Protein 2LTV (pdb70)

Foldseek 3Di:
DDAPPQWDWDDDPVGFIWIQRVVVRDIDGDGPVVVD/DDDPDPPDDDPD

Solvent-accessible surface area: 3813 Å² total; per-residue (Å²): 58,106,35,87,122,8,50,99,66,19,159,10,152,108,60,83,53,5,2,5,5,97,152,107,154,55,21,38,57,117,16,45,113,108,125,145,126,119,41,31,102,44,87,186,116,40,159,117

InterPro domains:
  IPR001202 WW domain [PF00397] (173-202)
  IPR001202 WW domain [PF00397] (232-261)
  IPR001202 WW domain [PS01159] (177-202)
  IPR001202 WW domain [PS01159] (236-261)
  IPR001202 WW domain [PS50020] (171-204)
  IPR001202 WW domain [PS50020] (230-263)
  IPR001202 WW domain [SM00456] (172-204)
  IPR001202 WW domain [SM00456] (231-263)
  IPR001202 WW domain [cd00201] (174-203)
  IPR001202 WW domain [cd00201] (233-263)
  IPR036020 WW domain superfamily [SSF51045] (167-207)
  IPR036020 WW domain superfamily [SSF51045] (223-263)
  IPR051583 Yes-associated protein 1 [PTHR17616] (23-504)
  IPR053819 TEAD interacting region 3, omega loop [PF15238] (84-99)

Radius of gyration: 10.28 Å; Cα contacts (8 Å, |Δi|>4): 81; chains: 2; bounding box: 27×17×22 Å

B-factor: mean 15.0, std 0.0, range [15.0, 15.0]

GO terms:
  GO:0005634 nucleus (C, IDA)
  GO:0035329 hippo signaling (P, IDA)
  GO:0003712 transcription coregulator activity (F, IDA)
  GO:0030307 positive regulation of cell growth (P, IDA)
  GO:0005515 protein binding (F, IPI)
  GO:0003713 transcription coactivator activity (F, IDA)
  GO:0030859 polarized epithelial cell differentiation (P, IC)
  GO:0010628 positive regulation of gene expression (P, IMP)
  GO:0010629 negative regulation of gene expression (P, IMP)
  GO:1904036 negative regulation of epithelial cell apoptotic process (P, IMP)
  GO:0050679 positive regulation of epithelial cell proliferation (P, IMP)
  GO:0045599 negative regulation of fat cell differentiation (P, IMP)
  GO:0045669 positive regulation of osteoblast differentiation (P, IMP)
  GO:0072091 regulation of stem cell proliferation (P, IDA)
  GO:0050767 regulation of neurogenesis (P, IDA)
  GO:0005737 cytoplasm (C, IDA)
  GO:0003714 transcription corepressor activity (F, IDA)
  GO:0032570 response to progesterone (P, IDA)
  GO:0005634 nucleus (C, EXP)
  GO:0005737 cytoplasm (C, EXP)

Secondary structure (DSSP, 8-state):
----SSEEEEEETTTEEEEEETTTTEEESS-STT--/-PPPPTTS----

Nearest PDB structures (foldseek):
  2ltv-assembly1_A  TM=9.828E-01  e=9.536E-06  Homo sapiens
  7lp1-assembly1_A  TM=7.993E-01  e=4.089E-03  Homo sapiens
  7lp3-assembly2_C  TM=8.139E-01  e=6.020E-03  Homo sapiens
  2ltx-assembly1_A  TM=6.832E-01  e=2.441E-03  Homo sapiens
  7lp4-assembly1_A  TM=6.894E-01  e=4.961E-03  Homo sapiens

Sequence (48 aa):
GPLPDGWEQAMTQDGEIYYINHKNKTTSWLDPRLDPSPPPPYSRYPMDGPLPDGWEQAMTQDGEIYYINHKNKTTSWLDPRLDPSPPPPYSRYPMDGPLPDGWEQAMTQDGEIYYINHKNKTTSWLDPRLDPSPPPPYSRYPMDGPLPDGWEQAMTQDGEIYYINHKNKTTSWLDPRLDPSPPPPYSRYPMDGPLPDGWEQAMTQDGEIYYINHKNKTTSWLDPRLDPSPPPPYSRYPMDGPLPDGWEQAMTQDGEIYYINHKNKTTSWLDPRLDPSPPPPYSRYPMDGPLPDGWEQAMTQDGEIYYINHKNKTTSWLDPRLDPSPPPPYSRYPMDGPLPDGWEQAMTQDGEIYYINHKNKTTSWLDPRLDPSPPPPYSRYPMDGPLPDGWEQAMTQDGEIYYINHKNKTTSWLDPRLDPSPPPPYSRYPMDGPLPDGWEQAMTQDGEIYYINHKNKTTSWLDPRLDPSPPPPYSRYPMDGPLPDGWEQAMTQDGEIYYINHKNKTTSWLDPRLDPSPPPPYSRYPMDGPLPDGWEQAMTQDGEIYYINHKNKTTSWLDPRLDPSPPPPYSRYPMDGPLPDGWEQAMTQDGEIYYINHKNKTTSWLDPRLDPSPPPPYSRYPMDGPLPDGWEQAMTQDGEIYYINHKNKTTSWLDPRLDPSPPPPYSRYPMDGPLPDGWEQAMTQDGEIYYINHKNKTTSWLDPRLDPSPPPPYSRYPMDGPLPDGWEQAMTQDGEIYYINHKNKTTSWLDPRLDPSPPPPYSRYPMDGPLPDGWEQAMTQDGEIYYINHKNKTTSWLDPRLDPSPPPPYSRYPMDGPLPDGWEQAMTQDGEIYYINHKNKTTSWLDPRLDPSPPPPYSRYPMDGPLPDGWEQAMTQDGEIYYINHKNKTTSWLDPRLDPSPPPPYSRYPMDGPLPDGWEQAMTQDGEIYYINHKNKTTSWLDPRLDPSPPPPYSRYPMDGPLPDGWEQAMTQDGEIYYINHKNKTTSWLDPRLDPSPPPPYSRYPMDGPLPDGWEQAMTQDGEIYYINHKNKTTSWLDPRLDPSPPPPYSRYPMDGPLPDGWEQAMTQDGEIYYINHKNKTTSWLDPRLDPSPPPPYSRYPMDGPLPDGWEQAMTQDGEIYYINHKNKTTSWLDPRLDPSPPPPYSRYPMDGPLPDGWEQAMTQDGEIYYINHKNKTTSWLDPRLDPSPPPPYSRYPMDGPLPDGWEQAMTQDGEIYYINHKNKTTSWLDPRLDPSPPPPYSRYPMDGPLPDGWEQAMTQDGEIYYINHKNKTTSWLDPRLDPSPPPPYSRYPMDGPLPDGWEQAMTQDGEIYYINHKNKTTSWLDPRLDPSPPPPYSRYPMDGPLPDGWEQAMTQDGEIYYINHKNKTTSWLDPRLDPSPPPPYSRYPMDGPLPDGWEQAMTQDGEIYYINHKNKTTSWLDPRLDPSPPPPYSRYPMDGPLPDGWEQAMTQDGEIYYINHKNKTTSWLDPRLDPSPPPPYSRYPMDGPLPDGWEQAMTQDGEIYYINHKNKTTSWLDPRLDPSPPPPYSRYPMDGPLPDGWEQAMTQDGEIYYINHKNKTTSWLDPRLDPSPPPPYSRYPMDGPLPDGWEQAMTQDGEIYYINHKNKTTSWLDPRLDPSPPPPYSRYPMDGPLPDGWEQAMTQDGEIYYINHKNKTTSWLDPRLDPSPPPPYSRYPMDGPLPDGWEQAMTQDGEIYYINHKNKTTSWLDPRLDPSPPPPYSRYPMDGPLPDGWEQAMTQDGEIYYINHKNKTTSWLDPRLDPSPPPPYSRYPMDGPLPDGWEQAMTQDGEIYYINHKNKTTSWLDPRLDPSPPPPYSRYPMDGPLPDGWEQAMTQDGEIYYINHKNKTTSWLDPRLDPSPPPPYSRYPMDGPLPDGWEQAMTQDGEIYYINHKNKTTSWLDPRLDPSPPPPYSRYPMD

Structure (mmCIF, N/CA/C/O backbone):
data_2LTV
#
_entry.id   2LTV
#
loop_
_entity.id
_entity.type
_entity.pdbx_description
1 polymer 'Yorkie homolog'
2 polymer 'Smad7 derived peptide'
#
loop_
_atom_site.group_PDB
_atom_site.id
_atom_site.type_symbol
_atom_site.label_atom_id
_atom_site.label_alt_id
_atom_site.label_comp_id
_atom_site.label_asym_id
_atom_site.label_entity_id
_atom_site.label_seq_id
_atom_site.pdbx_PDB_ins_code
_atom_site.Cartn_x
_atom_site.Cartn_y
_atom_site.Cartn_z
_atom_site.occupancy
_atom_site.B_iso_or_equiv
_atom_site.auth_seq_id
_atom_site.auth_comp_id
_atom_site.auth_asym_id
_atom_site.auth_atom_id
_atom_site.pdbx_PDB_model_num
ATOM 1 N N . GLY A 1 1 ? 10.354 -0.709 -6.258 1.00 15.00 230 GLY A N 1
ATOM 2 C CA . GLY A 1 1 ? 11.695 -1.126 -5.783 1.00 15.00 230 GLY A CA 1
ATOM 3 C C . GLY A 1 1 ? 11.623 -1.742 -4.404 1.00 15.00 230 GLY A C 1
ATOM 4 O O . GLY A 1 1 ? 10.560 -2.200 -3.996 1.00 15.00 230 GLY A O 1
ATOM 10 N N . PRO A 1 2 ? 12.740 -1.783 -3.664 1.00 15.00 231 PRO A N 1
ATOM 11 C CA . PRO A 1 2 ? 12.755 -2.284 -2.293 1.00 15.00 231 PRO A CA 1
ATOM 12 C C . PRO A 1 2 ? 12.152 -1.270 -1.327 1.00 15.00 231 PRO A C 1
ATOM 13 O O . PRO A 1 2 ? 12.655 -0.151 -1.197 1.00 15.00 231 PRO A O 1
ATOM 24 N N . LEU A 1 3 ? 11.071 -1.647 -0.661 1.00 15.00 232 LEU A N 1
ATOM 25 C CA . LEU A 1 3 ? 10.385 -0.725 0.231 1.00 15.00 232 LEU A CA 1
ATOM 26 C C . LEU A 1 3 ? 11.043 -0.666 1.600 1.00 15.00 232 LEU A C 1
ATOM 27 O O . LEU A 1 3 ? 11.798 -1.564 1.967 1.00 15.00 232 LEU A O 1
ATOM 43 N N . PRO A 1 4 ? 10.773 0.408 2.376 1.00 15.00 233 PRO A N 1
ATOM 44 C CA . PRO A 1 4 ? 11.328 0.590 3.733 1.00 15.00 233 PRO A CA 1
ATOM 45 C C . PRO A 1 4 ? 10.941 -0.542 4.697 1.00 15.00 233 PRO A C 1
ATOM 46 O O . PRO A 1 4 ? 11.405 -0.576 5.836 1.00 15.00 233 PRO A O 1
ATOM 57 N N . ASP A 1 5 ? 10.017 -1.403 4.240 1.00 15.00 234 ASP A N 1
ATOM 58 C CA . ASP A 1 5 ? 9.585 -2.616 4.961 1.00 15.00 234 ASP A CA 1
ATOM 59 C C . ASP A 1 5 ? 8.498 -2.301 5.975 1.00 15.00 234 ASP A C 1
ATOM 60 O O . ASP A 1 5 ? 8.102 -3.151 6.774 1.00 15.00 234 ASP A O 1
ATOM 69 N N . GLY A 1 6 ? 7.987 -1.085 5.914 1.00 15.00 235 GLY A N 1
ATOM 70 C CA . GLY A 1 6 ? 6.817 -0.745 6.690 1.00 15.00 235 GLY A CA 1
ATOM 71 C C . GLY A 1 6 ? 5.551 -1.067 5.932 1.00 15.00 235 GLY A C 1
ATOM 72 O O . GLY A 1 6 ? 4.517 -1.363 6.527 1.00 15.00 235 GLY A O 1
ATOM 76 N N . TRP A 1 7 ? 5.652 -1.047 4.609 1.00 15.00 236 TRP A N 1
ATOM 77 C CA . TRP A 1 7 ? 4.503 -1.244 3.740 1.00 15.00 236 TRP A CA 1
ATOM 78 C C . TRP A 1 7 ? 4.744 -2.197 2.585 1.00 15.00 236 TRP A C 1
ATOM 79 O O . TRP A 1 7 ? 5.846 -2.298 2.046 1.00 15.00 236 TRP A O 1
ATOM 100 N N . GLU A 1 8 ? 3.652 -2.854 2.203 1.00 15.00 237 GLU A N 1
ATOM 101 C CA . GLU A 1 8 ? 3.646 -3.897 1.191 1.00 15.00 237 GLU A CA 1
ATOM 102 C C . GLU A 1 8 ? 2.634 -3.518 0.104 1.00 15.00 237 GLU A C 1
ATOM 103 O O . GLU A 1 8 ? 1.533 -3.062 0.420 1.00 15.00 237 GLU A O 1
ATOM 115 N N . GLN A 1 9 ? 2.993 -3.717 -1.161 1.00 15.00 238 GLN A N 1
ATOM 116 C CA . GLN A 1 9 ? 2.125 -3.325 -2.270 1.00 15.00 238 GLN A CA 1
ATOM 117 C C . GLN A 1 9 ? 1.178 -4.469 -2.660 1.00 15.00 238 GLN A C 1
ATOM 118 O O . GLN A 1 9 ? 1.612 -5.484 -3.210 1.00 15.00 238 GLN A O 1
ATOM 132 N N . ALA A 1 10 ? -0.110 -4.317 -2.360 1.00 15.00 239 ALA A N 1
ATOM 133 C CA . ALA A 1 10 ? -1.106 -5.301 -2.748 1.00 15.00 239 ALA A CA 1
ATOM 134 C C . ALA A 1 10 ? -1.944 -4.766 -3.903 1.00 15.00 239 ALA A C 1
ATOM 135 O O . ALA A 1 10 ? -2.127 -3.556 -4.031 1.00 15.00 239 ALA A O 1
ATOM 142 N N . MET A 1 11 ? -2.435 -5.656 -4.750 1.00 15.00 240 MET A N 1
ATOM 143 C CA . MET A 1 11 ? -3.203 -5.254 -5.920 1.00 15.00 240 MET A CA 1
ATOM 144 C C . MET A 1 11 ? -4.693 -5.473 -5.686 1.00 15.00 240 MET A C 1
ATOM 145 O O . MET A 1 11 ? -5.122 -6.584 -5.372 1.00 15.00 240 MET A O 1
ATOM 159 N N . THR A 1 12 ? -5.479 -4.413 -5.832 1.00 15.00 241 THR A N 1
ATOM 160 C CA . THR A 1 12 ? -6.923 -4.524 -5.710 1.00 15.00 241 THR A CA 1
ATOM 161 C C . THR A 1 12 ? -7.534 -4.718 -7.103 1.00 15.00 241 THR A C 1
ATOM 162 O O . THR A 1 12 ? -6.984 -4.232 -8.100 1.00 15.00 241 THR A O 1
ATOM 173 N N . GLN A 1 13 ? -8.664 -5.421 -7.166 1.00 15.00 242 GLN A N 1
ATOM 174 C CA . GLN A 1 13 ? -9.259 -5.843 -8.437 1.00 15.00 242 GLN A CA 1
ATOM 175 C C . GLN A 1 13 ? -9.741 -4.648 -9.265 1.00 15.00 242 GLN A C 1
ATOM 176 O O . GLN A 1 13 ? -9.942 -4.759 -10.478 1.00 15.00 242 GLN A O 1
ATOM 190 N N . ASP A 1 14 ? -9.941 -3.517 -8.601 1.00 15.00 243 ASP A N 1
ATOM 191 C CA . ASP A 1 14 ? -10.258 -2.258 -9.277 1.00 15.00 243 ASP A CA 1
ATOM 192 C C . ASP A 1 14 ? -9.133 -1.857 -10.240 1.00 15.00 243 ASP A C 1
ATOM 193 O O . ASP A 1 14 ? -9.310 -0.998 -11.104 1.00 15.00 243 ASP A O 1
ATOM 202 N N . GLY A 1 15 ? -7.976 -2.496 -10.091 1.00 15.00 244 GLY A N 1
ATOM 203 C CA . GLY A 1 15 ? -6.852 -2.219 -10.964 1.00 15.00 244 GLY A CA 1
ATOM 204 C C . GLY A 1 15 ? -5.907 -1.186 -10.384 1.00 15.00 244 GLY A C 1
ATOM 205 O O . GLY A 1 15 ? -5.314 -0.399 -11.117 1.00 15.00 244 GLY A O 1
ATOM 209 N N . GLU A 1 16 ? -5.761 -1.195 -9.067 1.00 15.00 245 GLU A N 1
ATOM 210 C CA . GLU A 1 16 ? -4.918 -0.225 -8.378 1.00 15.00 245 GLU A CA 1
ATOM 211 C C . GLU A 1 16 ? -4.100 -0.918 -7.297 1.00 15.00 245 GLU A C 1
ATOM 212 O O . GLU A 1 16 ? -4.610 -1.772 -6.571 1.00 15.00 245 GLU A O 1
ATOM 224 N N . ILE A 1 17 ? -2.837 -0.550 -7.188 1.00 15.00 246 ILE A N 1
ATOM 225 C CA . ILE A 1 17 ? -1.961 -1.129 -6.181 1.00 15.00 246 ILE A CA 1
ATOM 226 C C . ILE A 1 17 ? -1.863 -0.206 -4.966 1.00 15.00 246 ILE A C 1
ATOM 227 O O . ILE A 1 17 ? -1.722 1.005 -5.116 1.00 15.00 246 ILE A O 1
ATOM 243 N N . TYR A 1 18 ? -1.959 -0.775 -3.769 1.00 15.00 247 TYR A N 1
ATOM 244 C CA . TYR A 1 18 ? -1.948 0.019 -2.548 1.00 15.00 247 TYR A CA 1
ATOM 245 C C . TYR A 1 18 ? -0.939 -0.553 -1.545 1.00 15.00 247 TYR A C 1
ATOM 246 O O . TYR A 1 18 ? -0.832 -1.772 -1.395 1.00 15.00 247 TYR A O 1
ATOM 264 N N . TYR A 1 19 ? -0.211 0.321 -0.852 1.00 15.00 248 TYR A N 1
ATOM 265 C CA . TYR A 1 19 ? 0.730 -0.098 0.171 1.00 15.00 248 TYR A CA 1
ATOM 266 C C . TYR A 1 19 ? 0.086 -0.071 1.545 1.00 15.00 248 TYR A C 1
ATOM 267 O O . TYR A 1 19 ? -0.365 0.977 2.011 1.00 15.00 248 TYR A O 1
ATOM 285 N N . ILE A 1 20 ? 0.037 -1.226 2.180 1.00 15.00 249 ILE A N 1
ATOM 286 C CA . ILE A 1 20 ? -0.425 -1.322 3.548 1.00 15.00 249 ILE A CA 1
ATOM 287 C C . ILE A 1 20 ? 0.752 -1.155 4.502 1.00 15.00 249 ILE A C 1
ATOM 288 O O . ILE A 1 20 ? 1.620 -2.027 4.593 1.00 15.00 249 ILE A O 1
ATOM 304 N N . ASN A 1 21 ? 0.792 -0.034 5.206 1.00 15.00 250 ASN A N 1
ATOM 305 C CA . ASN A 1 21 ? 1.894 0.236 6.114 1.00 15.00 250 ASN A CA 1
ATOM 306 C C . ASN A 1 21 ? 1.555 -0.322 7.505 1.00 15.00 250 ASN A C 1
ATOM 307 O O . ASN A 1 21 ? 0.669 0.213 8.175 1.00 15.00 250 ASN A O 1
ATOM 318 N N . HIS A 1 22 ? 2.243 -1.395 7.941 1.00 15.00 251 HIS A N 1
ATOM 319 C CA . HIS A 1 22 ? 1.917 -2.059 9.193 1.00 15.00 251 HIS A CA 1
ATOM 320 C C . HIS A 1 22 ? 2.525 -1.313 10.374 1.00 15.00 251 HIS A C 1
ATOM 321 O O . HIS A 1 22 ? 2.173 -1.559 11.528 1.00 15.00 251 HIS A O 1
ATOM 336 N N . LYS A 1 23 ? 3.456 -0.416 10.083 1.00 15.00 252 LYS A N 1
ATOM 337 C CA . LYS A 1 23 ? 4.140 0.335 11.126 1.00 15.00 252 LYS A CA 1
ATOM 338 C C . LYS A 1 23 ? 3.359 1.594 11.487 1.00 15.00 252 LYS A C 1
ATOM 339 O O . LYS A 1 23 ? 3.165 1.901 12.663 1.00 15.00 252 LYS A O 1
ATOM 358 N N . ASN A 1 24 ? 2.925 2.326 10.471 1.00 15.00 253 ASN A N 1
ATOM 359 C CA . ASN A 1 24 ? 2.225 3.587 10.685 1.00 15.00 253 ASN A CA 1
ATOM 360 C C . ASN A 1 24 ? 0.717 3.410 10.562 1.00 15.00 253 ASN A C 1
ATOM 361 O O . ASN A 1 24 ? -0.040 4.349 10.806 1.00 15.00 253 ASN A O 1
ATOM 372 N N . LYS A 1 25 ? 0.290 2.206 10.169 1.00 15.00 254 LYS A N 1
ATOM 373 C CA . LYS A 1 25 ? -1.134 1.878 10.059 1.00 15.00 254 LYS A CA 1
ATOM 374 C C . LYS A 1 25 ? -1.809 2.786 9.022 1.00 15.00 254 LYS A C 1
ATOM 375 O O . LYS A 1 25 ? -2.945 3.229 9.201 1.00 15.00 254 LYS A O 1
ATOM 394 N N . THR A 1 26 ? -1.122 3.006 7.907 1.00 15.00 255 THR A N 1
ATOM 395 C CA . THR A 1 26 ? -1.572 3.971 6.906 1.00 15.00 255 THR A CA 1
ATOM 396 C C . THR A 1 26 ? -1.451 3.396 5.487 1.00 15.00 255 THR A C 1
ATOM 397 O O . THR A 1 26 ? -0.607 2.533 5.235 1.00 15.00 255 THR A O 1
ATOM 408 N N . THR A 1 27 ? -2.320 3.835 4.578 1.00 15.00 256 THR A N 1
ATOM 409 C CA . THR A 1 27 ? -2.305 3.340 3.207 1.00 15.00 256 THR A CA 1
ATOM 410 C C . THR A 1 27 ? -1.788 4.410 2.236 1.00 15.00 256 THR A C 1
ATOM 411 O O . THR A 1 27 ? -2.133 5.587 2.351 1.00 15.00 256 THR A O 1
ATOM 422 N N . SER A 1 28 ? -0.950 3.995 1.293 1.00 15.00 257 SER A N 1
ATOM 423 C CA . SER A 1 28 ? -0.443 4.881 0.244 1.00 15.00 257 SER A CA 1
ATOM 424 C C . SER A 1 28 ? -0.228 4.072 -1.034 1.00 15.00 257 SER A C 1
ATOM 425 O O . SER A 1 28 ? 0.405 3.032 -0.992 1.00 15.00 257 SER A O 1
ATOM 433 N N . TRP A 1 29 ? -0.729 4.559 -2.162 1.00 15.00 258 TRP A N 1
ATOM 434 C CA . TRP A 1 29 ? -0.800 3.755 -3.389 1.00 15.00 258 TRP A CA 1
ATOM 435 C C . TRP A 1 29 ? 0.569 3.270 -3.883 1.00 15.00 258 TRP A C 1
ATOM 436 O O . TRP A 1 29 ? 0.750 2.087 -4.167 1.00 15.00 258 TRP A O 1
ATOM 457 N N . LEU A 1 30 ? 1.525 4.178 -3.999 1.00 15.00 259 LEU A N 1
ATOM 458 C CA . LEU A 1 30 ? 2.738 3.893 -4.760 1.00 15.00 259 LEU A CA 1
ATOM 459 C C . LEU A 1 30 ? 4.018 3.963 -3.944 1.00 15.00 259 LEU A C 1
ATOM 460 O O . LEU A 1 30 ? 4.070 4.575 -2.875 1.00 15.00 259 LEU A O 1
ATOM 476 N N . ASP A 1 31 ? 5.047 3.323 -4.501 1.00 15.00 260 ASP A N 1
ATOM 477 C CA . ASP A 1 31 ? 6.347 3.147 -3.859 1.00 15.00 260 ASP A CA 1
ATOM 478 C C . ASP A 1 31 ? 6.983 4.497 -3.538 1.00 15.00 260 ASP A C 1
ATOM 479 O O . ASP A 1 31 ? 7.294 5.290 -4.429 1.00 15.00 260 ASP A O 1
ATOM 488 N N . PRO A 1 32 ? 7.164 4.767 -2.239 1.00 15.00 261 PRO A N 1
ATOM 489 C CA . PRO A 1 32 ? 7.725 6.023 -1.742 1.00 15.00 261 PRO A CA 1
ATOM 490 C C . PRO A 1 32 ? 9.249 6.077 -1.834 1.00 15.00 261 PRO A C 1
ATOM 491 O O . PRO A 1 32 ? 9.847 7.151 -1.771 1.00 15.00 261 PRO A O 1
ATOM 502 N N . ARG A 1 33 ? 9.876 4.914 -1.947 1.00 15.00 262 ARG A N 1
ATOM 503 C CA . ARG A 1 33 ? 11.325 4.832 -2.034 1.00 15.00 262 ARG A CA 1
ATOM 504 C C . ARG A 1 33 ? 11.778 5.140 -3.464 1.00 15.00 262 ARG A C 1
ATOM 505 O O . ARG A 1 33 ? 12.942 5.448 -3.713 1.00 15.00 262 ARG A O 1
ATOM 526 N N . LEU A 1 34 ? 10.851 5.034 -4.409 1.00 15.00 263 LEU A N 1
ATOM 527 C CA . LEU A 1 34 ? 11.114 5.430 -5.791 1.00 15.00 263 LEU A CA 1
ATOM 528 C C . LEU A 1 34 ? 10.997 6.941 -5.963 1.00 15.00 263 LEU A C 1
ATOM 529 O O . LEU A 1 34 ? 11.323 7.482 -7.022 1.00 15.00 263 LEU A O 1
ATOM 545 N N . ASP A 1 35 ? 10.491 7.611 -4.932 1.00 15.00 264 ASP A N 1
ATOM 546 C CA . ASP A 1 35 ? 10.304 9.063 -4.967 1.00 15.00 264 ASP A CA 1
ATOM 547 C C . ASP A 1 35 ? 11.613 9.821 -5.248 1.00 15.00 264 ASP A C 1
ATOM 548 O O . ASP A 1 35 ? 11.630 10.724 -6.082 1.00 15.00 264 ASP A O 1
ATOM 557 N N . PRO A 1 36 ? 12.712 9.504 -4.536 1.00 15.00 265 PRO A N 1
ATOM 558 C CA . PRO A 1 36 ? 14.039 10.044 -4.852 1.00 15.00 265 PRO A CA 1
ATOM 559 C C . PRO A 1 36 ? 14.523 9.615 -6.239 1.00 15.00 265 PRO A C 1
ATOM 560 O O . PRO A 1 36 ? 14.387 10.413 -7.192 1.00 15.00 265 PRO A O 1
ATOM 572 N N . SER B 2 1 ? -8.216 8.520 -6.174 1.00 15.00 206 SER B N 1
ATOM 573 C CA . SER B 2 1 ? -8.948 7.974 -5.012 1.00 15.00 206 SER B CA 1
ATOM 574 C C . SER B 2 1 ? -8.044 7.917 -3.786 1.00 15.00 206 SER B C 1
ATOM 575 O O . SER B 2 1 ? -6.849 7.666 -3.910 1.00 15.00 206 SER B O 1
ATOM 585 N N . PRO B 2 2 ? -8.595 8.160 -2.589 1.00 15.00 207 PRO B N 1
ATOM 586 C CA . PRO B 2 2 ? -7.888 7.884 -1.338 1.00 15.00 207 PRO B CA 1
ATOM 587 C C . PRO B 2 2 ? -7.765 6.374 -1.127 1.00 15.00 207 PRO B C 1
ATOM 588 O O . PRO B 2 2 ? -8.709 5.630 -1.413 1.00 15.00 207 PRO B O 1
ATOM 599 N N . PRO B 2 3 ? -6.615 5.891 -0.632 1.00 15.00 208 PRO B N 1
ATOM 600 C CA . PRO B 2 3 ? -6.370 4.460 -0.489 1.00 15.00 208 PRO B CA 1
ATOM 601 C C . PRO B 2 3 ? -7.229 3.845 0.610 1.00 15.00 208 PRO B C 1
ATOM 602 O O . PRO B 2 3 ? -7.349 4.406 1.703 1.00 15.00 208 PRO B O 1
ATOM 613 N N . PRO B 2 4 ? -7.838 2.685 0.317 1.00 15.00 209 PRO B N 1
ATOM 614 C CA . PRO B 2 4 ? -8.711 1.956 1.248 1.00 15.00 209 PRO B CA 1
ATOM 615 C C . PRO B 2 4 ? -8.083 1.762 2.624 1.00 15.00 209 PRO B C 1
ATOM 616 O O . PRO B 2 4 ? -6.862 1.611 2.745 1.00 15.00 209 PRO B O 1
ATOM 627 N N . PRO B 2 5 ? -8.921 1.756 3.675 1.00 15.00 210 PRO B N 1
ATOM 628 C CA . PRO B 2 5 ? -8.471 1.544 5.052 1.00 15.00 210 PRO B CA 1
ATOM 629 C C . PRO B 2 5 ? -7.585 0.311 5.189 1.00 15.00 210 PRO B C 1
ATOM 630 O O . PRO B 2 5 ? -7.967 -0.791 4.800 1.00 15.00 210 PRO B O 1
ATOM 641 N N . TYR B 2 6 ? -6.411 0.521 5.765 1.00 15.00 211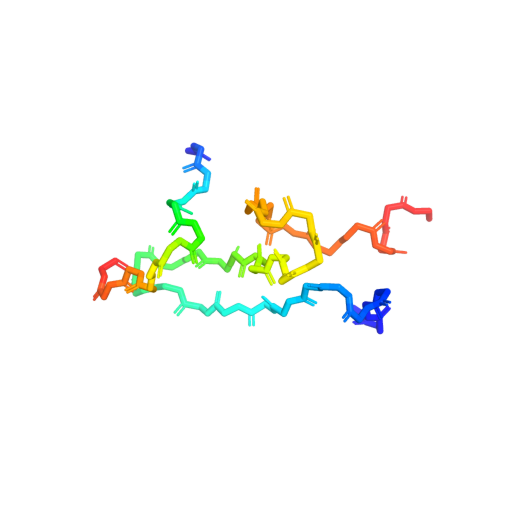 TYR B N 1
ATOM 642 C CA . TYR B 2 6 ? -5.407 -0.525 5.949 1.00 15.00 211 TYR B CA 1
ATOM 643 C C . TYR B 2 6 ? -5.918 -1.669 6.843 1.00 15.00 211 TYR B C 1
ATOM 644 O O . TYR B 2 6 ? -5.290 -2.725 6.940 1.00 15.00 211 TYR B O 1
ATOM 662 N N . SER B 2 7 ? -7.072 -1.464 7.470 1.00 15.00 212 SER B N 1
ATOM 663 C CA . SER B 2 7 ? -7.637 -2.449 8.382 1.00 15.00 212 SER B CA 1
ATOM 664 C C . SER B 2 7 ? -7.894 -3.786 7.675 1.00 15.00 212 SER B C 1
ATOM 665 O O . SER B 2 7 ? -7.724 -4.855 8.270 1.00 15.00 212 SER B O 1
ATOM 673 N N . ARG B 2 8 ? -8.344 -3.731 6.423 1.00 15.00 213 ARG B N 1
ATOM 674 C CA . ARG B 2 8 ? -8.503 -4.943 5.633 1.00 15.00 213 ARG B CA 1
ATOM 675 C C . ARG B 2 8 ? -8.310 -4.661 4.148 1.00 15.00 213 ARG B C 1
ATOM 676 O O . ARG B 2 8 ? -8.343 -3.513 3.713 1.00 15.00 213 ARG B O 1
ATOM 697 N N . TYR B 2 9 ? -8.130 -5.727 3.377 1.00 15.00 214 TYR B N 1
ATOM 698 C CA . TYR B 2 9 ? -7.829 -5.621 1.958 1.00 15.00 214 TYR B CA 1
ATOM 699 C C . TYR B 2 9 ? -9.123 -5.601 1.152 1.00 15.00 214 TYR B C 1
ATOM 700 O O . TYR B 2 9 ? -9.972 -6.483 1.307 1.00 15.00 214 TYR B O 1
ATOM 718 N N . PRO B 2 10 ? -9.293 -4.591 0.290 1.00 15.00 215 PRO B N 1
ATOM 719 C CA . PRO B 2 10 ? -10.445 -4.506 -0.609 1.00 15.00 215 PRO B CA 1
ATOM 720 C C . PRO B 2 10 ? -10.466 -5.660 -1.609 1.00 15.00 215 PRO B C 1
ATOM 721 O O . PRO B 2 10 ? -9.448 -5.990 -2.218 1.00 15.00 215 PRO B O 1
ATOM 732 N N . MET B 2 11 ? -11.628 -6.275 -1.771 1.00 15.00 216 MET B N 1
ATOM 733 C CA . MET B 2 11 ? -11.774 -7.390 -2.698 1.00 15.00 216 MET B CA 1
ATOM 734 C C . MET B 2 11 ? -12.314 -6.887 -4.036 1.00 15.00 216 MET B C 1
ATOM 735 O O . MET B 2 11 ? -12.641 -7.667 -4.934 1.00 15.00 216 MET B O 1
ATOM 749 N N . ASP B 2 12 ? -12.382 -5.571 -4.161 1.00 15.00 217 ASP B N 1
ATOM 750 C CA . ASP B 2 12 ? -12.888 -4.932 -5.365 1.00 15.00 217 ASP B CA 1
ATOM 751 C C . ASP B 2 12 ? -11.985 -3.779 -5.771 1.00 15.00 217 ASP B C 1
ATOM 752 O O . ASP B 2 12 ? -10.813 -4.035 -6.109 1.00 15.00 217 ASP B O 1
ATOM 762 N N . GLY A 1 1 ? 9.268 -1.309 -6.169 1.00 15.00 230 GLY A N 2
ATOM 763 C CA . GLY A 1 1 ? 10.552 -2.039 -6.053 1.00 15.00 230 GLY A CA 2
ATOM 764 C C . GLY A 1 1 ? 10.867 -2.397 -4.616 1.00 15.00 230 GLY A C 2
ATOM 765 O O . GLY A 1 1 ? 10.104 -3.118 -3.972 1.00 15.00 230 GLY A O 2
ATOM 771 N N . PRO A 1 2 ? 11.997 -1.914 -4.085 1.00 15.00 231 PRO A N 2
ATOM 772 C CA . PRO A 1 2 ? 12.363 -2.104 -2.691 1.00 15.00 231 PRO A CA 2
ATOM 773 C C . PRO A 1 2 ? 11.731 -1.041 -1.801 1.00 15.00 231 PRO A C 2
ATOM 774 O O . PRO A 1 2 ? 11.972 0.147 -1.978 1.00 15.00 231 PRO A O 2
ATOM 785 N N . LEU A 1 3 ? 10.915 -1.468 -0.855 1.00 15.00 232 LEU A N 2
ATOM 786 C CA . LEU A 1 3 ? 10.214 -0.541 0.022 1.00 15.00 232 LEU A CA 2
ATOM 787 C C . LEU A 1 3 ? 10.878 -0.459 1.381 1.00 15.00 232 LEU A C 2
ATOM 788 O O . LEU A 1 3 ? 11.660 -1.337 1.740 1.00 15.00 232 LEU A O 2
ATOM 804 N N . PRO A 1 4 ? 10.595 0.611 2.153 1.00 15.00 233 PRO A N 2
ATOM 805 C CA . PRO A 1 4 ? 11.161 0.815 3.500 1.00 15.00 233 PRO A CA 2
ATOM 806 C C . PRO A 1 4 ? 10.813 -0.328 4.459 1.00 15.00 233 PRO A C 2
ATOM 807 O O . PRO A 1 4 ? 11.271 -0.350 5.600 1.00 15.00 233 PRO A O 2
ATOM 818 N N . ASP A 1 5 ? 9.911 -1.204 4.003 1.00 15.00 234 ASP A N 2
ATOM 819 C CA . ASP A 1 5 ? 9.580 -2.470 4.680 1.00 15.00 234 ASP A CA 2
ATOM 820 C C . ASP A 1 5 ? 8.515 -2.263 5.735 1.00 15.00 234 ASP A C 2
ATOM 821 O O . ASP A 1 5 ? 8.208 -3.164 6.514 1.00 15.00 234 ASP A O 2
ATOM 830 N N . GLY A 1 6 ? 7.929 -1.081 5.737 1.00 15.00 235 GLY A N 2
ATOM 831 C CA . GLY A 1 6 ? 6.789 -0.833 6.584 1.00 15.00 235 GLY A CA 2
ATOM 832 C C . GLY A 1 6 ? 5.492 -1.137 5.866 1.00 15.00 235 GLY A C 2
ATOM 833 O O . GLY A 1 6 ? 4.461 -1.355 6.493 1.00 15.00 235 GLY A O 2
ATOM 837 N N . TRP A 1 7 ? 5.558 -1.179 4.538 1.00 15.00 236 TRP A N 2
ATOM 838 C CA . TRP A 1 7 ? 4.366 -1.326 3.713 1.00 15.00 236 TRP A CA 2
ATOM 839 C C . TRP A 1 7 ? 4.505 -2.295 2.557 1.00 15.00 236 TRP A C 2
ATOM 840 O O . TRP A 1 7 ? 5.573 -2.466 1.972 1.00 15.00 236 TRP A O 2
ATOM 861 N N . GLU A 1 8 ? 3.359 -2.884 2.233 1.00 15.00 237 GLU A N 2
ATOM 862 C CA . GLU A 1 8 ? 3.250 -3.993 1.304 1.00 15.00 237 GLU A CA 2
ATOM 863 C C . GLU A 1 8 ? 2.364 -3.538 0.138 1.00 15.00 237 GLU A C 2
ATOM 864 O O . GLU A 1 8 ? 1.339 -2.891 0.370 1.00 15.00 237 GLU A O 2
ATOM 876 N N . GLN A 1 9 ? 2.723 -3.883 -1.090 1.00 15.00 238 GLN A N 2
ATOM 877 C CA . GLN A 1 9 ? 1.947 -3.451 -2.251 1.00 15.00 238 GLN A CA 2
ATOM 878 C C . GLN A 1 9 ? 0.854 -4.477 -2.582 1.00 15.00 238 GLN A C 2
ATOM 879 O O . GLN A 1 9 ? 1.147 -5.566 -3.078 1.00 15.00 238 GLN A O 2
ATOM 893 N N . ALA A 1 10 ? -0.399 -4.144 -2.279 1.00 15.00 239 ALA A N 2
ATOM 894 C CA . ALA A 1 10 ? -1.519 -5.025 -2.566 1.00 15.00 239 ALA A CA 2
ATOM 895 C C . ALA A 1 10 ? -2.267 -4.541 -3.804 1.00 15.00 239 ALA A C 2
ATOM 896 O O . ALA A 1 10 ? -2.284 -3.348 -4.101 1.00 15.00 239 ALA A O 2
ATOM 903 N N . MET A 1 11 ? -2.867 -5.465 -4.534 1.00 15.00 240 MET A N 2
ATOM 904 C CA . MET A 1 11 ? -3.523 -5.136 -5.793 1.00 15.00 240 MET A CA 2
ATOM 905 C C . MET A 1 11 ? -5.036 -5.297 -5.684 1.00 15.00 240 MET A C 2
ATOM 906 O O . MET A 1 11 ? -5.521 -6.331 -5.225 1.00 15.00 240 MET A O 2
ATOM 920 N N . THR A 1 12 ? -5.780 -4.281 -6.105 1.00 15.00 241 THR A N 2
ATOM 921 C CA . THR A 1 12 ? -7.228 -4.397 -6.183 1.00 15.00 241 THR A CA 2
ATOM 922 C C . THR A 1 12 ? -7.690 -4.305 -7.635 1.00 15.00 241 THR A C 2
ATOM 923 O O . THR A 1 12 ? -7.158 -3.508 -8.427 1.00 15.00 241 THR A O 2
ATOM 934 N N . GLN A 1 13 ? -8.695 -5.118 -7.967 1.00 15.00 242 GLN A N 2
ATOM 935 C CA . GLN A 1 13 ? -9.198 -5.240 -9.333 1.00 15.00 242 GLN A CA 2
ATOM 936 C C . GLN A 1 13 ? -9.856 -3.942 -9.792 1.00 15.00 242 GLN A C 2
ATOM 937 O O . GLN A 1 13 ? -10.176 -3.776 -10.971 1.00 15.00 242 GLN A O 2
ATOM 951 N N . ASP A 1 14 ? -10.050 -3.021 -8.852 1.00 15.00 243 ASP A N 2
ATOM 952 C CA . ASP A 1 14 ? -10.603 -1.706 -9.159 1.00 15.00 243 ASP A CA 2
ATOM 953 C C . ASP A 1 14 ? -9.641 -0.919 -10.057 1.00 15.00 243 ASP A C 2
ATOM 954 O O . ASP A 1 14 ? -9.946 0.184 -10.512 1.00 15.00 243 ASP A O 2
ATOM 963 N N . GLY A 1 15 ? -8.469 -1.504 -10.295 1.00 15.00 244 GLY A N 2
ATOM 964 C CA . GLY A 1 15 ? -7.539 -0.964 -11.265 1.00 15.00 244 GLY A CA 2
ATOM 965 C C . GLY A 1 15 ? -6.422 -0.147 -10.655 1.00 15.00 244 GLY A C 2
ATOM 966 O O . GLY A 1 15 ? -5.823 0.681 -11.339 1.00 15.00 244 GLY A O 2
ATOM 970 N N . GLU A 1 16 ? -6.115 -0.379 -9.384 1.00 15.00 245 GLU A N 2
ATOM 971 C CA . GLU A 1 16 ? -5.078 0.394 -8.708 1.00 15.00 245 GLU A CA 2
ATOM 972 C C . GLU A 1 16 ? -4.383 -0.450 -7.647 1.00 15.00 245 GLU A C 2
ATOM 973 O O . GLU A 1 16 ? -5.010 -1.274 -6.983 1.00 15.00 245 GLU A O 2
ATOM 985 N N . ILE A 1 17 ? -3.085 -0.245 -7.499 1.00 15.00 246 ILE A N 2
ATOM 986 C CA . ILE A 1 17 ? -2.307 -0.942 -6.484 1.00 15.00 246 ILE A CA 2
ATOM 987 C C . ILE A 1 17 ? -2.063 -0.020 -5.297 1.00 15.00 246 ILE A C 2
ATOM 988 O O . ILE A 1 17 ? -1.769 1.160 -5.476 1.00 15.00 246 ILE A O 2
ATOM 1004 N N . TYR A 1 18 ? -2.200 -0.553 -4.093 1.00 15.00 247 TYR A N 2
ATOM 1005 C CA . TYR A 1 18 ? -2.144 0.269 -2.894 1.00 15.00 247 TYR A CA 2
ATOM 1006 C C . TYR A 1 18 ? -1.171 -0.322 -1.856 1.00 15.00 247 TYR A C 2
ATOM 1007 O O . TYR A 1 18 ? -1.165 -1.532 -1.624 1.00 15.00 247 TYR A O 2
ATOM 1025 N N . TYR A 1 19 ? -0.365 0.532 -1.225 1.00 15.00 248 TYR A N 2
ATOM 1026 C CA . TYR A 1 19 ? 0.542 0.113 -0.171 1.00 15.00 248 TYR A CA 2
ATOM 1027 C C . TYR A 1 19 ? -0.108 0.284 1.192 1.00 15.00 248 TYR A C 2
ATOM 1028 O O . TYR A 1 19 ? -0.490 1.391 1.581 1.00 15.00 248 TYR A O 2
ATOM 1046 N N . ILE A 1 20 ? -0.237 -0.813 1.912 1.00 15.00 249 ILE A N 2
ATOM 1047 C CA . ILE A 1 20 ? -0.702 -0.762 3.283 1.00 15.00 249 ILE A CA 2
ATOM 1048 C C . ILE A 1 20 ? 0.497 -0.781 4.227 1.00 15.00 249 ILE A C 2
ATOM 1049 O O . ILE A 1 20 ? 1.313 -1.703 4.177 1.00 15.00 249 ILE A O 2
ATOM 1065 N N . ASN A 1 21 ? 0.627 0.243 5.061 1.00 15.00 250 ASN A N 2
ATOM 1066 C CA . ASN A 1 21 ? 1.755 0.316 5.983 1.00 15.00 250 ASN A CA 2
ATOM 1067 C C . ASN A 1 21 ? 1.383 -0.381 7.303 1.00 15.00 250 ASN A C 2
ATOM 1068 O O . ASN A 1 21 ? 0.467 0.071 7.989 1.00 15.00 250 ASN A O 2
ATOM 1079 N N . HIS A 1 22 ? 2.099 -1.460 7.673 1.00 15.00 251 HIS A N 2
ATOM 1080 C CA . HIS A 1 22 ? 1.687 -2.318 8.777 1.00 15.00 251 HIS A CA 2
ATOM 1081 C C . HIS A 1 22 ? 2.225 -1.774 10.089 1.00 15.00 251 HIS A C 2
ATOM 1082 O O . HIS A 1 22 ? 1.679 -2.030 11.163 1.00 15.00 251 HIS A O 2
ATOM 1097 N N . LYS A 1 23 ? 3.332 -1.056 9.992 1.00 15.00 252 LYS A N 2
ATOM 1098 C CA . LYS A 1 23 ? 4.006 -0.530 11.169 1.00 15.00 252 LYS A CA 2
ATOM 1099 C C . LYS A 1 23 ? 3.491 0.857 11.557 1.00 15.00 252 LYS A C 2
ATOM 1100 O O . LYS A 1 23 ? 3.663 1.289 12.695 1.00 15.00 252 LYS A O 2
ATOM 1119 N N . ASN A 1 24 ? 2.892 1.567 10.608 1.00 15.00 253 ASN A N 2
ATOM 1120 C CA . ASN A 1 24 ? 2.327 2.881 10.889 1.00 15.00 253 ASN A CA 2
ATOM 1121 C C . ASN A 1 24 ? 0.812 2.871 10.754 1.00 15.00 253 ASN A C 2
ATOM 1122 O O . ASN A 1 24 ? 0.156 3.851 11.103 1.00 15.00 253 ASN A O 2
ATOM 1133 N N . LYS A 1 25 ? 0.263 1.772 10.228 1.00 15.00 254 LYS A N 2
ATOM 1134 C CA . LYS A 1 25 ? -1.186 1.627 10.057 1.00 15.00 254 LYS A CA 2
ATOM 1135 C C . LYS A 1 25 ? -1.712 2.703 9.090 1.00 15.00 254 LYS A C 2
ATOM 1136 O O . LYS A 1 25 ? -2.849 3.160 9.188 1.00 15.00 254 LYS A O 2
ATOM 1155 N N . THR A 1 26 ? -0.890 3.046 8.104 1.00 15.00 255 THR A N 2
ATOM 1156 C CA . THR A 1 26 ? -1.199 4.152 7.202 1.00 15.00 255 THR A CA 2
ATOM 1157 C C . THR A 1 26 ? -1.389 3.670 5.761 1.00 15.00 255 THR A C 2
ATOM 1158 O O . THR A 1 26 ? -0.807 2.662 5.356 1.00 15.00 255 THR A O 2
ATOM 1169 N N . THR A 1 27 ? -2.223 4.375 4.991 1.00 15.00 256 THR A N 2
ATOM 1170 C CA . THR A 1 27 ? -2.483 3.991 3.611 1.00 15.00 256 THR A CA 2
ATOM 1171 C C . THR A 1 27 ? -1.807 4.967 2.640 1.00 15.00 256 THR A C 2
ATOM 1172 O O . THR A 1 27 ? -1.913 6.186 2.793 1.00 15.00 256 THR A O 2
ATOM 1183 N N . SER A 1 28 ? -1.085 4.426 1.666 1.00 15.00 257 SER A N 2
ATOM 1184 C CA . SER A 1 28 ? -0.431 5.232 0.637 1.00 15.00 257 SER A CA 2
ATOM 1185 C C . SER A 1 28 ? -0.388 4.448 -0.669 1.00 15.00 257 SER A C 2
ATOM 1186 O O . SER A 1 28 ? -0.207 3.246 -0.648 1.00 15.00 257 SER A O 2
ATOM 1194 N N . TRP A 1 29 ? -0.535 5.126 -1.797 1.00 15.00 258 TRP A N 2
ATOM 1195 C CA . TRP A 1 29 ? -0.713 4.444 -3.080 1.00 15.00 258 TRP A CA 2
ATOM 1196 C C . TRP A 1 29 ? 0.546 3.750 -3.594 1.00 15.00 258 TRP A C 2
ATOM 1197 O O . TRP A 1 29 ? 0.600 2.527 -3.660 1.00 15.00 258 TRP A O 2
ATOM 1218 N N . LEU A 1 30 ? 1.551 4.532 -3.954 1.00 15.00 259 LEU A N 2
ATOM 1219 C CA . LEU A 1 30 ? 2.667 4.029 -4.747 1.00 15.00 259 LEU A CA 2
ATOM 1220 C C . LEU A 1 30 ? 4.014 4.157 -4.055 1.00 15.00 259 LEU A C 2
ATOM 1221 O O . LEU A 1 30 ? 4.177 4.937 -3.117 1.00 15.00 259 LEU A O 2
ATOM 1237 N N . ASP A 1 31 ? 4.966 3.370 -4.559 1.00 15.00 260 ASP A N 2
ATOM 1238 C CA . ASP A 1 31 ? 6.281 3.174 -3.944 1.00 15.00 260 ASP A CA 2
ATOM 1239 C C . ASP A 1 31 ? 7.035 4.497 -3.817 1.00 15.00 260 ASP A C 2
ATOM 1240 O O . ASP A 1 31 ? 7.431 5.111 -4.811 1.00 15.00 260 ASP A O 2
ATOM 1249 N N . PRO A 1 32 ? 7.201 4.953 -2.567 1.00 15.00 261 PRO A N 2
ATOM 1250 C CA . PRO A 1 32 ? 7.866 6.214 -2.242 1.00 15.00 261 PRO A CA 2
ATOM 1251 C C . PRO A 1 32 ? 9.391 6.123 -2.254 1.00 15.00 261 PRO A C 2
ATOM 1252 O O . PRO A 1 32 ? 10.080 7.139 -2.214 1.00 15.00 261 PRO A O 2
ATOM 1263 N N . ARG A 1 33 ? 9.917 4.909 -2.297 1.00 15.00 262 ARG A N 2
ATOM 1264 C CA . ARG A 1 33 ? 11.347 4.694 -2.139 1.00 15.00 262 ARG A CA 2
ATOM 1265 C C . ARG A 1 33 ? 12.093 4.983 -3.445 1.00 15.00 262 ARG A C 2
ATOM 1266 O O . ARG A 1 33 ? 13.323 5.052 -3.477 1.00 15.00 262 ARG A O 2
ATOM 1287 N N . LEU A 1 34 ? 11.346 5.168 -4.519 1.00 15.00 263 LEU A N 2
ATOM 1288 C CA . LEU A 1 34 ? 11.940 5.533 -5.797 1.00 15.00 263 LEU A CA 2
ATOM 1289 C C . LEU A 1 34 ? 12.268 7.026 -5.860 1.00 15.00 263 LEU A C 2
ATOM 1290 O O . LEU A 1 34 ? 13.036 7.459 -6.719 1.00 15.00 263 LEU A O 2
ATOM 1306 N N . ASP A 1 35 ? 11.678 7.814 -4.964 1.00 15.00 264 ASP A N 2
ATOM 1307 C CA . ASP A 1 35 ? 11.870 9.268 -4.998 1.00 15.00 264 ASP A CA 2
ATOM 1308 C C . ASP A 1 35 ? 13.241 9.760 -4.475 1.00 15.00 264 ASP A C 2
ATOM 1309 O O . ASP A 1 35 ? 13.776 10.730 -5.015 1.00 15.00 264 ASP A O 2
ATOM 1318 N N . PRO A 1 36 ? 13.824 9.153 -3.419 1.00 15.00 265 PRO A N 2
ATOM 1319 C CA . PRO A 1 36 ? 15.153 9.540 -2.929 1.00 15.00 265 PRO A CA 2
ATOM 1320 C C . PRO A 1 36 ? 16.268 9.110 -3.881 1.00 15.00 265 PRO A C 2
ATOM 1321 O O . PRO A 1 36 ? 16.674 9.930 -4.731 1.00 15.00 265 PRO A O 2
ATOM 1333 N N . SER B 2 1 ? -7.655 8.983 -6.385 1.00 15.00 206 SER B N 2
ATOM 1334 C CA . SER B 2 1 ? -8.574 8.132 -5.596 1.00 15.00 206 SER B CA 2
ATOM 1335 C C . SER B 2 1 ? -8.096 8.049 -4.149 1.00 15.00 206 SER B C 2
ATOM 1336 O O . SER B 2 1 ? -6.895 8.012 -3.898 1.00 15.00 206 SER B O 2
ATOM 1346 N N . PRO B 2 2 ? -9.016 8.031 -3.174 1.00 15.00 207 PRO B N 2
ATOM 1347 C CA . PRO B 2 2 ? -8.673 7.712 -1.785 1.00 15.00 207 PRO B CA 2
ATOM 1348 C C . PRO B 2 2 ? -8.287 6.239 -1.669 1.00 15.00 207 PRO B C 2
ATOM 1349 O O . PRO B 2 2 ? -8.988 5.377 -2.203 1.00 15.00 207 PRO B O 2
ATOM 1360 N N . PRO B 2 3 ? -7.174 5.914 -0.993 1.00 15.00 208 PRO B N 2
ATOM 1361 C CA . PRO B 2 3 ? -6.689 4.541 -0.913 1.00 15.00 208 PRO B CA 2
ATOM 1362 C C . PRO B 2 3 ? -7.504 3.716 0.075 1.00 15.00 208 PRO B C 2
ATOM 1363 O O . PRO B 2 3 ? -7.778 4.171 1.187 1.00 15.00 208 PRO B O 2
ATOM 1374 N N . PRO B 2 4 ? -7.912 2.500 -0.331 1.00 15.00 209 PRO B N 2
ATOM 1375 C CA . PRO B 2 4 ? -8.669 1.584 0.523 1.00 15.00 209 PRO B CA 2
ATOM 1376 C C . PRO B 2 4 ? -8.022 1.427 1.895 1.00 15.00 209 PRO B C 2
ATOM 1377 O O . PRO B 2 4 ? -6.845 1.084 1.997 1.00 15.00 209 PRO B O 2
ATOM 1388 N N . PRO B 2 5 ? -8.796 1.695 2.959 1.00 15.00 210 PRO B N 2
ATOM 1389 C CA . PRO B 2 5 ? -8.298 1.706 4.340 1.00 15.00 210 PRO B CA 2
ATOM 1390 C C . PRO B 2 5 ? -7.486 0.467 4.702 1.00 15.00 210 PRO B C 2
ATOM 1391 O O . PRO B 2 5 ? -7.882 -0.661 4.409 1.00 15.00 210 PRO B O 2
ATOM 1402 N N . TYR B 2 6 ? -6.367 0.703 5.381 1.00 15.00 211 TYR B N 2
ATOM 1403 C CA . TYR B 2 6 ? -5.448 -0.350 5.811 1.00 15.00 211 TYR B CA 2
ATOM 1404 C C . TYR B 2 6 ? -6.132 -1.363 6.746 1.00 15.00 211 TYR B C 2
ATOM 1405 O O . TYR B 2 6 ? -5.572 -2.417 7.054 1.00 15.00 211 TYR B O 2
ATOM 1423 N N . SER B 2 7 ? -7.340 -1.045 7.189 1.00 15.00 212 SER B N 2
ATOM 1424 C CA . SER B 2 7 ? -8.091 -1.944 8.048 1.00 15.00 212 SER B CA 2
ATOM 1425 C C . SER B 2 7 ? -8.330 -3.277 7.333 1.00 15.00 212 SER B C 2
ATOM 1426 O O . SER B 2 7 ? -7.936 -4.332 7.836 1.00 15.00 212 SER B O 2
ATOM 1434 N N . ARG B 2 8 ? -8.967 -3.238 6.166 1.00 15.00 213 ARG B N 2
ATOM 1435 C CA . ARG B 2 8 ? -9.128 -4.442 5.364 1.00 15.00 213 ARG B CA 2
ATOM 1436 C C . ARG B 2 8 ? -9.183 -4.117 3.871 1.00 15.00 213 ARG B C 2
ATOM 1437 O O . ARG B 2 8 ? -9.417 -2.974 3.479 1.00 15.00 213 ARG B O 2
ATOM 1458 N N . TYR B 2 9 ? -9.021 -5.150 3.050 1.00 15.00 214 TYR B N 2
ATOM 1459 C CA . TYR B 2 9 ? -8.667 -4.986 1.648 1.00 15.00 214 TYR B CA 2
ATOM 1460 C C . TYR B 2 9 ? -9.882 -5.152 0.753 1.00 15.00 214 TYR B C 2
ATOM 1461 O O . TYR B 2 9 ? -10.760 -5.968 1.026 1.00 15.00 214 TYR B O 2
ATOM 1479 N N . PRO B 2 10 ? -9.919 -4.402 -0.352 1.00 15.00 215 PRO B N 2
ATOM 1480 C CA . PRO B 2 10 ? -10.945 -4.548 -1.396 1.00 15.00 215 PRO B CA 2
ATOM 1481 C C . PRO B 2 10 ? -10.767 -5.838 -2.206 1.00 15.00 215 PRO B C 2
ATOM 1482 O O . PRO B 2 10 ? -11.376 -6.013 -3.262 1.00 15.00 215 PRO B O 2
ATOM 1493 N N . MET B 2 11 ? -9.926 -6.734 -1.702 1.00 15.00 216 MET B N 2
ATOM 1494 C CA . MET B 2 11 ? -9.697 -8.028 -2.336 1.00 15.00 216 MET B CA 2
ATOM 1495 C C . MET B 2 11 ? -9.930 -9.163 -1.339 1.00 15.00 216 MET B C 2
ATOM 1496 O O . MET B 2 11 ? -10.537 -10.180 -1.673 1.00 15.00 216 MET B O 2
ATOM 1510 N N . ASP B 2 12 ? -9.435 -8.988 -0.121 1.00 15.00 217 ASP B N 2
ATOM 1511 C CA . ASP B 2 12 ? -9.572 -10.006 0.914 1.00 15.00 217 ASP B CA 2
ATOM 1512 C C . ASP B 2 12 ? -10.234 -9.409 2.147 1.00 15.00 217 ASP B C 2
ATOM 1513 O O . ASP B 2 12 ? -9.543 -8.720 2.924 1.00 15.00 217 ASP B O 2
ATOM 1523 N N . GLY A 1 1 ? 9.495 -1.451 -5.848 1.00 15.00 230 GLY A N 3
ATOM 1524 C CA . GLY A 1 1 ? 10.892 -1.927 -5.704 1.00 15.00 230 GLY A CA 3
ATOM 1525 C C . GLY A 1 1 ? 11.206 -2.296 -4.272 1.00 15.00 230 GLY A C 3
ATOM 1526 O O . GLY A 1 1 ? 10.438 -3.022 -3.644 1.00 15.00 230 GLY A O 3
ATOM 1532 N N . PRO A 1 2 ? 12.333 -1.824 -3.726 1.00 15.00 231 PRO A N 3
ATOM 1533 C CA . PRO A 1 2 ? 12.661 -2.032 -2.327 1.00 15.00 231 PRO A CA 3
ATOM 1534 C C . PRO A 1 2 ? 11.982 -1.000 -1.433 1.00 15.00 231 PRO A C 3
ATOM 1535 O O . PRO A 1 2 ? 12.296 0.188 -1.488 1.00 15.00 231 PRO A O 3
ATOM 1546 N N . LEU A 1 3 ? 11.024 -1.445 -0.636 1.00 15.00 232 LEU A N 3
ATOM 1547 C CA . LEU A 1 3 ? 10.290 -0.534 0.226 1.00 15.00 232 LEU A CA 3
ATOM 1548 C C . LEU A 1 3 ? 10.928 -0.447 1.603 1.00 15.00 232 LEU A C 3
ATOM 1549 O O . LEU A 1 3 ? 11.692 -1.330 1.989 1.00 15.00 232 LEU A O 3
ATOM 1565 N N . PRO A 1 4 ? 10.618 0.621 2.370 1.00 15.00 233 PRO A N 3
ATOM 1566 C CA . PRO A 1 4 ? 11.191 0.862 3.711 1.00 15.00 233 PRO A CA 3
ATOM 1567 C C . PRO A 1 4 ? 10.904 -0.266 4.713 1.00 15.00 233 PRO A C 3
ATOM 1568 O O . PRO A 1 4 ? 11.406 -0.234 5.837 1.00 15.00 233 PRO A O 3
ATOM 1579 N N . ASP A 1 5 ? 10.031 -1.201 4.314 1.00 15.00 234 ASP A N 3
ATOM 1580 C CA . ASP A 1 5 ? 9.663 -2.381 5.122 1.00 15.00 234 ASP A CA 3
ATOM 1581 C C . ASP A 1 5 ? 8.561 -2.052 6.104 1.00 15.00 234 ASP A C 3
ATOM 1582 O O . ASP A 1 5 ? 8.210 -2.861 6.963 1.00 15.00 234 ASP A O 3
ATOM 1591 N N . GLY A 1 6 ? 7.988 -0.877 5.947 1.00 15.00 235 GLY A N 3
ATOM 1592 C CA . GLY A 1 6 ? 6.813 -0.536 6.708 1.00 15.00 235 GLY A CA 3
ATOM 1593 C C . GLY A 1 6 ? 5.559 -0.970 5.986 1.00 15.00 235 GLY A C 3
ATOM 1594 O O . GLY A 1 6 ? 4.537 -1.240 6.609 1.00 15.00 235 GLY A O 3
ATOM 1598 N N . TRP A 1 7 ? 5.659 -1.082 4.667 1.00 15.00 236 TRP A N 3
ATOM 1599 C CA . TRP A 1 7 ? 4.496 -1.349 3.835 1.00 15.00 236 TRP A CA 3
ATOM 1600 C C . TRP A 1 7 ? 4.722 -2.344 2.709 1.00 15.00 236 TRP A C 3
ATOM 1601 O O . TRP A 1 7 ? 5.812 -2.463 2.150 1.00 15.00 236 TRP A O 3
ATOM 1622 N N . GLU A 1 8 ? 3.626 -3.031 2.391 1.00 15.00 237 GLU A N 3
ATOM 1623 C CA . GLU A 1 8 ? 3.576 -4.103 1.417 1.00 15.00 237 GLU A CA 3
ATOM 1624 C C . GLU A 1 8 ? 2.647 -3.691 0.273 1.00 15.00 237 GLU A C 3
ATOM 1625 O O . GLU A 1 8 ? 1.558 -3.165 0.524 1.00 15.00 237 GLU A O 3
ATOM 1637 N N . GLN A 1 9 ? 3.055 -3.930 -0.969 1.00 15.00 238 GLN A N 3
ATOM 1638 C CA . GLN A 1 9 ? 2.258 -3.518 -2.121 1.00 15.00 238 GLN A CA 3
ATOM 1639 C C . GLN A 1 9 ? 1.274 -4.622 -2.529 1.00 15.00 238 GLN A C 3
ATOM 1640 O O . GLN A 1 9 ? 1.673 -5.637 -3.098 1.00 15.00 238 GLN A O 3
ATOM 1654 N N . ALA A 1 10 ? -0.004 -4.436 -2.212 1.00 15.00 239 ALA A N 3
ATOM 1655 C CA . ALA A 1 10 ? -1.038 -5.380 -2.602 1.00 15.00 239 ALA A CA 3
ATOM 1656 C C . ALA A 1 10 ? -1.759 -4.866 -3.841 1.00 15.00 239 ALA A C 3
ATOM 1657 O O . ALA A 1 10 ? -1.841 -3.661 -4.054 1.00 15.00 239 ALA A O 3
ATOM 1664 N N . MET A 1 11 ? -2.260 -5.763 -4.671 1.00 15.00 240 MET A N 3
ATOM 1665 C CA . MET A 1 11 ? -2.907 -5.358 -5.913 1.00 15.00 240 MET A CA 3
ATOM 1666 C C . MET A 1 11 ? -4.409 -5.601 -5.847 1.00 15.00 240 MET A C 3
ATOM 1667 O O . MET A 1 11 ? -4.850 -6.743 -5.716 1.00 15.00 240 MET A O 3
ATOM 1681 N N . THR A 1 12 ? -5.196 -4.535 -5.933 1.00 15.00 241 THR A N 3
ATOM 1682 C CA . THR A 1 12 ? -6.636 -4.687 -6.003 1.00 15.00 241 THR A CA 3
ATOM 1683 C C . THR A 1 12 ? -7.082 -4.711 -7.460 1.00 15.00 241 THR A C 3
ATOM 1684 O O . THR A 1 12 ? -6.739 -3.818 -8.251 1.00 15.00 241 THR A O 3
ATOM 1695 N N . GLN A 1 13 ? -7.839 -5.754 -7.802 1.00 15.00 242 GLN A N 3
ATOM 1696 C CA . GLN A 1 13 ? -8.314 -5.985 -9.166 1.00 15.00 242 GLN A CA 3
ATOM 1697 C C . GLN A 1 13 ? -9.177 -4.822 -9.658 1.00 15.00 242 GLN A C 3
ATOM 1698 O O . GLN A 1 13 ? -9.534 -4.743 -10.834 1.00 15.00 242 GLN A O 3
ATOM 1712 N N . ASP A 1 14 ? -9.517 -3.926 -8.738 1.00 15.00 243 ASP A N 3
ATOM 1713 C CA . ASP A 1 14 ? -10.245 -2.709 -9.069 1.00 15.00 243 ASP A CA 3
ATOM 1714 C C . ASP A 1 14 ? -9.401 -1.810 -9.980 1.00 15.00 243 ASP A C 3
ATOM 1715 O O . ASP A 1 14 ? -9.894 -0.828 -10.529 1.00 15.00 243 ASP A O 3
ATOM 1724 N N . GLY A 1 15 ? -8.125 -2.161 -10.143 1.00 15.00 244 GLY A N 3
ATOM 1725 C CA . GLY A 1 15 ? -7.283 -1.453 -11.091 1.00 15.00 244 GLY A CA 3
ATOM 1726 C C . GLY A 1 15 ? -6.001 -0.881 -10.503 1.00 15.00 244 GLY A C 3
ATOM 1727 O O . GLY A 1 15 ? -5.104 -0.490 -11.251 1.00 15.00 244 GLY A O 3
ATOM 1731 N N . GLU A 1 16 ? -5.873 -0.852 -9.185 1.00 15.00 245 GLU A N 3
ATOM 1732 C CA . GLU A 1 16 ? -4.760 -0.139 -8.561 1.00 15.00 245 GLU A CA 3
ATOM 1733 C C . GLU A 1 16 ? -3.987 -1.022 -7.592 1.00 15.00 245 GLU A C 3
ATOM 1734 O O . GLU A 1 16 ? -4.535 -1.940 -6.991 1.00 15.00 245 GLU A O 3
ATOM 1746 N N . ILE A 1 17 ? -2.707 -0.742 -7.454 1.00 15.00 246 ILE A N 3
ATOM 1747 C CA . ILE A 1 17 ? -1.921 -1.325 -6.381 1.00 15.00 246 ILE A CA 3
ATOM 1748 C C . ILE A 1 17 ? -1.902 -0.353 -5.204 1.00 15.00 246 ILE A C 3
ATOM 1749 O O . ILE A 1 17 ? -1.963 0.860 -5.402 1.00 15.00 246 ILE A O 3
ATOM 1765 N N . TYR A 1 18 ? -1.848 -0.875 -3.991 1.00 15.00 247 TYR A N 3
ATOM 1766 C CA . TYR A 1 18 ? -1.872 -0.032 -2.808 1.00 15.00 247 TYR A CA 3
ATOM 1767 C C . TYR A 1 18 ? -0.944 -0.593 -1.721 1.00 15.00 247 TYR A C 3
ATOM 1768 O O . TYR A 1 18 ? -0.891 -1.806 -1.506 1.00 15.00 247 TYR A O 3
ATOM 1786 N N . TYR A 1 19 ? -0.229 0.292 -1.030 1.00 15.00 248 TYR A N 3
ATOM 1787 C CA . TYR A 1 19 ? 0.684 -0.094 0.027 1.00 15.00 248 TYR A CA 3
ATOM 1788 C C . TYR A 1 19 ? 0.008 0.005 1.379 1.00 15.00 248 TYR A C 3
ATOM 1789 O O . TYR A 1 19 ? -0.434 1.083 1.786 1.00 15.00 248 TYR A O 3
ATOM 1807 N N . ILE A 1 20 ? -0.079 -1.118 2.067 1.00 15.00 249 ILE A N 3
ATOM 1808 C CA . ILE A 1 20 ? -0.573 -1.133 3.428 1.00 15.00 249 ILE A CA 3
ATOM 1809 C C . ILE A 1 20 ? 0.601 -1.094 4.401 1.00 15.00 249 ILE A C 3
ATOM 1810 O O . ILE A 1 20 ? 1.419 -2.017 4.446 1.00 15.00 249 ILE A O 3
ATOM 1826 N N . ASN A 1 21 ? 0.690 -0.017 5.168 1.00 15.00 250 ASN A N 3
ATOM 1827 C CA . ASN A 1 21 ? 1.806 0.180 6.081 1.00 15.00 250 ASN A CA 3
ATOM 1828 C C . ASN A 1 21 ? 1.465 -0.440 7.441 1.00 15.00 250 ASN A C 3
ATOM 1829 O O . ASN A 1 21 ? 0.618 0.095 8.153 1.00 15.00 250 ASN A O 3
ATOM 1840 N N . HIS A 1 22 ? 2.105 -1.567 7.802 1.00 15.00 251 HIS A N 3
ATOM 1841 C CA . HIS A 1 22 ? 1.781 -2.270 9.032 1.00 15.00 251 HIS A CA 3
ATOM 1842 C C . HIS A 1 22 ? 2.473 -1.624 10.227 1.00 15.00 251 HIS A C 3
ATOM 1843 O O . HIS A 1 22 ? 2.131 -1.897 11.377 1.00 15.00 251 HIS A O 3
ATOM 1858 N N . LYS A 1 23 ? 3.456 -0.777 9.954 1.00 15.00 252 LYS A N 3
ATOM 1859 C CA . LYS A 1 23 ? 4.187 -0.100 11.019 1.00 15.00 252 LYS A CA 3
ATOM 1860 C C . LYS A 1 23 ? 3.519 1.218 11.409 1.00 15.00 252 LYS A C 3
ATOM 1861 O O . LYS A 1 23 ? 3.481 1.574 12.583 1.00 15.00 252 LYS A O 3
ATOM 1880 N N . ASN A 1 24 ? 3.015 1.951 10.425 1.00 15.00 253 ASN A N 3
ATOM 1881 C CA . ASN A 1 24 ? 2.361 3.231 10.687 1.00 15.00 253 ASN A CA 3
ATOM 1882 C C . ASN A 1 24 ? 0.848 3.103 10.632 1.00 15.00 253 ASN A C 3
ATOM 1883 O O . ASN A 1 24 ? 0.134 4.039 10.987 1.00 15.00 253 ASN A O 3
ATOM 1894 N N . LYS A 1 25 ? 0.365 1.948 10.172 1.00 15.00 254 LYS A N 3
ATOM 1895 C CA . LYS A 1 25 ? -1.072 1.700 10.044 1.00 15.00 254 LYS A CA 3
ATOM 1896 C C . LYS A 1 25 ? -1.676 2.672 9.018 1.00 15.00 254 LYS A C 3
ATOM 1897 O O . LYS A 1 25 ? -2.834 3.075 9.114 1.00 15.00 254 LYS A O 3
ATOM 1916 N N . THR A 1 26 ? -0.890 2.988 7.997 1.00 15.00 255 THR A N 3
ATOM 1917 C CA . THR A 1 26 ? -1.267 3.999 7.011 1.00 15.00 255 THR A CA 3
ATOM 1918 C C . THR A 1 26 ? -1.335 3.400 5.603 1.00 15.00 255 THR A C 3
ATOM 1919 O O . THR A 1 26 ? -0.635 2.438 5.304 1.00 15.00 255 THR A O 3
ATOM 1930 N N . THR A 1 27 ? -2.193 3.944 4.747 1.00 15.00 256 THR A N 3
ATOM 1931 C CA . THR A 1 27 ? -2.281 3.473 3.372 1.00 15.00 256 THR A CA 3
ATOM 1932 C C . THR A 1 27 ? -1.756 4.534 2.401 1.00 15.00 256 THR A C 3
ATOM 1933 O O . THR A 1 27 ? -2.114 5.710 2.499 1.00 15.00 256 THR A O 3
ATOM 1944 N N . SER A 1 28 ? -0.905 4.112 1.476 1.00 15.00 257 SER A N 3
ATOM 1945 C CA . SER A 1 28 ? -0.365 4.998 0.453 1.00 15.00 257 SER A CA 3
ATOM 1946 C C . SER A 1 28 ? -0.381 4.271 -0.887 1.00 15.00 257 SER A C 3
ATOM 1947 O O . SER A 1 28 ? -0.254 3.061 -0.921 1.00 15.00 257 SER A O 3
ATOM 1955 N N . TRP A 1 29 ? -0.524 5.000 -1.982 1.00 15.00 258 TRP A N 3
ATOM 1956 C CA . TRP A 1 29 ? -0.705 4.376 -3.293 1.00 15.00 258 TRP A CA 3
ATOM 1957 C C . TRP A 1 29 ? 0.562 3.692 -3.821 1.00 15.00 258 TRP A C 3
ATOM 1958 O O . TRP A 1 29 ? 0.610 2.472 -3.959 1.00 15.00 258 TRP A O 3
ATOM 1979 N N . LEU A 1 30 ? 1.580 4.484 -4.112 1.00 15.00 259 LEU A N 3
ATOM 1980 C CA . LEU A 1 30 ? 2.730 4.017 -4.882 1.00 15.00 259 LEU A CA 3
ATOM 1981 C C . LEU A 1 30 ? 4.048 4.123 -4.135 1.00 15.00 259 LEU A C 3
ATOM 1982 O O . LEU A 1 30 ? 4.164 4.852 -3.146 1.00 15.00 259 LEU A O 3
ATOM 1998 N N . ASP A 1 31 ? 5.028 3.367 -4.633 1.00 15.00 260 ASP A N 3
ATOM 1999 C CA . ASP A 1 31 ? 6.309 3.153 -3.970 1.00 15.00 260 ASP A CA 3
ATOM 2000 C C . ASP A 1 31 ? 7.027 4.477 -3.748 1.00 15.00 260 ASP A C 3
ATOM 2001 O O . ASP A 1 31 ? 7.443 5.153 -4.692 1.00 15.00 260 ASP A O 3
ATOM 2010 N N . PRO A 1 32 ? 7.143 4.859 -2.470 1.00 15.00 261 PRO A N 3
ATOM 2011 C CA . PRO A 1 32 ? 7.711 6.139 -2.057 1.00 15.00 261 PRO A CA 3
ATOM 2012 C C . PRO A 1 32 ? 9.233 6.147 -2.056 1.00 15.00 261 PRO A C 3
ATOM 2013 O O . PRO A 1 32 ? 9.860 7.204 -2.003 1.00 15.00 261 PRO A O 3
ATOM 2024 N N . ARG A 1 33 ? 9.824 4.963 -2.070 1.00 15.00 262 ARG A N 3
ATOM 2025 C CA . ARG A 1 33 ? 11.268 4.835 -2.011 1.00 15.00 262 ARG A CA 3
ATOM 2026 C C . ARG A 1 33 ? 11.870 5.079 -3.390 1.00 15.00 262 ARG A C 3
ATOM 2027 O O . ARG A 1 33 ? 13.006 5.542 -3.514 1.00 15.00 262 ARG A O 3
ATOM 2048 N N . LEU A 1 34 ? 11.108 4.731 -4.419 1.00 15.00 263 LEU A N 3
ATOM 2049 C CA . LEU A 1 34 ? 11.509 4.981 -5.800 1.00 15.00 263 LEU A CA 3
ATOM 2050 C C . LEU A 1 34 ? 11.247 6.425 -6.225 1.00 15.00 263 LEU A C 3
ATOM 2051 O O . LEU A 1 34 ? 11.692 6.847 -7.295 1.00 15.00 263 LEU A O 3
ATOM 2067 N N . ASP A 1 35 ? 10.508 7.173 -5.408 1.00 15.00 264 ASP A N 3
ATOM 2068 C CA . ASP A 1 35 ? 10.183 8.565 -5.737 1.00 15.00 264 ASP A CA 3
ATOM 2069 C C . ASP A 1 35 ? 11.420 9.468 -5.861 1.00 15.00 264 ASP A C 3
ATOM 2070 O O . ASP A 1 35 ? 11.538 10.207 -6.839 1.00 15.00 264 ASP A O 3
ATOM 2079 N N . PRO A 1 36 ? 12.340 9.460 -4.874 1.00 15.00 265 PRO A N 3
ATOM 2080 C CA . PRO A 1 36 ? 13.602 10.207 -4.961 1.00 15.00 265 PRO A CA 3
ATOM 2081 C C . PRO A 1 36 ? 14.465 9.743 -6.132 1.00 15.00 265 PRO A C 3
ATOM 2082 O O . PRO A 1 36 ? 15.029 8.631 -6.061 1.00 15.00 265 PRO A O 3
ATOM 2094 N N . SER B 2 1 ? -6.440 11.594 -3.289 1.00 15.00 206 SER B N 3
ATOM 2095 C CA . SER B 2 1 ? -7.604 10.692 -3.219 1.00 15.00 206 SER B CA 3
ATOM 2096 C C . SER B 2 1 ? -7.310 9.546 -2.261 1.00 15.00 206 SER B C 3
ATOM 2097 O O . SER B 2 1 ? -6.331 8.818 -2.435 1.00 15.00 206 SER B O 3
ATOM 2107 N N . PRO B 2 2 ? -8.156 9.380 -1.232 1.00 15.00 207 PRO B N 3
ATOM 2108 C CA . PRO B 2 2 ? -7.942 8.388 -0.172 1.00 15.00 207 PRO B CA 3
ATOM 2109 C C . PRO B 2 2 ? -7.923 6.953 -0.691 1.00 15.00 207 PRO B C 3
ATOM 2110 O O . PRO B 2 2 ? -8.870 6.503 -1.343 1.00 15.00 207 PRO B O 3
ATOM 2121 N N . PRO B 2 3 ? -6.827 6.230 -0.421 1.00 15.00 208 PRO B N 3
ATOM 2122 C CA . PRO B 2 3 ? -6.698 4.813 -0.763 1.00 15.00 208 PRO B CA 3
ATOM 2123 C C . PRO B 2 3 ? -7.593 3.941 0.119 1.00 15.00 208 PRO B C 3
ATOM 2124 O O . PRO B 2 3 ? -7.984 4.358 1.212 1.00 15.00 208 PRO B O 3
ATOM 2135 N N . PRO B 2 4 ? -7.916 2.719 -0.345 1.00 15.00 209 PRO B N 3
ATOM 2136 C CA . PRO B 2 4 ? -8.721 1.751 0.410 1.00 15.00 209 PRO B CA 3
ATOM 2137 C C . PRO B 2 4 ? -8.225 1.574 1.844 1.00 15.00 209 PRO B C 3
ATOM 2138 O O . PRO B 2 4 ? -7.018 1.470 2.085 1.00 15.00 209 PRO B O 3
ATOM 2149 N N . PRO B 2 5 ? -9.162 1.531 2.804 1.00 15.00 210 PRO B N 3
ATOM 2150 C CA . PRO B 2 5 ? -8.852 1.402 4.232 1.00 15.00 210 PRO B CA 3
ATOM 2151 C C . PRO B 2 5 ? -7.877 0.269 4.534 1.00 15.00 210 PRO B C 3
ATOM 2152 O O . PRO B 2 5 ? -8.037 -0.852 4.059 1.00 15.00 210 PRO B O 3
ATOM 2163 N N . TYR B 2 6 ? -6.884 0.577 5.358 1.00 15.00 211 TYR B N 3
ATOM 2164 C CA . TYR B 2 6 ? -5.872 -0.389 5.776 1.00 15.00 211 TYR B CA 3
ATOM 2165 C C . TYR B 2 6 ? -6.493 -1.521 6.611 1.00 15.00 211 TYR B C 3
ATOM 2166 O O . TYR B 2 6 ? -5.844 -2.526 6.901 1.00 15.00 211 TYR B O 3
ATOM 2184 N N . SER B 2 7 ? -7.755 -1.352 6.989 1.00 15.00 212 SER B N 3
ATOM 2185 C CA . SER B 2 7 ? -8.467 -2.359 7.756 1.00 15.00 212 SER B CA 3
ATOM 2186 C C . SER B 2 7 ? -8.682 -3.633 6.933 1.00 15.00 212 SER B C 3
ATOM 2187 O O . SER B 2 7 ? -8.371 -4.735 7.390 1.00 15.00 212 SER B O 3
ATOM 2195 N N . ARG B 2 8 ? -9.237 -3.489 5.729 1.00 15.00 213 ARG B N 3
ATOM 2196 C CA . ARG B 2 8 ? -9.466 -4.639 4.865 1.00 15.00 213 ARG B CA 3
ATOM 2197 C C . ARG B 2 8 ? -9.397 -4.251 3.388 1.00 15.00 213 ARG B C 3
ATOM 2198 O O . ARG B 2 8 ? -9.476 -3.078 3.040 1.00 15.00 213 ARG B O 3
ATOM 2219 N N . TYR B 2 9 ? -9.292 -5.262 2.529 1.00 15.00 214 TYR B N 3
ATOM 2220 C CA . TYR B 2 9 ? -8.931 -5.072 1.133 1.00 15.00 214 TYR B CA 3
ATOM 2221 C C . TYR B 2 9 ? -10.174 -4.854 0.286 1.00 15.00 214 TYR B C 3
ATOM 2222 O O . TYR B 2 9 ? -11.184 -5.534 0.460 1.00 15.00 214 TYR B O 3
ATOM 2240 N N . PRO B 2 10 ? -10.086 -3.935 -0.680 1.00 15.00 215 PRO B N 3
ATOM 2241 C CA . PRO B 2 10 ? -11.193 -3.610 -1.589 1.00 15.00 215 PRO B CA 3
ATOM 2242 C C . PRO B 2 10 ? -11.516 -4.748 -2.562 1.00 15.00 215 PRO B C 3
ATOM 2243 O O . PRO B 2 10 ? -12.383 -4.616 -3.426 1.00 15.00 215 PRO B O 3
ATOM 2254 N N . MET B 2 11 ? -10.802 -5.861 -2.425 1.00 15.00 216 MET B N 3
ATOM 2255 C CA . MET B 2 11 ? -11.027 -7.028 -3.269 1.00 15.00 216 MET B CA 3
ATOM 2256 C C . MET B 2 11 ? -10.946 -8.315 -2.441 1.00 15.00 216 MET B C 3
ATOM 2257 O O . MET B 2 11 ? -11.089 -9.419 -2.967 1.00 15.00 216 MET B O 3
ATOM 2271 N N . ASP B 2 12 ? -10.736 -8.175 -1.138 1.00 15.00 217 ASP B N 3
ATOM 2272 C CA . ASP B 2 12 ? -10.601 -9.337 -0.268 1.00 15.00 217 ASP B CA 3
ATOM 2273 C C . ASP B 2 12 ? -11.131 -9.017 1.120 1.00 15.00 217 ASP B C 3
ATOM 2274 O O . ASP B 2 12 ? -12.298 -9.363 1.400 1.00 15.00 217 ASP B O 3
ATOM 2284 N N . GLY A 1 1 ? 10.047 -0.861 -6.322 1.00 15.00 230 GLY A N 4
ATOM 2285 C CA . GLY A 1 1 ? 11.406 -1.240 -5.863 1.00 15.00 230 GLY A CA 4
ATOM 2286 C C . GLY A 1 1 ? 11.378 -1.886 -4.494 1.00 15.00 230 GLY A C 4
ATOM 2287 O O . GLY A 1 1 ? 10.368 -2.471 -4.110 1.00 15.00 230 GLY A O 4
ATOM 2293 N N . PRO A 1 2 ? 12.488 -1.829 -3.742 1.00 15.00 231 PRO A N 4
ATOM 2294 C CA . PRO A 1 2 ? 12.526 -2.309 -2.363 1.00 15.00 231 PRO A CA 4
ATOM 2295 C C . PRO A 1 2 ? 11.953 -1.280 -1.395 1.00 15.00 231 PRO A C 4
ATOM 2296 O O . PRO A 1 2 ? 12.374 -0.118 -1.382 1.00 15.00 231 PRO A O 4
ATOM 2307 N N . LEU A 1 3 ? 10.988 -1.700 -0.594 1.00 15.00 232 LEU A N 4
ATOM 2308 C CA . LEU A 1 3 ? 10.307 -0.785 0.307 1.00 15.00 232 LEU A CA 4
ATOM 2309 C C . LEU A 1 3 ? 10.931 -0.760 1.695 1.00 15.00 232 LEU A C 4
ATOM 2310 O O . LEU A 1 3 ? 11.647 -1.687 2.075 1.00 15.00 232 LEU A O 4
ATOM 2326 N N . PRO A 1 4 ? 10.653 0.310 2.480 1.00 15.00 233 PRO A N 4
ATOM 2327 C CA . PRO A 1 4 ? 11.183 0.484 3.849 1.00 15.00 233 PRO A CA 4
ATOM 2328 C C . PRO A 1 4 ? 10.783 -0.654 4.797 1.00 15.00 233 PRO A C 4
ATOM 2329 O O . PRO A 1 4 ? 11.234 -0.698 5.942 1.00 15.00 233 PRO A O 4
ATOM 2340 N N . ASP A 1 5 ? 9.875 -1.515 4.321 1.00 15.00 234 ASP A N 4
ATOM 2341 C CA . ASP A 1 5 ? 9.384 -2.687 5.063 1.00 15.00 234 ASP A CA 4
ATOM 2342 C C . ASP A 1 5 ? 8.274 -2.300 6.012 1.00 15.00 234 ASP A C 4
ATOM 2343 O O . ASP A 1 5 ? 7.811 -3.107 6.819 1.00 15.00 234 ASP A O 4
ATOM 2352 N N . GLY A 1 6 ? 7.810 -1.074 5.874 1.00 15.00 235 GLY A N 4
ATOM 2353 C CA . GLY A 1 6 ? 6.637 -0.656 6.592 1.00 15.00 235 GLY A CA 4
ATOM 2354 C C . GLY A 1 6 ? 5.393 -1.029 5.831 1.00 15.00 235 GLY A C 4
ATOM 2355 O O . GLY A 1 6 ? 4.379 -1.384 6.418 1.00 15.00 235 GLY A O 4
ATOM 2359 N N . TRP A 1 7 ? 5.498 -0.996 4.508 1.00 15.00 236 TRP A N 4
ATOM 2360 C CA . TRP A 1 7 ? 4.357 -1.242 3.644 1.00 15.00 236 TRP A CA 4
ATOM 2361 C C . TRP A 1 7 ? 4.636 -2.187 2.488 1.00 15.00 236 TRP A C 4
ATOM 2362 O O . TRP A 1 7 ? 5.748 -2.269 1.966 1.00 15.00 236 TRP A O 4
ATOM 2383 N N . GLU A 1 8 ? 3.573 -2.885 2.104 1.00 15.00 237 GLU A N 4
ATOM 2384 C CA . GLU A 1 8 ? 3.597 -3.882 1.050 1.00 15.00 237 GLU A CA 4
ATOM 2385 C C . GLU A 1 8 ? 2.610 -3.456 -0.041 1.00 15.00 237 GLU A C 4
ATOM 2386 O O . GLU A 1 8 ? 1.502 -3.015 0.271 1.00 15.00 237 GLU A O 4
ATOM 2398 N N . GLN A 1 9 ? 2.996 -3.601 -1.303 1.00 15.00 238 GLN A N 4
ATOM 2399 C CA . GLN A 1 9 ? 2.159 -3.150 -2.411 1.00 15.00 238 GLN A CA 4
ATOM 2400 C C . GLN A 1 9 ? 1.214 -4.261 -2.863 1.00 15.00 238 GLN A C 4
ATOM 2401 O O . GLN A 1 9 ? 1.653 -5.250 -3.451 1.00 15.00 238 GLN A O 4
ATOM 2415 N N . ALA A 1 10 ? -0.078 -4.113 -2.579 1.00 15.00 239 ALA A N 4
ATOM 2416 C CA . ALA A 1 10 ? -1.062 -5.086 -3.016 1.00 15.00 239 ALA A CA 4
ATOM 2417 C C . ALA A 1 10 ? -1.836 -4.544 -4.215 1.00 15.00 239 ALA A C 4
ATOM 2418 O O . ALA A 1 10 ? -2.102 -3.345 -4.295 1.00 15.00 239 ALA A O 4
ATOM 2425 N N . MET A 1 11 ? -2.188 -5.415 -5.147 1.00 15.00 240 MET A N 4
ATOM 2426 C CA . MET A 1 11 ? -2.900 -4.997 -6.347 1.00 15.00 240 MET A CA 4
ATOM 2427 C C . MET A 1 11 ? -4.399 -5.206 -6.180 1.00 15.00 240 MET A C 4
ATOM 2428 O O . MET A 1 11 ? -4.843 -6.316 -5.886 1.00 15.00 240 MET A O 4
ATOM 2442 N N . THR A 1 12 ? -5.183 -4.150 -6.362 1.00 15.00 241 THR A N 4
ATOM 2443 C CA . THR A 1 12 ? -6.624 -4.306 -6.390 1.00 15.00 241 THR A CA 4
ATOM 2444 C C . THR A 1 12 ? -7.059 -4.559 -7.833 1.00 15.00 241 THR A C 4
ATOM 2445 O O . THR A 1 12 ? -6.477 -4.004 -8.775 1.00 15.00 241 THR A O 4
ATOM 2456 N N . GLN A 1 13 ? -8.073 -5.399 -7.997 1.00 15.00 242 GLN A N 4
ATOM 2457 C CA . GLN A 1 13 ? -8.422 -5.963 -9.300 1.00 15.00 242 GLN A CA 4
ATOM 2458 C C . GLN A 1 13 ? -8.859 -4.898 -10.310 1.00 15.00 242 GLN A C 4
ATOM 2459 O O . GLN A 1 13 ? -8.807 -5.126 -11.520 1.00 15.00 242 GLN A O 4
ATOM 2473 N N . ASP A 1 14 ? -9.295 -3.746 -9.817 1.00 15.00 243 ASP A N 4
ATOM 2474 C CA . ASP A 1 14 ? -9.738 -2.663 -10.690 1.00 15.00 243 ASP A CA 4
ATOM 2475 C C . ASP A 1 14 ? -8.550 -1.988 -11.380 1.00 15.00 243 ASP A C 4
ATOM 2476 O O . ASP A 1 14 ? -8.723 -1.146 -12.262 1.00 15.00 243 ASP A O 4
ATOM 2485 N N . GLY A 1 15 ? -7.343 -2.369 -10.984 1.00 15.00 244 GLY A N 4
ATOM 2486 C CA . GLY A 1 15 ? -6.157 -1.866 -11.645 1.00 15.00 244 GLY A CA 4
ATOM 2487 C C . GLY A 1 15 ? -5.433 -0.775 -10.871 1.00 15.00 244 GLY A C 4
ATOM 2488 O O . GLY A 1 15 ? -4.862 0.132 -11.472 1.00 15.00 244 GLY A O 4
ATOM 2492 N N . GLU A 1 16 ? -5.438 -0.858 -9.546 1.00 15.00 245 GLU A N 4
ATOM 2493 C CA . GLU A 1 16 ? -4.707 0.101 -8.723 1.00 15.00 245 GLU A CA 4
ATOM 2494 C C . GLU A 1 16 ? -4.009 -0.612 -7.575 1.00 15.00 245 GLU A C 4
ATOM 2495 O O . GLU A 1 16 ? -4.586 -1.473 -6.917 1.00 15.00 245 GLU A O 4
ATOM 2507 N N . ILE A 1 17 ? -2.763 -0.253 -7.348 1.00 15.00 246 ILE A N 4
ATOM 2508 C CA . ILE A 1 17 ? -1.963 -0.876 -6.307 1.00 15.00 246 ILE A CA 4
ATOM 2509 C C . ILE A 1 17 ? -1.901 0.020 -5.077 1.00 15.00 246 ILE A C 4
ATOM 2510 O O . ILE A 1 17 ? -1.778 1.236 -5.200 1.00 15.00 246 ILE A O 4
ATOM 2526 N N . TYR A 1 18 ? -2.006 -0.578 -3.899 1.00 15.00 247 TYR A N 4
ATOM 2527 C CA . TYR A 1 18 ? -2.014 0.188 -2.663 1.00 15.00 247 TYR A CA 4
ATOM 2528 C C . TYR A 1 18 ? -1.047 -0.425 -1.638 1.00 15.00 247 TYR A C 4
ATOM 2529 O O . TYR A 1 18 ? -1.014 -1.645 -1.464 1.00 15.00 247 TYR A O 4
ATOM 2547 N N . TYR A 1 19 ? -0.270 0.414 -0.954 1.00 15.00 248 TYR A N 4
ATOM 2548 C CA . TYR A 1 19 ? 0.640 -0.039 0.080 1.00 15.00 248 TYR A CA 4
ATOM 2549 C C . TYR A 1 19 ? -0.042 -0.046 1.436 1.00 15.00 248 TYR A C 4
ATOM 2550 O O . TYR A 1 19 ? -0.530 0.985 1.904 1.00 15.00 248 TYR A O 4
ATOM 2568 N N . ILE A 1 20 ? -0.080 -1.213 2.057 1.00 15.00 249 ILE A N 4
ATOM 2569 C CA . ILE A 1 20 ? -0.562 -1.334 3.417 1.00 15.00 249 ILE A CA 4
ATOM 2570 C C . ILE A 1 20 ? 0.608 -1.195 4.390 1.00 15.00 249 ILE A C 4
ATOM 2571 O O . ILE A 1 20 ? 1.484 -2.062 4.453 1.00 15.00 249 ILE A O 4
ATOM 2587 N N . ASN A 1 21 ? 0.638 -0.097 5.134 1.00 15.00 250 ASN A N 4
ATOM 2588 C CA . ASN A 1 21 ? 1.747 0.166 6.040 1.00 15.00 250 ASN A CA 4
ATOM 2589 C C . ASN A 1 21 ? 1.436 -0.445 7.416 1.00 15.00 250 ASN A C 4
ATOM 2590 O O . ASN A 1 21 ? 0.527 0.025 8.098 1.00 15.00 250 ASN A O 4
ATOM 2601 N N . HIS A 1 22 ? 2.179 -1.487 7.833 1.00 15.00 251 HIS A N 4
ATOM 2602 C CA . HIS A 1 22 ? 1.877 -2.206 9.059 1.00 15.00 251 HIS A CA 4
ATOM 2603 C C . HIS A 1 22 ? 2.408 -1.459 10.274 1.00 15.00 251 HIS A C 4
ATOM 2604 O O . HIS A 1 22 ? 1.903 -1.621 11.384 1.00 15.00 251 HIS A O 4
ATOM 2619 N N . LYS A 1 23 ? 3.439 -0.654 10.060 1.00 15.00 252 LYS A N 4
ATOM 2620 C CA . LYS A 1 23 ? 4.093 0.051 11.157 1.00 15.00 252 LYS A CA 4
ATOM 2621 C C . LYS A 1 23 ? 3.373 1.353 11.492 1.00 15.00 252 LYS A C 4
ATOM 2622 O O . LYS A 1 23 ? 3.431 1.830 12.623 1.00 15.00 252 LYS A O 4
ATOM 2641 N N . ASN A 1 24 ? 2.724 1.947 10.503 1.00 15.00 253 ASN A N 4
ATOM 2642 C CA . ASN A 1 24 ? 2.027 3.209 10.711 1.00 15.00 253 ASN A CA 4
ATOM 2643 C C . ASN A 1 24 ? 0.523 3.045 10.547 1.00 15.00 253 ASN A C 4
ATOM 2644 O O . ASN A 1 24 ? -0.237 3.986 10.784 1.00 15.00 253 ASN A O 4
ATOM 2655 N N . LYS A 1 25 ? 0.098 1.850 10.128 1.00 15.00 254 LYS A N 4
ATOM 2656 C CA . LYS A 1 25 ? -1.323 1.541 9.967 1.00 15.00 254 LYS A CA 4
ATOM 2657 C C . LYS A 1 25 ? -1.953 2.497 8.942 1.00 15.00 254 LYS A C 4
ATOM 2658 O O . LYS A 1 25 ? -3.116 2.886 9.046 1.00 15.00 254 LYS A O 4
ATOM 2677 N N . THR A 1 26 ? -1.183 2.822 7.915 1.00 15.00 255 THR A N 4
ATOM 2678 C CA . THR A 1 26 ? -1.592 3.806 6.917 1.00 15.00 255 THR A CA 4
ATOM 2679 C C . THR A 1 26 ? -1.610 3.200 5.508 1.00 15.00 255 THR A C 4
ATOM 2680 O O . THR A 1 26 ? -0.862 2.265 5.225 1.00 15.00 255 THR A O 4
ATOM 2691 N N . THR A 1 27 ? -2.483 3.705 4.638 1.00 15.00 256 THR A N 4
ATOM 2692 C CA . THR A 1 27 ? -2.533 3.235 3.262 1.00 15.00 256 THR A CA 4
ATOM 2693 C C . THR A 1 27 ? -2.073 4.336 2.302 1.00 15.00 256 THR A C 4
ATOM 2694 O O . THR A 1 27 ? -2.512 5.482 2.406 1.00 15.00 256 THR A O 4
ATOM 2705 N N . SER A 1 28 ? -1.181 3.989 1.383 1.00 15.00 257 SER A N 4
ATOM 2706 C CA . SER A 1 28 ? -0.718 4.923 0.361 1.00 15.00 257 SER A CA 4
ATOM 2707 C C . SER A 1 28 ? -0.448 4.157 -0.926 1.00 15.00 257 SER A C 4
ATOM 2708 O O . SER A 1 28 ? 0.231 3.147 -0.898 1.00 15.00 257 SER A O 4
ATOM 2716 N N . TRP A 1 29 ? -0.945 4.657 -2.051 1.00 15.00 258 TRP A N 4
ATOM 2717 C CA . TRP A 1 29 ? -0.986 3.878 -3.295 1.00 15.00 258 TRP A CA 4
ATOM 2718 C C . TRP A 1 29 ? 0.392 3.427 -3.789 1.00 15.00 258 TRP A C 4
ATOM 2719 O O . TRP A 1 29 ? 0.640 2.231 -3.946 1.00 15.00 258 TRP A O 4
ATOM 2740 N N . LEU A 1 30 ? 1.283 4.375 -4.038 1.00 15.00 259 LEU A N 4
ATOM 2741 C CA . LEU A 1 30 ? 2.484 4.089 -4.815 1.00 15.00 259 LEU A CA 4
ATOM 2742 C C . LEU A 1 30 ? 3.776 4.119 -4.012 1.00 15.00 259 LEU A C 4
ATOM 2743 O O . LEU A 1 30 ? 3.858 4.701 -2.930 1.00 15.00 259 LEU A O 4
ATOM 2759 N N . ASP A 1 31 ? 4.779 3.474 -4.604 1.00 15.00 260 ASP A N 4
ATOM 2760 C CA . ASP A 1 31 ? 6.087 3.249 -3.997 1.00 15.00 260 ASP A CA 4
ATOM 2761 C C . ASP A 1 31 ? 6.775 4.569 -3.647 1.00 15.00 260 ASP A C 4
ATOM 2762 O O . ASP A 1 31 ? 7.022 5.407 -4.518 1.00 15.00 260 ASP A O 4
ATOM 2771 N N . PRO A 1 32 ? 7.079 4.764 -2.355 1.00 15.00 261 PRO A N 4
ATOM 2772 C CA . PRO A 1 32 ? 7.706 5.983 -1.858 1.00 15.00 261 PRO A CA 4
ATOM 2773 C C . PRO A 1 32 ? 9.221 6.034 -2.076 1.00 15.00 261 PRO A C 4
ATOM 2774 O O . PRO A 1 32 ? 9.838 7.094 -1.935 1.00 15.00 261 PRO A O 4
ATOM 2785 N N . ARG A 1 33 ? 9.827 4.893 -2.384 1.00 15.00 262 ARG A N 4
ATOM 2786 C CA . ARG A 1 33 ? 11.279 4.820 -2.519 1.00 15.00 262 ARG A CA 4
ATOM 2787 C C . ARG A 1 33 ? 11.729 5.338 -3.885 1.00 15.00 262 ARG A C 4
ATOM 2788 O O . ARG A 1 33 ? 12.918 5.525 -4.123 1.00 15.00 262 ARG A O 4
ATOM 2809 N N . LEU A 1 34 ? 10.776 5.568 -4.780 1.00 15.00 263 LEU A N 4
ATOM 2810 C CA . LEU A 1 34 ? 11.094 5.949 -6.156 1.00 15.00 263 LEU A CA 4
ATOM 2811 C C . LEU A 1 34 ? 11.514 7.415 -6.280 1.00 15.00 263 LEU A C 4
ATOM 2812 O O . LEU A 1 34 ? 11.983 7.836 -7.336 1.00 15.00 263 LEU A O 4
ATOM 2828 N N . ASP A 1 35 ? 11.330 8.194 -5.219 1.00 15.00 264 ASP A N 4
ATOM 2829 C CA . ASP A 1 35 ? 11.662 9.623 -5.264 1.00 15.00 264 ASP A CA 4
ATOM 2830 C C . ASP A 1 35 ? 13.158 9.913 -5.461 1.00 15.00 264 ASP A C 4
ATOM 2831 O O . ASP A 1 35 ? 13.511 10.725 -6.317 1.00 15.00 264 ASP A O 4
ATOM 2840 N N . PRO A 1 36 ? 14.056 9.301 -4.668 1.00 15.00 265 PRO A N 4
ATOM 2841 C CA . PRO A 1 36 ? 15.506 9.460 -4.848 1.00 15.00 265 PRO A CA 4
ATOM 2842 C C . PRO A 1 36 ? 15.986 8.914 -6.191 1.00 15.00 265 PRO A C 4
ATOM 2843 O O . PRO A 1 36 ? 16.190 7.685 -6.302 1.00 15.00 265 PRO A O 4
ATOM 2855 N N . SER B 2 1 ? -6.992 10.247 -4.777 1.00 15.00 206 SER B N 4
ATOM 2856 C CA . SER B 2 1 ? -7.948 9.190 -4.385 1.00 15.00 206 SER B CA 4
ATOM 2857 C C . SER B 2 1 ? -7.575 8.625 -3.019 1.00 15.00 206 SER B C 4
ATOM 2858 O O . SER B 2 1 ? -6.453 8.160 -2.823 1.00 15.00 206 SER B O 4
ATOM 2868 N N . PRO B 2 2 ? -8.502 8.669 -2.050 1.00 15.00 207 PRO B N 4
ATOM 2869 C CA . PRO B 2 2 ? -8.278 8.095 -0.723 1.00 15.00 207 PRO B CA 4
ATOM 2870 C C . PRO B 2 2 ? -8.175 6.573 -0.791 1.00 15.00 207 PRO B C 4
ATOM 2871 O O . PRO B 2 2 ? -9.094 5.907 -1.268 1.00 15.00 207 PRO B O 4
ATOM 2882 N N . PRO B 2 3 ? -7.051 6.004 -0.339 1.00 15.00 208 PRO B N 4
ATOM 2883 C CA . PRO B 2 3 ? -6.822 4.562 -0.395 1.00 15.00 208 PRO B CA 4
ATOM 2884 C C . PRO B 2 3 ? -7.668 3.819 0.631 1.00 15.00 208 PRO B C 4
ATOM 2885 O O . PRO B 2 3 ? -7.883 4.314 1.742 1.00 15.00 208 PRO B O 4
ATOM 2896 N N . PRO B 2 4 ? -8.147 2.615 0.270 1.00 15.00 209 PRO B N 4
ATOM 2897 C CA . PRO B 2 4 ? -8.967 1.775 1.149 1.00 15.00 209 PRO B CA 4
ATOM 2898 C C . PRO B 2 4 ? -8.350 1.624 2.537 1.00 15.00 209 PRO B C 4
ATOM 2899 O O . PRO B 2 4 ? -7.135 1.455 2.667 1.00 15.00 209 PRO B O 4
ATOM 2910 N N . PRO B 2 5 ? -9.186 1.693 3.587 1.00 15.00 210 PRO B N 4
ATOM 2911 C CA . PRO B 2 5 ? -8.733 1.581 4.975 1.00 15.00 210 PRO B CA 4
ATOM 2912 C C . PRO B 2 5 ? -7.859 0.354 5.198 1.00 15.00 210 PRO B C 4
ATOM 2913 O O . PRO B 2 5 ? -8.232 -0.756 4.839 1.00 15.00 210 PRO B O 4
ATOM 2924 N N . TYR B 2 6 ? -6.700 0.572 5.809 1.00 15.00 211 TYR B N 4
ATOM 2925 C CA . TYR B 2 6 ? -5.720 -0.486 6.053 1.00 15.00 211 TYR B CA 4
ATOM 2926 C C . TYR B 2 6 ? -6.285 -1.606 6.946 1.00 15.00 211 TYR B C 4
ATOM 2927 O O . TYR B 2 6 ? -5.673 -2.667 7.092 1.00 15.00 211 TYR B O 4
ATOM 2945 N N . SER B 2 7 ? -7.458 -1.375 7.523 1.00 15.00 212 SER B N 4
ATOM 2946 C CA . SER B 2 7 ? -8.099 -2.367 8.367 1.00 15.00 212 SER B CA 4
ATOM 2947 C C . SER B 2 7 ? -8.471 -3.622 7.572 1.00 15.00 212 SER B C 4
ATOM 2948 O O . SER B 2 7 ? -8.345 -4.739 8.074 1.00 15.00 212 SER B O 4
ATOM 2956 N N . ARG B 2 8 ? -8.961 -3.439 6.347 1.00 15.00 213 ARG B N 4
ATOM 2957 C CA . ARG B 2 8 ? -9.273 -4.572 5.485 1.00 15.00 213 ARG B CA 4
ATOM 2958 C C . ARG B 2 8 ? -9.108 -4.204 4.012 1.00 15.00 213 ARG B C 4
ATOM 2959 O O . ARG B 2 8 ? -9.061 -3.031 3.659 1.00 15.00 213 ARG B O 4
ATOM 2980 N N . TYR B 2 9 ? -9.065 -5.215 3.153 1.00 15.00 214 TYR B N 4
ATOM 2981 C CA . TYR B 2 9 ? -8.741 -5.012 1.749 1.00 15.00 214 TYR B CA 4
ATOM 2982 C C . TYR B 2 9 ? -10.012 -4.787 0.944 1.00 15.00 214 TYR B C 4
ATOM 2983 O O . TYR B 2 9 ? -11.069 -5.323 1.271 1.00 15.00 214 TYR B O 4
ATOM 3001 N N . PRO B 2 10 ? -9.919 -4.018 -0.147 1.00 15.00 215 PRO B N 4
ATOM 3002 C CA . PRO B 2 10 ? -11.036 -3.829 -1.077 1.00 15.00 215 PRO B CA 4
ATOM 3003 C C . PRO B 2 10 ? -11.316 -5.095 -1.888 1.00 15.00 215 PRO B C 4
ATOM 3004 O O . PRO B 2 10 ? -12.183 -5.115 -2.762 1.00 15.00 215 PRO B O 4
ATOM 3015 N N . MET B 2 11 ? -10.562 -6.148 -1.593 1.00 15.00 216 MET B N 4
ATOM 3016 C CA . MET B 2 11 ? -10.718 -7.427 -2.268 1.00 15.00 216 MET B CA 4
ATOM 3017 C C . MET B 2 11 ? -11.582 -8.365 -1.426 1.00 15.00 216 MET B C 4
ATOM 3018 O O . MET B 2 11 ? -11.927 -9.467 -1.851 1.00 15.00 216 MET B O 4
ATOM 3032 N N . ASP B 2 12 ? -11.921 -7.921 -0.226 1.00 15.00 217 ASP B N 4
ATOM 3033 C CA . ASP B 2 12 ? -12.764 -8.698 0.669 1.00 15.00 217 ASP B CA 4
ATOM 3034 C C . ASP B 2 12 ? -14.228 -8.417 0.382 1.00 15.00 217 ASP B C 4
ATOM 3035 O O . ASP B 2 12 ? -14.679 -7.287 0.659 1.00 15.00 217 ASP B O 4
ATOM 3045 N N . GLY A 1 1 ? 10.035 -0.351 -6.275 1.00 15.00 230 GLY A N 5
ATOM 3046 C CA . GLY A 1 1 ? 11.415 -0.801 -5.972 1.00 15.00 230 GLY A CA 5
ATOM 3047 C C . GLY A 1 1 ? 11.492 -1.486 -4.627 1.00 15.00 230 GLY A C 5
ATOM 3048 O O . GLY A 1 1 ? 10.506 -2.060 -4.178 1.00 15.00 230 GLY A O 5
ATOM 3054 N N . PRO A 1 2 ? 12.658 -1.458 -3.966 1.00 15.00 231 PRO A N 5
ATOM 3055 C CA . PRO A 1 2 ? 12.815 -1.989 -2.610 1.00 15.00 231 PRO A CA 5
ATOM 3056 C C . PRO A 1 2 ? 12.218 -1.051 -1.565 1.00 15.00 231 PRO A C 5
ATOM 3057 O O . PRO A 1 2 ? 12.650 0.098 -1.439 1.00 15.00 231 PRO A O 5
ATOM 3068 N N . LEU A 1 3 ? 11.228 -1.526 -0.815 1.00 15.00 232 LEU A N 5
ATOM 3069 C CA . LEU A 1 3 ? 10.533 -0.657 0.129 1.00 15.00 232 LEU A CA 5
ATOM 3070 C C . LEU A 1 3 ? 11.202 -0.618 1.490 1.00 15.00 232 LEU A C 5
ATOM 3071 O O . LEU A 1 3 ? 11.975 -1.511 1.834 1.00 15.00 232 LEU A O 5
ATOM 3087 N N . PRO A 1 4 ? 10.899 0.428 2.296 1.00 15.00 233 PRO A N 5
ATOM 3088 C CA . PRO A 1 4 ? 11.430 0.576 3.666 1.00 15.00 233 PRO A CA 5
ATOM 3089 C C . PRO A 1 4 ? 11.052 -0.588 4.591 1.00 15.00 233 PRO A C 5
ATOM 3090 O O . PRO A 1 4 ? 11.520 -0.657 5.728 1.00 15.00 233 PRO A O 5
ATOM 3101 N N . ASP A 1 5 ? 10.153 -1.456 4.109 1.00 15.00 234 ASP A N 5
ATOM 3102 C CA . ASP A 1 5 ? 9.688 -2.639 4.854 1.00 15.00 234 ASP A CA 5
ATOM 3103 C C . ASP A 1 5 ? 8.687 -2.259 5.931 1.00 15.00 234 ASP A C 5
ATOM 3104 O O . ASP A 1 5 ? 8.311 -3.078 6.767 1.00 15.00 234 ASP A O 5
ATOM 3113 N N . GLY A 1 6 ? 8.246 -1.015 5.896 1.00 15.00 235 GLY A N 5
ATOM 3114 C CA . GLY A 1 6 ? 7.119 -0.616 6.704 1.00 15.00 235 GLY A CA 5
ATOM 3115 C C . GLY A 1 6 ? 5.819 -0.917 5.985 1.00 15.00 235 GLY A C 5
ATOM 3116 O O . GLY A 1 6 ? 4.775 -1.096 6.612 1.00 15.00 235 GLY A O 5
ATOM 3120 N N . TRP A 1 7 ? 5.900 -1.001 4.658 1.00 15.00 236 TRP A N 5
ATOM 3121 C CA . TRP A 1 7 ? 4.733 -1.249 3.828 1.00 15.00 236 TRP A CA 5
ATOM 3122 C C . TRP A 1 7 ? 4.955 -2.257 2.720 1.00 15.00 236 TRP A C 5
ATOM 3123 O O . TRP A 1 7 ? 6.047 -2.379 2.162 1.00 15.00 236 TRP A O 5
ATOM 3144 N N . GLU A 1 8 ? 3.860 -2.935 2.399 1.00 15.00 237 GLU A N 5
ATOM 3145 C CA . GLU A 1 8 ? 3.825 -4.023 1.444 1.00 15.00 237 GLU A CA 5
ATOM 3146 C C . GLU A 1 8 ? 2.793 -3.695 0.360 1.00 15.00 237 GLU A C 5
ATOM 3147 O O . GLU A 1 8 ? 1.727 -3.147 0.664 1.00 15.00 237 GLU A O 5
ATOM 3159 N N . GLN A 1 9 ? 3.089 -4.036 -0.890 1.00 15.00 238 GLN A N 5
ATOM 3160 C CA . GLN A 1 9 ? 2.214 -3.673 -2.006 1.00 15.00 238 GLN A CA 5
ATOM 3161 C C . GLN A 1 9 ? 1.159 -4.762 -2.260 1.00 15.00 238 GLN A C 5
ATOM 3162 O O . GLN A 1 9 ? 1.502 -5.883 -2.634 1.00 15.00 238 GLN A O 5
ATOM 3176 N N . ALA A 1 10 ? -0.120 -4.438 -2.047 1.00 15.00 239 ALA A N 5
ATOM 3177 C CA . ALA A 1 10 ? -1.206 -5.369 -2.324 1.00 15.00 239 ALA A CA 5
ATOM 3178 C C . ALA A 1 10 ? -2.060 -4.849 -3.477 1.00 15.00 239 ALA A C 5
ATOM 3179 O O . ALA A 1 10 ? -2.160 -3.643 -3.682 1.00 15.00 239 ALA A O 5
ATOM 3186 N N . MET A 1 11 ? -2.657 -5.754 -4.239 1.00 15.00 240 MET A N 5
ATOM 3187 C CA . MET A 1 11 ? -3.418 -5.374 -5.425 1.00 15.00 240 MET A CA 5
ATOM 3188 C C . MET A 1 11 ? -4.913 -5.574 -5.203 1.00 15.00 240 MET A C 5
ATOM 3189 O O . MET A 1 11 ? -5.346 -6.659 -4.812 1.00 15.00 240 MET A O 5
ATOM 3203 N N . THR A 1 12 ? -5.703 -4.536 -5.464 1.00 15.00 241 THR A N 5
ATOM 3204 C CA . THR A 1 12 ? -7.150 -4.660 -5.388 1.00 15.00 241 THR A CA 5
ATOM 3205 C C . THR A 1 12 ? -7.707 -4.932 -6.786 1.00 15.00 241 THR A C 5
ATOM 3206 O O . THR A 1 12 ? -7.171 -4.435 -7.789 1.00 15.00 241 THR A O 5
ATOM 3217 N N . GLN A 1 13 ? -8.787 -5.707 -6.840 1.00 15.00 242 GLN A N 5
ATOM 3218 C CA . GLN A 1 13 ? -9.283 -6.274 -8.093 1.00 15.00 242 GLN A CA 5
ATOM 3219 C C . GLN A 1 13 ? -9.768 -5.202 -9.074 1.00 15.00 242 GLN A C 5
ATOM 3220 O O . GLN A 1 13 ? -9.903 -5.465 -10.271 1.00 15.00 242 GLN A O 5
ATOM 3234 N N . ASP A 1 14 ? -10.022 -3.997 -8.574 1.00 15.00 243 ASP A N 5
ATOM 3235 C CA . ASP A 1 14 ? -10.397 -2.870 -9.431 1.00 15.00 243 ASP A CA 5
ATOM 3236 C C . ASP A 1 14 ? -9.249 -2.503 -10.376 1.00 15.00 243 ASP A C 5
ATOM 3237 O O . ASP A 1 14 ? -9.429 -1.750 -11.335 1.00 15.00 243 ASP A O 5
ATOM 3246 N N . GLY A 1 15 ? -8.072 -3.060 -10.107 1.00 15.00 244 GLY A N 5
ATOM 3247 C CA . GLY A 1 15 ? -6.910 -2.796 -10.934 1.00 15.00 244 GLY A CA 5
ATOM 3248 C C . GLY A 1 15 ? -5.966 -1.768 -10.337 1.00 15.00 244 GLY A C 5
ATOM 3249 O O . GLY A 1 15 ? -5.127 -1.213 -11.046 1.00 15.00 244 GLY A O 5
ATOM 3253 N N . GLU A 1 16 ? -6.071 -1.529 -9.034 1.00 15.00 245 GLU A N 5
ATOM 3254 C CA . GLU A 1 16 ? -5.247 -0.515 -8.383 1.00 15.00 245 GLU A CA 5
ATOM 3255 C C . GLU A 1 16 ? -4.419 -1.150 -7.272 1.00 15.00 245 GLU A C 5
ATOM 3256 O O . GLU A 1 16 ? -4.930 -1.933 -6.472 1.00 15.00 245 GLU A O 5
ATOM 3268 N N . ILE A 1 17 ? -3.145 -0.804 -7.217 1.00 15.00 246 ILE A N 5
ATOM 3269 C CA . ILE A 1 17 ? -2.257 -1.360 -6.210 1.00 15.00 246 ILE A CA 5
ATOM 3270 C C . ILE A 1 17 ? -2.073 -0.369 -5.059 1.00 15.00 246 ILE A C 5
ATOM 3271 O O . ILE A 1 17 ? -1.874 0.822 -5.284 1.00 15.00 246 ILE A O 5
ATOM 3287 N N . TYR A 1 18 ? -2.156 -0.857 -3.829 1.00 15.00 247 TYR A N 5
ATOM 3288 C CA . TYR A 1 18 ? -2.074 0.004 -2.659 1.00 15.00 247 TYR A CA 5
ATOM 3289 C C . TYR A 1 18 ? -1.045 -0.543 -1.658 1.00 15.00 247 TYR A C 5
ATOM 3290 O O . TYR A 1 18 ? -0.969 -1.755 -1.445 1.00 15.00 247 TYR A O 5
ATOM 3308 N N . TYR A 1 19 ? -0.253 0.341 -1.053 1.00 15.00 248 TYR A N 5
ATOM 3309 C CA . TYR A 1 19 ? 0.699 -0.048 -0.023 1.00 15.00 248 TYR A CA 5
ATOM 3310 C C . TYR A 1 19 ? 0.060 0.017 1.351 1.00 15.00 248 TYR A C 5
ATOM 3311 O O . TYR A 1 19 ? -0.433 1.069 1.769 1.00 15.00 248 TYR A O 5
ATOM 3329 N N . ILE A 1 20 ? 0.069 -1.099 2.050 1.00 15.00 249 ILE A N 5
ATOM 3330 C CA . ILE A 1 20 ? -0.382 -1.129 3.425 1.00 15.00 249 ILE A CA 5
ATOM 3331 C C . ILE A 1 20 ? 0.812 -1.002 4.362 1.00 15.00 249 ILE A C 5
ATOM 3332 O O . ILE A 1 20 ? 1.672 -1.884 4.413 1.00 15.00 249 ILE A O 5
ATOM 3348 N N . ASN A 1 21 ? 0.872 0.100 5.099 1.00 15.00 250 ASN A N 5
ATOM 3349 C CA . ASN A 1 21 ? 1.992 0.343 5.995 1.00 15.00 250 ASN A CA 5
ATOM 3350 C C . ASN A 1 21 ? 1.667 -0.258 7.368 1.00 15.00 250 ASN A C 5
ATOM 3351 O O . ASN A 1 21 ? 0.819 0.282 8.082 1.00 15.00 250 ASN A O 5
ATOM 3362 N N . HIS A 1 22 ? 2.323 -1.373 7.738 1.00 15.00 251 HIS A N 5
ATOM 3363 C CA . HIS A 1 22 ? 1.968 -2.114 8.934 1.00 15.00 251 HIS A CA 5
ATOM 3364 C C . HIS A 1 22 ? 2.508 -1.438 10.187 1.00 15.00 251 HIS A C 5
ATOM 3365 O O . HIS A 1 22 ? 1.981 -1.636 11.280 1.00 15.00 251 HIS A O 5
ATOM 3380 N N . LYS A 1 23 ? 3.565 -0.652 10.024 1.00 15.00 252 LYS A N 5
ATOM 3381 C CA . LYS A 1 23 ? 4.209 -0.004 11.163 1.00 15.00 252 LYS A CA 5
ATOM 3382 C C . LYS A 1 23 ? 3.593 1.356 11.485 1.00 15.00 252 LYS A C 5
ATOM 3383 O O . LYS A 1 23 ? 3.673 1.824 12.619 1.00 15.00 252 LYS A O 5
ATOM 3402 N N . ASN A 1 24 ? 3.007 2.009 10.491 1.00 15.00 253 ASN A N 5
ATOM 3403 C CA . ASN A 1 24 ? 2.408 3.322 10.707 1.00 15.00 253 ASN A CA 5
ATOM 3404 C C . ASN A 1 24 ? 0.895 3.266 10.573 1.00 15.00 253 ASN A C 5
ATOM 3405 O O . ASN A 1 24 ? 0.211 4.252 10.857 1.00 15.00 253 ASN A O 5
ATOM 3416 N N . LYS A 1 25 ? 0.384 2.114 10.130 1.00 15.00 254 LYS A N 5
ATOM 3417 C CA . LYS A 1 25 ? -1.058 1.905 9.961 1.00 15.00 254 LYS A CA 5
ATOM 3418 C C . LYS A 1 25 ? -1.604 2.836 8.875 1.00 15.00 254 LYS A C 5
ATOM 3419 O O . LYS A 1 25 ? -2.781 3.199 8.869 1.00 15.00 254 LYS A O 5
ATOM 3438 N N . THR A 1 26 ? -0.760 3.162 7.913 1.00 15.00 255 THR A N 5
ATOM 3439 C CA . THR A 1 26 ? -1.105 4.170 6.918 1.00 15.00 255 THR A CA 5
ATOM 3440 C C . THR A 1 26 ? -1.266 3.564 5.523 1.00 15.00 255 THR A C 5
ATOM 3441 O O . THR A 1 26 ? -0.650 2.542 5.209 1.00 15.00 255 THR A O 5
ATOM 3452 N N . THR A 1 27 ? -2.123 4.168 4.700 1.00 15.00 256 THR A N 5
ATOM 3453 C CA . THR A 1 27 ? -2.376 3.666 3.361 1.00 15.00 256 THR A CA 5
ATOM 3454 C C . THR A 1 27 ? -1.877 4.660 2.311 1.00 15.00 256 THR A C 5
ATOM 3455 O O . THR A 1 27 ? -2.315 5.812 2.275 1.00 15.00 256 THR A O 5
ATOM 3466 N N . SER A 1 28 ? -0.947 4.219 1.478 1.00 15.00 257 SER A N 5
ATOM 3467 C CA . SER A 1 28 ? -0.403 5.053 0.412 1.00 15.00 257 SER A CA 5
ATOM 3468 C C . SER A 1 28 ? -0.328 4.235 -0.872 1.00 15.00 257 SER A C 5
ATOM 3469 O O . SER A 1 28 ? 0.092 3.093 -0.839 1.00 15.00 257 SER A O 5
ATOM 3477 N N . TRP A 1 29 ? -0.723 4.825 -1.991 1.00 15.00 258 TRP A N 5
ATOM 3478 C CA . TRP A 1 29 ? -0.861 4.089 -3.251 1.00 15.00 258 TRP A CA 5
ATOM 3479 C C . TRP A 1 29 ? 0.452 3.465 -3.738 1.00 15.00 258 TRP A C 5
ATOM 3480 O O . TRP A 1 29 ? 0.585 2.243 -3.802 1.00 15.00 258 TRP A O 5
ATOM 3501 N N . LEU A 1 30 ? 1.413 4.312 -4.070 1.00 15.00 259 LEU A N 5
ATOM 3502 C CA . LEU A 1 30 ? 2.577 3.901 -4.847 1.00 15.00 259 LEU A CA 5
ATOM 3503 C C . LEU A 1 30 ? 3.912 4.110 -4.141 1.00 15.00 259 LEU A C 5
ATOM 3504 O O . LEU A 1 30 ? 4.032 4.891 -3.193 1.00 15.00 259 LEU A O 5
ATOM 3520 N N . ASP A 1 31 ? 4.910 3.396 -4.662 1.00 15.00 260 ASP A N 5
ATOM 3521 C CA . ASP A 1 31 ? 6.205 3.180 -4.021 1.00 15.00 260 ASP A CA 5
ATOM 3522 C C . ASP A 1 31 ? 6.933 4.494 -3.732 1.00 15.00 260 ASP A C 5
ATOM 3523 O O . ASP A 1 31 ? 7.191 5.303 -4.627 1.00 15.00 260 ASP A O 5
ATOM 3532 N N . PRO A 1 32 ? 7.242 4.712 -2.441 1.00 15.00 261 PRO A N 5
ATOM 3533 C CA . PRO A 1 32 ? 7.885 5.929 -1.949 1.00 15.00 261 PRO A CA 5
ATOM 3534 C C . PRO A 1 32 ? 9.398 5.964 -2.156 1.00 15.00 261 PRO A C 5
ATOM 3535 O O . PRO A 1 32 ? 10.026 7.006 -1.967 1.00 15.00 261 PRO A O 5
ATOM 3546 N N . ARG A 1 33 ? 9.992 4.837 -2.531 1.00 15.00 262 ARG A N 5
ATOM 3547 C CA . ARG A 1 33 ? 11.446 4.754 -2.600 1.00 15.00 262 ARG A CA 5
ATOM 3548 C C . ARG A 1 33 ? 11.951 5.385 -3.895 1.00 15.00 262 ARG A C 5
ATOM 3549 O O . ARG A 1 33 ? 13.151 5.576 -4.082 1.00 15.00 262 ARG A O 5
ATOM 3570 N N . LEU A 1 34 ? 11.027 5.695 -4.791 1.00 15.00 263 LEU A N 5
ATOM 3571 C CA . LEU A 1 34 ? 11.366 6.374 -6.030 1.00 15.00 263 LEU A CA 5
ATOM 3572 C C . LEU A 1 34 ? 11.623 7.859 -5.783 1.00 15.00 263 LEU A C 5
ATOM 3573 O O . LEU A 1 34 ? 12.125 8.562 -6.664 1.00 15.00 263 LEU A O 5
ATOM 3589 N N . ASP A 1 35 ? 11.258 8.332 -4.591 1.00 15.00 264 ASP A N 5
ATOM 3590 C CA . ASP A 1 35 ? 11.424 9.744 -4.239 1.00 15.00 264 ASP A CA 5
ATOM 3591 C C . ASP A 1 35 ? 12.894 10.195 -4.254 1.00 15.00 264 ASP A C 5
ATOM 3592 O O . ASP A 1 35 ? 13.216 11.216 -4.867 1.00 15.00 264 ASP A O 5
ATOM 3601 N N . PRO A 1 36 ? 13.800 9.463 -3.584 1.00 15.00 265 PRO A N 5
ATOM 3602 C CA . PRO A 1 36 ? 15.241 9.720 -3.660 1.00 15.00 265 PRO A CA 5
ATOM 3603 C C . PRO A 1 36 ? 15.805 9.384 -5.037 1.00 15.00 265 PRO A C 5
ATOM 3604 O O . PRO A 1 36 ? 16.070 8.195 -5.303 1.00 15.00 265 PRO A O 5
ATOM 3616 N N . SER B 2 1 ? -7.858 10.491 -5.046 1.00 15.00 206 SER B N 5
ATOM 3617 C CA . SER B 2 1 ? -8.548 9.206 -4.825 1.00 15.00 206 SER B CA 5
ATOM 3618 C C . SER B 2 1 ? -8.055 8.559 -3.534 1.00 15.00 206 SER B C 5
ATOM 3619 O O . SER B 2 1 ? -6.864 8.268 -3.393 1.00 15.00 206 SER B O 5
ATOM 3629 N N . PRO B 2 2 ? -8.960 8.330 -2.573 1.00 15.00 207 PRO B N 5
ATOM 3630 C CA . PRO B 2 2 ? -8.616 7.731 -1.284 1.00 15.00 207 PRO B CA 5
ATOM 3631 C C . PRO B 2 2 ? -8.347 6.235 -1.404 1.00 15.00 207 PRO B C 5
ATOM 3632 O O . PRO B 2 2 ? -9.149 5.500 -1.981 1.00 15.00 207 PRO B O 5
ATOM 3643 N N . PRO B 2 3 ? -7.214 5.765 -0.866 1.00 15.00 208 PRO B N 5
ATOM 3644 C CA . PRO B 2 3 ? -6.869 4.345 -0.872 1.00 15.00 208 PRO B CA 5
ATOM 3645 C C . PRO B 2 3 ? -7.711 3.572 0.134 1.00 15.00 208 PRO B C 5
ATOM 3646 O O . PRO B 2 3 ? -7.947 4.049 1.246 1.00 15.00 208 PRO B O 5
ATOM 3657 N N . PRO B 2 4 ? -8.182 2.374 -0.250 1.00 15.00 209 PRO B N 5
ATOM 3658 C CA . PRO B 2 4 ? -8.966 1.499 0.624 1.00 15.00 209 PRO B CA 5
ATOM 3659 C C . PRO B 2 4 ? -8.309 1.323 1.989 1.00 15.00 209 PRO B C 5
ATOM 3660 O O . PRO B 2 4 ? -7.097 1.120 2.077 1.00 15.00 209 PRO B O 5
ATOM 3671 N N . PRO B 2 5 ? -9.115 1.391 3.062 1.00 15.00 210 PRO B N 5
ATOM 3672 C CA . PRO B 2 5 ? -8.622 1.354 4.444 1.00 15.00 210 PRO B CA 5
ATOM 3673 C C . PRO B 2 5 ? -7.641 0.216 4.700 1.00 15.00 210 PRO B C 5
ATOM 3674 O O . PRO B 2 5 ? -7.909 -0.940 4.372 1.00 15.00 210 PRO B O 5
ATOM 3685 N N . TYR B 2 6 ? -6.516 0.569 5.315 1.00 15.00 211 TYR B N 5
ATOM 3686 C CA . TYR B 2 6 ? -5.465 -0.383 5.665 1.00 15.00 211 TYR B CA 5
ATOM 3687 C C . TYR B 2 6 ? -5.986 -1.467 6.617 1.00 15.00 211 TYR B C 5
ATOM 3688 O O . TYR B 2 6 ? -5.346 -2.502 6.815 1.00 15.00 211 TYR B O 5
ATOM 3706 N N . SER B 2 7 ? -7.156 -1.225 7.193 1.00 15.00 212 SER B N 5
ATOM 3707 C CA . SER B 2 7 ? -7.748 -2.134 8.156 1.00 15.00 212 SER B CA 5
ATOM 3708 C C . SER B 2 7 ? -7.990 -3.521 7.555 1.00 15.00 212 SER B C 5
ATOM 3709 O O . SER B 2 7 ? -7.764 -4.539 8.215 1.00 15.00 212 SER B O 5
ATOM 3717 N N . ARG B 2 8 ? -8.476 -3.571 6.316 1.00 15.00 213 ARG B N 5
ATOM 3718 C CA . ARG B 2 8 ? -8.711 -4.852 5.664 1.00 15.00 213 ARG B CA 5
ATOM 3719 C C . ARG B 2 8 ? -8.552 -4.748 4.151 1.00 15.00 213 ARG B C 5
ATOM 3720 O O . ARG B 2 8 ? -8.571 -3.657 3.590 1.00 15.00 213 ARG B O 5
ATOM 3741 N N . TYR B 2 9 ? -8.439 -5.903 3.495 1.00 15.00 214 TYR B N 5
ATOM 3742 C CA . TYR B 2 9 ? -8.133 -5.957 2.068 1.00 15.00 214 TYR B CA 5
ATOM 3743 C C . TYR B 2 9 ? -9.412 -5.989 1.244 1.00 15.00 214 TYR B C 5
ATOM 3744 O O . TYR B 2 9 ? -10.218 -6.917 1.368 1.00 15.00 214 TYR B O 5
ATOM 3762 N N . PRO B 2 10 ? -9.613 -4.974 0.398 1.00 15.00 215 PRO B N 5
ATOM 3763 C CA . PRO B 2 10 ? -10.773 -4.893 -0.492 1.00 15.00 215 PRO B CA 5
ATOM 3764 C C . PRO B 2 10 ? -10.735 -5.950 -1.594 1.00 15.00 215 PRO B C 5
ATOM 3765 O O . PRO B 2 10 ? -9.695 -6.190 -2.212 1.00 15.00 215 PRO B O 5
ATOM 3776 N N . MET B 2 11 ? -11.874 -6.577 -1.839 1.00 15.00 216 MET B N 5
ATOM 3777 C CA . MET B 2 11 ? -12.004 -7.537 -2.928 1.00 15.00 216 MET B CA 5
ATOM 3778 C C . MET B 2 11 ? -12.554 -6.820 -4.157 1.00 15.00 216 MET B C 5
ATOM 3779 O O . MET B 2 11 ? -12.857 -7.427 -5.184 1.00 15.00 216 MET B O 5
ATOM 3793 N N . ASP B 2 12 ? -12.656 -5.508 -4.033 1.00 15.00 217 ASP B N 5
ATOM 3794 C CA . ASP B 2 12 ? -13.252 -4.670 -5.057 1.00 15.00 217 ASP B CA 5
ATOM 3795 C C . ASP B 2 12 ? -12.246 -4.368 -6.160 1.00 15.00 217 ASP B C 5
ATOM 3796 O O . ASP B 2 12 ? -11.221 -3.709 -5.879 1.00 15.00 217 ASP B O 5
ATOM 3806 N N . GLY A 1 1 ? 10.339 -0.720 -6.080 1.00 15.00 230 GLY A N 6
ATOM 3807 C CA . GLY A 1 1 ? 11.694 -1.137 -5.657 1.00 15.00 230 GLY A CA 6
ATOM 3808 C C . GLY A 1 1 ? 11.695 -1.712 -4.265 1.00 15.00 230 GLY A C 6
ATOM 3809 O O . GLY A 1 1 ? 10.705 -2.306 -3.845 1.00 15.00 230 GLY A O 6
ATOM 3815 N N . PRO A 1 2 ? 12.800 -1.568 -3.524 1.00 15.00 231 PRO A N 6
ATOM 3816 C CA . PRO A 1 2 ? 12.872 -1.985 -2.131 1.00 15.00 231 PRO A CA 6
ATOM 3817 C C . PRO A 1 2 ? 12.177 -0.980 -1.222 1.00 15.00 231 PRO A C 6
ATOM 3818 O O . PRO A 1 2 ? 12.604 0.171 -1.116 1.00 15.00 231 PRO A O 6
ATOM 3829 N N . LEU A 1 3 ? 11.085 -1.398 -0.599 1.00 15.00 232 LEU A N 6
ATOM 3830 C CA . LEU A 1 3 ? 10.330 -0.508 0.267 1.00 15.00 232 LEU A CA 6
ATOM 3831 C C . LEU A 1 3 ? 10.925 -0.465 1.667 1.00 15.00 232 LEU A C 6
ATOM 3832 O O . LEU A 1 3 ? 11.664 -1.369 2.055 1.00 15.00 232 LEU A O 6
ATOM 3848 N N . PRO A 1 4 ? 10.601 0.583 2.455 1.00 15.00 233 PRO A N 6
ATOM 3849 C CA . PRO A 1 4 ? 11.121 0.760 3.826 1.00 15.00 233 PRO A CA 6
ATOM 3850 C C . PRO A 1 4 ? 10.756 -0.404 4.760 1.00 15.00 233 PRO A C 6
ATOM 3851 O O . PRO A 1 4 ? 11.205 -0.447 5.904 1.00 15.00 233 PRO A O 6
ATOM 3862 N N . ASP A 1 5 ? 9.877 -1.289 4.267 1.00 15.00 234 ASP A N 6
ATOM 3863 C CA . ASP A 1 5 ? 9.494 -2.548 4.939 1.00 15.00 234 ASP A CA 6
ATOM 3864 C C . ASP A 1 5 ? 8.362 -2.335 5.923 1.00 15.00 234 ASP A C 6
ATOM 3865 O O . ASP A 1 5 ? 7.996 -3.240 6.672 1.00 15.00 234 ASP A O 6
ATOM 3874 N N . GLY A 1 6 ? 7.777 -1.157 5.887 1.00 15.00 235 GLY A N 6
ATOM 3875 C CA . GLY A 1 6 ? 6.569 -0.926 6.642 1.00 15.00 235 GLY A CA 6
ATOM 3876 C C . GLY A 1 6 ? 5.353 -1.312 5.834 1.00 15.00 235 GLY A C 6
ATOM 3877 O O . GLY A 1 6 ? 4.358 -1.802 6.370 1.00 15.00 235 GLY A O 6
ATOM 3881 N N . TRP A 1 7 ? 5.466 -1.136 4.525 1.00 15.00 236 TRP A N 6
ATOM 3882 C CA . TRP A 1 7 ? 4.356 -1.338 3.619 1.00 15.00 236 TRP A CA 6
ATOM 3883 C C . TRP A 1 7 ? 4.652 -2.287 2.471 1.00 15.00 236 TRP A C 6
ATOM 3884 O O . TRP A 1 7 ? 5.763 -2.336 1.940 1.00 15.00 236 TRP A O 6
ATOM 3905 N N . GLU A 1 8 ? 3.603 -3.010 2.085 1.00 15.00 237 GLU A N 6
ATOM 3906 C CA . GLU A 1 8 ? 3.670 -4.044 1.072 1.00 15.00 237 GLU A CA 6
ATOM 3907 C C . GLU A 1 8 ? 2.694 -3.658 -0.045 1.00 15.00 237 GLU A C 6
ATOM 3908 O O . GLU A 1 8 ? 1.611 -3.146 0.239 1.00 15.00 237 GLU A O 6
ATOM 3920 N N . GLN A 1 9 ? 3.056 -3.916 -1.290 1.00 15.00 238 GLN A N 6
ATOM 3921 C CA . GLN A 1 9 ? 2.253 -3.477 -2.427 1.00 15.00 238 GLN A CA 6
ATOM 3922 C C . GLN A 1 9 ? 1.217 -4.543 -2.808 1.00 15.00 238 GLN A C 6
ATOM 3923 O O . GLN A 1 9 ? 1.566 -5.576 -3.379 1.00 15.00 238 GLN A O 6
ATOM 3937 N N . ALA A 1 10 ? -0.049 -4.304 -2.472 1.00 15.00 239 ALA A N 6
ATOM 3938 C CA . ALA A 1 10 ? -1.114 -5.254 -2.768 1.00 15.00 239 ALA A CA 6
ATOM 3939 C C . ALA A 1 10 ? -1.966 -4.759 -3.932 1.00 15.00 239 ALA A C 6
ATOM 3940 O O . ALA A 1 10 ? -2.103 -3.556 -4.138 1.00 15.00 239 ALA A O 6
ATOM 3947 N N . MET A 1 11 ? -2.527 -5.686 -4.693 1.00 15.00 240 MET A N 6
ATOM 3948 C CA . MET A 1 11 ? -3.313 -5.335 -5.873 1.00 15.00 240 MET A CA 6
ATOM 3949 C C . MET A 1 11 ? -4.806 -5.530 -5.616 1.00 15.00 240 MET A C 6
ATOM 3950 O O . MET A 1 11 ? -5.226 -6.577 -5.120 1.00 15.00 240 MET A O 6
ATOM 3964 N N . THR A 1 12 ? -5.606 -4.527 -5.964 1.00 15.00 241 THR A N 6
ATOM 3965 C CA . THR A 1 12 ? -7.054 -4.646 -5.867 1.00 15.00 241 THR A CA 6
ATOM 3966 C C . THR A 1 12 ? -7.699 -4.499 -7.247 1.00 15.00 241 THR A C 6
ATOM 3967 O O . THR A 1 12 ? -7.193 -3.767 -8.112 1.00 15.00 241 THR A O 6
ATOM 3978 N N . GLN A 1 13 ? -8.828 -5.187 -7.434 1.00 15.00 242 GLN A N 6
ATOM 3979 C CA . GLN A 1 13 ? -9.501 -5.265 -8.731 1.00 15.00 242 GLN A CA 6
ATOM 3980 C C . GLN A 1 13 ? -10.043 -3.903 -9.169 1.00 15.00 242 GLN A C 6
ATOM 3981 O O . GLN A 1 13 ? -10.486 -3.739 -10.306 1.00 15.00 242 GLN A O 6
ATOM 3995 N N . ASP A 1 14 ? -10.017 -2.928 -8.261 1.00 15.00 243 ASP A N 6
ATOM 3996 C CA . ASP A 1 14 ? -10.382 -1.550 -8.601 1.00 15.00 243 ASP A CA 6
ATOM 3997 C C . ASP A 1 14 ? -9.417 -0.990 -9.656 1.00 15.00 243 ASP A C 6
ATOM 3998 O O . ASP A 1 14 ? -9.636 0.084 -10.216 1.00 15.00 243 ASP A O 6
ATOM 4007 N N . GLY A 1 15 ? -8.356 -1.748 -9.928 1.00 15.00 244 GLY A N 6
ATOM 4008 C CA . GLY A 1 15 ? -7.411 -1.383 -10.964 1.00 15.00 244 GLY A CA 6
ATOM 4009 C C . GLY A 1 15 ? -6.210 -0.635 -10.430 1.00 15.00 244 GLY A C 6
ATOM 4010 O O . GLY A 1 15 ? -5.496 0.019 -11.190 1.00 15.00 244 GLY A O 6
ATOM 4014 N N . GLU A 1 16 ? -5.965 -0.753 -9.133 1.00 15.00 245 GLU A N 6
ATOM 4015 C CA . GLU A 1 16 ? -4.929 0.032 -8.479 1.00 15.00 245 GLU A CA 6
ATOM 4016 C C . GLU A 1 16 ? -4.177 -0.821 -7.467 1.00 15.00 245 GLU A C 6
ATOM 4017 O O . GLU A 1 16 ? -4.742 -1.748 -6.883 1.00 15.00 245 GLU A O 6
ATOM 4029 N N . ILE A 1 17 ? -2.909 -0.508 -7.256 1.00 15.00 246 ILE A N 6
ATOM 4030 C CA . ILE A 1 17 ? -2.134 -1.164 -6.217 1.00 15.00 246 ILE A CA 6
ATOM 4031 C C . ILE A 1 17 ? -1.981 -0.226 -5.026 1.00 15.00 246 ILE A C 6
ATOM 4032 O O . ILE A 1 17 ? -1.872 0.985 -5.197 1.00 15.00 246 ILE A O 6
ATOM 4048 N N . TYR A 1 18 ? -1.999 -0.781 -3.827 1.00 15.00 247 TYR A N 6
ATOM 4049 C CA . TYR A 1 18 ? -1.942 0.026 -2.621 1.00 15.00 247 TYR A CA 6
ATOM 4050 C C . TYR A 1 18 ? -0.945 -0.571 -1.617 1.00 15.00 247 TYR A C 6
ATOM 4051 O O . TYR A 1 18 ? -0.886 -1.792 -1.447 1.00 15.00 247 TYR A O 6
ATOM 4069 N N . TYR A 1 19 ? -0.176 0.284 -0.950 1.00 15.00 248 TYR A N 6
ATOM 4070 C CA . TYR A 1 19 ? 0.775 -0.154 0.054 1.00 15.00 248 TYR A CA 6
ATOM 4071 C C . TYR A 1 19 ? 0.138 -0.165 1.438 1.00 15.00 248 TYR A C 6
ATOM 4072 O O . TYR A 1 19 ? -0.326 0.865 1.933 1.00 15.00 248 TYR A O 6
ATOM 4090 N N . ILE A 1 20 ? 0.112 -1.336 2.050 1.00 15.00 249 ILE A N 6
ATOM 4091 C CA . ILE A 1 20 ? -0.386 -1.487 3.404 1.00 15.00 249 ILE A CA 6
ATOM 4092 C C . ILE A 1 20 ? 0.750 -1.304 4.409 1.00 15.00 249 ILE A C 6
ATOM 4093 O O . ILE A 1 20 ? 1.602 -2.182 4.566 1.00 15.00 249 ILE A O 6
ATOM 4109 N N . ASN A 1 21 ? 0.774 -0.157 5.082 1.00 15.00 250 ASN A N 6
ATOM 4110 C CA . ASN A 1 21 ? 1.855 0.144 6.011 1.00 15.00 250 ASN A CA 6
ATOM 4111 C C . ASN A 1 21 ? 1.508 -0.362 7.419 1.00 15.00 250 ASN A C 6
ATOM 4112 O O . ASN A 1 21 ? 0.646 0.217 8.080 1.00 15.00 250 ASN A O 6
ATOM 4123 N N . HIS A 1 22 ? 2.168 -1.438 7.885 1.00 15.00 251 HIS A N 6
ATOM 4124 C CA . HIS A 1 22 ? 1.807 -2.074 9.141 1.00 15.00 251 HIS A CA 6
ATOM 4125 C C . HIS A 1 22 ? 2.501 -1.397 10.314 1.00 15.00 251 HIS A C 6
ATOM 4126 O O . HIS A 1 22 ? 2.156 -1.630 11.472 1.00 15.00 251 HIS A O 6
ATOM 4141 N N . LYS A 1 23 ? 3.488 -0.565 10.013 1.00 15.00 252 LYS A N 6
ATOM 4142 C CA . LYS A 1 23 ? 4.275 0.073 11.059 1.00 15.00 252 LYS A CA 6
ATOM 4143 C C . LYS A 1 23 ? 3.608 1.348 11.557 1.00 15.00 252 LYS A C 6
ATOM 4144 O O . LYS A 1 23 ? 3.674 1.665 12.744 1.00 15.00 252 LYS A O 6
ATOM 4163 N N . ASN A 1 24 ? 2.976 2.084 10.651 1.00 15.00 253 ASN A N 6
ATOM 4164 C CA . ASN A 1 24 ? 2.295 3.320 11.026 1.00 15.00 253 ASN A CA 6
ATOM 4165 C C . ASN A 1 24 ? 0.789 3.182 10.862 1.00 15.00 253 ASN A C 6
ATOM 4166 O O . ASN A 1 24 ? 0.039 4.096 11.212 1.00 15.00 253 ASN A O 6
ATOM 4177 N N . LYS A 1 25 ? 0.353 2.041 10.315 1.00 15.00 254 LYS A N 6
ATOM 4178 C CA . LYS A 1 25 ? -1.074 1.755 10.146 1.00 15.00 254 LYS A CA 6
ATOM 4179 C C . LYS A 1 25 ? -1.692 2.745 9.145 1.00 15.00 254 LYS A C 6
ATOM 4180 O O . LYS A 1 25 ? -2.858 3.131 9.250 1.00 15.00 254 LYS A O 6
ATOM 4199 N N . THR A 1 26 ? -0.910 3.091 8.126 1.00 15.00 255 THR A N 6
ATOM 4200 C CA . THR A 1 26 ? -1.297 4.116 7.159 1.00 15.00 255 THR A CA 6
ATOM 4201 C C . THR A 1 26 ? -1.361 3.550 5.735 1.00 15.00 255 THR A C 6
ATOM 4202 O O . THR A 1 26 ? -0.665 2.586 5.413 1.00 15.00 255 THR A O 6
ATOM 4213 N N . THR A 1 27 ? -2.226 4.114 4.892 1.00 15.00 256 THR A N 6
ATOM 4214 C CA . THR A 1 27 ? -2.349 3.652 3.515 1.00 15.00 256 THR A CA 6
ATOM 4215 C C . THR A 1 27 ? -1.783 4.683 2.533 1.00 15.00 256 THR A C 6
ATOM 4216 O O . THR A 1 27 ? -2.007 5.885 2.681 1.00 15.00 256 THR A O 6
ATOM 4227 N N . SER A 1 28 ? -1.027 4.207 1.553 1.00 15.00 257 SER A N 6
ATOM 4228 C CA . SER A 1 28 ? -0.482 5.055 0.496 1.00 15.00 257 SER A CA 6
ATOM 4229 C C . SER A 1 28 ? -0.353 4.230 -0.781 1.00 15.00 257 SER A C 6
ATOM 4230 O O . SER A 1 28 ? -0.056 3.050 -0.713 1.00 15.00 257 SER A O 6
ATOM 4238 N N . TRP A 1 29 ? -0.551 4.853 -1.935 1.00 15.00 258 TRP A N 6
ATOM 4239 C CA . TRP A 1 29 ? -0.677 4.113 -3.191 1.00 15.00 258 TRP A CA 6
ATOM 4240 C C . TRP A 1 29 ? 0.637 3.499 -3.672 1.00 15.00 258 TRP A C 6
ATOM 4241 O O . TRP A 1 29 ? 0.750 2.284 -3.804 1.00 15.00 258 TRP A O 6
ATOM 4262 N N . LEU A 1 30 ? 1.616 4.347 -3.946 1.00 15.00 259 LEU A N 6
ATOM 4263 C CA . LEU A 1 30 ? 2.781 3.950 -4.725 1.00 15.00 259 LEU A CA 6
ATOM 4264 C C . LEU A 1 30 ? 4.097 4.101 -3.978 1.00 15.00 259 LEU A C 6
ATOM 4265 O O . LEU A 1 30 ? 4.187 4.821 -2.984 1.00 15.00 259 LEU A O 6
ATOM 4281 N N . ASP A 1 31 ? 5.105 3.393 -4.492 1.00 15.00 260 ASP A N 6
ATOM 4282 C CA . ASP A 1 31 ? 6.409 3.245 -3.847 1.00 15.00 260 ASP A CA 6
ATOM 4283 C C . ASP A 1 31 ? 7.069 4.604 -3.640 1.00 15.00 260 ASP A C 6
ATOM 4284 O O . ASP A 1 31 ? 7.414 5.306 -4.592 1.00 15.00 260 ASP A O 6
ATOM 4293 N N . PRO A 1 32 ? 7.233 4.982 -2.364 1.00 15.00 261 PRO A N 6
ATOM 4294 C CA . PRO A 1 32 ? 7.789 6.270 -1.974 1.00 15.00 261 PRO A CA 6
ATOM 4295 C C . PRO A 1 32 ? 9.308 6.305 -2.047 1.00 15.00 261 PRO A C 6
ATOM 4296 O O . PRO A 1 32 ? 9.919 7.374 -2.103 1.00 15.00 261 PRO A O 6
ATOM 4307 N N . ARG A 1 33 ? 9.912 5.130 -2.037 1.00 15.00 262 ARG A N 6
ATOM 4308 C CA . ARG A 1 33 ? 11.353 5.012 -1.982 1.00 15.00 262 ARG A CA 6
ATOM 4309 C C . ARG A 1 33 ? 11.956 5.230 -3.370 1.00 15.00 262 ARG A C 6
ATOM 4310 O O . ARG A 1 33 ? 13.148 5.492 -3.510 1.00 15.00 262 ARG A O 6
ATOM 4331 N N . LEU A 1 34 ? 11.127 5.131 -4.400 1.00 15.00 263 LEU A N 6
ATOM 4332 C CA . LEU A 1 34 ? 11.591 5.329 -5.770 1.00 15.00 263 LEU A CA 6
ATOM 4333 C C . LEU A 1 34 ? 11.714 6.808 -6.132 1.00 15.00 263 LEU A C 6
ATOM 4334 O O . LEU A 1 34 ? 12.270 7.146 -7.176 1.00 15.00 263 LEU A O 6
ATOM 4350 N N . ASP A 1 35 ? 11.176 7.688 -5.292 1.00 15.00 264 ASP A N 6
ATOM 4351 C CA . ASP A 1 35 ? 11.230 9.127 -5.572 1.00 15.00 264 ASP A CA 6
ATOM 4352 C C . ASP A 1 35 ? 12.666 9.679 -5.641 1.00 15.00 264 ASP A C 6
ATOM 4353 O O . ASP A 1 35 ? 12.993 10.398 -6.584 1.00 15.00 264 ASP A O 6
ATOM 4362 N N . PRO A 1 36 ? 13.531 9.399 -4.642 1.00 15.00 265 PRO A N 6
ATOM 4363 C CA . PRO A 1 36 ? 14.944 9.798 -4.683 1.00 15.00 265 PRO A CA 6
ATOM 4364 C C . PRO A 1 36 ? 15.672 9.254 -5.914 1.00 15.00 265 PRO A C 6
ATOM 4365 O O . PRO A 1 36 ? 15.898 10.037 -6.862 1.00 15.00 265 PRO A O 6
ATOM 4377 N N . SER B 2 1 ? -8.223 9.409 -6.088 1.00 15.00 206 SER B N 6
ATOM 4378 C CA . SER B 2 1 ? -8.814 8.296 -5.319 1.00 15.00 206 SER B CA 6
ATOM 4379 C C . SER B 2 1 ? -8.075 8.098 -3.996 1.00 15.00 206 SER B C 6
ATOM 4380 O O . SER B 2 1 ? -6.861 7.918 -3.982 1.00 15.00 206 SER B O 6
ATOM 4390 N N . PRO B 2 2 ? -8.794 8.148 -2.865 1.00 15.00 207 PRO B N 6
ATOM 4391 C CA . PRO B 2 2 ? -8.227 7.825 -1.552 1.00 15.00 207 PRO B CA 6
ATOM 4392 C C . PRO B 2 2 ? -7.992 6.321 -1.425 1.00 15.00 207 PRO B C 6
ATOM 4393 O O . PRO B 2 2 ? -8.818 5.528 -1.880 1.00 15.00 207 PRO B O 6
ATOM 4404 N N . PRO B 2 3 ? -6.881 5.896 -0.801 1.00 15.00 208 PRO B N 6
ATOM 4405 C CA . PRO B 2 3 ? -6.533 4.482 -0.705 1.00 15.00 208 PRO B CA 6
ATOM 4406 C C . PRO B 2 3 ? -7.412 3.759 0.311 1.00 15.00 208 PRO B C 6
ATOM 4407 O O . PRO B 2 3 ? -7.615 4.250 1.425 1.00 15.00 208 PRO B O 6
ATOM 4418 N N . PRO B 2 4 ? -7.949 2.592 -0.076 1.00 15.00 209 PRO B N 6
ATOM 4419 C CA . PRO B 2 4 ? -8.812 1.771 0.777 1.00 15.00 209 PRO B CA 6
ATOM 4420 C C . PRO B 2 4 ? -8.221 1.556 2.165 1.00 15.00 209 PRO B C 6
ATOM 4421 O O . PRO B 2 4 ? -7.029 1.286 2.307 1.00 15.00 209 PRO B O 6
ATOM 4432 N N . PRO B 2 5 ? -9.069 1.665 3.200 1.00 15.00 210 PRO B N 6
ATOM 4433 C CA . PRO B 2 5 ? -8.644 1.575 4.600 1.00 15.00 210 PRO B CA 6
ATOM 4434 C C . PRO B 2 5 ? -7.758 0.366 4.886 1.00 15.00 210 PRO B C 6
ATOM 4435 O O . PRO B 2 5 ? -8.118 -0.772 4.594 1.00 15.00 210 PRO B O 6
ATOM 4446 N N . TYR B 2 6 ? -6.604 0.644 5.483 1.00 15.00 211 TYR B N 6
ATOM 4447 C CA . TYR B 2 6 ? -5.621 -0.372 5.855 1.00 15.00 211 TYR B CA 6
ATOM 4448 C C . TYR B 2 6 ? -6.194 -1.409 6.833 1.00 15.00 211 TYR B C 6
ATOM 4449 O O . TYR B 2 6 ? -5.575 -2.442 7.097 1.00 15.00 211 TYR B O 6
ATOM 4467 N N . SER B 2 7 ? -7.388 -1.142 7.354 1.00 15.00 212 SER B N 6
ATOM 4468 C CA . SER B 2 7 ? -7.999 -2.010 8.351 1.00 15.00 212 SER B CA 6
ATOM 4469 C C . SER B 2 7 ? -8.188 -3.421 7.790 1.00 15.00 212 SER B C 6
ATOM 4470 O O . SER B 2 7 ? -7.974 -4.408 8.497 1.00 15.00 212 SER B O 6
ATOM 4478 N N . ARG B 2 8 ? -8.617 -3.519 6.535 1.00 15.00 213 ARG B N 6
ATOM 4479 C CA . ARG B 2 8 ? -8.646 -4.806 5.856 1.00 15.00 213 ARG B CA 6
ATOM 4480 C C . ARG B 2 8 ? -8.446 -4.632 4.355 1.00 15.00 213 ARG B C 6
ATOM 4481 O O . ARG B 2 8 ? -8.588 -3.533 3.828 1.00 15.00 213 ARG B O 6
ATOM 4502 N N . TYR B 2 9 ? -8.151 -5.731 3.673 1.00 15.00 214 TYR B N 6
ATOM 4503 C CA . TYR B 2 9 ? -7.753 -5.685 2.272 1.00 15.00 214 TYR B CA 6
ATOM 4504 C C . TYR B 2 9 ? -8.971 -5.879 1.379 1.00 15.00 214 TYR B C 6
ATOM 4505 O O . TYR B 2 9 ? -9.622 -6.924 1.424 1.00 15.00 214 TYR B O 6
ATOM 4523 N N . PRO B 2 10 ? -9.310 -4.864 0.575 1.00 15.00 215 PRO B N 6
ATOM 4524 C CA . PRO B 2 10 ? -10.467 -4.916 -0.315 1.00 15.00 215 PRO B CA 6
ATOM 4525 C C . PRO B 2 10 ? -10.235 -5.813 -1.529 1.00 15.00 215 PRO B C 6
ATOM 4526 O O . PRO B 2 10 ? -9.475 -5.468 -2.440 1.00 15.00 215 PRO B O 6
ATOM 4537 N N . MET B 2 11 ? -10.866 -6.976 -1.520 1.00 15.00 216 MET B N 6
ATOM 4538 C CA . MET B 2 11 ? -10.757 -7.909 -2.627 1.00 15.00 216 MET B CA 6
ATOM 4539 C C . MET B 2 11 ? -12.131 -8.184 -3.222 1.00 15.00 216 MET B C 6
ATOM 4540 O O . MET B 2 11 ? -12.841 -9.088 -2.776 1.00 15.00 216 MET B O 6
ATOM 4554 N N . ASP B 2 12 ? -12.520 -7.342 -4.170 1.00 15.00 217 ASP B N 6
ATOM 4555 C CA . ASP B 2 12 ? -13.788 -7.469 -4.885 1.00 15.00 217 ASP B CA 6
ATOM 4556 C C . ASP B 2 12 ? -13.930 -6.308 -5.850 1.00 15.00 217 ASP B C 6
ATOM 4557 O O . ASP B 2 12 ? -13.854 -6.533 -7.070 1.00 15.00 217 ASP B O 6
ATOM 4567 N N . GLY A 1 1 ? 10.102 -0.763 -6.050 1.00 15.00 230 GLY A N 7
ATOM 4568 C CA . GLY A 1 1 ? 11.520 -0.971 -5.676 1.00 15.00 230 GLY A CA 7
ATOM 4569 C C . GLY A 1 1 ? 11.643 -1.644 -4.325 1.00 15.00 230 GLY A C 7
ATOM 4570 O O . GLY A 1 1 ? 10.751 -2.392 -3.927 1.00 15.00 230 GLY A O 7
ATOM 4576 N N . PRO A 1 2 ? 12.745 -1.416 -3.598 1.00 15.00 231 PRO A N 7
ATOM 4577 C CA . PRO A 1 2 ? 12.910 -1.906 -2.241 1.00 15.00 231 PRO A CA 7
ATOM 4578 C C . PRO A 1 2 ? 12.294 -0.942 -1.237 1.00 15.00 231 PRO A C 7
ATOM 4579 O O . PRO A 1 2 ? 12.821 0.149 -1.014 1.00 15.00 231 PRO A O 7
ATOM 4590 N N . LEU A 1 3 ? 11.166 -1.326 -0.662 1.00 15.00 232 LEU A N 7
ATOM 4591 C CA . LEU A 1 3 ? 10.420 -0.433 0.214 1.00 15.00 232 LEU A CA 7
ATOM 4592 C C . LEU A 1 3 ? 11.064 -0.304 1.587 1.00 15.00 232 LEU A C 7
ATOM 4593 O O . LEU A 1 3 ? 11.854 -1.160 1.985 1.00 15.00 232 LEU A O 7
ATOM 4609 N N . PRO A 1 4 ? 10.722 0.769 2.338 1.00 15.00 233 PRO A N 7
ATOM 4610 C CA . PRO A 1 4 ? 11.273 1.048 3.684 1.00 15.00 233 PRO A CA 7
ATOM 4611 C C . PRO A 1 4 ? 11.012 -0.065 4.710 1.00 15.00 233 PRO A C 7
ATOM 4612 O O . PRO A 1 4 ? 11.492 0.018 5.843 1.00 15.00 233 PRO A O 7
ATOM 4623 N N . ASP A 1 5 ? 10.173 -1.035 4.322 1.00 15.00 234 ASP A N 7
ATOM 4624 C CA . ASP A 1 5 ? 9.887 -2.253 5.114 1.00 15.00 234 ASP A CA 7
ATOM 4625 C C . ASP A 1 5 ? 8.714 -2.048 6.055 1.00 15.00 234 ASP A C 7
ATOM 4626 O O . ASP A 1 5 ? 8.425 -2.897 6.898 1.00 15.00 234 ASP A O 7
ATOM 4635 N N . GLY A 1 6 ? 8.021 -0.938 5.888 1.00 15.00 235 GLY A N 7
ATOM 4636 C CA . GLY A 1 6 ? 6.811 -0.710 6.648 1.00 15.00 235 GLY A CA 7
ATOM 4637 C C . GLY A 1 6 ? 5.568 -1.108 5.876 1.00 15.00 235 GLY A C 7
ATOM 4638 O O . GLY A 1 6 ? 4.544 -1.445 6.466 1.00 15.00 235 GLY A O 7
ATOM 4642 N N . TRP A 1 7 ? 5.669 -1.101 4.553 1.00 15.00 236 TRP A N 7
ATOM 4643 C CA . TRP A 1 7 ? 4.509 -1.294 3.690 1.00 15.00 236 TRP A CA 7
ATOM 4644 C C . TRP A 1 7 ? 4.728 -2.269 2.542 1.00 15.00 236 TRP A C 7
ATOM 4645 O O . TRP A 1 7 ? 5.822 -2.382 1.986 1.00 15.00 236 TRP A O 7
ATOM 4666 N N . GLU A 1 8 ? 3.630 -2.936 2.190 1.00 15.00 237 GLU A N 7
ATOM 4667 C CA . GLU A 1 8 ? 3.608 -4.015 1.212 1.00 15.00 237 GLU A CA 7
ATOM 4668 C C . GLU A 1 8 ? 2.629 -3.650 0.092 1.00 15.00 237 GLU A C 7
ATOM 4669 O O . GLU A 1 8 ? 1.577 -3.065 0.363 1.00 15.00 237 GLU A O 7
ATOM 4681 N N . GLN A 1 9 ? 2.953 -4.009 -1.147 1.00 15.00 238 GLN A N 7
ATOM 4682 C CA . GLN A 1 9 ? 2.119 -3.646 -2.290 1.00 15.00 238 GLN A CA 7
ATOM 4683 C C . GLN A 1 9 ? 1.054 -4.719 -2.567 1.00 15.00 238 GLN A C 7
ATOM 4684 O O . GLN A 1 9 ? 1.361 -5.793 -3.086 1.00 15.00 238 GLN A O 7
ATOM 4698 N N . ALA A 1 10 ? -0.192 -4.433 -2.204 1.00 15.00 239 ALA A N 7
ATOM 4699 C CA . ALA A 1 10 ? -1.300 -5.337 -2.478 1.00 15.00 239 ALA A CA 7
ATOM 4700 C C . ALA A 1 10 ? -2.098 -4.842 -3.679 1.00 15.00 239 ALA A C 7
ATOM 4701 O O . ALA A 1 10 ? -2.140 -3.641 -3.947 1.00 15.00 239 ALA A O 7
ATOM 4708 N N . MET A 1 11 ? -2.700 -5.759 -4.419 1.00 15.00 240 MET A N 7
ATOM 4709 C CA . MET A 1 11 ? -3.457 -5.399 -5.613 1.00 15.00 240 MET A CA 7
ATOM 4710 C C . MET A 1 11 ? -4.957 -5.599 -5.400 1.00 15.00 240 MET A C 7
ATOM 4711 O O . MET A 1 11 ? -5.400 -6.693 -5.045 1.00 15.00 240 MET A O 7
ATOM 4725 N N . THR A 1 12 ? -5.737 -4.546 -5.629 1.00 15.00 241 THR A N 7
ATOM 4726 C CA . THR A 1 12 ? -7.186 -4.645 -5.541 1.00 15.00 241 THR A CA 7
ATOM 4727 C C . THR A 1 12 ? -7.780 -4.766 -6.947 1.00 15.00 241 THR A C 7
ATOM 4728 O O . THR A 1 12 ? -7.231 -4.215 -7.914 1.00 15.00 241 THR A O 7
ATOM 4739 N N . GLN A 1 13 ? -8.905 -5.469 -7.055 1.00 15.00 242 GLN A N 7
ATOM 4740 C CA . GLN A 1 13 ? -9.479 -5.808 -8.352 1.00 15.00 242 GLN A CA 7
ATOM 4741 C C . GLN A 1 13 ? -10.129 -4.590 -9.002 1.00 15.00 242 GLN A C 7
ATOM 4742 O O . GLN A 1 13 ? -10.504 -4.623 -10.176 1.00 15.00 242 GLN A O 7
ATOM 4756 N N . ASP A 1 14 ? -10.255 -3.512 -8.238 1.00 15.00 243 ASP A N 7
ATOM 4757 C CA . ASP A 1 14 ? -10.753 -2.247 -8.773 1.00 15.00 243 ASP A CA 7
ATOM 4758 C C . ASP A 1 14 ? -9.775 -1.684 -9.810 1.00 15.00 243 ASP A C 7
ATOM 4759 O O . ASP A 1 14 ? -10.058 -0.692 -10.484 1.00 15.00 243 ASP A O 7
ATOM 4768 N N . GLY A 1 15 ? -8.623 -2.337 -9.936 1.00 15.00 244 GLY A N 7
ATOM 4769 C CA . GLY A 1 15 ? -7.654 -1.972 -10.948 1.00 15.00 244 GLY A CA 7
ATOM 4770 C C . GLY A 1 15 ? -6.600 -1.018 -10.438 1.00 15.00 244 GLY A C 7
ATOM 4771 O O . GLY A 1 15 ? -6.109 -0.176 -11.189 1.00 15.00 244 GLY A O 7
ATOM 4775 N N . GLU A 1 16 ? -6.241 -1.158 -9.169 1.00 15.00 245 GLU A N 7
ATOM 4776 C CA . GLU A 1 16 ? -5.256 -0.281 -8.544 1.00 15.00 245 GLU A CA 7
ATOM 4777 C C . GLU A 1 16 ? -4.436 -1.050 -7.520 1.00 15.00 245 GLU A C 7
ATOM 4778 O O . GLU A 1 16 ? -4.922 -1.998 -6.901 1.00 15.00 245 GLU A O 7
ATOM 4790 N N . ILE A 1 17 ? -3.197 -0.636 -7.338 1.00 15.00 246 ILE A N 7
ATOM 4791 C CA . ILE A 1 17 ? -2.325 -1.255 -6.360 1.00 15.00 246 ILE A CA 7
ATOM 4792 C C . ILE A 1 17 ? -2.114 -0.308 -5.182 1.00 15.00 246 ILE A C 7
ATOM 4793 O O . ILE A 1 17 ? -1.981 0.900 -5.370 1.00 15.00 246 ILE A O 7
ATOM 4809 N N . TYR A 1 18 ? -2.111 -0.848 -3.971 1.00 15.00 247 TYR A N 7
ATOM 4810 C CA . TYR A 1 18 ? -2.000 -0.021 -2.780 1.00 15.00 247 TYR A CA 7
ATOM 4811 C C . TYR A 1 18 ? -0.988 -0.614 -1.777 1.00 15.00 247 TYR A C 7
ATOM 4812 O O . TYR A 1 18 ? -0.966 -1.825 -1.555 1.00 15.00 247 TYR A O 7
ATOM 4830 N N . TYR A 1 19 ? -0.160 0.238 -1.175 1.00 15.00 248 TYR A N 7
ATOM 4831 C CA . TYR A 1 19 ? 0.768 -0.159 -0.134 1.00 15.00 248 TYR A CA 7
ATOM 4832 C C . TYR A 1 19 ? 0.118 -0.043 1.235 1.00 15.00 248 TYR A C 7
ATOM 4833 O O . TYR A 1 19 ? -0.371 1.028 1.616 1.00 15.00 248 TYR A O 7
ATOM 4851 N N . ILE A 1 20 ? 0.118 -1.137 1.970 1.00 15.00 249 ILE A N 7
ATOM 4852 C CA . ILE A 1 20 ? -0.375 -1.135 3.333 1.00 15.00 249 ILE A CA 7
ATOM 4853 C C . ILE A 1 20 ? 0.787 -1.023 4.316 1.00 15.00 249 ILE A C 7
ATOM 4854 O O . ILE A 1 20 ? 1.627 -1.923 4.402 1.00 15.00 249 ILE A O 7
ATOM 4870 N N . ASN A 1 21 ? 0.839 0.079 5.055 1.00 15.00 250 ASN A N 7
ATOM 4871 C CA . ASN A 1 21 ? 1.931 0.300 5.992 1.00 15.00 250 ASN A CA 7
ATOM 4872 C C . ASN A 1 21 ? 1.555 -0.289 7.361 1.00 15.00 250 ASN A C 7
ATOM 4873 O O . ASN A 1 21 ? 0.673 0.251 8.032 1.00 15.00 250 ASN A O 7
ATOM 4884 N N . HIS A 1 22 ? 2.211 -1.385 7.782 1.00 15.00 251 HIS A N 7
ATOM 4885 C CA . HIS A 1 22 ? 1.832 -2.087 8.999 1.00 15.00 251 HIS A CA 7
ATOM 4886 C C . HIS A 1 22 ? 2.354 -1.373 10.239 1.00 15.00 251 HIS A C 7
ATOM 4887 O O . HIS A 1 22 ? 1.812 -1.534 11.330 1.00 15.00 251 HIS A O 7
ATOM 4902 N N . LYS A 1 23 ? 3.421 -0.604 10.067 1.00 15.00 252 LYS A N 7
ATOM 4903 C CA . LYS A 1 23 ? 4.074 0.048 11.197 1.00 15.00 252 LYS A CA 7
ATOM 4904 C C . LYS A 1 23 ? 3.481 1.422 11.497 1.00 15.00 252 LYS A C 7
ATOM 4905 O O . LYS A 1 23 ? 3.600 1.919 12.617 1.00 15.00 252 LYS A O 7
ATOM 4924 N N . ASN A 1 24 ? 2.862 2.048 10.504 1.00 15.00 253 ASN A N 7
ATOM 4925 C CA . ASN A 1 24 ? 2.221 3.343 10.716 1.00 15.00 253 ASN A CA 7
ATOM 4926 C C . ASN A 1 24 ? 0.711 3.233 10.555 1.00 15.00 253 ASN A C 7
ATOM 4927 O O . ASN A 1 24 ? -0.009 4.213 10.757 1.00 15.00 253 ASN A O 7
ATOM 4938 N N . LYS A 1 25 ? 0.239 2.042 10.177 1.00 15.00 254 LYS A N 7
ATOM 4939 C CA . LYS A 1 25 ? -1.194 1.788 10.009 1.00 15.00 254 LYS A CA 7
ATOM 4940 C C . LYS A 1 25 ? -1.786 2.748 8.962 1.00 15.00 254 LYS A C 7
ATOM 4941 O O . LYS A 1 25 ? -2.954 3.126 9.024 1.00 15.00 254 LYS A O 7
ATOM 4960 N N . THR A 1 26 ? -0.984 3.089 7.964 1.00 15.00 255 THR A N 7
ATOM 4961 C CA . THR A 1 26 ? -1.376 4.102 6.987 1.00 15.00 255 THR A CA 7
ATOM 4962 C C . THR A 1 26 ? -1.451 3.498 5.577 1.00 15.00 255 THR A C 7
ATOM 4963 O O . THR A 1 26 ? -0.678 2.592 5.255 1.00 15.00 255 THR A O 7
ATOM 4974 N N . THR A 1 27 ? -2.381 3.971 4.742 1.00 15.00 256 THR A N 7
ATOM 4975 C CA . THR A 1 27 ? -2.457 3.507 3.366 1.00 15.00 256 THR A CA 7
ATOM 4976 C C . THR A 1 27 ? -1.770 4.498 2.423 1.00 15.00 256 THR A C 7
ATOM 4977 O O . THR A 1 27 ? -1.798 5.710 2.641 1.00 15.00 256 THR A O 7
ATOM 4988 N N . SER A 1 28 ? -1.148 3.968 1.386 1.00 15.00 257 SER A N 7
ATOM 4989 C CA . SER A 1 28 ? -0.445 4.766 0.393 1.00 15.00 257 SER A CA 7
ATOM 4990 C C . SER A 1 28 ? -0.623 4.106 -0.965 1.00 15.00 257 SER A C 7
ATOM 4991 O O . SER A 1 28 ? -0.814 2.913 -1.021 1.00 15.00 257 SER A O 7
ATOM 4999 N N . TRP A 1 29 ? -0.621 4.859 -2.050 1.00 15.00 258 TRP A N 7
ATOM 5000 C CA . TRP A 1 29 ? -0.806 4.249 -3.365 1.00 15.00 258 TRP A CA 7
ATOM 5001 C C . TRP A 1 29 ? 0.470 3.575 -3.886 1.00 15.00 258 TRP A C 7
ATOM 5002 O O . TRP A 1 29 ? 0.555 2.348 -3.946 1.00 15.00 258 TRP A O 7
ATOM 5023 N N . LEU A 1 30 ? 1.462 4.385 -4.226 1.00 15.00 259 LEU A N 7
ATOM 5024 C CA . LEU A 1 30 ? 2.633 3.923 -4.969 1.00 15.00 259 LEU A CA 7
ATOM 5025 C C . LEU A 1 30 ? 3.945 4.127 -4.223 1.00 15.00 259 LEU A C 7
ATOM 5026 O O . LEU A 1 30 ? 4.028 4.923 -3.287 1.00 15.00 259 LEU A O 7
ATOM 5042 N N . ASP A 1 31 ? 4.960 3.390 -4.676 1.00 15.00 260 ASP A N 7
ATOM 5043 C CA . ASP A 1 31 ? 6.229 3.212 -3.967 1.00 15.00 260 ASP A CA 7
ATOM 5044 C C . ASP A 1 31 ? 6.929 4.548 -3.726 1.00 15.00 260 ASP A C 7
ATOM 5045 O O . ASP A 1 31 ? 7.327 5.250 -4.657 1.00 15.00 260 ASP A O 7
ATOM 5054 N N . PRO A 1 32 ? 7.058 4.903 -2.437 1.00 15.00 261 PRO A N 7
ATOM 5055 C CA . PRO A 1 32 ? 7.646 6.165 -1.988 1.00 15.00 261 PRO A CA 7
ATOM 5056 C C . PRO A 1 32 ? 9.171 6.154 -1.992 1.00 15.00 261 PRO A C 7
ATOM 5057 O O . PRO A 1 32 ? 9.813 7.199 -1.904 1.00 15.00 261 PRO A O 7
ATOM 5068 N N . ARG A 1 33 ? 9.746 4.964 -2.060 1.00 15.00 262 ARG A N 7
ATOM 5069 C CA . ARG A 1 33 ? 11.189 4.804 -2.003 1.00 15.00 262 ARG A CA 7
ATOM 5070 C C . ARG A 1 33 ? 11.805 5.103 -3.371 1.00 15.00 262 ARG A C 7
ATOM 5071 O O . ARG A 1 33 ? 13.019 5.174 -3.522 1.00 15.00 262 ARG A O 7
ATOM 5092 N N . LEU A 1 34 ? 10.946 5.243 -4.372 1.00 15.00 263 LEU A N 7
ATOM 5093 C CA . LEU A 1 34 ? 11.367 5.701 -5.696 1.00 15.00 263 LEU A CA 7
ATOM 5094 C C . LEU A 1 34 ? 11.784 7.178 -5.668 1.00 15.00 263 LEU A C 7
ATOM 5095 O O . LEU A 1 34 ? 12.303 7.703 -6.653 1.00 15.00 263 LEU A O 7
ATOM 5111 N N . ASP A 1 35 ? 11.519 7.845 -4.544 1.00 15.00 264 ASP A N 7
ATOM 5112 C CA . ASP A 1 35 ? 11.799 9.278 -4.384 1.00 15.00 264 ASP A CA 7
ATOM 5113 C C . ASP A 1 35 ? 13.270 9.662 -4.653 1.00 15.00 264 ASP A C 7
ATOM 5114 O O . ASP A 1 35 ? 13.518 10.621 -5.386 1.00 15.00 264 ASP A O 7
ATOM 5123 N N . PRO A 1 36 ? 14.263 8.966 -4.045 1.00 15.00 265 PRO A N 7
ATOM 5124 C CA . PRO A 1 36 ? 15.690 9.242 -4.270 1.00 15.00 265 PRO A CA 7
ATOM 5125 C C . PRO A 1 36 ? 16.060 9.328 -5.747 1.00 15.00 265 PRO A C 7
ATOM 5126 O O . PRO A 1 36 ? 15.828 8.346 -6.483 1.00 15.00 265 PRO A O 7
ATOM 5138 N N . SER B 2 1 ? -8.355 10.155 -5.623 1.00 15.00 206 SER B N 7
ATOM 5139 C CA . SER B 2 1 ? -8.994 8.940 -5.084 1.00 15.00 206 SER B CA 7
ATOM 5140 C C . SER B 2 1 ? -8.243 8.451 -3.847 1.00 15.00 206 SER B C 7
ATOM 5141 O O . SER B 2 1 ? -7.048 8.154 -3.914 1.00 15.00 206 SER B O 7
ATOM 5151 N N . PRO B 2 2 ? -8.933 8.387 -2.697 1.00 15.00 207 PRO B N 7
ATOM 5152 C CA . PRO B 2 2 ? -8.352 7.915 -1.437 1.00 15.00 207 PRO B CA 7
ATOM 5153 C C . PRO B 2 2 ? -8.163 6.403 -1.434 1.00 15.00 207 PRO B C 7
ATOM 5154 O O . PRO B 2 2 ? -9.020 5.660 -1.921 1.00 15.00 207 PRO B O 7
ATOM 5165 N N . PRO B 2 3 ? -7.043 5.924 -0.876 1.00 15.00 208 PRO B N 7
ATOM 5166 C CA . PRO B 2 3 ? -6.737 4.498 -0.811 1.00 15.00 208 PRO B CA 7
ATOM 5167 C C . PRO B 2 3 ? -7.585 3.789 0.244 1.00 15.00 208 PRO B C 7
ATOM 5168 O O . PRO B 2 3 ? -7.904 4.368 1.287 1.00 15.00 208 PRO B O 7
ATOM 5179 N N . PRO B 2 4 ? -7.961 2.527 -0.015 1.00 15.00 209 PRO B N 7
ATOM 5180 C CA . PRO B 2 4 ? -8.760 1.722 0.917 1.00 15.00 209 PRO B CA 7
ATOM 5181 C C . PRO B 2 4 ? -8.112 1.621 2.296 1.00 15.00 209 PRO B C 7
ATOM 5182 O O . PRO B 2 4 ? -6.891 1.504 2.404 1.00 15.00 209 PRO B O 7
ATOM 5193 N N . PRO B 2 5 ? -8.926 1.662 3.364 1.00 15.00 210 PRO B N 7
ATOM 5194 C CA . PRO B 2 5 ? -8.436 1.552 4.741 1.00 15.00 210 PRO B CA 7
ATOM 5195 C C . PRO B 2 5 ? -7.516 0.350 4.932 1.00 15.00 210 PRO B C 7
ATOM 5196 O O . PRO B 2 5 ? -7.878 -0.780 4.607 1.00 15.00 210 PRO B O 7
ATOM 5207 N N . TYR B 2 6 ? -6.333 0.612 5.476 1.00 15.00 211 TYR B N 7
ATOM 5208 C CA . TYR B 2 6 ? -5.313 -0.416 5.681 1.00 15.00 211 TYR B CA 7
ATOM 5209 C C . TYR B 2 6 ? -5.804 -1.545 6.599 1.00 15.00 211 TYR B C 7
ATOM 5210 O O . TYR B 2 6 ? -5.199 -2.618 6.658 1.00 15.00 211 TYR B O 7
ATOM 5228 N N . SER B 2 7 ? -6.908 -1.310 7.296 1.00 15.00 212 SER B N 7
ATOM 5229 C CA . SER B 2 7 ? -7.433 -2.280 8.244 1.00 15.00 212 SER B CA 7
ATOM 5230 C C . SER B 2 7 ? -7.778 -3.614 7.575 1.00 15.00 212 SER B C 7
ATOM 5231 O O . SER B 2 7 ? -7.685 -4.666 8.209 1.00 15.00 212 SER B O 7
ATOM 5239 N N . ARG B 2 8 ? -8.210 -3.583 6.315 1.00 15.00 213 ARG B N 7
ATOM 5240 C CA . ARG B 2 8 ? -8.454 -4.823 5.591 1.00 15.00 213 ARG B CA 7
ATOM 5241 C C . ARG B 2 8 ? -8.227 -4.658 4.089 1.00 15.00 213 ARG B C 7
ATOM 5242 O O . ARG B 2 8 ? -8.183 -3.542 3.576 1.00 15.00 213 ARG B O 7
ATOM 5263 N N . TYR B 2 9 ? -8.122 -5.786 3.386 1.00 15.00 214 TYR B N 7
ATOM 5264 C CA . TYR B 2 9 ? -7.716 -5.790 1.986 1.00 15.00 214 TYR B CA 7
ATOM 5265 C C . TYR B 2 9 ? -8.929 -5.969 1.078 1.00 15.00 214 TYR B C 7
ATOM 5266 O O . TYR B 2 9 ? -9.579 -7.015 1.097 1.00 15.00 214 TYR B O 7
ATOM 5284 N N . PRO B 2 10 ? -9.269 -4.935 0.297 1.00 15.00 215 PRO B N 7
ATOM 5285 C CA . PRO B 2 10 ? -10.390 -4.983 -0.646 1.00 15.00 215 PRO B CA 7
ATOM 5286 C C . PRO B 2 10 ? -10.138 -5.942 -1.807 1.00 15.00 215 PRO B C 7
ATOM 5287 O O . PRO B 2 10 ? -9.206 -5.755 -2.594 1.00 15.00 215 PRO B O 7
ATOM 5298 N N . MET B 2 11 ? -10.968 -6.969 -1.894 1.00 15.00 216 MET B N 7
ATOM 5299 C CA . MET B 2 11 ? -10.871 -7.957 -2.962 1.00 15.00 216 MET B CA 7
ATOM 5300 C C . MET B 2 11 ? -11.867 -7.607 -4.064 1.00 15.00 216 MET B C 7
ATOM 5301 O O . MET B 2 11 ? -12.014 -8.326 -5.054 1.00 15.00 216 MET B O 7
ATOM 5315 N N . ASP B 2 12 ? -12.539 -6.480 -3.870 1.00 15.00 217 ASP B N 7
ATOM 5316 C CA . ASP B 2 12 ? -13.556 -6.001 -4.793 1.00 15.00 217 ASP B CA 7
ATOM 5317 C C . ASP B 2 12 ? -12.918 -5.554 -6.098 1.00 15.00 217 ASP B C 7
ATOM 5318 O O . ASP B 2 12 ? -13.266 -6.119 -7.153 1.00 15.00 217 ASP B O 7
ATOM 5328 N N . GLY A 1 1 ? 9.762 -0.607 -6.091 1.00 15.00 230 GLY A N 8
ATOM 5329 C CA . GLY A 1 1 ? 10.980 -1.445 -5.986 1.00 15.00 230 GLY A CA 8
ATOM 5330 C C . GLY A 1 1 ? 11.274 -1.839 -4.556 1.00 15.00 230 GLY A C 8
ATOM 5331 O O . GLY A 1 1 ? 10.520 -2.605 -3.953 1.00 15.00 230 GLY A O 8
ATOM 5337 N N . PRO A 1 2 ? 12.375 -1.335 -3.985 1.00 15.00 231 PRO A N 8
ATOM 5338 C CA . PRO A 1 2 ? 12.729 -1.572 -2.594 1.00 15.00 231 PRO A CA 8
ATOM 5339 C C . PRO A 1 2 ? 11.994 -0.619 -1.661 1.00 15.00 231 PRO A C 8
ATOM 5340 O O . PRO A 1 2 ? 12.281 0.578 -1.633 1.00 15.00 231 PRO A O 8
ATOM 5351 N N . LEU A 1 3 ? 11.024 -1.140 -0.926 1.00 15.00 232 LEU A N 8
ATOM 5352 C CA . LEU A 1 3 ? 10.230 -0.307 -0.038 1.00 15.00 232 LEU A CA 8
ATOM 5353 C C . LEU A 1 3 ? 10.871 -0.203 1.331 1.00 15.00 232 LEU A C 8
ATOM 5354 O O . LEU A 1 3 ? 11.703 -1.034 1.697 1.00 15.00 232 LEU A O 8
ATOM 5370 N N . PRO A 1 4 ? 10.478 0.817 2.116 1.00 15.00 233 PRO A N 8
ATOM 5371 C CA . PRO A 1 4 ? 11.034 1.094 3.456 1.00 15.00 233 PRO A CA 8
ATOM 5372 C C . PRO A 1 4 ? 10.845 -0.067 4.441 1.00 15.00 233 PRO A C 8
ATOM 5373 O O . PRO A 1 4 ? 11.337 -0.015 5.568 1.00 15.00 233 PRO A O 8
ATOM 5384 N N . ASP A 1 5 ? 10.051 -1.061 4.020 1.00 15.00 234 ASP A N 8
ATOM 5385 C CA . ASP A 1 5 ? 9.799 -2.294 4.787 1.00 15.00 234 ASP A CA 8
ATOM 5386 C C . ASP A 1 5 ? 8.697 -2.092 5.807 1.00 15.00 234 ASP A C 8
ATOM 5387 O O . ASP A 1 5 ? 8.441 -2.952 6.643 1.00 15.00 234 ASP A O 8
ATOM 5396 N N . GLY A 1 6 ? 8.020 -0.960 5.710 1.00 15.00 235 GLY A N 8
ATOM 5397 C CA . GLY A 1 6 ? 6.867 -0.727 6.549 1.00 15.00 235 GLY A CA 8
ATOM 5398 C C . GLY A 1 6 ? 5.588 -1.166 5.870 1.00 15.00 235 GLY A C 8
ATOM 5399 O O . GLY A 1 6 ? 4.575 -1.401 6.528 1.00 15.00 235 GLY A O 8
ATOM 5403 N N . TRP A 1 7 ? 5.644 -1.317 4.550 1.00 15.00 236 TRP A N 8
ATOM 5404 C CA . TRP A 1 7 ? 4.453 -1.594 3.757 1.00 15.00 236 TRP A CA 8
ATOM 5405 C C . TRP A 1 7 ? 4.671 -2.587 2.625 1.00 15.00 236 TRP A C 8
ATOM 5406 O O . TRP A 1 7 ? 5.751 -2.670 2.035 1.00 15.00 236 TRP A O 8
ATOM 5427 N N . GLU A 1 8 ? 3.592 -3.305 2.325 1.00 15.00 237 GLU A N 8
ATOM 5428 C CA . GLU A 1 8 ? 3.576 -4.353 1.316 1.00 15.00 237 GLU A CA 8
ATOM 5429 C C . GLU A 1 8 ? 2.619 -3.926 0.196 1.00 15.00 237 GLU A C 8
ATOM 5430 O O . GLU A 1 8 ? 1.562 -3.356 0.477 1.00 15.00 237 GLU A O 8
ATOM 5442 N N . GLN A 1 9 ? 2.964 -4.212 -1.055 1.00 15.00 238 GLN A N 8
ATOM 5443 C CA . GLN A 1 9 ? 2.153 -3.775 -2.187 1.00 15.00 238 GLN A CA 8
ATOM 5444 C C . GLN A 1 9 ? 1.096 -4.826 -2.540 1.00 15.00 238 GLN A C 8
ATOM 5445 O O . GLN A 1 9 ? 1.412 -5.860 -3.138 1.00 15.00 238 GLN A O 8
ATOM 5459 N N . ALA A 1 10 ? -0.150 -4.577 -2.145 1.00 15.00 239 ALA A N 8
ATOM 5460 C CA . ALA A 1 10 ? -1.249 -5.469 -2.469 1.00 15.00 239 ALA A CA 8
ATOM 5461 C C . ALA A 1 10 ? -2.016 -4.932 -3.669 1.00 15.00 239 ALA A C 8
ATOM 5462 O O . ALA A 1 10 ? -2.058 -3.724 -3.895 1.00 15.00 239 ALA A O 8
ATOM 5469 N N . MET A 1 11 ? -2.599 -5.826 -4.448 1.00 15.00 240 MET A N 8
ATOM 5470 C CA . MET A 1 11 ? -3.337 -5.426 -5.637 1.00 15.00 240 MET A CA 8
ATOM 5471 C C . MET A 1 11 ? -4.829 -5.668 -5.450 1.00 15.00 240 MET A C 8
ATOM 5472 O O . MET A 1 11 ? -5.254 -6.801 -5.216 1.00 15.00 240 MET A O 8
ATOM 5486 N N . THR A 1 12 ? -5.624 -4.614 -5.568 1.00 15.00 241 THR A N 8
ATOM 5487 C CA . THR A 1 12 ? -7.065 -4.753 -5.471 1.00 15.00 241 THR A CA 8
ATOM 5488 C C . THR A 1 12 ? -7.647 -5.020 -6.854 1.00 15.00 241 THR A C 8
ATOM 5489 O O . THR A 1 12 ? -7.153 -4.496 -7.863 1.00 15.00 241 THR A O 8
ATOM 5500 N N . GLN A 1 13 ? -8.694 -5.840 -6.890 1.00 15.00 242 GLN A N 8
ATOM 5501 C CA . GLN A 1 13 ? -9.302 -6.286 -8.140 1.00 15.00 242 GLN A CA 8
ATOM 5502 C C . GLN A 1 13 ? -9.946 -5.117 -8.889 1.00 15.00 242 GLN A C 8
ATOM 5503 O O . GLN A 1 13 ? -10.337 -5.245 -10.050 1.00 15.00 242 GLN A O 8
ATOM 5517 N N . ASP A 1 14 ? -10.036 -3.971 -8.224 1.00 15.00 243 ASP A N 8
ATOM 5518 C CA . ASP A 1 14 ? -10.524 -2.750 -8.861 1.00 15.00 243 ASP A CA 8
ATOM 5519 C C . ASP A 1 14 ? -9.469 -2.201 -9.833 1.00 15.00 243 ASP A C 8
ATOM 5520 O O . ASP A 1 14 ? -9.693 -1.210 -10.527 1.00 15.00 243 ASP A O 8
ATOM 5529 N N . GLY A 1 15 ? -8.309 -2.856 -9.866 1.00 15.00 244 GLY A N 8
ATOM 5530 C CA . GLY A 1 15 ? -7.310 -2.565 -10.879 1.00 15.00 244 GLY A CA 8
ATOM 5531 C C . GLY A 1 15 ? -6.169 -1.688 -10.400 1.00 15.00 244 GLY A C 8
ATOM 5532 O O . GLY A 1 15 ? -5.446 -1.121 -11.215 1.00 15.00 244 GLY A O 8
ATOM 5536 N N . GLU A 1 16 ? -5.968 -1.599 -9.093 1.00 15.00 245 GLU A N 8
ATOM 5537 C CA . GLU A 1 16 ? -4.945 -0.704 -8.555 1.00 15.00 245 GLU A CA 8
ATOM 5538 C C . GLU A 1 16 ? -4.140 -1.378 -7.451 1.00 15.00 245 GLU A C 8
ATOM 5539 O O . GLU A 1 16 ? -4.647 -2.243 -6.735 1.00 15.00 245 GLU A O 8
ATOM 5551 N N . ILE A 1 17 ? -2.884 -0.974 -7.318 1.00 15.00 246 ILE A N 8
ATOM 5552 C CA . ILE A 1 17 ? -2.006 -1.516 -6.289 1.00 15.00 246 ILE A CA 8
ATOM 5553 C C . ILE A 1 17 ? -1.811 -0.483 -5.182 1.00 15.00 246 ILE A C 8
ATOM 5554 O O . ILE A 1 17 ? -1.806 0.720 -5.444 1.00 15.00 246 ILE A O 8
ATOM 5570 N N . TYR A 1 18 ? -1.675 -0.943 -3.948 1.00 15.00 247 TYR A N 8
ATOM 5571 C CA . TYR A 1 18 ? -1.561 -0.036 -2.817 1.00 15.00 247 TYR A CA 8
ATOM 5572 C C . TYR A 1 18 ? -0.674 -0.640 -1.723 1.00 15.00 247 TYR A C 8
ATOM 5573 O O . TYR A 1 18 ? -0.721 -1.848 -1.474 1.00 15.00 247 TYR A O 8
ATOM 5591 N N . TYR A 1 19 ? 0.116 0.201 -1.058 1.00 15.00 248 TYR A N 8
ATOM 5592 C CA . TYR A 1 19 ? 0.992 -0.243 0.011 1.00 15.00 248 TYR A CA 8
ATOM 5593 C C . TYR A 1 19 ? 0.304 -0.147 1.364 1.00 15.00 248 TYR A C 8
ATOM 5594 O O . TYR A 1 19 ? -0.105 0.936 1.792 1.00 15.00 248 TYR A O 8
ATOM 5612 N N . ILE A 1 20 ? 0.174 -1.287 2.030 1.00 15.00 249 ILE A N 8
ATOM 5613 C CA . ILE A 1 20 ? -0.383 -1.331 3.367 1.00 15.00 249 ILE A CA 8
ATOM 5614 C C . ILE A 1 20 ? 0.737 -1.273 4.404 1.00 15.00 249 ILE A C 8
ATOM 5615 O O . ILE A 1 20 ? 1.521 -2.213 4.544 1.00 15.00 249 ILE A O 8
ATOM 5631 N N . ASN A 1 21 ? 0.824 -0.163 5.120 1.00 15.00 250 ASN A N 8
ATOM 5632 C CA . ASN A 1 21 ? 1.897 0.026 6.085 1.00 15.00 250 ASN A CA 8
ATOM 5633 C C . ASN A 1 21 ? 1.464 -0.509 7.459 1.00 15.00 250 ASN A C 8
ATOM 5634 O O . ASN A 1 21 ? 0.650 0.132 8.128 1.00 15.00 250 ASN A O 8
ATOM 5645 N N . HIS A 1 22 ? 1.980 -1.682 7.873 1.00 15.00 251 HIS A N 8
ATOM 5646 C CA . HIS A 1 22 ? 1.594 -2.283 9.146 1.00 15.00 251 HIS A CA 8
ATOM 5647 C C . HIS A 1 22 ? 2.272 -1.589 10.319 1.00 15.00 251 HIS A C 8
ATOM 5648 O O . HIS A 1 22 ? 1.829 -1.703 11.460 1.00 15.00 251 HIS A O 8
ATOM 5663 N N . LYS A 1 23 ? 3.359 -0.889 10.042 1.00 15.00 252 LYS A N 8
ATOM 5664 C CA . LYS A 1 23 ? 4.145 -0.269 11.100 1.00 15.00 252 LYS A CA 8
ATOM 5665 C C . LYS A 1 23 ? 3.633 1.128 11.455 1.00 15.00 252 LYS A C 8
ATOM 5666 O O . LYS A 1 23 ? 3.854 1.610 12.565 1.00 15.00 252 LYS A O 8
ATOM 5685 N N . ASN A 1 24 ? 2.965 1.786 10.515 1.00 15.00 253 ASN A N 8
ATOM 5686 C CA . ASN A 1 24 ? 2.452 3.131 10.762 1.00 15.00 253 ASN A CA 8
ATOM 5687 C C . ASN A 1 24 ? 0.940 3.207 10.558 1.00 15.00 253 ASN A C 8
ATOM 5688 O O . ASN A 1 24 ? 0.345 4.269 10.744 1.00 15.00 253 ASN A O 8
ATOM 5699 N N . LYS A 1 25 ? 0.327 2.080 10.180 1.00 15.00 254 LYS A N 8
ATOM 5700 C CA . LYS A 1 25 ? -1.124 2.005 9.968 1.00 15.00 254 LYS A CA 8
ATOM 5701 C C . LYS A 1 25 ? -1.583 3.062 8.955 1.00 15.00 254 LYS A C 8
ATOM 5702 O O . LYS A 1 25 ? -2.533 3.813 9.195 1.00 15.00 254 LYS A O 8
ATOM 5721 N N . THR A 1 26 ? -0.907 3.111 7.816 1.00 15.00 255 THR A N 8
ATOM 5722 C CA . THR A 1 26 ? -1.198 4.126 6.811 1.00 15.00 255 THR A CA 8
ATOM 5723 C C . THR A 1 26 ? -1.148 3.528 5.400 1.00 15.00 255 THR A C 8
ATOM 5724 O O . THR A 1 26 ? -0.427 2.558 5.159 1.00 15.00 255 THR A O 8
ATOM 5735 N N . THR A 1 27 ? -1.934 4.082 4.481 1.00 15.00 256 THR A N 8
ATOM 5736 C CA . THR A 1 27 ? -1.995 3.565 3.124 1.00 15.00 256 THR A CA 8
ATOM 5737 C C . THR A 1 27 ? -1.427 4.582 2.130 1.00 15.00 256 THR A C 8
ATOM 5738 O O . THR A 1 27 ? -1.679 5.782 2.240 1.00 15.00 256 THR A O 8
ATOM 5749 N N . SER A 1 28 ? -0.645 4.098 1.177 1.00 15.00 257 SER A N 8
ATOM 5750 C CA . SER A 1 28 ? -0.113 4.935 0.106 1.00 15.00 257 SER A CA 8
ATOM 5751 C C . SER A 1 28 ? -0.007 4.115 -1.175 1.00 15.00 257 SER A C 8
ATOM 5752 O O . SER A 1 28 ? 0.415 2.969 -1.133 1.00 15.00 257 SER A O 8
ATOM 5760 N N . TRP A 1 29 ? -0.376 4.710 -2.303 1.00 15.00 258 TRP A N 8
ATOM 5761 C CA . TRP A 1 29 ? -0.469 3.979 -3.570 1.00 15.00 258 TRP A CA 8
ATOM 5762 C C . TRP A 1 29 ? 0.863 3.355 -4.006 1.00 15.00 258 TRP A C 8
ATOM 5763 O O . TRP A 1 29 ? 1.019 2.135 -3.989 1.00 15.00 258 TRP A O 8
ATOM 5784 N N . LEU A 1 30 ? 1.817 4.196 -4.378 1.00 15.00 259 LEU A N 8
ATOM 5785 C CA . LEU A 1 30 ? 3.031 3.730 -5.040 1.00 15.00 259 LEU A CA 8
ATOM 5786 C C . LEU A 1 30 ? 4.289 3.980 -4.223 1.00 15.00 259 LEU A C 8
ATOM 5787 O O . LEU A 1 30 ? 4.307 4.820 -3.324 1.00 15.00 259 LEU A O 8
ATOM 5803 N N . ASP A 1 31 ? 5.336 3.233 -4.580 1.00 15.00 260 ASP A N 8
ATOM 5804 C CA . ASP A 1 31 ? 6.599 3.197 -3.840 1.00 15.00 260 ASP A CA 8
ATOM 5805 C C . ASP A 1 31 ? 7.248 4.575 -3.760 1.00 15.00 260 ASP A C 8
ATOM 5806 O O . ASP A 1 31 ? 7.698 5.137 -4.763 1.00 15.00 260 ASP A O 8
ATOM 5815 N N . PRO A 1 32 ? 7.280 5.134 -2.544 1.00 15.00 261 PRO A N 8
ATOM 5816 C CA . PRO A 1 32 ? 7.831 6.454 -2.277 1.00 15.00 261 PRO A CA 8
ATOM 5817 C C . PRO A 1 32 ? 9.354 6.467 -2.166 1.00 15.00 261 PRO A C 8
ATOM 5818 O O . PRO A 1 32 ? 9.959 7.533 -2.089 1.00 15.00 261 PRO A O 8
ATOM 5829 N N . ARG A 1 33 ? 9.977 5.293 -2.123 1.00 15.00 262 ARG A N 8
ATOM 5830 C CA . ARG A 1 33 ? 11.429 5.215 -2.003 1.00 15.00 262 ARG A CA 8
ATOM 5831 C C . ARG A 1 33 ? 12.080 5.635 -3.324 1.00 15.00 262 ARG A C 8
ATOM 5832 O O . ARG A 1 33 ? 13.284 5.874 -3.401 1.00 15.00 262 ARG A O 8
ATOM 5853 N N . LEU A 1 34 ? 11.262 5.750 -4.361 1.00 15.00 263 LEU A N 8
ATOM 5854 C CA . LEU A 1 34 ? 11.727 6.257 -5.645 1.00 15.00 263 LEU A CA 8
ATOM 5855 C C . LEU A 1 34 ? 11.806 7.783 -5.621 1.00 15.00 263 LEU A C 8
ATOM 5856 O O . LEU A 1 34 ? 12.416 8.396 -6.499 1.00 15.00 263 LEU A O 8
ATOM 5872 N N . ASP A 1 35 ? 11.154 8.389 -4.631 1.00 15.00 264 ASP A N 8
ATOM 5873 C CA . ASP A 1 35 ? 11.125 9.849 -4.496 1.00 15.00 264 ASP A CA 8
ATOM 5874 C C . ASP A 1 35 ? 12.486 10.477 -4.142 1.00 15.00 264 ASP A C 8
ATOM 5875 O O . ASP A 1 35 ? 12.886 11.450 -4.778 1.00 15.00 264 ASP A O 8
ATOM 5884 N N . PRO A 1 36 ? 13.197 9.979 -3.111 1.00 15.00 265 PRO A N 8
ATOM 5885 C CA . PRO A 1 36 ? 14.529 10.483 -2.757 1.00 15.00 265 PRO A CA 8
ATOM 5886 C C . PRO A 1 36 ? 15.547 10.240 -3.867 1.00 15.00 265 PRO A C 8
ATOM 5887 O O . PRO A 1 36 ? 16.094 9.119 -3.948 1.00 15.00 265 PRO A O 8
ATOM 5899 N N . SER B 2 1 ? -6.490 10.761 -5.064 1.00 15.00 206 SER B N 8
ATOM 5900 C CA . SER B 2 1 ? -7.400 9.648 -4.719 1.00 15.00 206 SER B CA 8
ATOM 5901 C C . SER B 2 1 ? -7.001 9.019 -3.387 1.00 15.00 206 SER B C 8
ATOM 5902 O O . SER B 2 1 ? -5.866 8.570 -3.223 1.00 15.00 206 SER B O 8
ATOM 5912 N N . PRO B 2 2 ? -7.920 8.994 -2.411 1.00 15.00 207 PRO B N 8
ATOM 5913 C CA . PRO B 2 2 ? -7.674 8.370 -1.110 1.00 15.00 207 PRO B CA 8
ATOM 5914 C C . PRO B 2 2 ? -7.626 6.849 -1.222 1.00 15.00 207 PRO B C 8
ATOM 5915 O O . PRO B 2 2 ? -8.585 6.225 -1.680 1.00 15.00 207 PRO B O 8
ATOM 5926 N N . PRO B 2 3 ? -6.503 6.237 -0.823 1.00 15.00 208 PRO B N 8
ATOM 5927 C CA . PRO B 2 3 ? -6.323 4.787 -0.889 1.00 15.00 208 PRO B CA 8
ATOM 5928 C C . PRO B 2 3 ? -7.217 4.056 0.113 1.00 15.00 208 PRO B C 8
ATOM 5929 O O . PRO B 2 3 ? -7.439 4.542 1.226 1.00 15.00 208 PRO B O 8
ATOM 5940 N N . PRO B 2 4 ? -7.726 2.873 -0.279 1.00 15.00 209 PRO B N 8
ATOM 5941 C CA . PRO B 2 4 ? -8.593 2.037 0.565 1.00 15.00 209 PRO B CA 8
ATOM 5942 C C . PRO B 2 4 ? -8.034 1.828 1.971 1.00 15.00 209 PRO B C 8
ATOM 5943 O O . PRO B 2 4 ? -6.816 1.749 2.164 1.00 15.00 209 PRO B O 8
ATOM 5954 N N . PRO B 2 5 ? -8.935 1.731 2.965 1.00 15.00 210 PRO B N 8
ATOM 5955 C CA . PRO B 2 5 ? -8.568 1.525 4.370 1.00 15.00 210 PRO B CA 8
ATOM 5956 C C . PRO B 2 5 ? -7.575 0.384 4.566 1.00 15.00 210 PRO B C 8
ATOM 5957 O O . PRO B 2 5 ? -7.764 -0.719 4.055 1.00 15.00 210 PRO B O 8
ATOM 5968 N N . TYR B 2 6 ? -6.526 0.667 5.323 1.00 15.00 211 TYR B N 8
ATOM 5969 C CA . TYR B 2 6 ? -5.479 -0.305 5.615 1.00 15.00 211 TYR B CA 8
ATOM 5970 C C . TYR B 2 6 ? -5.992 -1.442 6.515 1.00 15.00 211 TYR B C 8
ATOM 5971 O O . TYR B 2 6 ? -5.331 -2.472 6.669 1.00 15.00 211 TYR B O 8
ATOM 5989 N N . SER B 2 7 ? -7.180 -1.264 7.084 1.00 15.00 212 SER B N 8
ATOM 5990 C CA . SER B 2 7 ? -7.730 -2.236 8.021 1.00 15.00 212 SER B CA 8
ATOM 5991 C C . SER B 2 7 ? -7.897 -3.612 7.371 1.00 15.00 212 SER B C 8
ATOM 5992 O O . SER B 2 7 ? -7.545 -4.630 7.966 1.00 15.00 212 SER B O 8
ATOM 6000 N N . ARG B 2 8 ? -8.459 -3.645 6.168 1.00 15.00 213 ARG B N 8
ATOM 6001 C CA . ARG B 2 8 ? -8.573 -4.887 5.419 1.00 15.00 213 ARG B CA 8
ATOM 6002 C C . ARG B 2 8 ? -8.540 -4.613 3.920 1.00 15.00 213 ARG B C 8
ATOM 6003 O O . ARG B 2 8 ? -8.721 -3.479 3.486 1.00 15.00 213 ARG B O 8
ATOM 6024 N N . TYR B 2 9 ? -8.336 -5.662 3.134 1.00 15.00 214 TYR B N 8
ATOM 6025 C CA . TYR B 2 9 ? -8.097 -5.514 1.706 1.00 15.00 214 TYR B CA 8
ATOM 6026 C C . TYR B 2 9 ? -9.416 -5.547 0.945 1.00 15.00 214 TYR B C 8
ATOM 6027 O O . TYR B 2 9 ? -10.173 -6.516 1.044 1.00 15.00 214 TYR B O 8
ATOM 6045 N N . PRO B 2 10 ? -9.698 -4.482 0.180 1.00 15.00 215 PRO B N 8
ATOM 6046 C CA . PRO B 2 10 ? -10.939 -4.353 -0.591 1.00 15.00 215 PRO B CA 8
ATOM 6047 C C . PRO B 2 10 ? -11.114 -5.472 -1.615 1.00 15.00 215 PRO B C 8
ATOM 6048 O O . PRO B 2 10 ? -10.386 -5.553 -2.611 1.00 15.00 215 PRO B O 8
ATOM 6059 N N . MET B 2 11 ? -12.071 -6.342 -1.342 1.00 15.00 216 MET B N 8
ATOM 6060 C CA . MET B 2 11 ? -12.367 -7.470 -2.208 1.00 15.00 216 MET B CA 8
ATOM 6061 C C . MET B 2 11 ? -13.842 -7.464 -2.581 1.00 15.00 216 MET B C 8
ATOM 6062 O O . MET B 2 11 ? -14.702 -7.277 -1.720 1.00 15.00 216 MET B O 8
ATOM 6076 N N . ASP B 2 12 ? -14.124 -7.678 -3.859 1.00 15.00 217 ASP B N 8
ATOM 6077 C CA . ASP B 2 12 ? -15.491 -7.668 -4.363 1.00 15.00 217 ASP B CA 8
ATOM 6078 C C . ASP B 2 12 ? -16.265 -8.872 -3.841 1.00 15.00 217 ASP B C 8
ATOM 6079 O O . ASP B 2 12 ? -16.978 -8.735 -2.826 1.00 15.00 217 ASP B O 8
ATOM 6089 N N . GLY A 1 1 ? 9.200 -1.551 -5.643 1.00 15.00 230 GLY A N 9
ATOM 6090 C CA . GLY A 1 1 ? 10.552 -2.159 -5.599 1.00 15.00 230 GLY A CA 9
ATOM 6091 C C . GLY A 1 1 ? 10.975 -2.505 -4.186 1.00 15.00 230 GLY A C 9
ATOM 6092 O O . GLY A 1 1 ? 10.275 -3.243 -3.494 1.00 15.00 230 GLY A O 9
ATOM 6098 N N . PRO A 1 2 ? 12.133 -2.005 -3.735 1.00 15.00 231 PRO A N 9
ATOM 6099 C CA . PRO A 1 2 ? 12.581 -2.185 -2.361 1.00 15.00 231 PRO A CA 9
ATOM 6100 C C . PRO A 1 2 ? 11.979 -1.136 -1.427 1.00 15.00 231 PRO A C 9
ATOM 6101 O O . PRO A 1 2 ? 12.302 0.050 -1.513 1.00 15.00 231 PRO A O 9
ATOM 6112 N N . LEU A 1 3 ? 11.085 -1.578 -0.555 1.00 15.00 232 LEU A N 9
ATOM 6113 C CA . LEU A 1 3 ? 10.364 -0.674 0.326 1.00 15.00 232 LEU A CA 9
ATOM 6114 C C . LEU A 1 3 ? 11.000 -0.587 1.706 1.00 15.00 232 LEU A C 9
ATOM 6115 O O . LEU A 1 3 ? 11.775 -1.462 2.091 1.00 15.00 232 LEU A O 9
ATOM 6131 N N . PRO A 1 4 ? 10.678 0.480 2.473 1.00 15.00 233 PRO A N 9
ATOM 6132 C CA . PRO A 1 4 ? 11.191 0.693 3.846 1.00 15.00 233 PRO A CA 9
ATOM 6133 C C . PRO A 1 4 ? 10.828 -0.443 4.808 1.00 15.00 233 PRO A C 9
ATOM 6134 O O . PRO A 1 4 ? 11.264 -0.443 5.962 1.00 15.00 233 PRO A O 9
ATOM 6145 N N . ASP A 1 5 ? 9.959 -1.347 4.340 1.00 15.00 234 ASP A N 9
ATOM 6146 C CA . ASP A 1 5 ? 9.472 -2.500 5.114 1.00 15.00 234 ASP A CA 9
ATOM 6147 C C . ASP A 1 5 ? 8.321 -2.094 6.001 1.00 15.00 234 ASP A C 9
ATOM 6148 O O . ASP A 1 5 ? 7.840 -2.869 6.828 1.00 15.00 234 ASP A O 9
ATOM 6157 N N . GLY A 1 6 ? 7.846 -0.886 5.782 1.00 15.00 235 GLY A N 9
ATOM 6158 C CA . GLY A 1 6 ? 6.647 -0.447 6.438 1.00 15.00 235 GLY A CA 9
ATOM 6159 C C . GLY A 1 6 ? 5.428 -0.885 5.668 1.00 15.00 235 GLY A C 9
ATOM 6160 O O . GLY A 1 6 ? 4.406 -1.218 6.250 1.00 15.00 235 GLY A O 9
ATOM 6164 N N . TRP A 1 7 ? 5.565 -0.934 4.351 1.00 15.00 236 TRP A N 9
ATOM 6165 C CA . TRP A 1 7 ? 4.440 -1.191 3.470 1.00 15.00 236 TRP A CA 9
ATOM 6166 C C . TRP A 1 7 ? 4.736 -2.138 2.318 1.00 15.00 236 TRP A C 9
ATOM 6167 O O . TRP A 1 7 ? 5.856 -2.210 1.806 1.00 15.00 236 TRP A O 9
ATOM 6188 N N . GLU A 1 8 ? 3.681 -2.847 1.923 1.00 15.00 237 GLU A N 9
ATOM 6189 C CA . GLU A 1 8 ? 3.723 -3.862 0.880 1.00 15.00 237 GLU A CA 9
ATOM 6190 C C . GLU A 1 8 ? 2.762 -3.445 -0.237 1.00 15.00 237 GLU A C 9
ATOM 6191 O O . GLU A 1 8 ? 1.707 -2.866 0.045 1.00 15.00 237 GLU A O 9
ATOM 6203 N N . GLN A 1 9 ? 3.097 -3.754 -1.485 1.00 15.00 238 GLN A N 9
ATOM 6204 C CA . GLN A 1 9 ? 2.279 -3.328 -2.615 1.00 15.00 238 GLN A CA 9
ATOM 6205 C C . GLN A 1 9 ? 1.209 -4.377 -2.937 1.00 15.00 238 GLN A C 9
ATOM 6206 O O . GLN A 1 9 ? 1.499 -5.405 -3.551 1.00 15.00 238 GLN A O 9
ATOM 6220 N N . ALA A 1 10 ? -0.017 -4.129 -2.493 1.00 15.00 239 ALA A N 9
ATOM 6221 C CA . ALA A 1 10 ? -1.133 -5.012 -2.785 1.00 15.00 239 ALA A CA 9
ATOM 6222 C C . ALA A 1 10 ? -1.892 -4.507 -4.002 1.00 15.00 239 ALA A C 9
ATOM 6223 O O . ALA A 1 10 ? -1.921 -3.305 -4.269 1.00 15.00 239 ALA A O 9
ATOM 6230 N N . MET A 1 11 ? -2.492 -5.416 -4.749 1.00 15.00 240 MET A N 9
ATOM 6231 C CA . MET A 1 11 ? -3.198 -5.048 -5.966 1.00 15.00 240 MET A CA 9
ATOM 6232 C C . MET A 1 11 ? -4.692 -5.306 -5.831 1.00 15.00 240 MET A C 9
ATOM 6233 O O . MET A 1 11 ? -5.108 -6.431 -5.561 1.00 15.00 240 MET A O 9
ATOM 6247 N N . THR A 1 12 ? -5.498 -4.269 -6.014 1.00 15.00 241 THR A N 9
ATOM 6248 C CA . THR A 1 12 ? -6.936 -4.448 -6.060 1.00 15.00 241 THR A CA 9
ATOM 6249 C C . THR A 1 12 ? -7.405 -4.473 -7.512 1.00 15.00 241 THR A C 9
ATOM 6250 O O . THR A 1 12 ? -7.008 -3.625 -8.328 1.00 15.00 241 THR A O 9
ATOM 6261 N N . GLN A 1 13 ? -8.244 -5.460 -7.825 1.00 15.00 242 GLN A N 9
ATOM 6262 C CA . GLN A 1 13 ? -8.722 -5.698 -9.188 1.00 15.00 242 GLN A CA 9
ATOM 6263 C C . GLN A 1 13 ? -9.516 -4.502 -9.719 1.00 15.00 242 GLN A C 9
ATOM 6264 O O . GLN A 1 13 ? -9.836 -4.436 -10.907 1.00 15.00 242 GLN A O 9
ATOM 6278 N N . ASP A 1 14 ? -9.822 -3.558 -8.834 1.00 15.00 243 ASP A N 9
ATOM 6279 C CA . ASP A 1 14 ? -10.539 -2.342 -9.210 1.00 15.00 243 ASP A CA 9
ATOM 6280 C C . ASP A 1 14 ? -9.681 -1.472 -10.139 1.00 15.00 243 ASP A C 9
ATOM 6281 O O . ASP A 1 14 ? -10.135 -0.455 -10.657 1.00 15.00 243 ASP A O 9
ATOM 6290 N N . GLY A 1 15 ? -8.436 -1.891 -10.345 1.00 15.00 244 GLY A N 9
ATOM 6291 C CA . GLY A 1 15 ? -7.588 -1.242 -11.329 1.00 15.00 244 GLY A CA 9
ATOM 6292 C C . GLY A 1 15 ? -6.478 -0.379 -10.745 1.00 15.00 244 GLY A C 9
ATOM 6293 O O . GLY A 1 15 ? -5.878 0.412 -11.473 1.00 15.00 244 GLY A O 9
ATOM 6297 N N . GLU A 1 16 ? -6.175 -0.530 -9.457 1.00 15.00 245 GLU A N 9
ATOM 6298 C CA . GLU A 1 16 ? -5.139 0.281 -8.822 1.00 15.00 245 GLU A CA 9
ATOM 6299 C C . GLU A 1 16 ? -4.386 -0.522 -7.771 1.00 15.00 245 GLU A C 9
ATOM 6300 O O . GLU A 1 16 ? -4.930 -1.441 -7.163 1.00 15.00 245 GLU A O 9
ATOM 6312 N N . ILE A 1 17 ? -3.126 -0.184 -7.572 1.00 15.00 246 ILE A N 9
ATOM 6313 C CA . ILE A 1 17 ? -2.306 -0.849 -6.572 1.00 15.00 246 ILE A CA 9
ATOM 6314 C C . ILE A 1 17 ? -2.117 0.059 -5.359 1.00 15.00 246 ILE A C 9
ATOM 6315 O O . ILE A 1 17 ? -1.969 1.270 -5.504 1.00 15.00 246 ILE A O 9
ATOM 6331 N N . TYR A 1 18 ? -2.139 -0.522 -4.166 1.00 15.00 247 TYR A N 9
ATOM 6332 C CA . TYR A 1 18 ? -2.081 0.257 -2.935 1.00 15.00 247 TYR A CA 9
ATOM 6333 C C . TYR A 1 18 ? -1.101 -0.367 -1.930 1.00 15.00 247 TYR A C 9
ATOM 6334 O O . TYR A 1 18 ? -0.988 -1.589 -1.844 1.00 15.00 247 TYR A O 9
ATOM 6352 N N . TYR A 1 19 ? -0.413 0.473 -1.163 1.00 15.00 248 TYR A N 9
ATOM 6353 C CA . TYR A 1 19 ? 0.534 0.014 -0.157 1.00 15.00 248 TYR A CA 9
ATOM 6354 C C . TYR A 1 19 ? -0.115 -0.067 1.218 1.00 15.00 248 TYR A C 9
ATOM 6355 O O . TYR A 1 19 ? -0.713 0.901 1.693 1.00 15.00 248 TYR A O 9
ATOM 6373 N N . ILE A 1 20 ? 0.015 -1.224 1.851 1.00 15.00 249 ILE A N 9
ATOM 6374 C CA . ILE A 1 20 ? -0.438 -1.407 3.221 1.00 15.00 249 ILE A CA 9
ATOM 6375 C C . ILE A 1 20 ? 0.730 -1.228 4.194 1.00 15.00 249 ILE A C 9
ATOM 6376 O O . ILE A 1 20 ? 1.627 -2.072 4.262 1.00 15.00 249 ILE A O 9
ATOM 6392 N N . ASN A 1 21 ? 0.726 -0.125 4.939 1.00 15.00 250 ASN A N 9
ATOM 6393 C CA . ASN A 1 21 ? 1.816 0.172 5.867 1.00 15.00 250 ASN A CA 9
ATOM 6394 C C . ASN A 1 21 ? 1.507 -0.437 7.246 1.00 15.00 250 ASN A C 9
ATOM 6395 O O . ASN A 1 21 ? 0.629 0.064 7.947 1.00 15.00 250 ASN A O 9
ATOM 6406 N N . HIS A 1 22 ? 2.211 -1.516 7.635 1.00 15.00 251 HIS A N 9
ATOM 6407 C CA . HIS A 1 22 ? 1.921 -2.217 8.877 1.00 15.00 251 HIS A CA 9
ATOM 6408 C C . HIS A 1 22 ? 2.563 -1.515 10.065 1.00 15.00 251 HIS A C 9
ATOM 6409 O O . HIS A 1 22 ? 2.167 -1.727 11.212 1.00 15.00 251 HIS A O 9
ATOM 6424 N N . LYS A 1 23 ? 3.566 -0.689 9.793 1.00 15.00 252 LYS A N 9
ATOM 6425 C CA . LYS A 1 23 ? 4.311 -0.031 10.859 1.00 15.00 252 LYS A CA 9
ATOM 6426 C C . LYS A 1 23 ? 3.578 1.205 11.365 1.00 15.00 252 LYS A C 9
ATOM 6427 O O . LYS A 1 23 ? 3.683 1.562 12.537 1.00 15.00 252 LYS A O 9
ATOM 6446 N N . ASN A 1 24 ? 2.863 1.874 10.474 1.00 15.00 253 ASN A N 9
ATOM 6447 C CA . ASN A 1 24 ? 2.161 3.100 10.839 1.00 15.00 253 ASN A CA 9
ATOM 6448 C C . ASN A 1 24 ? 0.654 2.972 10.652 1.00 15.00 253 ASN A C 9
ATOM 6449 O O . ASN A 1 24 ? -0.094 3.878 11.026 1.00 15.00 253 ASN A O 9
ATOM 6460 N N . LYS A 1 25 ? 0.210 1.851 10.079 1.00 15.00 254 LYS A N 9
ATOM 6461 C CA . LYS A 1 25 ? -1.210 1.623 9.816 1.00 15.00 254 LYS A CA 9
ATOM 6462 C C . LYS A 1 25 ? -1.753 2.713 8.878 1.00 15.00 254 LYS A C 9
ATOM 6463 O O . LYS A 1 25 ? -2.820 3.286 9.095 1.00 15.00 254 LYS A O 9
ATOM 6482 N N . THR A 1 26 ? -1.011 2.963 7.809 1.00 15.00 255 THR A N 9
ATOM 6483 C CA . THR A 1 26 ? -1.332 4.030 6.869 1.00 15.00 255 THR A CA 9
ATOM 6484 C C . THR A 1 26 ? -1.369 3.508 5.431 1.00 15.00 255 THR A C 9
ATOM 6485 O O . THR A 1 26 ? -0.696 2.527 5.109 1.00 15.00 255 THR A O 9
ATOM 6496 N N . THR A 1 27 ? -2.185 4.121 4.579 1.00 15.00 256 THR A N 9
ATOM 6497 C CA . THR A 1 27 ? -2.279 3.690 3.189 1.00 15.00 256 THR A CA 9
ATOM 6498 C C . THR A 1 27 ? -1.712 4.749 2.239 1.00 15.00 256 THR A C 9
ATOM 6499 O O . THR A 1 27 ? -1.934 5.947 2.419 1.00 15.00 256 THR A O 9
ATOM 6510 N N . SER A 1 28 ? -0.962 4.295 1.243 1.00 15.00 257 SER A N 9
ATOM 6511 C CA . SER A 1 28 ? -0.432 5.166 0.198 1.00 15.00 257 SER A CA 9
ATOM 6512 C C . SER A 1 28 ? -0.365 4.392 -1.114 1.00 15.00 257 SER A C 9
ATOM 6513 O O . SER A 1 28 ? -0.012 3.225 -1.113 1.00 15.00 257 SER A O 9
ATOM 6521 N N . TRP A 1 29 ? -0.685 5.043 -2.221 1.00 15.00 258 TRP A N 9
ATOM 6522 C CA . TRP A 1 29 ? -0.818 4.362 -3.510 1.00 15.00 258 TRP A CA 9
ATOM 6523 C C . TRP A 1 29 ? 0.487 3.709 -3.989 1.00 15.00 258 TRP A C 9
ATOM 6524 O O . TRP A 1 29 ? 0.565 2.487 -4.139 1.00 15.00 258 TRP A O 9
ATOM 6545 N N . LEU A 1 30 ? 1.504 4.528 -4.221 1.00 15.00 259 LEU A N 9
ATOM 6546 C CA . LEU A 1 30 ? 2.683 4.094 -4.966 1.00 15.00 259 LEU A CA 9
ATOM 6547 C C . LEU A 1 30 ? 3.983 4.190 -4.178 1.00 15.00 259 LEU A C 9
ATOM 6548 O O . LEU A 1 30 ? 4.079 4.902 -3.179 1.00 15.00 259 LEU A O 9
ATOM 6564 N N . ASP A 1 31 ? 4.974 3.446 -4.672 1.00 15.00 260 ASP A N 9
ATOM 6565 C CA . ASP A 1 31 ? 6.249 3.222 -3.992 1.00 15.00 260 ASP A CA 9
ATOM 6566 C C . ASP A 1 31 ? 6.980 4.541 -3.729 1.00 15.00 260 ASP A C 9
ATOM 6567 O O . ASP A 1 31 ? 7.312 5.286 -4.656 1.00 15.00 260 ASP A O 9
ATOM 6576 N N . PRO A 1 32 ? 7.220 4.836 -2.444 1.00 15.00 261 PRO A N 9
ATOM 6577 C CA . PRO A 1 32 ? 7.844 6.079 -1.999 1.00 15.00 261 PRO A CA 9
ATOM 6578 C C . PRO A 1 32 ? 9.371 6.098 -2.128 1.00 15.00 261 PRO A C 9
ATOM 6579 O O . PRO A 1 32 ? 9.994 7.147 -1.955 1.00 15.00 261 PRO A O 9
ATOM 6590 N N . ARG A 1 33 ? 9.976 4.951 -2.419 1.00 15.00 262 ARG A N 9
ATOM 6591 C CA . ARG A 1 33 ? 11.433 4.848 -2.399 1.00 15.00 262 ARG A CA 9
ATOM 6592 C C . ARG A 1 33 ? 12.031 5.420 -3.682 1.00 15.00 262 ARG A C 9
ATOM 6593 O O . ARG A 1 33 ? 13.245 5.589 -3.791 1.00 15.00 262 ARG A O 9
ATOM 6614 N N . LEU A 1 34 ? 11.181 5.707 -4.655 1.00 15.00 263 LEU A N 9
ATOM 6615 C CA . LEU A 1 34 ? 11.636 6.310 -5.901 1.00 15.00 263 LEU A CA 9
ATOM 6616 C C . LEU A 1 34 ? 12.020 7.773 -5.697 1.00 15.00 263 LEU A C 9
ATOM 6617 O O . LEU A 1 34 ? 12.640 8.383 -6.567 1.00 15.00 263 LEU A O 9
ATOM 6633 N N . ASP A 1 35 ? 11.624 8.346 -4.563 1.00 15.00 264 ASP A N 9
ATOM 6634 C CA . ASP A 1 35 ? 11.973 9.736 -4.266 1.00 15.00 264 ASP A CA 9
ATOM 6635 C C . ASP A 1 35 ? 13.481 9.943 -4.023 1.00 15.00 264 ASP A C 9
ATOM 6636 O O . ASP A 1 35 ? 14.080 10.846 -4.607 1.00 15.00 264 ASP A O 9
ATOM 6645 N N . PRO A 1 36 ? 14.104 9.137 -3.148 1.00 15.00 265 PRO A N 9
ATOM 6646 C CA . PRO A 1 36 ? 15.564 9.088 -3.010 1.00 15.00 265 PRO A CA 9
ATOM 6647 C C . PRO A 1 36 ? 16.225 8.357 -4.180 1.00 15.00 265 PRO A C 9
ATOM 6648 O O . PRO A 1 36 ? 16.510 9.007 -5.206 1.00 15.00 265 PRO A O 9
ATOM 6660 N N . SER B 2 1 ? -7.999 10.685 -5.195 1.00 15.00 206 SER B N 9
ATOM 6661 C CA . SER B 2 1 ? -8.467 9.316 -4.903 1.00 15.00 206 SER B CA 9
ATOM 6662 C C . SER B 2 1 ? -7.887 8.831 -3.577 1.00 15.00 206 SER B C 9
ATOM 6663 O O . SER B 2 1 ? -6.667 8.765 -3.412 1.00 15.00 206 SER B O 9
ATOM 6673 N N . PRO B 2 2 ? -8.757 8.503 -2.612 1.00 15.00 207 PRO B N 9
ATOM 6674 C CA . PRO B 2 2 ? -8.334 7.983 -1.316 1.00 15.00 207 PRO B CA 9
ATOM 6675 C C . PRO B 2 2 ? -8.041 6.485 -1.379 1.00 15.00 207 PRO B C 9
ATOM 6676 O O . PRO B 2 2 ? -8.860 5.705 -1.871 1.00 15.00 207 PRO B O 9
ATOM 6687 N N . PRO B 2 3 ? -6.872 6.057 -0.888 1.00 15.00 208 PRO B N 9
ATOM 6688 C CA . PRO B 2 3 ? -6.485 4.649 -0.906 1.00 15.00 208 PRO B CA 9
ATOM 6689 C C . PRO B 2 3 ? -7.328 3.838 0.071 1.00 15.00 208 PRO B C 9
ATOM 6690 O O . PRO B 2 3 ? -7.596 4.293 1.187 1.00 15.00 208 PRO B O 9
ATOM 6701 N N . PRO B 2 4 ? -7.755 2.630 -0.338 1.00 15.00 209 PRO B N 9
ATOM 6702 C CA . PRO B 2 4 ? -8.601 1.750 0.476 1.00 15.00 209 PRO B CA 9
ATOM 6703 C C . PRO B 2 4 ? -8.071 1.579 1.895 1.00 15.00 209 PRO B C 9
ATOM 6704 O O . PRO B 2 4 ? -6.858 1.495 2.107 1.00 15.00 209 PRO B O 9
ATOM 6715 N N . PRO B 2 5 ? -8.985 1.524 2.879 1.00 15.00 210 PRO B N 9
ATOM 6716 C CA . PRO B 2 5 ? -8.640 1.374 4.296 1.00 15.00 210 PRO B CA 9
ATOM 6717 C C . PRO B 2 5 ? -7.666 0.228 4.541 1.00 15.00 210 PRO B C 9
ATOM 6718 O O . PRO B 2 5 ? -7.825 -0.867 4.003 1.00 15.00 210 PRO B O 9
ATOM 6729 N N . TYR B 2 6 ? -6.676 0.485 5.380 1.00 15.00 211 TYR B N 9
ATOM 6730 C CA . TYR B 2 6 ? -5.641 -0.491 5.680 1.00 15.00 211 TYR B CA 9
ATOM 6731 C C . TYR B 2 6 ? -6.151 -1.544 6.665 1.00 15.00 211 TYR B C 9
ATOM 6732 O O . TYR B 2 6 ? -5.540 -2.601 6.837 1.00 15.00 211 TYR B O 9
ATOM 6750 N N . SER B 2 7 ? -7.282 -1.257 7.299 1.00 15.00 212 SER B N 9
ATOM 6751 C CA . SER B 2 7 ? -7.837 -2.149 8.307 1.00 15.00 212 SER B CA 9
ATOM 6752 C C . SER B 2 7 ? -8.138 -3.523 7.708 1.00 15.00 212 SER B C 9
ATOM 6753 O O . SER B 2 7 ? -7.818 -4.553 8.304 1.00 15.00 212 SER B O 9
ATOM 6761 N N . ARG B 2 8 ? -8.796 -3.535 6.559 1.00 15.00 213 ARG B N 9
ATOM 6762 C CA . ARG B 2 8 ? -8.974 -4.760 5.803 1.00 15.00 213 ARG B CA 9
ATOM 6763 C C . ARG B 2 8 ? -9.066 -4.445 4.316 1.00 15.00 213 ARG B C 9
ATOM 6764 O O . ARG B 2 8 ? -9.304 -3.300 3.934 1.00 15.00 213 ARG B O 9
ATOM 6785 N N . TYR B 2 9 ? -8.929 -5.464 3.482 1.00 15.00 214 TYR B N 9
ATOM 6786 C CA . TYR B 2 9 ? -8.720 -5.261 2.058 1.00 15.00 214 TYR B CA 9
ATOM 6787 C C . TYR B 2 9 ? -10.049 -5.190 1.328 1.00 15.00 214 TYR B C 9
ATOM 6788 O O . TYR B 2 9 ? -10.978 -5.937 1.632 1.00 15.00 214 TYR B O 9
ATOM 6806 N N . PRO B 2 10 ? -10.131 -4.301 0.329 1.00 15.00 215 PRO B N 9
ATOM 6807 C CA . PRO B 2 10 ? -11.340 -4.099 -0.479 1.00 15.00 215 PRO B CA 9
ATOM 6808 C C . PRO B 2 10 ? -11.630 -5.285 -1.399 1.00 15.00 215 PRO B C 9
ATOM 6809 O O . PRO B 2 10 ? -12.620 -5.296 -2.133 1.00 15.00 215 PRO B O 9
ATOM 6820 N N . MET B 2 11 ? -10.746 -6.267 -1.363 1.00 15.00 216 MET B N 9
ATOM 6821 C CA . MET B 2 11 ? -10.894 -7.474 -2.155 1.00 15.00 216 MET B CA 9
ATOM 6822 C C . MET B 2 11 ? -10.810 -8.696 -1.251 1.00 15.00 216 MET B C 9
ATOM 6823 O O . MET B 2 11 ? -9.805 -8.909 -0.570 1.00 15.00 216 MET B O 9
ATOM 6837 N N . ASP B 2 12 ? -11.877 -9.475 -1.229 1.00 15.00 217 ASP B N 9
ATOM 6838 C CA . ASP B 2 12 ? -11.930 -10.684 -0.424 1.00 15.00 217 ASP B CA 9
ATOM 6839 C C . ASP B 2 12 ? -12.811 -11.715 -1.104 1.00 15.00 217 ASP B C 9
ATOM 6840 O O . ASP B 2 12 ? -12.571 -12.925 -0.922 1.00 15.00 217 ASP B O 9
ATOM 6850 N N . GLY A 1 1 ? 8.502 -1.473 -5.801 1.00 15.00 230 GLY A N 10
ATOM 6851 C CA . GLY A 1 1 ? 9.869 -2.050 -5.870 1.00 15.00 230 GLY A CA 10
ATOM 6852 C C . GLY A 1 1 ? 10.325 -2.583 -4.526 1.00 15.00 230 GLY A C 10
ATOM 6853 O O . GLY A 1 1 ? 9.588 -3.322 -3.874 1.00 15.00 230 GLY A O 10
ATOM 6859 N N . PRO A 1 2 ? 11.545 -2.237 -4.088 1.00 15.00 231 PRO A N 10
ATOM 6860 C CA . PRO A 1 2 ? 12.036 -2.588 -2.764 1.00 15.00 231 PRO A CA 10
ATOM 6861 C C . PRO A 1 2 ? 11.640 -1.537 -1.730 1.00 15.00 231 PRO A C 10
ATOM 6862 O O . PRO A 1 2 ? 12.061 -0.384 -1.808 1.00 15.00 231 PRO A O 10
ATOM 6873 N N . LEU A 1 3 ? 10.814 -1.931 -0.774 1.00 15.00 232 LEU A N 10
ATOM 6874 C CA . LEU A 1 3 ? 10.236 -0.975 0.155 1.00 15.00 232 LEU A CA 10
ATOM 6875 C C . LEU A 1 3 ? 10.960 -0.943 1.490 1.00 15.00 232 LEU A C 10
ATOM 6876 O O . LEU A 1 3 ? 11.684 -1.876 1.829 1.00 15.00 232 LEU A O 10
ATOM 6892 N N . PRO A 1 4 ? 10.774 0.150 2.268 1.00 15.00 233 PRO A N 10
ATOM 6893 C CA . PRO A 1 4 ? 11.368 0.307 3.611 1.00 15.00 233 PRO A CA 10
ATOM 6894 C C . PRO A 1 4 ? 10.930 -0.793 4.588 1.00 15.00 233 PRO A C 10
ATOM 6895 O O . PRO A 1 4 ? 11.423 -0.861 5.713 1.00 15.00 233 PRO A O 10
ATOM 6906 N N . ASP A 1 5 ? 9.945 -1.592 4.158 1.00 15.00 234 ASP A N 10
ATOM 6907 C CA . ASP A 1 5 ? 9.412 -2.724 4.933 1.00 15.00 234 ASP A CA 10
ATOM 6908 C C . ASP A 1 5 ? 8.411 -2.265 5.976 1.00 15.00 234 ASP A C 10
ATOM 6909 O O . ASP A 1 5 ? 7.977 -3.044 6.824 1.00 15.00 234 ASP A O 10
ATOM 6918 N N . GLY A 1 6 ? 8.025 -1.005 5.898 1.00 15.00 235 GLY A N 10
ATOM 6919 C CA . GLY A 1 6 ? 6.898 -0.540 6.671 1.00 15.00 235 GLY A CA 10
ATOM 6920 C C . GLY A 1 6 ? 5.606 -0.846 5.950 1.00 15.00 235 GLY A C 10
ATOM 6921 O O . GLY A 1 6 ? 4.574 -1.098 6.570 1.00 15.00 235 GLY A O 10
ATOM 6925 N N . TRP A 1 7 ? 5.689 -0.869 4.627 1.00 15.00 236 TRP A N 10
ATOM 6926 C CA . TRP A 1 7 ? 4.529 -1.075 3.776 1.00 15.00 236 TRP A CA 10
ATOM 6927 C C . TRP A 1 7 ? 4.779 -2.027 2.621 1.00 15.00 236 TRP A C 10
ATOM 6928 O O . TRP A 1 7 ? 5.887 -2.127 2.086 1.00 15.00 236 TRP A O 10
ATOM 6949 N N . GLU A 1 8 ? 3.702 -2.700 2.242 1.00 15.00 237 GLU A N 10
ATOM 6950 C CA . GLU A 1 8 ? 3.702 -3.705 1.199 1.00 15.00 237 GLU A CA 10
ATOM 6951 C C . GLU A 1 8 ? 2.713 -3.253 0.121 1.00 15.00 237 GLU A C 10
ATOM 6952 O O . GLU A 1 8 ? 1.628 -2.767 0.452 1.00 15.00 237 GLU A O 10
ATOM 6964 N N . GLN A 1 9 ? 3.065 -3.411 -1.148 1.00 15.00 238 GLN A N 10
ATOM 6965 C CA . GLN A 1 9 ? 2.193 -2.967 -2.227 1.00 15.00 238 GLN A CA 10
ATOM 6966 C C . GLN A 1 9 ? 1.239 -4.099 -2.630 1.00 15.00 238 GLN A C 10
ATOM 6967 O O . GLN A 1 9 ? 1.670 -5.113 -3.180 1.00 15.00 238 GLN A O 10
ATOM 6981 N N . ALA A 1 10 ? -0.049 -3.941 -2.329 1.00 15.00 239 ALA A N 10
ATOM 6982 C CA . ALA A 1 10 ? -1.043 -4.931 -2.692 1.00 15.00 239 ALA A CA 10
ATOM 6983 C C . ALA A 1 10 ? -1.925 -4.392 -3.806 1.00 15.00 239 ALA A C 10
ATOM 6984 O O . ALA A 1 10 ? -2.124 -3.183 -3.916 1.00 15.00 239 ALA A O 10
ATOM 6991 N N . MET A 1 11 ? -2.434 -5.281 -4.643 1.00 15.00 240 MET A N 10
ATOM 6992 C CA . MET A 1 11 ? -3.280 -4.874 -5.754 1.00 15.00 240 MET A CA 10
ATOM 6993 C C . MET A 1 11 ? -4.746 -5.118 -5.436 1.00 15.00 240 MET A C 10
ATOM 6994 O O . MET A 1 11 ? -5.133 -6.228 -5.065 1.00 15.00 240 MET A O 10
ATOM 7008 N N . THR A 1 12 ? -5.559 -4.089 -5.596 1.00 15.00 241 THR A N 10
ATOM 7009 C CA . THR A 1 12 ? -6.991 -4.229 -5.439 1.00 15.00 241 THR A CA 10
ATOM 7010 C C . THR A 1 12 ? -7.602 -4.598 -6.784 1.00 15.00 241 THR A C 10
ATOM 7011 O O . THR A 1 12 ? -7.112 -4.169 -7.839 1.00 15.00 241 THR A O 10
ATOM 7022 N N . GLN A 1 13 ? -8.676 -5.378 -6.737 1.00 15.00 242 GLN A N 10
ATOM 7023 C CA . GLN A 1 13 ? -9.268 -5.975 -7.928 1.00 15.00 242 GLN A CA 10
ATOM 7024 C C . GLN A 1 13 ? -9.840 -4.911 -8.866 1.00 15.00 242 GLN A C 10
ATOM 7025 O O . GLN A 1 13 ? -10.172 -5.194 -10.019 1.00 15.00 242 GLN A O 10
ATOM 7039 N N . ASP A 1 14 ? -9.936 -3.685 -8.374 1.00 15.00 243 ASP A N 10
ATOM 7040 C CA . ASP A 1 14 ? -10.393 -2.568 -9.190 1.00 15.00 243 ASP A CA 10
ATOM 7041 C C . ASP A 1 14 ? -9.298 -2.137 -10.170 1.00 15.00 243 ASP A C 10
ATOM 7042 O O . ASP A 1 14 ? -9.531 -1.336 -11.073 1.00 15.00 243 ASP A O 10
ATOM 7051 N N . GLY A 1 15 ? -8.098 -2.682 -9.983 1.00 15.00 244 GLY A N 10
ATOM 7052 C CA . GLY A 1 15 ? -7.009 -2.427 -10.911 1.00 15.00 244 GLY A CA 10
ATOM 7053 C C . GLY A 1 15 ? -6.026 -1.375 -10.430 1.00 15.00 244 GLY A C 10
ATOM 7054 O O . GLY A 1 15 ? -5.423 -0.672 -11.241 1.00 15.00 244 GLY A O 10
ATOM 7058 N N . GLU A 1 16 ? -5.836 -1.274 -9.120 1.00 15.00 245 GLU A N 10
ATOM 7059 C CA . GLU A 1 16 ? -4.919 -0.279 -8.567 1.00 15.00 245 GLU A CA 10
ATOM 7060 C C . GLU A 1 16 ? -4.076 -0.875 -7.450 1.00 15.00 245 GLU A C 10
ATOM 7061 O O . GLU A 1 16 ? -4.531 -1.748 -6.716 1.00 15.00 245 GLU A O 10
ATOM 7073 N N . ILE A 1 17 ? -2.855 -0.390 -7.316 1.00 15.00 246 ILE A N 10
ATOM 7074 C CA . ILE A 1 17 ? -1.955 -0.864 -6.277 1.00 15.00 246 ILE A CA 10
ATOM 7075 C C . ILE A 1 17 ? -1.922 0.126 -5.116 1.00 15.00 246 ILE A C 10
ATOM 7076 O O . ILE A 1 17 ? -1.987 1.337 -5.327 1.00 15.00 246 ILE A O 10
ATOM 7092 N N . TYR A 1 18 ? -1.850 -0.390 -3.896 1.00 15.00 247 TYR A N 10
ATOM 7093 C CA . TYR A 1 18 ? -1.859 0.454 -2.706 1.00 15.00 247 TYR A CA 10
ATOM 7094 C C . TYR A 1 18 ? -0.892 -0.090 -1.653 1.00 15.00 247 TYR A C 10
ATOM 7095 O O . TYR A 1 18 ? -0.712 -1.302 -1.532 1.00 15.00 247 TYR A O 10
ATOM 7113 N N . TYR A 1 19 ? -0.294 0.808 -0.879 1.00 15.00 248 TYR A N 10
ATOM 7114 C CA . TYR A 1 19 ? 0.679 0.434 0.134 1.00 15.00 248 TYR A CA 10
ATOM 7115 C C . TYR A 1 19 ? 0.063 0.390 1.523 1.00 15.00 248 TYR A C 10
ATOM 7116 O O . TYR A 1 19 ? -0.412 1.406 2.037 1.00 15.00 248 TYR A O 10
ATOM 7134 N N . ILE A 1 20 ? 0.079 -0.791 2.125 1.00 15.00 249 ILE A N 10
ATOM 7135 C CA . ILE A 1 20 ? -0.387 -0.972 3.485 1.00 15.00 249 ILE A CA 10
ATOM 7136 C C . ILE A 1 20 ? 0.782 -0.858 4.461 1.00 15.00 249 ILE A C 10
ATOM 7137 O O . ILE A 1 20 ? 1.628 -1.752 4.537 1.00 15.00 249 ILE A O 10
ATOM 7153 N N . ASN A 1 21 ? 0.846 0.241 5.201 1.00 15.00 250 ASN A N 10
ATOM 7154 C CA . ASN A 1 21 ? 1.944 0.443 6.135 1.00 15.00 250 ASN A CA 10
ATOM 7155 C C . ASN A 1 21 ? 1.567 -0.147 7.504 1.00 15.00 250 ASN A C 10
ATOM 7156 O O . ASN A 1 21 ? 0.738 0.431 8.206 1.00 15.00 250 ASN A O 10
ATOM 7167 N N . HIS A 1 22 ? 2.155 -1.300 7.882 1.00 15.00 251 HIS A N 10
ATOM 7168 C CA . HIS A 1 22 ? 1.777 -1.987 9.112 1.00 15.00 251 HIS A CA 10
ATOM 7169 C C . HIS A 1 22 ? 2.446 -1.352 10.322 1.00 15.00 251 HIS A C 10
ATOM 7170 O O . HIS A 1 22 ? 2.080 -1.633 11.465 1.00 15.00 251 HIS A O 10
ATOM 7185 N N . LYS A 1 23 ? 3.449 -0.527 10.071 1.00 15.00 252 LYS A N 10
ATOM 7186 C CA . LYS A 1 23 ? 4.193 0.107 11.151 1.00 15.00 252 LYS A CA 10
ATOM 7187 C C . LYS A 1 23 ? 3.575 1.445 11.568 1.00 15.00 252 LYS A C 10
ATOM 7188 O O . LYS A 1 23 ? 3.764 1.890 12.699 1.00 15.00 252 LYS A O 10
ATOM 7207 N N . ASN A 1 24 ? 2.875 2.111 10.654 1.00 15.00 253 ASN A N 10
ATOM 7208 C CA . ASN A 1 24 ? 2.240 3.391 10.971 1.00 15.00 253 ASN A CA 10
ATOM 7209 C C . ASN A 1 24 ? 0.724 3.351 10.784 1.00 15.00 253 ASN A C 10
ATOM 7210 O O . ASN A 1 24 ? 0.037 4.312 11.131 1.00 15.00 253 ASN A O 10
ATOM 7221 N N . LYS A 1 25 ? 0.212 2.247 10.233 1.00 15.00 254 LYS A N 10
ATOM 7222 C CA . LYS A 1 25 ? -1.222 2.093 9.976 1.00 15.00 254 LYS A CA 10
ATOM 7223 C C . LYS A 1 25 ? -1.699 3.156 8.977 1.00 15.00 254 LYS A C 10
ATOM 7224 O O . LYS A 1 25 ? -2.741 3.790 9.154 1.00 15.00 254 LYS A O 10
ATOM 7243 N N . THR A 1 26 ? -0.941 3.320 7.903 1.00 15.00 255 THR A N 10
ATOM 7244 C CA . THR A 1 26 ? -1.246 4.335 6.904 1.00 15.00 255 THR A CA 10
ATOM 7245 C C . THR A 1 26 ? -1.294 3.729 5.498 1.00 15.00 255 THR A C 10
ATOM 7246 O O . THR A 1 26 ? -0.612 2.737 5.224 1.00 15.00 255 THR A O 10
ATOM 7257 N N . THR A 1 27 ? -2.108 4.307 4.614 1.00 15.00 256 THR A N 10
ATOM 7258 C CA . THR A 1 27 ? -2.201 3.824 3.245 1.00 15.00 256 THR A CA 10
ATOM 7259 C C . THR A 1 27 ? -1.673 4.874 2.269 1.00 15.00 256 THR A C 10
ATOM 7260 O O . THR A 1 27 ? -2.208 5.981 2.185 1.00 15.00 256 THR A O 10
ATOM 7271 N N . SER A 1 28 ? -0.624 4.525 1.543 1.00 15.00 257 SER A N 10
ATOM 7272 C CA . SER A 1 28 ? -0.052 5.410 0.536 1.00 15.00 257 SER A CA 10
ATOM 7273 C C . SER A 1 28 ? -0.193 4.761 -0.835 1.00 15.00 257 SER A C 10
ATOM 7274 O O . SER A 1 28 ? 0.034 3.570 -0.970 1.00 15.00 257 SER A O 10
ATOM 7282 N N . TRP A 1 29 ? -0.560 5.535 -1.847 1.00 15.00 258 TRP A N 10
ATOM 7283 C CA . TRP A 1 29 ? -0.796 4.982 -3.180 1.00 15.00 258 TRP A CA 10
ATOM 7284 C C . TRP A 1 29 ? 0.453 4.335 -3.787 1.00 15.00 258 TRP A C 10
ATOM 7285 O O . TRP A 1 29 ? 0.473 3.134 -4.049 1.00 15.00 258 TRP A O 10
ATOM 7306 N N . LEU A 1 30 ? 1.492 5.128 -4.006 1.00 15.00 259 LEU A N 10
ATOM 7307 C CA . LEU A 1 30 ? 2.635 4.679 -4.797 1.00 15.00 259 LEU A CA 10
ATOM 7308 C C . LEU A 1 30 ? 3.955 4.692 -4.039 1.00 15.00 259 LEU A C 10
ATOM 7309 O O . LEU A 1 30 ? 4.107 5.369 -3.017 1.00 15.00 259 LEU A O 10
ATOM 7325 N N . ASP A 1 31 ? 4.903 3.929 -4.586 1.00 15.00 260 ASP A N 10
ATOM 7326 C CA . ASP A 1 31 ? 6.143 3.547 -3.916 1.00 15.00 260 ASP A CA 10
ATOM 7327 C C . ASP A 1 31 ? 6.974 4.761 -3.509 1.00 15.00 260 ASP A C 10
ATOM 7328 O O . ASP A 1 31 ? 7.363 5.585 -4.341 1.00 15.00 260 ASP A O 10
ATOM 7337 N N . PRO A 1 32 ? 7.238 4.877 -2.201 1.00 15.00 261 PRO A N 10
ATOM 7338 C CA . PRO A 1 32 ? 7.990 5.990 -1.623 1.00 15.00 261 PRO A CA 10
ATOM 7339 C C . PRO A 1 32 ? 9.507 5.858 -1.772 1.00 15.00 261 PRO A C 10
ATOM 7340 O O . PRO A 1 32 ? 10.226 6.852 -1.693 1.00 15.00 261 PRO A O 10
ATOM 7351 N N . ARG A 1 33 ? 9.996 4.633 -1.947 1.00 15.00 262 ARG A N 10
ATOM 7352 C CA . ARG A 1 33 ? 11.434 4.393 -2.053 1.00 15.00 262 ARG A CA 10
ATOM 7353 C C . ARG A 1 33 ? 11.927 4.713 -3.465 1.00 15.00 262 ARG A C 10
ATOM 7354 O O . ARG A 1 33 ? 13.125 4.884 -3.703 1.00 15.00 262 ARG A O 10
ATOM 7375 N N . LEU A 1 34 ? 10.999 4.780 -4.402 1.00 15.00 263 LEU A N 10
ATOM 7376 C CA . LEU A 1 34 ? 11.323 5.153 -5.772 1.00 15.00 263 LEU A CA 10
ATOM 7377 C C . LEU A 1 34 ? 11.465 6.667 -5.922 1.00 15.00 263 LEU A C 10
ATOM 7378 O O . LEU A 1 34 ? 11.978 7.153 -6.933 1.00 15.00 263 LEU A O 10
ATOM 7394 N N . ASP A 1 35 ? 10.972 7.406 -4.933 1.00 15.00 264 ASP A N 10
ATOM 7395 C CA . ASP A 1 35 ? 11.063 8.870 -4.945 1.00 15.00 264 ASP A CA 10
ATOM 7396 C C . ASP A 1 35 ? 12.502 9.416 -4.775 1.00 15.00 264 ASP A C 10
ATOM 7397 O O . ASP A 1 35 ? 12.922 10.278 -5.547 1.00 15.00 264 ASP A O 10
ATOM 7406 N N . PRO A 1 36 ? 13.264 8.958 -3.761 1.00 15.00 265 PRO A N 10
ATOM 7407 C CA . PRO A 1 36 ? 14.657 9.381 -3.551 1.00 15.00 265 PRO A CA 10
ATOM 7408 C C . PRO A 1 36 ? 15.584 8.920 -4.674 1.00 15.00 265 PRO A C 10
ATOM 7409 O O . PRO A 1 36 ? 15.552 7.722 -5.025 1.00 15.00 265 PRO A O 10
ATOM 7421 N N . SER B 2 1 ? -8.881 10.199 -5.329 1.00 15.00 206 SER B N 10
ATOM 7422 C CA . SER B 2 1 ? -9.399 8.952 -4.735 1.00 15.00 206 SER B CA 10
ATOM 7423 C C . SER B 2 1 ? -8.552 8.534 -3.536 1.00 15.00 206 SER B C 10
ATOM 7424 O O . SER B 2 1 ? -7.344 8.333 -3.660 1.00 15.00 206 SER B O 10
ATOM 7434 N N . PRO B 2 2 ? -9.177 8.419 -2.354 1.00 15.00 207 PRO B N 10
ATOM 7435 C CA . PRO B 2 2 ? -8.504 7.943 -1.141 1.00 15.00 207 PRO B CA 10
ATOM 7436 C C . PRO B 2 2 ? -8.138 6.465 -1.256 1.00 15.00 207 PRO B C 10
ATOM 7437 O O . PRO B 2 2 ? -8.922 5.667 -1.777 1.00 15.00 207 PRO B O 10
ATOM 7448 N N . PRO B 2 3 ? -6.950 6.071 -0.771 1.00 15.00 208 PRO B N 10
ATOM 7449 C CA . PRO B 2 3 ? -6.499 4.682 -0.833 1.00 15.00 208 PRO B CA 10
ATOM 7450 C C . PRO B 2 3 ? -7.323 3.789 0.091 1.00 15.00 208 PRO B C 10
ATOM 7451 O O . PRO B 2 3 ? -7.674 4.198 1.201 1.00 15.00 208 PRO B O 10
ATOM 7462 N N . PRO B 2 4 ? -7.631 2.558 -0.358 1.00 15.00 209 PRO B N 10
ATOM 7463 C CA . PRO B 2 4 ? -8.423 1.592 0.411 1.00 15.00 209 PRO B CA 10
ATOM 7464 C C . PRO B 2 4 ? -7.922 1.432 1.845 1.00 15.00 209 PRO B C 10
ATOM 7465 O O . PRO B 2 4 ? -6.713 1.415 2.092 1.00 15.00 209 PRO B O 10
ATOM 7476 N N . PRO B 2 5 ? -8.863 1.311 2.800 1.00 15.00 210 PRO B N 10
ATOM 7477 C CA . PRO B 2 5 ? -8.551 1.182 4.227 1.00 15.00 210 PRO B CA 10
ATOM 7478 C C . PRO B 2 5 ? -7.490 0.123 4.509 1.00 15.00 210 PRO B C 10
ATOM 7479 O O . PRO B 2 5 ? -7.553 -0.993 3.994 1.00 15.00 210 PRO B O 10
ATOM 7490 N N . TYR B 2 6 ? -6.540 0.478 5.360 1.00 15.00 211 TYR B N 10
ATOM 7491 C CA . TYR B 2 6 ? -5.437 -0.404 5.711 1.00 15.00 211 TYR B CA 10
ATOM 7492 C C . TYR B 2 6 ? -5.918 -1.535 6.626 1.00 15.00 211 TYR B C 10
ATOM 7493 O O . TYR B 2 6 ? -5.205 -2.512 6.862 1.00 15.00 211 TYR B O 10
ATOM 7511 N N . SER B 2 7 ? -7.146 -1.410 7.115 1.00 15.00 212 SER B N 10
ATOM 7512 C CA . SER B 2 7 ? -7.692 -2.370 8.059 1.00 15.00 212 SER B CA 10
ATOM 7513 C C . SER B 2 7 ? -7.726 -3.772 7.453 1.00 15.00 212 SER B C 10
ATOM 7514 O O . SER B 2 7 ? -7.366 -4.747 8.115 1.00 15.00 212 SER B O 10
ATOM 7522 N N . ARG B 2 8 ? -8.212 -3.889 6.221 1.00 15.00 213 ARG B N 10
ATOM 7523 C CA . ARG B 2 8 ? -8.112 -5.146 5.500 1.00 15.00 213 ARG B CA 10
ATOM 7524 C C . ARG B 2 8 ? -8.032 -4.911 3.995 1.00 15.00 213 ARG B C 10
ATOM 7525 O O . ARG B 2 8 ? -8.367 -3.834 3.510 1.00 15.00 213 ARG B O 10
ATOM 7546 N N . TYR B 2 9 ? -7.635 -5.945 3.267 1.00 15.00 214 TYR B N 10
ATOM 7547 C CA . TYR B 2 9 ? -7.316 -5.822 1.853 1.00 15.00 214 TYR B CA 10
ATOM 7548 C C . TYR B 2 9 ? -8.544 -6.117 1.000 1.00 15.00 214 TYR B C 10
ATOM 7549 O O . TYR B 2 9 ? -9.109 -7.211 1.070 1.00 15.00 214 TYR B O 10
ATOM 7567 N N . PRO B 2 10 ? -8.980 -5.135 0.198 1.00 15.00 215 PRO B N 10
ATOM 7568 C CA . PRO B 2 10 ? -10.125 -5.283 -0.707 1.00 15.00 215 PRO B CA 10
ATOM 7569 C C . PRO B 2 10 ? -9.919 -6.395 -1.735 1.00 15.00 215 PRO B C 10
ATOM 7570 O O . PRO B 2 10 ? -8.914 -6.428 -2.450 1.00 15.00 215 PRO B O 10
ATOM 7581 N N . MET B 2 11 ? -10.878 -7.308 -1.797 1.00 15.00 216 MET B N 10
ATOM 7582 C CA . MET B 2 11 ? -10.827 -8.428 -2.731 1.00 15.00 216 MET B CA 10
ATOM 7583 C C . MET B 2 11 ? -11.807 -8.192 -3.881 1.00 15.00 216 MET B C 10
ATOM 7584 O O . MET B 2 11 ? -11.979 -9.034 -4.763 1.00 15.00 216 MET B O 10
ATOM 7598 N N . ASP B 2 12 ? -12.429 -7.024 -3.866 1.00 15.00 217 ASP B N 10
ATOM 7599 C CA . ASP B 2 12 ? -13.453 -6.675 -4.839 1.00 15.00 217 ASP B CA 10
ATOM 7600 C C . ASP B 2 12 ? -13.057 -5.420 -5.605 1.00 15.00 217 ASP B C 10
ATOM 7601 O O . ASP B 2 12 ? -13.430 -5.305 -6.795 1.00 15.00 217 ASP B O 10
ATOM 7611 N N . GLY A 1 1 ? 9.637 -0.055 -6.232 1.00 15.00 230 GLY A N 11
ATOM 7612 C CA . GLY A 1 1 ? 10.836 -0.925 -6.218 1.00 15.00 230 GLY A CA 11
ATOM 7613 C C . GLY A 1 1 ? 11.081 -1.505 -4.845 1.00 15.00 230 GLY A C 11
ATOM 7614 O O . GLY A 1 1 ? 10.260 -2.274 -4.344 1.00 15.00 230 GLY A O 11
ATOM 7620 N N . PRO A 1 2 ? 12.207 -1.162 -4.204 1.00 15.00 231 PRO A N 11
ATOM 7621 C CA . PRO A 1 2 ? 12.485 -1.567 -2.836 1.00 15.00 231 PRO A CA 11
ATOM 7622 C C . PRO A 1 2 ? 11.811 -0.625 -1.846 1.00 15.00 231 PRO A C 11
ATOM 7623 O O . PRO A 1 2 ? 12.125 0.562 -1.801 1.00 15.00 231 PRO A O 11
ATOM 7634 N N . LEU A 1 3 ? 10.871 -1.146 -1.076 1.00 15.00 232 LEU A N 11
ATOM 7635 C CA . LEU A 1 3 ? 10.101 -0.315 -0.160 1.00 15.00 232 LEU A CA 11
ATOM 7636 C C . LEU A 1 3 ? 10.827 -0.111 1.158 1.00 15.00 232 LEU A C 11
ATOM 7637 O O . LEU A 1 3 ? 11.756 -0.847 1.482 1.00 15.00 232 LEU A O 11
ATOM 7653 N N . PRO A 1 4 ? 10.427 0.922 1.925 1.00 15.00 233 PRO A N 11
ATOM 7654 C CA . PRO A 1 4 ? 11.037 1.276 3.227 1.00 15.00 233 PRO A CA 11
ATOM 7655 C C . PRO A 1 4 ? 10.965 0.137 4.250 1.00 15.00 233 PRO A C 11
ATOM 7656 O O . PRO A 1 4 ? 11.506 0.252 5.349 1.00 15.00 233 PRO A O 11
ATOM 7667 N N . ASP A 1 5 ? 10.203 -0.907 3.901 1.00 15.00 234 ASP A N 11
ATOM 7668 C CA . ASP A 1 5 ? 10.108 -2.156 4.678 1.00 15.00 234 ASP A CA 11
ATOM 7669 C C . ASP A 1 5 ? 9.073 -2.037 5.783 1.00 15.00 234 ASP A C 11
ATOM 7670 O O . ASP A 1 5 ? 8.944 -2.922 6.629 1.00 15.00 234 ASP A O 11
ATOM 7679 N N . GLY A 1 6 ? 8.304 -0.961 5.744 1.00 15.00 235 GLY A N 11
ATOM 7680 C CA . GLY A 1 6 ? 7.208 -0.805 6.675 1.00 15.00 235 GLY A CA 11
ATOM 7681 C C . GLY A 1 6 ? 5.898 -1.287 6.088 1.00 15.00 235 GLY A C 11
ATOM 7682 O O . GLY A 1 6 ? 4.951 -1.586 6.814 1.00 15.00 235 GLY A O 11
ATOM 7686 N N . TRP A 1 7 ? 5.855 -1.389 4.766 1.00 15.00 236 TRP A N 11
ATOM 7687 C CA . TRP A 1 7 ? 4.627 -1.726 4.066 1.00 15.00 236 TRP A CA 11
ATOM 7688 C C . TRP A 1 7 ? 4.806 -2.749 2.960 1.00 15.00 236 TRP A C 11
ATOM 7689 O O . TRP A 1 7 ? 5.851 -2.826 2.311 1.00 15.00 236 TRP A O 11
ATOM 7710 N N . GLU A 1 8 ? 3.737 -3.505 2.753 1.00 15.00 237 GLU A N 11
ATOM 7711 C CA . GLU A 1 8 ? 3.672 -4.541 1.746 1.00 15.00 237 GLU A CA 11
ATOM 7712 C C . GLU A 1 8 ? 2.628 -4.156 0.694 1.00 15.00 237 GLU A C 11
ATOM 7713 O O . GLU A 1 8 ? 1.620 -3.522 1.018 1.00 15.00 237 GLU A O 11
ATOM 7725 N N . GLN A 1 9 ? 2.861 -4.558 -0.547 1.00 15.00 238 GLN A N 11
ATOM 7726 C CA . GLN A 1 9 ? 1.998 -4.174 -1.660 1.00 15.00 238 GLN A CA 11
ATOM 7727 C C . GLN A 1 9 ? 0.865 -5.191 -1.861 1.00 15.00 238 GLN A C 11
ATOM 7728 O O . GLN A 1 9 ? 1.121 -6.363 -2.140 1.00 15.00 238 GLN A O 11
ATOM 7742 N N . ALA A 1 10 ? -0.385 -4.747 -1.714 1.00 15.00 239 ALA A N 11
ATOM 7743 C CA . ALA A 1 10 ? -1.537 -5.591 -1.997 1.00 15.00 239 ALA A CA 11
ATOM 7744 C C . ALA A 1 10 ? -2.220 -5.109 -3.272 1.00 15.00 239 ALA A C 11
ATOM 7745 O O . ALA A 1 10 ? -2.164 -3.925 -3.592 1.00 15.00 239 ALA A O 11
ATOM 7752 N N . MET A 1 11 ? -2.845 -6.014 -4.007 1.00 15.00 240 MET A N 11
ATOM 7753 C CA . MET A 1 11 ? -3.438 -5.660 -5.291 1.00 15.00 240 MET A CA 11
ATOM 7754 C C . MET A 1 11 ? -4.957 -5.736 -5.229 1.00 15.00 240 MET A C 11
ATOM 7755 O O . MET A 1 11 ? -5.514 -6.794 -4.936 1.00 15.00 240 MET A O 11
ATOM 7769 N N . THR A 1 12 ? -5.628 -4.624 -5.506 1.00 15.00 241 THR A N 11
ATOM 7770 C CA . THR A 1 12 ? -7.074 -4.641 -5.636 1.00 15.00 241 THR A CA 11
ATOM 7771 C C . THR A 1 12 ? -7.419 -4.823 -7.116 1.00 15.00 241 THR A C 11
ATOM 7772 O O . THR A 1 12 ? -6.772 -4.226 -7.992 1.00 15.00 241 THR A O 11
ATOM 7783 N N . GLN A 1 13 ? -8.420 -5.657 -7.395 1.00 15.00 242 GLN A N 11
ATOM 7784 C CA . GLN A 1 13 ? -8.692 -6.104 -8.763 1.00 15.00 242 GLN A CA 11
ATOM 7785 C C . GLN A 1 13 ? -9.194 -4.961 -9.641 1.00 15.00 242 GLN A C 11
ATOM 7786 O O . GLN A 1 13 ? -9.303 -5.102 -10.860 1.00 15.00 242 GLN A O 11
ATOM 7800 N N . ASP A 1 14 ? -9.500 -3.829 -9.021 1.00 15.00 243 ASP A N 11
ATOM 7801 C CA . ASP A 1 14 ? -9.798 -2.600 -9.752 1.00 15.00 243 ASP A CA 11
ATOM 7802 C C . ASP A 1 14 ? -8.588 -2.178 -10.597 1.00 15.00 243 ASP A C 11
ATOM 7803 O O . ASP A 1 14 ? -8.667 -1.265 -11.419 1.00 15.00 243 ASP A O 11
ATOM 7812 N N . GLY A 1 15 ? -7.465 -2.861 -10.386 1.00 15.00 244 GLY A N 11
ATOM 7813 C CA . GLY A 1 15 ? -6.282 -2.635 -11.192 1.00 15.00 244 GLY A CA 11
ATOM 7814 C C . GLY A 1 15 ? -5.188 -1.886 -10.457 1.00 15.00 244 GLY A C 11
ATOM 7815 O O . GLY A 1 15 ? -4.108 -1.667 -11.008 1.00 15.00 244 GLY A O 11
ATOM 7819 N N . GLU A 1 16 ? -5.434 -1.530 -9.206 1.00 15.00 245 GLU A N 11
ATOM 7820 C CA . GLU A 1 16 ? -4.520 -0.657 -8.487 1.00 15.00 245 GLU A CA 11
ATOM 7821 C C . GLU A 1 16 ? -3.911 -1.370 -7.285 1.00 15.00 245 GLU A C 11
ATOM 7822 O O . GLU A 1 16 ? -4.620 -1.975 -6.479 1.00 15.00 245 GLU A O 11
ATOM 7834 N N . ILE A 1 17 ? -2.595 -1.298 -7.173 1.00 15.00 246 ILE A N 11
ATOM 7835 C CA . ILE A 1 17 ? -1.900 -1.846 -6.021 1.00 15.00 246 ILE A CA 11
ATOM 7836 C C . ILE A 1 17 ? -1.740 -0.764 -4.958 1.00 15.00 246 ILE A C 11
ATOM 7837 O O . ILE A 1 17 ? -1.623 0.417 -5.280 1.00 15.00 246 ILE A O 11
ATOM 7853 N N . TYR A 1 18 ? -1.756 -1.163 -3.697 1.00 15.00 247 TYR A N 11
ATOM 7854 C CA . TYR A 1 18 ? -1.651 -0.214 -2.601 1.00 15.00 247 TYR A CA 11
ATOM 7855 C C . TYR A 1 18 ? -0.780 -0.788 -1.474 1.00 15.00 247 TYR A C 11
ATOM 7856 O O . TYR A 1 18 ? -0.878 -1.975 -1.151 1.00 15.00 247 TYR A O 11
ATOM 7874 N N . TYR A 1 19 ? 0.063 0.051 -0.874 1.00 15.00 248 TYR A N 11
ATOM 7875 C CA . TYR A 1 19 ? 0.927 -0.374 0.214 1.00 15.00 248 TYR A CA 11
ATOM 7876 C C . TYR A 1 19 ? 0.253 -0.169 1.559 1.00 15.00 248 TYR A C 11
ATOM 7877 O O . TYR A 1 19 ? -0.138 0.949 1.907 1.00 15.00 248 TYR A O 11
ATOM 7895 N N . ILE A 1 20 ? 0.112 -1.250 2.306 1.00 15.00 249 ILE A N 11
ATOM 7896 C CA . ILE A 1 20 ? -0.393 -1.177 3.660 1.00 15.00 249 ILE A CA 11
ATOM 7897 C C . ILE A 1 20 ? 0.769 -1.208 4.645 1.00 15.00 249 ILE A C 11
ATOM 7898 O O . ILE A 1 20 ? 1.504 -2.196 4.728 1.00 15.00 249 ILE A O 11
ATOM 7914 N N . ASN A 1 21 ? 0.937 -0.123 5.385 1.00 15.00 250 ASN A N 11
ATOM 7915 C CA . ASN A 1 21 ? 2.070 0.015 6.288 1.00 15.00 250 ASN A CA 11
ATOM 7916 C C . ASN A 1 21 ? 1.693 -0.549 7.660 1.00 15.00 250 ASN A C 11
ATOM 7917 O O . ASN A 1 21 ? 0.892 0.067 8.366 1.00 15.00 250 ASN A O 11
ATOM 7928 N N . HIS A 1 22 ? 2.246 -1.714 8.038 1.00 15.00 251 HIS A N 11
ATOM 7929 C CA . HIS A 1 22 ? 1.865 -2.369 9.278 1.00 15.00 251 HIS A CA 11
ATOM 7930 C C . HIS A 1 22 ? 2.565 -1.742 10.476 1.00 15.00 251 HIS A C 11
ATOM 7931 O O . HIS A 1 22 ? 2.222 -2.025 11.620 1.00 15.00 251 HIS A O 11
ATOM 7946 N N . LYS A 1 23 ? 3.552 -0.901 10.213 1.00 15.00 252 LYS A N 11
ATOM 7947 C CA . LYS A 1 23 ? 4.285 -0.241 11.285 1.00 15.00 252 LYS A CA 11
ATOM 7948 C C . LYS A 1 23 ? 3.638 1.085 11.677 1.00 15.00 252 LYS A C 11
ATOM 7949 O O . LYS A 1 23 ? 3.552 1.413 12.859 1.00 15.00 252 LYS A O 11
ATOM 7968 N N . ASN A 1 24 ? 3.208 1.855 10.682 1.00 15.00 253 ASN A N 11
ATOM 7969 C CA . ASN A 1 24 ? 2.628 3.174 10.930 1.00 15.00 253 ASN A CA 11
ATOM 7970 C C . ASN A 1 24 ? 1.113 3.159 10.783 1.00 15.00 253 ASN A C 11
ATOM 7971 O O . ASN A 1 24 ? 0.454 4.167 11.051 1.00 15.00 253 ASN A O 11
ATOM 7982 N N . LYS A 1 25 ? 0.569 2.022 10.341 1.00 15.00 254 LYS A N 11
ATOM 7983 C CA . LYS A 1 25 ? -0.877 1.862 10.173 1.00 15.00 254 LYS A CA 11
ATOM 7984 C C . LYS A 1 25 ? -1.383 2.808 9.077 1.00 15.00 254 LYS A C 11
ATOM 7985 O O . LYS A 1 25 ? -2.528 3.265 9.096 1.00 15.00 254 LYS A O 11
ATOM 8004 N N . THR A 1 26 ? -0.539 3.032 8.079 1.00 15.00 255 THR A N 11
ATOM 8005 C CA . THR A 1 26 ? -0.807 4.040 7.059 1.00 15.00 255 THR A CA 11
ATOM 8006 C C . THR A 1 26 ? -0.894 3.427 5.657 1.00 15.00 255 THR A C 11
ATOM 8007 O O . THR A 1 26 ? -0.284 2.393 5.391 1.00 15.00 255 THR A O 11
ATOM 8018 N N . THR A 1 27 ? -1.685 4.037 4.775 1.00 15.00 256 THR A N 11
ATOM 8019 C CA . THR A 1 27 ? -1.845 3.528 3.417 1.00 15.00 256 THR A CA 11
ATOM 8020 C C . THR A 1 27 ? -1.295 4.521 2.385 1.00 15.00 256 THR A C 11
ATOM 8021 O O . THR A 1 27 ? -1.477 5.733 2.515 1.00 15.00 256 THR A O 11
ATOM 8032 N N . SER A 1 28 ? -0.591 4.002 1.386 1.00 15.00 257 SER A N 11
ATOM 8033 C CA . SER A 1 28 ? -0.094 4.805 0.269 1.00 15.00 257 SER A CA 11
ATOM 8034 C C . SER A 1 28 ? -0.025 3.934 -0.981 1.00 15.00 257 SER A C 11
ATOM 8035 O O . SER A 1 28 ? 0.441 2.807 -0.906 1.00 15.00 257 SER A O 11
ATOM 8043 N N . TRP A 1 29 ? -0.456 4.465 -2.121 1.00 15.00 258 TRP A N 11
ATOM 8044 C CA . TRP A 1 29 ? -0.616 3.663 -3.338 1.00 15.00 258 TRP A CA 11
ATOM 8045 C C . TRP A 1 29 ? 0.694 3.016 -3.805 1.00 15.00 258 TRP A C 11
ATOM 8046 O O . TRP A 1 29 ? 0.864 1.802 -3.710 1.00 15.00 258 TRP A O 11
ATOM 8067 N N . LEU A 1 30 ? 1.617 3.833 -4.289 1.00 15.00 259 LEU A N 11
ATOM 8068 C CA . LEU A 1 30 ? 2.824 3.337 -4.945 1.00 15.00 259 LEU A CA 11
ATOM 8069 C C . LEU A 1 30 ? 4.088 3.721 -4.197 1.00 15.00 259 LEU A C 11
ATOM 8070 O O . LEU A 1 30 ? 4.083 4.654 -3.393 1.00 15.00 259 LEU A O 11
ATOM 8086 N N . ASP A 1 31 ? 5.165 2.992 -4.489 1.00 15.00 260 ASP A N 11
ATOM 8087 C CA . ASP A 1 31 ? 6.408 3.065 -3.726 1.00 15.00 260 ASP A CA 11
ATOM 8088 C C . ASP A 1 31 ? 7.001 4.468 -3.728 1.00 15.00 260 ASP A C 11
ATOM 8089 O O . ASP A 1 31 ? 7.439 4.989 -4.756 1.00 15.00 260 ASP A O 11
ATOM 8098 N N . PRO A 1 32 ? 6.999 5.085 -2.542 1.00 15.00 261 PRO A N 11
ATOM 8099 C CA . PRO A 1 32 ? 7.501 6.433 -2.324 1.00 15.00 261 PRO A CA 11
ATOM 8100 C C . PRO A 1 32 ? 9.019 6.493 -2.206 1.00 15.00 261 PRO A C 11
ATOM 8101 O O . PRO A 1 32 ? 9.600 7.573 -2.140 1.00 15.00 261 PRO A O 11
ATOM 8112 N N . ARG A 1 33 ? 9.662 5.339 -2.114 1.00 15.00 262 ARG A N 11
ATOM 8113 C CA . ARG A 1 33 ? 11.109 5.301 -1.992 1.00 15.00 262 ARG A CA 11
ATOM 8114 C C . ARG A 1 33 ? 11.754 5.566 -3.355 1.00 15.00 262 ARG A C 11
ATOM 8115 O O . ARG A 1 33 ? 12.943 5.872 -3.450 1.00 15.00 262 ARG A O 11
ATOM 8136 N N . LEU A 1 34 ? 10.958 5.435 -4.413 1.00 15.00 263 LEU A N 11
ATOM 8137 C CA . LEU A 1 34 ? 11.385 5.834 -5.750 1.00 15.00 263 LEU A CA 11
ATOM 8138 C C . LEU A 1 34 ? 11.250 7.345 -5.937 1.00 15.00 263 LEU A C 11
ATOM 8139 O O . LEU A 1 34 ? 11.718 7.902 -6.933 1.00 15.00 263 LEU A O 11
ATOM 8155 N N . ASP A 1 35 ? 10.585 7.994 -4.980 1.00 15.00 264 ASP A N 11
ATOM 8156 C CA . ASP A 1 35 ? 10.311 9.434 -5.051 1.00 15.00 264 ASP A CA 11
ATOM 8157 C C . ASP A 1 35 ? 11.590 10.271 -5.195 1.00 15.00 264 ASP A C 11
ATOM 8158 O O . ASP A 1 35 ? 11.646 11.163 -6.042 1.00 15.00 264 ASP A O 11
ATOM 8167 N N . PRO A 1 36 ? 12.615 10.032 -4.349 1.00 15.00 265 PRO A N 11
ATOM 8168 C CA . PRO A 1 36 ? 13.928 10.671 -4.491 1.00 15.00 265 PRO A CA 11
ATOM 8169 C C . PRO A 1 36 ? 14.646 10.219 -5.760 1.00 15.00 265 PRO A C 11
ATOM 8170 O O . PRO A 1 36 ? 15.308 9.159 -5.731 1.00 15.00 265 PRO A O 11
ATOM 8182 N N . SER B 2 1 ? -7.244 10.264 -5.216 1.00 15.00 206 SER B N 11
ATOM 8183 C CA . SER B 2 1 ? -8.146 9.206 -4.719 1.00 15.00 206 SER B CA 11
ATOM 8184 C C . SER B 2 1 ? -7.577 8.561 -3.459 1.00 15.00 206 SER B C 11
ATOM 8185 O O . SER B 2 1 ? -6.476 8.004 -3.484 1.00 15.00 206 SER B O 11
ATOM 8195 N N . PRO B 2 2 ? -8.319 8.636 -2.340 1.00 15.00 207 PRO B N 11
ATOM 8196 C CA . PRO B 2 2 ? -7.909 8.032 -1.066 1.00 15.00 207 PRO B CA 11
ATOM 8197 C C . PRO B 2 2 ? -7.853 6.508 -1.152 1.00 15.00 207 PRO B C 11
ATOM 8198 O O . PRO B 2 2 ? -8.790 5.873 -1.638 1.00 15.00 207 PRO B O 11
ATOM 8209 N N . PRO B 2 3 ? -6.751 5.904 -0.683 1.00 15.00 208 PRO B N 11
ATOM 8210 C CA . PRO B 2 3 ? -6.565 4.453 -0.721 1.00 15.00 208 PRO B CA 11
ATOM 8211 C C . PRO B 2 3 ? -7.463 3.740 0.289 1.00 15.00 208 PRO B C 11
ATOM 8212 O O . PRO B 2 3 ? -7.749 4.281 1.361 1.00 15.00 208 PRO B O 11
ATOM 8223 N N . PRO B 2 4 ? -7.903 2.512 -0.041 1.00 15.00 209 PRO B N 11
ATOM 8224 C CA . PRO B 2 4 ? -8.765 1.699 0.829 1.00 15.00 209 PRO B CA 11
ATOM 8225 C C . PRO B 2 4 ? -8.222 1.585 2.252 1.00 15.00 209 PRO B C 11
ATOM 8226 O O . PRO B 2 4 ? -7.011 1.477 2.453 1.00 15.00 209 PRO B O 11
ATOM 8237 N N . PRO B 2 5 ? -9.123 1.601 3.252 1.00 15.00 210 PRO B N 11
ATOM 8238 C CA . PRO B 2 5 ? -8.753 1.523 4.669 1.00 15.00 210 PRO B CA 11
ATOM 8239 C C . PRO B 2 5 ? -7.781 0.384 4.968 1.00 15.00 210 PRO B C 11
ATOM 8240 O O . PRO B 2 5 ? -8.001 -0.761 4.574 1.00 15.00 210 PRO B O 11
ATOM 8251 N N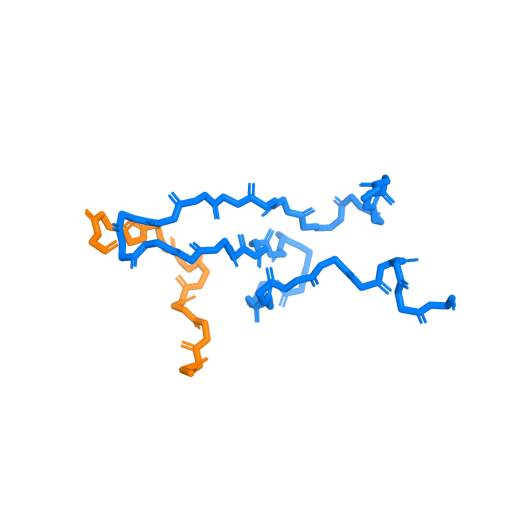 . TYR B 2 6 ? -6.720 0.715 5.688 1.00 15.00 211 TYR B N 11
ATOM 8252 C CA . TYR B 2 6 ? -5.668 -0.238 6.031 1.00 15.00 211 TYR B CA 11
ATOM 8253 C C . TYR B 2 6 ? -6.168 -1.341 6.978 1.00 15.00 211 TYR B C 11
ATOM 8254 O O . TYR B 2 6 ? -5.479 -2.338 7.204 1.00 15.00 211 TYR B O 11
ATOM 8272 N N . SER B 2 7 ? -7.366 -1.175 7.522 1.00 15.00 212 SER B N 11
ATOM 8273 C CA . SER B 2 7 ? -7.890 -2.135 8.480 1.00 15.00 212 SER B CA 11
ATOM 8274 C C . SER B 2 7 ? -8.129 -3.492 7.810 1.00 15.00 212 SER B C 11
ATOM 8275 O O . SER B 2 7 ? -7.733 -4.530 8.346 1.00 15.00 212 SER B O 11
ATOM 8283 N N . ARG B 2 8 ? -8.800 -3.499 6.659 1.00 15.00 213 ARG B N 11
ATOM 8284 C CA . ARG B 2 8 ? -8.949 -4.725 5.888 1.00 15.00 213 ARG B CA 11
ATOM 8285 C C . ARG B 2 8 ? -9.061 -4.435 4.391 1.00 15.00 213 ARG B C 11
ATOM 8286 O O . ARG B 2 8 ? -9.333 -3.307 3.984 1.00 15.00 213 ARG B O 11
ATOM 8307 N N . TYR B 2 9 ? -8.895 -5.480 3.588 1.00 15.00 214 TYR B N 11
ATOM 8308 C CA . TYR B 2 9 ? -8.708 -5.348 2.146 1.00 15.00 214 TYR B CA 11
ATOM 8309 C C . TYR B 2 9 ? -10.041 -5.373 1.408 1.00 15.00 214 TYR B C 11
ATOM 8310 O O . TYR B 2 9 ? -11.001 -6.002 1.857 1.00 15.00 214 TYR B O 11
ATOM 8328 N N . PRO B 2 10 ? -10.094 -4.715 0.240 1.00 15.00 215 PRO B N 11
ATOM 8329 C CA . PRO B 2 10 ? -11.283 -4.636 -0.588 1.00 15.00 215 PRO B CA 11
ATOM 8330 C C . PRO B 2 10 ? -11.363 -5.811 -1.561 1.00 15.00 215 PRO B C 11
ATOM 8331 O O . PRO B 2 10 ? -10.389 -6.543 -1.746 1.00 15.00 215 PRO B O 11
ATOM 8342 N N . MET B 2 11 ? -12.516 -5.986 -2.187 1.00 15.00 216 MET B N 11
ATOM 8343 C CA . MET B 2 11 ? -12.706 -7.088 -3.125 1.00 15.00 216 MET B CA 11
ATOM 8344 C C . MET B 2 11 ? -12.972 -6.548 -4.532 1.00 15.00 216 MET B C 11
ATOM 8345 O O . MET B 2 11 ? -13.279 -7.300 -5.458 1.00 15.00 216 MET B O 11
ATOM 8359 N N . ASP B 2 12 ? -12.818 -5.242 -4.684 1.00 15.00 217 ASP B N 11
ATOM 8360 C CA . ASP B 2 12 ? -13.092 -4.579 -5.952 1.00 15.00 217 ASP B CA 11
ATOM 8361 C C . ASP B 2 12 ? -11.908 -4.711 -6.894 1.00 15.00 217 ASP B C 11
ATOM 8362 O O . ASP B 2 12 ? -10.827 -4.165 -6.578 1.00 15.00 217 ASP B O 11
ATOM 8372 N N . GLY A 1 1 ? 9.308 -1.015 -6.590 1.00 15.00 230 GLY A N 12
ATOM 8373 C CA . GLY A 1 1 ? 10.711 -1.427 -6.361 1.00 15.00 230 GLY A CA 12
ATOM 8374 C C . GLY A 1 1 ? 10.923 -1.871 -4.933 1.00 15.00 230 GLY A C 12
ATOM 8375 O O . GLY A 1 1 ? 10.036 -2.484 -4.343 1.00 15.00 230 GLY A O 12
ATOM 8381 N N . PRO A 1 2 ? 12.095 -1.591 -4.351 1.00 15.00 231 PRO A N 12
ATOM 8382 C CA . PRO A 1 2 ? 12.358 -1.878 -2.941 1.00 15.00 231 PRO A CA 12
ATOM 8383 C C . PRO A 1 2 ? 11.622 -0.898 -2.030 1.00 15.00 231 PRO A C 12
ATOM 8384 O O . PRO A 1 2 ? 11.621 0.302 -2.282 1.00 15.00 231 PRO A O 12
ATOM 8395 N N . LEU A 1 3 ? 11.000 -1.402 -0.971 1.00 15.00 232 LEU A N 12
ATOM 8396 C CA . LEU A 1 3 ? 10.283 -0.538 -0.042 1.00 15.00 232 LEU A CA 12
ATOM 8397 C C . LEU A 1 3 ? 10.964 -0.481 1.306 1.00 15.00 232 LEU A C 12
ATOM 8398 O O . LEU A 1 3 ? 11.796 -1.328 1.615 1.00 15.00 232 LEU A O 12
ATOM 8414 N N . PRO A 1 4 ? 10.652 0.551 2.120 1.00 15.00 233 PRO A N 12
ATOM 8415 C CA . PRO A 1 4 ? 11.170 0.666 3.496 1.00 15.00 233 PRO A CA 12
ATOM 8416 C C . PRO A 1 4 ? 10.765 -0.535 4.361 1.00 15.00 233 PRO A C 12
ATOM 8417 O O . PRO A 1 4 ? 11.185 -0.657 5.511 1.00 15.00 233 PRO A O 12
ATOM 8428 N N . ASP A 1 5 ? 9.870 -1.361 3.805 1.00 15.00 234 ASP A N 12
ATOM 8429 C CA . ASP A 1 5 ? 9.488 -2.661 4.378 1.00 15.00 234 ASP A CA 12
ATOM 8430 C C . ASP A 1 5 ? 8.471 -2.504 5.493 1.00 15.00 234 ASP A C 12
ATOM 8431 O O . ASP A 1 5 ? 8.142 -3.460 6.196 1.00 15.00 234 ASP A O 12
ATOM 8440 N N . GLY A 1 6 ? 7.951 -1.298 5.632 1.00 15.00 235 GLY A N 12
ATOM 8441 C CA . GLY A 1 6 ? 6.851 -1.076 6.539 1.00 15.00 235 GLY A CA 12
ATOM 8442 C C . GLY A 1 6 ? 5.523 -1.302 5.849 1.00 15.00 235 GLY A C 12
ATOM 8443 O O . GLY A 1 6 ? 4.491 -1.456 6.497 1.00 15.00 235 GLY A O 12
ATOM 8447 N N . TRP A 1 7 ? 5.566 -1.352 4.522 1.00 15.00 236 TRP A N 12
ATOM 8448 C CA . TRP A 1 7 ? 4.365 -1.478 3.707 1.00 15.00 236 TRP A CA 12
ATOM 8449 C C . TRP A 1 7 ? 4.526 -2.423 2.533 1.00 15.00 236 TRP A C 12
ATOM 8450 O O . TRP A 1 7 ? 5.609 -2.565 1.961 1.00 15.00 236 TRP A O 12
ATOM 8471 N N . GLU A 1 8 ? 3.404 -3.033 2.172 1.00 15.00 237 GLU A N 12
ATOM 8472 C CA . GLU A 1 8 ? 3.347 -4.048 1.134 1.00 15.00 237 GLU A CA 12
ATOM 8473 C C . GLU A 1 8 ? 2.335 -3.583 0.080 1.00 15.00 237 GLU A C 12
ATOM 8474 O O . GLU A 1 8 ? 1.259 -3.098 0.440 1.00 15.00 237 GLU A O 12
ATOM 8486 N N . GLN A 1 9 ? 2.657 -3.727 -1.202 1.00 15.00 238 GLN A N 12
ATOM 8487 C CA . GLN A 1 9 ? 1.797 -3.189 -2.252 1.00 15.00 238 GLN A CA 12
ATOM 8488 C C . GLN A 1 9 ? 0.840 -4.256 -2.792 1.00 15.00 238 GLN A C 12
ATOM 8489 O O . GLN A 1 9 ? 1.251 -5.140 -3.541 1.00 15.00 238 GLN A O 12
ATOM 8503 N N . ALA A 1 10 ? -0.431 -4.184 -2.396 1.00 15.00 239 ALA A N 12
ATOM 8504 C CA . ALA A 1 10 ? -1.434 -5.127 -2.866 1.00 15.00 239 ALA A CA 12
ATOM 8505 C C . ALA A 1 10 ? -2.240 -4.523 -4.010 1.00 15.00 239 ALA A C 12
ATOM 8506 O O . ALA A 1 10 ? -2.403 -3.304 -4.089 1.00 15.00 239 ALA A O 12
ATOM 8513 N N . MET A 1 11 ? -2.720 -5.366 -4.910 1.00 15.00 240 MET A N 12
ATOM 8514 C CA . MET A 1 11 ? -3.498 -4.902 -6.053 1.00 15.00 240 MET A CA 12
ATOM 8515 C C . MET A 1 11 ? -4.993 -5.025 -5.782 1.00 15.00 240 MET A C 12
ATOM 8516 O O . MET A 1 11 ? -5.471 -6.079 -5.368 1.00 15.00 240 MET A O 12
ATOM 8530 N N . THR A 1 12 ? -5.731 -3.948 -6.018 1.00 15.00 241 THR A N 12
ATOM 8531 C CA . THR A 1 12 ? -7.180 -4.010 -5.952 1.00 15.00 241 THR A CA 12
ATOM 8532 C C . THR A 1 12 ? -7.756 -4.081 -7.364 1.00 15.00 241 THR A C 12
ATOM 8533 O O . THR A 1 12 ? -7.205 -3.487 -8.301 1.00 15.00 241 THR A O 12
ATOM 8544 N N . GLN A 1 13 ? -8.868 -4.802 -7.495 1.00 15.00 242 GLN A N 12
ATOM 8545 C CA . GLN A 1 13 ? -9.509 -5.059 -8.785 1.00 15.00 242 GLN A CA 12
ATOM 8546 C C . GLN A 1 13 ? -9.928 -3.765 -9.479 1.00 15.00 242 GLN A C 12
ATOM 8547 O O . GLN A 1 13 ? -10.158 -3.735 -10.690 1.00 15.00 242 GLN A O 12
ATOM 8561 N N . ASP A 1 14 ? -10.049 -2.708 -8.695 1.00 15.00 243 ASP A N 12
ATOM 8562 C CA . ASP A 1 14 ? -10.342 -1.372 -9.218 1.00 15.00 243 ASP A CA 12
ATOM 8563 C C . ASP A 1 14 ? -9.251 -0.923 -10.195 1.00 15.00 243 ASP A C 12
ATOM 8564 O O . ASP A 1 14 ? -9.445 0.003 -10.983 1.00 15.00 243 ASP A O 12
ATOM 8573 N N . GLY A 1 15 ? -8.112 -1.602 -10.150 1.00 15.00 244 GLY A N 12
ATOM 8574 C CA . GLY A 1 15 ? -7.040 -1.323 -11.082 1.00 15.00 244 GLY A CA 12
ATOM 8575 C C . GLY A 1 15 ? -5.984 -0.404 -10.508 1.00 15.00 244 GLY A C 12
ATOM 8576 O O . GLY A 1 15 ? -5.416 0.417 -11.228 1.00 15.00 244 GLY A O 12
ATOM 8580 N N . GLU A 1 16 ? -5.715 -0.537 -9.216 1.00 15.00 245 GLU A N 12
ATOM 8581 C CA . GLU A 1 16 ? -4.716 0.294 -8.558 1.00 15.00 245 GLU A CA 12
ATOM 8582 C C . GLU A 1 16 ? -4.012 -0.491 -7.454 1.00 15.00 245 GLU A C 12
ATOM 8583 O O . GLU A 1 16 ? -4.594 -1.391 -6.846 1.00 15.00 245 GLU A O 12
ATOM 8595 N N . ILE A 1 17 ? -2.759 -0.147 -7.204 1.00 15.00 246 ILE A N 12
ATOM 8596 C CA . ILE A 1 17 ? -1.952 -0.841 -6.209 1.00 15.00 246 ILE A CA 12
ATOM 8597 C C . ILE A 1 17 ? -1.774 0.029 -4.961 1.00 15.00 246 ILE A C 12
ATOM 8598 O O . ILE A 1 17 ? -1.381 1.188 -5.061 1.00 15.00 246 ILE A O 12
ATOM 8614 N N . TYR A 1 18 ? -2.070 -0.520 -3.788 1.00 15.00 247 TYR A N 12
ATOM 8615 C CA . TYR A 1 18 ? -2.047 0.271 -2.563 1.00 15.00 247 TYR A CA 12
ATOM 8616 C C . TYR A 1 18 ? -1.083 -0.332 -1.526 1.00 15.00 247 TYR A C 12
ATOM 8617 O O . TYR A 1 18 ? -1.040 -1.551 -1.349 1.00 15.00 247 TYR A O 12
ATOM 8635 N N . TYR A 1 19 ? -0.329 0.523 -0.832 1.00 15.00 248 TYR A N 12
ATOM 8636 C CA . TYR A 1 19 ? 0.580 0.086 0.216 1.00 15.00 248 TYR A CA 12
ATOM 8637 C C . TYR A 1 19 ? -0.109 0.062 1.566 1.00 15.00 248 TYR A C 12
ATOM 8638 O O . TYR A 1 19 ? -0.570 1.093 2.057 1.00 15.00 248 TYR A O 12
ATOM 8656 N N . ILE A 1 20 ? -0.181 -1.117 2.156 1.00 15.00 249 ILE A N 12
ATOM 8657 C CA . ILE A 1 20 ? -0.652 -1.249 3.517 1.00 15.00 249 ILE A CA 12
ATOM 8658 C C . ILE A 1 20 ? 0.530 -1.131 4.469 1.00 15.00 249 ILE A C 12
ATOM 8659 O O . ILE A 1 20 ? 1.355 -2.044 4.577 1.00 15.00 249 ILE A O 12
ATOM 8675 N N . ASN A 1 21 ? 0.637 0.004 5.142 1.00 15.00 250 ASN A N 12
ATOM 8676 C CA . ASN A 1 21 ? 1.776 0.248 6.009 1.00 15.00 250 ASN A CA 12
ATOM 8677 C C . ASN A 1 21 ? 1.463 -0.261 7.425 1.00 15.00 250 ASN A C 12
ATOM 8678 O O . ASN A 1 21 ? 0.534 0.239 8.061 1.00 15.00 250 ASN A O 12
ATOM 8689 N N . HIS A 1 22 ? 2.235 -1.237 7.928 1.00 15.00 251 HIS A N 12
ATOM 8690 C CA . HIS A 1 22 ? 1.901 -1.907 9.174 1.00 15.00 251 HIS A CA 12
ATOM 8691 C C . HIS A 1 22 ? 2.441 -1.131 10.370 1.00 15.00 251 HIS A C 12
ATOM 8692 O O . HIS A 1 22 ? 2.105 -1.419 11.517 1.00 15.00 251 HIS A O 12
ATOM 8707 N N . LYS A 1 23 ? 3.280 -0.139 10.094 1.00 15.00 252 LYS A N 12
ATOM 8708 C CA . LYS A 1 23 ? 3.927 0.627 11.154 1.00 15.00 252 LYS A CA 12
ATOM 8709 C C . LYS A 1 23 ? 3.062 1.795 11.623 1.00 15.00 252 LYS A C 12
ATOM 8710 O O . LYS A 1 23 ? 3.067 2.142 12.804 1.00 15.00 252 LYS A O 12
ATOM 8729 N N . ASN A 1 24 ? 2.358 2.427 10.692 1.00 15.00 253 ASN A N 12
ATOM 8730 C CA . ASN A 1 24 ? 1.560 3.607 11.011 1.00 15.00 253 ASN A CA 12
ATOM 8731 C C . ASN A 1 24 ? 0.083 3.370 10.752 1.00 15.00 253 ASN A C 12
ATOM 8732 O O . ASN A 1 24 ? -0.731 4.270 10.957 1.00 15.00 253 ASN A O 12
ATOM 8743 N N . LYS A 1 25 ? -0.263 2.162 10.302 1.00 15.00 254 LYS A N 12
ATOM 8744 C CA . LYS A 1 25 ? -1.658 1.818 10.017 1.00 15.00 254 LYS A CA 12
ATOM 8745 C C . LYS A 1 25 ? -2.223 2.782 8.963 1.00 15.00 254 LYS A C 12
ATOM 8746 O O . LYS A 1 25 ? -3.319 3.325 9.107 1.00 15.00 254 LYS A O 12
ATOM 8765 N N . THR A 1 26 ? -1.473 2.970 7.884 1.00 15.00 255 THR A N 12
ATOM 8766 C CA . THR A 1 26 ? -1.818 3.968 6.879 1.00 15.00 255 THR A CA 12
ATOM 8767 C C . THR A 1 26 ? -1.656 3.403 5.460 1.00 15.00 255 THR A C 12
ATOM 8768 O O . THR A 1 26 ? -0.838 2.505 5.235 1.00 15.00 255 THR A O 12
ATOM 8779 N N . THR A 1 27 ? -2.458 3.898 4.515 1.00 15.00 256 THR A N 12
ATOM 8780 C CA . THR A 1 27 ? -2.390 3.440 3.134 1.00 15.00 256 THR A CA 12
ATOM 8781 C C . THR A 1 27 ? -1.786 4.524 2.235 1.00 15.00 256 THR A C 12
ATOM 8782 O O . THR A 1 27 ? -2.045 5.713 2.428 1.00 15.00 256 THR A O 12
ATOM 8793 N N . SER A 1 28 ? -0.970 4.113 1.272 1.00 15.00 257 SER A N 12
ATOM 8794 C CA . SER A 1 28 ? -0.386 5.034 0.296 1.00 15.00 257 SER A CA 12
ATOM 8795 C C . SER A 1 28 ? -0.178 4.313 -1.032 1.00 15.00 257 SER A C 12
ATOM 8796 O O . SER A 1 28 ? 0.344 3.213 -1.057 1.00 15.00 257 SER A O 12
ATOM 8804 N N . TRP A 1 29 ? -0.567 4.946 -2.129 1.00 15.00 258 TRP A N 12
ATOM 8805 C CA . TRP A 1 29 ? -0.628 4.273 -3.432 1.00 15.00 258 TRP A CA 12
ATOM 8806 C C . TRP A 1 29 ? 0.729 3.773 -3.951 1.00 15.00 258 TRP A C 12
ATOM 8807 O O . TRP A 1 29 ? 0.980 2.568 -4.001 1.00 15.00 258 TRP A O 12
ATOM 8828 N N . LEU A 1 30 ? 1.598 4.697 -4.332 1.00 15.00 259 LEU A N 12
ATOM 8829 C CA . LEU A 1 30 ? 2.768 4.360 -5.139 1.00 15.00 259 LEU A CA 12
ATOM 8830 C C . LEU A 1 30 ? 4.083 4.394 -4.374 1.00 15.00 259 LEU A C 12
ATOM 8831 O O . LEU A 1 30 ? 4.197 5.015 -3.315 1.00 15.00 259 LEU A O 12
ATOM 8847 N N . ASP A 1 31 ? 5.071 3.718 -4.962 1.00 15.00 260 ASP A N 12
ATOM 8848 C CA . ASP A 1 31 ? 6.349 3.419 -4.321 1.00 15.00 260 ASP A CA 12
ATOM 8849 C C . ASP A 1 31 ? 7.085 4.691 -3.904 1.00 15.00 260 ASP A C 12
ATOM 8850 O O . ASP A 1 31 ? 7.431 5.538 -4.732 1.00 15.00 260 ASP A O 12
ATOM 8859 N N . PRO A 1 32 ? 7.298 4.833 -2.593 1.00 15.00 261 PRO A N 12
ATOM 8860 C CA . PRO A 1 32 ? 7.963 5.990 -1.996 1.00 15.00 261 PRO A CA 12
ATOM 8861 C C . PRO A 1 32 ? 9.492 5.946 -2.089 1.00 15.00 261 PRO A C 12
ATOM 8862 O O . PRO A 1 32 ? 10.144 6.986 -2.166 1.00 15.00 261 PRO A O 12
ATOM 8873 N N . ARG A 1 33 ? 10.058 4.744 -2.081 1.00 15.00 262 ARG A N 12
ATOM 8874 C CA . ARG A 1 33 ? 11.501 4.582 -1.925 1.00 15.00 262 ARG A CA 12
ATOM 8875 C C . ARG A 1 33 ? 12.248 4.824 -3.241 1.00 15.00 262 ARG A C 12
ATOM 8876 O O . ARG A 1 33 ? 13.470 4.979 -3.258 1.00 15.00 262 ARG A O 12
ATOM 8897 N N . LEU A 1 34 ? 11.517 4.850 -4.341 1.00 15.00 263 LEU A N 12
ATOM 8898 C CA . LEU A 1 34 ? 12.107 5.181 -5.637 1.00 15.00 263 LEU A CA 12
ATOM 8899 C C . LEU A 1 34 ? 12.310 6.689 -5.790 1.00 15.00 263 LEU A C 12
ATOM 8900 O O . LEU A 1 34 ? 12.938 7.142 -6.749 1.00 15.00 263 LEU A O 12
ATOM 8916 N N . ASP A 1 35 ? 11.755 7.461 -4.861 1.00 15.00 264 ASP A N 12
ATOM 8917 C CA . ASP A 1 35 ? 11.866 8.924 -4.905 1.00 15.00 264 ASP A CA 12
ATOM 8918 C C . ASP A 1 35 ? 13.317 9.440 -4.795 1.00 15.00 264 ASP A C 12
ATOM 8919 O O . ASP A 1 35 ? 13.725 10.276 -5.598 1.00 15.00 264 ASP A O 12
ATOM 8928 N N . PRO A 1 36 ? 14.108 8.982 -3.800 1.00 15.00 265 PRO A N 12
ATOM 8929 C CA . PRO A 1 36 ? 15.518 9.381 -3.655 1.00 15.00 265 PRO A CA 12
ATOM 8930 C C . PRO A 1 36 ? 16.365 9.009 -4.871 1.00 15.00 265 PRO A C 12
ATOM 8931 O O . PRO A 1 36 ? 16.784 9.928 -5.607 1.00 15.00 265 PRO A O 12
ATOM 8943 N N . SER B 2 1 ? -8.013 8.793 -6.151 1.00 15.00 206 SER B N 12
ATOM 8944 C CA . SER B 2 1 ? -8.880 8.220 -5.102 1.00 15.00 206 SER B CA 12
ATOM 8945 C C . SER B 2 1 ? -8.099 8.068 -3.801 1.00 15.00 206 SER B C 12
ATOM 8946 O O . SER B 2 1 ? -6.928 7.706 -3.821 1.00 15.00 206 SER B O 12
ATOM 8956 N N . PRO B 2 2 ? -8.726 8.354 -2.651 1.00 15.00 207 PRO B N 12
ATOM 8957 C CA . PRO B 2 2 ? -8.139 8.042 -1.345 1.00 15.00 207 PRO B CA 12
ATOM 8958 C C . PRO B 2 2 ? -7.909 6.538 -1.211 1.00 15.00 207 PRO B C 12
ATOM 8959 O O . PRO B 2 2 ? -8.784 5.744 -1.571 1.00 15.00 207 PRO B O 12
ATOM 8970 N N . PRO B 2 3 ? -6.744 6.115 -0.700 1.00 15.00 208 PRO B N 12
ATOM 8971 C CA . PRO B 2 3 ? -6.385 4.699 -0.641 1.00 15.00 208 PRO B CA 12
ATOM 8972 C C . PRO B 2 3 ? -7.283 3.921 0.318 1.00 15.00 208 PRO B C 12
ATOM 8973 O O . PRO B 2 3 ? -7.554 4.372 1.434 1.00 15.00 208 PRO B O 12
ATOM 8984 N N . PRO B 2 4 ? -7.758 2.743 -0.127 1.00 15.00 209 PRO B N 12
ATOM 8985 C CA . PRO B 2 4 ? -8.640 1.863 0.648 1.00 15.00 209 PRO B CA 12
ATOM 8986 C C . PRO B 2 4 ? -8.136 1.613 2.065 1.00 15.00 209 PRO B C 12
ATOM 8987 O O . PRO B 2 4 ? -6.927 1.599 2.318 1.00 15.00 209 PRO B O 12
ATOM 8998 N N . PRO B 2 5 ? -9.076 1.398 2.996 1.00 15.00 210 PRO B N 12
ATOM 8999 C CA . PRO B 2 5 ? -8.771 1.176 4.410 1.00 15.00 210 PRO B CA 12
ATOM 9000 C C . PRO B 2 5 ? -7.731 0.087 4.638 1.00 15.00 210 PRO B C 12
ATOM 9001 O O . PRO B 2 5 ? -7.802 -0.995 4.059 1.00 15.00 210 PRO B O 12
ATOM 9012 N N . TYR B 2 6 ? -6.783 0.384 5.510 1.00 15.00 211 TYR B N 12
ATOM 9013 C CA . TYR B 2 6 ? -5.758 -0.567 5.910 1.00 15.00 211 TYR B CA 12
ATOM 9014 C C . TYR B 2 6 ? -6.357 -1.632 6.836 1.00 15.00 211 TYR B C 12
ATOM 9015 O O . TYR B 2 6 ? -5.721 -2.641 7.149 1.00 15.00 211 TYR B O 12
ATOM 9033 N N . SER B 2 7 ? -7.597 -1.395 7.263 1.00 15.00 212 SER B N 12
ATOM 9034 C CA . SER B 2 7 ? -8.291 -2.307 8.161 1.00 15.00 212 SER B CA 12
ATOM 9035 C C . SER B 2 7 ? -8.424 -3.689 7.520 1.00 15.00 212 SER B C 12
ATOM 9036 O O . SER B 2 7 ? -8.094 -4.701 8.140 1.00 15.00 212 SER B O 12
ATOM 9044 N N . ARG B 2 8 ? -8.922 -3.735 6.287 1.00 15.00 213 ARG B N 12
ATOM 9045 C CA . ARG B 2 8 ? -8.943 -4.976 5.529 1.00 15.00 213 ARG B CA 12
ATOM 9046 C C . ARG B 2 8 ? -8.839 -4.692 4.036 1.00 15.00 213 ARG B C 12
ATOM 9047 O O . ARG B 2 8 ? -9.058 -3.566 3.594 1.00 15.00 213 ARG B O 12
ATOM 9068 N N . TYR B 2 9 ? -8.544 -5.728 3.263 1.00 15.00 214 TYR B N 12
ATOM 9069 C CA . TYR B 2 9 ? -8.224 -5.572 1.855 1.00 15.00 214 TYR B CA 12
ATOM 9070 C C . TYR B 2 9 ? -9.489 -5.670 1.013 1.00 15.00 214 TYR B C 12
ATOM 9071 O O . TYR B 2 9 ? -10.240 -6.638 1.117 1.00 15.00 214 TYR B O 12
ATOM 9089 N N . PRO B 2 10 ? -9.728 -4.672 0.150 1.00 15.00 215 PRO B N 12
ATOM 9090 C CA . PRO B 2 10 ? -10.899 -4.641 -0.739 1.00 15.00 215 PRO B CA 12
ATOM 9091 C C . PRO B 2 10 ? -10.851 -5.725 -1.816 1.00 15.00 215 PRO B C 12
ATOM 9092 O O . PRO B 2 10 ? -11.724 -5.798 -2.679 1.00 15.00 215 PRO B O 12
ATOM 9103 N N . MET B 2 11 ? -9.820 -6.558 -1.766 1.00 15.00 216 MET B N 12
ATOM 9104 C CA . MET B 2 11 ? -9.665 -7.642 -2.723 1.00 15.00 216 MET B CA 12
ATOM 9105 C C . MET B 2 11 ? -10.102 -8.967 -2.093 1.00 15.00 216 MET B C 12
ATOM 9106 O O . MET B 2 11 ? -10.081 -10.015 -2.740 1.00 15.00 216 MET B O 12
ATOM 9120 N N . ASP B 2 12 ? -10.497 -8.913 -0.826 1.00 15.00 217 ASP B N 12
ATOM 9121 C CA . ASP B 2 12 ? -10.983 -10.097 -0.125 1.00 15.00 217 ASP B CA 12
ATOM 9122 C C . ASP B 2 12 ? -12.439 -10.359 -0.477 1.00 15.00 217 ASP B C 12
ATOM 9123 O O . ASP B 2 12 ? -12.715 -11.356 -1.173 1.00 15.00 217 ASP B O 12
ATOM 9133 N N . GLY A 1 1 ? 9.611 -0.898 -6.699 1.00 15.00 230 GLY A N 13
ATOM 9134 C CA . GLY A 1 1 ? 10.987 -1.269 -6.301 1.00 15.00 230 GLY A CA 13
ATOM 9135 C C . GLY A 1 1 ? 11.014 -1.941 -4.946 1.00 15.00 230 GLY A C 13
ATOM 9136 O O . GLY A 1 1 ? 10.031 -2.567 -4.548 1.00 15.00 230 GLY A O 13
ATOM 9142 N N . PRO A 1 2 ? 12.136 -1.850 -4.220 1.00 15.00 231 PRO A N 13
ATOM 9143 C CA . PRO A 1 2 ? 12.238 -2.373 -2.864 1.00 15.00 231 PRO A CA 13
ATOM 9144 C C . PRO A 1 2 ? 11.719 -1.374 -1.833 1.00 15.00 231 PRO A C 13
ATOM 9145 O O . PRO A 1 2 ? 12.249 -0.271 -1.701 1.00 15.00 231 PRO A O 13
ATOM 9156 N N . LEU A 1 3 ? 10.669 -1.753 -1.121 1.00 15.00 232 LEU A N 13
ATOM 9157 C CA . LEU A 1 3 ? 10.046 -0.851 -0.166 1.00 15.00 232 LEU A CA 13
ATOM 9158 C C . LEU A 1 3 ? 10.778 -0.850 1.166 1.00 15.00 232 LEU A C 13
ATOM 9159 O O . LEU A 1 3 ? 11.529 -1.779 1.466 1.00 15.00 232 LEU A O 13
ATOM 9175 N N . PRO A 1 4 ? 10.567 0.197 1.994 1.00 15.00 233 PRO A N 13
ATOM 9176 C CA . PRO A 1 4 ? 11.211 0.338 3.316 1.00 15.00 233 PRO A CA 13
ATOM 9177 C C . PRO A 1 4 ? 10.885 -0.825 4.265 1.00 15.00 233 PRO A C 13
ATOM 9178 O O . PRO A 1 4 ? 11.428 -0.906 5.366 1.00 15.00 233 PRO A O 13
ATOM 9189 N N . ASP A 1 5 ? 9.933 -1.664 3.844 1.00 15.00 234 ASP A N 13
ATOM 9190 C CA . ASP A 1 5 ? 9.508 -2.865 4.582 1.00 15.00 234 ASP A CA 13
ATOM 9191 C C . ASP A 1 5 ? 8.544 -2.504 5.695 1.00 15.00 234 ASP A C 13
ATOM 9192 O O . ASP A 1 5 ? 8.179 -3.341 6.520 1.00 15.00 234 ASP A O 13
ATOM 9201 N N . GLY A 1 6 ? 8.103 -1.259 5.684 1.00 15.00 235 GLY A N 13
ATOM 9202 C CA . GLY A 1 6 ? 7.039 -0.849 6.566 1.00 15.00 235 GLY A CA 13
ATOM 9203 C C . GLY A 1 6 ? 5.694 -1.102 5.930 1.00 15.00 235 GLY A C 13
ATOM 9204 O O . GLY A 1 6 ? 4.683 -1.218 6.615 1.00 15.00 235 GLY A O 13
ATOM 9208 N N . TRP A 1 7 ? 5.699 -1.215 4.606 1.00 15.00 236 TRP A N 13
ATOM 9209 C CA . TRP A 1 7 ? 4.480 -1.418 3.841 1.00 15.00 236 TRP A CA 13
ATOM 9210 C C . TRP A 1 7 ? 4.639 -2.386 2.686 1.00 15.00 236 TRP A C 13
ATOM 9211 O O . TRP A 1 7 ? 5.688 -2.460 2.046 1.00 15.00 236 TRP A O 13
ATOM 9232 N N . GLU A 1 8 ? 3.550 -3.092 2.419 1.00 15.00 237 GLU A N 13
ATOM 9233 C CA . GLU A 1 8 ? 3.477 -4.079 1.367 1.00 15.00 237 GLU A CA 13
ATOM 9234 C C . GLU A 1 8 ? 2.462 -3.614 0.327 1.00 15.00 237 GLU A C 13
ATOM 9235 O O . GLU A 1 8 ? 1.456 -2.989 0.672 1.00 15.00 237 GLU A O 13
ATOM 9247 N N . GLN A 1 9 ? 2.709 -3.937 -0.932 1.00 15.00 238 GLN A N 13
ATOM 9248 C CA . GLN A 1 9 ? 1.848 -3.488 -2.011 1.00 15.00 238 GLN A CA 13
ATOM 9249 C C . GLN A 1 9 ? 0.729 -4.504 -2.255 1.00 15.00 238 GLN A C 13
ATOM 9250 O O . GLN A 1 9 ? 0.963 -5.569 -2.831 1.00 15.00 238 GLN A O 13
ATOM 9264 N N . ALA A 1 10 ? -0.472 -4.194 -1.780 1.00 15.00 239 ALA A N 13
ATOM 9265 C CA . ALA A 1 10 ? -1.623 -5.043 -2.000 1.00 15.00 239 ALA A CA 13
ATOM 9266 C C . ALA A 1 10 ? -2.317 -4.634 -3.285 1.00 15.00 239 ALA A C 13
ATOM 9267 O O . ALA A 1 10 ? -2.269 -3.469 -3.682 1.00 15.00 239 ALA A O 13
ATOM 9274 N N . MET A 1 11 ? -2.944 -5.584 -3.944 1.00 15.00 240 MET A N 13
ATOM 9275 C CA . MET A 1 11 ? -3.549 -5.330 -5.238 1.00 15.00 240 MET A CA 13
ATOM 9276 C C . MET A 1 11 ? -5.050 -5.562 -5.200 1.00 15.00 240 MET A C 13
ATOM 9277 O O . MET A 1 11 ? -5.504 -6.663 -4.890 1.00 15.00 240 MET A O 13
ATOM 9291 N N . THR A 1 12 ? -5.822 -4.534 -5.524 1.00 15.00 241 THR A N 13
ATOM 9292 C CA . THR A 1 12 ? -7.244 -4.718 -5.720 1.00 15.00 241 THR A CA 13
ATOM 9293 C C . THR A 1 12 ? -7.464 -5.055 -7.191 1.00 15.00 241 THR A C 13
ATOM 9294 O O . THR A 1 12 ? -6.951 -4.369 -8.083 1.00 15.00 241 THR A O 13
ATOM 9305 N N . GLN A 1 13 ? -8.189 -6.135 -7.440 1.00 15.00 242 GLN A N 13
ATOM 9306 C CA . GLN A 1 13 ? -8.235 -6.739 -8.768 1.00 15.00 242 GLN A CA 13
ATOM 9307 C C . GLN A 1 13 ? -8.905 -5.830 -9.799 1.00 15.00 242 GLN A C 13
ATOM 9308 O O . GLN A 1 13 ? -8.872 -6.113 -10.997 1.00 15.00 242 GLN A O 13
ATOM 9322 N N . ASP A 1 14 ? -9.518 -4.746 -9.336 1.00 15.00 243 ASP A N 13
ATOM 9323 C CA . ASP A 1 14 ? -10.161 -3.794 -10.238 1.00 15.00 243 ASP A CA 13
ATOM 9324 C C . ASP A 1 14 ? -9.117 -2.944 -10.976 1.00 15.00 243 ASP A C 13
ATOM 9325 O O . ASP A 1 14 ? -9.447 -2.176 -11.880 1.00 15.00 243 ASP A O 13
ATOM 9334 N N . GLY A 1 15 ? -7.854 -3.090 -10.586 1.00 15.00 244 GLY A N 13
ATOM 9335 C CA . GLY A 1 15 ? -6.771 -2.441 -11.312 1.00 15.00 244 GLY A CA 13
ATOM 9336 C C . GLY A 1 15 ? -6.101 -1.283 -10.578 1.00 15.00 244 GLY A C 13
ATOM 9337 O O . GLY A 1 15 ? -5.702 -0.304 -11.211 1.00 15.00 244 GLY A O 13
ATOM 9341 N N . GLU A 1 16 ? -5.960 -1.379 -9.256 1.00 15.00 245 GLU A N 13
ATOM 9342 C CA . GLU A 1 16 ? -5.214 -0.379 -8.492 1.00 15.00 245 GLU A CA 13
ATOM 9343 C C . GLU A 1 16 ? -4.453 -1.044 -7.353 1.00 15.00 245 GLU A C 13
ATOM 9344 O O . GLU A 1 16 ? -5.008 -1.844 -6.601 1.00 15.00 245 GLU A O 13
ATOM 9356 N N . ILE A 1 17 ? -3.183 -0.716 -7.234 1.00 15.00 246 ILE A N 13
ATOM 9357 C CA . ILE A 1 17 ? -2.357 -1.239 -6.158 1.00 15.00 246 ILE A CA 13
ATOM 9358 C C . ILE A 1 17 ? -2.237 -0.209 -5.043 1.00 15.00 246 ILE A C 13
ATOM 9359 O O . ILE A 1 17 ? -2.189 0.992 -5.305 1.00 15.00 246 ILE A O 13
ATOM 9375 N N . TYR A 1 18 ? -2.217 -0.673 -3.802 1.00 15.00 247 TYR A N 13
ATOM 9376 C CA . TYR A 1 18 ? -2.141 0.228 -2.663 1.00 15.00 247 TYR A CA 13
ATOM 9377 C C . TYR A 1 18 ? -1.245 -0.359 -1.567 1.00 15.00 247 TYR A C 13
ATOM 9378 O O . TYR A 1 18 ? -1.274 -1.560 -1.310 1.00 15.00 247 TYR A O 13
ATOM 9396 N N . TYR A 1 19 ? -0.478 0.493 -0.905 1.00 15.00 248 TYR A N 13
ATOM 9397 C CA . TYR A 1 19 ? 0.455 0.070 0.119 1.00 15.00 248 TYR A CA 13
ATOM 9398 C C . TYR A 1 19 ? -0.163 0.150 1.504 1.00 15.00 248 TYR A C 13
ATOM 9399 O O . TYR A 1 19 ? -0.579 1.223 1.952 1.00 15.00 248 TYR A O 13
ATOM 9417 N N . ILE A 1 20 ? -0.221 -0.987 2.174 1.00 15.00 249 ILE A N 13
ATOM 9418 C CA . ILE A 1 20 ? -0.650 -1.037 3.554 1.00 15.00 249 ILE A CA 13
ATOM 9419 C C . ILE A 1 20 ? 0.570 -1.008 4.470 1.00 15.00 249 ILE A C 13
ATOM 9420 O O . ILE A 1 20 ? 1.380 -1.939 4.473 1.00 15.00 249 ILE A O 13
ATOM 9436 N N . ASN A 1 21 ? 0.709 0.067 5.238 1.00 15.00 250 ASN A N 13
ATOM 9437 C CA . ASN A 1 21 ? 1.881 0.240 6.086 1.00 15.00 250 ASN A CA 13
ATOM 9438 C C . ASN A 1 21 ? 1.612 -0.391 7.459 1.00 15.00 250 ASN A C 13
ATOM 9439 O O . ASN A 1 21 ? 0.800 0.139 8.219 1.00 15.00 250 ASN A O 13
ATOM 9450 N N . HIS A 1 22 ? 2.273 -1.520 7.778 1.00 15.00 251 HIS A N 13
ATOM 9451 C CA . HIS A 1 22 ? 1.992 -2.260 8.999 1.00 15.00 251 HIS A CA 13
ATOM 9452 C C . HIS A 1 22 ? 2.724 -1.654 10.191 1.00 15.00 251 HIS A C 13
ATOM 9453 O O . HIS A 1 22 ? 2.445 -1.991 11.339 1.00 15.00 251 HIS A O 13
ATOM 9468 N N . LYS A 1 23 ? 3.681 -0.780 9.913 1.00 15.00 252 LYS A N 13
ATOM 9469 C CA . LYS A 1 23 ? 4.451 -0.135 10.974 1.00 15.00 252 LYS A CA 13
ATOM 9470 C C . LYS A 1 23 ? 3.812 1.182 11.419 1.00 15.00 252 LYS A C 13
ATOM 9471 O O . LYS A 1 23 ? 3.771 1.489 12.613 1.00 15.00 252 LYS A O 13
ATOM 9490 N N . ASN A 1 24 ? 3.344 1.968 10.458 1.00 15.00 253 ASN A N 13
ATOM 9491 C CA . ASN A 1 24 ? 2.754 3.268 10.752 1.00 15.00 253 ASN A CA 13
ATOM 9492 C C . ASN A 1 24 ? 1.231 3.193 10.749 1.00 15.00 253 ASN A C 13
ATOM 9493 O O . ASN A 1 24 ? 0.560 4.156 11.124 1.00 15.00 253 ASN A O 13
ATOM 9504 N N . LYS A 1 25 ? 0.694 2.048 10.312 1.00 15.00 254 LYS A N 13
ATOM 9505 C CA . LYS A 1 25 ? -0.757 1.849 10.236 1.00 15.00 254 LYS A CA 13
ATOM 9506 C C . LYS A 1 25 ? -1.365 2.885 9.281 1.00 15.00 254 LYS A C 13
ATOM 9507 O O . LYS A 1 25 ? -2.451 3.422 9.509 1.00 15.00 254 LYS A O 13
ATOM 9526 N N . THR A 1 26 ? -0.670 3.116 8.174 1.00 15.00 255 THR A N 13
ATOM 9527 C CA . THR A 1 26 ? -1.025 4.186 7.244 1.00 15.00 255 THR A CA 13
ATOM 9528 C C . THR A 1 26 ? -1.212 3.633 5.823 1.00 15.00 255 THR A C 13
ATOM 9529 O O . THR A 1 26 ? -0.580 2.641 5.460 1.00 15.00 255 THR A O 13
ATOM 9540 N N . THR A 1 27 ? -2.095 4.244 5.031 1.00 15.00 256 THR A N 13
ATOM 9541 C CA . THR A 1 27 ? -2.244 3.857 3.637 1.00 15.00 256 THR A CA 13
ATOM 9542 C C . THR A 1 27 ? -1.507 4.837 2.717 1.00 15.00 256 THR A C 13
ATOM 9543 O O . THR A 1 27 ? -1.496 6.045 2.959 1.00 15.00 256 THR A O 13
ATOM 9554 N N . SER A 1 28 ? -0.890 4.299 1.676 1.00 15.00 257 SER A N 13
ATOM 9555 C CA . SER A 1 28 ? -0.202 5.090 0.663 1.00 15.00 257 SER A CA 13
ATOM 9556 C C . SER A 1 28 ? -0.466 4.447 -0.690 1.00 15.00 257 SER A C 13
ATOM 9557 O O . SER A 1 28 ? -0.670 3.251 -0.753 1.00 15.00 257 SER A O 13
ATOM 9565 N N . TRP A 1 29 ? -0.491 5.218 -1.764 1.00 15.00 258 TRP A N 13
ATOM 9566 C CA . TRP A 1 29 ? -0.788 4.648 -3.076 1.00 15.00 258 TRP A CA 13
ATOM 9567 C C . TRP A 1 29 ? 0.405 3.900 -3.674 1.00 15.00 258 TRP A C 13
ATOM 9568 O O . TRP A 1 29 ? 0.400 2.676 -3.766 1.00 15.00 258 TRP A O 13
ATOM 9589 N N . LEU A 1 30 ? 1.425 4.646 -4.062 1.00 15.00 259 LEU A N 13
ATOM 9590 C CA . LEU A 1 30 ? 2.523 4.113 -4.861 1.00 15.00 259 LEU A CA 13
ATOM 9591 C C . LEU A 1 30 ? 3.883 4.232 -4.188 1.00 15.00 259 LEU A C 13
ATOM 9592 O O . LEU A 1 30 ? 4.064 5.012 -3.251 1.00 15.00 259 LEU A O 13
ATOM 9608 N N . ASP A 1 31 ? 4.828 3.433 -4.691 1.00 15.00 260 ASP A N 13
ATOM 9609 C CA . ASP A 1 31 ? 6.110 3.166 -4.040 1.00 15.00 260 ASP A CA 13
ATOM 9610 C C . ASP A 1 31 ? 6.907 4.454 -3.822 1.00 15.00 260 ASP A C 13
ATOM 9611 O O . ASP A 1 31 ? 7.306 5.145 -4.763 1.00 15.00 260 ASP A O 13
ATOM 9620 N N . PRO A 1 32 ? 7.118 4.777 -2.534 1.00 15.00 261 PRO A N 13
ATOM 9621 C CA . PRO A 1 32 ? 7.788 5.995 -2.082 1.00 15.00 261 PRO A CA 13
ATOM 9622 C C . PRO A 1 32 ? 9.310 5.919 -2.156 1.00 15.00 261 PRO A C 13
ATOM 9623 O O . PRO A 1 32 ? 9.999 6.919 -1.946 1.00 15.00 261 PRO A O 13
ATOM 9634 N N . ARG A 1 33 ? 9.839 4.731 -2.409 1.00 15.00 262 ARG A N 13
ATOM 9635 C CA . ARG A 1 33 ? 11.282 4.532 -2.454 1.00 15.00 262 ARG A CA 13
ATOM 9636 C C . ARG A 1 33 ? 11.848 5.150 -3.733 1.00 15.00 262 ARG A C 13
ATOM 9637 O O . ARG A 1 33 ? 13.042 5.438 -3.830 1.00 15.00 262 ARG A O 13
ATOM 9658 N N . LEU A 1 34 ? 10.973 5.362 -4.705 1.00 15.00 263 LEU A N 13
ATOM 9659 C CA . LEU A 1 34 ? 11.360 5.979 -5.965 1.00 15.00 263 LEU A CA 13
ATOM 9660 C C . LEU A 1 34 ? 11.454 7.501 -5.836 1.00 15.00 263 LEU A C 13
ATOM 9661 O O . LEU A 1 34 ? 11.997 8.174 -6.716 1.00 15.00 263 LEU A O 13
ATOM 9677 N N . ASP A 1 35 ? 10.902 8.042 -4.752 1.00 15.00 264 ASP A N 13
ATOM 9678 C CA . ASP A 1 35 ? 10.867 9.495 -4.551 1.00 15.00 264 ASP A CA 13
ATOM 9679 C C . ASP A 1 35 ? 12.252 10.138 -4.360 1.00 15.00 264 ASP A C 13
ATOM 9680 O O . ASP A 1 35 ? 12.547 11.144 -5.000 1.00 15.00 264 ASP A O 13
ATOM 9689 N N . PRO A 1 36 ? 13.103 9.610 -3.460 1.00 15.00 265 PRO A N 13
ATOM 9690 C CA . PRO A 1 36 ? 14.456 10.141 -3.244 1.00 15.00 265 PRO A CA 13
ATOM 9691 C C . PRO A 1 36 ? 15.357 9.946 -4.463 1.00 15.00 265 PRO A C 13
ATOM 9692 O O . PRO A 1 36 ? 16.060 8.920 -4.531 1.00 15.00 265 PRO A O 13
ATOM 9704 N N . SER B 2 1 ? -7.437 11.051 -4.870 1.00 15.00 206 SER B N 13
ATOM 9705 C CA . SER B 2 1 ? -8.342 9.955 -4.467 1.00 15.00 206 SER B CA 13
ATOM 9706 C C . SER B 2 1 ? -7.825 9.268 -3.207 1.00 15.00 206 SER B C 13
ATOM 9707 O O . SER B 2 1 ? -6.671 8.838 -3.152 1.00 15.00 206 SER B O 13
ATOM 9717 N N . PRO B 2 2 ? -8.676 9.161 -2.174 1.00 15.00 207 PRO B N 13
ATOM 9718 C CA . PRO B 2 2 ? -8.318 8.508 -0.912 1.00 15.00 207 PRO B CA 13
ATOM 9719 C C . PRO B 2 2 ? -8.127 7.003 -1.087 1.00 15.00 207 PRO B C 13
ATOM 9720 O O . PRO B 2 2 ? -8.988 6.323 -1.654 1.00 15.00 207 PRO B O 13
ATOM 9731 N N . PRO B 2 3 ? -7.004 6.462 -0.598 1.00 15.00 208 PRO B N 13
ATOM 9732 C CA . PRO B 2 3 ? -6.688 5.043 -0.723 1.00 15.00 208 PRO B CA 13
ATOM 9733 C C . PRO B 2 3 ? -7.476 4.195 0.275 1.00 15.00 208 PRO B C 13
ATOM 9734 O O . PRO B 2 3 ? -7.743 4.636 1.395 1.00 15.00 208 PRO B O 13
ATOM 9745 N N . PRO B 2 4 ? -7.852 2.967 -0.128 1.00 15.00 209 PRO B N 13
ATOM 9746 C CA . PRO B 2 4 ? -8.595 2.023 0.720 1.00 15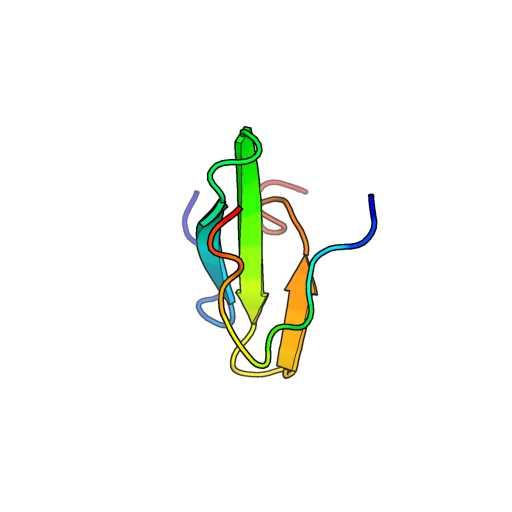.00 209 PRO B CA 13
ATOM 9747 C C . PRO B 2 4 ? -7.978 1.856 2.111 1.00 15.00 209 PRO B C 13
ATOM 9748 O O . PRO B 2 4 ? -6.754 1.839 2.265 1.00 15.00 209 PRO B O 13
ATOM 9759 N N . PRO B 2 5 ? -8.835 1.713 3.135 1.00 15.00 210 PRO B N 13
ATOM 9760 C CA . PRO B 2 5 ? -8.410 1.592 4.535 1.00 15.00 210 PRO B CA 13
ATOM 9761 C C . PRO B 2 5 ? -7.395 0.472 4.765 1.00 15.00 210 PRO B C 13
ATOM 9762 O O . PRO B 2 5 ? -7.534 -0.630 4.239 1.00 15.00 210 PRO B O 13
ATOM 9773 N N . TYR B 2 6 ? -6.390 0.770 5.583 1.00 15.00 211 TYR B N 13
ATOM 9774 C CA . TYR B 2 6 ? -5.354 -0.196 5.940 1.00 15.00 211 TYR B CA 13
ATOM 9775 C C . TYR B 2 6 ? -5.917 -1.320 6.825 1.00 15.00 211 TYR B C 13
ATOM 9776 O O . TYR B 2 6 ? -5.269 -2.345 7.035 1.00 15.00 211 TYR B O 13
ATOM 9794 N N . SER B 2 7 ? -7.127 -1.124 7.328 1.00 15.00 212 SER B N 13
ATOM 9795 C CA . SER B 2 7 ? -7.742 -2.086 8.231 1.00 15.00 212 SER B CA 13
ATOM 9796 C C . SER B 2 7 ? -7.949 -3.443 7.553 1.00 15.00 212 SER B C 13
ATOM 9797 O O . SER B 2 7 ? -7.494 -4.474 8.056 1.00 15.00 212 SER B O 13
ATOM 9805 N N . ARG B 2 8 ? -8.658 -3.448 6.433 1.00 15.00 213 ARG B N 13
ATOM 9806 C CA . ARG B 2 8 ? -8.887 -4.675 5.692 1.00 15.00 213 ARG B CA 13
ATOM 9807 C C . ARG B 2 8 ? -9.043 -4.395 4.199 1.00 15.00 213 ARG B C 13
ATOM 9808 O O . ARG B 2 8 ? -9.254 -3.256 3.790 1.00 15.00 213 ARG B O 13
ATOM 9829 N N . TYR B 2 9 ? -8.961 -5.452 3.394 1.00 15.00 214 TYR B N 13
ATOM 9830 C CA . TYR B 2 9 ? -8.819 -5.319 1.949 1.00 15.00 214 TYR B CA 13
ATOM 9831 C C . TYR B 2 9 ? -10.190 -5.263 1.289 1.00 15.00 214 TYR B C 13
ATOM 9832 O O . TYR B 2 9 ? -11.099 -6.006 1.660 1.00 15.00 214 TYR B O 13
ATOM 9850 N N . PRO B 2 10 ? -10.339 -4.395 0.278 1.00 15.00 215 PRO B N 13
ATOM 9851 C CA . PRO B 2 10 ? -11.622 -4.127 -0.361 1.00 15.00 215 PRO B CA 13
ATOM 9852 C C . PRO B 2 10 ? -12.064 -5.261 -1.283 1.00 15.00 215 PRO B C 13
ATOM 9853 O O . PRO B 2 10 ? -12.782 -6.170 -0.863 1.00 15.00 215 PRO B O 13
ATOM 9864 N N . MET B 2 11 ? -11.609 -5.227 -2.529 1.00 15.00 216 MET B N 13
ATOM 9865 C CA . MET B 2 11 ? -12.011 -6.224 -3.510 1.00 15.00 216 MET B CA 13
ATOM 9866 C C . MET B 2 11 ? -10.800 -6.970 -4.056 1.00 15.00 216 MET B C 13
ATOM 9867 O O . MET B 2 11 ? -9.960 -6.394 -4.752 1.00 15.00 216 MET B O 13
ATOM 9881 N N . ASP B 2 12 ? -10.710 -8.243 -3.721 1.00 15.00 217 ASP B N 13
ATOM 9882 C CA . ASP B 2 12 ? -9.644 -9.099 -4.217 1.00 15.00 217 ASP B CA 13
ATOM 9883 C C . ASP B 2 12 ? -10.238 -10.391 -4.753 1.00 15.00 217 ASP B C 13
ATOM 9884 O O . ASP B 2 12 ? -10.336 -10.534 -5.983 1.00 15.00 217 ASP B O 13
ATOM 9894 N N . GLY A 1 1 ? 10.656 -0.405 -6.341 1.00 15.00 230 GLY A N 14
ATOM 9895 C CA . GLY A 1 1 ? 11.935 -0.871 -5.758 1.00 15.00 230 GLY A CA 14
ATOM 9896 C C . GLY A 1 1 ? 11.726 -1.546 -4.420 1.00 15.00 230 GLY A C 14
ATOM 9897 O O . GLY A 1 1 ? 10.614 -1.977 -4.114 1.00 15.00 230 GLY A O 14
ATOM 9903 N N . PRO A 1 2 ? 12.781 -1.679 -3.606 1.00 15.00 231 PRO A N 14
ATOM 9904 C CA . PRO A 1 2 ? 12.663 -2.215 -2.254 1.00 15.00 231 PRO A CA 14
ATOM 9905 C C . PRO A 1 2 ? 12.024 -1.199 -1.318 1.00 15.00 231 PRO A C 14
ATOM 9906 O O . PRO A 1 2 ? 12.603 -0.150 -1.039 1.00 15.00 231 PRO A O 14
ATOM 9917 N N . LEU A 1 3 ? 10.822 -1.501 -0.849 1.00 15.00 232 LEU A N 14
ATOM 9918 C CA . LEU A 1 3 ? 10.067 -0.556 -0.035 1.00 15.00 232 LEU A CA 14
ATOM 9919 C C . LEU A 1 3 ? 10.697 -0.386 1.339 1.00 15.00 232 LEU A C 14
ATOM 9920 O O . LEU A 1 3 ? 11.467 -1.238 1.780 1.00 15.00 232 LEU A O 14
ATOM 9936 N N . PRO A 1 4 ? 10.357 0.712 2.043 1.00 15.00 233 PRO A N 14
ATOM 9937 C CA . PRO A 1 4 ? 10.945 1.085 3.349 1.00 15.00 233 PRO A CA 14
ATOM 9938 C C . PRO A 1 4 ? 10.755 0.024 4.437 1.00 15.00 233 PRO A C 14
ATOM 9939 O O . PRO A 1 4 ? 11.270 0.185 5.544 1.00 15.00 233 PRO A O 14
ATOM 9950 N N . ASP A 1 5 ? 9.936 -0.994 4.138 1.00 15.00 234 ASP A N 14
ATOM 9951 C CA . ASP A 1 5 ? 9.698 -2.145 5.035 1.00 15.00 234 ASP A CA 14
ATOM 9952 C C . ASP A 1 5 ? 8.573 -1.845 6.001 1.00 15.00 234 ASP A C 14
ATOM 9953 O O . ASP A 1 5 ? 8.320 -2.589 6.950 1.00 15.00 234 ASP A O 14
ATOM 9962 N N . GLY A 1 6 ? 7.884 -0.754 5.742 1.00 15.00 235 GLY A N 14
ATOM 9963 C CA . GLY A 1 6 ? 6.700 -0.437 6.497 1.00 15.00 235 GLY A CA 14
ATOM 9964 C C . GLY A 1 6 ? 5.450 -0.951 5.815 1.00 15.00 235 GLY A C 14
ATOM 9965 O O . GLY A 1 6 ? 4.455 -1.237 6.471 1.00 15.00 235 GLY A O 14
ATOM 9969 N N . TRP A 1 7 ? 5.515 -1.103 4.497 1.00 15.00 236 TRP A N 14
ATOM 9970 C CA . TRP A 1 7 ? 4.328 -1.407 3.707 1.00 15.00 236 TRP A CA 14
ATOM 9971 C C . TRP A 1 7 ? 4.569 -2.409 2.590 1.00 15.00 236 TRP A C 14
ATOM 9972 O O . TRP A 1 7 ? 5.648 -2.476 2.002 1.00 15.00 236 TRP A O 14
ATOM 9993 N N . GLU A 1 8 ? 3.505 -3.149 2.291 1.00 15.00 237 GLU A N 14
ATOM 9994 C CA . GLU A 1 8 ? 3.515 -4.189 1.278 1.00 15.00 237 GLU A CA 14
ATOM 9995 C C . GLU A 1 8 ? 2.500 -3.774 0.203 1.00 15.00 237 GLU A C 14
ATOM 9996 O O . GLU A 1 8 ? 1.467 -3.184 0.531 1.00 15.00 237 GLU A O 14
ATOM 10008 N N . GLN A 1 9 ? 2.761 -4.096 -1.057 1.00 15.00 238 GLN A N 14
ATOM 10009 C CA . GLN A 1 9 ? 1.911 -3.622 -2.145 1.00 15.00 238 GLN A CA 14
ATOM 10010 C C . GLN A 1 9 ? 0.774 -4.606 -2.420 1.00 15.00 238 GLN A C 14
ATOM 10011 O O . GLN A 1 9 ? 0.984 -5.650 -3.033 1.00 15.00 238 GLN A O 14
ATOM 10025 N N . ALA A 1 10 ? -0.424 -4.286 -1.945 1.00 15.00 239 ALA A N 14
ATOM 10026 C CA . ALA A 1 10 ? -1.596 -5.108 -2.200 1.00 15.00 239 ALA A CA 14
ATOM 10027 C C . ALA A 1 10 ? -2.359 -4.558 -3.398 1.00 15.00 239 ALA A C 14
ATOM 10028 O O . ALA A 1 10 ? -2.312 -3.360 -3.670 1.00 15.00 239 ALA A O 14
ATOM 10035 N N . MET A 1 11 ? -3.034 -5.428 -4.129 1.00 15.00 240 MET A N 14
ATOM 10036 C CA . MET A 1 11 ? -3.691 -5.026 -5.365 1.00 15.00 240 MET A CA 14
ATOM 10037 C C . MET A 1 11 ? -5.200 -5.207 -5.278 1.00 15.00 240 MET A C 14
ATOM 10038 O O . MET A 1 11 ? -5.686 -6.264 -4.871 1.00 15.00 240 MET A O 14
ATOM 10052 N N . THR A 1 12 ? -5.943 -4.180 -5.672 1.00 15.00 241 THR A N 14
ATOM 10053 C CA . THR A 1 12 ? -7.381 -4.310 -5.801 1.00 15.00 241 THR A CA 14
ATOM 10054 C C . THR A 1 12 ? -7.743 -4.504 -7.269 1.00 15.00 241 THR A C 14
ATOM 10055 O O . THR A 1 12 ? -7.182 -3.841 -8.154 1.00 15.00 241 THR A O 14
ATOM 10066 N N . GLN A 1 13 ? -8.676 -5.421 -7.520 1.00 15.00 242 GLN A N 14
ATOM 10067 C CA . GLN A 1 13 ? -9.078 -5.782 -8.880 1.00 15.00 242 GLN A CA 14
ATOM 10068 C C . GLN A 1 13 ? -9.692 -4.589 -9.615 1.00 15.00 242 GLN A C 14
ATOM 10069 O O . GLN A 1 13 ? -9.925 -4.640 -10.822 1.00 15.00 242 GLN A O 14
ATOM 10083 N N . ASP A 1 14 ? -9.953 -3.514 -8.878 1.00 15.00 243 ASP A N 14
ATOM 10084 C CA . ASP A 1 14 ? -10.476 -2.289 -9.467 1.00 15.00 243 ASP A CA 14
ATOM 10085 C C . ASP A 1 14 ? -9.413 -1.624 -10.346 1.00 15.00 243 ASP A C 14
ATOM 10086 O O . ASP A 1 14 ? -9.682 -0.640 -11.032 1.00 15.00 243 ASP A O 14
ATOM 10095 N N . GLY A 1 15 ? -8.204 -2.177 -10.327 1.00 15.00 244 GLY A N 14
ATOM 10096 C CA . GLY A 1 15 ? -7.158 -1.718 -11.225 1.00 15.00 244 GLY A CA 14
ATOM 10097 C C . GLY A 1 15 ? -6.142 -0.798 -10.573 1.00 15.00 244 GLY A C 14
ATOM 10098 O O . GLY A 1 15 ? -5.433 -0.072 -11.270 1.00 15.00 244 GLY A O 14
ATOM 10102 N N . GLU A 1 16 ? -6.040 -0.836 -9.251 1.00 15.00 245 GLU A N 14
ATOM 10103 C CA . GLU A 1 16 ? -5.113 0.039 -8.539 1.00 15.00 245 GLU A CA 14
ATOM 10104 C C . GLU A 1 16 ? -4.400 -0.725 -7.432 1.00 15.00 245 GLU A C 14
ATOM 10105 O O . GLU A 1 16 ? -4.947 -1.667 -6.858 1.00 15.00 245 GLU A O 14
ATOM 10117 N N . ILE A 1 17 ? -3.177 -0.315 -7.131 1.00 15.00 246 ILE A N 14
ATOM 10118 C CA . ILE A 1 17 ? -2.384 -0.975 -6.107 1.00 15.00 246 ILE A CA 14
ATOM 10119 C C . ILE A 1 17 ? -2.150 -0.029 -4.934 1.00 15.00 246 ILE A C 14
ATOM 10120 O O . ILE A 1 17 ? -1.969 1.171 -5.122 1.00 15.00 246 ILE A O 14
ATOM 10136 N N . TYR A 1 18 ? -2.179 -0.570 -3.727 1.00 15.00 247 TYR A N 14
ATOM 10137 C CA . TYR A 1 18 ? -2.070 0.237 -2.524 1.00 15.00 247 TYR A CA 14
ATOM 10138 C C . TYR A 1 18 ? -1.102 -0.410 -1.524 1.00 15.00 247 TYR A C 14
ATOM 10139 O O . TYR A 1 18 ? -1.093 -1.630 -1.367 1.00 15.00 247 TYR A O 14
ATOM 10157 N N . TYR A 1 19 ? -0.291 0.399 -0.853 1.00 15.00 248 TYR A N 14
ATOM 10158 C CA . TYR A 1 19 ? 0.638 -0.100 0.148 1.00 15.00 248 TYR A CA 14
ATOM 10159 C C . TYR A 1 19 ? 0.003 -0.094 1.529 1.00 15.00 248 TYR A C 14
ATOM 10160 O O . TYR A 1 19 ? -0.439 0.948 2.015 1.00 15.00 248 TYR A O 14
ATOM 10178 N N . ILE A 1 20 ? -0.034 -1.261 2.157 1.00 15.00 249 ILE A N 14
ATOM 10179 C CA . ILE A 1 20 ? -0.507 -1.376 3.526 1.00 15.00 249 ILE A CA 14
ATOM 10180 C C . ILE A 1 20 ? 0.658 -1.204 4.493 1.00 15.00 249 ILE A C 14
ATOM 10181 O O . ILE A 1 20 ? 1.496 -2.098 4.635 1.00 15.00 249 ILE A O 14
ATOM 10197 N N . ASN A 1 21 ? 0.721 -0.056 5.155 1.00 15.00 250 ASN A N 14
ATOM 10198 C CA . ASN A 1 21 ? 1.846 0.238 6.031 1.00 15.00 250 ASN A CA 14
ATOM 10199 C C . ASN A 1 21 ? 1.543 -0.266 7.451 1.00 15.00 250 ASN A C 14
ATOM 10200 O O . ASN A 1 21 ? 0.657 0.278 8.112 1.00 15.00 250 ASN A O 14
ATOM 10211 N N . HIS A 1 22 ? 2.258 -1.300 7.925 1.00 15.00 251 HIS A N 14
ATOM 10212 C CA . HIS A 1 22 ? 1.974 -1.898 9.217 1.00 15.00 251 HIS A CA 14
ATOM 10213 C C . HIS A 1 22 ? 2.656 -1.113 10.329 1.00 15.00 251 HIS A C 14
ATOM 10214 O O . HIS A 1 22 ? 2.266 -1.191 11.494 1.00 15.00 251 HIS A O 14
ATOM 10229 N N . LYS A 1 23 ? 3.694 -0.375 9.959 1.00 15.00 252 LYS A N 14
ATOM 10230 C CA . LYS A 1 23 ? 4.486 0.373 10.930 1.00 15.00 252 LYS A CA 14
ATOM 10231 C C . LYS A 1 23 ? 3.869 1.745 11.219 1.00 15.00 252 LYS A C 14
ATOM 10232 O O . LYS A 1 23 ? 4.063 2.306 12.297 1.00 15.00 252 LYS A O 14
ATOM 10251 N N . ASN A 1 24 ? 3.156 2.295 10.241 1.00 15.00 253 ASN A N 14
ATOM 10252 C CA . ASN A 1 24 ? 2.537 3.608 10.392 1.00 15.00 253 ASN A CA 14
ATOM 10253 C C . ASN A 1 24 ? 1.016 3.505 10.391 1.00 15.00 253 ASN A C 14
ATOM 10254 O O . ASN A 1 24 ? 0.330 4.491 10.650 1.00 15.00 253 ASN A O 14
ATOM 10265 N N . LYS A 1 25 ? 0.500 2.313 10.079 1.00 15.00 254 LYS A N 14
ATOM 10266 C CA . LYS A 1 25 ? -0.945 2.069 10.038 1.00 15.00 254 LYS A CA 14
ATOM 10267 C C . LYS A 1 25 ? -1.627 3.033 9.056 1.00 15.00 254 LYS A C 14
ATOM 10268 O O . LYS A 1 25 ? -2.625 3.681 9.378 1.00 15.00 254 LYS A O 14
ATOM 10287 N N . THR A 1 26 ? -1.088 3.114 7.846 1.00 15.00 255 THR A N 14
ATOM 10288 C CA . THR A 1 26 ? -1.598 4.048 6.848 1.00 15.00 255 THR A CA 14
ATOM 10289 C C . THR A 1 26 ? -1.487 3.453 5.440 1.00 15.00 255 THR A C 14
ATOM 10290 O O . THR A 1 26 ? -0.613 2.626 5.183 1.00 15.00 255 THR A O 14
ATOM 10301 N N . THR A 1 27 ? -2.390 3.839 4.543 1.00 15.00 256 THR A N 14
ATOM 10302 C CA . THR A 1 27 ? -2.336 3.368 3.168 1.00 15.00 256 THR A CA 14
ATOM 10303 C C . THR A 1 27 ? -1.769 4.458 2.254 1.00 15.00 256 THR A C 14
ATOM 10304 O O . THR A 1 27 ? -2.042 5.644 2.445 1.00 15.00 256 THR A O 14
ATOM 10315 N N . SER A 1 28 ? -0.956 4.055 1.288 1.00 15.00 257 SER A N 14
ATOM 10316 C CA . SER A 1 28 ? -0.403 4.976 0.301 1.00 15.00 257 SER A CA 14
ATOM 10317 C C . SER A 1 28 ? -0.223 4.247 -1.026 1.00 15.00 257 SER A C 14
ATOM 10318 O O . SER A 1 28 ? 0.247 3.122 -1.045 1.00 15.00 257 SER A O 14
ATOM 10326 N N . TRP A 1 29 ? -0.575 4.901 -2.127 1.00 15.00 258 TRP A N 14
ATOM 10327 C CA . TRP A 1 29 ? -0.702 4.230 -3.424 1.00 15.00 258 TRP A CA 14
ATOM 10328 C C . TRP A 1 29 ? 0.598 3.569 -3.909 1.00 15.00 258 TRP A C 14
ATOM 10329 O O . TRP A 1 29 ? 0.701 2.340 -3.932 1.00 15.00 258 TRP A O 14
ATOM 10350 N N . LEU A 1 30 ? 1.590 4.371 -4.282 1.00 15.00 259 LEU A N 14
ATOM 10351 C CA . LEU A 1 30 ? 2.760 3.848 -4.985 1.00 15.00 259 LEU A CA 14
ATOM 10352 C C . LEU A 1 30 ? 4.062 4.026 -4.218 1.00 15.00 259 LEU A C 14
ATOM 10353 O O . LEU A 1 30 ? 4.164 4.862 -3.321 1.00 15.00 259 LEU A O 14
ATOM 10369 N N . ASP A 1 31 ? 5.049 3.219 -4.618 1.00 15.00 260 ASP A N 14
ATOM 10370 C CA . ASP A 1 31 ? 6.357 3.141 -3.961 1.00 15.00 260 ASP A CA 14
ATOM 10371 C C . ASP A 1 31 ? 7.090 4.481 -3.964 1.00 15.00 260 ASP A C 14
ATOM 10372 O O . ASP A 1 31 ? 7.513 4.976 -5.012 1.00 15.00 260 ASP A O 14
ATOM 10381 N N . PRO A 1 32 ? 7.226 5.087 -2.778 1.00 15.00 261 PRO A N 14
ATOM 10382 C CA . PRO A 1 32 ? 7.935 6.351 -2.594 1.00 15.00 261 PRO A CA 14
ATOM 10383 C C . PRO A 1 32 ? 9.453 6.183 -2.526 1.00 15.00 261 PRO A C 14
ATOM 10384 O O . PRO A 1 32 ? 10.193 7.166 -2.547 1.00 15.00 261 PRO A O 14
ATOM 10395 N N . ARG A 1 33 ? 9.913 4.941 -2.439 1.00 15.00 262 ARG A N 14
ATOM 10396 C CA . ARG A 1 33 ? 11.330 4.660 -2.232 1.00 15.00 262 ARG A CA 14
ATOM 10397 C C . ARG A 1 33 ? 12.132 4.925 -3.508 1.00 15.00 262 ARG A C 14
ATOM 10398 O O . ARG A 1 33 ? 13.362 4.961 -3.487 1.00 15.00 262 ARG A O 14
ATOM 10419 N N . LEU A 1 34 ? 11.432 5.099 -4.621 1.00 15.00 263 LEU A N 14
ATOM 10420 C CA . LEU A 1 34 ? 12.079 5.445 -5.882 1.00 15.00 263 LEU A CA 14
ATOM 10421 C C . LEU A 1 34 ? 12.402 6.936 -5.946 1.00 15.00 263 LEU A C 14
ATOM 10422 O O . LEU A 1 34 ? 13.210 7.372 -6.766 1.00 15.00 263 LEU A O 14
ATOM 10438 N N . ASP A 1 35 ? 11.739 7.719 -5.100 1.00 15.00 264 ASP A N 14
ATOM 10439 C CA . ASP A 1 35 ? 11.936 9.170 -5.075 1.00 15.00 264 ASP A CA 14
ATOM 10440 C C . ASP A 1 35 ? 13.349 9.605 -4.646 1.00 15.00 264 ASP A C 14
ATOM 10441 O O . ASP A 1 35 ? 13.952 10.436 -5.325 1.00 15.00 264 ASP A O 14
ATOM 10450 N N . PRO A 1 36 ? 13.891 9.092 -3.519 1.00 15.00 265 PRO A N 14
ATOM 10451 C CA . PRO A 1 36 ? 15.248 9.431 -3.066 1.00 15.00 265 PRO A CA 14
ATOM 10452 C C . PRO A 1 36 ? 16.311 9.102 -4.110 1.00 15.00 265 PRO A C 14
ATOM 10453 O O . PRO A 1 36 ? 16.947 10.044 -4.629 1.00 15.00 265 PRO A O 14
ATOM 10465 N N . SER B 2 1 ? -8.301 10.002 -5.032 1.00 15.00 206 SER B N 14
ATOM 10466 C CA . SER B 2 1 ? -8.943 8.807 -4.454 1.00 15.00 206 SER B CA 14
ATOM 10467 C C . SER B 2 1 ? -8.199 8.370 -3.195 1.00 15.00 206 SER B C 14
ATOM 10468 O O . SER B 2 1 ? -6.986 8.145 -3.228 1.00 15.00 206 SER B O 14
ATOM 10478 N N . PRO B 2 2 ? -8.910 8.262 -2.063 1.00 15.00 207 PRO B N 14
ATOM 10479 C CA . PRO B 2 2 ? -8.329 7.797 -0.807 1.00 15.00 207 PRO B CA 14
ATOM 10480 C C . PRO B 2 2 ? -8.010 6.309 -0.864 1.00 15.00 207 PRO B C 14
ATOM 10481 O O . PRO B 2 2 ? -8.860 5.502 -1.247 1.00 15.00 207 PRO B O 14
ATOM 10492 N N . PRO B 2 3 ? -6.784 5.923 -0.485 1.00 15.00 208 PRO B N 14
ATOM 10493 C CA . PRO B 2 3 ? -6.374 4.523 -0.485 1.00 15.00 208 PRO B CA 14
ATOM 10494 C C . PRO B 2 3 ? -7.203 3.713 0.504 1.00 15.00 208 PRO B C 14
ATOM 10495 O O . PRO B 2 3 ? -7.437 4.157 1.631 1.00 15.00 208 PRO B O 14
ATOM 10506 N N . PRO B 2 4 ? -7.650 2.514 0.090 1.00 15.00 209 PRO B N 14
ATOM 10507 C CA . PRO B 2 4 ? -8.507 1.649 0.907 1.00 15.00 209 PRO B CA 14
ATOM 10508 C C . PRO B 2 4 ? -7.970 1.468 2.325 1.00 15.00 209 PRO B C 14
ATOM 10509 O O . PRO B 2 4 ? -6.760 1.332 2.527 1.00 15.00 209 PRO B O 14
ATOM 10520 N N . PRO B 2 5 ? -8.876 1.477 3.318 1.00 15.00 210 PRO B N 14
ATOM 10521 C CA . PRO B 2 5 ? -8.515 1.354 4.732 1.00 15.00 210 PRO B CA 14
ATOM 10522 C C . PRO B 2 5 ? -7.564 0.193 5.004 1.00 15.00 210 PRO B C 14
ATOM 10523 O O . PRO B 2 5 ? -7.839 -0.951 4.646 1.00 15.00 210 PRO B O 14
ATOM 10534 N N . TYR B 2 6 ? -6.449 0.510 5.646 1.00 15.00 211 TYR B N 14
ATOM 10535 C CA . TYR B 2 6 ? -5.421 -0.468 5.989 1.00 15.00 211 TYR B CA 14
ATOM 10536 C C . TYR B 2 6 ? -5.954 -1.549 6.947 1.00 15.00 211 TYR B C 14
ATOM 10537 O O . TYR B 2 6 ? -5.296 -2.562 7.188 1.00 15.00 211 TYR B O 14
ATOM 10555 N N . SER B 2 7 ? -7.154 -1.340 7.476 1.00 15.00 212 SER B N 14
ATOM 10556 C CA . SER B 2 7 ? -7.751 -2.285 8.404 1.00 15.00 212 SER B CA 14
ATOM 10557 C C . SER B 2 7 ? -7.922 -3.663 7.761 1.00 15.00 212 SER B C 14
ATOM 10558 O O . SER B 2 7 ? -7.606 -4.681 8.378 1.00 15.00 212 SER B O 14
ATOM 10566 N N . ARG B 2 8 ? -8.438 -3.704 6.537 1.00 15.00 213 ARG B N 14
ATOM 10567 C CA . ARG B 2 8 ? -8.520 -4.960 5.808 1.00 15.00 213 ARG B CA 14
ATOM 10568 C C . ARG B 2 8 ? -8.427 -4.735 4.303 1.00 15.00 213 ARG B C 14
ATOM 10569 O O . ARG B 2 8 ? -8.609 -3.623 3.817 1.00 15.00 213 ARG B O 14
ATOM 10590 N N . TYR B 2 9 ? -8.184 -5.816 3.569 1.00 15.00 214 TYR B N 14
ATOM 10591 C CA . TYR B 2 9 ? -7.844 -5.730 2.155 1.00 15.00 214 TYR B CA 14
ATOM 10592 C C . TYR B 2 9 ? -9.083 -5.951 1.292 1.00 15.00 214 TYR B C 14
ATOM 10593 O O . TYR B 2 9 ? -9.714 -7.009 1.353 1.00 15.00 214 TYR B O 14
ATOM 10611 N N . PRO B 2 10 ? -9.457 -4.935 0.502 1.00 15.00 215 PRO B N 14
ATOM 10612 C CA . PRO B 2 10 ? -10.621 -4.992 -0.389 1.00 15.00 215 PRO B CA 14
ATOM 10613 C C . PRO B 2 10 ? -10.453 -5.996 -1.531 1.00 15.00 215 PRO B C 14
ATOM 10614 O O . PRO B 2 10 ? -9.515 -5.906 -2.326 1.00 15.00 215 PRO B O 14
ATOM 10625 N N . MET B 2 11 ? -11.364 -6.952 -1.596 1.00 15.00 216 MET B N 14
ATOM 10626 C CA . MET B 2 11 ? -11.379 -7.933 -2.672 1.00 15.00 216 MET B CA 14
ATOM 10627 C C . MET B 2 11 ? -12.720 -7.892 -3.395 1.00 15.00 216 MET B C 14
ATOM 10628 O O . MET B 2 11 ? -13.778 -7.961 -2.759 1.00 15.00 216 MET B O 14
ATOM 10642 N N . ASP B 2 12 ? -12.674 -7.779 -4.713 1.00 15.00 217 ASP B N 14
ATOM 10643 C CA . ASP B 2 12 ? -13.886 -7.771 -5.524 1.00 15.00 217 ASP B CA 14
ATOM 10644 C C . ASP B 2 12 ? -14.222 -9.190 -5.966 1.00 15.00 217 ASP B C 14
ATOM 10645 O O . ASP B 2 12 ? -13.551 -9.703 -6.883 1.00 15.00 217 ASP B O 14
ATOM 10655 N N . GLY A 1 1 ? 10.624 -1.015 -6.216 1.00 15.00 230 GLY A N 15
ATOM 10656 C CA . GLY A 1 1 ? 11.967 -1.299 -5.653 1.00 15.00 230 GLY A CA 15
ATOM 10657 C C . GLY A 1 1 ? 11.891 -1.767 -4.217 1.00 15.00 230 GLY A C 15
ATOM 10658 O O . GLY A 1 1 ? 10.833 -2.200 -3.767 1.00 15.00 230 GLY A O 15
ATOM 10664 N N . PRO A 1 2 ? 13.007 -1.718 -3.474 1.00 15.00 231 PRO A N 15
ATOM 10665 C CA . PRO A 1 2 ? 13.019 -2.081 -2.056 1.00 15.00 231 PRO A CA 15
ATOM 10666 C C . PRO A 1 2 ? 12.294 -1.047 -1.200 1.00 15.00 231 PRO A C 15
ATOM 10667 O O . PRO A 1 2 ? 12.700 0.116 -1.135 1.00 15.00 231 PRO A O 15
ATOM 10678 N N . LEU A 1 3 ? 11.208 -1.468 -0.570 1.00 15.00 232 LEU A N 15
ATOM 10679 C CA . LEU A 1 3 ? 10.429 -0.577 0.273 1.00 15.00 232 LEU A CA 15
ATOM 10680 C C . LEU A 1 3 ? 11.077 -0.400 1.638 1.00 15.00 232 LEU A C 15
ATOM 10681 O O . LEU A 1 3 ? 11.916 -1.208 2.036 1.00 15.00 232 LEU A O 15
ATOM 10697 N N . PRO A 1 4 ? 10.704 0.670 2.376 1.00 15.00 233 PRO A N 15
ATOM 10698 C CA . PRO A 1 4 ? 11.255 0.975 3.715 1.00 15.00 233 PRO A CA 15
ATOM 10699 C C . PRO A 1 4 ? 11.016 -0.144 4.735 1.00 15.00 233 PRO A C 15
ATOM 10700 O O . PRO A 1 4 ? 11.498 -0.066 5.867 1.00 15.00 233 PRO A O 15
ATOM 10711 N N . ASP A 1 5 ? 10.199 -1.125 4.334 1.00 15.00 234 ASP A N 15
ATOM 10712 C CA . ASP A 1 5 ? 9.922 -2.346 5.112 1.00 15.00 234 ASP A CA 15
ATOM 10713 C C . ASP A 1 5 ? 8.748 -2.148 6.044 1.00 15.00 234 ASP A C 15
ATOM 10714 O O . ASP A 1 5 ? 8.450 -3.005 6.875 1.00 15.00 234 ASP A O 15
ATOM 10723 N N . GLY A 1 6 ? 8.056 -1.041 5.875 1.00 15.00 235 GLY A N 15
ATOM 10724 C CA . GLY A 1 6 ? 6.850 -0.815 6.634 1.00 15.00 235 GLY A CA 15
ATOM 10725 C C . GLY A 1 6 ? 5.618 -1.245 5.873 1.00 15.00 235 GLY A C 15
ATOM 10726 O O . GLY A 1 6 ? 4.592 -1.572 6.472 1.00 15.00 235 GLY A O 15
ATOM 10730 N N . TRP A 1 7 ? 5.723 -1.279 4.549 1.00 15.00 236 TRP A N 15
ATOM 10731 C CA . TRP A 1 7 ? 4.565 -1.536 3.713 1.00 15.00 236 TRP A CA 15
ATOM 10732 C C . TRP A 1 7 ? 4.819 -2.488 2.557 1.00 15.00 236 TRP A C 15
ATOM 10733 O O . TRP A 1 7 ? 5.910 -2.548 1.988 1.00 15.00 236 TRP A O 15
ATOM 10754 N N . GLU A 1 8 ? 3.744 -3.192 2.209 1.00 15.00 237 GLU A N 15
ATOM 10755 C CA . GLU A 1 8 ? 3.735 -4.205 1.172 1.00 15.00 237 GLU A CA 15
ATOM 10756 C C . GLU A 1 8 ? 2.704 -3.817 0.105 1.00 15.00 237 GLU A C 15
ATOM 10757 O O . GLU A 1 8 ? 1.628 -3.309 0.435 1.00 15.00 237 GLU A O 15
ATOM 10769 N N . GLN A 1 9 ? 3.021 -4.078 -1.159 1.00 15.00 238 GLN A N 15
ATOM 10770 C CA . GLN A 1 9 ? 2.173 -3.646 -2.267 1.00 15.00 238 GLN A CA 15
ATOM 10771 C C . GLN A 1 9 ? 1.129 -4.723 -2.605 1.00 15.00 238 GLN A C 15
ATOM 10772 O O . GLN A 1 9 ? 1.483 -5.813 -3.057 1.00 15.00 238 GLN A O 15
ATOM 10786 N N . ALA A 1 10 ? -0.149 -4.428 -2.370 1.00 15.00 239 ALA A N 15
ATOM 10787 C CA . ALA A 1 10 ? -1.218 -5.369 -2.673 1.00 15.00 239 ALA A CA 15
ATOM 10788 C C . ALA A 1 10 ? -2.066 -4.858 -3.832 1.00 15.00 239 ALA A C 15
ATOM 10789 O O . ALA A 1 10 ? -2.190 -3.654 -4.028 1.00 15.00 239 ALA A O 15
ATOM 10796 N N . MET A 1 11 ? -2.638 -5.769 -4.605 1.00 15.00 240 MET A N 15
ATOM 10797 C CA . MET A 1 11 ? -3.425 -5.388 -5.774 1.00 15.00 240 MET A CA 15
ATOM 10798 C C . MET A 1 11 ? -4.917 -5.517 -5.496 1.00 15.00 240 MET A C 15
ATOM 10799 O O . MET A 1 11 ? -5.368 -6.530 -4.957 1.00 15.00 240 MET A O 15
ATOM 10813 N N . THR A 1 12 ? -5.681 -4.500 -5.873 1.00 15.00 241 THR A N 15
ATOM 10814 C CA . THR A 1 12 ? -7.130 -4.597 -5.839 1.00 15.00 241 THR A CA 15
ATOM 10815 C C . THR A 1 12 ? -7.667 -4.658 -7.268 1.00 15.00 241 THR A C 15
ATOM 10816 O O . THR A 1 12 ? -7.165 -3.969 -8.164 1.00 15.00 241 THR A O 15
ATOM 10827 N N . GLN A 1 13 ? -8.676 -5.500 -7.476 1.00 15.00 242 GLN A N 15
ATOM 10828 C CA . GLN A 1 13 ? -9.257 -5.713 -8.802 1.00 15.00 242 GLN A CA 15
ATOM 10829 C C . GLN A 1 13 ? -9.930 -4.440 -9.321 1.00 15.00 242 GLN A C 15
ATOM 10830 O O . GLN A 1 13 ? -10.304 -4.351 -10.489 1.00 15.00 242 GLN A O 15
ATOM 10844 N N . ASP A 1 14 ? -10.061 -3.451 -8.443 1.00 15.00 243 ASP A N 15
ATOM 10845 C CA . ASP A 1 14 ? -10.650 -2.166 -8.802 1.00 15.00 243 ASP A CA 15
ATOM 10846 C C . ASP A 1 14 ? -9.724 -1.386 -9.748 1.00 15.00 243 ASP A C 15
ATOM 10847 O O . ASP A 1 14 ? -10.058 -0.296 -10.211 1.00 15.00 243 ASP A O 15
ATOM 10856 N N . GLY A 1 15 ? -8.555 -1.960 -10.028 1.00 15.00 244 GLY A N 15
ATOM 10857 C CA . GLY A 1 15 ? -7.664 -1.398 -11.030 1.00 15.00 244 GLY A CA 15
ATOM 10858 C C . GLY A 1 15 ? -6.527 -0.576 -10.451 1.00 15.00 244 GLY A C 15
ATOM 10859 O O . GLY A 1 15 ? -5.999 0.307 -11.125 1.00 15.00 244 GLY A O 15
ATOM 10863 N N . GLU A 1 16 ? -6.129 -0.872 -9.218 1.00 15.00 245 GLU A N 15
ATOM 10864 C CA . GLU A 1 16 ? -5.057 -0.132 -8.560 1.00 15.00 245 GLU A CA 15
ATOM 10865 C C . GLU A 1 16 ? -4.298 -1.016 -7.584 1.00 15.00 245 GLU A C 15
ATOM 10866 O O . GLU A 1 16 ? -4.855 -1.954 -7.011 1.00 15.00 245 GLU A O 15
ATOM 10878 N N . ILE A 1 17 ? -3.027 -0.719 -7.401 1.00 15.00 246 ILE A N 15
ATOM 10879 C CA . ILE A 1 17 ? -2.258 -1.333 -6.334 1.00 15.00 246 ILE A CA 15
ATOM 10880 C C . ILE A 1 17 ? -2.157 -0.351 -5.170 1.00 15.00 246 ILE A C 15
ATOM 10881 O O . ILE A 1 17 ? -2.193 0.864 -5.374 1.00 15.00 246 ILE A O 15
ATOM 10897 N N . TYR A 1 18 ? -2.064 -0.867 -3.957 1.00 15.00 247 TYR A N 15
ATOM 10898 C CA . TYR A 1 18 ? -2.010 -0.016 -2.782 1.00 15.00 247 TYR A CA 15
ATOM 10899 C C . TYR A 1 18 ? -1.032 -0.585 -1.740 1.00 15.00 247 TYR A C 15
ATOM 10900 O O . TYR A 1 18 ? -1.025 -1.792 -1.485 1.00 15.00 247 TYR A O 15
ATOM 10918 N N . TYR A 1 19 ? -0.213 0.278 -1.138 1.00 15.00 248 TYR A N 15
ATOM 10919 C CA . TYR A 1 19 ? 0.711 -0.134 -0.094 1.00 15.00 248 TYR A CA 15
ATOM 10920 C C . TYR A 1 19 ? 0.059 -0.030 1.273 1.00 15.00 248 TYR A C 15
ATOM 10921 O O . TYR A 1 19 ? -0.362 1.051 1.693 1.00 15.00 248 TYR A O 15
ATOM 10939 N N . ILE A 1 20 ? -0.027 -1.153 1.960 1.00 15.00 249 ILE A N 15
ATOM 10940 C CA . ILE A 1 20 ? -0.520 -1.171 3.321 1.00 15.00 249 ILE A CA 15
ATOM 10941 C C . ILE A 1 20 ? 0.653 -1.178 4.291 1.00 15.00 249 ILE A C 15
ATOM 10942 O O . ILE A 1 20 ? 1.425 -2.139 4.338 1.00 15.00 249 ILE A O 15
ATOM 10958 N N . ASN A 1 21 ? 0.798 -0.109 5.058 1.00 15.00 250 ASN A N 15
ATOM 10959 C CA . ASN A 1 21 ? 1.916 -0.002 5.978 1.00 15.00 250 ASN A CA 15
ATOM 10960 C C . ASN A 1 21 ? 1.514 -0.608 7.327 1.00 15.00 250 ASN A C 15
ATOM 10961 O O . ASN A 1 21 ? 0.699 -0.014 8.037 1.00 15.00 250 ASN A O 15
ATOM 10972 N N . HIS A 1 22 ? 2.061 -1.787 7.679 1.00 15.00 251 HIS A N 15
ATOM 10973 C CA . HIS A 1 22 ? 1.627 -2.514 8.862 1.00 15.00 251 HIS A CA 15
ATOM 10974 C C . HIS A 1 22 ? 2.279 -1.957 10.120 1.00 15.00 251 HIS A C 15
ATOM 10975 O O . HIS A 1 22 ? 1.883 -2.287 11.239 1.00 15.00 251 HIS A O 15
ATOM 10990 N N . LYS A 1 23 ? 3.293 -1.128 9.931 1.00 15.00 252 LYS A N 15
ATOM 10991 C CA . LYS A 1 23 ? 4.001 -0.527 11.052 1.00 15.00 252 LYS A CA 15
ATOM 10992 C C . LYS A 1 23 ? 3.428 0.844 11.411 1.00 15.00 252 LYS A C 15
ATOM 10993 O O . LYS A 1 23 ? 3.223 1.151 12.587 1.00 15.00 252 LYS A O 15
ATOM 11012 N N . ASN A 1 24 ? 3.180 1.672 10.405 1.00 15.00 253 ASN A N 15
ATOM 11013 C CA . ASN A 1 24 ? 2.667 3.018 10.635 1.00 15.00 253 ASN A CA 15
ATOM 11014 C C . ASN A 1 24 ? 1.151 3.061 10.510 1.00 15.00 253 ASN A C 15
ATOM 11015 O O . ASN A 1 24 ? 0.540 4.101 10.752 1.00 15.00 253 ASN A O 15
ATOM 11026 N N . LYS A 1 25 ? 0.550 1.933 10.118 1.00 15.00 254 LYS A N 15
ATOM 11027 C CA . LYS A 1 25 ? -0.907 1.833 9.982 1.00 15.00 254 LYS A CA 15
ATOM 11028 C C . LYS A 1 25 ? -1.407 2.858 8.953 1.00 15.00 254 LYS A C 15
ATOM 11029 O O . LYS A 1 25 ? -2.466 3.461 9.114 1.00 15.00 254 LYS A O 15
ATOM 11048 N N . THR A 1 26 ? -0.656 3.019 7.872 1.00 15.00 255 THR A N 15
ATOM 11049 C CA . THR A 1 26 ? -0.953 4.065 6.895 1.00 15.00 255 THR A CA 15
ATOM 11050 C C . THR A 1 26 ? -1.029 3.495 5.474 1.00 15.00 255 THR A C 15
ATOM 11051 O O . THR A 1 26 ? -0.398 2.480 5.172 1.00 15.00 255 THR A O 15
ATOM 11062 N N . THR A 1 27 ? -1.838 4.118 4.620 1.00 15.00 256 THR A N 15
ATOM 11063 C CA . THR A 1 27 ? -2.022 3.642 3.259 1.00 15.00 256 THR A CA 15
ATOM 11064 C C . THR A 1 27 ? -1.515 4.669 2.242 1.00 15.00 256 THR A C 15
ATOM 11065 O O . THR A 1 27 ? -1.753 5.871 2.381 1.00 15.00 256 THR A O 15
ATOM 11076 N N . SER A 1 28 ? -0.797 4.188 1.236 1.00 15.00 257 SER A N 15
ATOM 11077 C CA . SER A 1 28 ? -0.314 5.025 0.142 1.00 15.00 257 SER A CA 15
ATOM 11078 C C . SER A 1 28 ? -0.261 4.191 -1.133 1.00 15.00 257 SER A C 15
ATOM 11079 O O . SER A 1 28 ? 0.142 3.039 -1.086 1.00 15.00 257 SER A O 15
ATOM 11087 N N . TRP A 1 29 ? -0.654 4.770 -2.261 1.00 15.00 258 TRP A N 15
ATOM 11088 C CA . TRP A 1 29 ? -0.817 4.008 -3.506 1.00 15.00 258 TRP A CA 15
ATOM 11089 C C . TRP A 1 29 ? 0.478 3.329 -3.973 1.00 15.00 258 TRP A C 15
ATOM 11090 O O . TRP A 1 29 ? 0.565 2.103 -4.024 1.00 15.00 258 TRP A O 15
ATOM 11111 N N . LEU A 1 30 ? 1.474 4.138 -4.303 1.00 15.00 259 LEU A N 15
ATOM 11112 C CA . LEU A 1 30 ? 2.623 3.675 -5.073 1.00 15.00 259 LEU A CA 15
ATOM 11113 C C . LEU A 1 30 ? 3.944 3.788 -4.327 1.00 15.00 259 LEU A C 15
ATOM 11114 O O . LEU A 1 30 ? 4.065 4.533 -3.353 1.00 15.00 259 LEU A O 15
ATOM 11130 N N . ASP A 1 31 ? 4.925 3.029 -4.820 1.00 15.00 260 ASP A N 15
ATOM 11131 C CA . ASP A 1 31 ? 6.221 2.856 -4.168 1.00 15.00 260 ASP A CA 15
ATOM 11132 C C . ASP A 1 31 ? 6.938 4.192 -3.991 1.00 15.00 260 ASP A C 15
ATOM 11133 O O . ASP A 1 31 ? 7.286 4.874 -4.959 1.00 15.00 260 ASP A O 15
ATOM 11142 N N . PRO A 1 32 ? 7.149 4.562 -2.718 1.00 15.00 261 PRO A N 15
ATOM 11143 C CA . PRO A 1 32 ? 7.736 5.836 -2.323 1.00 15.00 261 PRO A CA 15
ATOM 11144 C C . PRO A 1 32 ? 9.258 5.877 -2.425 1.00 15.00 261 PRO A C 15
ATOM 11145 O O . PRO A 1 32 ? 9.856 6.941 -2.274 1.00 15.00 261 PRO A O 15
ATOM 11156 N N . ARG A 1 33 ? 9.897 4.734 -2.656 1.00 15.00 262 ARG A N 15
ATOM 11157 C CA . ARG A 1 33 ? 11.355 4.683 -2.646 1.00 15.00 262 ARG A CA 15
ATOM 11158 C C . ARG A 1 33 ? 11.919 5.395 -3.879 1.00 15.00 262 ARG A C 15
ATOM 11159 O O . ARG A 1 33 ? 13.117 5.650 -3.973 1.00 15.00 262 ARG A O 15
ATOM 11180 N N . LEU A 1 34 ? 11.041 5.710 -4.822 1.00 15.00 263 LEU A N 15
ATOM 11181 C CA . LEU A 1 34 ? 11.417 6.466 -6.011 1.00 15.00 263 LEU A CA 15
ATOM 11182 C C . LEU A 1 34 ? 11.504 7.963 -5.715 1.00 15.00 263 LEU A C 15
ATOM 11183 O O . LEU A 1 34 ? 11.976 8.740 -6.548 1.00 15.00 263 LEU A O 15
ATOM 11199 N N . ASP A 1 35 ? 11.023 8.365 -4.538 1.00 15.00 264 ASP A N 15
ATOM 11200 C CA . ASP A 1 35 ? 10.922 9.788 -4.186 1.00 15.00 264 ASP A CA 15
ATOM 11201 C C . ASP A 1 35 ? 12.274 10.522 -4.176 1.00 15.00 264 ASP A C 15
ATOM 11202 O O . ASP A 1 35 ? 12.372 11.608 -4.750 1.00 15.00 264 ASP A O 15
ATOM 11211 N N . PRO A 1 36 ? 13.313 9.982 -3.502 1.00 15.00 265 PRO A N 15
ATOM 11212 C CA . PRO A 1 36 ? 14.651 10.593 -3.480 1.00 15.00 265 PRO A CA 15
ATOM 11213 C C . PRO A 1 36 ? 15.254 10.743 -4.878 1.00 15.00 265 PRO A C 15
ATOM 11214 O O . PRO A 1 36 ? 15.316 11.886 -5.381 1.00 15.00 265 PRO A O 15
ATOM 11226 N N . SER B 2 1 ? -6.386 11.094 -4.960 1.00 15.00 206 SER B N 15
ATOM 11227 C CA . SER B 2 1 ? -7.224 9.897 -4.750 1.00 15.00 206 SER B CA 15
ATOM 11228 C C . SER B 2 1 ? -6.904 9.250 -3.404 1.00 15.00 206 SER B C 15
ATOM 11229 O O . SER B 2 1 ? -5.742 8.996 -3.093 1.00 15.00 206 SER B O 15
ATOM 11239 N N . PRO B 2 2 ? -7.928 8.982 -2.583 1.00 15.00 207 PRO B N 15
ATOM 11240 C CA . PRO B 2 2 ? -7.762 8.305 -1.303 1.00 15.00 207 PRO B CA 15
ATOM 11241 C C . PRO B 2 2 ? -7.673 6.788 -1.477 1.00 15.00 207 PRO B C 15
ATOM 11242 O O . PRO B 2 2 ? -8.531 6.179 -2.122 1.00 15.00 207 PRO B O 15
ATOM 11253 N N . PRO B 2 3 ? -6.620 6.163 -0.928 1.00 15.00 208 PRO B N 15
ATOM 11254 C CA . PRO B 2 3 ? -6.438 4.710 -0.983 1.00 15.00 208 PRO B CA 15
ATOM 11255 C C . PRO B 2 3 ? -7.408 3.984 -0.050 1.00 15.00 208 PRO B C 15
ATOM 11256 O O . PRO B 2 3 ? -7.826 4.542 0.968 1.00 15.00 208 PRO B O 15
ATOM 11267 N N . PRO B 2 4 ? -7.772 2.731 -0.388 1.00 15.00 209 PRO B N 15
ATOM 11268 C CA . PRO B 2 4 ? -8.669 1.903 0.427 1.00 15.00 209 PRO B CA 15
ATOM 11269 C C . PRO B 2 4 ? -8.223 1.826 1.883 1.00 15.00 209 PRO B C 15
ATOM 11270 O O . PRO B 2 4 ? -7.024 1.795 2.172 1.00 15.00 209 PRO B O 15
ATOM 11281 N N . PRO B 2 5 ? -9.189 1.779 2.813 1.00 15.00 210 PRO B N 15
ATOM 11282 C CA . PRO B 2 5 ? -8.912 1.716 4.250 1.00 15.00 210 PRO B CA 15
ATOM 11283 C C . PRO B 2 5 ? -8.014 0.537 4.621 1.00 15.00 210 PRO B C 15
ATOM 11284 O O . PRO B 2 5 ? -8.305 -0.609 4.287 1.00 15.00 210 PRO B O 15
ATOM 11295 N N . TYR B 2 6 ? -6.931 0.840 5.329 1.00 15.00 211 TYR B N 15
ATOM 11296 C CA . TYR B 2 6 ? -5.969 -0.167 5.778 1.00 15.00 211 TYR B CA 15
ATOM 11297 C C . TYR B 2 6 ? -6.603 -1.164 6.758 1.00 15.00 211 TYR B C 15
ATOM 11298 O O . TYR B 2 6 ? -6.007 -2.189 7.095 1.00 15.00 211 TYR B O 15
ATOM 11316 N N . SER B 2 7 ? -7.818 -0.869 7.198 1.00 15.00 212 SER B N 15
ATOM 11317 C CA . SER B 2 7 ? -8.510 -1.711 8.160 1.00 15.00 212 SER B CA 15
ATOM 11318 C C . SER B 2 7 ? -8.711 -3.127 7.612 1.00 15.00 212 SER B C 15
ATOM 11319 O O . SER B 2 7 ? -8.479 -4.111 8.318 1.00 15.00 212 SER B O 15
ATOM 11327 N N . ARG B 2 8 ? -9.172 -3.231 6.370 1.00 15.00 213 ARG B N 15
ATOM 11328 C CA . ARG B 2 8 ? -9.290 -4.525 5.717 1.00 15.00 213 ARG B CA 15
ATOM 11329 C C . ARG B 2 8 ? -9.115 -4.381 4.209 1.00 15.00 213 ARG B C 15
ATOM 11330 O O . ARG B 2 8 ? -9.209 -3.281 3.671 1.00 15.00 213 ARG B O 15
ATOM 11351 N N . TYR B 2 9 ? -8.900 -5.503 3.532 1.00 15.00 214 TYR B N 15
ATOM 11352 C CA . TYR B 2 9 ? -8.565 -5.494 2.114 1.00 15.00 214 TYR B CA 15
ATOM 11353 C C . TYR B 2 9 ? -9.839 -5.562 1.281 1.00 15.00 214 TYR B C 15
ATOM 11354 O O . TYR B 2 9 ? -10.649 -6.474 1.444 1.00 15.00 214 TYR B O 15
ATOM 11372 N N . PRO B 2 10 ? -10.010 -4.599 0.366 1.00 15.00 215 PRO B N 15
ATOM 11373 C CA . PRO B 2 10 ? -11.218 -4.475 -0.462 1.00 15.00 215 PRO B CA 15
ATOM 11374 C C . PRO B 2 10 ? -11.255 -5.476 -1.617 1.00 15.00 215 PRO B C 15
ATOM 11375 O O . PRO B 2 10 ? -12.025 -5.317 -2.565 1.00 15.00 215 PRO B O 15
ATOM 11386 N N . MET B 2 11 ? -10.440 -6.518 -1.527 1.00 15.00 216 MET B N 15
ATOM 11387 C CA . MET B 2 11 ? -10.343 -7.495 -2.596 1.00 15.00 216 MET B CA 15
ATOM 11388 C C . MET B 2 11 ? -11.128 -8.758 -2.262 1.00 15.00 216 MET B C 15
ATOM 11389 O O . MET B 2 11 ? -10.578 -9.722 -1.720 1.00 15.00 216 MET B O 15
ATOM 11403 N N . ASP B 2 12 ? -12.426 -8.713 -2.542 1.00 15.00 217 ASP B N 15
ATOM 11404 C CA . ASP B 2 12 ? -13.302 -9.877 -2.431 1.00 15.00 217 ASP B CA 15
ATOM 11405 C C . ASP B 2 12 ? -14.725 -9.492 -2.795 1.00 15.00 217 ASP B C 15
ATOM 11406 O O . ASP B 2 12 ? -15.175 -9.854 -3.903 1.00 15.00 217 ASP B O 15
ATOM 11416 N N . GLY A 1 1 ? 9.904 0.192 -6.509 1.00 15.00 230 GLY A N 16
ATOM 11417 C CA . GLY A 1 1 ? 11.042 -0.736 -6.301 1.00 15.00 230 GLY A CA 16
ATOM 11418 C C . GLY A 1 1 ? 11.002 -1.384 -4.936 1.00 15.00 230 GLY A C 16
ATOM 11419 O O . GLY A 1 1 ? 9.953 -1.871 -4.516 1.00 15.00 230 GLY A O 16
ATOM 11425 N N . PRO A 1 2 ? 12.134 -1.419 -4.217 1.00 15.00 231 PRO A N 16
ATOM 11426 C CA . PRO A 1 2 ? 12.192 -1.965 -2.865 1.00 15.00 231 PRO A CA 16
ATOM 11427 C C . PRO A 1 2 ? 11.608 -0.992 -1.850 1.00 15.00 231 PRO A C 16
ATOM 11428 O O . PRO A 1 2 ? 12.150 0.093 -1.635 1.00 15.00 231 PRO A O 16
ATOM 11439 N N . LEU A 1 3 ? 10.488 -1.366 -1.251 1.00 15.00 232 LEU A N 16
ATOM 11440 C CA . LEU A 1 3 ? 9.808 -0.497 -0.303 1.00 15.00 232 LEU A CA 16
ATOM 11441 C C . LEU A 1 3 ? 10.506 -0.499 1.047 1.00 15.00 232 LEU A C 16
ATOM 11442 O O . LEU A 1 3 ? 11.271 -1.412 1.352 1.00 15.00 232 LEU A O 16
ATOM 11458 N N . PRO A 1 4 ? 10.236 0.525 1.882 1.00 15.00 233 PRO A N 16
ATOM 11459 C CA . PRO A 1 4 ? 10.869 0.713 3.210 1.00 15.00 233 PRO A CA 16
ATOM 11460 C C . PRO A 1 4 ? 10.641 -0.455 4.179 1.00 15.00 233 PRO A C 16
ATOM 11461 O O . PRO A 1 4 ? 11.193 -0.463 5.277 1.00 15.00 233 PRO A O 16
ATOM 11472 N N . ASP A 1 5 ? 9.759 -1.381 3.788 1.00 15.00 234 ASP A N 16
ATOM 11473 C CA . ASP A 1 5 ? 9.408 -2.573 4.584 1.00 15.00 234 ASP A CA 16
ATOM 11474 C C . ASP A 1 5 ? 8.375 -2.223 5.636 1.00 15.00 234 ASP A C 16
ATOM 11475 O O . ASP A 1 5 ? 8.034 -3.039 6.493 1.00 15.00 234 ASP A O 16
ATOM 11484 N N . GLY A 1 6 ? 7.839 -1.019 5.532 1.00 15.00 235 GLY A N 16
ATOM 11485 C CA . GLY A 1 6 ? 6.742 -0.626 6.381 1.00 15.00 235 GLY A CA 16
ATOM 11486 C C . GLY A 1 6 ? 5.414 -0.950 5.739 1.00 15.00 235 GLY A C 16
ATOM 11487 O O . GLY A 1 6 ? 4.412 -1.136 6.426 1.00 15.00 235 GLY A O 16
ATOM 11491 N N . TRP A 1 7 ? 5.424 -1.054 4.414 1.00 15.00 236 TRP A N 16
ATOM 11492 C CA . TRP A 1 7 ? 4.209 -1.274 3.648 1.00 15.00 236 TRP A CA 16
ATOM 11493 C C . TRP A 1 7 ? 4.379 -2.276 2.521 1.00 15.00 236 TRP A C 16
ATOM 11494 O O . TRP A 1 7 ? 5.432 -2.365 1.892 1.00 15.00 236 TRP A O 16
ATOM 11515 N N . GLU A 1 8 ? 3.292 -3.001 2.269 1.00 15.00 237 GLU A N 16
ATOM 11516 C CA . GLU A 1 8 ? 3.256 -4.076 1.296 1.00 15.00 237 GLU A CA 16
ATOM 11517 C C . GLU A 1 8 ? 2.249 -3.714 0.205 1.00 15.00 237 GLU A C 16
ATOM 11518 O O . GLU A 1 8 ? 1.152 -3.238 0.509 1.00 15.00 237 GLU A O 16
ATOM 11530 N N . GLN A 1 9 ? 2.610 -3.948 -1.049 1.00 15.00 238 GLN A N 16
ATOM 11531 C CA . GLN A 1 9 ? 1.775 -3.544 -2.176 1.00 15.00 238 GLN A CA 16
ATOM 11532 C C . GLN A 1 9 ? 0.786 -4.652 -2.559 1.00 15.00 238 GLN A C 16
ATOM 11533 O O . GLN A 1 9 ? 1.186 -5.699 -3.072 1.00 15.00 238 GLN A O 16
ATOM 11547 N N . ALA A 1 10 ? -0.499 -4.433 -2.287 1.00 15.00 239 ALA A N 16
ATOM 11548 C CA . ALA A 1 10 ? -1.534 -5.382 -2.665 1.00 15.00 239 ALA A CA 16
ATOM 11549 C C . ALA A 1 10 ? -2.286 -4.875 -3.891 1.00 15.00 239 ALA A C 16
ATOM 11550 O O . ALA A 1 10 ? -2.387 -3.664 -4.109 1.00 15.00 239 ALA A O 16
ATOM 11557 N N . MET A 1 11 ? -2.787 -5.796 -4.698 1.00 15.00 240 MET A N 16
ATOM 11558 C CA . MET A 1 11 ? -3.480 -5.443 -5.929 1.00 15.00 240 MET A CA 16
ATOM 11559 C C . MET A 1 11 ? -4.990 -5.575 -5.766 1.00 15.00 240 MET A C 16
ATOM 11560 O O . MET A 1 11 ? -5.487 -6.613 -5.330 1.00 15.00 240 MET A O 16
ATOM 11574 N N . THR A 1 12 ? -5.717 -4.528 -6.125 1.00 15.00 241 THR A N 16
ATOM 11575 C CA . THR A 1 12 ? -7.167 -4.596 -6.158 1.00 15.00 241 THR A CA 16
ATOM 11576 C C . THR A 1 12 ? -7.630 -4.731 -7.608 1.00 15.00 241 THR A C 16
ATOM 11577 O O . THR A 1 12 ? -7.017 -4.156 -8.517 1.00 15.00 241 THR A O 16
ATOM 11588 N N . GLN A 1 13 ? -8.719 -5.475 -7.812 1.00 15.00 242 GLN A N 16
ATOM 11589 C CA . GLN A 1 13 ? -9.176 -5.859 -9.152 1.00 15.00 242 GLN A CA 16
ATOM 11590 C C . GLN A 1 13 ? -9.490 -4.645 -10.016 1.00 15.00 242 GLN A C 16
ATOM 11591 O O . GLN A 1 13 ? -9.517 -4.726 -11.244 1.00 15.00 242 GLN A O 16
ATOM 11605 N N . ASP A 1 14 ? -9.756 -3.534 -9.356 1.00 15.00 243 ASP A N 16
ATOM 11606 C CA . ASP A 1 14 ? -9.992 -2.257 -10.031 1.00 15.00 243 ASP A CA 16
ATOM 11607 C C . ASP A 1 14 ? -8.775 -1.829 -10.863 1.00 15.00 243 ASP A C 16
ATOM 11608 O O . ASP A 1 14 ? -8.846 -0.889 -11.652 1.00 15.00 243 ASP A O 16
ATOM 11617 N N . GLY A 1 15 ? -7.661 -2.532 -10.680 1.00 15.00 244 GLY A N 16
ATOM 11618 C CA . GLY A 1 15 ? -6.469 -2.256 -11.456 1.00 15.00 244 GLY A CA 16
ATOM 11619 C C . GLY A 1 15 ? -5.474 -1.381 -10.721 1.00 15.00 244 GLY A C 16
ATOM 11620 O O . GLY A 1 15 ? -4.544 -0.853 -11.328 1.00 15.00 244 GLY A O 16
ATOM 11624 N N . GLU A 1 16 ? -5.643 -1.246 -9.411 1.00 15.00 245 GLU A N 16
ATOM 11625 C CA . GLU A 1 16 ? -4.792 -0.354 -8.639 1.00 15.00 245 GLU A CA 16
ATOM 11626 C C . GLU A 1 16 ? -4.046 -1.122 -7.557 1.00 15.00 245 GLU A C 16
ATOM 11627 O O . GLU A 1 16 ? -4.546 -2.119 -7.028 1.00 15.00 245 GLU A O 16
ATOM 11639 N N . ILE A 1 17 ? -2.862 -0.644 -7.220 1.00 15.00 246 ILE A N 16
ATOM 11640 C CA . ILE A 1 17 ? -2.065 -1.244 -6.164 1.00 15.00 246 ILE A CA 16
ATOM 11641 C C . ILE A 1 17 ? -1.986 -0.286 -4.981 1.00 15.00 246 ILE A C 16
ATOM 11642 O O . ILE A 1 17 ? -1.969 0.929 -5.168 1.00 15.00 246 ILE A O 16
ATOM 11658 N N . TYR A 1 18 ? -1.967 -0.822 -3.772 1.00 15.00 247 TYR A N 16
ATOM 11659 C CA . TYR A 1 18 ? -1.921 0.017 -2.585 1.00 15.00 247 TYR A CA 16
ATOM 11660 C C . TYR A 1 18 ? -0.959 -0.564 -1.537 1.00 15.00 247 TYR A C 16
ATOM 11661 O O . TYR A 1 18 ? -0.944 -1.776 -1.310 1.00 15.00 247 TYR A O 16
ATOM 11679 N N . TYR A 1 19 ? -0.170 0.298 -0.892 1.00 15.00 248 TYR A N 16
ATOM 11680 C CA . TYR A 1 19 ? 0.751 -0.122 0.149 1.00 15.00 248 TYR A CA 16
ATOM 11681 C C . TYR A 1 19 ? 0.107 0.019 1.511 1.00 15.00 248 TYR A C 16
ATOM 11682 O O . TYR A 1 19 ? -0.243 1.124 1.932 1.00 15.00 248 TYR A O 16
ATOM 11700 N N . ILE A 1 20 ? -0.060 -1.097 2.190 1.00 15.00 249 ILE A N 16
ATOM 11701 C CA . ILE A 1 20 ? -0.556 -1.089 3.551 1.00 15.00 249 ILE A CA 16
ATOM 11702 C C . ILE A 1 20 ? 0.615 -1.008 4.528 1.00 15.00 249 ILE A C 16
ATOM 11703 O O . ILE A 1 20 ? 1.422 -1.935 4.624 1.00 15.00 249 ILE A O 16
ATOM 11719 N N . ASN A 1 21 ? 0.710 0.099 5.254 1.00 15.00 250 ASN A N 16
ATOM 11720 C CA . ASN A 1 21 ? 1.835 0.307 6.156 1.00 15.00 250 ASN A CA 16
ATOM 11721 C C . ASN A 1 21 ? 1.486 -0.263 7.544 1.00 15.00 250 ASN A C 16
ATOM 11722 O O . ASN A 1 21 ? 0.632 0.288 8.238 1.00 15.00 250 ASN A O 16
ATOM 11733 N N . HIS A 1 22 ? 2.132 -1.375 7.950 1.00 15.00 251 HIS A N 16
ATOM 11734 C CA . HIS A 1 22 ? 1.755 -2.080 9.167 1.00 15.00 251 HIS A CA 16
ATOM 11735 C C . HIS A 1 22 ? 2.358 -1.413 10.391 1.00 15.00 251 HIS A C 16
ATOM 11736 O O . HIS A 1 22 ? 1.972 -1.701 11.521 1.00 15.00 251 HIS A O 16
ATOM 11751 N N . LYS A 1 23 ? 3.323 -0.539 10.158 1.00 15.00 252 LYS A N 16
ATOM 11752 C CA . LYS A 1 23 ? 4.026 0.121 11.245 1.00 15.00 252 LYS A CA 16
ATOM 11753 C C . LYS A 1 23 ? 3.297 1.380 11.707 1.00 15.00 252 LYS A C 16
ATOM 11754 O O . LYS A 1 23 ? 3.480 1.824 12.841 1.00 15.00 252 LYS A O 16
ATOM 11773 N N . ASN A 1 24 ? 2.498 1.976 10.829 1.00 15.00 253 ASN A N 16
ATOM 11774 C CA . ASN A 1 24 ? 1.793 3.206 11.179 1.00 15.00 253 ASN A CA 16
ATOM 11775 C C . ASN A 1 24 ? 0.292 3.127 10.891 1.00 15.00 253 ASN A C 16
ATOM 11776 O O . ASN A 1 24 ? -0.425 4.102 11.111 1.00 15.00 253 ASN A O 16
ATOM 11787 N N . LYS A 1 25 ? -0.178 1.970 10.417 1.00 15.00 254 LYS A N 16
ATOM 11788 C CA . LYS A 1 25 ? -1.605 1.758 10.149 1.00 15.00 254 LYS A CA 16
ATOM 11789 C C . LYS A 1 25 ? -2.138 2.805 9.155 1.00 15.00 254 LYS A C 16
ATOM 11790 O O . LYS A 1 25 ? -3.165 3.447 9.391 1.00 15.00 254 LYS A O 16
ATOM 11809 N N . THR A 1 26 ? -1.434 2.968 8.042 1.00 15.00 255 THR A N 16
ATOM 11810 C CA . THR A 1 26 ? -1.806 3.954 7.035 1.00 15.00 255 THR A CA 16
ATOM 11811 C C . THR A 1 26 ? -1.576 3.392 5.628 1.00 15.00 255 THR A C 16
ATOM 11812 O O . THR A 1 26 ? -0.714 2.532 5.434 1.00 15.00 255 THR A O 16
ATOM 11823 N N . THR A 1 27 ? -2.371 3.841 4.658 1.00 15.00 256 THR A N 16
ATOM 11824 C CA . THR A 1 27 ? -2.256 3.346 3.293 1.00 15.00 256 THR A CA 16
ATOM 11825 C C . THR A 1 27 ? -1.640 4.402 2.370 1.00 15.00 256 THR A C 16
ATOM 11826 O O . THR A 1 27 ? -2.025 5.575 2.399 1.00 15.00 256 THR A O 16
ATOM 11837 N N . SER A 1 28 ? -0.689 3.976 1.556 1.00 15.00 257 SER A N 16
ATOM 11838 C CA . SER A 1 28 ? -0.032 4.848 0.592 1.00 15.00 257 SER A CA 16
ATOM 11839 C C . SER A 1 28 ? -0.226 4.282 -0.810 1.00 15.00 257 SER A C 16
ATOM 11840 O O . SER A 1 28 ? -0.319 3.074 -0.967 1.00 15.00 257 SER A O 16
ATOM 11848 N N . TRP A 1 29 ? -0.271 5.131 -1.823 1.00 15.00 258 TRP A N 16
ATOM 11849 C CA . TRP A 1 29 ? -0.518 4.655 -3.179 1.00 15.00 258 TRP A CA 16
ATOM 11850 C C . TRP A 1 29 ? 0.707 3.968 -3.785 1.00 15.00 258 TRP A C 16
ATOM 11851 O O . TRP A 1 29 ? 0.724 2.750 -3.951 1.00 15.00 258 TRP A O 16
ATOM 11872 N N . LEU A 1 30 ? 1.739 4.742 -4.092 1.00 15.00 259 LEU A N 16
ATOM 11873 C CA . LEU A 1 30 ? 2.891 4.210 -4.809 1.00 15.00 259 LEU A CA 16
ATOM 11874 C C . LEU A 1 30 ? 4.189 4.346 -4.033 1.00 15.00 259 LEU A C 16
ATOM 11875 O O . LEU A 1 30 ? 4.301 5.156 -3.113 1.00 15.00 259 LEU A O 16
ATOM 11891 N N . ASP A 1 31 ? 5.164 3.534 -4.443 1.00 15.00 260 ASP A N 16
ATOM 11892 C CA . ASP A 1 31 ? 6.459 3.433 -3.780 1.00 15.00 260 ASP A CA 16
ATOM 11893 C C . ASP A 1 31 ? 7.201 4.764 -3.758 1.00 15.00 260 ASP A C 16
ATOM 11894 O O . ASP A 1 31 ? 7.582 5.303 -4.801 1.00 15.00 260 ASP A O 16
ATOM 11903 N N . PRO A 1 32 ? 7.374 5.317 -2.550 1.00 15.00 261 PRO A N 16
ATOM 11904 C CA . PRO A 1 32 ? 8.093 6.566 -2.334 1.00 15.00 261 PRO A CA 16
ATOM 11905 C C . PRO A 1 32 ? 9.614 6.405 -2.322 1.00 15.00 261 PRO A C 16
ATOM 11906 O O . PRO A 1 32 ? 10.346 7.395 -2.302 1.00 15.00 261 PRO A O 16
ATOM 11917 N N . ARG A 1 33 ? 10.095 5.165 -2.300 1.00 15.00 262 ARG A N 16
ATOM 11918 C CA . ARG A 1 33 ? 11.515 4.915 -2.081 1.00 15.00 262 ARG A CA 16
ATOM 11919 C C . ARG A 1 33 ? 12.357 5.231 -3.321 1.00 15.00 262 ARG A C 16
ATOM 11920 O O . ARG A 1 33 ? 13.548 5.518 -3.206 1.00 15.00 262 ARG A O 16
ATOM 11941 N N . LEU A 1 34 ? 11.753 5.160 -4.500 1.00 15.00 263 LEU A N 16
ATOM 11942 C CA . LEU A 1 34 ? 12.475 5.463 -5.735 1.00 15.00 263 LEU A CA 16
ATOM 11943 C C . LEU A 1 34 ? 12.580 6.968 -5.975 1.00 15.00 263 LEU A C 16
ATOM 11944 O O . LEU A 1 34 ? 13.331 7.410 -6.849 1.00 15.00 263 LEU A O 16
ATOM 11960 N N . ASP A 1 35 ? 11.818 7.750 -5.217 1.00 15.00 264 ASP A N 16
ATOM 11961 C CA . ASP A 1 35 ? 11.808 9.206 -5.385 1.00 15.00 264 ASP A CA 16
ATOM 11962 C C . ASP A 1 35 ? 13.175 9.861 -5.135 1.00 15.00 264 ASP A C 16
ATOM 11963 O O . ASP A 1 35 ? 13.620 10.668 -5.952 1.00 15.00 264 ASP A O 16
ATOM 11972 N N . PRO A 1 36 ? 13.846 9.563 -4.002 1.00 15.00 265 PRO A N 16
ATOM 11973 C CA . PRO A 1 36 ? 15.178 10.103 -3.703 1.00 15.00 265 PRO A CA 16
ATOM 11974 C C . PRO A 1 36 ? 16.216 9.683 -4.740 1.00 15.00 265 PRO A C 16
ATOM 11975 O O . PRO A 1 36 ? 16.671 10.550 -5.515 1.00 15.00 265 PRO A O 16
ATOM 11987 N N . SER B 2 1 ? -7.157 11.349 -4.199 1.00 15.00 206 SER B N 16
ATOM 11988 C CA . SER B 2 1 ? -7.960 10.120 -4.059 1.00 15.00 206 SER B CA 16
ATOM 11989 C C . SER B 2 1 ? -7.430 9.269 -2.911 1.00 15.00 206 SER B C 16
ATOM 11990 O O . SER B 2 1 ? -6.273 8.850 -2.926 1.00 15.00 206 SER B O 16
ATOM 12000 N N . PRO B 2 2 ? -8.269 9.007 -1.898 1.00 15.00 207 PRO B N 16
ATOM 12001 C CA . PRO B 2 2 ? -7.875 8.213 -0.734 1.00 15.00 207 PRO B CA 16
ATOM 12002 C C . PRO B 2 2 ? -7.717 6.730 -1.067 1.00 15.00 207 PRO B C 16
ATOM 12003 O O . PRO B 2 2 ? -8.596 6.124 -1.686 1.00 15.00 207 PRO B O 16
ATOM 12014 N N . PRO B 2 3 ? -6.584 6.132 -0.671 1.00 15.00 208 PRO B N 16
ATOM 12015 C CA . PRO B 2 3 ? -6.320 4.708 -0.879 1.00 15.00 208 PRO B CA 16
ATOM 12016 C C . PRO B 2 3 ? -7.178 3.834 0.034 1.00 15.00 208 PRO B C 16
ATOM 12017 O O . PRO B 2 3 ? -7.522 4.245 1.146 1.00 15.00 208 PRO B O 16
ATOM 12028 N N . PRO B 2 4 ? -7.519 2.615 -0.426 1.00 15.00 209 PRO B N 16
ATOM 12029 C CA . PRO B 2 4 ? -8.309 1.654 0.346 1.00 15.00 209 PRO B CA 16
ATOM 12030 C C . PRO B 2 4 ? -7.781 1.473 1.767 1.00 15.00 209 PRO B C 16
ATOM 12031 O O . PRO B 2 4 ? -6.568 1.392 1.989 1.00 15.00 209 PRO B O 16
ATOM 12042 N N . PRO B 2 5 ? -8.698 1.388 2.741 1.00 15.00 210 PRO B N 16
ATOM 12043 C CA . PRO B 2 5 ? -8.356 1.297 4.161 1.00 15.00 210 PRO B CA 16
ATOM 12044 C C . PRO B 2 5 ? -7.424 0.133 4.479 1.00 15.00 210 PRO B C 16
ATOM 12045 O O . PRO B 2 5 ? -7.637 -0.995 4.036 1.00 15.00 210 PRO B O 16
ATOM 12056 N N . TYR B 2 6 ? -6.401 0.425 5.272 1.00 15.00 211 TYR B N 16
ATOM 12057 C CA . TYR B 2 6 ? -5.456 -0.581 5.748 1.00 15.00 211 TYR B CA 16
ATOM 12058 C C . TYR B 2 6 ? -6.156 -1.620 6.635 1.00 15.00 211 TYR B C 16
ATOM 12059 O O . TYR B 2 6 ? -5.600 -2.675 6.936 1.00 15.00 211 TYR B O 16
ATOM 12077 N N . SER B 2 7 ? -7.383 -1.309 7.040 1.00 15.00 212 SER B N 16
ATOM 12078 C CA . SER B 2 7 ? -8.174 -2.203 7.870 1.00 15.00 212 SER B CA 16
ATOM 12079 C C . SER B 2 7 ? -8.410 -3.541 7.169 1.00 15.00 212 SER B C 16
ATOM 12080 O O . SER B 2 7 ? -8.057 -4.596 7.701 1.00 15.00 212 SER B O 16
ATOM 12088 N N . ARG B 2 8 ? -9.014 -3.500 5.985 1.00 15.00 213 ARG B N 16
ATOM 12089 C CA . ARG B 2 8 ? -9.264 -4.713 5.225 1.00 15.00 213 ARG B CA 16
ATOM 12090 C C . ARG B 2 8 ? -9.257 -4.425 3.727 1.00 15.00 213 ARG B C 16
ATOM 12091 O O . ARG B 2 8 ? -9.354 -3.276 3.305 1.00 15.00 213 ARG B O 16
ATOM 12112 N N . TYR B 2 9 ? -9.172 -5.486 2.937 1.00 15.00 214 TYR B N 16
ATOM 12113 C CA . TYR B 2 9 ? -8.848 -5.384 1.520 1.00 15.00 214 TYR B CA 16
ATOM 12114 C C . TYR B 2 9 ? -10.118 -5.229 0.695 1.00 15.00 214 TYR B C 16
ATOM 12115 O O . TYR B 2 9 ? -11.166 -5.759 1.053 1.00 15.00 214 TYR B O 16
ATOM 12133 N N . PRO B 2 10 ? -10.018 -4.555 -0.462 1.00 15.00 215 PRO B N 16
ATOM 12134 C CA . PRO B 2 10 ? -11.158 -4.301 -1.344 1.00 15.00 215 PRO B CA 16
ATOM 12135 C C . PRO B 2 10 ? -11.521 -5.545 -2.158 1.00 15.00 215 PRO B C 16
ATOM 12136 O O . PRO B 2 10 ? -12.298 -5.486 -3.112 1.00 15.00 215 PRO B O 16
ATOM 12147 N N . MET B 2 11 ? -10.944 -6.672 -1.759 1.00 15.00 216 MET B N 16
ATOM 12148 C CA . MET B 2 11 ? -11.199 -7.953 -2.401 1.00 15.00 216 MET B CA 16
ATOM 12149 C C . MET B 2 11 ? -11.809 -8.928 -1.396 1.00 15.00 216 MET B C 16
ATOM 12150 O O . MET B 2 11 ? -12.272 -10.008 -1.760 1.00 15.00 216 MET B O 16
ATOM 12164 N N . ASP B 2 12 ? -11.824 -8.530 -0.128 1.00 15.00 217 ASP B N 16
ATOM 12165 C CA . ASP B 2 12 ? -12.233 -9.423 0.949 1.00 15.00 217 ASP B CA 16
ATOM 12166 C C . ASP B 2 12 ? -13.123 -8.693 1.948 1.00 15.00 217 ASP B C 16
ATOM 12167 O O . ASP B 2 12 ? -14.361 -8.836 1.857 1.00 15.00 217 ASP B O 16
ATOM 12177 N N . GLY A 1 1 ? 9.304 -1.232 -5.826 1.00 15.00 230 GLY A N 17
ATOM 12178 C CA . GLY A 1 1 ? 10.706 -1.718 -5.842 1.00 15.00 230 GLY A CA 17
ATOM 12179 C C . GLY A 1 1 ? 11.204 -1.997 -4.442 1.00 15.00 230 GLY A C 17
ATOM 12180 O O . GLY A 1 1 ? 10.658 -2.857 -3.748 1.00 15.00 230 GLY A O 17
ATOM 12186 N N . PRO A 1 2 ? 12.253 -1.298 -3.996 1.00 15.00 231 PRO A N 17
ATOM 12187 C CA . PRO A 1 2 ? 12.714 -1.375 -2.619 1.00 15.00 231 PRO A CA 17
ATOM 12188 C C . PRO A 1 2 ? 11.918 -0.432 -1.723 1.00 15.00 231 PRO A C 17
ATOM 12189 O O . PRO A 1 2 ? 11.827 0.761 -1.999 1.00 15.00 231 PRO A O 17
ATOM 12200 N N . LEU A 1 3 ? 11.325 -0.962 -0.665 1.00 15.00 232 LEU A N 17
ATOM 12201 C CA . LEU A 1 3 ? 10.524 -0.143 0.230 1.00 15.00 232 LEU A CA 17
ATOM 12202 C C . LEU A 1 3 ? 11.193 0.027 1.577 1.00 15.00 232 LEU A C 17
ATOM 12203 O O . LEU A 1 3 ? 12.096 -0.731 1.920 1.00 15.00 232 LEU A O 17
ATOM 12219 N N . PRO A 1 4 ? 10.781 1.050 2.355 1.00 15.00 233 PRO A N 17
ATOM 12220 C CA . PRO A 1 4 ? 11.303 1.296 3.714 1.00 15.00 233 PRO A CA 17
ATOM 12221 C C . PRO A 1 4 ? 11.066 0.105 4.654 1.00 15.00 233 PRO A C 17
ATOM 12222 O O . PRO A 1 4 ? 11.513 0.112 5.801 1.00 15.00 233 PRO A O 17
ATOM 12233 N N . ASP A 1 5 ? 10.272 -0.862 4.169 1.00 15.00 234 ASP A N 17
ATOM 12234 C CA . ASP A 1 5 ? 10.051 -2.154 4.840 1.00 15.00 234 ASP A CA 17
ATOM 12235 C C . ASP A 1 5 ? 8.945 -2.066 5.874 1.00 15.00 234 ASP A C 17
ATOM 12236 O O . ASP A 1 5 ? 8.712 -3.006 6.632 1.00 15.00 234 ASP A O 17
ATOM 12245 N N . GLY A 1 6 ? 8.237 -0.953 5.871 1.00 15.00 235 GLY A N 17
ATOM 12246 C CA . GLY A 1 6 ? 7.086 -0.817 6.735 1.00 15.00 235 GLY A CA 17
ATOM 12247 C C . GLY A 1 6 ? 5.806 -1.208 6.026 1.00 15.00 235 GLY A C 17
ATOM 12248 O O . GLY A 1 6 ? 4.772 -1.407 6.661 1.00 15.00 235 GLY A O 17
ATOM 12252 N N . TRP A 1 7 ? 5.885 -1.362 4.707 1.00 15.00 236 TRP A N 17
ATOM 12253 C CA . TRP A 1 7 ? 4.703 -1.594 3.890 1.00 15.00 236 TRP A CA 17
ATOM 12254 C C . TRP A 1 7 ? 4.921 -2.537 2.718 1.00 15.00 236 TRP A C 17
ATOM 12255 O O . TRP A 1 7 ? 6.002 -2.608 2.135 1.00 15.00 236 TRP A O 17
ATOM 12276 N N . GLU A 1 8 ? 3.834 -3.227 2.380 1.00 15.00 237 GLU A N 17
ATOM 12277 C CA . GLU A 1 8 ? 3.793 -4.236 1.336 1.00 15.00 237 GLU A CA 17
ATOM 12278 C C . GLU A 1 8 ? 2.825 -3.782 0.234 1.00 15.00 237 GLU A C 17
ATOM 12279 O O . GLU A 1 8 ? 1.806 -3.153 0.532 1.00 15.00 237 GLU A O 17
ATOM 12291 N N . GLN A 1 9 ? 3.114 -4.121 -1.021 1.00 15.00 238 GLN A N 17
ATOM 12292 C CA . GLN A 1 9 ? 2.267 -3.693 -2.136 1.00 15.00 238 GLN A CA 17
ATOM 12293 C C . GLN A 1 9 ? 1.163 -4.725 -2.402 1.00 15.00 238 GLN A C 17
ATOM 12294 O O . GLN A 1 9 ? 1.432 -5.810 -2.912 1.00 15.00 238 GLN A O 17
ATOM 12308 N N . ALA A 1 10 ? -0.071 -4.397 -2.033 1.00 15.00 239 ALA A N 17
ATOM 12309 C CA . ALA A 1 10 ? -1.202 -5.280 -2.265 1.00 15.00 239 ALA A CA 17
ATOM 12310 C C . ALA A 1 10 ? -1.991 -4.821 -3.485 1.00 15.00 239 ALA A C 17
ATOM 12311 O O . ALA A 1 10 ? -2.018 -3.631 -3.804 1.00 15.00 239 ALA A O 17
ATOM 12318 N N . MET A 1 11 ? -2.613 -5.762 -4.173 1.00 15.00 240 MET A N 17
ATOM 12319 C CA . MET A 1 11 ? -3.346 -5.463 -5.396 1.00 15.00 240 MET A CA 17
ATOM 12320 C C . MET A 1 11 ? -4.851 -5.568 -5.172 1.00 15.00 240 MET A C 17
ATOM 12321 O O . MET A 1 11 ? -5.343 -6.600 -4.713 1.00 15.00 240 MET A O 17
ATOM 12335 N N . THR A 1 12 ? -5.586 -4.509 -5.491 1.00 15.00 241 THR A N 17
ATOM 12336 C CA . THR A 1 12 ? -7.035 -4.590 -5.485 1.00 15.00 241 THR A CA 17
ATOM 12337 C C . THR A 1 12 ? -7.519 -4.904 -6.895 1.00 15.00 241 THR A C 17
ATOM 12338 O O . THR A 1 12 ? -7.018 -4.342 -7.879 1.00 15.00 241 THR A O 17
ATOM 12349 N N . GLN A 1 13 ? -8.490 -5.808 -6.987 1.00 15.00 242 GLN A N 17
ATOM 12350 C CA . GLN A 1 13 ? -8.954 -6.326 -8.271 1.00 15.00 242 GLN A CA 17
ATOM 12351 C C . GLN A 1 13 ? -9.618 -5.234 -9.109 1.00 15.00 242 GLN A C 17
ATOM 12352 O O . GLN A 1 13 ? -9.894 -5.423 -10.294 1.00 15.00 242 GLN A O 17
ATOM 12366 N N . ASP A 1 14 ? -9.854 -4.082 -8.494 1.00 15.00 243 ASP A N 17
ATOM 12367 C CA . ASP A 1 14 ? -10.459 -2.957 -9.192 1.00 15.00 243 ASP A CA 17
ATOM 12368 C C . ASP A 1 14 ? -9.455 -2.326 -10.162 1.00 15.00 243 ASP A C 17
ATOM 12369 O O . ASP A 1 14 ? -9.798 -1.436 -10.940 1.00 15.00 243 ASP A O 17
ATOM 12378 N N . GLY A 1 15 ? -8.216 -2.809 -10.119 1.00 15.00 244 GLY A N 17
ATOM 12379 C CA . GLY A 1 15 ? -7.223 -2.394 -11.094 1.00 15.00 244 GLY A CA 17
ATOM 12380 C C . GLY A 1 15 ? -6.202 -1.397 -10.570 1.00 15.00 244 GLY A C 17
ATOM 12381 O O . GLY A 1 15 ? -5.628 -0.639 -11.351 1.00 15.00 244 GLY A O 17
ATOM 12385 N N . GLU A 1 16 ? -5.944 -1.404 -9.266 1.00 15.00 245 GLU A N 17
ATOM 12386 C CA . GLU A 1 16 ? -4.959 -0.493 -8.684 1.00 15.00 245 GLU A CA 17
ATOM 12387 C C . GLU A 1 16 ? -4.197 -1.177 -7.554 1.00 15.00 245 GLU A C 17
ATOM 12388 O O . GLU A 1 16 ? -4.726 -2.054 -6.872 1.00 15.00 245 GLU A O 17
ATOM 12400 N N . ILE A 1 17 ? -2.955 -0.772 -7.355 1.00 15.00 246 ILE A N 17
ATOM 12401 C CA . ILE A 1 17 ? -2.129 -1.348 -6.310 1.00 15.00 246 ILE A CA 17
ATOM 12402 C C . ILE A 1 17 ? -1.944 -0.349 -5.169 1.00 15.00 246 ILE A C 17
ATOM 12403 O O . ILE A 1 17 ? -1.775 0.849 -5.403 1.00 15.00 246 ILE A O 17
ATOM 12419 N N . TYR A 1 18 ? -2.002 -0.840 -3.939 1.00 15.00 247 TYR A N 17
ATOM 12420 C CA . TYR A 1 18 ? -1.930 0.017 -2.763 1.00 15.00 247 TYR A CA 17
ATOM 12421 C C . TYR A 1 18 ? -0.976 -0.580 -1.722 1.00 15.00 247 TYR A C 17
ATOM 12422 O O . TYR A 1 18 ? -0.946 -1.793 -1.531 1.00 15.00 247 TYR A O 17
ATOM 12440 N N . TYR A 1 19 ? -0.213 0.266 -1.043 1.00 15.00 248 TYR A N 17
ATOM 12441 C CA . TYR A 1 19 ? 0.709 -0.179 -0.012 1.00 15.00 248 TYR A CA 17
ATOM 12442 C C . TYR A 1 19 ? 0.031 -0.204 1.342 1.00 15.00 248 TYR A C 17
ATOM 12443 O O . TYR A 1 19 ? -0.495 0.812 1.802 1.00 15.00 248 TYR A O 17
ATOM 12461 N N . ILE A 1 20 ? 0.044 -1.363 1.974 1.00 15.00 249 ILE A N 17
ATOM 12462 C CA . ILE A 1 20 ? -0.462 -1.500 3.322 1.00 15.00 249 ILE A CA 17
ATOM 12463 C C . ILE A 1 20 ? 0.690 -1.423 4.315 1.00 15.00 249 ILE A C 17
ATOM 12464 O O . ILE A 1 20 ? 1.520 -2.332 4.397 1.00 15.00 249 ILE A O 17
ATOM 12480 N N . ASN A 1 21 ? 0.749 -0.325 5.052 1.00 15.00 250 ASN A N 17
ATOM 12481 C CA . ASN A 1 21 ? 1.829 -0.106 6.001 1.00 15.00 250 ASN A CA 17
ATOM 12482 C C . ASN A 1 21 ? 1.425 -0.689 7.360 1.00 15.00 250 ASN A C 17
ATOM 12483 O O . ASN A 1 21 ? 0.622 -0.076 8.071 1.00 15.00 250 ASN A O 17
ATOM 12494 N N . HIS A 1 22 ? 1.939 -1.882 7.711 1.00 15.00 251 HIS A N 17
ATOM 12495 C CA . HIS A 1 22 ? 1.521 -2.566 8.927 1.00 15.00 251 HIS A CA 17
ATOM 12496 C C . HIS A 1 22 ? 2.159 -1.948 10.168 1.00 15.00 251 HIS A C 17
ATOM 12497 O O . HIS A 1 22 ? 1.737 -2.223 11.293 1.00 15.00 251 HIS A O 17
ATOM 12512 N N . LYS A 1 23 ? 3.184 -1.130 9.970 1.00 15.00 252 LYS A N 17
ATOM 12513 C CA . LYS A 1 23 ? 3.867 -0.493 11.093 1.00 15.00 252 LYS A CA 17
ATOM 12514 C C . LYS A 1 23 ? 3.243 0.857 11.461 1.00 15.00 252 LYS A C 17
ATOM 12515 O O . LYS A 1 23 ? 3.328 1.291 12.609 1.00 15.00 252 LYS A O 17
ATOM 12534 N N . ASN A 1 24 ? 2.645 1.540 10.490 1.00 15.00 253 ASN A N 17
ATOM 12535 C CA . ASN A 1 24 ? 2.116 2.881 10.728 1.00 15.00 253 ASN A CA 17
ATOM 12536 C C . ASN A 1 24 ? 0.613 2.946 10.481 1.00 15.00 253 ASN A C 17
ATOM 12537 O O . ASN A 1 24 ? 0.005 4.003 10.652 1.00 15.00 253 ASN A O 17
ATOM 12548 N N . LYS A 1 25 ? 0.025 1.820 10.069 1.00 15.00 254 LYS A N 17
ATOM 12549 C CA . LYS A 1 25 ? -1.422 1.725 9.831 1.00 15.00 254 LYS A CA 17
ATOM 12550 C C . LYS A 1 25 ? -1.865 2.737 8.766 1.00 15.00 254 LYS A C 17
ATOM 12551 O O . LYS A 1 25 ? -2.893 3.401 8.904 1.00 15.00 254 LYS A O 17
ATOM 12570 N N . THR A 1 26 ? -1.105 2.817 7.683 1.00 15.00 255 THR A N 17
ATOM 12571 C CA . THR A 1 26 ? -1.365 3.813 6.646 1.00 15.00 255 THR A CA 17
ATOM 12572 C C . THR A 1 26 ? -1.386 3.189 5.243 1.00 15.00 255 THR A C 17
ATOM 12573 O O . THR A 1 26 ? -0.723 2.179 5.003 1.00 15.00 255 THR A O 17
ATOM 12584 N N . THR A 1 27 ? -2.167 3.774 4.330 1.00 15.00 256 THR A N 17
ATOM 12585 C CA . THR A 1 27 ? -2.233 3.286 2.960 1.00 15.00 256 THR A CA 17
ATOM 12586 C C . THR A 1 27 ? -1.730 4.355 1.988 1.00 15.00 256 THR A C 17
ATOM 12587 O O . THR A 1 27 ? -2.127 5.519 2.072 1.00 15.00 256 THR A O 17
ATOM 12598 N N . SER A 1 28 ? -0.857 3.958 1.076 1.00 15.00 257 SER A N 17
ATOM 12599 C CA . SER A 1 28 ? -0.367 4.848 0.031 1.00 15.00 257 SER A CA 17
ATOM 12600 C C . SER A 1 28 ? -0.189 4.043 -1.252 1.00 15.00 257 SER A C 17
ATOM 12601 O O . SER A 1 28 ? 0.383 2.970 -1.217 1.00 15.00 257 SER A O 17
ATOM 12609 N N . TRP A 1 29 ? -0.640 4.575 -2.381 1.00 15.00 258 TRP A N 17
ATOM 12610 C CA . TRP A 1 29 ? -0.752 3.789 -3.614 1.00 15.00 258 TRP A CA 17
ATOM 12611 C C . TRP A 1 29 ? 0.587 3.212 -4.086 1.00 15.00 258 TRP A C 17
ATOM 12612 O O . TRP A 1 29 ? 0.752 1.993 -4.180 1.00 15.00 258 TRP A O 17
ATOM 12633 N N . LEU A 1 30 ? 1.529 4.090 -4.383 1.00 15.00 259 LEU A N 17
ATOM 12634 C CA . LEU A 1 30 ? 2.735 3.714 -5.109 1.00 15.00 259 LEU A CA 17
ATOM 12635 C C . LEU A 1 30 ? 4.014 3.978 -4.334 1.00 15.00 259 LEU A C 17
ATOM 12636 O O . LEU A 1 30 ? 4.031 4.759 -3.381 1.00 15.00 259 LEU A O 17
ATOM 12652 N N . ASP A 1 31 ? 5.074 3.306 -4.777 1.00 15.00 260 ASP A N 17
ATOM 12653 C CA . ASP A 1 31 ? 6.335 3.196 -4.048 1.00 15.00 260 ASP A CA 17
ATOM 12654 C C . ASP A 1 31 ? 6.945 4.567 -3.784 1.00 15.00 260 ASP A C 17
ATOM 12655 O O . ASP A 1 31 ? 7.320 5.292 -4.707 1.00 15.00 260 ASP A O 17
ATOM 12664 N N . PRO A 1 32 ? 7.015 4.934 -2.498 1.00 15.00 261 PRO A N 17
ATOM 12665 C CA . PRO A 1 32 ? 7.507 6.236 -2.055 1.00 15.00 261 PRO A CA 17
ATOM 12666 C C . PRO A 1 32 ? 9.029 6.332 -2.021 1.00 15.00 261 PRO A C 17
ATOM 12667 O O . PRO A 1 32 ? 9.588 7.428 -1.951 1.00 15.00 261 PRO A O 17
ATOM 12678 N N . ARG A 1 33 ? 9.699 5.189 -2.021 1.00 15.00 262 ARG A N 17
ATOM 12679 C CA . ARG A 1 33 ? 11.146 5.166 -1.896 1.00 15.00 262 ARG A CA 17
ATOM 12680 C C . ARG A 1 33 ? 11.807 5.465 -3.242 1.00 15.00 262 ARG A C 17
ATOM 12681 O O . ARG A 1 33 ? 13.012 5.699 -3.321 1.00 15.00 262 ARG A O 17
ATOM 12702 N N . LEU A 1 34 ? 11.011 5.455 -4.303 1.00 15.00 263 LEU A N 17
ATOM 12703 C CA . LEU A 1 34 ? 11.495 5.859 -5.618 1.00 15.00 263 LEU A CA 17
ATOM 12704 C C . LEU A 1 34 ? 11.519 7.380 -5.764 1.00 15.00 263 LEU A C 17
ATOM 12705 O O . LEU A 1 34 ? 12.078 7.902 -6.727 1.00 15.00 263 LEU A O 17
ATOM 12721 N N . ASP A 1 35 ? 10.899 8.087 -4.823 1.00 15.00 264 ASP A N 17
ATOM 12722 C CA . ASP A 1 35 ? 10.909 9.553 -4.851 1.00 15.00 264 ASP A CA 17
ATOM 12723 C C . ASP A 1 35 ? 12.318 10.148 -4.689 1.00 15.00 264 ASP A C 17
ATOM 12724 O O . ASP A 1 35 ? 12.704 11.026 -5.461 1.00 15.00 264 ASP A O 17
ATOM 12733 N N . PRO A 1 36 ? 13.090 9.720 -3.674 1.00 15.00 265 PRO A N 17
ATOM 12734 C CA . PRO A 1 36 ? 14.495 10.118 -3.528 1.00 15.00 265 PRO A CA 17
ATOM 12735 C C . PRO A 1 36 ? 15.365 9.567 -4.655 1.00 15.00 265 PRO A C 17
ATOM 12736 O O . PRO A 1 36 ? 15.617 8.341 -4.672 1.00 15.00 265 PRO A O 17
ATOM 12748 N N . SER B 2 1 ? -6.675 10.690 -5.082 1.00 15.00 206 SER B N 17
ATOM 12749 C CA . SER B 2 1 ? -7.614 9.637 -4.647 1.00 15.00 206 SER B CA 17
ATOM 12750 C C . SER B 2 1 ? -7.134 8.993 -3.351 1.00 15.00 206 SER B C 17
ATOM 12751 O O . SER B 2 1 ? -6.032 8.446 -3.289 1.00 15.00 206 SER B O 17
ATOM 12761 N N . PRO B 2 2 ? -7.944 9.072 -2.288 1.00 15.00 207 PRO B N 17
ATOM 12762 C CA . PRO B 2 2 ? -7.636 8.427 -1.010 1.00 15.00 207 PRO B CA 17
ATOM 12763 C C . PRO B 2 2 ? -7.623 6.909 -1.142 1.00 15.00 207 PRO B C 17
ATOM 12764 O O . PRO B 2 2 ? -8.588 6.316 -1.630 1.00 15.00 207 PRO B O 17
ATOM 12775 N N . PRO B 2 3 ? -6.529 6.260 -0.720 1.00 15.00 208 PRO B N 17
ATOM 12776 C CA . PRO B 2 3 ? -6.386 4.809 -0.811 1.00 15.00 208 PRO B CA 17
ATOM 12777 C C . PRO B 2 3 ? -7.260 4.094 0.213 1.00 15.00 208 PRO B C 17
ATOM 12778 O O . PRO B 2 3 ? -7.445 4.586 1.329 1.00 15.00 208 PRO B O 17
ATOM 12789 N N . PRO B 2 4 ? -7.803 2.922 -0.160 1.00 15.00 209 PRO B N 17
ATOM 12790 C CA . PRO B 2 4 ? -8.640 2.101 0.719 1.00 15.00 209 PRO B CA 17
ATOM 12791 C C . PRO B 2 4 ? -8.010 1.887 2.091 1.00 15.00 209 PRO B C 17
ATOM 12792 O O . PRO B 2 4 ? -6.804 1.648 2.203 1.00 15.00 209 PRO B O 17
ATOM 12803 N N . PRO B 2 5 ? -8.831 1.965 3.150 1.00 15.00 210 PRO B N 17
ATOM 12804 C CA . PRO B 2 5 ? -8.372 1.823 4.531 1.00 15.00 210 PRO B CA 17
ATOM 12805 C C . PRO B 2 5 ? -7.549 0.562 4.753 1.00 15.00 210 PRO B C 17
ATOM 12806 O O . PRO B 2 5 ? -7.984 -0.543 4.433 1.00 15.00 210 PRO B O 17
ATOM 12817 N N . TYR B 2 6 ? -6.365 0.751 5.321 1.00 15.00 211 TYR B N 17
ATOM 12818 C CA . TYR B 2 6 ? -5.440 -0.339 5.623 1.00 15.00 211 TYR B CA 17
ATOM 12819 C C . TYR B 2 6 ? -6.048 -1.369 6.591 1.00 15.00 211 TYR B C 17
ATOM 12820 O O . TYR B 2 6 ? -5.492 -2.450 6.788 1.00 15.00 211 TYR B O 17
ATOM 12838 N N . SER B 2 7 ? -7.204 -1.048 7.166 1.00 15.00 212 SER B N 17
ATOM 12839 C CA . SER B 2 7 ? -7.824 -1.914 8.160 1.00 15.00 212 SER B CA 17
ATOM 12840 C C . SER B 2 7 ? -8.123 -3.292 7.567 1.00 15.00 212 SER B C 17
ATOM 12841 O O . SER B 2 7 ? -8.013 -4.308 8.255 1.00 15.00 212 SER B O 17
ATOM 12849 N N . ARG B 2 8 ? -8.518 -3.330 6.299 1.00 15.00 213 ARG B N 17
ATOM 12850 C CA . ARG B 2 8 ? -8.645 -4.595 5.593 1.00 15.00 213 ARG B CA 17
ATOM 12851 C C . ARG B 2 8 ? -8.384 -4.415 4.103 1.00 15.00 213 ARG B C 17
ATOM 12852 O O . ARG B 2 8 ? -8.394 -3.298 3.594 1.00 15.00 213 ARG B O 17
ATOM 12873 N N . TYR B 2 9 ? -8.171 -5.529 3.413 1.00 15.00 214 TYR B N 17
ATOM 12874 C CA . TYR B 2 9 ? -7.755 -5.505 2.016 1.00 15.00 214 TYR B CA 17
ATOM 12875 C C . TYR B 2 9 ? -8.975 -5.648 1.115 1.00 15.00 214 TYR B C 17
ATOM 12876 O O . TYR B 2 9 ? -9.608 -6.703 1.081 1.00 15.00 214 TYR B O 17
ATOM 12894 N N . PRO B 2 10 ? -9.341 -4.577 0.403 1.00 15.00 215 PRO B N 17
ATOM 12895 C CA . PRO B 2 10 ? -10.524 -4.570 -0.452 1.00 15.00 215 PRO B CA 17
ATOM 12896 C C . PRO B 2 10 ? -10.334 -5.365 -1.740 1.00 15.00 215 PRO B C 17
ATOM 12897 O O . PRO B 2 10 ? -9.538 -4.998 -2.608 1.00 15.00 215 PRO B O 17
ATOM 12908 N N . MET B 2 11 ? -11.042 -6.475 -1.844 1.00 15.00 216 MET B N 17
ATOM 12909 C CA . MET B 2 11 ? -11.058 -7.256 -3.071 1.00 15.00 216 MET B CA 17
ATOM 12910 C C . MET B 2 11 ? -12.362 -6.994 -3.809 1.00 15.00 216 MET B C 17
ATOM 12911 O O . MET B 2 11 ? -12.429 -7.059 -5.039 1.00 15.00 216 MET B O 17
ATOM 12925 N N . ASP B 2 12 ? -13.392 -6.706 -3.026 1.00 15.00 217 ASP B N 17
ATOM 12926 C CA . ASP B 2 12 ? -14.719 -6.407 -3.540 1.00 15.00 217 ASP B CA 17
ATOM 12927 C C . ASP B 2 12 ? -15.628 -6.054 -2.374 1.00 15.00 217 ASP B C 17
ATOM 12928 O O . ASP B 2 12 ? -16.144 -6.981 -1.716 1.00 15.00 217 ASP B O 17
ATOM 12938 N N . GLY A 1 1 ? 9.361 -1.258 -5.453 1.00 15.00 230 GLY A N 18
ATOM 12939 C CA . GLY A 1 1 ? 10.756 -1.759 -5.464 1.00 15.00 230 GLY A CA 18
ATOM 12940 C C . GLY A 1 1 ? 11.254 -2.038 -4.063 1.00 15.00 230 GLY A C 18
ATOM 12941 O O . GLY A 1 1 ? 10.660 -2.846 -3.351 1.00 15.00 230 GLY A O 18
ATOM 12947 N N . PRO A 1 2 ? 12.346 -1.391 -3.637 1.00 15.00 231 PRO A N 18
ATOM 12948 C CA . PRO A 1 2 ? 12.843 -1.496 -2.277 1.00 15.00 231 PRO A CA 18
ATOM 12949 C C . PRO A 1 2 ? 12.158 -0.489 -1.362 1.00 15.00 231 PRO A C 18
ATOM 12950 O O . PRO A 1 2 ? 12.435 0.709 -1.423 1.00 15.00 231 PRO A O 18
ATOM 12961 N N . LEU A 1 3 ? 11.235 -0.965 -0.543 1.00 15.00 232 LEU A N 18
ATOM 12962 C CA . LEU A 1 3 ? 10.456 -0.082 0.308 1.00 15.00 232 LEU A CA 18
ATOM 12963 C C . LEU A 1 3 ? 11.100 0.087 1.674 1.00 15.00 232 LEU A C 18
ATOM 12964 O O . LEU A 1 3 ? 11.918 -0.737 2.079 1.00 15.00 232 LEU A O 18
ATOM 12980 N N . PRO A 1 4 ? 10.730 1.159 2.414 1.00 15.00 233 PRO A N 18
ATOM 12981 C CA . PRO A 1 4 ? 11.296 1.478 3.741 1.00 15.00 233 PRO A CA 18
ATOM 12982 C C . PRO A 1 4 ? 11.083 0.366 4.775 1.00 15.00 233 PRO A C 18
ATOM 12983 O O . PRO A 1 4 ? 11.575 0.463 5.898 1.00 15.00 233 PRO A O 18
ATOM 12994 N N . ASP A 1 5 ? 10.269 -0.631 4.404 1.00 15.00 234 ASP A N 18
ATOM 12995 C CA . ASP A 1 5 ? 10.050 -1.849 5.206 1.00 15.00 234 ASP A CA 18
ATOM 12996 C C . ASP A 1 5 ? 8.961 -1.649 6.237 1.00 15.00 234 ASP A C 18
ATOM 12997 O O . ASP A 1 5 ? 8.787 -2.464 7.145 1.00 15.00 234 ASP A O 18
ATOM 13006 N N . GLY A 1 6 ? 8.216 -0.575 6.088 1.00 15.00 235 GLY A N 18
ATOM 13007 C CA . GLY A 1 6 ? 7.039 -0.390 6.898 1.00 15.00 235 GLY A CA 18
ATOM 13008 C C . GLY A 1 6 ? 5.796 -0.880 6.184 1.00 15.00 235 GLY A C 18
ATOM 13009 O O . GLY A 1 6 ? 4.771 -1.138 6.813 1.00 15.00 235 GLY A O 18
ATOM 13013 N N . TRP A 1 7 ? 5.899 -1.055 4.869 1.00 15.00 236 TRP A N 18
ATOM 13014 C CA . TRP A 1 7 ? 4.731 -1.351 4.049 1.00 15.00 236 TRP A CA 18
ATOM 13015 C C . TRP A 1 7 ? 4.974 -2.322 2.902 1.00 15.00 236 TRP A C 18
ATOM 13016 O O . TRP A 1 7 ? 6.060 -2.390 2.322 1.00 15.00 236 TRP A O 18
ATOM 13037 N N . GLU A 1 8 ? 3.900 -3.048 2.586 1.00 15.00 237 GLU A N 18
ATOM 13038 C CA . GLU A 1 8 ? 3.882 -4.088 1.568 1.00 15.00 237 GLU A CA 18
ATOM 13039 C C . GLU A 1 8 ? 2.892 -3.702 0.464 1.00 15.00 237 GLU A C 18
ATOM 13040 O O . GLU A 1 8 ? 1.838 -3.125 0.749 1.00 15.00 237 GLU A O 18
ATOM 13052 N N . GLN A 1 9 ? 3.210 -4.044 -0.783 1.00 15.00 238 GLN A N 18
ATOM 13053 C CA . GLN A 1 9 ? 2.350 -3.692 -1.909 1.00 15.00 238 GLN A CA 18
ATOM 13054 C C . GLN A 1 9 ? 1.313 -4.795 -2.177 1.00 15.00 238 GLN A C 18
ATOM 13055 O O . GLN A 1 9 ? 1.672 -5.902 -2.576 1.00 15.00 238 GLN A O 18
ATOM 13069 N N . ALA A 1 10 ? 0.035 -4.498 -1.948 1.00 15.00 239 ALA A N 18
ATOM 13070 C CA . ALA A 1 10 ? -1.034 -5.431 -2.261 1.00 15.00 239 ALA A CA 18
ATOM 13071 C C . ALA A 1 10 ? -1.715 -5.015 -3.561 1.00 15.00 239 ALA A C 18
ATOM 13072 O O . ALA A 1 10 ? -1.760 -3.830 -3.897 1.00 15.00 239 ALA A O 18
ATOM 13079 N N . MET A 1 11 ? -2.236 -5.990 -4.292 1.00 15.00 240 MET A N 18
ATOM 13080 C CA . MET A 1 11 ? -2.813 -5.739 -5.608 1.00 15.00 240 MET A CA 18
ATOM 13081 C C . MET A 1 11 ? -4.292 -6.107 -5.628 1.00 15.00 240 MET A C 18
ATOM 13082 O O . MET A 1 11 ? -4.663 -7.219 -5.253 1.00 15.00 240 MET A O 18
ATOM 13096 N N . THR A 1 12 ? -5.135 -5.181 -6.067 1.00 15.00 241 THR A N 18
ATOM 13097 C CA . THR A 1 12 ? -6.546 -5.485 -6.240 1.00 15.00 241 THR A CA 18
ATOM 13098 C C . THR A 1 12 ? -6.882 -5.575 -7.729 1.00 15.00 241 THR A C 18
ATOM 13099 O O . THR A 1 12 ? -6.400 -4.770 -8.540 1.00 15.00 241 THR A O 18
ATOM 13110 N N . GLN A 1 13 ? -7.713 -6.557 -8.078 1.00 15.00 242 GLN A N 18
ATOM 13111 C CA . GLN A 1 13 ? -8.069 -6.828 -9.471 1.00 15.00 242 GLN A CA 18
ATOM 13112 C C . GLN A 1 13 ? -8.877 -5.674 -10.066 1.00 15.00 242 GLN A C 18
ATOM 13113 O O . GLN A 1 13 ? -9.119 -5.624 -11.273 1.00 15.00 242 GLN A O 18
ATOM 13127 N N . ASP A 1 14 ? -9.290 -4.748 -9.202 1.00 15.00 243 ASP A N 18
ATOM 13128 C CA . ASP A 1 14 ? -9.940 -3.511 -9.634 1.00 15.00 243 ASP A CA 18
ATOM 13129 C C . ASP A 1 14 ? -8.963 -2.656 -10.454 1.00 15.00 243 ASP A C 18
ATOM 13130 O O . ASP A 1 14 ? -9.337 -1.639 -11.039 1.00 15.00 243 ASP A O 18
ATOM 13139 N N . GLY A 1 15 ? -7.701 -3.085 -10.485 1.00 15.00 244 GLY A N 18
ATOM 13140 C CA . GLY A 1 15 ? -6.714 -2.451 -11.338 1.00 15.00 244 GLY A CA 18
ATOM 13141 C C . GLY A 1 15 ? -5.745 -1.544 -10.601 1.00 15.00 244 GLY A C 18
ATOM 13142 O O . GLY A 1 15 ? -4.972 -0.827 -11.237 1.00 15.00 244 GLY A O 18
ATOM 13146 N N . GLU A 1 16 ? -5.745 -1.595 -9.273 1.00 15.00 245 GLU A N 18
ATOM 13147 C CA . GLU A 1 16 ? -4.931 -0.677 -8.480 1.00 15.00 245 GLU A CA 18
ATOM 13148 C C . GLU A 1 16 ? -4.056 -1.436 -7.488 1.00 15.00 245 GLU A C 18
ATOM 13149 O O . GLU A 1 16 ? -4.481 -2.432 -6.899 1.00 15.00 245 GLU A O 18
ATOM 13161 N N . ILE A 1 17 ? -2.837 -0.957 -7.300 1.00 15.00 246 ILE A N 18
ATOM 13162 C CA . ILE A 1 17 ? -1.952 -1.507 -6.286 1.00 15.00 246 ILE A CA 18
ATOM 13163 C C . ILE A 1 17 ? -1.748 -0.478 -5.180 1.00 15.00 246 ILE A C 18
ATOM 13164 O O . ILE A 1 17 ? -1.700 0.724 -5.445 1.00 15.00 246 ILE A O 18
ATOM 13180 N N . TYR A 1 18 ? -1.660 -0.942 -3.943 1.00 15.00 247 TYR A N 18
ATOM 13181 C CA . TYR A 1 18 ? -1.608 -0.047 -2.794 1.00 15.00 247 TYR A CA 18
ATOM 13182 C C . TYR A 1 18 ? -0.694 -0.608 -1.703 1.00 15.00 247 TYR A C 18
ATOM 13183 O O . TYR A 1 18 ? -0.620 -1.819 -1.509 1.00 15.00 247 TYR A O 18
ATOM 13201 N N . TYR A 1 19 ? -0.031 0.276 -0.976 1.00 15.00 248 TYR A N 18
ATOM 13202 C CA . TYR A 1 19 ? 0.866 -0.114 0.092 1.00 15.00 248 TYR A CA 18
ATOM 13203 C C . TYR A 1 19 ? 0.186 -0.017 1.449 1.00 15.00 248 TYR A C 18
ATOM 13204 O O . TYR A 1 19 ? -0.287 1.052 1.846 1.00 15.00 248 TYR A O 18
ATOM 13222 N N . ILE A 1 20 ? 0.138 -1.136 2.154 1.00 15.00 249 ILE A N 18
ATOM 13223 C CA . ILE A 1 20 ? -0.387 -1.168 3.507 1.00 15.00 249 ILE A CA 18
ATOM 13224 C C . ILE A 1 20 ? 0.760 -1.146 4.512 1.00 15.00 249 ILE A C 18
ATOM 13225 O O . ILE A 1 20 ? 1.582 -2.066 4.554 1.00 15.00 249 ILE A O 18
ATOM 13241 N N . ASN A 1 21 ? 0.827 -0.093 5.310 1.00 15.00 250 ASN A N 18
ATOM 13242 C CA . ASN A 1 21 ? 1.910 0.053 6.271 1.00 15.00 250 ASN A CA 18
ATOM 13243 C C . ASN A 1 21 ? 1.508 -0.603 7.602 1.00 15.00 250 ASN A C 18
ATOM 13244 O O . ASN A 1 21 ? 0.651 -0.068 8.306 1.00 15.00 250 ASN A O 18
ATOM 13255 N N . HIS A 1 22 ? 2.098 -1.763 7.947 1.00 15.00 251 HIS A N 18
ATOM 13256 C CA . HIS A 1 22 ? 1.700 -2.500 9.142 1.00 15.00 251 HIS A CA 18
ATOM 13257 C C . HIS A 1 22 ? 2.314 -1.891 10.395 1.00 15.00 251 HIS A C 18
ATOM 13258 O O . HIS A 1 22 ? 1.836 -2.117 11.508 1.00 15.00 251 HIS A O 18
ATOM 13273 N N . LYS A 1 23 ? 3.392 -1.143 10.213 1.00 15.00 252 LYS A N 18
ATOM 13274 C CA . LYS A 1 23 ? 4.105 -0.561 11.341 1.00 15.00 252 LYS A CA 18
ATOM 13275 C C . LYS A 1 23 ? 3.544 0.803 11.737 1.00 15.00 252 LYS A C 18
ATOM 13276 O O . LYS A 1 23 ? 3.764 1.266 12.853 1.00 15.00 252 LYS A O 18
ATOM 13295 N N . ASN A 1 24 ? 2.857 1.468 10.817 1.00 15.00 253 ASN A N 18
ATOM 13296 C CA . ASN A 1 24 ? 2.264 2.770 11.114 1.00 15.00 253 ASN A CA 18
ATOM 13297 C C . ASN A 1 24 ? 0.747 2.759 10.956 1.00 15.00 253 ASN A C 18
ATOM 13298 O O . ASN A 1 24 ? 0.084 3.726 11.332 1.00 15.00 253 ASN A O 18
ATOM 13309 N N . LYS A 1 25 ? 0.200 1.675 10.396 1.00 15.00 254 LYS A N 18
ATOM 13310 C CA . LYS A 1 25 ? -1.244 1.548 10.205 1.00 15.00 254 LYS A CA 18
ATOM 13311 C C . LYS A 1 25 ? -1.751 2.670 9.287 1.00 15.00 254 LYS A C 18
ATOM 13312 O O . LYS A 1 25 ? -2.723 3.364 9.588 1.00 15.00 254 LYS A O 18
ATOM 13331 N N . THR A 1 26 ? -1.080 2.828 8.152 1.00 15.00 255 THR A N 18
ATOM 13332 C CA . THR A 1 26 ? -1.398 3.898 7.211 1.00 15.00 255 THR A CA 18
ATOM 13333 C C . THR A 1 26 ? -1.263 3.397 5.768 1.00 15.00 255 THR A C 18
ATOM 13334 O O . THR A 1 26 ? -0.487 2.479 5.497 1.00 15.00 255 THR A O 18
ATOM 13345 N N . THR A 1 27 ? -2.046 3.965 4.857 1.00 15.00 256 THR A N 18
ATOM 13346 C CA . THR A 1 27 ? -2.053 3.516 3.474 1.00 15.00 256 THR A CA 18
ATOM 13347 C C . THR A 1 27 ? -1.544 4.586 2.504 1.00 15.00 256 THR A C 18
ATOM 13348 O O . THR A 1 27 ? -1.801 5.779 2.676 1.00 15.00 256 THR A O 18
ATOM 13359 N N . SER A 1 28 ? -0.814 4.137 1.489 1.00 15.00 257 SER A N 18
ATOM 13360 C CA . SER A 1 28 ? -0.321 5.002 0.422 1.00 15.00 257 SER A CA 18
ATOM 13361 C C . SER A 1 28 ? -0.269 4.191 -0.867 1.00 15.00 257 SER A C 18
ATOM 13362 O O . SER A 1 28 ? 0.135 3.043 -0.838 1.00 15.00 257 SER A O 18
ATOM 13370 N N . TRP A 1 29 ? -0.668 4.782 -1.987 1.00 15.00 258 TRP A N 18
ATOM 13371 C CA . TRP A 1 29 ? -0.817 4.037 -3.244 1.00 15.00 258 TRP A CA 18
ATOM 13372 C C . TRP A 1 29 ? 0.485 3.386 -3.722 1.00 15.00 258 TRP A C 18
ATOM 13373 O O . TRP A 1 29 ? 0.632 2.168 -3.686 1.00 15.00 258 TRP A O 18
ATOM 13394 N N . LEU A 1 30 ? 1.422 4.214 -4.159 1.00 15.00 259 LEU A N 18
ATOM 13395 C CA . LEU A 1 30 ? 2.600 3.750 -4.881 1.00 15.00 259 LEU A CA 18
ATOM 13396 C C . LEU A 1 30 ? 3.893 3.994 -4.127 1.00 15.00 259 LEU A C 18
ATOM 13397 O O . LEU A 1 30 ? 3.950 4.821 -3.219 1.00 15.00 259 LEU A O 18
ATOM 13413 N N . ASP A 1 31 ? 4.926 3.261 -4.542 1.00 15.00 260 ASP A N 18
ATOM 13414 C CA . ASP A 1 31 ? 6.199 3.190 -3.836 1.00 15.00 260 ASP A CA 18
ATOM 13415 C C . ASP A 1 31 ? 6.812 4.578 -3.716 1.00 15.00 260 ASP A C 18
ATOM 13416 O O . ASP A 1 31 ? 7.162 5.221 -4.709 1.00 15.00 260 ASP A O 18
ATOM 13425 N N . PRO A 1 32 ? 6.911 5.057 -2.466 1.00 15.00 261 PRO A N 18
ATOM 13426 C CA . PRO A 1 32 ? 7.367 6.406 -2.152 1.00 15.00 261 PRO A CA 18
ATOM 13427 C C . PRO A 1 32 ? 8.880 6.537 -2.194 1.00 15.00 261 PRO A C 18
ATOM 13428 O O . PRO A 1 32 ? 9.423 7.643 -2.203 1.00 15.00 261 PRO A O 18
ATOM 13439 N N . ARG A 1 33 ? 9.554 5.400 -2.194 1.00 15.00 262 ARG A N 18
ATOM 13440 C CA . ARG A 1 33 ? 11.000 5.374 -2.203 1.00 15.00 262 ARG A CA 18
ATOM 13441 C C . ARG A 1 33 ? 11.507 5.604 -3.624 1.00 15.00 262 ARG A C 18
ATOM 13442 O O . ARG A 1 33 ? 12.638 6.020 -3.828 1.00 15.00 262 ARG A O 18
ATOM 13463 N N . LEU A 1 34 ? 10.656 5.339 -4.606 1.00 15.00 263 LEU A N 18
ATOM 13464 C CA . LEU A 1 34 ? 11.024 5.527 -6.009 1.00 15.00 263 LEU A CA 18
ATOM 13465 C C . LEU A 1 34 ? 11.089 7.005 -6.393 1.00 15.00 263 LEU A C 18
ATOM 13466 O O . LEU A 1 34 ? 11.540 7.341 -7.489 1.00 15.00 263 LEU A O 18
ATOM 13482 N N . ASP A 1 35 ? 10.621 7.882 -5.510 1.00 15.00 264 ASP A N 18
ATOM 13483 C CA . ASP A 1 35 ? 10.593 9.317 -5.807 1.00 15.00 264 ASP A CA 18
ATOM 13484 C C . ASP A 1 35 ? 11.994 9.906 -6.061 1.00 15.00 264 ASP A C 18
ATOM 13485 O O . ASP A 1 35 ? 12.188 10.633 -7.035 1.00 15.00 264 ASP A O 18
ATOM 13494 N N . PRO A 1 36 ? 12.971 9.657 -5.170 1.00 15.00 265 PRO A N 18
ATOM 13495 C CA . PRO A 1 36 ? 14.376 10.000 -5.421 1.00 15.00 265 PRO A CA 18
ATOM 13496 C C . PRO A 1 36 ? 14.967 9.187 -6.572 1.00 15.00 265 PRO A C 18
ATOM 13497 O O . PRO A 1 36 ? 15.031 9.715 -7.701 1.00 15.00 265 PRO A O 18
ATOM 13509 N N . SER B 2 1 ? -7.818 10.390 -4.704 1.00 15.00 206 SER B N 18
ATOM 13510 C CA . SER B 2 1 ? -8.291 9.114 -4.136 1.00 15.00 206 SER B CA 18
ATOM 13511 C C . SER B 2 1 ? -7.411 8.687 -2.964 1.00 15.00 206 SER B C 18
ATOM 13512 O O . SER B 2 1 ? -6.198 8.513 -3.110 1.00 15.00 206 SER B O 18
ATOM 13522 N N . PRO B 2 2 ? -8.003 8.539 -1.774 1.00 15.00 207 PRO B N 18
ATOM 13523 C CA . PRO B 2 2 ? -7.302 7.997 -0.614 1.00 15.00 207 PRO B CA 18
ATOM 13524 C C . PRO B 2 2 ? -7.234 6.473 -0.679 1.00 15.00 207 PRO B C 18
ATOM 13525 O O . PRO B 2 2 ? -8.217 5.822 -1.037 1.00 15.00 207 PRO B O 18
ATOM 13536 N N . PRO B 2 3 ? -6.078 5.879 -0.347 1.00 15.00 208 PRO B N 18
ATOM 13537 C CA . PRO B 2 3 ? -5.917 4.429 -0.383 1.00 15.00 208 PRO B CA 18
ATOM 13538 C C . PRO B 2 3 ? -6.792 3.755 0.668 1.00 15.00 208 PRO B C 18
ATOM 13539 O O . PRO B 2 3 ? -6.857 4.206 1.815 1.00 15.00 208 PRO B O 18
ATOM 13550 N N . PRO B 2 4 ? -7.462 2.661 0.274 1.00 15.00 209 PRO B N 18
ATOM 13551 C CA . PRO B 2 4 ? -8.426 1.937 1.114 1.00 15.00 209 PRO B CA 18
ATOM 13552 C C . PRO B 2 4 ? -7.894 1.637 2.511 1.00 15.00 209 PRO B C 18
ATOM 13553 O O . PRO B 2 4 ? -6.702 1.386 2.685 1.00 15.00 209 PRO B O 18
ATOM 13564 N N . PRO B 2 5 ? -8.794 1.640 3.511 1.00 15.00 210 PRO B N 18
ATOM 13565 C CA . PRO B 2 5 ? -8.435 1.429 4.917 1.00 15.00 210 PRO B CA 18
ATOM 13566 C C . PRO B 2 5 ? -7.546 0.209 5.124 1.00 15.00 210 PRO B C 18
ATOM 13567 O O . PRO B 2 5 ? -7.854 -0.887 4.666 1.00 15.00 210 PRO B O 18
ATOM 13578 N N . TYR B 2 6 ? -6.456 0.423 5.848 1.00 15.00 211 TYR B N 18
ATOM 13579 C CA . TYR B 2 6 ? -5.456 -0.610 6.114 1.00 15.00 211 TYR B CA 18
ATOM 13580 C C . TYR B 2 6 ? -6.043 -1.798 6.896 1.00 15.00 211 TYR B C 18
ATOM 13581 O O . TYR B 2 6 ? -5.404 -2.841 7.038 1.00 15.00 211 TYR B O 18
ATOM 13599 N N . SER B 2 7 ? -7.264 -1.643 7.387 1.00 15.00 212 SER B N 18
ATOM 13600 C CA . SER B 2 7 ? -7.924 -2.699 8.139 1.00 15.00 212 SER B CA 18
ATOM 13601 C C . SER B 2 7 ? -8.186 -3.932 7.269 1.00 15.00 212 SER B C 18
ATOM 13602 O O . SER B 2 7 ? -7.975 -5.063 7.710 1.00 15.00 212 SER B O 18
ATOM 13610 N N . ARG B 2 8 ? -8.669 -3.722 6.045 1.00 15.00 213 ARG B N 18
ATOM 13611 C CA . ARG B 2 8 ? -8.879 -4.832 5.127 1.00 15.00 213 ARG B CA 18
ATOM 13612 C C . ARG B 2 8 ? -8.719 -4.382 3.675 1.00 15.00 213 ARG B C 18
ATOM 13613 O O . ARG B 2 8 ? -8.766 -3.193 3.372 1.00 15.00 213 ARG B O 18
ATOM 13634 N N . TYR B 2 9 ? -8.585 -5.356 2.784 1.00 15.00 214 TYR B N 18
ATOM 13635 C CA . TYR B 2 9 ? -8.239 -5.106 1.393 1.00 15.00 214 TYR B CA 18
ATOM 13636 C C . TYR B 2 9 ? -9.505 -4.906 0.568 1.00 15.00 214 TYR B C 18
ATOM 13637 O O . TYR B 2 9 ? -10.470 -5.658 0.714 1.00 15.00 214 TYR B O 18
ATOM 13655 N N . PRO B 2 10 ? -9.518 -3.893 -0.309 1.00 15.00 215 PRO B N 18
ATOM 13656 C CA . PRO B 2 10 ? -10.689 -3.556 -1.120 1.00 15.00 215 PRO B CA 18
ATOM 13657 C C . PRO B 2 10 ? -10.997 -4.602 -2.187 1.00 15.00 215 PRO B C 18
ATOM 13658 O O . PRO B 2 10 ? -10.193 -4.848 -3.093 1.00 15.00 215 PRO B O 18
ATOM 13669 N N . MET B 2 11 ? -12.154 -5.223 -2.062 1.00 15.00 216 MET B N 18
ATOM 13670 C CA . MET B 2 11 ? -12.638 -6.151 -3.065 1.00 15.00 216 MET B CA 18
ATOM 13671 C C . MET B 2 11 ? -14.151 -6.036 -3.159 1.00 15.00 216 MET B C 18
ATOM 13672 O O . MET B 2 11 ? -14.885 -6.720 -2.444 1.00 15.00 216 MET B O 18
ATOM 13686 N N . ASP B 2 12 ? -14.606 -5.117 -3.994 1.00 15.00 217 ASP B N 18
ATOM 13687 C CA . ASP B 2 12 ? -16.024 -4.812 -4.111 1.00 15.00 217 ASP B CA 18
ATOM 13688 C C . ASP B 2 12 ? -16.380 -4.581 -5.567 1.00 15.00 217 ASP B C 18
ATOM 13689 O O . ASP B 2 12 ? -17.076 -5.431 -6.153 1.00 15.00 217 ASP B O 18
ATOM 13699 N N . GLY A 1 1 ? 9.343 -1.114 -5.845 1.00 15.00 230 GLY A N 19
ATOM 13700 C CA . GLY A 1 1 ? 10.690 -1.739 -5.814 1.00 15.00 230 GLY A CA 19
ATOM 13701 C C . GLY A 1 1 ? 11.013 -2.279 -4.437 1.00 15.00 230 GLY A C 19
ATOM 13702 O O . GLY A 1 1 ? 10.171 -2.933 -3.828 1.00 15.00 230 GLY A O 19
ATOM 13708 N N . PRO A 1 2 ? 12.233 -2.060 -3.932 1.00 15.00 231 PRO A N 19
ATOM 13709 C CA . PRO A 1 2 ? 12.567 -2.345 -2.540 1.00 15.00 231 PRO A CA 19
ATOM 13710 C C . PRO A 1 2 ? 12.000 -1.270 -1.619 1.00 15.00 231 PRO A C 19
ATOM 13711 O O . PRO A 1 2 ? 12.367 -0.096 -1.720 1.00 15.00 231 PRO A O 19
ATOM 13722 N N . LEU A 1 3 ? 11.084 -1.664 -0.752 1.00 15.00 232 LEU A N 19
ATOM 13723 C CA . LEU A 1 3 ? 10.432 -0.725 0.145 1.00 15.00 232 LEU A CA 19
ATOM 13724 C C . LEU A 1 3 ? 11.120 -0.668 1.494 1.00 15.00 232 LEU A C 19
ATOM 13725 O O . LEU A 1 3 ? 11.872 -1.574 1.845 1.00 15.00 232 LEU A O 19
ATOM 13741 N N . PRO A 1 4 ? 10.877 0.413 2.266 1.00 15.00 233 PRO A N 19
ATOM 13742 C CA . PRO A 1 4 ? 11.475 0.606 3.600 1.00 15.00 233 PRO A CA 19
ATOM 13743 C C . PRO A 1 4 ? 11.117 -0.527 4.578 1.00 15.00 233 PRO A C 19
ATOM 13744 O O . PRO A 1 4 ? 11.619 -0.568 5.700 1.00 15.00 233 PRO A O 19
ATOM 13755 N N . ASP A 1 5 ? 10.185 -1.385 4.149 1.00 15.00 234 ASP A N 19
ATOM 13756 C CA . ASP A 1 5 ? 9.726 -2.560 4.910 1.00 15.00 234 ASP A CA 19
ATOM 13757 C C . ASP A 1 5 ? 8.682 -2.167 5.934 1.00 15.00 234 ASP A C 19
ATOM 13758 O O . ASP A 1 5 ? 8.254 -2.979 6.759 1.00 15.00 234 ASP A O 19
ATOM 13767 N N . GLY A 1 6 ? 8.227 -0.931 5.841 1.00 15.00 235 GLY A N 19
ATOM 13768 C CA . GLY A 1 6 ? 7.081 -0.517 6.607 1.00 15.00 235 GLY A CA 19
ATOM 13769 C C . GLY A 1 6 ? 5.811 -0.903 5.893 1.00 15.00 235 GLY A C 19
ATOM 13770 O O . GLY A 1 6 ? 4.830 -1.305 6.511 1.00 15.00 235 GLY A O 19
ATOM 13774 N N . TRP A 1 7 ? 5.862 -0.828 4.571 1.00 15.00 236 TRP A N 19
ATOM 13775 C CA . TRP A 1 7 ? 4.711 -1.115 3.735 1.00 15.00 236 TRP A CA 19
ATOM 13776 C C . TRP A 1 7 ? 4.994 -2.056 2.586 1.00 15.00 236 TRP A C 19
ATOM 13777 O O . TRP A 1 7 ? 6.091 -2.096 2.027 1.00 15.00 236 TRP A O 19
ATOM 13798 N N . GLU A 1 8 ? 3.946 -2.786 2.238 1.00 15.00 237 GLU A N 19
ATOM 13799 C CA . GLU A 1 8 ? 3.987 -3.815 1.231 1.00 15.00 237 GLU A CA 19
ATOM 13800 C C . GLU A 1 8 ? 2.932 -3.505 0.171 1.00 15.00 237 GLU A C 19
ATOM 13801 O O . GLU A 1 8 ? 1.841 -3.038 0.505 1.00 15.00 237 GLU A O 19
ATOM 13813 N N . GLN A 1 9 ? 3.237 -3.784 -1.090 1.00 15.00 238 GLN A N 19
ATOM 13814 C CA . GLN A 1 9 ? 2.333 -3.442 -2.186 1.00 15.00 238 GLN A CA 19
ATOM 13815 C C . GLN A 1 9 ? 1.355 -4.594 -2.456 1.00 15.00 238 GLN A C 19
ATOM 13816 O O . GLN A 1 9 ? 1.769 -5.691 -2.835 1.00 15.00 238 GLN A O 19
ATOM 13830 N N . ALA A 1 10 ? 0.059 -4.355 -2.234 1.00 15.00 239 ALA A N 19
ATOM 13831 C CA . ALA A 1 10 ? -0.962 -5.348 -2.522 1.00 15.00 239 ALA A CA 19
ATOM 13832 C C . ALA A 1 10 ? -1.833 -4.872 -3.676 1.00 15.00 239 ALA A C 19
ATOM 13833 O O . ALA A 1 10 ? -2.017 -3.675 -3.862 1.00 15.00 239 ALA A O 19
ATOM 13840 N N . MET A 1 11 ? -2.365 -5.806 -4.446 1.00 15.00 240 MET A N 19
ATOM 13841 C CA . MET A 1 11 ? -3.151 -5.464 -5.625 1.00 15.00 240 MET A CA 19
ATOM 13842 C C . MET A 1 11 ? -4.640 -5.659 -5.362 1.00 15.00 240 MET A C 19
ATOM 13843 O O . MET A 1 11 ? -5.059 -6.734 -4.938 1.00 15.00 240 MET A O 19
ATOM 13857 N N . THR A 1 12 ? -5.435 -4.623 -5.613 1.00 15.00 241 THR A N 19
ATOM 13858 C CA . THR A 1 12 ? -6.883 -4.757 -5.540 1.00 15.00 241 THR A CA 19
ATOM 13859 C C . THR A 1 12 ? -7.413 -5.169 -6.913 1.00 15.00 241 THR A C 19
ATOM 13860 O O . THR A 1 12 ? -6.816 -4.825 -7.945 1.00 15.00 241 THR A O 19
ATOM 13871 N N . GLN A 1 13 ? -8.522 -5.901 -6.911 1.00 15.00 242 GLN A N 19
ATOM 13872 C CA . GLN A 1 13 ? -9.002 -6.620 -8.093 1.00 15.00 242 GLN A CA 19
ATOM 13873 C C . GLN A 1 13 ? -9.295 -5.704 -9.286 1.00 15.00 242 GLN A C 19
ATOM 13874 O O . GLN A 1 13 ? -9.214 -6.144 -10.434 1.00 15.00 242 GLN A O 19
ATOM 13888 N N . ASP A 1 14 ? -9.645 -4.444 -9.029 1.00 15.00 243 ASP A N 19
ATOM 13889 C CA . ASP A 1 14 ? -9.887 -3.488 -10.113 1.00 15.00 243 ASP A CA 19
ATOM 13890 C C . ASP A 1 14 ? -8.616 -3.258 -10.924 1.00 15.00 243 ASP A C 19
ATOM 13891 O O . ASP A 1 14 ? -8.665 -2.857 -12.086 1.00 15.00 243 ASP A O 19
ATOM 13900 N N . GLY A 1 15 ? -7.479 -3.531 -10.305 1.00 15.00 244 GLY A N 19
ATOM 13901 C CA . GLY A 1 15 ? -6.209 -3.310 -10.960 1.00 15.00 244 GLY A CA 19
ATOM 13902 C C . GLY A 1 15 ? -5.482 -2.084 -10.444 1.00 15.00 244 GLY A C 19
ATOM 13903 O O . GLY A 1 15 ? -4.973 -1.284 -11.231 1.00 15.00 244 GLY A O 19
ATOM 13907 N N . GLU A 1 16 ? -5.432 -1.925 -9.128 1.00 15.00 245 GLU A N 19
ATOM 13908 C CA . GLU A 1 16 ? -4.674 -0.837 -8.517 1.00 15.00 245 GLU A CA 19
ATOM 13909 C C . GLU A 1 16 ? -3.901 -1.362 -7.320 1.00 15.00 245 GLU A C 19
ATOM 13910 O O . GLU A 1 16 ? -4.444 -2.097 -6.491 1.00 15.00 245 GLU A O 19
ATOM 13922 N N . ILE A 1 17 ? -2.637 -0.992 -7.235 1.00 15.00 246 ILE A N 19
ATOM 13923 C CA . ILE A 1 17 ? -1.787 -1.433 -6.142 1.00 15.00 246 ILE A CA 19
ATOM 13924 C C . ILE A 1 17 ? -1.793 -0.409 -5.010 1.00 15.00 246 ILE A C 19
ATOM 13925 O O . ILE A 1 17 ? -1.773 0.794 -5.255 1.00 15.00 246 ILE A O 19
ATOM 13941 N N . TYR A 1 18 ? -1.841 -0.888 -3.775 1.00 15.00 247 TYR A N 19
ATOM 13942 C CA . TYR A 1 18 ? -1.848 -0.012 -2.618 1.00 15.00 247 TYR A CA 19
ATOM 13943 C C . TYR A 1 18 ? -0.867 -0.527 -1.557 1.00 15.00 247 TYR A C 19
ATOM 13944 O O . TYR A 1 18 ? -0.776 -1.737 -1.327 1.00 15.00 247 TYR A O 19
ATOM 13962 N N . TYR A 1 19 ? -0.147 0.383 -0.907 1.00 15.00 248 TYR A N 19
ATOM 13963 C CA . TYR A 1 19 ? 0.807 0.020 0.124 1.00 15.00 248 TYR A CA 19
ATOM 13964 C C . TYR A 1 19 ? 0.165 0.066 1.495 1.00 15.00 248 TYR A C 19
ATOM 13965 O O . TYR A 1 19 ? -0.276 1.125 1.949 1.00 15.00 248 TYR A O 19
ATOM 13983 N N . ILE A 1 20 ? 0.100 -1.084 2.140 1.00 15.00 249 ILE A N 19
ATOM 13984 C CA . ILE A 1 20 ? -0.346 -1.155 3.514 1.00 15.00 249 ILE A CA 19
ATOM 13985 C C . ILE A 1 20 ? 0.852 -1.057 4.448 1.00 15.00 249 ILE A C 19
ATOM 13986 O O . ILE A 1 20 ? 1.728 -1.927 4.447 1.00 15.00 249 ILE A O 19
ATOM 14002 N N . ASN A 1 21 ? 0.903 0.004 5.237 1.00 15.00 250 ASN A N 19
ATOM 14003 C CA . ASN A 1 21 ? 2.037 0.226 6.117 1.00 15.00 250 ASN A CA 19
ATOM 14004 C C . ASN A 1 21 ? 1.766 -0.454 7.467 1.00 15.00 250 ASN A C 19
ATOM 14005 O O . ASN A 1 21 ? 0.900 0.002 8.214 1.00 15.00 250 ASN A O 19
ATOM 14016 N N . HIS A 1 22 ? 2.483 -1.549 7.777 1.00 15.00 251 HIS A N 19
ATOM 14017 C CA . HIS A 1 22 ? 2.214 -2.327 8.972 1.00 15.00 251 HIS A CA 19
ATOM 14018 C C . HIS A 1 22 ? 2.874 -1.701 10.196 1.00 15.00 251 HIS A C 19
ATOM 14019 O O . HIS A 1 22 ? 2.542 -2.038 11.329 1.00 15.00 251 HIS A O 19
ATOM 14034 N N . LYS A 1 23 ? 3.832 -0.814 9.956 1.00 15.00 252 LYS A N 19
ATOM 14035 C CA . LYS A 1 23 ? 4.520 -0.120 11.040 1.00 15.00 252 LYS A CA 19
ATOM 14036 C C . LYS A 1 23 ? 3.754 1.125 11.488 1.00 15.00 252 LYS A C 19
ATOM 14037 O O . LYS A 1 23 ? 3.817 1.515 12.654 1.00 15.00 252 LYS A O 19
ATOM 14056 N N . ASN A 1 24 ? 3.059 1.767 10.558 1.00 15.00 253 ASN A N 19
ATOM 14057 C CA . ASN A 1 24 ? 2.413 3.043 10.848 1.00 15.00 253 ASN A CA 19
ATOM 14058 C C . ASN A 1 24 ? 0.891 2.949 10.767 1.00 15.00 253 ASN A C 19
ATOM 14059 O O . ASN A 1 24 ? 0.193 3.889 11.153 1.00 15.00 253 ASN A O 19
ATOM 14070 N N . LYS A 1 25 ? 0.381 1.823 10.261 1.00 15.00 254 LYS A N 19
ATOM 14071 C CA . LYS A 1 25 ? -1.062 1.645 10.054 1.00 15.00 254 LYS A CA 19
ATOM 14072 C C . LYS A 1 25 ? -1.576 2.716 9.079 1.00 15.00 254 LYS A C 19
ATOM 14073 O O . LYS A 1 25 ? -2.593 3.373 9.309 1.00 15.00 254 LYS A O 19
ATOM 14092 N N . THR A 1 26 ? -0.866 2.874 7.973 1.00 15.00 255 THR A N 19
ATOM 14093 C CA . THR A 1 26 ? -1.155 3.940 7.019 1.00 15.00 255 THR A CA 19
ATOM 14094 C C . THR A 1 26 ? -1.193 3.383 5.590 1.00 15.00 255 THR A C 19
ATOM 14095 O O . THR A 1 26 ? -0.474 2.437 5.283 1.00 15.00 255 THR A O 19
ATOM 14106 N N . THR A 1 27 ? -2.042 3.938 4.726 1.00 15.00 256 THR A N 19
ATOM 14107 C CA . THR A 1 27 ? -2.124 3.473 3.350 1.00 15.00 256 THR A CA 19
ATOM 14108 C C . THR A 1 27 ? -1.629 4.544 2.373 1.00 15.00 256 THR A C 19
ATOM 14109 O O . THR A 1 27 ? -1.889 5.734 2.556 1.00 15.00 256 THR A O 19
ATOM 14120 N N . SER A 1 28 ? -0.894 4.118 1.355 1.00 15.00 257 SER A N 19
ATOM 14121 C CA . SER A 1 28 ? -0.426 5.011 0.298 1.00 15.00 257 SER A CA 19
ATOM 14122 C C . SER A 1 28 ? -0.298 4.228 -1.005 1.00 15.00 257 SER A C 19
ATOM 14123 O O . SER A 1 28 ? 0.238 3.135 -1.004 1.00 15.00 257 SER A O 19
ATOM 14131 N N . TRP A 1 29 ? -0.762 4.799 -2.113 1.00 15.00 258 TRP A N 19
ATOM 14132 C CA . TRP A 1 29 ? -0.863 4.060 -3.380 1.00 15.00 258 TRP A CA 19
ATOM 14133 C C . TRP A 1 29 ? 0.482 3.525 -3.878 1.00 15.00 258 TRP A C 19
ATOM 14134 O O . TRP A 1 29 ? 0.652 2.323 -4.051 1.00 15.00 258 TRP A O 19
ATOM 14155 N N . LEU A 1 30 ? 1.427 4.421 -4.100 1.00 15.00 259 LEU A N 19
ATOM 14156 C CA . LEU A 1 30 ? 2.629 4.090 -4.852 1.00 15.00 259 LEU A CA 19
ATOM 14157 C C . LEU A 1 30 ? 3.912 4.245 -4.056 1.00 15.00 259 LEU A C 19
ATOM 14158 O O . LEU A 1 30 ? 3.956 4.932 -3.036 1.00 15.00 259 LEU A O 19
ATOM 14174 N N . ASP A 1 31 ? 4.950 3.588 -4.570 1.00 15.00 260 ASP A N 19
ATOM 14175 C CA . ASP A 1 31 ? 6.208 3.365 -3.866 1.00 15.00 260 ASP A CA 19
ATOM 14176 C C . ASP A 1 31 ? 6.872 4.684 -3.469 1.00 15.00 260 ASP A C 19
ATOM 14177 O O . ASP A 1 31 ? 7.238 5.503 -4.315 1.00 15.00 260 ASP A O 19
ATOM 14186 N N . PRO A 1 32 ? 7.013 4.890 -2.150 1.00 15.00 261 PRO A N 19
ATOM 14187 C CA . PRO A 1 32 ? 7.572 6.111 -1.569 1.00 15.00 261 PRO A CA 19
ATOM 14188 C C . PRO A 1 32 ? 9.096 6.143 -1.596 1.00 15.00 261 PRO A C 19
ATOM 14189 O O . PRO A 1 32 ? 9.705 7.197 -1.418 1.00 15.00 261 PRO A O 19
ATOM 14200 N N . ARG A 1 33 ? 9.705 4.979 -1.764 1.00 15.00 262 ARG A N 19
ATOM 14201 C CA . ARG A 1 33 ? 11.154 4.870 -1.765 1.00 15.00 262 ARG A CA 19
ATOM 14202 C C . ARG A 1 33 ? 11.680 5.286 -3.141 1.00 15.00 262 ARG A C 19
ATOM 14203 O O . ARG A 1 33 ? 12.734 5.905 -3.259 1.00 15.00 262 ARG A O 19
ATOM 14224 N N . LEU A 1 34 ? 10.924 4.944 -4.178 1.00 15.00 263 LEU A N 19
ATOM 14225 C CA . LEU A 1 34 ? 11.222 5.401 -5.537 1.00 15.00 263 LEU A CA 19
ATOM 14226 C C . LEU A 1 34 ? 10.728 6.831 -5.757 1.00 15.00 263 LEU A C 19
ATOM 14227 O O . LEU A 1 34 ? 11.013 7.445 -6.785 1.00 15.00 263 LEU A O 19
ATOM 14243 N N . ASP A 1 35 ? 9.959 7.335 -4.801 1.00 15.00 264 ASP A N 19
ATOM 14244 C CA . ASP A 1 35 ? 9.339 8.661 -4.905 1.00 15.00 264 ASP A CA 19
ATOM 14245 C C . ASP A 1 35 ? 10.349 9.820 -5.007 1.00 15.00 264 ASP A C 19
ATOM 14246 O O . ASP A 1 35 ? 10.200 10.678 -5.878 1.00 15.00 264 ASP A O 19
ATOM 14255 N N . PRO A 1 36 ? 11.363 9.891 -4.117 1.00 15.00 265 PRO A N 19
ATOM 14256 C CA . PRO A 1 36 ? 12.379 10.955 -4.147 1.00 15.00 265 PRO A CA 19
ATOM 14257 C C . PRO A 1 36 ? 13.190 10.950 -5.441 1.00 15.00 265 PRO A C 19
ATOM 14258 O O . PRO A 1 36 ? 14.052 10.064 -5.606 1.00 15.00 265 PRO A O 19
ATOM 14270 N N . SER B 2 1 ? -7.800 9.991 -5.468 1.00 15.00 206 SER B N 19
ATOM 14271 C CA . SER B 2 1 ? -8.464 8.939 -4.675 1.00 15.00 206 SER B CA 19
ATOM 14272 C C . SER B 2 1 ? -7.636 8.581 -3.444 1.00 15.00 206 SER B C 19
ATOM 14273 O O . SER B 2 1 ? -6.451 8.261 -3.553 1.00 15.00 206 SER B O 19
ATOM 14283 N N . PRO B 2 2 ? -8.235 8.663 -2.248 1.00 15.00 207 PRO B N 19
ATOM 14284 C CA . PRO B 2 2 ? -7.613 8.177 -1.017 1.00 15.00 207 PRO B CA 19
ATOM 14285 C C . PRO B 2 2 ? -7.562 6.651 -1.004 1.00 15.00 207 PRO B C 19
ATOM 14286 O O . PRO B 2 2 ? -8.551 5.993 -1.337 1.00 15.00 207 PRO B O 19
ATOM 14297 N N . PRO B 2 3 ? -6.418 6.067 -0.617 1.00 15.00 208 PRO B N 19
ATOM 14298 C CA . PRO B 2 3 ? -6.231 4.616 -0.637 1.00 15.00 208 PRO B CA 19
ATOM 14299 C C . PRO B 2 3 ? -7.126 3.909 0.376 1.00 15.00 208 PRO B C 19
ATOM 14300 O O . PRO B 2 3 ? -7.305 4.390 1.499 1.00 15.00 208 PRO B O 19
ATOM 14311 N N . PRO B 2 4 ? -7.689 2.753 -0.014 1.00 15.00 209 PRO B N 19
ATOM 14312 C CA . PRO B 2 4 ? -8.552 1.941 0.852 1.00 15.00 209 PRO B CA 19
ATOM 14313 C C . PRO B 2 4 ? -7.922 1.683 2.218 1.00 15.00 209 PRO B C 19
ATOM 14314 O O . PRO B 2 4 ? -6.720 1.431 2.317 1.00 15.00 209 PRO B O 19
ATOM 14325 N N . PRO B 2 5 ? -8.739 1.742 3.285 1.00 15.00 210 PRO B N 19
ATOM 14326 C CA . PRO B 2 5 ? -8.275 1.570 4.668 1.00 15.00 210 PRO B CA 19
ATOM 14327 C C . PRO B 2 5 ? -7.400 0.332 4.862 1.00 15.00 210 PRO B C 19
ATOM 14328 O O . PRO B 2 5 ? -7.786 -0.779 4.505 1.00 15.00 210 PRO B O 19
ATOM 14339 N N . TYR B 2 6 ? -6.231 0.545 5.457 1.00 15.00 211 TYR B N 19
ATOM 14340 C CA . TYR B 2 6 ? -5.263 -0.517 5.723 1.00 15.00 211 TYR B CA 19
ATOM 14341 C C . TYR B 2 6 ? -5.834 -1.609 6.641 1.00 15.00 211 TYR B C 19
ATOM 14342 O O . TYR B 2 6 ? -5.275 -2.703 6.744 1.00 15.00 211 TYR B O 19
ATOM 14360 N N . SER B 2 7 ? -6.947 -1.314 7.302 1.00 15.00 212 SER B N 19
ATOM 14361 C CA . SER B 2 7 ? -7.539 -2.243 8.251 1.00 15.00 212 SER B CA 19
ATOM 14362 C C . SER B 2 7 ? -7.933 -3.559 7.578 1.00 15.00 212 SER B C 19
ATOM 14363 O O . SER B 2 7 ? -7.783 -4.629 8.167 1.00 15.00 212 SER B O 19
ATOM 14371 N N . ARG B 2 8 ? -8.486 -3.479 6.371 1.00 15.00 213 ARG B N 19
ATOM 14372 C CA . ARG B 2 8 ? -8.838 -4.683 5.631 1.00 15.00 213 ARG B CA 19
ATOM 14373 C C . ARG B 2 8 ? -8.752 -4.446 4.126 1.00 15.00 213 ARG B C 19
ATOM 14374 O O . ARG B 2 8 ? -8.723 -3.308 3.673 1.00 15.00 213 ARG B O 19
ATOM 14395 N N . TYR B 2 9 ? -8.750 -5.531 3.361 1.00 15.00 214 TYR B N 19
ATOM 14396 C CA . TYR B 2 9 ? -8.459 -5.470 1.934 1.00 15.00 214 TYR B CA 19
ATOM 14397 C C . TYR B 2 9 ? -9.734 -5.253 1.134 1.00 15.00 214 TYR B C 19
ATOM 14398 O O . TYR B 2 9 ? -10.727 -5.959 1.327 1.00 15.00 214 TYR B O 19
ATOM 14416 N N . PRO B 2 10 ? -9.716 -4.276 0.223 1.00 15.00 215 PRO B N 19
ATOM 14417 C CA . PRO B 2 10 ? -10.839 -4.007 -0.674 1.00 15.00 215 PRO B CA 19
ATOM 14418 C C . PRO B 2 10 ? -11.031 -5.128 -1.693 1.00 15.00 215 PRO B C 19
ATOM 14419 O O . PRO B 2 10 ? -10.067 -5.613 -2.287 1.00 15.00 215 PRO B O 19
ATOM 14430 N N . MET B 2 11 ? -12.276 -5.532 -1.899 1.00 15.00 216 MET B N 19
ATOM 14431 C CA . MET B 2 11 ? -12.586 -6.563 -2.882 1.00 15.00 216 MET B CA 19
ATOM 14432 C C . MET B 2 11 ? -12.850 -5.915 -4.239 1.00 15.00 216 MET B C 19
ATOM 14433 O O . MET B 2 11 ? -13.030 -6.594 -5.255 1.00 15.00 216 MET B O 19
ATOM 14447 N N . ASP B 2 12 ? -12.874 -4.593 -4.235 1.00 15.00 217 ASP B N 19
ATOM 14448 C CA . ASP B 2 12 ? -13.099 -3.822 -5.439 1.00 15.00 217 ASP B CA 19
ATOM 14449 C C . ASP B 2 12 ? -11.788 -3.227 -5.939 1.00 15.00 217 ASP B C 19
ATOM 14450 O O . ASP B 2 12 ? -11.294 -3.693 -6.985 1.00 15.00 217 ASP B O 19
ATOM 14460 N N . GLY A 1 1 ? 9.586 -1.459 -5.673 1.00 15.00 230 GLY A N 20
ATOM 14461 C CA . GLY A 1 1 ? 11.012 -1.837 -5.512 1.00 15.00 230 GLY A CA 20
ATOM 14462 C C . GLY A 1 1 ? 11.362 -2.104 -4.064 1.00 15.00 230 GLY A C 20
ATOM 14463 O O . GLY A 1 1 ? 10.680 -2.883 -3.395 1.00 15.00 230 GLY A O 20
ATOM 14469 N N . PRO A 1 2 ? 12.433 -1.490 -3.546 1.00 15.00 231 PRO A N 20
ATOM 14470 C CA . PRO A 1 2 ? 12.796 -1.595 -2.142 1.00 15.00 231 PRO A CA 20
ATOM 14471 C C . PRO A 1 2 ? 12.001 -0.614 -1.288 1.00 15.00 231 PRO A C 20
ATOM 14472 O O . PRO A 1 2 ? 12.270 0.588 -1.293 1.00 15.00 231 PRO A O 20
ATOM 14483 N N . LEU A 1 3 ? 10.988 -1.118 -0.599 1.00 15.00 232 LEU A N 20
ATOM 14484 C CA . LEU A 1 3 ? 10.170 -0.278 0.260 1.00 15.00 232 LEU A CA 20
ATOM 14485 C C . LEU A 1 3 ? 10.833 -0.087 1.614 1.00 15.00 232 LEU A C 20
ATOM 14486 O O . LEU A 1 3 ? 11.706 -0.866 1.996 1.00 15.00 232 LEU A O 20
ATOM 14502 N N . PRO A 1 4 ? 10.417 0.947 2.363 1.00 15.00 233 PRO A N 20
ATOM 14503 C CA . PRO A 1 4 ? 10.994 1.302 3.677 1.00 15.00 233 PRO A CA 20
ATOM 14504 C C . PRO A 1 4 ? 10.884 0.185 4.726 1.00 15.00 233 PRO A C 20
ATOM 14505 O O . PRO A 1 4 ? 11.422 0.320 5.823 1.00 15.00 233 PRO A O 20
ATOM 14516 N N . ASP A 1 5 ? 10.128 -0.872 4.392 1.00 15.00 234 ASP A N 20
ATOM 14517 C CA . ASP A 1 5 ? 9.894 -2.038 5.273 1.00 15.00 234 ASP A CA 20
ATOM 14518 C C . ASP A 1 5 ? 8.695 -1.811 6.168 1.00 15.00 234 ASP A C 20
ATOM 14519 O O . ASP A 1 5 ? 8.418 -2.598 7.072 1.00 15.00 234 ASP A O 20
ATOM 14528 N N . GLY A 1 6 ? 7.961 -0.752 5.888 1.00 15.00 235 GLY A N 20
ATOM 14529 C CA . GLY A 1 6 ? 6.734 -0.508 6.605 1.00 15.00 235 GLY A CA 20
ATOM 14530 C C . GLY A 1 6 ? 5.533 -1.072 5.877 1.00 15.00 235 GLY A C 20
ATOM 14531 O O . GLY A 1 6 ? 4.568 -1.511 6.500 1.00 15.00 235 GLY A O 20
ATOM 14535 N N . TRP A 1 7 ? 5.606 -1.095 4.550 1.00 15.00 236 TRP A N 20
ATOM 14536 C CA . TRP A 1 7 ? 4.458 -1.459 3.738 1.00 15.00 236 TRP A CA 20
ATOM 14537 C C . TRP A 1 7 ? 4.764 -2.383 2.575 1.00 15.00 236 TRP A C 20
ATOM 14538 O O . TRP A 1 7 ? 5.838 -2.344 1.979 1.00 15.00 236 TRP A O 20
ATOM 14559 N N . GLU A 1 8 ? 3.750 -3.179 2.253 1.00 15.00 237 GLU A N 20
ATOM 14560 C CA . GLU A 1 8 ? 3.800 -4.159 1.190 1.00 15.00 237 GLU A CA 20
ATOM 14561 C C . GLU A 1 8 ? 2.723 -3.816 0.156 1.00 15.00 237 GLU A C 20
ATOM 14562 O O . GLU A 1 8 ? 1.640 -3.349 0.519 1.00 15.00 237 GLU A O 20
ATOM 14574 N N . GLN A 1 9 ? 3.009 -4.065 -1.117 1.00 15.00 238 GLN A N 20
ATOM 14575 C CA . GLN A 1 9 ? 2.134 -3.618 -2.196 1.00 15.00 238 GLN A CA 20
ATOM 14576 C C . GLN A 1 9 ? 1.080 -4.680 -2.521 1.00 15.00 238 GLN A C 20
ATOM 14577 O O . GLN A 1 9 ? 1.380 -5.687 -3.164 1.00 15.00 238 GLN A O 20
ATOM 14591 N N . ALA A 1 10 ? -0.146 -4.471 -2.045 1.00 15.00 239 ALA A N 20
ATOM 14592 C CA . ALA A 1 10 ? -1.236 -5.394 -2.307 1.00 15.00 239 ALA A CA 20
ATOM 14593 C C . ALA A 1 10 ? -2.054 -4.906 -3.494 1.00 15.00 239 ALA A C 20
ATOM 14594 O O . ALA A 1 10 ? -2.130 -3.706 -3.750 1.00 15.00 239 ALA A O 20
ATOM 14601 N N . MET A 1 11 ? -2.646 -5.829 -4.229 1.00 15.00 240 MET A N 20
ATOM 14602 C CA . MET A 1 11 ? -3.342 -5.488 -5.462 1.00 15.00 240 MET A CA 20
ATOM 14603 C C . MET A 1 11 ? -4.851 -5.624 -5.299 1.00 15.00 240 MET A C 20
ATOM 14604 O O . MET A 1 11 ? -5.343 -6.684 -4.910 1.00 15.00 240 MET A O 20
ATOM 14618 N N . THR A 1 12 ? -5.587 -4.559 -5.597 1.00 15.00 241 THR A N 20
ATOM 14619 C CA . THR A 1 12 ? -7.039 -4.642 -5.625 1.00 15.00 241 THR A CA 20
ATOM 14620 C C . THR A 1 12 ? -7.506 -4.880 -7.056 1.00 15.00 241 THR A C 20
ATOM 14621 O O . THR A 1 12 ? -6.931 -4.338 -8.010 1.00 15.00 241 THR A O 20
ATOM 14632 N N . GLN A 1 13 ? -8.554 -5.686 -7.190 1.00 15.00 242 GLN A N 20
ATOM 14633 C CA . GLN A 1 13 ? -9.064 -6.111 -8.491 1.00 15.00 242 GLN A CA 20
ATOM 14634 C C . GLN A 1 13 ? -9.631 -4.929 -9.278 1.00 15.00 242 GLN A C 20
ATOM 14635 O O . GLN A 1 13 ? -9.977 -5.054 -10.453 1.00 15.00 242 GLN A O 20
ATOM 14649 N N . ASP A 1 14 ? -9.758 -3.787 -8.610 1.00 15.00 243 ASP A N 20
ATOM 14650 C CA . ASP A 1 14 ? -10.166 -2.551 -9.271 1.00 15.00 243 ASP A CA 20
ATOM 14651 C C . ASP A 1 14 ? -9.074 -2.070 -10.238 1.00 15.00 243 ASP A C 20
ATOM 14652 O O . ASP A 1 14 ? -9.283 -1.147 -11.022 1.00 15.00 243 ASP A O 20
ATOM 14661 N N . GLY A 1 15 ? -7.911 -2.714 -10.181 1.00 15.00 244 GLY A N 20
ATOM 14662 C CA . GLY A 1 15 ? -6.838 -2.402 -11.110 1.00 15.00 244 GLY A CA 20
ATOM 14663 C C . GLY A 1 15 ? -5.818 -1.432 -10.548 1.00 15.00 244 GLY A C 20
ATOM 14664 O O . GLY A 1 15 ? -5.155 -0.715 -11.300 1.00 15.00 244 GLY A O 20
ATOM 14668 N N . GLU A 1 16 ? -5.672 -1.413 -9.230 1.00 15.00 245 GLU A N 20
ATOM 14669 C CA . GLU A 1 16 ? -4.724 -0.514 -8.586 1.00 15.00 245 GLU A CA 20
ATOM 14670 C C . GLU A 1 16 ? -4.002 -1.224 -7.448 1.00 15.00 245 GLU A C 20
ATOM 14671 O O . GLU A 1 16 ? -4.546 -2.128 -6.816 1.00 15.00 245 GLU A O 20
ATOM 14683 N N . ILE A 1 17 ? -2.774 -0.813 -7.195 1.00 15.00 246 ILE A N 20
ATOM 14684 C CA . ILE A 1 17 ? -1.967 -1.411 -6.146 1.00 15.00 246 ILE A CA 20
ATOM 14685 C C . ILE A 1 17 ? -1.801 -0.428 -4.992 1.00 15.00 246 ILE A C 20
ATOM 14686 O O . ILE A 1 17 ? -1.605 0.766 -5.212 1.00 15.00 246 ILE A O 20
ATOM 14702 N N . TYR A 1 18 ? -1.901 -0.920 -3.769 1.00 15.00 247 TYR A N 20
ATOM 14703 C CA . TYR A 1 18 ? -1.843 -0.057 -2.602 1.00 15.00 247 TYR A CA 20
ATOM 14704 C C . TYR A 1 18 ? -0.875 -0.622 -1.552 1.00 15.00 247 TYR A C 20
ATOM 14705 O O . TYR A 1 18 ? -0.872 -1.829 -1.290 1.00 15.00 247 TYR A O 20
ATOM 14723 N N . TYR A 1 19 ? -0.069 0.245 -0.938 1.00 15.00 248 TYR A N 20
ATOM 14724 C CA . TYR A 1 19 ? 0.864 -0.172 0.092 1.00 15.00 248 TYR A CA 20
ATOM 14725 C C . TYR A 1 19 ? 0.216 -0.105 1.463 1.00 15.00 248 TYR A C 20
ATOM 14726 O O . TYR A 1 19 ? -0.140 0.971 1.945 1.00 15.00 248 TYR A O 20
ATOM 14744 N N . ILE A 1 20 ? 0.040 -1.267 2.073 1.00 15.00 249 ILE A N 20
ATOM 14745 C CA . ILE A 1 20 ? -0.462 -1.349 3.427 1.00 15.00 249 ILE A CA 20
ATOM 14746 C C . ILE A 1 20 ? 0.694 -1.315 4.406 1.00 15.00 249 ILE A C 20
ATOM 14747 O O . ILE A 1 20 ? 1.501 -2.248 4.465 1.00 15.00 249 ILE A O 20
ATOM 14763 N N . ASN A 1 21 ? 0.772 -0.249 5.181 1.00 15.00 250 ASN A N 20
ATOM 14764 C CA . ASN A 1 21 ? 1.880 -0.074 6.097 1.00 15.00 250 ASN A CA 20
ATOM 14765 C C . ASN A 1 21 ? 1.519 -0.715 7.435 1.00 15.00 250 ASN A C 20
ATOM 14766 O O . ASN A 1 21 ? 0.743 -0.133 8.194 1.00 15.00 250 ASN A O 20
ATOM 14777 N N . HIS A 1 22 ? 2.046 -1.919 7.716 1.00 15.00 251 HIS A N 20
ATOM 14778 C CA . HIS A 1 22 ? 1.646 -2.673 8.891 1.00 15.00 251 HIS A CA 20
ATOM 14779 C C . HIS A 1 22 ? 2.308 -2.117 10.145 1.00 15.00 251 HIS A C 20
ATOM 14780 O O . HIS A 1 22 ? 1.903 -2.427 11.264 1.00 15.00 251 HIS A O 20
ATOM 14795 N N . LYS A 1 23 ? 3.347 -1.315 9.957 1.00 15.00 252 LYS A N 20
ATOM 14796 C CA . LYS A 1 23 ? 4.050 -0.721 11.086 1.00 15.00 252 LYS A CA 20
ATOM 14797 C C . LYS A 1 23 ? 3.501 0.658 11.458 1.00 15.00 252 LYS A C 20
ATOM 14798 O O . LYS A 1 23 ? 3.525 1.034 12.630 1.00 15.00 252 LYS A O 20
ATOM 14817 N N . ASN A 1 24 ? 3.021 1.415 10.475 1.00 15.00 253 ASN A N 20
ATOM 14818 C CA . ASN A 1 24 ? 2.519 2.765 10.729 1.00 15.00 253 ASN A CA 20
ATOM 14819 C C . ASN A 1 24 ? 1.003 2.836 10.578 1.00 15.00 253 ASN A C 20
ATOM 14820 O O . ASN A 1 24 ? 0.403 3.873 10.866 1.00 15.00 253 ASN A O 20
ATOM 14831 N N . LYS A 1 25 ? 0.392 1.742 10.109 1.00 15.00 254 LYS A N 20
ATOM 14832 C CA . LYS A 1 25 ? -1.062 1.677 9.930 1.00 15.00 254 LYS A CA 20
ATOM 14833 C C . LYS A 1 25 ? -1.506 2.708 8.878 1.00 15.00 254 LYS A C 20
ATOM 14834 O O . LYS A 1 25 ? -2.570 3.318 8.980 1.00 15.00 254 LYS A O 20
ATOM 14853 N N . THR A 1 26 ? -0.704 2.858 7.836 1.00 15.00 255 THR A N 20
ATOM 14854 C CA . THR A 1 26 ? -0.947 3.900 6.835 1.00 15.00 255 THR A CA 20
ATOM 14855 C C . THR A 1 26 ? -1.065 3.327 5.418 1.00 15.00 255 THR A C 20
ATOM 14856 O O . THR A 1 26 ? -0.487 2.282 5.120 1.00 15.00 255 THR A O 20
ATOM 14867 N N . THR A 1 27 ? -1.845 3.985 4.557 1.00 15.00 256 THR A N 20
ATOM 14868 C CA . THR A 1 27 ? -2.030 3.509 3.193 1.00 15.00 256 THR A CA 20
ATOM 14869 C C . THR A 1 27 ? -1.554 4.545 2.167 1.00 15.00 256 THR A C 20
ATOM 14870 O O . THR A 1 27 ? -1.858 5.738 2.281 1.00 15.00 256 THR A O 20
ATOM 14881 N N . SER A 1 28 ? -0.791 4.087 1.184 1.00 15.00 257 SER A N 20
ATOM 14882 C CA . SER A 1 28 ? -0.370 4.920 0.058 1.00 15.00 257 SER A CA 20
ATOM 14883 C C . SER A 1 28 ? -0.193 4.037 -1.171 1.00 15.00 257 SER A C 20
ATOM 14884 O O . SER A 1 28 ? 0.403 2.979 -1.071 1.00 15.00 257 SER A O 20
ATOM 14892 N N . TRP A 1 29 ? -0.677 4.485 -2.324 1.00 15.00 258 TRP A N 20
ATOM 14893 C CA . TRP A 1 29 ? -0.750 3.636 -3.521 1.00 15.00 258 TRP A CA 20
ATOM 14894 C C . TRP A 1 29 ? 0.622 3.114 -3.972 1.00 15.00 258 TRP A C 20
ATOM 14895 O O . TRP A 1 29 ? 0.899 1.918 -3.897 1.00 15.00 258 TRP A O 20
ATOM 14916 N N . LEU A 1 30 ? 1.475 4.020 -4.426 1.00 15.00 259 LEU A N 20
ATOM 14917 C CA . LEU A 1 30 ? 2.695 3.650 -5.140 1.00 15.00 259 LEU A CA 20
ATOM 14918 C C . LEU A 1 30 ? 3.959 3.821 -4.313 1.00 15.00 259 LEU A C 20
ATOM 14919 O O . LEU A 1 30 ? 3.974 4.544 -3.315 1.00 15.00 259 LEU A O 20
ATOM 14935 N N . ASP A 1 31 ? 5.016 3.137 -4.762 1.00 15.00 260 ASP A N 20
ATOM 14936 C CA . ASP A 1 31 ? 6.280 3.039 -4.035 1.00 15.00 260 ASP A CA 20
ATOM 14937 C C . ASP A 1 31 ? 6.881 4.420 -3.809 1.00 15.00 260 ASP A C 20
ATOM 14938 O O . ASP A 1 31 ? 7.308 5.104 -4.744 1.00 15.00 260 ASP A O 20
ATOM 14947 N N . PRO A 1 32 ? 6.891 4.843 -2.540 1.00 15.00 261 PRO A N 20
ATOM 14948 C CA . PRO A 1 32 ? 7.320 6.178 -2.132 1.00 15.00 261 PRO A CA 20
ATOM 14949 C C . PRO A 1 32 ? 8.834 6.334 -2.045 1.00 15.00 261 PRO A C 20
ATOM 14950 O O . PRO A 1 32 ? 9.343 7.444 -1.902 1.00 15.00 261 PRO A O 20
ATOM 14961 N N . ARG A 1 33 ? 9.552 5.221 -2.103 1.00 15.00 262 ARG A N 20
ATOM 14962 C CA . ARG A 1 33 ? 11.003 5.251 -2.010 1.00 15.00 262 ARG A CA 20
ATOM 14963 C C . ARG A 1 33 ? 11.612 5.633 -3.360 1.00 15.00 262 ARG A C 20
ATOM 14964 O O . ARG A 1 33 ? 12.812 5.872 -3.474 1.00 15.00 262 ARG A O 20
ATOM 14985 N N . LEU A 1 34 ? 10.773 5.667 -4.380 1.00 15.00 263 LEU A N 20
ATOM 14986 C CA . LEU A 1 34 ? 11.175 6.114 -5.710 1.00 15.00 263 LEU A CA 20
ATOM 14987 C C . LEU A 1 34 ? 11.413 7.625 -5.753 1.00 15.00 263 LEU A C 20
ATOM 14988 O O . LEU A 1 34 ? 11.914 8.149 -6.747 1.00 15.00 263 LEU A O 20
ATOM 15004 N N . ASP A 1 35 ? 11.036 8.320 -4.680 1.00 15.00 264 ASP A N 20
ATOM 15005 C CA . ASP A 1 35 ? 11.036 9.787 -4.666 1.00 15.00 264 ASP A CA 20
ATOM 15006 C C . ASP A 1 35 ? 12.410 10.448 -4.935 1.00 15.00 264 ASP A C 20
ATOM 15007 O O . ASP A 1 35 ? 12.443 11.533 -5.518 1.00 15.00 264 ASP A O 20
ATOM 15016 N N . PRO A 1 36 ? 13.553 9.871 -4.493 1.00 15.00 265 PRO A N 20
ATOM 15017 C CA . PRO A 1 36 ? 14.882 10.428 -4.797 1.00 15.00 265 PRO A CA 20
ATOM 15018 C C . PRO A 1 36 ? 15.251 10.294 -6.277 1.00 15.00 265 PRO A C 20
ATOM 15019 O O . PRO A 1 36 ? 14.897 11.191 -7.068 1.00 15.00 265 PRO A O 20
ATOM 15031 N N . SER B 2 1 ? -6.736 10.664 -5.075 1.00 15.00 206 SER B N 20
ATOM 15032 C CA . SER B 2 1 ? -7.772 9.687 -4.686 1.00 15.00 206 SER B CA 20
ATOM 15033 C C . SER B 2 1 ? -7.322 8.894 -3.465 1.00 15.00 206 SER B C 20
ATOM 15034 O O . SER B 2 1 ? -6.278 8.239 -3.489 1.00 15.00 206 SER B O 20
ATOM 15044 N N . PRO B 2 2 ? -8.099 8.964 -2.375 1.00 15.00 207 PRO B N 20
ATOM 15045 C CA . PRO B 2 2 ? -7.786 8.258 -1.130 1.00 15.00 207 PRO B CA 20
ATOM 15046 C C . PRO B 2 2 ? -7.801 6.742 -1.300 1.00 15.00 207 PRO B C 20
ATOM 15047 O O . PRO B 2 2 ? -8.747 6.176 -1.859 1.00 15.00 207 PRO B O 20
ATOM 15058 N N . PRO B 2 3 ? -6.747 6.069 -0.823 1.00 15.00 208 PRO B N 20
ATOM 15059 C CA . PRO B 2 3 ? -6.642 4.613 -0.877 1.00 15.00 208 PRO B CA 20
ATOM 15060 C C . PRO B 2 3 ? -7.525 3.949 0.173 1.00 15.00 208 PRO B C 20
ATOM 15061 O O . PRO B 2 3 ? -7.713 4.494 1.264 1.00 15.00 208 PRO B O 20
ATOM 15072 N N . PRO B 2 4 ? -8.075 2.767 -0.146 1.00 15.00 209 PRO B N 20
ATOM 15073 C CA . PRO B 2 4 ? -8.871 1.968 0.792 1.00 15.00 209 PRO B CA 20
ATOM 15074 C C . PRO B 2 4 ? -8.163 1.770 2.131 1.00 15.00 209 PRO B C 20
ATOM 15075 O O . PRO B 2 4 ? -6.940 1.604 2.178 1.00 15.00 209 PRO B O 20
ATOM 15086 N N . PRO B 2 5 ? -8.936 1.773 3.228 1.00 15.00 210 PRO B N 20
ATOM 15087 C CA . PRO B 2 5 ? -8.401 1.659 4.588 1.00 15.00 210 PRO B CA 20
ATOM 15088 C C . PRO B 2 5 ? -7.490 0.450 4.771 1.00 15.00 210 PRO B C 20
ATOM 15089 O O . PRO B 2 5 ? -7.796 -0.654 4.315 1.00 15.00 210 PRO B O 20
ATOM 15100 N N . TYR B 2 6 ? -6.386 0.671 5.468 1.00 15.00 211 TYR B N 20
ATOM 15101 C CA . TYR B 2 6 ? -5.408 -0.376 5.750 1.00 15.00 211 TYR B CA 20
ATOM 15102 C C . TYR B 2 6 ? -5.973 -1.433 6.712 1.00 15.00 211 TYR B C 20
ATOM 15103 O O . TYR B 2 6 ? -5.381 -2.497 6.900 1.00 15.00 211 TYR B O 20
ATOM 15121 N N . SER B 2 7 ? -7.131 -1.150 7.294 1.00 15.00 212 SER B N 20
ATOM 15122 C CA . SER B 2 7 ? -7.714 -2.028 8.296 1.00 15.00 212 SER B CA 20
ATOM 15123 C C . SER B 2 7 ? -7.985 -3.423 7.732 1.00 15.00 212 SER B C 20
ATOM 15124 O O . SER B 2 7 ? -7.783 -4.426 8.423 1.00 15.00 212 SER B O 20
ATOM 15132 N N . ARG B 2 8 ? -8.454 -3.496 6.491 1.00 15.00 213 ARG B N 20
ATOM 15133 C CA . ARG B 2 8 ? -8.624 -4.784 5.843 1.00 15.00 213 ARG B CA 20
ATOM 15134 C C . ARG B 2 8 ? -8.449 -4.643 4.334 1.00 15.00 213 ARG B C 20
ATOM 15135 O O . ARG B 2 8 ? -8.506 -3.540 3.798 1.00 15.00 213 ARG B O 20
ATOM 15156 N N . TYR B 2 9 ? -8.274 -5.769 3.652 1.00 15.00 214 TYR B N 20
ATOM 15157 C CA . TYR B 2 9 ? -7.901 -5.759 2.241 1.00 15.00 214 TYR B CA 20
ATOM 15158 C C . TYR B 2 9 ? -9.147 -5.874 1.376 1.00 15.00 214 TYR B C 20
ATOM 15159 O O . TYR B 2 9 ? -9.795 -6.921 1.345 1.00 15.00 214 TYR B O 20
ATOM 15177 N N . PRO B 2 10 ? -9.510 -4.781 0.687 1.00 15.00 215 PRO B N 20
ATOM 15178 C CA . PRO B 2 10 ? -10.743 -4.711 -0.102 1.00 15.00 215 PRO B CA 20
ATOM 15179 C C . PRO B 2 10 ? -10.727 -5.628 -1.319 1.00 15.00 215 PRO B C 20
ATOM 15180 O O . PRO B 2 10 ? -9.826 -5.564 -2.159 1.00 15.00 215 PRO B O 20
ATOM 15191 N N . MET B 2 11 ? -11.729 -6.485 -1.394 1.00 15.00 216 MET B N 20
ATOM 15192 C CA . MET B 2 11 ? -11.933 -7.334 -2.551 1.00 15.00 216 MET B CA 20
ATOM 15193 C C . MET B 2 11 ? -13.250 -6.951 -3.204 1.00 15.00 216 MET B C 20
ATOM 15194 O O . MET B 2 11 ? -14.298 -7.018 -2.560 1.00 15.00 216 MET B O 20
ATOM 15208 N N . ASP B 2 12 ? -13.183 -6.538 -4.466 1.00 15.00 217 ASP B N 20
ATOM 15209 C CA . ASP B 2 12 ? -14.348 -6.017 -5.179 1.00 15.00 217 ASP B CA 20
ATOM 15210 C C . ASP B 2 12 ? -14.838 -4.733 -4.525 1.00 15.00 217 ASP B C 20
ATOM 15211 O O . ASP B 2 12 ? -15.958 -4.729 -3.973 1.00 15.00 217 ASP B O 20
ATOM 15221 N N . GLY A 1 1 ? 9.866 -1.059 -5.751 1.00 15.00 230 GLY A N 21
ATOM 15222 C CA . GLY A 1 1 ? 11.287 -1.375 -5.465 1.00 15.00 230 GLY A CA 21
ATOM 15223 C C . GLY A 1 1 ? 11.473 -1.845 -4.040 1.00 15.00 230 GLY A C 21
ATOM 15224 O O . GLY A 1 1 ? 10.646 -2.599 -3.528 1.00 15.00 230 GLY A O 21
ATOM 15230 N N . PRO A 1 2 ? 12.555 -1.430 -3.371 1.00 15.00 231 PRO A N 21
ATOM 15231 C CA . PRO A 1 2 ? 12.779 -1.758 -1.975 1.00 15.00 231 PRO A CA 21
ATOM 15232 C C . PRO A 1 2 ? 12.097 -0.756 -1.051 1.00 15.00 231 PRO A C 21
ATOM 15233 O O . PRO A 1 2 ? 12.492 0.406 -0.982 1.00 15.00 231 PRO A O 21
ATOM 15244 N N . LEU A 1 3 ? 11.053 -1.194 -0.371 1.00 15.00 232 LEU A N 21
ATOM 15245 C CA . LEU A 1 3 ? 10.279 -0.297 0.469 1.00 15.00 232 LEU A CA 21
ATOM 15246 C C . LEU A 1 3 ? 10.857 -0.213 1.882 1.00 15.00 232 LEU A C 21
ATOM 15247 O O . LEU A 1 3 ? 11.592 -1.106 2.304 1.00 15.00 232 LEU A O 21
ATOM 15263 N N . PRO A 1 4 ? 10.504 0.855 2.639 1.00 15.00 233 PRO A N 21
ATOM 15264 C CA . PRO A 1 4 ? 11.033 1.134 3.997 1.00 15.00 233 PRO A CA 21
ATOM 15265 C C . PRO A 1 4 ? 10.766 0.025 5.023 1.00 15.00 233 PRO A C 21
ATOM 15266 O O . PRO A 1 4 ? 11.247 0.109 6.155 1.00 15.00 233 PRO A O 21
ATOM 15277 N N . ASP A 1 5 ? 9.936 -0.953 4.636 1.00 15.00 234 ASP A N 21
ATOM 15278 C CA . ASP A 1 5 ? 9.550 -2.097 5.488 1.00 15.00 234 ASP A CA 21
ATOM 15279 C C . ASP A 1 5 ? 8.347 -1.751 6.338 1.00 15.00 234 ASP A C 21
ATOM 15280 O O . ASP A 1 5 ? 7.967 -2.496 7.242 1.00 15.00 234 ASP A O 21
ATOM 15289 N N . GLY A 1 6 ? 7.746 -0.621 6.038 1.00 15.00 235 GLY A N 21
ATOM 15290 C CA . GLY A 1 6 ? 6.491 -0.281 6.655 1.00 15.00 235 GLY A CA 21
ATOM 15291 C C . GLY A 1 6 ? 5.335 -0.806 5.840 1.00 15.00 235 GLY A C 21
ATOM 15292 O O . GLY A 1 6 ? 4.368 -1.333 6.382 1.00 15.00 235 GLY A O 21
ATOM 15296 N N . TRP A 1 7 ? 5.470 -0.712 4.526 1.00 15.00 236 TRP A N 21
ATOM 15297 C CA . TRP A 1 7 ? 4.381 -1.029 3.618 1.00 15.00 236 TRP A CA 21
ATOM 15298 C C . TRP A 1 7 ? 4.740 -1.997 2.508 1.00 15.00 236 TRP A C 21
ATOM 15299 O O . TRP A 1 7 ? 5.870 -2.041 2.026 1.00 15.00 236 TRP A O 21
ATOM 15320 N N . GLU A 1 8 ? 3.717 -2.747 2.104 1.00 15.00 237 GLU A N 21
ATOM 15321 C CA . GLU A 1 8 ? 3.826 -3.806 1.119 1.00 15.00 237 GLU A CA 21
ATOM 15322 C C . GLU A 1 8 ? 2.807 -3.522 0.008 1.00 15.00 237 GLU A C 21
ATOM 15323 O O . GLU A 1 8 ? 1.709 -3.034 0.291 1.00 15.00 237 GLU A O 21
ATOM 15335 N N . GLN A 1 9 ? 3.146 -3.849 -1.234 1.00 15.00 238 GLN A N 21
ATOM 15336 C CA . GLN A 1 9 ? 2.322 -3.468 -2.378 1.00 15.00 238 GLN A CA 21
ATOM 15337 C C . GLN A 1 9 ? 1.270 -4.549 -2.699 1.00 15.00 238 GLN A C 21
ATOM 15338 O O . GLN A 1 9 ? 1.613 -5.652 -3.127 1.00 15.00 238 GLN A O 21
ATOM 15352 N N . ALA A 1 10 ? -0.012 -4.231 -2.480 1.00 15.00 239 ALA A N 21
ATOM 15353 C CA . ALA A 1 10 ? -1.099 -5.162 -2.750 1.00 15.00 239 ALA A CA 21
ATOM 15354 C C . ALA A 1 10 ? -1.980 -4.636 -3.881 1.00 15.00 239 ALA A C 21
ATOM 15355 O O . ALA A 1 10 ? -2.085 -3.432 -4.080 1.00 15.00 239 ALA A O 21
ATOM 15362 N N . MET A 1 11 ? -2.589 -5.536 -4.636 1.00 15.00 240 MET A N 21
ATOM 15363 C CA . MET A 1 11 ? -3.421 -5.142 -5.772 1.00 15.00 240 MET A CA 21
ATOM 15364 C C . MET A 1 11 ? -4.898 -5.123 -5.381 1.00 15.00 240 MET A C 21
ATOM 15365 O O . MET A 1 11 ? -5.403 -6.091 -4.809 1.00 15.00 240 MET A O 21
ATOM 15379 N N . THR A 1 12 ? -5.593 -4.029 -5.691 1.00 15.00 241 THR A N 21
ATOM 15380 C CA . THR A 1 12 ? -7.031 -3.966 -5.465 1.00 15.00 241 THR A CA 21
ATOM 15381 C C . THR A 1 12 ? -7.783 -3.985 -6.796 1.00 15.00 241 THR A C 21
ATOM 15382 O O . THR A 1 12 ? -7.293 -3.473 -7.814 1.00 15.00 241 THR A O 21
ATOM 15393 N N . GLN A 1 13 ? -8.988 -4.554 -6.764 1.00 15.00 242 GLN A N 21
ATOM 15394 C CA . GLN A 1 13 ? -9.794 -4.778 -7.963 1.00 15.00 242 GLN A CA 21
ATOM 15395 C C . GLN A 1 13 ? -10.240 -3.461 -8.606 1.00 15.00 242 GLN A C 21
ATOM 15396 O O . GLN A 1 13 ? -10.762 -3.448 -9.722 1.00 15.00 242 GLN A O 21
ATOM 15410 N N . ASP A 1 14 ? -10.028 -2.352 -7.907 1.00 15.00 243 ASP A N 21
ATOM 15411 C CA . ASP A 1 14 ? -10.386 -1.038 -8.437 1.00 15.00 243 ASP A CA 21
ATOM 15412 C C . ASP A 1 14 ? -9.419 -0.628 -9.553 1.00 15.00 243 ASP A C 21
ATOM 15413 O O . ASP A 1 14 ? -9.557 0.435 -10.158 1.00 15.00 243 ASP A O 21
ATOM 15422 N N . GLY A 1 15 ? -8.441 -1.489 -9.821 1.00 15.00 244 GLY A N 21
ATOM 15423 C CA . GLY A 1 15 ? -7.522 -1.258 -10.920 1.00 15.00 244 GLY A CA 21
ATOM 15424 C C . GLY A 1 15 ? -6.297 -0.484 -10.492 1.00 15.00 244 GLY A C 21
ATOM 15425 O O . GLY A 1 15 ? -5.699 0.233 -11.291 1.00 15.00 244 GLY A O 21
ATOM 15429 N N . GLU A 1 16 ? -5.922 -0.634 -9.229 1.00 15.00 245 GLU A N 21
ATOM 15430 C CA . GLU A 1 16 ? -4.813 0.125 -8.664 1.00 15.00 245 GLU A CA 21
ATOM 15431 C C . GLU A 1 16 ? -4.092 -0.685 -7.598 1.00 15.00 245 GLU A C 21
ATOM 15432 O O . GLU A 1 16 ? -4.687 -1.542 -6.946 1.00 15.00 245 GLU A O 21
ATOM 15444 N N . ILE A 1 17 ? -2.806 -0.434 -7.447 1.00 15.00 246 ILE A N 21
ATOM 15445 C CA . ILE A 1 17 ? -2.027 -1.059 -6.392 1.00 15.00 246 ILE A CA 21
ATOM 15446 C C . ILE A 1 17 ? -1.896 -0.105 -5.209 1.00 15.00 246 ILE A C 21
ATOM 15447 O O . ILE A 1 17 ? -1.815 1.107 -5.390 1.00 15.00 246 ILE A O 21
ATOM 15463 N N . TYR A 1 18 ? -1.906 -0.652 -4.005 1.00 15.00 247 TYR A N 21
ATOM 15464 C CA . TYR A 1 18 ? -1.852 0.160 -2.801 1.00 15.00 247 TYR A CA 21
ATOM 15465 C C . TYR A 1 18 ? -0.894 -0.459 -1.777 1.00 15.00 247 TYR A C 21
ATOM 15466 O O . TYR A 1 18 ? -0.817 -1.683 -1.652 1.00 15.00 247 TYR A O 21
ATOM 15484 N N . TYR A 1 19 ? -0.182 0.386 -1.041 1.00 15.00 248 TYR A N 21
ATOM 15485 C CA . TYR A 1 19 ? 0.749 -0.062 -0.023 1.00 15.00 248 TYR A CA 21
ATOM 15486 C C . TYR A 1 19 ? 0.102 -0.057 1.350 1.00 15.00 248 TYR A C 21
ATOM 15487 O O . TYR A 1 19 ? -0.393 0.974 1.810 1.00 15.00 248 TYR A O 21
ATOM 15505 N N . ILE A 1 20 ? 0.116 -1.207 2.000 1.00 15.00 249 ILE A N 21
ATOM 15506 C CA . ILE A 1 20 ? -0.387 -1.326 3.353 1.00 15.00 249 ILE A CA 21
ATOM 15507 C C . ILE A 1 20 ? 0.747 -1.133 4.361 1.00 15.00 249 ILE A C 21
ATOM 15508 O O . ILE A 1 20 ? 1.647 -1.969 4.466 1.00 15.00 249 ILE A O 21
ATOM 15524 N N . ASN A 1 21 ? 0.710 -0.029 5.100 1.00 15.00 250 ASN A N 21
ATOM 15525 C CA . ASN A 1 21 ? 1.774 0.270 6.051 1.00 15.00 250 ASN A CA 21
ATOM 15526 C C . ASN A 1 21 ? 1.424 -0.343 7.418 1.00 15.00 250 ASN A C 21
ATOM 15527 O O . ASN A 1 21 ? 0.485 0.118 8.066 1.00 15.00 250 ASN A O 21
ATOM 15538 N N . HIS A 1 22 ? 2.171 -1.376 7.859 1.00 15.00 251 HIS A N 21
ATOM 15539 C CA . HIS A 1 22 ? 1.843 -2.102 9.076 1.00 15.00 251 HIS A CA 21
ATOM 15540 C C . HIS A 1 22 ? 2.413 -1.399 10.299 1.00 15.00 251 HIS A C 21
ATOM 15541 O O . HIS A 1 22 ? 2.018 -1.678 11.432 1.00 15.00 251 HIS A O 21
ATOM 15556 N N . LYS A 1 23 ? 3.362 -0.502 10.065 1.00 15.00 252 LYS A N 21
ATOM 15557 C CA . LYS A 1 23 ? 4.020 0.212 11.150 1.00 15.00 252 LYS A CA 21
ATOM 15558 C C . LYS A 1 23 ? 3.246 1.468 11.541 1.00 15.00 252 LYS A C 21
ATOM 15559 O O . LYS A 1 23 ? 3.125 1.789 12.724 1.00 15.00 252 LYS A O 21
ATOM 15578 N N . ASN A 1 24 ? 2.745 2.191 10.547 1.00 15.00 253 ASN A N 21
ATOM 15579 C CA . ASN A 1 24 ? 2.035 3.440 10.803 1.00 15.00 253 ASN A CA 21
ATOM 15580 C C . ASN A 1 24 ? 0.530 3.269 10.621 1.00 15.00 253 ASN A C 21
ATOM 15581 O O . ASN A 1 24 ? -0.238 4.184 10.916 1.00 15.00 253 ASN A O 21
ATOM 15592 N N . LYS A 1 25 ? 0.119 2.092 10.136 1.00 15.00 254 LYS A N 21
ATOM 15593 C CA . LYS A 1 25 ? -1.299 1.787 9.909 1.00 15.00 254 LYS A CA 21
ATOM 15594 C C . LYS A 1 25 ? -1.897 2.762 8.881 1.00 15.00 254 LYS A C 21
ATOM 15595 O O . LYS A 1 25 ? -2.998 3.288 9.055 1.00 15.00 254 LYS A O 21
ATOM 15614 N N . THR A 1 26 ? -1.178 2.969 7.788 1.00 15.00 255 THR A N 21
ATOM 15615 C CA . THR A 1 26 ? -1.590 3.936 6.775 1.00 15.00 255 THR A CA 21
ATOM 15616 C C . THR A 1 26 ? -1.505 3.341 5.366 1.00 15.00 255 THR A C 21
ATOM 15617 O O . THR A 1 26 ? -0.702 2.444 5.117 1.00 15.00 255 THR A O 21
ATOM 15628 N N . THR A 1 27 ? -2.357 3.804 4.456 1.00 15.00 256 THR A N 21
ATOM 15629 C CA . THR A 1 27 ? -2.315 3.336 3.082 1.00 15.00 256 THR A CA 21
ATOM 15630 C C . THR A 1 27 ? -1.773 4.430 2.160 1.00 15.00 256 THR A C 21
ATOM 15631 O O . THR A 1 27 ? -2.186 5.590 2.247 1.00 15.00 256 THR A O 21
ATOM 15642 N N . SER A 1 28 ? -0.842 4.062 1.295 1.00 15.00 257 SER A N 21
ATOM 15643 C CA . SER A 1 28 ? -0.288 4.983 0.311 1.00 15.00 257 SER A CA 21
ATOM 15644 C C . SER A 1 28 ? -0.203 4.267 -1.025 1.00 15.00 257 SER A C 21
ATOM 15645 O O . SER A 1 28 ? 0.237 3.133 -1.075 1.00 15.00 257 SER A O 21
ATOM 15653 N N . TRP A 1 29 ? -0.583 4.937 -2.102 1.00 15.00 258 TRP A N 21
ATOM 15654 C CA . TRP A 1 29 ? -0.722 4.281 -3.404 1.00 15.00 258 TRP A CA 21
ATOM 15655 C C . TRP A 1 29 ? 0.583 3.652 -3.901 1.00 15.00 258 TRP A C 21
ATOM 15656 O O . TRP A 1 29 ? 0.679 2.433 -4.031 1.00 15.00 258 TRP A O 21
ATOM 15677 N N . LEU A 1 30 ? 1.581 4.477 -4.167 1.00 15.00 259 LEU A N 21
ATOM 15678 C CA . LEU A 1 30 ? 2.773 4.023 -4.873 1.00 15.00 259 LEU A CA 21
ATOM 15679 C C . LEU A 1 30 ? 4.057 4.194 -4.075 1.00 15.00 259 LEU A C 21
ATOM 15680 O O . LEU A 1 30 ? 4.123 4.975 -3.124 1.00 15.00 259 LEU A O 21
ATOM 15696 N N . ASP A 1 31 ? 5.070 3.441 -4.507 1.00 15.00 260 ASP A N 21
ATOM 15697 C CA . ASP A 1 31 ? 6.356 3.322 -3.823 1.00 15.00 260 ASP A CA 21
ATOM 15698 C C . ASP A 1 31 ? 7.038 4.682 -3.697 1.00 15.00 260 ASP A C 21
ATOM 15699 O O . ASP A 1 31 ? 7.360 5.334 -4.697 1.00 15.00 260 ASP A O 21
ATOM 15708 N N . PRO A 1 32 ? 7.234 5.130 -2.448 1.00 15.00 261 PRO A N 21
ATOM 15709 C CA . PRO A 1 32 ? 7.859 6.411 -2.146 1.00 15.00 261 PRO A CA 21
ATOM 15710 C C . PRO A 1 32 ? 9.381 6.368 -2.234 1.00 15.00 261 PRO A C 21
ATOM 15711 O O . PRO A 1 32 ? 10.040 7.399 -2.387 1.00 15.00 261 PRO A O 21
ATOM 15722 N N . ARG A 1 33 ? 9.931 5.175 -2.102 1.00 15.00 262 ARG A N 21
ATOM 15723 C CA . ARG A 1 33 ? 11.369 4.980 -2.065 1.00 15.00 262 ARG A CA 21
ATOM 15724 C C . ARG A 1 33 ? 11.970 4.995 -3.475 1.00 15.00 262 ARG A C 21
ATOM 15725 O O . ARG A 1 33 ? 13.189 5.026 -3.646 1.00 15.00 262 ARG A O 21
ATOM 15746 N N . LEU A 1 34 ? 11.113 4.968 -4.488 1.00 15.00 263 LEU A N 21
ATOM 15747 C CA . LEU A 1 34 ? 11.583 4.995 -5.871 1.00 15.00 263 LEU A CA 21
ATOM 15748 C C . LEU A 1 34 ? 12.090 6.377 -6.281 1.00 15.00 263 LEU A C 21
ATOM 15749 O O . LEU A 1 34 ? 12.881 6.494 -7.219 1.00 15.00 263 LEU A O 21
ATOM 15765 N N . ASP A 1 35 ? 11.612 7.421 -5.611 1.00 15.00 264 ASP A N 21
ATOM 15766 C CA . ASP A 1 35 ? 11.996 8.790 -5.973 1.00 15.00 264 ASP A CA 21
ATOM 15767 C C . ASP A 1 35 ? 13.488 9.099 -5.737 1.00 15.00 264 ASP A C 21
ATOM 15768 O O . ASP A 1 35 ? 14.142 9.649 -6.621 1.00 15.00 264 ASP A O 21
ATOM 15777 N N . PRO A 1 36 ? 14.043 8.804 -4.546 1.00 15.00 265 PRO A N 21
ATOM 15778 C CA . PRO A 1 36 ? 15.482 8.945 -4.290 1.00 15.00 265 PRO A CA 21
ATOM 15779 C C . PRO A 1 36 ? 16.312 8.029 -5.189 1.00 15.00 265 PRO A C 21
ATOM 15780 O O . PRO A 1 36 ? 16.822 8.512 -6.221 1.00 15.00 265 PRO A O 21
ATOM 15792 N N . SER B 2 1 ? -8.033 10.520 -4.985 1.00 15.00 206 SER B N 21
ATOM 15793 C CA . SER B 2 1 ? -8.639 9.218 -4.661 1.00 15.00 206 SER B CA 21
ATOM 15794 C C . SER B 2 1 ? -7.995 8.630 -3.413 1.00 15.00 206 SER B C 21
ATOM 15795 O O . SER B 2 1 ? -6.783 8.400 -3.380 1.00 15.00 206 SER B O 21
ATOM 15805 N N . PRO B 2 2 ? -8.793 8.390 -2.365 1.00 15.00 207 PRO B N 21
ATOM 15806 C CA . PRO B 2 2 ? -8.303 7.792 -1.122 1.00 15.00 207 PRO B CA 21
ATOM 15807 C C . PRO B 2 2 ? -7.976 6.311 -1.294 1.00 15.00 207 PRO B C 21
ATOM 15808 O O . PRO B 2 2 ? -8.748 5.564 -1.902 1.00 15.00 207 PRO B O 21
ATOM 15819 N N . PRO B 2 3 ? -6.825 5.868 -0.772 1.00 15.00 208 PRO B N 21
ATOM 15820 C CA . PRO B 2 3 ? -6.424 4.466 -0.825 1.00 15.00 208 PRO B CA 21
ATOM 15821 C C . PRO B 2 3 ? -7.255 3.612 0.133 1.00 15.00 208 PRO B C 21
ATOM 15822 O O . PRO B 2 3 ? -7.571 4.047 1.244 1.00 15.00 208 PRO B O 21
ATOM 15833 N N . PRO B 2 4 ? -7.612 2.386 -0.294 1.00 15.00 209 PRO B N 21
ATOM 15834 C CA . PRO B 2 4 ? -8.420 1.448 0.497 1.00 15.00 209 PRO B CA 21
ATOM 15835 C C . PRO B 2 4 ? -7.908 1.280 1.926 1.00 15.00 209 PRO B C 21
ATOM 15836 O O . PRO B 2 4 ? -6.697 1.282 2.169 1.00 15.00 209 PRO B O 21
ATOM 15847 N N . PRO B 2 5 ? -8.832 1.111 2.886 1.00 15.00 210 PRO B N 21
ATOM 15848 C CA . PRO B 2 5 ? -8.503 0.970 4.307 1.00 15.00 210 PRO B CA 21
ATOM 15849 C C . PRO B 2 5 ? -7.496 -0.147 4.578 1.00 15.00 210 PRO B C 21
ATOM 15850 O O . PRO B 2 5 ? -7.659 -1.278 4.124 1.00 15.00 210 PRO B O 21
ATOM 15861 N N . TYR B 2 6 ? -6.458 0.193 5.331 1.00 15.00 211 TYR B N 21
ATOM 15862 C CA . TYR B 2 6 ? -5.410 -0.753 5.704 1.00 15.00 211 TYR B CA 21
ATOM 15863 C C . TYR B 2 6 ? -5.940 -1.843 6.652 1.00 15.00 211 TYR B C 21
ATOM 15864 O O . TYR B 2 6 ? -5.261 -2.839 6.917 1.00 15.00 211 TYR B O 21
ATOM 15882 N N . SER B 2 7 ? -7.159 -1.663 7.147 1.00 15.00 212 SER B N 21
ATOM 15883 C CA . SER B 2 7 ? -7.744 -2.591 8.104 1.00 15.00 212 SER B CA 21
ATOM 15884 C C . SER B 2 7 ? -7.836 -4.002 7.521 1.00 15.00 212 SER B C 21
ATOM 15885 O O . SER B 2 7 ? -7.428 -4.974 8.161 1.00 15.00 212 SER B O 21
ATOM 15893 N N . ARG B 2 8 ? -8.390 -4.118 6.320 1.00 15.00 213 ARG B N 21
ATOM 15894 C CA . ARG B 2 8 ? -8.335 -5.369 5.581 1.00 15.00 213 ARG B CA 21
ATOM 15895 C C . ARG B 2 8 ? -8.336 -5.094 4.083 1.00 15.00 213 ARG B C 21
ATOM 15896 O O . ARG B 2 8 ? -8.691 -4.001 3.645 1.00 15.00 213 ARG B O 21
ATOM 15917 N N . TYR B 2 9 ? -7.984 -6.108 3.302 1.00 15.00 214 TYR B N 21
ATOM 15918 C CA . TYR B 2 9 ? -7.690 -5.927 1.889 1.00 15.00 214 TYR B CA 21
ATOM 15919 C C . TYR B 2 9 ? -8.956 -6.093 1.061 1.00 15.00 214 TYR B C 21
ATOM 15920 O O . TYR B 2 9 ? -9.606 -7.143 1.109 1.00 15.00 214 TYR B O 21
ATOM 15938 N N . PRO B 2 10 ? -9.333 -5.046 0.314 1.00 15.00 215 PRO B N 21
ATOM 15939 C CA . PRO B 2 10 ? -10.529 -5.055 -0.532 1.00 15.00 215 PRO B CA 21
ATOM 15940 C C . PRO B 2 10 ? -10.443 -6.092 -1.648 1.00 15.00 215 PRO B C 21
ATOM 15941 O O . PRO B 2 10 ? -9.634 -5.973 -2.569 1.00 15.00 215 PRO B O 21
ATOM 15952 N N . MET B 2 11 ? -11.267 -7.120 -1.535 1.00 15.00 216 MET B N 21
ATOM 15953 C CA . MET B 2 11 ? -11.288 -8.203 -2.500 1.00 15.00 216 MET B CA 21
ATOM 15954 C C . MET B 2 11 ? -12.723 -8.657 -2.717 1.00 15.00 216 MET B C 21
ATOM 15955 O O . MET B 2 11 ? -13.382 -9.110 -1.781 1.00 15.00 216 MET B O 21
ATOM 15969 N N . ASP B 2 12 ? -13.208 -8.521 -3.940 1.00 15.00 217 ASP B N 21
ATOM 15970 C CA . ASP B 2 12 ? -14.595 -8.840 -4.241 1.00 15.00 217 ASP B CA 21
ATOM 15971 C C . ASP B 2 12 ? -14.686 -9.940 -5.290 1.00 15.00 217 ASP B C 21
ATOM 15972 O O . ASP B 2 12 ? -14.608 -9.624 -6.495 1.00 15.00 217 ASP B O 21
ATOM 15982 N N . GLY A 1 1 ? 9.325 -1.447 -6.118 1.00 15.00 230 GLY A N 22
ATOM 15983 C CA . GLY A 1 1 ? 10.702 -1.975 -5.958 1.00 15.00 230 GLY A CA 22
ATOM 15984 C C . GLY A 1 1 ? 11.008 -2.354 -4.525 1.00 15.00 230 GLY A C 22
ATOM 15985 O O . GLY A 1 1 ? 10.223 -3.062 -3.894 1.00 15.00 230 GLY A O 22
ATOM 15991 N N . PRO A 1 2 ? 12.158 -1.917 -3.987 1.00 15.00 231 PRO A N 22
ATOM 15992 C CA . PRO A 1 2 ? 12.520 -2.128 -2.591 1.00 15.00 231 PRO A CA 22
ATOM 15993 C C . PRO A 1 2 ? 11.920 -1.053 -1.689 1.00 15.00 231 PRO A C 22
ATOM 15994 O O . PRO A 1 2 ? 12.203 0.135 -1.847 1.00 15.00 231 PRO A O 22
ATOM 16005 N N . LEU A 1 3 ? 11.088 -1.470 -0.751 1.00 15.00 232 LEU A N 22
ATOM 16006 C CA . LEU A 1 3 ? 10.363 -0.535 0.096 1.00 15.00 232 LEU A CA 22
ATOM 16007 C C . LEU A 1 3 ? 11.010 -0.395 1.465 1.00 15.00 232 LEU A C 22
ATOM 16008 O O . LEU A 1 3 ? 11.798 -1.246 1.868 1.00 15.00 232 LEU A O 22
ATOM 16024 N N . PRO A 1 4 ? 10.695 0.695 2.202 1.00 15.00 233 PRO A N 22
ATOM 16025 C CA . PRO A 1 4 ? 11.255 0.959 3.542 1.00 15.00 233 PRO A CA 22
ATOM 16026 C C . PRO A 1 4 ? 10.936 -0.155 4.545 1.00 15.00 233 PRO A C 22
ATOM 16027 O O . PRO A 1 4 ? 11.413 -0.127 5.677 1.00 15.00 233 PRO A O 22
ATOM 16038 N N . ASP A 1 5 ? 10.059 -1.079 4.128 1.00 15.00 234 ASP A N 22
ATOM 16039 C CA . ASP A 1 5 ? 9.766 -2.321 4.863 1.00 15.00 234 ASP A CA 22
ATOM 16040 C C . ASP A 1 5 ? 8.690 -2.112 5.909 1.00 15.00 234 ASP A C 22
ATOM 16041 O O . ASP A 1 5 ? 8.421 -2.989 6.730 1.00 15.00 234 ASP A O 22
ATOM 16050 N N . GLY A 1 6 ? 8.059 -0.956 5.863 1.00 15.00 235 GLY A N 22
ATOM 16051 C CA . GLY A 1 6 ? 6.897 -0.727 6.685 1.00 15.00 235 GLY A CA 22
ATOM 16052 C C . GLY A 1 6 ? 5.631 -1.135 5.965 1.00 15.00 235 GLY A C 22
ATOM 16053 O O . GLY A 1 6 ? 4.608 -1.397 6.591 1.00 15.00 235 GLY A O 22
ATOM 16057 N N . TRP A 1 7 ? 5.718 -1.226 4.642 1.00 15.00 236 TRP A N 22
ATOM 16058 C CA . TRP A 1 7 ? 4.545 -1.455 3.809 1.00 15.00 236 TRP A CA 22
ATOM 16059 C C . TRP A 1 7 ? 4.765 -2.434 2.666 1.00 15.00 236 TRP A C 22
ATOM 16060 O O . TRP A 1 7 ? 5.859 -2.552 2.112 1.00 15.00 236 TRP A O 22
ATOM 16081 N N . GLU A 1 8 ? 3.674 -3.110 2.322 1.00 15.00 237 GLU A N 22
ATOM 16082 C CA . GLU A 1 8 ? 3.642 -4.121 1.283 1.00 15.00 237 GLU A CA 22
ATOM 16083 C C . GLU A 1 8 ? 2.682 -3.678 0.175 1.00 15.00 237 GLU A C 22
ATOM 16084 O O . GLU A 1 8 ? 1.614 -3.133 0.461 1.00 15.00 237 GLU A O 22
ATOM 16096 N N . GLN A 1 9 ? 3.050 -3.926 -1.077 1.00 15.00 238 GLN A N 22
ATOM 16097 C CA . GLN A 1 9 ? 2.242 -3.492 -2.214 1.00 15.00 238 GLN A CA 22
ATOM 16098 C C . GLN A 1 9 ? 1.225 -4.580 -2.589 1.00 15.00 238 GLN A C 22
ATOM 16099 O O . GLN A 1 9 ? 1.596 -5.620 -3.143 1.00 15.00 238 GLN A O 22
ATOM 16113 N N . ALA A 1 10 ? -0.046 -4.361 -2.256 1.00 15.00 239 ALA A N 22
ATOM 16114 C CA . ALA A 1 10 ? -1.093 -5.337 -2.526 1.00 15.00 239 ALA A CA 22
ATOM 16115 C C . ALA A 1 10 ? -1.959 -4.888 -3.696 1.00 15.00 239 ALA A C 22
ATOM 16116 O O . ALA A 1 10 ? -2.113 -3.694 -3.935 1.00 15.00 239 ALA A O 22
ATOM 16123 N N . MET A 1 11 ? -2.505 -5.842 -4.433 1.00 15.00 240 MET A N 22
ATOM 16124 C CA . MET A 1 11 ? -3.308 -5.535 -5.611 1.00 15.00 240 MET A CA 22
ATOM 16125 C C . MET A 1 11 ? -4.794 -5.706 -5.316 1.00 15.00 240 MET A C 22
ATOM 16126 O O . MET A 1 11 ? -5.214 -6.742 -4.797 1.00 15.00 240 MET A O 22
ATOM 16140 N N . THR A 1 12 ? -5.591 -4.699 -5.641 1.00 15.00 241 THR A N 22
ATOM 16141 C CA . THR A 1 12 ? -7.035 -4.828 -5.550 1.00 15.00 241 THR A CA 22
ATOM 16142 C C . THR A 1 12 ? -7.613 -5.058 -6.945 1.00 15.00 241 THR A C 22
ATOM 16143 O O . THR A 1 12 ? -7.078 -4.548 -7.941 1.00 15.00 241 THR A O 22
ATOM 16154 N N . GLN A 1 13 ? -8.714 -5.807 -7.003 1.00 15.00 242 GLN A N 22
ATOM 16155 C CA . GLN A 1 13 ? -9.297 -6.260 -8.264 1.00 15.00 242 GLN A CA 22
ATOM 16156 C C . GLN A 1 13 ? -9.785 -5.089 -9.120 1.00 15.00 242 GLN A C 22
ATOM 16157 O O . GLN A 1 13 ? -10.140 -5.262 -10.285 1.00 15.00 242 GLN A O 22
ATOM 16171 N N . ASP A 1 14 ? -9.803 -3.899 -8.533 1.00 15.00 243 ASP A N 22
ATOM 16172 C CA . ASP A 1 14 ? -10.189 -2.688 -9.254 1.00 15.00 243 ASP A CA 22
ATOM 16173 C C . ASP A 1 14 ? -9.116 -2.306 -10.279 1.00 15.00 243 ASP A C 22
ATOM 16174 O O . ASP A 1 14 ? -9.295 -1.388 -11.082 1.00 15.00 243 ASP A O 22
ATOM 16183 N N . GLY A 1 15 ? -8.000 -3.033 -10.246 1.00 15.00 244 GLY A N 22
ATOM 16184 C CA . GLY A 1 15 ? -6.910 -2.783 -11.171 1.00 15.00 244 GLY A CA 22
ATOM 16185 C C . GLY A 1 15 ? -5.861 -1.856 -10.595 1.00 15.00 244 GLY A C 22
ATOM 16186 O O . GLY A 1 15 ? -5.031 -1.318 -11.327 1.00 15.00 244 GLY A O 22
ATOM 16190 N N . GLU A 1 16 ? -5.875 -1.690 -9.281 1.00 15.00 245 GLU A N 22
ATOM 16191 C CA . GLU A 1 16 ? -4.982 -0.742 -8.626 1.00 15.00 245 GLU A CA 22
ATOM 16192 C C . GLU A 1 16 ? -4.188 -1.437 -7.530 1.00 15.00 245 GLU A C 22
ATOM 16193 O O . GLU A 1 16 ? -4.685 -2.358 -6.884 1.00 15.00 245 GLU A O 22
ATOM 16205 N N . ILE A 1 17 ? -2.965 -0.987 -7.309 1.00 15.00 246 ILE A N 22
ATOM 16206 C CA . ILE A 1 17 ? -2.158 -1.509 -6.219 1.00 15.00 246 ILE A CA 22
ATOM 16207 C C . ILE A 1 17 ? -2.040 -0.458 -5.124 1.00 15.00 246 ILE A C 22
ATOM 16208 O O . ILE A 1 17 ? -2.049 0.739 -5.402 1.00 15.00 246 ILE A O 22
ATOM 16224 N N . TYR A 1 18 ? -1.952 -0.906 -3.885 1.00 15.00 247 TYR A N 22
ATOM 16225 C CA . TYR A 1 18 ? -1.899 -0.003 -2.748 1.00 15.00 247 TYR A CA 22
ATOM 16226 C C . TYR A 1 18 ? -0.922 -0.527 -1.693 1.00 15.00 247 TYR A C 22
ATOM 16227 O O . TYR A 1 18 ? -0.848 -1.736 -1.454 1.00 15.00 247 TYR A O 22
ATOM 16245 N N . TYR A 1 19 ? -0.186 0.374 -1.054 1.00 15.00 248 TYR A N 22
ATOM 16246 C CA . TYR A 1 19 ? 0.741 0.004 -0.001 1.00 15.00 248 TYR A CA 22
ATOM 16247 C C . TYR A 1 19 ? 0.079 0.097 1.364 1.00 15.00 248 TYR A C 22
ATOM 16248 O O . TYR A 1 19 ? -0.336 1.175 1.795 1.00 15.00 248 TYR A O 22
ATOM 16266 N N . ILE A 1 20 ? -0.032 -1.038 2.030 1.00 15.00 249 ILE A N 22
ATOM 16267 C CA . ILE A 1 20 ? -0.503 -1.067 3.400 1.00 15.00 249 ILE A CA 22
ATOM 16268 C C . ILE A 1 20 ? 0.685 -1.028 4.348 1.00 15.00 249 ILE A C 22
ATOM 16269 O O . ILE A 1 20 ? 1.489 -1.963 4.387 1.00 15.00 249 ILE A O 22
ATOM 16285 N N . ASN A 1 21 ? 0.803 0.049 5.108 1.00 15.00 250 ASN A N 22
ATOM 16286 C CA . ASN A 1 21 ? 1.939 0.213 5.996 1.00 15.00 250 ASN A CA 22
ATOM 16287 C C . ASN A 1 21 ? 1.598 -0.407 7.355 1.00 15.00 250 ASN A C 22
ATOM 16288 O O . ASN A 1 21 ? 0.821 0.176 8.110 1.00 15.00 250 ASN A O 22
ATOM 16299 N N . HIS A 1 22 ? 2.143 -1.601 7.656 1.00 15.00 251 HIS A N 22
ATOM 16300 C CA . HIS A 1 22 ? 1.788 -2.325 8.865 1.00 15.00 251 HIS A CA 22
ATOM 16301 C C . HIS A 1 22 ? 2.511 -1.759 10.083 1.00 15.00 251 HIS A C 22
ATOM 16302 O O . HIS A 1 22 ? 2.182 -2.090 11.222 1.00 15.00 251 HIS A O 22
ATOM 16317 N N . LYS A 1 23 ? 3.510 -0.923 9.840 1.00 15.00 252 LYS A N 22
ATOM 16318 C CA . LYS A 1 23 ? 4.252 -0.301 10.930 1.00 15.00 252 LYS A CA 22
ATOM 16319 C C . LYS A 1 23 ? 3.667 1.057 11.311 1.00 15.00 252 LYS A C 22
ATOM 16320 O O . LYS A 1 23 ? 3.528 1.366 12.493 1.00 15.00 252 LYS A O 22
ATOM 16339 N N . ASN A 1 24 ? 3.335 1.869 10.317 1.00 15.00 253 ASN A N 22
ATOM 16340 C CA . ASN A 1 24 ? 2.819 3.210 10.572 1.00 15.00 253 ASN A CA 22
ATOM 16341 C C . ASN A 1 24 ? 1.295 3.237 10.484 1.00 15.00 253 ASN A C 22
ATOM 16342 O O . ASN A 1 24 ? 0.672 4.262 10.757 1.00 15.00 253 ASN A O 22
ATOM 16353 N N . LYS A 1 25 ? 0.707 2.105 10.088 1.00 15.00 254 LYS A N 22
ATOM 16354 C CA . LYS A 1 25 ? -0.752 1.941 10.044 1.00 15.00 254 LYS A CA 22
ATOM 16355 C C . LYS A 1 25 ? -1.387 2.936 9.062 1.00 15.00 254 LYS A C 22
ATOM 16356 O O . LYS A 1 25 ? -2.438 3.517 9.333 1.00 15.00 254 LYS A O 22
ATOM 16375 N N . THR A 1 26 ? -0.778 3.085 7.895 1.00 15.00 255 THR A N 22
ATOM 16376 C CA . THR A 1 26 ? -1.222 4.083 6.927 1.00 15.00 255 THR A CA 22
ATOM 16377 C C . THR A 1 26 ? -1.240 3.507 5.507 1.00 15.00 255 THR A C 22
ATOM 16378 O O . THR A 1 26 ? -0.479 2.587 5.201 1.00 15.00 255 THR A O 22
ATOM 16389 N N . THR A 1 27 ? -2.137 4.007 4.658 1.00 15.00 256 THR A N 22
ATOM 16390 C CA . THR A 1 27 ? -2.233 3.531 3.287 1.00 15.00 256 THR A CA 22
ATOM 16391 C C . THR A 1 27 ? -1.733 4.595 2.304 1.00 15.00 256 THR A C 22
ATOM 16392 O O . THR A 1 27 ? -2.096 5.769 2.407 1.00 15.00 256 THR A O 22
ATOM 16403 N N . SER A 1 28 ? -0.894 4.179 1.365 1.00 15.00 257 SER A N 22
ATOM 16404 C CA . SER A 1 28 ? -0.411 5.058 0.304 1.00 15.00 257 SER A CA 22
ATOM 16405 C C . SER A 1 28 ? -0.361 4.281 -1.007 1.00 15.00 257 SER A C 22
ATOM 16406 O O . SER A 1 28 ? 0.080 3.144 -1.025 1.00 15.00 257 SER A O 22
ATOM 16414 N N . TRP A 1 29 ? -0.791 4.902 -2.095 1.00 15.00 258 TRP A N 22
ATOM 16415 C CA . TRP A 1 29 ? -0.950 4.208 -3.376 1.00 15.00 258 TRP A CA 22
ATOM 16416 C C . TRP A 1 29 ? 0.350 3.601 -3.906 1.00 15.00 258 TRP A C 22
ATOM 16417 O O . TRP A 1 29 ? 0.492 2.380 -3.973 1.00 15.00 258 TRP A O 22
ATOM 16438 N N . LEU A 1 30 ? 1.293 4.453 -4.277 1.00 15.00 259 LEU A N 22
ATOM 16439 C CA . LEU A 1 30 ? 2.436 4.023 -5.073 1.00 15.00 259 LEU A CA 22
ATOM 16440 C C . LEU A 1 30 ? 3.778 4.214 -4.384 1.00 15.00 259 LEU A C 22
ATOM 16441 O O . LEU A 1 30 ? 3.914 5.001 -3.444 1.00 15.00 259 LEU A O 22
ATOM 16457 N N . ASP A 1 31 ? 4.755 3.480 -4.906 1.00 15.00 260 ASP A N 22
ATOM 16458 C CA . ASP A 1 31 ? 6.051 3.257 -4.273 1.00 15.00 260 ASP A CA 22
ATOM 16459 C C . ASP A 1 31 ? 6.804 4.562 -4.024 1.00 15.00 260 ASP A C 22
ATOM 16460 O O . ASP A 1 31 ? 7.130 5.302 -4.953 1.00 15.00 260 ASP A O 22
ATOM 16469 N N . PRO A 1 32 ? 7.071 4.850 -2.742 1.00 15.00 261 PRO A N 22
ATOM 16470 C CA . PRO A 1 32 ? 7.737 6.073 -2.305 1.00 15.00 261 PRO A CA 22
ATOM 16471 C C . PRO A 1 32 ? 9.264 6.061 -2.452 1.00 15.00 261 PRO A C 22
ATOM 16472 O O . PRO A 1 32 ? 9.904 7.097 -2.282 1.00 15.00 261 PRO A O 22
ATOM 16483 N N . ARG A 1 33 ? 9.858 4.904 -2.762 1.00 15.00 262 ARG A N 22
ATOM 16484 C CA . ARG A 1 33 ? 11.321 4.773 -2.743 1.00 15.00 262 ARG A CA 22
ATOM 16485 C C . ARG A 1 33 ? 11.988 5.619 -3.829 1.00 15.00 262 ARG A C 22
ATOM 16486 O O . ARG A 1 33 ? 13.209 5.747 -3.863 1.00 15.00 262 ARG A O 22
ATOM 16507 N N . LEU A 1 34 ? 11.188 6.171 -4.729 1.00 15.00 263 LEU A N 22
ATOM 16508 C CA . LEU A 1 34 ? 11.710 6.976 -5.827 1.00 15.00 263 LEU A CA 22
ATOM 16509 C C . LEU A 1 34 ? 12.073 8.397 -5.386 1.00 15.00 263 LEU A C 22
ATOM 16510 O O . LEU A 1 34 ? 12.695 9.137 -6.152 1.00 15.00 263 LEU A O 22
ATOM 16526 N N . ASP A 1 35 ? 11.690 8.790 -4.169 1.00 15.00 264 ASP A N 22
ATOM 16527 C CA . ASP A 1 35 ? 11.896 10.176 -3.732 1.00 15.00 264 ASP A CA 22
ATOM 16528 C C . ASP A 1 35 ? 13.379 10.570 -3.540 1.00 15.00 264 ASP A C 22
ATOM 16529 O O . ASP A 1 35 ? 13.731 11.721 -3.800 1.00 15.00 264 ASP A O 22
ATOM 16538 N N . PRO A 1 36 ? 14.271 9.671 -3.059 1.00 15.00 265 PRO A N 22
ATOM 16539 C CA . PRO A 1 36 ? 15.708 9.963 -2.986 1.00 15.00 265 PRO A CA 22
ATOM 16540 C C . PRO A 1 36 ? 16.336 10.077 -4.373 1.00 15.00 265 PRO A C 22
ATOM 16541 O O . PRO A 1 36 ? 16.562 11.215 -4.834 1.00 15.00 265 PRO A O 22
ATOM 16553 N N . SER B 2 1 ? -8.104 9.629 -5.639 1.00 15.00 206 SER B N 22
ATOM 16554 C CA . SER B 2 1 ? -8.976 8.961 -4.651 1.00 15.00 206 SER B CA 22
ATOM 16555 C C . SER B 2 1 ? -8.147 8.492 -3.466 1.00 15.00 206 SER B C 22
ATOM 16556 O O . SER B 2 1 ? -7.030 8.012 -3.644 1.00 15.00 206 SER B O 22
ATOM 16566 N N . PRO B 2 2 ? -8.677 8.625 -2.240 1.00 15.00 207 PRO B N 22
ATOM 16567 C CA . PRO B 2 2 ? -8.010 8.125 -1.034 1.00 15.00 207 PRO B CA 22
ATOM 16568 C C . PRO B 2 2 ? -7.845 6.610 -1.085 1.00 15.00 207 PRO B C 22
ATOM 16569 O O . PRO B 2 2 ? -8.761 5.901 -1.502 1.00 15.00 207 PRO B O 22
ATOM 16580 N N . PRO B 2 3 ? -6.688 6.087 -0.656 1.00 15.00 208 PRO B N 22
ATOM 16581 C CA . PRO B 2 3 ? -6.421 4.654 -0.704 1.00 15.00 208 PRO B CA 22
ATOM 16582 C C . PRO B 2 3 ? -7.295 3.896 0.290 1.00 15.00 208 PRO B C 22
ATOM 16583 O O . PRO B 2 3 ? -7.600 4.410 1.371 1.00 15.00 208 PRO B O 22
ATOM 16594 N N . PRO B 2 4 ? -7.696 2.665 -0.065 1.00 15.00 209 PRO B N 22
ATOM 16595 C CA . PRO B 2 4 ? -8.569 1.827 0.763 1.00 15.00 209 PRO B CA 22
ATOM 16596 C C . PRO B 2 4 ? -8.099 1.740 2.212 1.00 15.00 209 PRO B C 22
ATOM 16597 O O . PRO B 2 4 ? -6.894 1.698 2.486 1.00 15.00 209 PRO B O 22
ATOM 16608 N N . PRO B 2 5 ? -9.055 1.704 3.153 1.00 15.00 210 PRO B N 22
ATOM 16609 C CA . PRO B 2 5 ? -8.769 1.633 4.585 1.00 15.00 210 PRO B CA 22
ATOM 16610 C C . PRO B 2 5 ? -7.814 0.494 4.929 1.00 15.00 210 PRO B C 22
ATOM 16611 O O . PRO B 2 5 ? -8.017 -0.647 4.521 1.00 15.00 210 PRO B O 22
ATOM 16622 N N . TYR B 2 6 ? -6.786 0.821 5.701 1.00 15.00 211 TYR B N 22
ATOM 16623 C CA . TYR B 2 6 ? -5.764 -0.141 6.107 1.00 15.00 211 TYR B CA 22
ATOM 16624 C C . TYR B 2 6 ? -6.348 -1.239 7.012 1.00 15.00 211 TYR B C 22
ATOM 16625 O O . TYR B 2 6 ? -5.689 -2.241 7.305 1.00 15.00 211 TYR B O 22
ATOM 16643 N N . SER B 2 7 ? -7.588 -1.048 7.443 1.00 15.00 212 SER B N 22
ATOM 16644 C CA . SER B 2 7 ? -8.256 -2.006 8.308 1.00 15.00 212 SER B CA 22
ATOM 16645 C C . SER B 2 7 ? -8.372 -3.379 7.641 1.00 15.00 212 SER B C 22
ATOM 16646 O O . SER B 2 7 ? -8.113 -4.405 8.274 1.00 15.00 212 SER B O 22
ATOM 16654 N N . ARG B 2 8 ? -8.790 -3.406 6.378 1.00 15.00 213 ARG B N 22
ATOM 16655 C CA . ARG B 2 8 ? -8.853 -4.659 5.639 1.00 15.00 213 ARG B CA 22
ATOM 16656 C C . ARG B 2 8 ? -8.638 -4.433 4.146 1.00 15.00 213 ARG B C 22
ATOM 16657 O O . ARG B 2 8 ? -8.739 -3.313 3.655 1.00 15.00 213 ARG B O 22
ATOM 16678 N N . TYR B 2 9 ? -8.371 -5.519 3.433 1.00 15.00 214 TYR B N 22
ATOM 16679 C CA . TYR B 2 9 ? -7.995 -5.458 2.028 1.00 15.00 214 TYR B CA 22
ATOM 16680 C C . TYR B 2 9 ? -9.232 -5.562 1.142 1.00 15.00 214 TYR B C 22
ATOM 16681 O O . TYR B 2 9 ? -9.981 -6.537 1.230 1.00 15.00 214 TYR B O 22
ATOM 16699 N N . PRO B 2 10 ? -9.462 -4.560 0.282 1.00 15.00 215 PRO B N 22
ATOM 16700 C CA . PRO B 2 10 ? -10.592 -4.559 -0.646 1.00 15.00 215 PRO B CA 22
ATOM 16701 C C . PRO B 2 10 ? -10.450 -5.627 -1.727 1.00 15.00 215 PRO B C 22
ATOM 16702 O O . PRO B 2 10 ? -9.523 -5.588 -2.543 1.00 15.00 215 PRO B O 22
ATOM 16713 N N . MET B 2 11 ? -11.358 -6.590 -1.713 1.00 15.00 216 MET B N 22
ATOM 16714 C CA . MET B 2 11 ? -11.350 -7.662 -2.696 1.00 15.00 216 MET B CA 22
ATOM 16715 C C . MET B 2 11 ? -12.224 -7.287 -3.885 1.00 15.00 216 MET B C 22
ATOM 16716 O O . MET B 2 11 ? -11.741 -7.152 -5.009 1.00 15.00 216 MET B O 22
ATOM 16730 N N . ASP B 2 12 ? -13.509 -7.108 -3.618 1.00 15.00 217 ASP B N 22
ATOM 16731 C CA . ASP B 2 12 ? -14.474 -6.751 -4.646 1.00 15.00 217 ASP B CA 22
ATOM 16732 C C . ASP B 2 12 ? -15.668 -6.064 -4.007 1.00 15.00 217 ASP B C 22
ATOM 16733 O O . ASP B 2 12 ? -15.710 -4.822 -4.009 1.00 15.00 217 ASP B O 22
ATOM 16743 N N . GLY A 1 1 ? 10.242 -0.719 -6.439 1.00 15.00 230 GLY A N 23
ATOM 16744 C CA . GLY A 1 1 ? 11.551 -1.164 -5.905 1.00 15.00 230 GLY A CA 23
ATOM 16745 C C . GLY A 1 1 ? 11.413 -1.818 -4.547 1.00 15.00 230 GLY A C 23
ATOM 16746 O O . GLY A 1 1 ? 10.327 -2.266 -4.186 1.00 15.00 230 GLY A O 23
ATOM 16752 N N . PRO A 1 2 ? 12.507 -1.923 -3.781 1.00 15.00 231 PRO A N 23
ATOM 16753 C CA . PRO A 1 2 ? 12.467 -2.419 -2.409 1.00 15.00 231 PRO A CA 23
ATOM 16754 C C . PRO A 1 2 ? 11.962 -1.343 -1.452 1.00 15.00 231 PRO A C 23
ATOM 16755 O O . PRO A 1 2 ? 12.592 -0.294 -1.296 1.00 15.00 231 PRO A O 23
ATOM 16766 N N . LEU A 1 3 ? 10.818 -1.594 -0.840 1.00 15.00 232 LEU A N 23
ATOM 16767 C CA . LEU A 1 3 ? 10.186 -0.611 0.030 1.00 15.00 232 LEU A CA 23
ATOM 16768 C C . LEU A 1 3 ? 10.864 -0.551 1.397 1.00 15.00 232 LEU A C 23
ATOM 16769 O O . LEU A 1 3 ? 11.541 -1.497 1.796 1.00 15.00 232 LEU A O 23
ATOM 16785 N N . PRO A 1 4 ? 10.660 0.556 2.149 1.00 15.00 233 PRO A N 23
ATOM 16786 C CA . PRO A 1 4 ? 11.313 0.807 3.457 1.00 15.00 233 PRO A CA 23
ATOM 16787 C C . PRO A 1 4 ? 11.018 -0.260 4.522 1.00 15.00 233 PRO A C 23
ATOM 16788 O O . PRO A 1 4 ? 11.572 -0.203 5.619 1.00 15.00 233 PRO A O 23
ATOM 16799 N N . ASP A 1 5 ? 10.078 -1.160 4.209 1.00 15.00 234 ASP A N 23
ATOM 16800 C CA . ASP A 1 5 ? 9.676 -2.277 5.089 1.00 15.00 234 ASP A CA 23
ATOM 16801 C C . ASP A 1 5 ? 8.595 -1.849 6.061 1.00 15.00 234 ASP A C 23
ATOM 16802 O O . ASP A 1 5 ? 8.224 -2.598 6.964 1.00 15.00 234 ASP A O 23
ATOM 16811 N N . GLY A 1 6 ? 8.061 -0.660 5.842 1.00 15.00 235 GLY A N 23
ATOM 16812 C CA . GLY A 1 6 ? 6.918 -0.217 6.609 1.00 15.00 235 GLY A CA 23
ATOM 16813 C C . GLY A 1 6 ? 5.621 -0.605 5.934 1.00 15.00 235 GLY A C 23
ATOM 16814 O O . GLY A 1 6 ? 4.593 -0.776 6.585 1.00 15.00 235 GLY A O 23
ATOM 16818 N N . TRP A 1 7 ? 5.689 -0.786 4.622 1.00 15.00 236 TRP A N 23
ATOM 16819 C CA . TRP A 1 7 ? 4.509 -1.036 3.810 1.00 15.00 236 TRP A CA 23
ATOM 16820 C C . TRP A 1 7 ? 4.725 -2.039 2.697 1.00 15.00 236 TRP A C 23
ATOM 16821 O O . TRP A 1 7 ? 5.810 -2.157 2.129 1.00 15.00 236 TRP A O 23
ATOM 16842 N N . GLU A 1 8 ? 3.632 -2.724 2.390 1.00 15.00 237 GLU A N 23
ATOM 16843 C CA . GLU A 1 8 ? 3.621 -3.850 1.482 1.00 15.00 237 GLU A CA 23
ATOM 16844 C C . GLU A 1 8 ? 2.546 -3.585 0.419 1.00 15.00 237 GLU A C 23
ATOM 16845 O O . GLU A 1 8 ? 1.451 -3.124 0.755 1.00 15.00 237 GLU A O 23
ATOM 16857 N N . GLN A 1 9 ? 2.845 -3.867 -0.843 1.00 15.00 238 GLN A N 23
ATOM 16858 C CA . GLN A 1 9 ? 1.948 -3.493 -1.936 1.00 15.00 238 GLN A CA 23
ATOM 16859 C C . GLN A 1 9 ? 0.976 -4.629 -2.294 1.00 15.00 238 GLN A C 23
ATOM 16860 O O . GLN A 1 9 ? 1.403 -5.730 -2.637 1.00 15.00 238 GLN A O 23
ATOM 16874 N N . ALA A 1 10 ? -0.331 -4.358 -2.221 1.00 15.00 239 ALA A N 23
ATOM 16875 C CA . ALA A 1 10 ? -1.343 -5.321 -2.624 1.00 15.00 239 ALA A CA 23
ATOM 16876 C C . ALA A 1 10 ? -2.164 -4.747 -3.774 1.00 15.00 239 ALA A C 23
ATOM 16877 O O . ALA A 1 10 ? -2.313 -3.530 -3.890 1.00 15.00 239 ALA A O 23
ATOM 16884 N N . MET A 1 11 ? -2.672 -5.613 -4.637 1.00 15.00 240 MET A N 23
ATOM 16885 C CA . MET A 1 11 ? -3.430 -5.169 -5.802 1.00 15.00 240 MET A CA 23
ATOM 16886 C C . MET A 1 11 ? -4.929 -5.217 -5.521 1.00 15.00 240 MET A C 23
ATOM 16887 O O . MET A 1 11 ? -5.445 -6.234 -5.060 1.00 15.00 240 MET A O 23
ATOM 16901 N N . THR A 1 12 ? -5.625 -4.123 -5.805 1.00 15.00 241 THR A N 23
ATOM 16902 C CA . THR A 1 12 ? -7.069 -4.097 -5.655 1.00 15.00 241 THR A CA 23
ATOM 16903 C C . THR A 1 12 ? -7.740 -4.264 -7.022 1.00 15.00 241 THR A C 23
ATOM 16904 O O . THR A 1 12 ? -7.196 -3.836 -8.053 1.00 15.00 241 THR A O 23
ATOM 16915 N N . GLN A 1 13 ? -8.932 -4.863 -7.007 1.00 15.00 242 GLN A N 23
ATOM 16916 C CA . GLN A 1 13 ? -9.600 -5.354 -8.216 1.00 15.00 242 GLN A CA 23
ATOM 16917 C C . GLN A 1 13 ? -9.964 -4.235 -9.198 1.00 15.00 242 GLN A C 23
ATOM 16918 O O . GLN A 1 13 ? -10.319 -4.501 -10.349 1.00 15.00 242 GLN A O 23
ATOM 16932 N N . ASP A 1 14 ? -9.884 -2.987 -8.760 1.00 15.00 243 ASP A N 23
ATOM 16933 C CA . ASP A 1 14 ? -10.214 -1.868 -9.638 1.00 15.00 243 ASP A CA 23
ATOM 16934 C C . ASP A 1 14 ? -9.024 -1.517 -10.534 1.00 15.00 243 ASP A C 23
ATOM 16935 O O . ASP A 1 14 ? -9.104 -0.624 -11.379 1.00 15.00 243 ASP A O 23
ATOM 16944 N N . GLY A 1 15 ? -7.922 -2.236 -10.347 1.00 15.00 244 GLY A N 23
ATOM 16945 C CA . GLY A 1 15 ? -6.765 -2.066 -11.208 1.00 15.00 244 GLY A CA 23
ATOM 16946 C C . GLY A 1 15 ? -5.739 -1.105 -10.644 1.00 15.00 244 GLY A C 23
ATOM 16947 O O . GLY A 1 15 ? -5.040 -0.428 -11.398 1.00 15.00 244 GLY A O 23
ATOM 16951 N N . GLU A 1 16 ? -5.632 -1.054 -9.324 1.00 15.00 245 GLU A N 23
ATOM 16952 C CA . GLU A 1 16 ? -4.670 -0.169 -8.671 1.00 15.00 245 GLU A CA 23
ATOM 16953 C C . GLU A 1 16 ? -3.991 -0.891 -7.517 1.00 15.00 245 GLU A C 23
ATOM 16954 O O . GLU A 1 16 ? -4.587 -1.761 -6.885 1.00 15.00 245 GLU A O 23
ATOM 16966 N N . ILE A 1 17 ? -2.748 -0.531 -7.239 1.00 15.00 246 ILE A N 23
ATOM 16967 C CA . ILE A 1 17 ? -1.997 -1.164 -6.166 1.00 15.00 246 ILE A CA 23
ATOM 16968 C C . ILE A 1 17 ? -1.842 -0.207 -4.986 1.00 15.00 246 ILE A C 23
ATOM 16969 O O . ILE A 1 17 ? -1.672 0.996 -5.179 1.00 15.00 246 ILE A O 23
ATOM 16985 N N . TYR A 1 18 ? -1.915 -0.736 -3.769 1.00 15.00 247 TYR A N 23
ATOM 16986 C CA . TYR A 1 18 ? -1.875 0.098 -2.574 1.00 15.00 247 TYR A CA 23
ATOM 16987 C C . TYR A 1 18 ? -0.923 -0.483 -1.521 1.00 15.00 247 TYR A C 23
ATOM 16988 O O . TYR A 1 18 ? -0.788 -1.702 -1.398 1.00 15.00 247 TYR A O 23
ATOM 17006 N N . TYR A 1 19 ? -0.294 0.396 -0.748 1.00 15.00 248 TYR A N 23
ATOM 17007 C CA . TYR A 1 19 ? 0.657 0.005 0.280 1.00 15.00 248 TYR A CA 23
ATOM 17008 C C . TYR A 1 19 ? 0.038 0.079 1.663 1.00 15.00 248 TYR A C 23
ATOM 17009 O O . TYR A 1 19 ? -0.367 1.151 2.120 1.00 15.00 248 TYR A O 23
ATOM 17027 N N . ILE A 1 20 ? -0.036 -1.064 2.323 1.00 15.00 249 ILE A N 23
ATOM 17028 C CA . ILE A 1 20 ? -0.494 -1.122 3.695 1.00 15.00 249 ILE A CA 23
ATOM 17029 C C . ILE A 1 20 ? 0.691 -0.963 4.645 1.00 15.00 249 ILE A C 23
ATOM 17030 O O . ILE A 1 20 ? 1.559 -1.835 4.731 1.00 15.00 249 ILE A O 23
ATOM 17046 N N . ASN A 1 21 ? 0.754 0.165 5.335 1.00 15.00 250 ASN A N 23
ATOM 17047 C CA . ASN A 1 21 ? 1.862 0.416 6.244 1.00 15.00 250 ASN A CA 23
ATOM 17048 C C . ASN A 1 21 ? 1.513 -0.112 7.647 1.00 15.00 250 ASN A C 23
ATOM 17049 O O . ASN A 1 21 ? 0.767 0.542 8.379 1.00 15.00 250 ASN A O 23
ATOM 17060 N N . HIS A 1 22 ? 2.010 -1.314 8.008 1.00 15.00 251 HIS A N 23
ATOM 17061 C CA . HIS A 1 22 ? 1.697 -1.925 9.298 1.00 15.00 251 HIS A CA 23
ATOM 17062 C C . HIS A 1 22 ? 2.356 -1.181 10.449 1.00 15.00 251 HIS A C 23
ATOM 17063 O O . HIS A 1 22 ? 1.962 -1.341 11.601 1.00 15.00 251 HIS A O 23
ATOM 17078 N N . LYS A 1 23 ? 3.362 -0.377 10.139 1.00 15.00 252 LYS A N 23
ATOM 17079 C CA . LYS A 1 23 ? 4.123 0.316 11.167 1.00 15.00 252 LYS A CA 23
ATOM 17080 C C . LYS A 1 23 ? 3.399 1.584 11.619 1.00 15.00 252 LYS A C 23
ATOM 17081 O O . LYS A 1 23 ? 3.624 2.074 12.729 1.00 15.00 252 LYS A O 23
ATOM 17100 N N . ASN A 1 24 ? 2.553 2.133 10.748 1.00 15.00 253 ASN A N 23
ATOM 17101 C CA . ASN A 1 24 ? 1.866 3.389 11.046 1.00 15.00 253 ASN A CA 23
ATOM 17102 C C . ASN A 1 24 ? 0.342 3.275 10.943 1.00 15.00 253 ASN A C 23
ATOM 17103 O O . ASN A 1 24 ? -0.364 4.225 11.291 1.00 15.00 253 ASN A O 23
ATOM 17114 N N . LYS A 1 25 ? -0.161 2.131 10.462 1.00 15.00 254 LYS A N 23
ATOM 17115 C CA . LYS A 1 25 ? -1.602 1.936 10.258 1.00 15.00 254 LYS A CA 23
ATOM 17116 C C . LYS A 1 25 ? -2.101 2.874 9.149 1.00 15.00 254 LYS A C 23
ATOM 17117 O O . LYS A 1 25 ? -3.280 3.221 9.082 1.00 15.00 254 LYS A O 23
ATOM 17136 N N . THR A 1 26 ? -1.202 3.227 8.238 1.00 15.00 255 THR A N 23
ATOM 17137 C CA . THR A 1 26 ? -1.500 4.217 7.206 1.00 15.00 255 THR A CA 23
ATOM 17138 C C . THR A 1 26 ? -1.492 3.576 5.808 1.00 15.00 255 THR A C 23
ATOM 17139 O O . THR A 1 26 ? -0.740 2.629 5.569 1.00 15.00 255 THR A O 23
ATOM 17150 N N . THR A 1 27 ? -2.334 4.068 4.892 1.00 15.00 256 THR A N 23
ATOM 17151 C CA . THR A 1 27 ? -2.328 3.578 3.521 1.00 15.00 256 THR A CA 23
ATOM 17152 C C . THR A 1 27 ? -1.790 4.640 2.560 1.00 15.00 256 THR A C 23
ATOM 17153 O O . THR A 1 27 ? -2.212 5.797 2.600 1.00 15.00 256 THR A O 23
ATOM 17164 N N . SER A 1 28 ? -0.865 4.237 1.703 1.00 15.00 257 SER A N 23
ATOM 17165 C CA . SER A 1 28 ? -0.331 5.110 0.662 1.00 15.00 257 SER A CA 23
ATOM 17166 C C . SER A 1 28 ? -0.378 4.381 -0.672 1.00 15.00 257 SER A C 23
ATOM 17167 O O . SER A 1 28 ? -0.273 3.170 -0.704 1.00 15.00 257 SER A O 23
ATOM 17175 N N . TRP A 1 29 ? -0.530 5.110 -1.766 1.00 15.00 258 TRP A N 23
ATOM 17176 C CA . TRP A 1 29 ? -0.728 4.483 -3.070 1.00 15.00 258 TRP A CA 23
ATOM 17177 C C . TRP A 1 29 ? 0.526 3.792 -3.610 1.00 15.00 258 TRP A C 23
ATOM 17178 O O . TRP A 1 29 ? 0.570 2.570 -3.720 1.00 15.00 258 TRP A O 23
ATOM 17199 N N . LEU A 1 30 ? 1.532 4.581 -3.947 1.00 15.00 259 LEU A N 23
ATOM 17200 C CA . LEU A 1 30 ? 2.650 4.096 -4.751 1.00 15.00 259 LEU A CA 23
ATOM 17201 C C . LEU A 1 30 ? 3.997 4.212 -4.054 1.00 15.00 259 LEU A C 23
ATOM 17202 O O . LEU A 1 30 ? 4.161 4.979 -3.106 1.00 15.00 259 LEU A O 23
ATOM 17218 N N . ASP A 1 31 ? 4.951 3.436 -4.568 1.00 15.00 260 ASP A N 23
ATOM 17219 C CA . ASP A 1 31 ? 6.269 3.249 -3.965 1.00 15.00 260 ASP A CA 23
ATOM 17220 C C . ASP A 1 31 ? 6.997 4.585 -3.832 1.00 15.00 260 ASP A C 23
ATOM 17221 O O . ASP A 1 31 ? 7.334 5.236 -4.824 1.00 15.00 260 ASP A O 23
ATOM 17230 N N . PRO A 1 32 ? 7.205 5.015 -2.580 1.00 15.00 261 PRO A N 23
ATOM 17231 C CA . PRO A 1 32 ? 7.839 6.291 -2.254 1.00 15.00 261 PRO A CA 23
ATOM 17232 C C . PRO A 1 32 ? 9.357 6.236 -2.353 1.00 15.00 261 PRO A C 23
ATOM 17233 O O . PRO A 1 32 ? 10.034 7.264 -2.371 1.00 15.00 261 PRO A O 23
ATOM 17244 N N . ARG A 1 33 ? 9.880 5.024 -2.399 1.00 15.00 262 ARG A N 23
ATOM 17245 C CA . ARG A 1 33 ? 11.308 4.793 -2.467 1.00 15.00 262 ARG A CA 23
ATOM 17246 C C . ARG A 1 33 ? 11.783 4.986 -3.910 1.00 15.00 262 ARG A C 23
ATOM 17247 O O . ARG A 1 33 ? 12.980 5.023 -4.197 1.00 15.00 262 ARG A O 23
ATOM 17268 N N . LEU A 1 34 ? 10.823 5.109 -4.823 1.00 15.00 263 LEU A N 23
ATOM 17269 C CA . LEU A 1 34 ? 11.123 5.452 -6.210 1.00 15.00 263 LEU A CA 23
ATOM 17270 C C . LEU A 1 34 ? 11.533 6.919 -6.345 1.00 15.00 263 LEU A C 23
ATOM 17271 O O . LEU A 1 34 ? 12.109 7.316 -7.359 1.00 15.00 263 LEU A O 23
ATOM 17287 N N . ASP A 1 35 ? 11.202 7.726 -5.337 1.00 15.00 264 ASP A N 23
ATOM 17288 C CA . ASP A 1 35 ? 11.518 9.159 -5.369 1.00 15.00 264 ASP A CA 23
ATOM 17289 C C . ASP A 1 35 ? 13.029 9.455 -5.365 1.00 15.00 264 ASP A C 23
ATOM 17290 O O . ASP A 1 35 ? 13.493 10.250 -6.182 1.00 15.00 264 ASP A O 23
ATOM 17299 N N . PRO A 1 36 ? 13.816 8.865 -4.441 1.00 15.00 265 PRO A N 23
ATOM 17300 C CA . PRO A 1 36 ? 15.277 9.012 -4.432 1.00 15.00 265 PRO A CA 23
ATOM 17301 C C . PRO A 1 36 ? 15.930 8.482 -5.708 1.00 15.00 265 PRO A C 23
ATOM 17302 O O . PRO A 1 36 ? 16.563 9.282 -6.427 1.00 15.00 265 PRO A O 23
ATOM 17314 N N . SER B 2 1 ? -7.846 10.189 -5.160 1.00 15.00 206 SER B N 23
ATOM 17315 C CA . SER B 2 1 ? -8.589 8.996 -4.707 1.00 15.00 206 SER B CA 23
ATOM 17316 C C . SER B 2 1 ? -7.997 8.470 -3.402 1.00 15.00 206 SER B C 23
ATOM 17317 O O . SER B 2 1 ? -6.795 8.223 -3.320 1.00 15.00 206 SER B O 23
ATOM 17327 N N . PRO B 2 2 ? -8.823 8.310 -2.360 1.00 15.00 207 PRO B N 23
ATOM 17328 C CA . PRO B 2 2 ? -8.377 7.750 -1.081 1.00 15.00 207 PRO B CA 23
ATOM 17329 C C . PRO B 2 2 ? -8.041 6.264 -1.201 1.00 15.00 207 PRO B C 23
ATOM 17330 O O . PRO B 2 2 ? -8.821 5.488 -1.756 1.00 15.00 207 PRO B O 23
ATOM 17341 N N . PRO B 2 3 ? -6.879 5.845 -0.679 1.00 15.00 208 PRO B N 23
ATOM 17342 C CA . PRO B 2 3 ? -6.439 4.453 -0.746 1.00 15.00 208 PRO B CA 23
ATOM 17343 C C . PRO B 2 3 ? -7.268 3.560 0.171 1.00 15.00 208 PRO B C 23
ATOM 17344 O O . PRO B 2 3 ? -7.594 3.950 1.295 1.00 15.00 208 PRO B O 23
ATOM 17355 N N . PRO B 2 4 ? -7.606 2.349 -0.303 1.00 15.00 209 PRO B N 23
ATOM 17356 C CA . PRO B 2 4 ? -8.399 1.373 0.453 1.00 15.00 209 PRO B CA 23
ATOM 17357 C C . PRO B 2 4 ? -7.877 1.168 1.874 1.00 15.00 209 PRO B C 23
ATOM 17358 O O . PRO B 2 4 ? -6.666 1.156 2.105 1.00 15.00 209 PRO B O 23
ATOM 17369 N N . PRO B 2 5 ? -8.801 1.000 2.833 1.00 15.00 210 PRO B N 23
ATOM 17370 C CA . PRO B 2 5 ? -8.478 0.860 4.260 1.00 15.00 210 PRO B CA 23
ATOM 17371 C C . PRO B 2 5 ? -7.388 -0.169 4.545 1.00 15.00 210 PRO B C 23
ATOM 17372 O O . PRO B 2 5 ? -7.376 -1.265 3.983 1.00 15.00 210 PRO B O 23
ATOM 17383 N N . TYR B 2 6 ? -6.496 0.193 5.456 1.00 15.00 211 TYR B N 23
ATOM 17384 C CA . TYR B 2 6 ? -5.394 -0.666 5.867 1.00 15.00 211 TYR B CA 23
ATOM 17385 C C . TYR B 2 6 ? -5.887 -1.796 6.778 1.00 15.00 211 TYR B C 23
ATOM 17386 O O . TYR B 2 6 ? -5.169 -2.764 7.032 1.00 15.00 211 TYR B O 23
ATOM 17404 N N . SER B 2 7 ? -7.122 -1.670 7.253 1.00 15.00 212 SER B N 23
ATOM 17405 C CA . SER B 2 7 ? -7.701 -2.651 8.164 1.00 15.00 212 SER B CA 23
ATOM 17406 C C . SER B 2 7 ? -7.747 -4.040 7.526 1.00 15.00 212 SER B C 23
ATOM 17407 O O . SER B 2 7 ? -7.293 -5.021 8.119 1.00 15.00 212 SER B O 23
ATOM 17415 N N . ARG B 2 8 ? -8.296 -4.127 6.321 1.00 15.00 213 ARG B N 23
ATOM 17416 C CA . ARG B 2 8 ? -8.379 -5.397 5.623 1.00 15.00 213 ARG B CA 23
ATOM 17417 C C . ARG B 2 8 ? -8.334 -5.181 4.117 1.00 15.00 213 ARG B C 23
ATOM 17418 O O . ARG B 2 8 ? -8.538 -4.068 3.639 1.00 15.00 213 ARG B O 23
ATOM 17439 N N . TYR B 2 9 ? -8.096 -6.258 3.378 1.00 15.00 214 TYR B N 23
ATOM 17440 C CA . TYR B 2 9 ? -7.799 -6.168 1.955 1.00 15.00 214 TYR B CA 23
ATOM 17441 C C . TYR B 2 9 ? -9.077 -6.235 1.132 1.00 15.00 214 TYR B C 23
ATOM 17442 O O . TYR B 2 9 ? -9.786 -7.244 1.147 1.00 15.00 214 TYR B O 23
ATOM 17460 N N . PRO B 2 10 ? -9.394 -5.146 0.421 1.00 15.00 215 PRO B N 23
ATOM 17461 C CA . PRO B 2 10 ? -10.545 -5.089 -0.475 1.00 15.00 215 PRO B CA 23
ATOM 17462 C C . PRO B 2 10 ? -10.343 -5.945 -1.724 1.00 15.00 215 PRO B C 23
ATOM 17463 O O . PRO B 2 10 ? -9.557 -5.601 -2.608 1.00 15.00 215 PRO B O 23
ATOM 17474 N N . MET B 2 11 ? -11.029 -7.078 -1.770 1.00 15.00 216 MET B N 23
ATOM 17475 C CA . MET B 2 11 ? -10.946 -7.977 -2.912 1.00 15.00 216 MET B CA 23
ATOM 17476 C C . MET B 2 11 ? -12.139 -7.737 -3.833 1.00 15.00 216 MET B C 23
ATOM 17477 O O . MET B 2 11 ? -12.383 -8.481 -4.781 1.00 15.00 216 MET B O 23
ATOM 17491 N N . ASP B 2 12 ? -12.871 -6.673 -3.540 1.00 15.00 217 ASP B N 23
ATOM 17492 C CA . ASP B 2 12 ? -14.028 -6.287 -4.328 1.00 15.00 217 ASP B CA 23
ATOM 17493 C C . ASP B 2 12 ? -13.824 -4.891 -4.898 1.00 15.00 217 ASP B C 23
ATOM 17494 O O . ASP B 2 12 ? -13.903 -3.919 -4.121 1.00 15.00 217 ASP B O 23
ATOM 17504 N N . GLY A 1 1 ? 10.768 0.026 -6.853 1.00 15.00 230 GLY A N 24
ATOM 17505 C CA . GLY A 1 1 ? 11.989 -0.516 -6.213 1.00 15.00 230 GLY A CA 24
ATOM 17506 C C . GLY A 1 1 ? 11.678 -1.251 -4.927 1.00 15.00 230 GLY A C 24
ATOM 17507 O O . GLY A 1 1 ? 10.539 -1.673 -4.713 1.00 15.00 230 GLY A O 24
ATOM 17513 N N . PRO A 1 2 ? 12.680 -1.437 -4.057 1.00 15.00 231 PRO A N 24
ATOM 17514 C CA . PRO A 1 2 ? 12.478 -2.047 -2.748 1.00 15.00 231 PRO A CA 24
ATOM 17515 C C . PRO A 1 2 ? 11.878 -1.056 -1.756 1.00 15.00 231 PRO A C 24
ATOM 17516 O O . PRO A 1 2 ? 12.479 -0.020 -1.461 1.00 15.00 231 PRO A O 24
ATOM 17527 N N . LEU A 1 3 ? 10.694 -1.366 -1.251 1.00 15.00 232 LEU A N 24
ATOM 17528 C CA . LEU A 1 3 ? 10.005 -0.456 -0.351 1.00 15.00 232 LEU A CA 24
ATOM 17529 C C . LEU A 1 3 ? 10.686 -0.416 1.004 1.00 15.00 232 LEU A C 24
ATOM 17530 O O . LEU A 1 3 ? 11.420 -1.341 1.353 1.00 15.00 232 LEU A O 24
ATOM 17546 N N . PRO A 1 4 ? 10.425 0.645 1.802 1.00 15.00 233 PRO A N 24
ATOM 17547 C CA . PRO A 1 4 ? 11.076 0.859 3.113 1.00 15.00 233 PRO A CA 24
ATOM 17548 C C . PRO A 1 4 ? 10.830 -0.287 4.107 1.00 15.00 233 PRO A C 24
ATOM 17549 O O . PRO A 1 4 ? 11.390 -0.291 5.205 1.00 15.00 233 PRO A O 24
ATOM 17560 N N . ASP A 1 5 ? 9.929 -1.199 3.734 1.00 15.00 234 ASP A N 24
ATOM 17561 C CA . ASP A 1 5 ? 9.643 -2.429 4.493 1.00 15.00 234 ASP A CA 24
ATOM 17562 C C . ASP A 1 5 ? 8.663 -2.166 5.621 1.00 15.00 234 ASP A C 24
ATOM 17563 O O . ASP A 1 5 ? 8.410 -3.033 6.454 1.00 15.00 234 ASP A O 24
ATOM 17572 N N . GLY A 1 6 ? 8.083 -0.980 5.624 1.00 15.00 235 GLY A N 24
ATOM 17573 C CA . GLY A 1 6 ? 7.009 -0.701 6.550 1.00 15.00 235 GLY A CA 24
ATOM 17574 C C . GLY A 1 6 ? 5.674 -1.074 5.950 1.00 15.00 235 GLY A C 24
ATOM 17575 O O . GLY A 1 6 ? 4.694 -1.265 6.661 1.00 15.00 235 GLY A O 24
ATOM 17579 N N . TRP A 1 7 ? 5.660 -1.215 4.631 1.00 15.00 236 TRP A N 24
ATOM 17580 C CA . TRP A 1 7 ? 4.435 -1.459 3.883 1.00 15.00 236 TRP A CA 24
ATOM 17581 C C . TRP A 1 7 ? 4.591 -2.465 2.758 1.00 15.00 236 TRP A C 24
ATOM 17582 O O . TRP A 1 7 ? 5.646 -2.583 2.133 1.00 15.00 236 TRP A O 24
ATOM 17603 N N . GLU A 1 8 ? 3.483 -3.149 2.501 1.00 15.00 237 GLU A N 24
ATOM 17604 C CA . GLU A 1 8 ? 3.395 -4.211 1.518 1.00 15.00 237 GLU A CA 24
ATOM 17605 C C . GLU A 1 8 ? 2.336 -3.846 0.473 1.00 15.00 237 GLU A C 24
ATOM 17606 O O . GLU A 1 8 ? 1.237 -3.412 0.829 1.00 15.00 237 GLU A O 24
ATOM 17618 N N . GLN A 1 9 ? 2.660 -4.021 -0.806 1.00 15.00 238 GLN A N 24
ATOM 17619 C CA . GLN A 1 9 ? 1.746 -3.640 -1.878 1.00 15.00 238 GLN A CA 24
ATOM 17620 C C . GLN A 1 9 ? 0.814 -4.801 -2.257 1.00 15.00 238 GLN A C 24
ATOM 17621 O O . GLN A 1 9 ? 1.274 -5.837 -2.744 1.00 15.00 238 GLN A O 24
ATOM 17635 N N . ALA A 1 10 ? -0.491 -4.637 -2.017 1.00 15.00 239 ALA A N 24
ATOM 17636 C CA . ALA A 1 10 ? -1.475 -5.626 -2.415 1.00 15.00 239 ALA A CA 24
ATOM 17637 C C . ALA A 1 10 ? -2.204 -5.151 -3.666 1.00 15.00 239 ALA A C 24
ATOM 17638 O O . ALA A 1 10 ? -2.355 -3.946 -3.883 1.00 15.00 239 ALA A O 24
ATOM 17645 N N . MET A 1 11 ? -2.647 -6.086 -4.490 1.00 15.00 240 MET A N 24
ATOM 17646 C CA . MET A 1 11 ? -3.296 -5.742 -5.748 1.00 15.00 240 MET A CA 24
ATOM 17647 C C . MET A 1 11 ? -4.794 -5.999 -5.679 1.00 15.00 240 MET A C 24
ATOM 17648 O O . MET A 1 11 ? -5.224 -7.128 -5.422 1.00 15.00 240 MET A O 24
ATOM 17662 N N . THR A 1 12 ? -5.590 -4.963 -5.903 1.00 15.00 241 THR A N 24
ATOM 17663 C CA . THR A 1 12 ? -7.021 -5.148 -6.059 1.00 15.00 241 THR A CA 24
ATOM 17664 C C . THR A 1 12 ? -7.331 -5.267 -7.551 1.00 15.00 241 THR A C 24
ATOM 17665 O O . THR A 1 12 ? -6.778 -4.520 -8.373 1.00 15.00 241 THR A O 24
ATOM 17676 N N . GLN A 1 13 ? -8.197 -6.211 -7.901 1.00 15.00 242 GLN A N 24
ATOM 17677 C CA . GLN A 1 13 ? -8.371 -6.614 -9.291 1.00 15.00 242 GLN A CA 24
ATOM 17678 C C . GLN A 1 13 ? -9.098 -5.542 -10.099 1.00 15.00 242 GLN A C 24
ATOM 17679 O O . GLN A 1 13 ? -9.174 -5.620 -11.325 1.00 15.00 242 GLN A O 24
ATOM 17693 N N . ASP A 1 14 ? -9.630 -4.539 -9.411 1.00 15.00 243 ASP A N 24
ATOM 17694 C CA . ASP A 1 14 ? -10.292 -3.426 -10.086 1.00 15.00 243 ASP A CA 24
ATOM 17695 C C . ASP A 1 14 ? -9.259 -2.543 -10.797 1.00 15.00 243 ASP A C 24
ATOM 17696 O O . ASP A 1 14 ? -9.608 -1.619 -11.526 1.00 15.00 243 ASP A O 24
ATOM 17705 N N . GLY A 1 15 ? -7.978 -2.838 -10.575 1.00 15.00 244 GLY A N 24
ATOM 17706 C CA . GLY A 1 15 ? -6.927 -2.219 -11.370 1.00 15.00 244 GLY A CA 24
ATOM 17707 C C . GLY A 1 15 ? -6.070 -1.189 -10.643 1.00 15.00 244 GLY A C 24
ATOM 17708 O O . GLY A 1 15 ? -5.583 -0.249 -11.273 1.00 15.00 244 GLY A O 24
ATOM 17712 N N . GLU A 1 16 ? -5.853 -1.362 -9.339 1.00 15.00 245 GLU A N 24
ATOM 17713 C CA . GLU A 1 16 ? -4.964 -0.469 -8.586 1.00 15.00 245 GLU A CA 24
ATOM 17714 C C . GLU A 1 16 ? -4.272 -1.231 -7.459 1.00 15.00 245 GLU A C 24
ATOM 17715 O O . GLU A 1 16 ? -4.822 -2.190 -6.915 1.00 15.00 245 GLU A O 24
ATOM 17727 N N . ILE A 1 17 ? -3.066 -0.801 -7.113 1.00 15.00 246 ILE A N 24
ATOM 17728 C CA . ILE A 1 17 ? -2.302 -1.435 -6.044 1.00 15.00 246 ILE A CA 24
ATOM 17729 C C . ILE A 1 17 ? -2.111 -0.453 -4.894 1.00 15.00 246 ILE A C 24
ATOM 17730 O O . ILE A 1 17 ? -2.069 0.756 -5.112 1.00 15.00 246 ILE A O 24
ATOM 17746 N N . TYR A 1 18 ? -2.014 -0.964 -3.674 1.00 15.00 247 TYR A N 24
ATOM 17747 C CA . TYR A 1 18 ? -1.950 -0.096 -2.503 1.00 15.00 247 TYR A CA 24
ATOM 17748 C C . TYR A 1 18 ? -1.004 -0.661 -1.431 1.00 15.00 247 TYR A C 24
ATOM 17749 O O . TYR A 1 18 ? -0.949 -1.875 -1.222 1.00 15.00 247 TYR A O 24
ATOM 17767 N N . TYR A 1 19 ? -0.282 0.227 -0.742 1.00 15.00 248 TYR A N 24
ATOM 17768 C CA . TYR A 1 19 ? 0.633 -0.158 0.323 1.00 15.00 248 TYR A CA 24
ATOM 17769 C C . TYR A 1 19 ? -0.021 -0.023 1.683 1.00 15.00 248 TYR A C 24
ATOM 17770 O O . TYR A 1 19 ? -0.403 1.077 2.091 1.00 15.00 248 TYR A O 24
ATOM 17788 N N . ILE A 1 20 ? -0.160 -1.141 2.370 1.00 15.00 249 ILE A N 24
ATOM 17789 C CA . ILE A 1 20 ? -0.592 -1.134 3.752 1.00 15.00 249 ILE A CA 24
ATOM 17790 C C . ILE A 1 20 ? 0.634 -1.072 4.660 1.00 15.00 249 ILE A C 24
ATOM 17791 O O . ILE A 1 20 ? 1.440 -2.004 4.702 1.00 15.00 249 ILE A O 24
ATOM 17807 N N . ASN A 1 21 ? 0.779 0.034 5.373 1.00 15.00 250 ASN A N 24
ATOM 17808 C CA . ASN A 1 21 ? 1.956 0.258 6.196 1.00 15.00 250 ASN A CA 24
ATOM 17809 C C . ASN A 1 21 ? 1.701 -0.303 7.603 1.00 15.00 250 ASN A C 24
ATOM 17810 O O . ASN A 1 21 ? 0.880 0.251 8.337 1.00 15.00 250 ASN A O 24
ATOM 17821 N N . HIS A 1 22 ? 2.387 -1.397 7.980 1.00 15.00 251 HIS A N 24
ATOM 17822 C CA . HIS A 1 22 ? 2.116 -2.082 9.231 1.00 15.00 251 HIS A CA 24
ATOM 17823 C C . HIS A 1 22 ? 2.818 -1.401 10.399 1.00 15.00 251 HIS A C 24
ATOM 17824 O O . HIS A 1 22 ? 2.466 -1.619 11.558 1.00 15.00 251 HIS A O 24
ATOM 17839 N N . LYS A 1 23 ? 3.826 -0.594 10.094 1.00 15.00 252 LYS A N 24
ATOM 17840 C CA . LYS A 1 23 ? 4.578 0.096 11.136 1.00 15.00 252 LYS A CA 24
ATOM 17841 C C . LYS A 1 23 ? 3.972 1.458 11.484 1.00 15.00 252 LYS A C 24
ATOM 17842 O O . LYS A 1 23 ? 4.147 1.950 12.598 1.00 15.00 252 LYS A O 24
ATOM 17861 N N . ASN A 1 24 ? 3.288 2.084 10.532 1.00 15.00 253 ASN A N 24
ATOM 17862 C CA . ASN A 1 24 ? 2.727 3.411 10.758 1.00 15.00 253 ASN A CA 24
ATOM 17863 C C . ASN A 1 24 ? 1.205 3.403 10.685 1.00 15.00 253 ASN A C 24
ATOM 17864 O O . ASN A 1 24 ? 0.567 4.407 11.002 1.00 15.00 253 ASN A O 24
ATOM 17875 N N . LYS A 1 25 ? 0.626 2.273 10.269 1.00 15.00 254 LYS A N 24
ATOM 17876 C CA . LYS A 1 25 ? -0.828 2.154 10.138 1.00 15.00 254 LYS A CA 24
ATOM 17877 C C . LYS A 1 25 ? -1.341 3.198 9.131 1.00 15.00 254 LYS A C 24
ATOM 17878 O O . LYS A 1 25 ? -2.299 3.934 9.379 1.00 15.00 254 LYS A O 24
ATOM 17897 N N . THR A 1 26 ? -0.691 3.221 7.971 1.00 15.00 255 THR A N 24
ATOM 17898 C CA . THR A 1 26 ? -0.977 4.207 6.930 1.00 15.00 255 THR A CA 24
ATOM 17899 C C . THR A 1 26 ? -1.182 3.509 5.580 1.00 15.00 255 THR A C 24
ATOM 17900 O O . THR A 1 26 ? -0.577 2.471 5.334 1.00 15.00 255 THR A O 24
ATOM 17911 N N . THR A 1 27 ? -2.035 4.052 4.716 1.00 15.00 256 THR A N 24
ATOM 17912 C CA . THR A 1 27 ? -2.176 3.514 3.370 1.00 15.00 256 THR A CA 24
ATOM 17913 C C . THR A 1 27 ? -1.707 4.531 2.324 1.00 15.00 256 THR A C 24
ATOM 17914 O O . THR A 1 27 ? -2.049 5.714 2.397 1.00 15.00 256 THR A O 24
ATOM 17925 N N . SER A 1 28 ? -0.914 4.067 1.366 1.00 15.00 257 SER A N 24
ATOM 17926 C CA . SER A 1 28 ? -0.433 4.907 0.274 1.00 15.00 257 SER A CA 24
ATOM 17927 C C . SER A 1 28 ? -0.372 4.078 -1.004 1.00 15.00 257 SER A C 24
ATOM 17928 O O . SER A 1 28 ? 0.125 2.965 -0.982 1.00 15.00 257 SER A O 24
ATOM 17936 N N . TRP A 1 29 ? -0.843 4.637 -2.114 1.00 15.00 258 TRP A N 24
ATOM 17937 C CA . TRP A 1 29 ? -0.995 3.879 -3.362 1.00 15.00 258 TRP A CA 24
ATOM 17938 C C . TRP A 1 29 ? 0.323 3.297 -3.885 1.00 15.00 258 TRP A C 24
ATOM 17939 O O . TRP A 1 29 ? 0.512 2.082 -3.917 1.00 15.00 258 TRP A O 24
ATOM 17960 N N . LEU A 1 30 ? 1.226 4.176 -4.284 1.00 15.00 259 LEU A N 24
ATOM 17961 C CA . LEU A 1 30 ? 2.372 3.794 -5.098 1.00 15.00 259 LEU A CA 24
ATOM 17962 C C . LEU A 1 30 ? 3.706 3.994 -4.400 1.00 15.00 259 LEU A C 24
ATOM 17963 O O . LEU A 1 30 ? 3.809 4.740 -3.426 1.00 15.00 259 LEU A O 24
ATOM 17979 N N . ASP A 1 31 ? 4.719 3.307 -4.933 1.00 15.00 260 ASP A N 24
ATOM 17980 C CA . ASP A 1 31 ? 6.031 3.169 -4.304 1.00 15.00 260 ASP A CA 24
ATOM 17981 C C . ASP A 1 31 ? 6.684 4.529 -4.077 1.00 15.00 260 ASP A C 24
ATOM 17982 O O . ASP A 1 31 ? 7.043 5.246 -5.015 1.00 15.00 260 ASP A O 24
ATOM 17991 N N . PRO A 1 32 ? 6.793 4.892 -2.791 1.00 15.00 261 PRO A N 24
ATOM 17992 C CA . PRO A 1 32 ? 7.355 6.163 -2.339 1.00 15.00 261 PRO A CA 24
ATOM 17993 C C . PRO A 1 32 ? 8.881 6.170 -2.315 1.00 15.00 261 PRO A C 24
ATOM 17994 O O . PRO A 1 32 ? 9.505 7.219 -2.159 1.00 15.00 261 PRO A O 24
ATOM 18005 N N . ARG A 1 33 ? 9.470 4.995 -2.453 1.00 15.00 262 ARG A N 24
ATOM 18006 C CA . ARG A 1 33 ? 10.908 4.833 -2.325 1.00 15.00 262 ARG A CA 24
ATOM 18007 C C . ARG A 1 33 ? 11.605 5.262 -3.618 1.00 15.00 262 ARG A C 24
ATOM 18008 O O . ARG A 1 33 ? 12.829 5.372 -3.681 1.00 15.00 262 ARG A O 24
ATOM 18029 N N . LEU A 1 34 ? 10.813 5.498 -4.652 1.00 15.00 263 LEU A N 24
ATOM 18030 C CA . LEU A 1 34 ? 11.333 6.040 -5.902 1.00 15.00 263 LEU A CA 24
ATOM 18031 C C . LEU A 1 34 ? 11.761 7.501 -5.727 1.00 15.00 263 LEU A C 24
ATOM 18032 O O . LEU A 1 34 ? 12.549 8.027 -6.515 1.00 15.00 263 LEU A O 24
ATOM 18048 N N . ASP A 1 35 ? 11.214 8.156 -4.704 1.00 15.00 264 ASP A N 24
ATOM 18049 C CA . ASP A 1 35 ? 11.456 9.589 -4.472 1.00 15.00 264 ASP A CA 24
ATOM 18050 C C . ASP A 1 35 ? 12.891 9.957 -4.049 1.00 15.00 264 ASP A C 24
ATOM 18051 O O . ASP A 1 35 ? 13.467 10.881 -4.625 1.00 15.00 264 ASP A O 24
ATOM 18060 N N . PRO A 1 36 ? 13.477 9.288 -3.030 1.00 15.00 265 PRO A N 24
ATOM 18061 C CA . PRO A 1 36 ? 14.814 9.628 -2.515 1.00 15.00 265 PRO A CA 24
ATOM 18062 C C . PRO A 1 36 ? 15.890 9.620 -3.595 1.00 15.00 265 PRO A C 24
ATOM 18063 O O . PRO A 1 36 ? 16.239 8.527 -4.085 1.00 15.00 265 PRO A O 24
ATOM 18075 N N . SER B 2 1 ? -6.914 10.785 -4.547 1.00 15.00 206 SER B N 24
ATOM 18076 C CA . SER B 2 1 ? -7.747 9.594 -4.287 1.00 15.00 206 SER B CA 24
ATOM 18077 C C . SER B 2 1 ? -7.312 8.909 -2.995 1.00 15.00 206 SER B C 24
ATOM 18078 O O . SER B 2 1 ? -6.150 8.528 -2.846 1.00 15.00 206 SER B O 24
ATOM 18088 N N . PRO B 2 2 ? -8.234 8.761 -2.037 1.00 15.00 207 PRO B N 24
ATOM 18089 C CA . PRO B 2 2 ? -7.955 8.103 -0.760 1.00 15.00 207 PRO B CA 24
ATOM 18090 C C . PRO B 2 2 ? -7.796 6.597 -0.926 1.00 15.00 207 PRO B C 24
ATOM 18091 O O . PRO B 2 2 ? -8.674 5.932 -1.477 1.00 15.00 207 PRO B O 24
ATOM 18102 N N . PRO B 2 3 ? -6.666 6.043 -0.470 1.00 15.00 208 PRO B N 24
ATOM 18103 C CA . PRO B 2 3 ? -6.422 4.605 -0.516 1.00 15.00 208 PRO B CA 24
ATOM 18104 C C . PRO B 2 3 ? -7.277 3.866 0.509 1.00 15.00 208 PRO B C 24
ATOM 18105 O O . PRO B 2 3 ? -7.524 4.382 1.603 1.00 15.00 208 PRO B O 24
ATOM 18116 N N . PRO B 2 4 ? -7.727 2.646 0.167 1.00 15.00 209 PRO B N 24
ATOM 18117 C CA . PRO B 2 4 ? -8.541 1.807 1.050 1.00 15.00 209 PRO B CA 24
ATOM 18118 C C . PRO B 2 4 ? -7.950 1.696 2.451 1.00 15.00 209 PRO B C 24
ATOM 18119 O O . PRO B 2 4 ? -6.734 1.574 2.615 1.00 15.00 209 PRO B O 24
ATOM 18130 N N . PRO B 2 5 ? -8.817 1.721 3.474 1.00 15.00 210 PRO B N 24
ATOM 18131 C CA . PRO B 2 5 ? -8.404 1.679 4.875 1.00 15.00 210 PRO B CA 24
ATOM 18132 C C . PRO B 2 5 ? -7.467 0.516 5.173 1.00 15.00 210 PRO B C 24
ATOM 18133 O O . PRO B 2 5 ? -7.728 -0.623 4.793 1.00 15.00 210 PRO B O 24
ATOM 18144 N N . TYR B 2 6 ? -6.383 0.827 5.871 1.00 15.00 211 TYR B N 24
ATOM 18145 C CA . TYR B 2 6 ? -5.384 -0.161 6.276 1.00 15.00 211 TYR B CA 24
ATOM 18146 C C . TYR B 2 6 ? -5.986 -1.229 7.204 1.00 15.00 211 TYR B C 24
ATOM 18147 O O . TYR B 2 6 ? -5.353 -2.244 7.495 1.00 15.00 211 TYR B O 24
ATOM 18165 N N . SER B 2 7 ? -7.213 -0.998 7.658 1.00 15.00 212 SER B N 24
ATOM 18166 C CA . SER B 2 7 ? -7.883 -1.927 8.553 1.00 15.00 212 SER B CA 24
ATOM 18167 C C . SER B 2 7 ? -8.080 -3.295 7.896 1.00 15.00 212 SER B C 24
ATOM 18168 O O . SER B 2 7 ? -7.740 -4.326 8.481 1.00 15.00 212 SER B O 24
ATOM 18176 N N . ARG B 2 8 ? -8.650 -3.313 6.693 1.00 15.00 213 ARG B N 24
ATOM 18177 C CA . ARG B 2 8 ? -8.838 -4.564 5.974 1.00 15.00 213 ARG B CA 24
ATOM 18178 C C . ARG B 2 8 ? -8.795 -4.338 4.462 1.00 15.00 213 ARG B C 24
ATOM 18179 O O . ARG B 2 8 ? -8.928 -3.210 3.993 1.00 15.00 213 ARG B O 24
ATOM 18200 N N . TYR B 2 9 ? -8.647 -5.427 3.708 1.00 15.00 214 TYR B N 24
ATOM 18201 C CA . TYR B 2 9 ? -8.376 -5.350 2.273 1.00 15.00 214 TYR B CA 24
ATOM 18202 C C . TYR B 2 9 ? -9.675 -5.360 1.473 1.00 15.00 214 TYR B C 24
ATOM 18203 O O . TYR B 2 9 ? -10.547 -6.201 1.699 1.00 15.00 214 TYR B O 24
ATOM 18221 N N . PRO B 2 10 ? -9.811 -4.430 0.518 1.00 15.00 215 PRO B N 24
ATOM 18222 C CA . PRO B 2 10 ? -10.966 -4.371 -0.377 1.00 15.00 215 PRO B CA 24
ATOM 18223 C C . PRO B 2 10 ? -10.865 -5.379 -1.525 1.00 15.00 215 PRO B C 24
ATOM 18224 O O . PRO B 2 10 ? -9.931 -5.336 -2.331 1.00 15.00 215 PRO B O 24
ATOM 18235 N N . MET B 2 11 ? -11.819 -6.296 -1.586 1.00 15.00 216 MET B N 24
ATOM 18236 C CA . MET B 2 11 ? -11.840 -7.304 -2.638 1.00 15.00 216 MET B CA 24
ATOM 18237 C C . MET B 2 11 ? -13.013 -7.063 -3.578 1.00 15.00 216 MET B C 24
ATOM 18238 O O . MET B 2 11 ? -14.162 -6.979 -3.140 1.00 15.00 216 MET B O 24
ATOM 18252 N N . ASP B 2 12 ? -12.718 -6.950 -4.863 1.00 15.00 217 ASP B N 24
ATOM 18253 C CA . ASP B 2 12 ? -13.743 -6.722 -5.870 1.00 15.00 217 ASP B CA 24
ATOM 18254 C C . ASP B 2 12 ? -14.596 -7.969 -6.070 1.00 15.00 217 ASP B C 24
ATOM 18255 O O . ASP B 2 12 ? -14.051 -9.090 -6.004 1.00 15.00 217 ASP B O 24
ATOM 18265 N N . GLY A 1 1 ? 9.565 -0.751 -6.189 1.00 15.00 230 GLY A N 25
ATOM 18266 C CA . GLY A 1 1 ? 10.931 -1.299 -6.025 1.00 15.00 230 GLY A CA 25
ATOM 18267 C C . GLY A 1 1 ? 11.147 -1.861 -4.636 1.00 15.00 230 GLY A C 25
ATOM 18268 O O . GLY A 1 1 ? 10.305 -2.609 -4.135 1.00 15.00 230 GLY A O 25
ATOM 18274 N N . PRO A 1 2 ? 12.278 -1.540 -3.991 1.00 15.00 231 PRO A N 25
ATOM 18275 C CA . PRO A 1 2 ? 12.551 -1.958 -2.622 1.00 15.00 231 PRO A CA 25
ATOM 18276 C C . PRO A 1 2 ? 11.989 -0.975 -1.597 1.00 15.00 231 PRO A C 25
ATOM 18277 O O . PRO A 1 2 ? 12.462 0.157 -1.481 1.00 15.00 231 PRO A O 25
ATOM 18288 N N . LEU A 1 3 ? 10.966 -1.401 -0.868 1.00 15.00 232 LEU A N 25
ATOM 18289 C CA . LEU A 1 3 ? 10.307 -0.522 0.088 1.00 15.00 232 LEU A CA 25
ATOM 18290 C C . LEU A 1 3 ? 11.016 -0.510 1.432 1.00 15.00 232 LEU A C 25
ATOM 18291 O O . LEU A 1 3 ? 11.787 -1.419 1.740 1.00 15.00 232 LEU A O 25
ATOM 18307 N N . PRO A 1 4 ? 10.759 0.528 2.260 1.00 15.00 233 PRO A N 25
ATOM 18308 C CA . PRO A 1 4 ? 11.376 0.680 3.594 1.00 15.00 233 PRO A CA 25
ATOM 18309 C C . PRO A 1 4 ? 11.067 -0.494 4.532 1.00 15.00 233 PRO A C 25
ATOM 18310 O O . PRO A 1 4 ? 11.594 -0.559 5.642 1.00 15.00 233 PRO A O 25
ATOM 18321 N N . ASP A 1 5 ? 10.152 -1.365 4.089 1.00 15.00 234 ASP A N 25
ATOM 18322 C CA . ASP A 1 5 ? 9.725 -2.563 4.831 1.00 15.00 234 ASP A CA 25
ATOM 18323 C C . ASP A 1 5 ? 8.682 -2.205 5.871 1.00 15.00 234 ASP A C 25
ATOM 18324 O O . ASP A 1 5 ? 8.288 -3.029 6.694 1.00 15.00 234 ASP A O 25
ATOM 18333 N N . GLY A 1 6 ? 8.201 -0.977 5.798 1.00 15.00 235 GLY A N 25
ATOM 18334 C CA . GLY A 1 6 ? 7.083 -0.579 6.617 1.00 15.00 235 GLY A CA 25
ATOM 18335 C C . GLY A 1 6 ? 5.777 -0.921 5.940 1.00 15.00 235 GLY A C 25
ATOM 18336 O O . GLY A 1 6 ? 4.771 -1.181 6.596 1.00 15.00 235 GLY A O 25
ATOM 18340 N N . TRP A 1 7 ? 5.813 -0.962 4.613 1.00 15.00 236 TRP A N 25
ATOM 18341 C CA . TRP A 1 7 ? 4.616 -1.188 3.819 1.00 15.00 236 TRP A CA 25
ATOM 18342 C C . TRP A 1 7 ? 4.777 -2.158 2.668 1.00 15.00 236 TRP A C 25
ATOM 18343 O O . TRP A 1 7 ? 5.839 -2.284 2.061 1.00 15.00 236 TRP A O 25
ATOM 18364 N N . GLU A 1 8 ? 3.656 -2.812 2.384 1.00 15.00 237 GLU A N 25
ATOM 18365 C CA . GLU A 1 8 ? 3.558 -3.894 1.430 1.00 15.00 237 GLU A CA 25
ATOM 18366 C C . GLU A 1 8 ? 2.621 -3.472 0.298 1.00 15.00 237 GLU A C 25
ATOM 18367 O O . GLU A 1 8 ? 1.549 -2.920 0.559 1.00 15.00 237 GLU A O 25
ATOM 18379 N N . GLN A 1 9 ? 3.004 -3.740 -0.944 1.00 15.00 238 GLN A N 25
ATOM 18380 C CA . GLN A 1 9 ? 2.194 -3.328 -2.085 1.00 15.00 238 GLN A CA 25
ATOM 18381 C C . GLN A 1 9 ? 1.195 -4.432 -2.453 1.00 15.00 238 GLN A C 25
ATOM 18382 O O . GLN A 1 9 ? 1.592 -5.501 -2.914 1.00 15.00 238 GLN A O 25
ATOM 18396 N N . ALA A 1 10 ? -0.094 -4.188 -2.224 1.00 15.00 239 ALA A N 25
ATOM 18397 C CA . ALA A 1 10 ? -1.123 -5.161 -2.552 1.00 15.00 239 ALA A CA 25
ATOM 18398 C C . ALA A 1 10 ? -1.909 -4.707 -3.775 1.00 15.00 239 ALA A C 25
ATOM 18399 O O . ALA A 1 10 ? -2.051 -3.509 -4.016 1.00 15.00 239 ALA A O 25
ATOM 18406 N N . MET A 1 11 ? -2.412 -5.659 -4.545 1.00 15.00 240 MET A N 25
ATOM 18407 C CA . MET A 1 11 ? -3.133 -5.350 -5.773 1.00 15.00 240 MET A CA 25
ATOM 18408 C C . MET A 1 11 ? -4.635 -5.532 -5.583 1.00 15.00 240 MET A C 25
ATOM 18409 O O . MET A 1 11 ? -5.086 -6.583 -5.128 1.00 15.00 240 MET A O 25
ATOM 18423 N N . THR A 1 12 ? -5.411 -4.513 -5.936 1.00 15.00 241 THR A N 25
ATOM 18424 C CA . THR A 1 12 ? -6.856 -4.638 -5.928 1.00 15.00 241 THR A CA 25
ATOM 18425 C C . THR A 1 12 ? -7.365 -4.796 -7.363 1.00 15.00 241 THR A C 25
ATOM 18426 O O . THR A 1 12 ? -6.801 -4.219 -8.301 1.00 15.00 241 THR A O 25
ATOM 18437 N N . GLN A 1 13 ? -8.437 -5.570 -7.517 1.00 15.00 242 GLN A N 25
ATOM 18438 C CA . GLN A 1 13 ? -8.941 -5.974 -8.832 1.00 15.00 242 GLN A CA 25
ATOM 18439 C C . GLN A 1 13 ? -9.332 -4.775 -9.694 1.00 15.00 242 GLN A C 25
ATOM 18440 O O . GLN A 1 13 ? -9.341 -4.855 -10.923 1.00 15.00 242 GLN A O 25
ATOM 18454 N N . ASP A 1 14 ? -9.669 -3.678 -9.035 1.00 15.00 243 ASP A N 25
ATOM 18455 C CA . ASP A 1 14 ? -10.033 -2.434 -9.719 1.00 15.00 243 ASP A CA 25
ATOM 18456 C C . ASP A 1 14 ? -8.884 -1.922 -10.597 1.00 15.00 243 ASP A C 25
ATOM 18457 O O . ASP A 1 14 ? -9.068 -1.034 -11.432 1.00 15.00 243 ASP A O 25
ATOM 18466 N N . GLY A 1 15 ? -7.701 -2.496 -10.409 1.00 15.00 244 GLY A N 25
ATOM 18467 C CA . GLY A 1 15 ? -6.565 -2.153 -11.244 1.00 15.00 244 GLY A CA 25
ATOM 18468 C C . GLY A 1 15 ? -5.606 -1.177 -10.592 1.00 15.00 244 GLY A C 25
ATOM 18469 O O . GLY A 1 15 ? -4.948 -0.403 -11.287 1.00 15.00 244 GLY A O 25
ATOM 18473 N N . GLU A 1 16 ? -5.501 -1.220 -9.269 1.00 15.00 245 GLU A N 25
ATOM 18474 C CA . GLU A 1 16 ? -4.602 -0.326 -8.556 1.00 15.00 245 GLU A CA 25
ATOM 18475 C C . GLU A 1 16 ? -3.884 -1.053 -7.433 1.00 15.00 245 GLU A C 25
ATOM 18476 O O . GLU A 1 16 ? -4.428 -1.970 -6.815 1.00 15.00 245 GLU A O 25
ATOM 18488 N N . ILE A 1 17 ? -2.669 -0.622 -7.170 1.00 15.00 246 ILE A N 25
ATOM 18489 C CA . ILE A 1 17 ? -1.873 -1.172 -6.091 1.00 15.00 246 ILE A CA 25
ATOM 18490 C C . ILE A 1 17 ? -1.850 -0.202 -4.914 1.00 15.00 246 ILE A C 25
ATOM 18491 O O . ILE A 1 17 ? -1.774 1.011 -5.108 1.00 15.00 246 ILE A O 25
ATOM 18507 N N . TYR A 1 18 ? -1.950 -0.732 -3.706 1.00 15.00 247 TYR A N 25
ATOM 18508 C CA . TYR A 1 18 ? -1.983 0.097 -2.510 1.00 15.00 247 TYR A CA 25
ATOM 18509 C C . TYR A 1 18 ? -1.019 -0.451 -1.451 1.00 15.00 247 TYR A C 25
ATOM 18510 O O . TYR A 1 18 ? -0.944 -1.665 -1.247 1.00 15.00 247 TYR A O 25
ATOM 18528 N N . TYR A 1 19 ? -0.290 0.434 -0.773 1.00 15.00 248 TYR A N 25
ATOM 18529 C CA . TYR A 1 19 ? 0.642 0.030 0.263 1.00 15.00 248 TYR A CA 25
ATOM 18530 C C . TYR A 1 19 ? -0.014 0.064 1.628 1.00 15.00 248 TYR A C 25
ATOM 18531 O O . TYR A 1 19 ? -0.444 1.122 2.095 1.00 15.00 248 TYR A O 25
ATOM 18549 N N . ILE A 1 20 ? -0.096 -1.090 2.256 1.00 15.00 249 ILE A N 25
ATOM 18550 C CA . ILE A 1 20 ? -0.538 -1.173 3.629 1.00 15.00 249 ILE A CA 25
ATOM 18551 C C . ILE A 1 20 ? 0.669 -1.097 4.557 1.00 15.00 249 ILE A C 25
ATOM 18552 O O . ILE A 1 20 ? 1.517 -1.992 4.568 1.00 15.00 249 ILE A O 25
ATOM 18568 N N . ASN A 1 21 ? 0.757 -0.019 5.322 1.00 15.00 250 ASN A N 25
ATOM 18569 C CA . ASN A 1 21 ? 1.893 0.189 6.203 1.00 15.00 250 ASN A CA 25
ATOM 18570 C C . ASN A 1 21 ? 1.592 -0.440 7.568 1.00 15.00 250 ASN A C 25
ATOM 18571 O O . ASN A 1 21 ? 0.795 0.117 8.329 1.00 15.00 250 ASN A O 25
ATOM 18582 N N . HIS A 1 22 ? 2.204 -1.605 7.871 1.00 15.00 251 HIS A N 25
ATOM 18583 C CA . HIS A 1 22 ? 1.921 -2.329 9.099 1.00 15.00 251 HIS A CA 25
ATOM 18584 C C . HIS A 1 22 ? 2.571 -1.658 10.308 1.00 15.00 251 HIS A C 25
ATOM 18585 O O . HIS A 1 22 ? 2.223 -1.956 11.451 1.00 15.00 251 HIS A O 25
ATOM 18600 N N . LYS A 1 23 ? 3.529 -0.771 10.061 1.00 15.00 252 LYS A N 25
ATOM 18601 C CA . LYS A 1 23 ? 4.218 -0.077 11.149 1.00 15.00 252 LYS A CA 25
ATOM 18602 C C . LYS A 1 23 ? 3.527 1.236 11.534 1.00 15.00 252 LYS A C 25
ATOM 18603 O O . LYS A 1 23 ? 3.606 1.666 12.687 1.00 15.00 252 LYS A O 25
ATOM 18622 N N . ASN A 1 24 ? 2.877 1.890 10.577 1.00 15.00 253 ASN A N 25
ATOM 18623 C CA . ASN A 1 24 ? 2.248 3.184 10.835 1.00 15.00 253 ASN A CA 25
ATOM 18624 C C . ASN A 1 24 ? 0.730 3.111 10.719 1.00 15.00 253 ASN A C 25
ATOM 18625 O O . ASN A 1 24 ? 0.039 4.087 11.015 1.00 15.00 253 ASN A O 25
ATOM 18636 N N . LYS A 1 25 ? 0.216 1.961 10.276 1.00 15.00 254 LYS A N 25
ATOM 18637 C CA . LYS A 1 25 ? -1.226 1.765 10.107 1.00 15.00 254 LYS A CA 25
ATOM 18638 C C . LYS A 1 25 ? -1.758 2.732 9.038 1.00 15.00 254 LYS A C 25
ATOM 18639 O O . LYS A 1 25 ? -2.897 3.197 9.097 1.00 15.00 254 LYS A O 25
ATOM 18658 N N . THR A 1 26 ? -0.940 2.972 8.020 1.00 15.00 255 THR A N 25
ATOM 18659 C CA . THR A 1 26 ? -1.252 3.986 7.013 1.00 15.00 255 THR A CA 25
ATOM 18660 C C . THR A 1 26 ? -1.324 3.380 5.609 1.00 15.00 255 THR A C 25
ATOM 18661 O O . THR A 1 26 ? -0.666 2.382 5.330 1.00 15.00 255 THR A O 25
ATOM 18672 N N . THR A 1 27 ? -2.143 3.959 4.732 1.00 15.00 256 THR A N 25
ATOM 18673 C CA . THR A 1 27 ? -2.229 3.487 3.359 1.00 15.00 256 THR A CA 25
ATOM 18674 C C . THR A 1 27 ? -1.718 4.555 2.386 1.00 15.00 256 THR A C 25
ATOM 18675 O O . THR A 1 27 ? -2.122 5.715 2.455 1.00 15.00 256 THR A O 25
ATOM 18686 N N . SER A 1 28 ? -0.821 4.162 1.495 1.00 15.00 257 SER A N 25
ATOM 18687 C CA . SER A 1 28 ? -0.308 5.056 0.464 1.00 15.00 257 SER A CA 25
ATOM 18688 C C . SER A 1 28 ? -0.232 4.305 -0.859 1.00 15.00 257 SER A C 25
ATOM 18689 O O . SER A 1 28 ? 0.209 3.169 -0.886 1.00 15.00 257 SER A O 25
ATOM 18697 N N . TRP A 1 29 ? -0.643 4.941 -1.947 1.00 15.00 258 TRP A N 25
ATOM 18698 C CA . TRP A 1 29 ? -0.771 4.258 -3.235 1.00 15.00 258 TRP A CA 25
ATOM 18699 C C . TRP A 1 29 ? 0.549 3.662 -3.738 1.00 15.00 258 TRP A C 25
ATOM 18700 O O . TRP A 1 29 ? 0.653 2.453 -3.940 1.00 15.00 258 TRP A O 25
ATOM 18721 N N . LEU A 1 30 ? 1.548 4.507 -3.946 1.00 15.00 259 LEU A N 25
ATOM 18722 C CA . LEU A 1 30 ? 2.737 4.106 -4.692 1.00 15.00 259 LEU A CA 25
ATOM 18723 C C . LEU A 1 30 ? 4.034 4.206 -3.907 1.00 15.00 259 LEU A C 25
ATOM 18724 O O . LEU A 1 30 ? 4.128 4.910 -2.901 1.00 15.00 259 LEU A O 25
ATOM 18740 N N . ASP A 1 31 ? 5.030 3.483 -4.419 1.00 15.00 260 ASP A N 25
ATOM 18741 C CA . ASP A 1 31 ? 6.326 3.301 -3.771 1.00 15.00 260 ASP A CA 25
ATOM 18742 C C . ASP A 1 31 ? 7.025 4.640 -3.548 1.00 15.00 260 ASP A C 25
ATOM 18743 O O . ASP A 1 31 ? 7.357 5.356 -4.496 1.00 15.00 260 ASP A O 25
ATOM 18752 N N . PRO A 1 32 ? 7.217 4.994 -2.267 1.00 15.00 261 PRO A N 25
ATOM 18753 C CA . PRO A 1 32 ? 7.837 6.253 -1.852 1.00 15.00 261 PRO A CA 25
ATOM 18754 C C . PRO A 1 32 ? 9.363 6.234 -1.926 1.00 15.00 261 PRO A C 25
ATOM 18755 O O . PRO A 1 32 ? 10.013 7.278 -1.876 1.00 15.00 261 PRO A O 25
ATOM 18766 N N . ARG A 1 33 ? 9.933 5.044 -2.004 1.00 15.00 262 ARG A N 25
ATOM 18767 C CA . ARG A 1 33 ? 11.377 4.896 -2.058 1.00 15.00 262 ARG A CA 25
ATOM 18768 C C . ARG A 1 33 ? 11.883 5.159 -3.477 1.00 15.00 262 ARG A C 25
ATOM 18769 O O . ARG A 1 33 ? 13.069 5.399 -3.696 1.00 15.00 262 ARG A O 25
ATOM 18790 N N . LEU A 1 34 ? 10.975 5.090 -4.441 1.00 15.00 263 LEU A N 25
ATOM 18791 C CA . LEU A 1 34 ? 11.304 5.420 -5.821 1.00 15.00 263 LEU A CA 25
ATOM 18792 C C . LEU A 1 34 ? 11.306 6.932 -6.055 1.00 15.00 263 LEU A C 25
ATOM 18793 O O . LEU A 1 34 ? 11.712 7.396 -7.119 1.00 15.00 263 LEU A O 25
ATOM 18809 N N . ASP A 1 35 ? 10.826 7.696 -5.076 1.00 15.00 264 ASP A N 25
ATOM 18810 C CA . ASP A 1 35 ? 10.782 9.158 -5.197 1.00 15.00 264 ASP A CA 25
ATOM 18811 C C . ASP A 1 35 ? 12.171 9.797 -5.368 1.00 15.00 264 ASP A C 25
ATOM 18812 O O . ASP A 1 35 ? 12.354 10.631 -6.257 1.00 15.00 264 ASP A O 25
ATOM 18821 N N . PRO A 1 36 ? 13.155 9.459 -4.508 1.00 15.00 265 PRO A N 25
ATOM 18822 C CA . PRO A 1 36 ? 14.532 9.951 -4.643 1.00 15.00 265 PRO A CA 25
ATOM 18823 C C . PRO A 1 36 ? 15.172 9.528 -5.962 1.00 15.00 265 PRO A C 25
ATOM 18824 O O . PRO A 1 36 ? 15.579 10.416 -6.739 1.00 15.00 265 PRO A O 25
ATOM 18836 N N . SER B 2 1 ? -7.652 10.649 -4.827 1.00 15.00 206 SER B N 25
ATOM 18837 C CA . SER B 2 1 ? -8.147 9.282 -4.586 1.00 15.00 206 SER B CA 25
ATOM 18838 C C . SER B 2 1 ? -7.621 8.751 -3.255 1.00 15.00 206 SER B C 25
ATOM 18839 O O . SER B 2 1 ? -6.410 8.655 -3.049 1.00 15.00 206 SER B O 25
ATOM 18849 N N . PRO B 2 2 ? -8.522 8.410 -2.326 1.00 15.00 207 PRO B N 25
ATOM 18850 C CA . PRO B 2 2 ? -8.136 7.844 -1.038 1.00 15.00 207 PRO B CA 25
ATOM 18851 C C . PRO B 2 2 ? -7.817 6.356 -1.148 1.00 15.00 207 PRO B C 25
ATOM 18852 O O . PRO B 2 2 ? -8.600 5.588 -1.712 1.00 15.00 207 PRO B O 25
ATOM 18863 N N . PRO B 2 3 ? -6.662 5.925 -0.628 1.00 15.00 208 PRO B N 25
ATOM 18864 C CA . PRO B 2 3 ? -6.291 4.517 -0.625 1.00 15.00 208 PRO B CA 25
ATOM 18865 C C . PRO B 2 3 ? -7.150 3.742 0.365 1.00 15.00 208 PRO B C 25
ATOM 18866 O O . PRO B 2 3 ? -7.386 4.212 1.479 1.00 15.00 208 PRO B O 25
ATOM 18877 N N . PRO B 2 4 ? -7.619 2.548 -0.028 1.00 15.00 209 PRO B N 25
ATOM 18878 C CA . PRO B 2 4 ? -8.482 1.708 0.806 1.00 15.00 209 PRO B CA 25
ATOM 18879 C C . PRO B 2 4 ? -7.933 1.540 2.219 1.00 15.00 209 PRO B C 25
ATOM 18880 O O . PRO B 2 4 ? -6.733 1.336 2.409 1.00 15.00 209 PRO B O 25
ATOM 18891 N N . PRO B 2 5 ? -8.819 1.631 3.221 1.00 15.00 210 PRO B N 25
ATOM 18892 C CA . PRO B 2 5 ? -8.442 1.550 4.633 1.00 15.00 210 PRO B CA 25
ATOM 18893 C C . PRO B 2 5 ? -7.539 0.361 4.936 1.00 15.00 210 PRO B C 25
ATOM 18894 O O . PRO B 2 5 ? -7.844 -0.774 4.574 1.00 15.00 210 PRO B O 25
ATOM 18905 N N . TYR B 2 6 ? -6.438 0.640 5.624 1.00 15.00 211 TYR B N 25
ATOM 18906 C CA . TYR B 2 6 ? -5.472 -0.382 6.021 1.00 15.00 211 TYR B CA 25
ATOM 18907 C C . TYR B 2 6 ? -6.109 -1.420 6.955 1.00 15.00 211 TYR B C 25
ATOM 18908 O O . TYR B 2 6 ? -5.523 -2.467 7.239 1.00 15.00 211 TYR B O 25
ATOM 18926 N N . SER B 2 7 ? -7.324 -1.133 7.408 1.00 15.00 212 SER B N 25
ATOM 18927 C CA . SER B 2 7 ? -8.025 -2.017 8.318 1.00 15.00 212 SER B CA 25
ATOM 18928 C C . SER B 2 7 ? -8.223 -3.393 7.677 1.00 15.00 212 SER B C 25
ATOM 18929 O O . SER B 2 7 ? -7.907 -4.411 8.293 1.00 15.00 212 SER B O 25
ATOM 18937 N N . ARG B 2 8 ? -8.750 -3.435 6.452 1.00 15.00 213 ARG B N 25
ATOM 18938 C CA . ARG B 2 8 ? -8.860 -4.695 5.727 1.00 15.00 213 ARG B CA 25
ATOM 18939 C C . ARG B 2 8 ? -8.777 -4.484 4.212 1.00 15.00 213 ARG B C 25
ATOM 18940 O O . ARG B 2 8 ? -8.937 -3.368 3.725 1.00 15.00 213 ARG B O 25
ATOM 18961 N N . TYR B 2 9 ? -8.561 -5.577 3.482 1.00 15.00 214 TYR B N 25
ATOM 18962 C CA . TYR B 2 9 ? -8.215 -5.521 2.064 1.00 15.00 214 TYR B CA 25
ATOM 18963 C C . TYR B 2 9 ? -9.470 -5.541 1.201 1.00 15.00 214 TYR B C 25
ATOM 18964 O O . TYR B 2 9 ? -10.298 -6.449 1.321 1.00 15.00 214 TYR B O 25
ATOM 18982 N N . PRO B 2 10 ? -9.614 -4.550 0.314 1.00 15.00 215 PRO B N 25
ATOM 18983 C CA . PRO B 2 10 ? -10.750 -4.464 -0.606 1.00 15.00 215 PRO B CA 25
ATOM 18984 C C . PRO B 2 10 ? -10.686 -5.521 -1.707 1.00 15.00 215 PRO B C 25
ATOM 18985 O O . PRO B 2 10 ? -9.781 -5.512 -2.549 1.00 15.00 215 PRO B O 25
ATOM 18996 N N . MET B 2 11 ? -11.634 -6.444 -1.683 1.00 15.00 216 MET B N 25
ATOM 18997 C CA . MET B 2 11 ? -11.683 -7.514 -2.666 1.00 15.00 216 MET B CA 25
ATOM 18998 C C . MET B 2 11 ? -13.124 -7.837 -3.034 1.00 15.00 216 MET B C 25
ATOM 18999 O O . MET B 2 11 ? -13.868 -8.396 -2.228 1.00 15.00 216 MET B O 25
ATOM 19013 N N . ASP B 2 12 ? -13.518 -7.455 -4.238 1.00 15.00 217 ASP B N 25
ATOM 19014 C CA . ASP B 2 12 ? -14.862 -7.726 -4.732 1.00 15.00 217 ASP B CA 25
ATOM 19015 C C . ASP B 2 12 ? -14.876 -7.681 -6.250 1.00 15.00 217 ASP B C 25
ATOM 19016 O O . ASP B 2 12 ? -14.958 -8.756 -6.879 1.00 15.00 217 ASP B O 25
ATOM 19026 N N . GLY A 1 1 ? 9.331 -1.488 -5.836 1.00 15.00 230 GLY A N 26
ATOM 19027 C CA . GLY A 1 1 ? 10.707 -2.016 -5.669 1.00 15.00 230 GLY A CA 26
ATOM 19028 C C . GLY A 1 1 ? 10.939 -2.529 -4.266 1.00 15.00 230 GLY A C 26
ATOM 19029 O O . GLY A 1 1 ? 10.069 -3.195 -3.705 1.00 15.00 230 GLY A O 26
ATOM 19035 N N . PRO A 1 2 ? 12.109 -2.256 -3.674 1.00 15.00 231 PRO A N 26
ATOM 19036 C CA . PRO A 1 2 ? 12.390 -2.627 -2.296 1.00 15.00 231 PRO A CA 26
ATOM 19037 C C . PRO A 1 2 ? 11.868 -1.579 -1.314 1.00 15.00 231 PRO A C 26
ATOM 19038 O O . PRO A 1 2 ? 12.392 -0.465 -1.236 1.00 15.00 231 PRO A O 26
ATOM 19049 N N . LEU A 1 3 ? 10.817 -1.925 -0.589 1.00 15.00 232 LEU A N 26
ATOM 19050 C CA . LEU A 1 3 ? 10.171 -0.980 0.307 1.00 15.00 232 LEU A CA 26
ATOM 19051 C C . LEU A 1 3 ? 10.829 -0.943 1.676 1.00 15.00 232 LEU A C 26
ATOM 19052 O O . LEU A 1 3 ? 11.550 -1.869 2.046 1.00 15.00 232 LEU A O 26
ATOM 19068 N N . PRO A 1 4 ? 10.590 0.143 2.449 1.00 15.00 233 PRO A N 26
ATOM 19069 C CA . PRO A 1 4 ? 11.138 0.309 3.811 1.00 15.00 233 PRO A CA 26
ATOM 19070 C C . PRO A 1 4 ? 10.705 -0.817 4.757 1.00 15.00 233 PRO A C 26
ATOM 19071 O O . PRO A 1 4 ? 11.141 -0.875 5.906 1.00 15.00 233 PRO A O 26
ATOM 19082 N N . ASP A 1 5 ? 9.767 -1.638 4.272 1.00 15.00 234 ASP A N 26
ATOM 19083 C CA . ASP A 1 5 ? 9.278 -2.837 4.970 1.00 15.00 234 ASP A CA 26
ATOM 19084 C C . ASP A 1 5 ? 8.191 -2.483 5.958 1.00 15.00 234 ASP A C 26
ATOM 19085 O O . ASP A 1 5 ? 7.737 -3.323 6.735 1.00 15.00 234 ASP A O 26
ATOM 19094 N N . GLY A 1 6 ? 7.738 -1.245 5.887 1.00 15.00 235 GLY A N 26
ATOM 19095 C CA . GLY A 1 6 ? 6.579 -0.846 6.643 1.00 15.00 235 GLY A CA 26
ATOM 19096 C C . GLY A 1 6 ? 5.315 -1.141 5.869 1.00 15.00 235 GLY A C 26
ATOM 19097 O O . GLY A 1 6 ? 4.304 -1.536 6.439 1.00 15.00 235 GLY A O 26
ATOM 19101 N N . TRP A 1 7 ? 5.397 -0.987 4.555 1.00 15.00 236 TRP A N 26
ATOM 19102 C CA . TRP A 1 7 ? 4.247 -1.172 3.687 1.00 15.00 236 TRP A CA 26
ATOM 19103 C C . TRP A 1 7 ? 4.485 -2.138 2.541 1.00 15.00 236 TRP A C 26
ATOM 19104 O O . TRP A 1 7 ? 5.591 -2.259 2.016 1.00 15.00 236 TRP A O 26
ATOM 19125 N N . GLU A 1 8 ? 3.395 -2.794 2.158 1.00 15.00 237 GLU A N 26
ATOM 19126 C CA . GLU A 1 8 ? 3.389 -3.818 1.129 1.00 15.00 237 GLU A CA 26
ATOM 19127 C C . GLU A 1 8 ? 2.407 -3.385 0.032 1.00 15.00 237 GLU A C 26
ATOM 19128 O O . GLU A 1 8 ? 1.308 -2.919 0.342 1.00 15.00 237 GLU A O 26
ATOM 19140 N N . GLN A 1 9 ? 2.789 -3.536 -1.232 1.00 15.00 238 GLN A N 26
ATOM 19141 C CA . GLN A 1 9 ? 1.959 -3.058 -2.338 1.00 15.00 238 GLN A CA 26
ATOM 19142 C C . GLN A 1 9 ? 1.006 -4.149 -2.830 1.00 15.00 238 GLN A C 26
ATOM 19143 O O . GLN A 1 9 ? 1.409 -5.046 -3.570 1.00 15.00 238 GLN A O 26
ATOM 19157 N N . ALA A 1 10 ? -0.250 -4.081 -2.405 1.00 15.00 239 ALA A N 26
ATOM 19158 C CA . ALA A 1 10 ? -1.261 -5.016 -2.870 1.00 15.00 239 ALA A CA 26
ATOM 19159 C C . ALA A 1 10 ? -2.027 -4.405 -4.038 1.00 15.00 239 ALA A C 26
ATOM 19160 O O . ALA A 1 10 ? -2.161 -3.187 -4.125 1.00 15.00 239 ALA A O 26
ATOM 19167 N N . MET A 1 11 ? -2.512 -5.241 -4.939 1.00 15.00 240 MET A N 26
ATOM 19168 C CA . MET A 1 11 ? -3.193 -4.757 -6.134 1.00 15.00 240 MET A CA 26
ATOM 19169 C C . MET A 1 11 ? -4.689 -5.020 -6.040 1.00 15.00 240 MET A C 26
ATOM 19170 O O . MET A 1 11 ? -5.110 -6.165 -5.896 1.00 15.00 240 MET A O 26
ATOM 19184 N N . THR A 1 12 ? -5.493 -3.967 -6.113 1.00 15.00 241 THR A N 26
ATOM 19185 C CA . THR A 1 12 ? -6.935 -4.131 -6.067 1.00 15.00 241 THR A CA 26
ATOM 19186 C C . THR A 1 12 ? -7.493 -4.286 -7.481 1.00 15.00 241 THR A C 26
ATOM 19187 O O . THR A 1 12 ? -7.001 -3.663 -8.433 1.00 15.00 241 THR A O 26
ATOM 19198 N N . GLN A 1 13 ? -8.524 -5.117 -7.599 1.00 15.00 242 GLN A N 26
ATOM 19199 C CA . GLN A 1 13 ? -9.125 -5.462 -8.886 1.00 15.00 242 GLN A CA 26
ATOM 19200 C C . GLN A 1 13 ? -9.673 -4.227 -9.597 1.00 15.00 242 GLN A C 26
ATOM 19201 O O . GLN A 1 13 ? -9.847 -4.214 -10.817 1.00 15.00 242 GLN A O 26
ATOM 19215 N N . ASP A 1 14 ? -9.964 -3.209 -8.809 1.00 15.00 243 ASP A N 26
ATOM 19216 C CA . ASP A 1 14 ? -10.447 -1.924 -9.317 1.00 15.00 243 ASP A CA 26
ATOM 19217 C C . ASP A 1 14 ? -9.433 -1.278 -10.274 1.00 15.00 243 ASP A C 26
ATOM 19218 O O . ASP A 1 14 ? -9.755 -0.327 -10.986 1.00 15.00 243 ASP A O 26
ATOM 19227 N N . GLY A 1 15 ? -8.211 -1.802 -10.287 1.00 15.00 244 GLY A N 26
ATOM 19228 C CA . GLY A 1 15 ? -7.199 -1.317 -11.211 1.00 15.00 244 GLY A CA 26
ATOM 19229 C C . GLY A 1 15 ? -6.223 -0.339 -10.581 1.00 15.00 244 GLY A C 26
ATOM 19230 O O . GLY A 1 15 ? -5.726 0.567 -11.255 1.00 15.00 244 GLY A O 26
ATOM 19234 N N . GLU A 1 16 ? -5.935 -0.521 -9.296 1.00 15.00 245 GLU A N 26
ATOM 19235 C CA . GLU A 1 16 ? -5.011 0.357 -8.585 1.00 15.00 245 GLU A CA 26
ATOM 19236 C C . GLU A 1 16 ? -4.220 -0.433 -7.552 1.00 15.00 245 GLU A C 26
ATOM 19237 O O . GLU A 1 16 ? -4.709 -1.419 -7.002 1.00 15.00 245 GLU A O 26
ATOM 19249 N N . ILE A 1 17 ? -3.005 0.005 -7.284 1.00 15.00 246 ILE A N 26
ATOM 19250 C CA . ILE A 1 17 ? -2.180 -0.626 -6.267 1.00 15.00 246 ILE A CA 26
ATOM 19251 C C . ILE A 1 17 ? -2.148 0.236 -5.011 1.00 15.00 246 ILE A C 26
ATOM 19252 O O . ILE A 1 17 ? -2.197 1.463 -5.092 1.00 15.00 246 ILE A O 26
ATOM 19268 N N . TYR A 1 18 ? -2.099 -0.406 -3.852 1.00 15.00 247 TYR A N 26
ATOM 19269 C CA . TYR A 1 18 ? -2.155 0.311 -2.589 1.00 15.00 247 TYR A CA 26
ATOM 19270 C C . TYR A 1 18 ? -1.176 -0.294 -1.566 1.00 15.00 247 TYR A C 26
ATOM 19271 O O . TYR A 1 18 ? -1.094 -1.517 -1.427 1.00 15.00 247 TYR A O 26
ATOM 19289 N N . TYR A 1 19 ? -0.442 0.558 -0.847 1.00 15.00 248 TYR A N 26
ATOM 19290 C CA . TYR A 1 19 ? 0.492 0.107 0.170 1.00 15.00 248 TYR A CA 26
ATOM 19291 C C . TYR A 1 19 ? -0.159 0.088 1.540 1.00 15.00 248 TYR A C 26
ATOM 19292 O O . TYR A 1 19 ? -0.696 1.099 1.992 1.00 15.00 248 TYR A O 26
ATOM 19310 N N . ILE A 1 20 ? -0.104 -1.060 2.191 1.00 15.00 249 ILE A N 26
ATOM 19311 C CA . ILE A 1 20 ? -0.562 -1.186 3.562 1.00 15.00 249 ILE A CA 26
ATOM 19312 C C . ILE A 1 20 ? 0.613 -1.006 4.525 1.00 15.00 249 ILE A C 26
ATOM 19313 O O . ILE A 1 20 ? 1.482 -1.875 4.627 1.00 15.00 249 ILE A O 26
ATOM 19329 N N . ASN A 1 21 ? 0.649 0.128 5.218 1.00 15.00 250 ASN A N 26
ATOM 19330 C CA . ASN A 1 21 ? 1.764 0.436 6.112 1.00 15.00 250 ASN A CA 26
ATOM 19331 C C . ASN A 1 21 ? 1.461 -0.109 7.519 1.00 15.00 250 ASN A C 26
ATOM 19332 O O . ASN A 1 21 ? 0.546 0.389 8.179 1.00 15.00 250 ASN A O 26
ATOM 19343 N N . HIS A 1 22 ? 2.228 -1.113 7.986 1.00 15.00 251 HIS A N 26
ATOM 19344 C CA . HIS A 1 22 ? 1.932 -1.803 9.232 1.00 15.00 251 HIS A CA 26
ATOM 19345 C C . HIS A 1 22 ? 2.468 -1.036 10.434 1.00 15.00 251 HIS A C 26
ATOM 19346 O O . HIS A 1 22 ? 2.102 -1.317 11.577 1.00 15.00 251 HIS A O 26
ATOM 19361 N N . LYS A 1 23 ? 3.353 -0.083 10.178 1.00 15.00 252 LYS A N 26
ATOM 19362 C CA . LYS A 1 23 ? 3.928 0.718 11.248 1.00 15.00 252 LYS A CA 26
ATOM 19363 C C . LYS A 1 23 ? 3.055 1.927 11.536 1.00 15.00 252 LYS A C 26
ATOM 19364 O O . LYS A 1 23 ? 2.698 2.194 12.683 1.00 15.00 252 LYS A O 26
ATOM 19383 N N . ASN A 1 24 ? 2.715 2.658 10.485 1.00 15.00 253 ASN A N 26
ATOM 19384 C CA . ASN A 1 24 ? 1.975 3.905 10.631 1.00 15.00 253 ASN A CA 26
ATOM 19385 C C . ASN A 1 24 ? 0.475 3.675 10.492 1.00 15.00 253 ASN A C 26
ATOM 19386 O O . ASN A 1 24 ? -0.317 4.589 10.729 1.00 15.00 253 ASN A O 26
ATOM 19397 N N . LYS A 1 25 ? 0.091 2.453 10.102 1.00 15.00 254 LYS A N 26
ATOM 19398 C CA . LYS A 1 25 ? -1.318 2.105 9.907 1.00 15.00 254 LYS A CA 26
ATOM 19399 C C . LYS A 1 25 ? -1.915 3.005 8.817 1.00 15.00 254 LYS A C 26
ATOM 19400 O O . LYS A 1 25 ? -3.060 3.461 8.904 1.00 15.00 254 LYS A O 26
ATOM 19419 N N . THR A 1 26 ? -1.134 3.218 7.764 1.00 15.00 255 THR A N 26
ATOM 19420 C CA . THR A 1 26 ? -1.495 4.172 6.721 1.00 15.00 255 THR A CA 26
ATOM 19421 C C . THR A 1 26 ? -1.458 3.528 5.332 1.00 15.00 255 THR A C 26
ATOM 19422 O O . THR A 1 26 ? -0.711 2.579 5.103 1.00 15.00 255 THR A O 26
ATOM 19433 N N . THR A 1 27 ? -2.289 4.016 4.418 1.00 15.00 256 THR A N 26
ATOM 19434 C CA . THR A 1 27 ? -2.281 3.529 3.053 1.00 15.00 256 THR A CA 26
ATOM 19435 C C . THR A 1 27 ? -1.767 4.602 2.092 1.00 15.00 256 THR A C 26
ATOM 19436 O O . THR A 1 27 ? -2.045 5.789 2.264 1.00 15.00 256 THR A O 26
ATOM 19447 N N . SER A 1 28 ? -0.984 4.182 1.106 1.00 15.00 257 SER A N 26
ATOM 19448 C CA . SER A 1 28 ? -0.459 5.087 0.085 1.00 15.00 257 SER A CA 26
ATOM 19449 C C . SER A 1 28 ? -0.299 4.339 -1.235 1.00 15.00 257 SER A C 26
ATOM 19450 O O . SER A 1 28 ? 0.214 3.231 -1.253 1.00 15.00 257 SER A O 26
ATOM 19458 N N . TRP A 1 29 ? -0.715 4.957 -2.331 1.00 15.00 258 TRP A N 26
ATOM 19459 C CA . TRP A 1 29 ? -0.816 4.270 -3.622 1.00 15.00 258 TRP A CA 26
ATOM 19460 C C . TRP A 1 29 ? 0.520 3.705 -4.122 1.00 15.00 258 TRP A C 26
ATOM 19461 O O . TRP A 1 29 ? 0.616 2.525 -4.453 1.00 15.00 258 TRP A O 26
ATOM 19482 N N . LEU A 1 30 ? 1.541 4.546 -4.194 1.00 15.00 259 LEU A N 26
ATOM 19483 C CA . LEU A 1 30 ? 2.749 4.202 -4.938 1.00 15.00 259 LEU A CA 26
ATOM 19484 C C . LEU A 1 30 ? 4.016 4.179 -4.099 1.00 15.00 259 LEU A C 26
ATOM 19485 O O . LEU A 1 30 ? 4.082 4.762 -3.018 1.00 15.00 259 LEU A O 26
ATOM 19501 N N . ASP A 1 31 ? 5.019 3.489 -4.651 1.00 15.00 260 ASP A N 26
ATOM 19502 C CA . ASP A 1 31 ? 6.286 3.206 -3.978 1.00 15.00 260 ASP A CA 26
ATOM 19503 C C . ASP A 1 31 ? 7.007 4.491 -3.586 1.00 15.00 260 ASP A C 26
ATOM 19504 O O . ASP A 1 31 ? 7.384 5.297 -4.441 1.00 15.00 260 ASP A O 26
ATOM 19513 N N . PRO A 1 32 ? 7.193 4.690 -2.274 1.00 15.00 261 PRO A N 26
ATOM 19514 C CA . PRO A 1 32 ? 7.834 5.883 -1.727 1.00 15.00 261 PRO A CA 26
ATOM 19515 C C . PRO A 1 32 ? 9.359 5.841 -1.808 1.00 15.00 261 PRO A C 26
ATOM 19516 O O . PRO A 1 32 ? 10.019 6.879 -1.786 1.00 15.00 261 PRO A O 26
ATOM 19527 N N . ARG A 1 33 ? 9.925 4.641 -1.864 1.00 15.00 262 ARG A N 26
ATOM 19528 C CA . ARG A 1 33 ? 11.370 4.498 -1.884 1.00 15.00 262 ARG A CA 26
ATOM 19529 C C . ARG A 1 33 ? 11.917 4.750 -3.287 1.00 15.00 262 ARG A C 26
ATOM 19530 O O . ARG A 1 33 ? 13.031 5.246 -3.445 1.00 15.00 262 ARG A O 26
ATOM 19551 N N . LEU A 1 34 ? 11.138 4.385 -4.297 1.00 15.00 263 LEU A N 26
ATOM 19552 C CA . LEU A 1 34 ? 11.510 4.641 -5.687 1.00 15.00 263 LEU A CA 26
ATOM 19553 C C . LEU A 1 34 ? 11.212 6.084 -6.086 1.00 15.00 263 LEU A C 26
ATOM 19554 O O . LEU A 1 34 ? 11.595 6.523 -7.170 1.00 15.00 263 LEU A O 26
ATOM 19570 N N . ASP A 1 35 ? 10.497 6.798 -5.225 1.00 15.00 264 ASP A N 26
ATOM 19571 C CA . ASP A 1 35 ? 10.094 8.180 -5.503 1.00 15.00 264 ASP A CA 26
ATOM 19572 C C . ASP A 1 35 ? 11.286 9.104 -5.818 1.00 15.00 264 ASP A C 26
ATOM 19573 O O . ASP A 1 35 ? 11.241 9.841 -6.806 1.00 15.00 264 ASP A O 26
ATOM 19582 N N . PRO A 1 36 ? 12.344 9.109 -4.977 1.00 15.00 265 PRO A N 26
ATOM 19583 C CA . PRO A 1 36 ? 13.563 9.895 -5.229 1.00 15.00 265 PRO A CA 26
ATOM 19584 C C . PRO A 1 36 ? 14.250 9.519 -6.545 1.00 15.00 265 PRO A C 26
ATOM 19585 O O . PRO A 1 36 ? 14.827 8.413 -6.631 1.00 15.00 265 PRO A O 26
ATOM 19597 N N . SER B 2 1 ? -6.660 11.589 -3.209 1.00 15.00 206 SER B N 26
ATOM 19598 C CA . SER B 2 1 ? -7.612 10.464 -3.131 1.00 15.00 206 SER B CA 26
ATOM 19599 C C . SER B 2 1 ? -7.127 9.451 -2.103 1.00 15.00 206 SER B C 26
ATOM 19600 O O . SER B 2 1 ? -6.030 8.907 -2.235 1.00 15.00 206 SER B O 26
ATOM 19610 N N . PRO B 2 2 ? -7.932 9.198 -1.060 1.00 15.00 207 PRO B N 26
ATOM 19611 C CA . PRO B 2 2 ? -7.563 8.277 0.016 1.00 15.00 207 PRO B CA 26
ATOM 19612 C C . PRO B 2 2 ? -7.550 6.819 -0.439 1.00 15.00 207 PRO B C 26
ATOM 19613 O O . PRO B 2 2 ? -8.547 6.307 -0.953 1.00 15.00 207 PRO B O 26
ATOM 19624 N N . PRO B 2 3 ? -6.403 6.144 -0.276 1.00 15.00 208 PRO B N 26
ATOM 19625 C CA . PRO B 2 3 ? -6.264 4.717 -0.580 1.00 15.00 208 PRO B CA 26
ATOM 19626 C C . PRO B 2 3 ? -7.140 3.865 0.341 1.00 15.00 208 PRO B C 26
ATOM 19627 O O . PRO B 2 3 ? -7.398 4.251 1.484 1.00 15.00 208 PRO B O 26
ATOM 19638 N N . PRO B 2 4 ? -7.572 2.680 -0.137 1.00 15.00 209 PRO B N 26
ATOM 19639 C CA . PRO B 2 4 ? -8.497 1.794 0.588 1.00 15.00 209 PRO B CA 26
ATOM 19640 C C . PRO B 2 4 ? -8.079 1.550 2.032 1.00 15.00 209 PRO B C 26
ATOM 19641 O O . PRO B 2 4 ? -6.893 1.435 2.330 1.00 15.00 209 PRO B O 26
ATOM 19652 N N . PRO B 2 5 ? -9.071 1.459 2.936 1.00 15.00 210 PRO B N 26
ATOM 19653 C CA . PRO B 2 5 ? -8.840 1.277 4.374 1.00 15.00 210 PRO B CA 26
ATOM 19654 C C . PRO B 2 5 ? -7.859 0.153 4.690 1.00 15.00 210 PRO B C 26
ATOM 19655 O O . PRO B 2 5 ? -8.021 -0.980 4.238 1.00 15.00 210 PRO B O 26
ATOM 19666 N N . TYR B 2 6 ? -6.857 0.484 5.494 1.00 15.00 211 TYR B N 26
ATOM 19667 C CA . TYR B 2 6 ? -5.781 -0.440 5.841 1.00 15.00 211 TYR B CA 26
ATOM 19668 C C . TYR B 2 6 ? -6.253 -1.532 6.815 1.00 15.00 211 TYR B C 26
ATOM 19669 O O . TYR B 2 6 ? -5.542 -2.509 7.059 1.00 15.00 211 TYR B O 26
ATOM 19687 N N . SER B 2 7 ? -7.453 -1.374 7.359 1.00 15.00 212 SER B N 26
ATOM 19688 C CA . SER B 2 7 ? -7.975 -2.327 8.329 1.00 15.00 212 SER B CA 26
ATOM 19689 C C . SER B 2 7 ? -8.072 -3.731 7.728 1.00 15.00 212 SER B C 26
ATOM 19690 O O . SER B 2 7 ? -7.694 -4.712 8.369 1.00 15.00 212 SER B O 26
ATOM 19698 N N . ARG B 2 8 ? -8.595 -3.832 6.509 1.00 15.00 213 ARG B N 26
ATOM 19699 C CA . ARG B 2 8 ? -8.619 -5.106 5.805 1.00 15.00 213 ARG B CA 26
ATOM 19700 C C . ARG B 2 8 ? -8.552 -4.892 4.296 1.00 15.00 213 ARG B C 26
ATOM 19701 O O . ARG B 2 8 ? -8.792 -3.789 3.808 1.00 15.00 213 ARG B O 26
ATOM 19722 N N . TYR B 2 9 ? -8.264 -5.962 3.560 1.00 15.00 214 TYR B N 26
ATOM 19723 C CA . TYR B 2 9 ? -7.965 -5.858 2.136 1.00 15.00 214 TYR B CA 26
ATOM 19724 C C . TYR B 2 9 ? -9.235 -5.980 1.309 1.00 15.00 214 TYR B C 26
ATOM 19725 O O . TYR B 2 9 ? -9.971 -6.959 1.423 1.00 15.00 214 TYR B O 26
ATOM 19743 N N . PRO B 2 10 ? -9.487 -4.988 0.447 1.00 15.00 215 PRO B N 26
ATOM 19744 C CA . PRO B 2 10 ? -10.638 -4.986 -0.457 1.00 15.00 215 PRO B CA 26
ATOM 19745 C C . PRO B 2 10 ? -10.372 -5.790 -1.733 1.00 15.00 215 PRO B C 26
ATOM 19746 O O . PRO B 2 10 ? -11.130 -5.709 -2.703 1.00 15.00 215 PRO B O 26
ATOM 19757 N N . MET B 2 11 ? -9.298 -6.566 -1.722 1.00 15.00 216 MET B N 26
ATOM 19758 C CA . MET B 2 11 ? -8.901 -7.348 -2.885 1.00 15.00 216 MET B CA 26
ATOM 19759 C C . MET B 2 11 ? -9.483 -8.754 -2.813 1.00 15.00 216 MET B C 26
ATOM 19760 O O . MET B 2 11 ? -9.164 -9.520 -1.901 1.00 15.00 216 MET B O 26
ATOM 19774 N N . ASP B 2 12 ? -10.342 -9.075 -3.773 1.00 15.00 217 ASP B N 26
ATOM 19775 C CA . ASP B 2 12 ? -10.904 -10.414 -3.902 1.00 15.00 217 ASP B CA 26
ATOM 19776 C C . ASP B 2 12 ? -11.756 -10.506 -5.160 1.00 15.00 217 ASP B C 26
ATOM 19777 O O . ASP B 2 12 ? -12.893 -9.986 -5.148 1.00 15.00 217 ASP B O 26
ATOM 19787 N N . GLY A 1 1 ? 9.663 -1.106 -5.682 1.00 15.00 230 GLY A N 27
ATOM 19788 C CA . GLY A 1 1 ? 11.068 -1.578 -5.578 1.00 15.00 230 GLY A CA 27
ATOM 19789 C C . GLY A 1 1 ? 11.401 -2.031 -4.175 1.00 15.00 230 GLY A C 27
ATOM 19790 O O . GLY A 1 1 ? 10.621 -2.762 -3.565 1.00 15.00 230 GLY A O 27
ATOM 19796 N N . PRO A 1 2 ? 12.563 -1.638 -3.641 1.00 15.00 231 PRO A N 27
ATOM 19797 C CA . PRO A 1 2 ? 12.900 -1.880 -2.244 1.00 15.00 231 PRO A CA 27
ATOM 19798 C C . PRO A 1 2 ? 12.238 -0.856 -1.323 1.00 15.00 231 PRO A C 27
ATOM 19799 O O . PRO A 1 2 ? 12.577 0.328 -1.344 1.00 15.00 231 PRO A O 27
ATOM 19810 N N . LEU A 1 3 ? 11.273 -1.308 -0.540 1.00 15.00 232 LEU A N 27
ATOM 19811 C CA . LEU A 1 3 ? 10.521 -0.416 0.331 1.00 15.00 232 LEU A CA 27
ATOM 19812 C C . LEU A 1 3 ? 11.140 -0.326 1.715 1.00 15.00 232 LEU A C 27
ATOM 19813 O O . LEU A 1 3 ? 11.913 -1.196 2.107 1.00 15.00 232 LEU A O 27
ATOM 19829 N N . PRO A 1 4 ? 10.793 0.733 2.485 1.00 15.00 233 PRO A N 27
ATOM 19830 C CA . PRO A 1 4 ? 11.310 0.950 3.851 1.00 15.00 233 PRO A CA 27
ATOM 19831 C C . PRO A 1 4 ? 10.968 -0.201 4.804 1.00 15.00 233 PRO A C 27
ATOM 19832 O O . PRO A 1 4 ? 11.394 -0.208 5.960 1.00 15.00 233 PRO A O 27
ATOM 19843 N N . ASP A 1 5 ? 10.114 -1.107 4.324 1.00 15.00 234 ASP A N 27
ATOM 19844 C CA . ASP A 1 5 ? 9.707 -2.321 5.046 1.00 15.00 234 ASP A CA 27
ATOM 19845 C C . ASP A 1 5 ? 8.592 -2.014 6.026 1.00 15.00 234 ASP A C 27
ATOM 19846 O O . ASP A 1 5 ? 8.195 -2.860 6.827 1.00 15.00 234 ASP A O 27
ATOM 19855 N N . GLY A 1 6 ? 8.054 -0.813 5.928 1.00 15.00 235 GLY A N 27
ATOM 19856 C CA . GLY A 1 6 ? 6.855 -0.492 6.660 1.00 15.00 235 GLY A CA 27
ATOM 19857 C C . GLY A 1 6 ? 5.632 -0.944 5.896 1.00 15.00 235 GLY A C 27
ATOM 19858 O O . GLY A 1 6 ? 4.630 -1.351 6.483 1.00 15.00 235 GLY A O 27
ATOM 19862 N N . TRP A 1 7 ? 5.750 -0.917 4.575 1.00 15.00 236 TRP A N 27
ATOM 19863 C CA . TRP A 1 7 ? 4.639 -1.219 3.689 1.00 15.00 236 TRP A CA 27
ATOM 19864 C C . TRP A 1 7 ? 4.989 -2.158 2.555 1.00 15.00 236 TRP A C 27
ATOM 19865 O O . TRP A 1 7 ? 6.112 -2.176 2.050 1.00 15.00 236 TRP A O 27
ATOM 19886 N N . GLU A 1 8 ? 3.969 -2.911 2.155 1.00 15.00 237 GLU A N 27
ATOM 19887 C CA . GLU A 1 8 ? 4.084 -3.958 1.158 1.00 15.00 237 GLU A CA 27
ATOM 19888 C C . GLU A 1 8 ? 3.066 -3.658 0.053 1.00 15.00 237 GLU A C 27
ATOM 19889 O O . GLU A 1 8 ? 1.953 -3.214 0.350 1.00 15.00 237 GLU A O 27
ATOM 19901 N N . GLN A 1 9 ? 3.425 -3.906 -1.202 1.00 15.00 238 GLN A N 27
ATOM 19902 C CA . GLN A 1 9 ? 2.580 -3.504 -2.327 1.00 15.00 238 GLN A CA 27
ATOM 19903 C C . GLN A 1 9 ? 1.580 -4.615 -2.701 1.00 15.00 238 GLN A C 27
ATOM 19904 O O . GLN A 1 9 ? 1.980 -5.703 -3.120 1.00 15.00 238 GLN A O 27
ATOM 19918 N N . ALA A 1 10 ? 0.277 -4.338 -2.558 1.00 15.00 239 ALA A N 27
ATOM 19919 C CA . ALA A 1 10 ? -0.758 -5.307 -2.900 1.00 15.00 239 ALA A CA 27
ATOM 19920 C C . ALA A 1 10 ? -1.695 -4.738 -3.964 1.00 15.00 239 ALA A C 27
ATOM 19921 O O . ALA A 1 10 ? -1.915 -3.535 -4.025 1.00 15.00 239 ALA A O 27
ATOM 19928 N N . MET A 1 11 ? -2.249 -5.603 -4.798 1.00 15.00 240 MET A N 27
ATOM 19929 C CA . MET A 1 11 ? -3.100 -5.161 -5.900 1.00 15.00 240 MET A CA 27
ATOM 19930 C C . MET A 1 11 ? -4.572 -5.381 -5.576 1.00 15.00 240 MET A C 27
ATOM 19931 O O . MET A 1 11 ? -4.958 -6.463 -5.136 1.00 15.00 240 MET A O 27
ATOM 19945 N N . THR A 1 12 ? -5.393 -4.362 -5.798 1.00 15.00 241 THR A N 27
ATOM 19946 C CA . THR A 1 12 ? -6.830 -4.505 -5.631 1.00 15.00 241 THR A CA 27
ATOM 19947 C C . THR A 1 12 ? -7.499 -4.682 -6.993 1.00 15.00 241 THR A C 27
ATOM 19948 O O . THR A 1 12 ? -7.022 -4.146 -8.007 1.00 15.00 241 THR A O 27
ATOM 19959 N N . GLN A 1 13 ? -8.617 -5.412 -6.997 1.00 15.00 242 GLN A N 27
ATOM 19960 C CA . GLN A 1 13 ? -9.300 -5.818 -8.227 1.00 15.00 242 GLN A CA 27
ATOM 19961 C C . GLN A 1 13 ? -9.847 -4.616 -9.006 1.00 15.00 242 GLN A C 27
ATOM 19962 O O . GLN A 1 13 ? -10.281 -4.751 -10.152 1.00 15.00 242 GLN A O 27
ATOM 19976 N N . ASP A 1 14 ? -9.814 -3.438 -8.388 1.00 15.00 243 ASP A N 27
ATOM 19977 C CA . ASP A 1 14 ? -10.220 -2.206 -9.065 1.00 15.00 243 ASP A CA 27
ATOM 19978 C C . ASP A 1 14 ? -9.168 -1.804 -10.101 1.00 15.00 243 ASP A C 27
ATOM 19979 O O . ASP A 1 14 ? -9.376 -0.901 -10.910 1.00 15.00 243 ASP A O 27
ATOM 19988 N N . GLY A 1 15 ? -8.034 -2.495 -10.073 1.00 15.00 244 GLY A N 27
ATOM 19989 C CA . GLY A 1 15 ? -6.971 -2.224 -11.019 1.00 15.00 244 GLY A CA 27
ATOM 19990 C C . GLY A 1 15 ? -5.950 -1.242 -10.485 1.00 15.00 244 GLY A C 27
ATOM 19991 O O . GLY A 1 15 ? -5.265 -0.573 -11.256 1.00 15.00 244 GLY A O 27
ATOM 19995 N N . GLU A 1 16 ? -5.830 -1.174 -9.166 1.00 15.00 245 GLU A N 27
ATOM 19996 C CA . GLU A 1 16 ? -4.913 -0.231 -8.527 1.00 15.00 245 GLU A CA 27
ATOM 19997 C C . GLU A 1 16 ? -4.077 -0.942 -7.479 1.00 15.00 245 GLU A C 27
ATOM 19998 O O . GLU A 1 16 ? -4.527 -1.912 -6.864 1.00 15.00 245 GLU A O 27
ATOM 20010 N N . ILE A 1 17 ? -2.870 -0.456 -7.268 1.00 15.00 246 ILE A N 27
ATOM 20011 C CA . ILE A 1 17 ? -1.975 -1.057 -6.298 1.00 15.00 246 ILE A CA 27
ATOM 20012 C C . ILE A 1 17 ? -1.835 -0.158 -5.065 1.00 15.00 246 ILE A C 27
ATOM 20013 O O . ILE A 1 17 ? -1.647 1.050 -5.190 1.00 15.00 246 ILE A O 27
ATOM 20029 N N . TYR A 1 18 ? -1.943 -0.748 -3.878 1.00 15.00 247 TYR A N 27
ATOM 20030 C CA . TYR A 1 18 ? -1.910 0.013 -2.637 1.00 15.00 247 TYR A CA 27
ATOM 20031 C C . TYR A 1 18 ? -0.911 -0.610 -1.644 1.00 15.00 247 TYR A C 27
ATOM 20032 O O . TYR A 1 18 ? -0.861 -1.835 -1.493 1.00 15.00 247 TYR A O 27
ATOM 20050 N N . TYR A 1 19 ? -0.141 0.226 -0.952 1.00 15.00 248 TYR A N 27
ATOM 20051 C CA . TYR A 1 19 ? 0.801 -0.237 0.053 1.00 15.00 248 TYR A CA 27
ATOM 20052 C C . TYR A 1 19 ? 0.146 -0.306 1.418 1.00 15.00 248 TYR A C 27
ATOM 20053 O O . TYR A 1 19 ? -0.407 0.686 1.903 1.00 15.00 248 TYR A O 27
ATOM 20071 N N . ILE A 1 20 ? 0.213 -1.471 2.035 1.00 15.00 249 ILE A N 27
ATOM 20072 C CA . ILE A 1 20 ? -0.258 -1.638 3.395 1.00 15.00 249 ILE A CA 27
ATOM 20073 C C . ILE A 1 20 ? 0.886 -1.403 4.378 1.00 15.00 249 ILE A C 27
ATOM 20074 O O . ILE A 1 20 ? 1.806 -2.218 4.490 1.00 15.00 249 ILE A O 27
ATOM 20090 N N . ASN A 1 21 ? 0.842 -0.280 5.083 1.00 15.00 250 ASN A N 27
ATOM 20091 C CA . ASN A 1 21 ? 1.906 0.050 6.022 1.00 15.00 250 ASN A CA 27
ATOM 20092 C C . ASN A 1 21 ? 1.563 -0.532 7.399 1.00 15.00 250 ASN A C 27
ATOM 20093 O O . ASN A 1 21 ? 0.613 -0.066 8.029 1.00 15.00 250 ASN A O 27
ATOM 20104 N N . HIS A 1 22 ? 2.323 -1.542 7.869 1.00 15.00 251 HIS A N 27
ATOM 20105 C CA . HIS A 1 22 ? 1.991 -2.244 9.100 1.00 15.00 251 HIS A CA 27
ATOM 20106 C C . HIS A 1 22 ? 2.547 -1.501 10.308 1.00 15.00 251 HIS A C 27
ATOM 20107 O O . HIS A 1 22 ? 2.106 -1.710 11.441 1.00 15.00 251 HIS A O 27
ATOM 20122 N N . LYS A 1 23 ? 3.532 -0.649 10.063 1.00 15.00 252 LYS A N 27
ATOM 20123 C CA . LYS A 1 23 ? 4.153 0.117 11.133 1.00 15.00 252 LYS A CA 27
ATOM 20124 C C . LYS A 1 23 ? 3.339 1.364 11.444 1.00 15.00 252 LYS A C 27
ATOM 20125 O O . LYS A 1 23 ? 3.045 1.653 12.602 1.00 15.00 252 LYS A O 27
ATOM 20144 N N . ASN A 1 24 ? 2.964 2.094 10.404 1.00 15.00 253 ASN A N 27
ATOM 20145 C CA . ASN A 1 24 ? 2.252 3.355 10.580 1.00 15.00 253 ASN A CA 27
ATOM 20146 C C . ASN A 1 24 ? 0.749 3.174 10.423 1.00 15.00 253 ASN A C 27
ATOM 20147 O O . ASN A 1 24 ? -0.014 4.104 10.681 1.00 15.00 253 ASN A O 27
ATOM 20158 N N . LYS A 1 25 ? 0.333 1.983 9.983 1.00 15.00 254 LYS A N 27
ATOM 20159 C CA . LYS A 1 25 ? -1.090 1.647 9.856 1.00 15.00 254 LYS A CA 27
ATOM 20160 C C . LYS A 1 25 ? -1.780 2.583 8.852 1.00 15.00 254 LYS A C 27
ATOM 20161 O O . LYS A 1 25 ? -2.855 3.120 9.113 1.00 15.00 254 LYS A O 27
ATOM 20180 N N . THR A 1 26 ? -1.176 2.734 7.683 1.00 15.00 255 THR A N 27
ATOM 20181 C CA . THR A 1 26 ? -1.660 3.713 6.712 1.00 15.00 255 THR A CA 27
ATOM 20182 C C . THR A 1 26 ? -1.457 3.215 5.273 1.00 15.00 255 THR A C 27
ATOM 20183 O O . THR A 1 26 ? -0.549 2.424 5.009 1.00 15.00 255 THR A O 27
ATOM 20194 N N . THR A 1 27 ? -2.326 3.639 4.358 1.00 15.00 256 THR A N 27
ATOM 20195 C CA . THR A 1 27 ? -2.257 3.187 2.974 1.00 15.00 256 THR A CA 27
ATOM 20196 C C . THR A 1 27 ? -1.669 4.268 2.057 1.00 15.00 256 THR A C 27
ATOM 20197 O O . THR A 1 27 ? -1.990 5.452 2.188 1.00 15.00 256 THR A O 27
ATOM 20208 N N . SER A 1 28 ? -0.803 3.849 1.138 1.00 15.00 257 SER A N 27
ATOM 20209 C CA . SER A 1 28 ? -0.227 4.746 0.136 1.00 15.00 257 SER A CA 27
ATOM 20210 C C . SER A 1 28 ? -0.039 3.982 -1.171 1.00 15.00 257 SER A C 27
ATOM 20211 O O . SER A 1 28 ? 0.537 2.912 -1.170 1.00 15.00 257 SER A O 27
ATOM 20219 N N . TRP A 1 29 ? -0.486 4.552 -2.284 1.00 15.00 258 TRP A N 27
ATOM 20220 C CA . TRP A 1 29 ? -0.558 3.821 -3.555 1.00 15.00 258 TRP A CA 27
ATOM 20221 C C . TRP A 1 29 ? 0.801 3.297 -4.042 1.00 15.00 258 TRP A C 27
ATOM 20222 O O . TRP A 1 29 ? 0.972 2.102 -4.272 1.00 15.00 258 TRP A O 27
ATOM 20243 N N . LEU A 1 30 ? 1.755 4.197 -4.221 1.00 15.00 259 LEU A N 27
ATOM 20244 C CA . LEU A 1 30 ? 2.976 3.879 -4.955 1.00 15.00 259 LEU A CA 27
ATOM 20245 C C . LEU A 1 30 ? 4.251 4.035 -4.139 1.00 15.00 259 LEU A C 27
ATOM 20246 O O . LEU A 1 30 ? 4.270 4.714 -3.110 1.00 15.00 259 LEU A O 27
ATOM 20262 N N . ASP A 1 31 ? 5.307 3.384 -4.638 1.00 15.00 260 ASP A N 27
ATOM 20263 C CA . ASP A 1 31 ? 6.585 3.243 -3.940 1.00 15.00 260 ASP A CA 27
ATOM 20264 C C . ASP A 1 31 ? 7.200 4.603 -3.630 1.00 15.00 260 ASP A C 27
ATOM 20265 O O . ASP A 1 31 ? 7.575 5.363 -4.529 1.00 15.00 260 ASP A O 27
ATOM 20274 N N . PRO A 1 32 ? 7.268 4.930 -2.331 1.00 15.00 261 PRO A N 27
ATOM 20275 C CA . PRO A 1 32 ? 7.792 6.205 -1.840 1.00 15.00 261 PRO A CA 27
ATOM 20276 C C . PRO A 1 32 ? 9.319 6.267 -1.787 1.00 15.00 261 PRO A C 27
ATOM 20277 O O . PRO A 1 32 ? 9.896 7.344 -1.660 1.00 15.00 261 PRO A O 27
ATOM 20288 N N . ARG A 1 33 ? 9.966 5.109 -1.839 1.00 15.00 262 ARG A N 27
ATOM 20289 C CA . ARG A 1 33 ? 11.414 5.034 -1.665 1.00 15.00 262 ARG A CA 27
ATOM 20290 C C . ARG A 1 33 ? 12.144 5.401 -2.955 1.00 15.00 262 ARG A C 27
ATOM 20291 O O . ARG A 1 33 ? 13.224 5.998 -2.925 1.00 15.00 262 ARG A O 27
ATOM 20312 N N . LEU A 1 34 ? 11.572 5.010 -4.085 1.00 15.00 263 LEU A N 27
ATOM 20313 C CA . LEU A 1 34 ? 12.140 5.349 -5.385 1.00 15.00 263 LEU A CA 27
ATOM 20314 C C . LEU A 1 34 ? 11.783 6.773 -5.796 1.00 15.00 263 LEU A C 27
ATOM 20315 O O . LEU A 1 34 ? 12.342 7.307 -6.758 1.00 15.00 263 LEU A O 27
ATOM 20331 N N . ASP A 1 35 ? 10.846 7.380 -5.072 1.00 15.00 264 ASP A N 27
ATOM 20332 C CA . ASP A 1 35 ? 10.378 8.731 -5.392 1.00 15.00 264 ASP A CA 27
ATOM 20333 C C . ASP A 1 35 ? 11.493 9.789 -5.317 1.00 15.00 264 ASP A C 27
ATOM 20334 O O . ASP A 1 35 ? 11.644 10.584 -6.246 1.00 15.00 264 ASP A O 27
ATOM 20343 N N . PRO A 1 36 ? 12.266 9.838 -4.217 1.00 15.00 265 PRO A N 27
ATOM 20344 C CA . PRO A 1 36 ? 13.442 10.709 -4.118 1.00 15.00 265 PRO A CA 27
ATOM 20345 C C . PRO A 1 36 ? 14.539 10.305 -5.103 1.00 15.00 265 PRO A C 27
ATOM 20346 O O . PRO A 1 36 ? 15.275 9.335 -4.820 1.00 15.00 265 PRO A O 27
ATOM 20358 N N . SER B 2 1 ? -7.595 9.572 -5.928 1.00 15.00 206 SER B N 27
ATOM 20359 C CA . SER B 2 1 ? -8.284 8.486 -5.207 1.00 15.00 206 SER B CA 27
ATOM 20360 C C . SER B 2 1 ? -7.644 8.261 -3.842 1.00 15.00 206 SER B C 27
ATOM 20361 O O . SER B 2 1 ? -6.433 8.075 -3.745 1.00 15.00 206 SER B O 27
ATOM 20371 N N . PRO B 2 2 ? -8.438 8.292 -2.764 1.00 15.00 207 PRO B N 27
ATOM 20372 C CA . PRO B 2 2 ? -7.965 7.920 -1.430 1.00 15.00 207 PRO B CA 27
ATOM 20373 C C . PRO B 2 2 ? -7.810 6.403 -1.316 1.00 15.00 207 PRO B C 27
ATOM 20374 O O . PRO B 2 2 ? -8.708 5.659 -1.709 1.00 15.00 207 PRO B O 27
ATOM 20385 N N . PRO B 2 3 ? -6.674 5.918 -0.789 1.00 15.00 208 PRO B N 27
ATOM 20386 C CA . PRO B 2 3 ? -6.411 4.483 -0.684 1.00 15.00 208 PRO B CA 27
ATOM 20387 C C . PRO B 2 3 ? -7.281 3.823 0.383 1.00 15.00 208 PRO B C 27
ATOM 20388 O O . PRO B 2 3 ? -7.420 4.344 1.489 1.00 15.00 208 PRO B O 27
ATOM 20399 N N . PRO B 2 4 ? -7.873 2.666 0.043 1.00 15.00 209 PRO B N 27
ATOM 20400 C CA . PRO B 2 4 ? -8.758 1.905 0.933 1.00 15.00 209 PRO B CA 27
ATOM 20401 C C . PRO B 2 4 ? -8.166 1.693 2.323 1.00 15.00 209 PRO B C 27
ATOM 20402 O O . PRO B 2 4 ? -6.953 1.510 2.469 1.00 15.00 209 PRO B O 27
ATOM 20413 N N . PRO B 2 5 ? -9.029 1.701 3.353 1.00 15.00 210 PRO B N 27
ATOM 20414 C CA . PRO B 2 5 ? -8.625 1.489 4.743 1.00 15.00 210 PRO B CA 27
ATOM 20415 C C . PRO B 2 5 ? -7.737 0.264 4.908 1.00 15.00 210 PRO B C 27
ATOM 20416 O O . PRO B 2 5 ? -8.062 -0.827 4.433 1.00 15.00 210 PRO B O 27
ATOM 20427 N N . TYR B 2 6 ? -6.624 0.458 5.598 1.00 15.00 211 TYR B N 27
ATOM 20428 C CA . TYR B 2 6 ? -5.617 -0.577 5.801 1.00 15.00 211 TYR B CA 27
ATOM 20429 C C . TYR B 2 6 ? -6.129 -1.702 6.717 1.00 15.00 211 TYR B C 27
ATOM 20430 O O . TYR B 2 6 ? -5.498 -2.752 6.852 1.00 15.00 211 TYR B O 27
ATOM 20448 N N . SER B 2 7 ? -7.282 -1.482 7.334 1.00 15.00 212 SER B N 27
ATOM 20449 C CA . SER B 2 7 ? -7.860 -2.451 8.253 1.00 15.00 212 SER B CA 27
ATOM 20450 C C . SER B 2 7 ? -8.138 -3.794 7.571 1.00 15.00 212 SER B C 27
ATOM 20451 O O . SER B 2 7 ? -7.976 -4.851 8.184 1.00 15.00 212 SER B O 27
ATOM 20459 N N . ARG B 2 8 ? -8.585 -3.752 6.319 1.00 15.00 213 ARG B N 27
ATOM 20460 C CA . ARG B 2 8 ? -8.792 -4.971 5.546 1.00 15.00 213 ARG B CA 27
ATOM 20461 C C . ARG B 2 8 ? -8.579 -4.700 4.059 1.00 15.00 213 ARG B C 27
ATOM 20462 O O . ARG B 2 8 ? -8.568 -3.551 3.626 1.00 15.00 213 ARG B O 27
ATOM 20483 N N . TYR B 2 9 ? -8.438 -5.764 3.279 1.00 15.00 214 TYR B N 27
ATOM 20484 C CA . TYR B 2 9 ? -8.067 -5.645 1.875 1.00 15.00 214 TYR B CA 27
ATOM 20485 C C . TYR B 2 9 ? -9.316 -5.520 1.016 1.00 15.00 214 TYR B C 27
ATOM 20486 O O . TYR B 2 9 ? -10.235 -6.334 1.123 1.00 15.00 214 TYR B O 27
ATOM 20504 N N . PRO B 2 10 ? -9.371 -4.486 0.166 1.00 15.00 215 PRO B N 27
ATOM 20505 C CA . PRO B 2 10 ? -10.508 -4.255 -0.724 1.00 15.00 215 PRO B CA 27
ATOM 20506 C C . PRO B 2 10 ? -10.622 -5.317 -1.813 1.00 15.00 215 PRO B C 27
ATOM 20507 O O . PRO B 2 10 ? -9.784 -5.396 -2.717 1.00 15.00 215 PRO B O 27
ATOM 20518 N N . MET B 2 11 ? -11.643 -6.150 -1.700 1.00 15.00 216 MET B N 27
ATOM 20519 C CA . MET B 2 11 ? -11.900 -7.189 -2.686 1.00 15.00 216 MET B CA 27
ATOM 20520 C C . MET B 2 11 ? -13.231 -6.920 -3.379 1.00 15.00 216 MET B C 27
ATOM 20521 O O . MET B 2 11 ? -13.537 -7.494 -4.424 1.00 15.00 216 MET B O 27
ATOM 20535 N N . ASP B 2 12 ? -14.019 -6.044 -2.775 1.00 15.00 217 ASP B N 27
ATOM 20536 C CA . ASP B 2 12 ? -15.321 -5.666 -3.305 1.00 15.00 217 ASP B CA 27
ATOM 20537 C C . ASP B 2 12 ? -15.643 -4.232 -2.907 1.00 15.00 217 ASP B C 27
ATOM 20538 O O . ASP B 2 12 ? -16.031 -4.006 -1.741 1.00 15.00 217 ASP B O 27
ATOM 20548 N N . GLY A 1 1 ? 9.478 -1.783 -5.691 1.00 15.00 230 GLY A N 28
ATOM 20549 C CA . GLY A 1 1 ? 10.927 -2.080 -5.580 1.00 15.00 230 GLY A CA 28
ATOM 20550 C C . GLY A 1 1 ? 11.320 -2.400 -4.159 1.00 15.00 230 GLY A C 28
ATOM 20551 O O . GLY A 1 1 ? 10.607 -3.129 -3.474 1.00 15.00 230 GLY A O 28
ATOM 20557 N N . PRO A 1 2 ? 12.461 -1.882 -3.685 1.00 15.00 231 PRO A N 28
ATOM 20558 C CA . PRO A 1 2 ? 12.886 -2.044 -2.302 1.00 15.00 231 PRO A CA 28
ATOM 20559 C C . PRO A 1 2 ? 12.212 -1.026 -1.388 1.00 15.00 231 PRO A C 28
ATOM 20560 O O . PRO A 1 2 ? 12.482 0.173 -1.469 1.00 15.00 231 PRO A O 28
ATOM 20571 N N . LEU A 1 3 ? 11.310 -1.500 -0.545 1.00 15.00 232 LEU A N 28
ATOM 20572 C CA . LEU A 1 3 ? 10.560 -0.614 0.330 1.00 15.00 232 LEU A CA 28
ATOM 20573 C C . LEU A 1 3 ? 11.209 -0.478 1.691 1.00 15.00 232 LEU A C 28
ATOM 20574 O O . LEU A 1 3 ? 12.021 -1.315 2.077 1.00 15.00 232 LEU A O 28
ATOM 20590 N N . PRO A 1 4 ? 10.856 0.587 2.447 1.00 15.00 233 PRO A N 28
ATOM 20591 C CA . PRO A 1 4 ? 11.377 0.819 3.811 1.00 15.00 233 PRO A CA 28
ATOM 20592 C C . PRO A 1 4 ? 11.044 -0.337 4.760 1.00 15.00 233 PRO A C 28
ATOM 20593 O O . PRO A 1 4 ? 11.487 -0.357 5.912 1.00 15.00 233 PRO A O 28
ATOM 20604 N N . ASP A 1 5 ? 10.193 -1.244 4.268 1.00 15.00 234 ASP A N 28
ATOM 20605 C CA . ASP A 1 5 ? 9.828 -2.492 4.953 1.00 15.00 234 ASP A CA 28
ATOM 20606 C C . ASP A 1 5 ? 8.711 -2.270 5.947 1.00 15.00 234 ASP A C 28
ATOM 20607 O O . ASP A 1 5 ? 8.358 -3.165 6.716 1.00 15.00 234 ASP A O 28
ATOM 20616 N N . GLY A 1 6 ? 8.125 -1.088 5.894 1.00 15.00 235 GLY A N 28
ATOM 20617 C CA . GLY A 1 6 ? 6.932 -0.826 6.656 1.00 15.00 235 GLY A CA 28
ATOM 20618 C C . GLY A 1 6 ? 5.701 -1.215 5.873 1.00 15.00 235 GLY A C 28
ATOM 20619 O O . GLY A 1 6 ? 4.700 -1.646 6.444 1.00 15.00 235 GLY A O 28
ATOM 20623 N N . TRP A 1 7 ? 5.790 -1.103 4.549 1.00 15.00 236 TRP A N 28
ATOM 20624 C CA . TRP A 1 7 ? 4.646 -1.348 3.686 1.00 15.00 236 TRP A CA 28
ATOM 20625 C C . TRP A 1 7 ? 4.912 -2.302 2.534 1.00 15.00 236 TRP A C 28
ATOM 20626 O O . TRP A 1 7 ? 6.018 -2.386 2.000 1.00 15.00 236 TRP A O 28
ATOM 20647 N N . GLU A 1 8 ? 3.839 -2.992 2.163 1.00 15.00 237 GLU A N 28
ATOM 20648 C CA . GLU A 1 8 ? 3.838 -4.022 1.142 1.00 15.00 237 GLU A CA 28
ATOM 20649 C C . GLU A 1 8 ? 2.843 -3.624 0.051 1.00 15.00 237 GLU A C 28
ATOM 20650 O O . GLU A 1 8 ? 1.760 -3.124 0.364 1.00 15.00 237 GLU A O 28
ATOM 20662 N N . GLN A 1 9 ? 3.180 -3.851 -1.212 1.00 15.00 238 GLN A N 28
ATOM 20663 C CA . GLN A 1 9 ? 2.295 -3.455 -2.301 1.00 15.00 238 GLN A CA 28
ATOM 20664 C C . GLN A 1 9 ? 1.321 -4.590 -2.635 1.00 15.00 238 GLN A C 28
ATOM 20665 O O . GLN A 1 9 ? 1.740 -5.656 -3.088 1.00 15.00 238 GLN A O 28
ATOM 20679 N N . ALA A 1 10 ? 0.028 -4.374 -2.391 1.00 15.00 239 ALA A N 28
ATOM 20680 C CA . ALA A 1 10 ? -0.985 -5.364 -2.704 1.00 15.00 239 ALA A CA 28
ATOM 20681 C C . ALA A 1 10 ? -1.813 -4.908 -3.896 1.00 15.00 239 ALA A C 28
ATOM 20682 O O . ALA A 1 10 ? -1.980 -3.710 -4.120 1.00 15.00 239 ALA A O 28
ATOM 20689 N N . MET A 1 11 ? -2.314 -5.857 -4.663 1.00 15.00 240 MET A N 28
ATOM 20690 C CA . MET A 1 11 ? -3.095 -5.547 -5.849 1.00 15.00 240 MET A CA 28
ATOM 20691 C C . MET A 1 11 ? -4.566 -5.848 -5.607 1.00 15.00 240 MET A C 28
ATOM 20692 O O . MET A 1 11 ? -4.921 -6.977 -5.271 1.00 15.00 240 MET A O 28
ATOM 20706 N N . THR A 1 12 ? -5.421 -4.850 -5.772 1.00 15.00 241 THR A N 28
ATOM 20707 C CA . THR A 1 12 ? -6.848 -5.086 -5.688 1.00 15.00 241 THR A CA 28
ATOM 20708 C C . THR A 1 12 ? -7.382 -5.435 -7.067 1.00 15.00 241 THR A C 28
ATOM 20709 O O . THR A 1 12 ? -6.869 -4.949 -8.086 1.00 15.00 241 THR A O 28
ATOM 20720 N N . GLN A 1 13 ? -8.425 -6.259 -7.085 1.00 15.00 242 GLN A N 28
ATOM 20721 C CA . GLN A 1 13 ? -8.948 -6.844 -8.316 1.00 15.00 242 GLN A CA 28
ATOM 20722 C C . GLN A 1 13 ? -9.528 -5.778 -9.243 1.00 15.00 242 GLN A C 28
ATOM 20723 O O . GLN A 1 13 ? -9.841 -6.052 -10.401 1.00 15.00 242 GLN A O 28
ATOM 20737 N N . ASP A 1 14 ? -9.667 -4.562 -8.730 1.00 15.00 243 ASP A N 28
ATOM 20738 C CA . ASP A 1 14 ? -10.158 -3.447 -9.529 1.00 15.00 243 ASP A CA 28
ATOM 20739 C C . ASP A 1 14 ? -9.049 -2.913 -10.439 1.00 15.00 243 ASP A C 28
ATOM 20740 O O . ASP A 1 14 ? -9.269 -2.029 -11.265 1.00 15.00 243 ASP A O 28
ATOM 20749 N N . GLY A 1 15 ? -7.849 -3.466 -10.277 1.00 15.00 244 GLY A N 28
ATOM 20750 C CA . GLY A 1 15 ? -6.744 -3.128 -11.152 1.00 15.00 244 GLY A CA 28
ATOM 20751 C C . GLY A 1 15 ? -5.833 -2.057 -10.581 1.00 15.00 244 GLY A C 28
ATOM 20752 O O . GLY A 1 15 ? -5.164 -1.343 -11.331 1.00 15.00 244 GLY A O 28
ATOM 20756 N N . GLU A 1 16 ? -5.779 -1.949 -9.259 1.00 15.00 245 GLU A N 28
ATOM 20757 C CA . GLU A 1 16 ? -4.954 -0.922 -8.625 1.00 15.00 245 GLU A CA 28
ATOM 20758 C C . GLU A 1 16 ? -4.055 -1.527 -7.561 1.00 15.00 245 GLU A C 28
ATOM 20759 O O . GLU A 1 16 ? -4.473 -2.394 -6.793 1.00 15.00 245 GLU A O 28
ATOM 20771 N N . ILE A 1 17 ? -2.824 -1.051 -7.515 1.00 15.00 246 ILE A N 28
ATOM 20772 C CA . ILE A 1 17 ? -1.874 -1.485 -6.508 1.00 15.00 246 ILE A CA 28
ATOM 20773 C C . ILE A 1 17 ? -1.812 -0.456 -5.384 1.00 15.00 246 ILE A C 28
ATOM 20774 O O . ILE A 1 17 ? -1.863 0.747 -5.636 1.00 15.00 246 ILE A O 28
ATOM 20790 N N . TYR A 1 18 ? -1.737 -0.925 -4.148 1.00 15.00 247 TYR A N 28
ATOM 20791 C CA . TYR A 1 18 ? -1.725 -0.028 -3.002 1.00 15.00 247 TYR A CA 28
ATOM 20792 C C . TYR A 1 18 ? -0.788 -0.553 -1.909 1.00 15.00 247 TYR A C 28
ATOM 20793 O O . TYR A 1 18 ? -0.713 -1.763 -1.678 1.00 15.00 247 TYR A O 28
ATOM 20811 N N . TYR A 1 19 ? -0.094 0.354 -1.230 1.00 15.00 248 TYR A N 28
ATOM 20812 C CA . TYR A 1 19 ? 0.808 -0.007 -0.152 1.00 15.00 248 TYR A CA 28
ATOM 20813 C C . TYR A 1 19 ? 0.126 0.116 1.201 1.00 15.00 248 TYR A C 28
ATOM 20814 O O . TYR A 1 19 ? -0.308 1.201 1.596 1.00 15.00 248 TYR A O 28
ATOM 20832 N N . ILE A 1 20 ? 0.026 -1.003 1.900 1.00 15.00 249 ILE A N 28
ATOM 20833 C CA . ILE A 1 20 ? -0.446 -0.999 3.270 1.00 15.00 249 ILE A CA 28
ATOM 20834 C C . ILE A 1 20 ? 0.744 -1.004 4.219 1.00 15.00 249 ILE A C 28
ATOM 20835 O O . ILE A 1 20 ? 1.556 -1.935 4.211 1.00 15.00 249 ILE A O 28
ATOM 20851 N N . ASN A 1 21 ? 0.855 0.037 5.031 1.00 15.00 250 ASN A N 28
ATOM 20852 C CA . ASN A 1 21 ? 1.986 0.170 5.932 1.00 15.00 250 ASN A CA 28
ATOM 20853 C C . ASN A 1 21 ? 1.650 -0.511 7.259 1.00 15.00 250 ASN A C 28
ATOM 20854 O O . ASN A 1 21 ? 0.847 0.020 8.027 1.00 15.00 250 ASN A O 28
ATOM 20865 N N . HIS A 1 22 ? 2.233 -1.692 7.527 1.00 15.00 251 HIS A N 28
ATOM 20866 C CA . HIS A 1 22 ? 1.875 -2.467 8.699 1.00 15.00 251 HIS A CA 28
ATOM 20867 C C . HIS A 1 22 ? 2.489 -1.875 9.958 1.00 15.00 251 HIS A C 28
ATOM 20868 O O . HIS A 1 22 ? 1.994 -2.096 11.061 1.00 15.00 251 HIS A O 28
ATOM 20883 N N . LYS A 1 23 ? 3.581 -1.147 9.798 1.00 15.00 252 LYS A N 28
ATOM 20884 C CA . LYS A 1 23 ? 4.285 -0.599 10.949 1.00 15.00 252 LYS A CA 28
ATOM 20885 C C . LYS A 1 23 ? 3.806 0.808 11.318 1.00 15.00 252 LYS A C 28
ATOM 20886 O O . LYS A 1 23 ? 3.920 1.219 12.470 1.00 15.00 252 LYS A O 28
ATOM 20905 N N . ASN A 1 24 ? 3.301 1.560 10.345 1.00 15.00 253 ASN A N 28
ATOM 20906 C CA . ASN A 1 24 ? 2.787 2.902 10.618 1.00 15.00 253 ASN A CA 28
ATOM 20907 C C . ASN A 1 24 ? 1.264 2.924 10.568 1.00 15.00 253 ASN A C 28
ATOM 20908 O O . ASN A 1 24 ? 0.647 3.927 10.922 1.00 15.00 253 ASN A O 28
ATOM 20919 N N . LYS A 1 25 ? 0.669 1.816 10.113 1.00 15.00 254 LYS A N 28
ATOM 20920 C CA . LYS A 1 25 ? -0.788 1.682 10.047 1.00 15.00 254 LYS A CA 28
ATOM 20921 C C . LYS A 1 25 ? -1.377 2.749 9.107 1.00 15.00 254 LYS A C 28
ATOM 20922 O O . LYS A 1 25 ? -2.442 3.317 9.352 1.00 15.00 254 LYS A O 28
ATOM 20941 N N . THR A 1 26 ? -0.694 2.968 7.989 1.00 15.00 255 THR A N 28
ATOM 20942 C CA . THR A 1 26 ? -1.085 4.003 7.032 1.00 15.00 255 THR A CA 28
ATOM 20943 C C . THR A 1 26 ? -1.141 3.445 5.604 1.00 15.00 255 THR A C 28
ATOM 20944 O O . THR A 1 26 ? -0.429 2.504 5.277 1.00 15.00 255 THR A O 28
ATOM 20955 N N . THR A 1 27 ? -2.005 4.003 4.761 1.00 15.00 256 THR A N 28
ATOM 20956 C CA . THR A 1 27 ? -2.126 3.528 3.388 1.00 15.00 256 THR A CA 28
ATOM 20957 C C . THR A 1 27 ? -1.680 4.600 2.388 1.00 15.00 256 THR A C 28
ATOM 20958 O O . THR A 1 27 ? -1.973 5.785 2.557 1.00 15.00 256 THR A O 28
ATOM 20969 N N . SER A 1 28 ? -0.947 4.174 1.365 1.00 15.00 257 SER A N 28
ATOM 20970 C CA . SER A 1 28 ? -0.536 5.045 0.265 1.00 15.00 257 SER A CA 28
ATOM 20971 C C . SER A 1 28 ? -0.404 4.208 -1.004 1.00 15.00 257 SER A C 28
ATOM 20972 O O . SER A 1 28 ? 0.136 3.117 -0.951 1.00 15.00 257 SER A O 28
ATOM 20980 N N . TRP A 1 29 ? -0.868 4.726 -2.136 1.00 15.00 258 TRP A N 28
ATOM 20981 C CA . TRP A 1 29 ? -0.975 3.924 -3.361 1.00 15.00 258 TRP A CA 28
ATOM 20982 C C . TRP A 1 29 ? 0.366 3.367 -3.836 1.00 15.00 258 TRP A C 28
ATOM 20983 O O . TRP A 1 29 ? 0.569 2.154 -3.879 1.00 15.00 258 TRP A O 28
ATOM 21004 N N . LEU A 1 30 ? 1.273 4.261 -4.185 1.00 15.00 259 LEU A N 28
ATOM 21005 C CA . LEU A 1 30 ? 2.456 3.898 -4.949 1.00 15.00 259 LEU A CA 28
ATOM 21006 C C . LEU A 1 30 ? 3.748 3.981 -4.157 1.00 15.00 259 LEU A C 28
ATOM 21007 O O . LEU A 1 30 ? 3.828 4.639 -3.119 1.00 15.00 259 LEU A O 28
ATOM 21023 N N . ASP A 1 31 ? 4.749 3.290 -4.691 1.00 15.00 260 ASP A N 28
ATOM 21024 C CA . ASP A 1 31 ? 6.026 3.056 -4.029 1.00 15.00 260 ASP A CA 28
ATOM 21025 C C . ASP A 1 31 ? 6.728 4.375 -3.695 1.00 15.00 260 ASP A C 28
ATOM 21026 O O . ASP A 1 31 ? 7.024 5.185 -4.576 1.00 15.00 260 ASP A O 28
ATOM 21035 N N . PRO A 1 32 ? 7.001 4.584 -2.398 1.00 15.00 261 PRO A N 28
ATOM 21036 C CA . PRO A 1 32 ? 7.545 5.835 -1.879 1.00 15.00 261 PRO A CA 28
ATOM 21037 C C . PRO A 1 32 ? 9.051 5.983 -2.081 1.00 15.00 261 PRO A C 28
ATOM 21038 O O . PRO A 1 32 ? 9.604 7.055 -1.841 1.00 15.00 261 PRO A O 28
ATOM 21049 N N . ARG A 1 33 ? 9.726 4.914 -2.497 1.00 15.00 262 ARG A N 28
ATOM 21050 C CA . ARG A 1 33 ? 11.174 4.972 -2.664 1.00 15.00 262 ARG A CA 28
ATOM 21051 C C . ARG A 1 33 ? 11.524 5.745 -3.934 1.00 15.00 262 ARG A C 28
ATOM 21052 O O . ARG A 1 33 ? 12.685 6.063 -4.183 1.00 15.00 262 ARG A O 28
ATOM 21073 N N . LEU A 1 34 ? 10.505 6.033 -4.737 1.00 15.00 263 LEU A N 28
ATOM 21074 C CA . LEU A 1 34 ? 10.672 6.850 -5.933 1.00 15.00 263 LEU A CA 28
ATOM 21075 C C . LEU A 1 34 ? 10.707 8.335 -5.579 1.00 15.00 263 LEU A C 28
ATOM 21076 O O . LEU A 1 34 ? 11.145 9.160 -6.382 1.00 15.00 263 LEU A O 28
ATOM 21092 N N . ASP A 1 35 ? 10.217 8.670 -4.386 1.00 15.00 264 ASP A N 28
ATOM 21093 C CA . ASP A 1 35 ? 10.184 10.064 -3.933 1.00 15.00 264 ASP A CA 28
ATOM 21094 C C . ASP A 1 35 ? 11.589 10.691 -3.853 1.00 15.00 264 ASP A C 28
ATOM 21095 O O . ASP A 1 35 ? 11.799 11.798 -4.356 1.00 15.00 264 ASP A O 28
ATOM 21104 N N . PRO A 1 36 ? 12.560 10.020 -3.201 1.00 15.00 265 PRO A N 28
ATOM 21105 C CA . PRO A 1 36 ? 13.970 10.421 -3.251 1.00 15.00 265 PRO A CA 28
ATOM 21106 C C . PRO A 1 36 ? 14.543 10.279 -4.660 1.00 15.00 265 PRO A C 28
ATOM 21107 O O . PRO A 1 36 ? 14.681 11.306 -5.354 1.00 15.00 265 PRO A O 28
ATOM 21119 N N . SER B 2 1 ? -6.202 10.927 -4.742 1.00 15.00 206 SER B N 28
ATOM 21120 C CA . SER B 2 1 ? -7.258 9.939 -4.444 1.00 15.00 206 SER B CA 28
ATOM 21121 C C . SER B 2 1 ? -6.891 9.125 -3.210 1.00 15.00 206 SER B C 28
ATOM 21122 O O . SER B 2 1 ? -5.840 8.492 -3.168 1.00 15.00 206 SER B O 28
ATOM 21132 N N . PRO B 2 2 ? -7.755 9.139 -2.185 1.00 15.00 207 PRO B N 28
ATOM 21133 C CA . PRO B 2 2 ? -7.518 8.415 -0.931 1.00 15.00 207 PRO B CA 28
ATOM 21134 C C . PRO B 2 2 ? -7.520 6.900 -1.127 1.00 15.00 207 PRO B C 28
ATOM 21135 O O . PRO B 2 2 ? -8.444 6.342 -1.723 1.00 15.00 207 PRO B O 28
ATOM 21146 N N . PRO B 2 3 ? -6.482 6.216 -0.628 1.00 15.00 208 PRO B N 28
ATOM 21147 C CA . PRO B 2 3 ? -6.370 4.767 -0.716 1.00 15.00 208 PRO B CA 28
ATOM 21148 C C . PRO B 2 3 ? -7.234 4.074 0.335 1.00 15.00 208 PRO B C 28
ATOM 21149 O O . PRO B 2 3 ? -7.524 4.649 1.388 1.00 15.00 208 PRO B O 28
ATOM 21160 N N . PRO B 2 4 ? -7.653 2.830 0.054 1.00 15.00 209 PRO B N 28
ATOM 21161 C CA . PRO B 2 4 ? -8.460 2.011 0.967 1.00 15.00 209 PRO B CA 28
ATOM 21162 C C . PRO B 2 4 ? -7.884 1.961 2.379 1.00 15.00 209 PRO B C 28
ATOM 21163 O O . PRO B 2 4 ? -6.666 1.885 2.562 1.00 15.00 209 PRO B O 28
ATOM 21174 N N . PRO B 2 5 ? -8.761 1.989 3.392 1.00 15.00 210 PRO B N 28
ATOM 21175 C CA . PRO B 2 5 ? -8.353 1.917 4.797 1.00 15.00 210 PRO B CA 28
ATOM 21176 C C . PRO B 2 5 ? -7.490 0.692 5.079 1.00 15.00 210 PRO B C 28
ATOM 21177 O O . PRO B 2 5 ? -7.805 -0.412 4.640 1.00 15.00 210 PRO B O 28
ATOM 21188 N N . TYR B 2 6 ? -6.424 0.894 5.841 1.00 15.00 211 TYR B N 28
ATOM 21189 C CA . TYR B 2 6 ? -5.475 -0.169 6.162 1.00 15.00 211 TYR B CA 28
ATOM 21190 C C . TYR B 2 6 ? -6.125 -1.253 7.032 1.00 15.00 211 TYR B C 28
ATOM 21191 O O . TYR B 2 6 ? -5.554 -2.324 7.244 1.00 15.00 211 TYR B O 28
ATOM 21209 N N . SER B 2 7 ? -7.328 -0.975 7.518 1.00 15.00 212 SER B N 28
ATOM 21210 C CA . SER B 2 7 ? -8.050 -1.921 8.351 1.00 15.00 212 SER B CA 28
ATOM 21211 C C . SER B 2 7 ? -8.331 -3.219 7.589 1.00 15.00 212 SER B C 28
ATOM 21212 O O . SER B 2 7 ? -8.160 -4.310 8.137 1.00 15.00 212 SER B O 28
ATOM 21220 N N . ARG B 2 8 ? -8.801 -3.109 6.346 1.00 15.00 213 ARG B N 28
ATOM 21221 C CA . ARG B 2 8 ? -9.005 -4.293 5.524 1.00 15.00 213 ARG B CA 28
ATOM 21222 C C . ARG B 2 8 ? -8.826 -3.977 4.040 1.00 15.00 213 ARG B C 28
ATOM 21223 O O . ARG B 2 8 ? -8.862 -2.820 3.630 1.00 15.00 213 ARG B O 28
ATOM 21244 N N . TYR B 2 9 ? -8.686 -5.026 3.237 1.00 15.00 214 TYR B N 28
ATOM 21245 C CA . TYR B 2 9 ? -8.346 -4.884 1.827 1.00 15.00 214 TYR B CA 28
ATOM 21246 C C . TYR B 2 9 ? -9.612 -4.783 0.986 1.00 15.00 214 TYR B C 28
ATOM 21247 O O . TYR B 2 9 ? -10.578 -5.512 1.222 1.00 15.00 214 TYR B O 28
ATOM 21265 N N . PRO B 2 10 ? -9.622 -3.892 -0.016 1.00 15.00 215 PRO B N 28
ATOM 21266 C CA . PRO B 2 10 ? -10.748 -3.761 -0.938 1.00 15.00 215 PRO B CA 28
ATOM 21267 C C . PRO B 2 10 ? -10.922 -5.014 -1.789 1.00 15.00 215 PRO B C 28
ATOM 21268 O O . PRO B 2 10 ? -10.143 -5.271 -2.714 1.00 15.00 215 PRO B O 28
ATOM 21279 N N . MET B 2 11 ? -11.913 -5.817 -1.440 1.00 15.00 216 MET B N 28
ATOM 21280 C CA . MET B 2 11 ? -12.150 -7.076 -2.120 1.00 15.00 216 MET B CA 28
ATOM 21281 C C . MET B 2 11 ? -13.502 -7.060 -2.817 1.00 15.00 216 MET B C 28
ATOM 21282 O O . MET B 2 11 ? -14.549 -7.031 -2.166 1.00 15.00 216 MET B O 28
ATOM 21296 N N . ASP B 2 12 ? -13.468 -7.054 -4.139 1.00 15.00 217 ASP B N 28
ATOM 21297 C CA . ASP B 2 12 ? -14.678 -7.028 -4.941 1.00 15.00 217 ASP B CA 28
ATOM 21298 C C . ASP B 2 12 ? -14.404 -7.642 -6.303 1.00 15.00 217 ASP B C 28
ATOM 21299 O O . ASP B 2 12 ? -15.088 -8.617 -6.667 1.00 15.00 217 ASP B O 28
ATOM 21309 N N . GLY A 1 1 ? 9.810 -1.114 -5.785 1.00 15.00 230 GLY A N 29
ATOM 21310 C CA . GLY A 1 1 ? 11.108 -1.811 -5.618 1.00 15.00 230 GLY A CA 29
ATOM 21311 C C . GLY A 1 1 ? 11.397 -2.119 -4.166 1.00 15.00 230 GLY A C 29
ATOM 21312 O O . GLY A 1 1 ? 10.722 -2.950 -3.558 1.00 15.00 230 GLY A O 29
ATOM 21318 N N . PRO A 1 2 ? 12.409 -1.473 -3.582 1.00 15.00 231 PRO A N 29
ATOM 21319 C CA . PRO A 1 2 ? 12.715 -1.618 -2.173 1.00 15.00 231 PRO A CA 29
ATOM 21320 C C . PRO A 1 2 ? 11.906 -0.648 -1.321 1.00 15.00 231 PRO A C 29
ATOM 21321 O O . PRO A 1 2 ? 12.082 0.564 -1.405 1.00 15.00 231 PRO A O 29
ATOM 21332 N N . LEU A 1 3 ? 10.992 -1.180 -0.529 1.00 15.00 232 LEU A N 29
ATOM 21333 C CA . LEU A 1 3 ? 10.147 -0.346 0.310 1.00 15.00 232 LEU A CA 29
ATOM 21334 C C . LEU A 1 3 ? 10.756 -0.146 1.685 1.00 15.00 232 LEU A C 29
ATOM 21335 O O . LEU A 1 3 ? 11.636 -0.898 2.094 1.00 15.00 232 LEU A O 29
ATOM 21351 N N . PRO A 1 4 ? 10.299 0.883 2.417 1.00 15.00 233 PRO A N 29
ATOM 21352 C CA . PRO A 1 4 ? 10.795 1.216 3.770 1.00 15.00 233 PRO A CA 29
ATOM 21353 C C . PRO A 1 4 ? 10.611 0.067 4.775 1.00 15.00 233 PRO A C 29
ATOM 21354 O O . PRO A 1 4 ? 11.051 0.162 5.921 1.00 15.00 233 PRO A O 29
ATOM 21365 N N . ASP A 1 5 ? 9.873 -0.966 4.346 1.00 15.00 234 ASP A N 29
ATOM 21366 C CA . ASP A 1 5 ? 9.733 -2.242 5.076 1.00 15.00 234 ASP A CA 29
ATOM 21367 C C . ASP A 1 5 ? 8.594 -2.191 6.074 1.00 15.00 234 ASP A C 29
ATOM 21368 O O . ASP A 1 5 ? 8.413 -3.110 6.873 1.00 15.00 234 ASP A O 29
ATOM 21377 N N . GLY A 1 6 ? 7.802 -1.141 6.000 1.00 15.00 235 GLY A N 29
ATOM 21378 C CA . GLY A 1 6 ? 6.624 -1.059 6.832 1.00 15.00 235 GLY A CA 29
ATOM 21379 C C . GLY A 1 6 ? 5.382 -1.505 6.095 1.00 15.00 235 GLY A C 29
ATOM 21380 O O . GLY A 1 6 ? 4.361 -1.801 6.708 1.00 15.00 235 GLY A O 29
ATOM 21384 N N . TRP A 1 7 ? 5.477 -1.583 4.773 1.00 15.00 236 TRP A N 29
ATOM 21385 C CA . TRP A 1 7 ? 4.308 -1.830 3.942 1.00 15.00 236 TRP A CA 29
ATOM 21386 C C . TRP A 1 7 ? 4.567 -2.759 2.767 1.00 15.00 236 TRP A C 29
ATOM 21387 O O . TRP A 1 7 ? 5.661 -2.800 2.200 1.00 15.00 236 TRP A O 29
ATOM 21408 N N . GLU A 1 8 ? 3.505 -3.471 2.404 1.00 15.00 237 GLU A N 29
ATOM 21409 C CA . GLU A 1 8 ? 3.499 -4.414 1.302 1.00 15.00 237 GLU A CA 29
ATOM 21410 C C . GLU A 1 8 ? 2.545 -3.909 0.218 1.00 15.00 237 GLU A C 29
ATOM 21411 O O . GLU A 1 8 ? 1.527 -3.283 0.526 1.00 15.00 237 GLU A O 29
ATOM 21423 N N . GLN A 1 9 ? 2.851 -4.211 -1.035 1.00 15.00 238 GLN A N 29
ATOM 21424 C CA . GLN A 1 9 ? 2.054 -3.738 -2.158 1.00 15.00 238 GLN A CA 29
ATOM 21425 C C . GLN A 1 9 ? 0.942 -4.738 -2.484 1.00 15.00 238 GLN A C 29
ATOM 21426 O O . GLN A 1 9 ? 1.213 -5.835 -2.976 1.00 15.00 238 GLN A O 29
ATOM 21440 N N . ALA A 1 10 ? -0.302 -4.377 -2.182 1.00 15.00 239 ALA A N 29
ATOM 21441 C CA . ALA A 1 10 ? -1.436 -5.217 -2.512 1.00 15.00 239 ALA A CA 29
ATOM 21442 C C . ALA A 1 10 ? -2.114 -4.685 -3.763 1.00 15.00 239 ALA A C 29
ATOM 21443 O O . ALA A 1 10 ? -2.102 -3.481 -4.015 1.00 15.00 239 ALA A O 29
ATOM 21450 N N . MET A 1 11 ? -2.692 -5.572 -4.549 1.00 15.00 240 MET A N 29
ATOM 21451 C CA . MET A 1 11 ? -3.300 -5.180 -5.811 1.00 15.00 240 MET A CA 29
ATOM 21452 C C . MET A 1 11 ? -4.793 -5.456 -5.793 1.00 15.00 240 MET A C 29
ATOM 21453 O O . MET A 1 11 ? -5.216 -6.580 -5.527 1.00 15.00 240 MET A O 29
ATOM 21467 N N . THR A 1 12 ? -5.592 -4.437 -6.067 1.00 15.00 241 THR A N 29
ATOM 21468 C CA . THR A 1 12 ? -7.025 -4.628 -6.168 1.00 15.00 241 THR A CA 29
ATOM 21469 C C . THR A 1 12 ? -7.460 -4.629 -7.630 1.00 15.00 241 THR A C 29
ATOM 21470 O O . THR A 1 12 ? -6.957 -3.844 -8.448 1.00 15.00 241 THR A O 29
ATOM 21481 N N . GLN A 1 13 ? -8.403 -5.517 -7.937 1.00 15.00 242 GLN A N 29
ATOM 21482 C CA . GLN A 1 13 ? -8.907 -5.717 -9.295 1.00 15.00 242 GLN A CA 29
ATOM 21483 C C . GLN A 1 13 ? -9.591 -4.454 -9.822 1.00 15.00 242 GLN A C 29
ATOM 21484 O O . GLN A 1 13 ? -9.943 -4.363 -10.998 1.00 15.00 242 GLN A O 29
ATOM 21498 N N . ASP A 1 14 ? -9.795 -3.489 -8.932 1.00 15.00 243 ASP A N 29
ATOM 21499 C CA . ASP A 1 14 ? -10.314 -2.178 -9.311 1.00 15.00 243 ASP A CA 29
ATOM 21500 C C . ASP A 1 14 ? -9.315 -1.443 -10.221 1.00 15.00 243 ASP A C 29
ATOM 21501 O O . ASP A 1 14 ? -9.603 -0.369 -10.747 1.00 15.00 243 ASP A O 29
ATOM 21510 N N . GLY A 1 15 ? -8.132 -2.032 -10.394 1.00 15.00 244 GLY A N 29
ATOM 21511 C CA . GLY A 1 15 ? -7.176 -1.527 -11.364 1.00 15.00 244 GLY A CA 29
ATOM 21512 C C . GLY A 1 15 ? -6.053 -0.706 -10.758 1.00 15.00 244 GLY A C 29
ATOM 21513 O O . GLY A 1 15 ? -5.332 -0.021 -11.482 1.00 15.00 244 GLY A O 29
ATOM 21517 N N . GLU A 1 16 ? -5.868 -0.793 -9.447 1.00 15.00 245 GLU A N 29
ATOM 21518 C CA . GLU A 1 16 ? -4.864 0.029 -8.773 1.00 15.00 245 GLU A CA 29
ATOM 21519 C C . GLU A 1 16 ? -4.203 -0.744 -7.637 1.00 15.00 245 GLU A C 29
ATOM 21520 O O . GLU A 1 16 ? -4.815 -1.621 -7.026 1.00 15.00 245 GLU A O 29
ATOM 21532 N N . ILE A 1 17 ? -2.948 -0.422 -7.360 1.00 15.00 246 ILE A N 29
ATOM 21533 C CA . ILE A 1 17 ? -2.205 -1.080 -6.295 1.00 15.00 246 ILE A CA 29
ATOM 21534 C C . ILE A 1 17 ? -2.046 -0.136 -5.108 1.00 15.00 246 ILE A C 29
ATOM 21535 O O . ILE A 1 17 ? -2.008 1.082 -5.280 1.00 15.00 246 ILE A O 29
ATOM 21551 N N . TYR A 1 18 ? -1.977 -0.692 -3.907 1.00 15.00 247 TYR A N 29
ATOM 21552 C CA . TYR A 1 18 ? -1.890 0.121 -2.705 1.00 15.00 247 TYR A CA 29
ATOM 21553 C C . TYR A 1 18 ? -0.968 -0.535 -1.661 1.00 15.00 247 TYR A C 29
ATOM 21554 O O . TYR A 1 18 ? -1.021 -1.750 -1.456 1.00 15.00 247 TYR A O 29
ATOM 21572 N N . TYR A 1 19 ? -0.134 0.266 -0.994 1.00 15.00 248 TYR A N 29
ATOM 21573 C CA . TYR A 1 19 ? 0.745 -0.230 0.052 1.00 15.00 248 TYR A CA 29
ATOM 21574 C C . TYR A 1 19 ? 0.059 -0.169 1.406 1.00 15.00 248 TYR A C 29
ATOM 21575 O O . TYR A 1 19 ? -0.338 0.904 1.865 1.00 15.00 248 TYR A O 29
ATOM 21593 N N . ILE A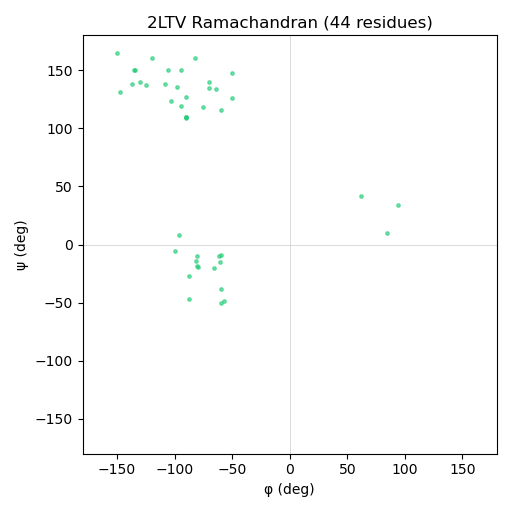 1 20 ? -0.084 -1.322 2.037 1.00 15.00 249 ILE A N 29
ATOM 21594 C CA . ILE A 1 20 ? -0.621 -1.392 3.382 1.00 15.00 249 ILE A CA 29
ATOM 21595 C C . ILE A 1 20 ? 0.511 -1.426 4.399 1.00 15.00 249 ILE A C 29
ATOM 21596 O O . ILE A 1 20 ? 1.278 -2.387 4.462 1.00 15.00 249 ILE A O 29
ATOM 21612 N N . ASN A 1 21 ? 0.604 -0.379 5.202 1.00 15.00 250 ASN A N 29
ATOM 21613 C CA . ASN A 1 21 ? 1.699 -0.247 6.149 1.00 15.00 250 ASN A CA 29
ATOM 21614 C C . ASN A 1 21 ? 1.312 -0.905 7.479 1.00 15.00 250 ASN A C 29
ATOM 21615 O O . ASN A 1 21 ? 0.533 -0.329 8.239 1.00 15.00 250 ASN A O 29
ATOM 21626 N N . HIS A 1 22 ? 1.821 -2.115 7.754 1.00 15.00 251 HIS A N 29
ATOM 21627 C CA . HIS A 1 22 ? 1.440 -2.848 8.951 1.00 15.00 251 HIS A CA 29
ATOM 21628 C C . HIS A 1 22 ? 2.200 -2.342 10.174 1.00 15.00 251 HIS A C 29
ATOM 21629 O O . HIS A 1 22 ? 1.811 -2.612 11.311 1.00 15.00 251 HIS A O 29
ATOM 21644 N N . LYS A 1 23 ? 3.289 -1.618 9.940 1.00 15.00 252 LYS A N 29
ATOM 21645 C CA . LYS A 1 23 ? 4.111 -1.115 11.035 1.00 15.00 252 LYS A CA 29
ATOM 21646 C C . LYS A 1 23 ? 3.647 0.253 11.534 1.00 15.00 252 LYS A C 29
ATOM 21647 O O . LYS A 1 23 ? 3.855 0.593 12.696 1.00 15.00 252 LYS A O 29
ATOM 21666 N N . ASN A 1 24 ? 3.059 1.055 10.656 1.00 15.00 253 ASN A N 29
ATOM 21667 C CA . ASN A 1 24 ? 2.640 2.403 11.030 1.00 15.00 253 ASN A CA 29
ATOM 21668 C C . ASN A 1 24 ? 1.145 2.611 10.807 1.00 15.00 253 ASN A C 29
ATOM 21669 O O . ASN A 1 24 ? 0.629 3.706 11.045 1.00 15.00 253 ASN A O 29
ATOM 21680 N N . LYS A 1 25 ? 0.462 1.568 10.341 1.00 15.00 254 LYS A N 29
ATOM 21681 C CA . LYS A 1 25 ? -0.985 1.620 10.120 1.00 15.00 254 LYS A CA 29
ATOM 21682 C C . LYS A 1 25 ? -1.346 2.761 9.155 1.00 15.00 254 LYS A C 29
ATOM 21683 O O . LYS A 1 25 ? -2.225 3.582 9.427 1.00 15.00 254 LYS A O 29
ATOM 21702 N N . THR A 1 26 ? -0.653 2.806 8.023 1.00 15.00 255 THR A N 29
ATOM 21703 C CA . THR A 1 26 ? -0.810 3.903 7.071 1.00 15.00 255 THR A CA 29
ATOM 21704 C C . THR A 1 26 ? -1.064 3.370 5.647 1.00 15.00 255 THR A C 29
ATOM 21705 O O . THR A 1 26 ? -0.567 2.303 5.292 1.00 15.00 255 THR A O 29
ATOM 21716 N N . THR A 1 27 ? -1.854 4.093 4.848 1.00 15.00 256 THR A N 29
ATOM 21717 C CA . THR A 1 27 ? -2.119 3.691 3.474 1.00 15.00 256 THR A CA 29
ATOM 21718 C C . THR A 1 27 ? -1.516 4.689 2.478 1.00 15.00 256 THR A C 29
ATOM 21719 O O . THR A 1 27 ? -1.674 5.903 2.627 1.00 15.00 256 THR A O 29
ATOM 21730 N N . SER A 1 28 ? -0.804 4.175 1.479 1.00 15.00 257 SER A N 29
ATOM 21731 C CA . SER A 1 28 ? -0.237 4.998 0.409 1.00 15.00 257 SER A CA 29
ATOM 21732 C C . SER A 1 28 ? -0.157 4.177 -0.875 1.00 15.00 257 SER A C 29
ATOM 21733 O O . SER A 1 28 ? 0.219 3.019 -0.829 1.00 15.00 257 SER A O 29
ATOM 21741 N N . TRP A 1 29 ? -0.490 4.782 -2.012 1.00 15.00 258 TRP A N 29
ATOM 21742 C CA . TRP A 1 29 ? -0.591 4.048 -3.278 1.00 15.00 258 TRP A CA 29
ATOM 21743 C C . TRP A 1 29 ? 0.726 3.381 -3.696 1.00 15.00 258 TRP A C 29
ATOM 21744 O O . TRP A 1 29 ? 0.834 2.156 -3.717 1.00 15.00 258 TRP A O 29
ATOM 21765 N N . LEU A 1 30 ? 1.719 4.198 -4.013 1.00 15.00 259 LEU A N 29
ATOM 21766 C CA . LEU A 1 30 ? 2.909 3.733 -4.719 1.00 15.00 259 LEU A CA 29
ATOM 21767 C C . LEU A 1 30 ? 4.186 3.899 -3.915 1.00 15.00 259 LEU A C 29
ATOM 21768 O O . LEU A 1 30 ? 4.244 4.686 -2.968 1.00 15.00 259 LEU A O 29
ATOM 21784 N N . ASP A 1 31 ? 5.202 3.143 -4.331 1.00 15.00 260 ASP A N 29
ATOM 21785 C CA . ASP A 1 31 ? 6.479 3.048 -3.628 1.00 15.00 260 ASP A CA 29
ATOM 21786 C C . ASP A 1 31 ? 7.134 4.418 -3.519 1.00 15.00 260 ASP A C 29
ATOM 21787 O O . ASP A 1 31 ? 7.556 5.011 -4.515 1.00 15.00 260 ASP A O 29
ATOM 21796 N N . PRO A 1 32 ? 7.189 4.937 -2.288 1.00 15.00 261 PRO A N 29
ATOM 21797 C CA . PRO A 1 32 ? 7.672 6.278 -2.008 1.00 15.00 261 PRO A CA 29
ATOM 21798 C C . PRO A 1 32 ? 9.194 6.390 -1.971 1.00 15.00 261 PRO A C 29
ATOM 21799 O O . PRO A 1 32 ? 9.733 7.494 -1.894 1.00 15.00 261 PRO A O 29
ATOM 21810 N N . ARG A 1 33 ? 9.895 5.263 -1.988 1.00 15.00 262 ARG A N 29
ATOM 21811 C CA . ARG A 1 33 ? 11.351 5.300 -2.020 1.00 15.00 262 ARG A CA 29
ATOM 21812 C C . ARG A 1 33 ? 11.830 5.559 -3.451 1.00 15.00 262 ARG A C 29
ATOM 21813 O O . ARG A 1 33 ? 12.994 5.878 -3.691 1.00 15.00 262 ARG A O 29
ATOM 21834 N N . LEU A 1 34 ? 10.910 5.414 -4.400 1.00 15.00 263 LEU A N 29
ATOM 21835 C CA . LEU A 1 34 ? 11.181 5.739 -5.798 1.00 15.00 263 LEU A CA 29
ATOM 21836 C C . LEU A 1 34 ? 11.070 7.243 -6.037 1.00 15.00 263 LEU A C 29
ATOM 21837 O O . LEU A 1 34 ? 11.399 7.733 -7.119 1.00 15.00 263 LEU A O 29
ATOM 21853 N N . ASP A 1 35 ? 10.567 7.960 -5.031 1.00 15.00 264 ASP A N 29
ATOM 21854 C CA . ASP A 1 35 ? 10.321 9.405 -5.132 1.00 15.00 264 ASP A CA 29
ATOM 21855 C C . ASP A 1 35 ? 11.547 10.202 -5.606 1.00 15.00 264 ASP A C 29
ATOM 21856 O O . ASP A 1 35 ? 11.418 11.029 -6.507 1.00 15.00 264 ASP A O 29
ATOM 21865 N N . PRO A 1 36 ? 12.735 10.004 -4.997 1.00 15.00 265 PRO A N 29
ATOM 21866 C CA . PRO A 1 36 ? 13.966 10.682 -5.425 1.00 15.00 265 PRO A CA 29
ATOM 21867 C C . PRO A 1 36 ? 14.317 10.391 -6.885 1.00 15.00 265 PRO A C 29
ATOM 21868 O O . PRO A 1 36 ? 14.016 11.236 -7.758 1.00 15.00 265 PRO A O 29
ATOM 21880 N N . SER B 2 1 ? -6.391 11.203 -4.962 1.00 15.00 206 SER B N 29
ATOM 21881 C CA . SER B 2 1 ? -7.205 9.979 -4.811 1.00 15.00 206 SER B CA 29
ATOM 21882 C C . SER B 2 1 ? -6.884 9.285 -3.492 1.00 15.00 206 SER B C 29
ATOM 21883 O O . SER B 2 1 ? -5.737 8.909 -3.250 1.00 15.00 206 SER B O 29
ATOM 21893 N N . PRO B 2 2 ? -7.885 9.122 -2.613 1.00 15.00 207 PRO B N 29
ATOM 21894 C CA . PRO B 2 2 ? -7.713 8.412 -1.342 1.00 15.00 207 PRO B CA 29
ATOM 21895 C C . PRO B 2 2 ? -7.609 6.895 -1.532 1.00 15.00 207 PRO B C 29
ATOM 21896 O O . PRO B 2 2 ? -8.452 6.290 -2.196 1.00 15.00 207 PRO B O 29
ATOM 21907 N N . PRO B 2 3 ? -6.564 6.267 -0.967 1.00 15.00 208 PRO B N 29
ATOM 21908 C CA . PRO B 2 3 ? -6.378 4.814 -1.023 1.00 15.00 208 PRO B CA 29
ATOM 21909 C C . PRO B 2 3 ? -7.317 4.088 -0.064 1.00 15.00 208 PRO B C 29
ATOM 21910 O O . PRO B 2 3 ? -7.589 4.584 1.031 1.00 15.00 208 PRO B O 29
ATOM 21921 N N . PRO B 2 4 ? -7.820 2.906 -0.466 1.00 15.00 209 PRO B N 29
ATOM 21922 C CA . PRO B 2 4 ? -8.656 2.061 0.389 1.00 15.00 209 PRO B CA 29
ATOM 21923 C C . PRO B 2 4 ? -8.024 1.854 1.762 1.00 15.00 209 PRO B C 29
ATOM 21924 O O . PRO B 2 4 ? -6.856 1.480 1.856 1.00 15.00 209 PRO B O 29
ATOM 21935 N N . PRO B 2 5 ? -8.795 2.102 2.830 1.00 15.00 210 PRO B N 29
ATOM 21936 C CA . PRO B 2 5 ? -8.298 2.067 4.211 1.00 15.00 210 PRO B CA 29
ATOM 21937 C C . PRO B 2 5 ? -7.497 0.811 4.544 1.00 15.00 210 PRO B C 29
ATOM 21938 O O . PRO B 2 5 ? -7.915 -0.307 4.243 1.00 15.00 210 PRO B O 29
ATOM 21949 N N . TYR B 2 6 ? -6.359 1.019 5.202 1.00 15.00 211 TYR B N 29
ATOM 21950 C CA . TYR B 2 6 ? -5.501 -0.070 5.669 1.00 15.00 211 TYR B CA 29
ATOM 21951 C C . TYR B 2 6 ? -6.236 -0.992 6.656 1.00 15.00 211 TYR B C 29
ATOM 21952 O O . TYR B 2 6 ? -5.760 -2.083 6.980 1.00 15.00 211 TYR B O 29
ATOM 21970 N N . SER B 2 7 ? -7.411 -0.564 7.106 1.00 15.00 212 SER B N 29
ATOM 21971 C CA . SER B 2 7 ? -8.157 -1.300 8.114 1.00 15.00 212 SER B CA 29
ATOM 21972 C C . SER B 2 7 ? -8.493 -2.712 7.629 1.00 15.00 212 SER B C 29
ATOM 21973 O O . SER B 2 7 ? -8.325 -3.680 8.374 1.00 15.00 212 SER B O 29
ATOM 21981 N N . ARG B 2 8 ? -8.974 -2.830 6.394 1.00 15.00 213 ARG B N 29
ATOM 21982 C CA . ARG B 2 8 ? -9.154 -4.136 5.781 1.00 15.00 213 ARG B CA 29
ATOM 21983 C C . ARG B 2 8 ? -8.994 -4.047 4.265 1.00 15.00 213 ARG B C 29
ATOM 21984 O O . ARG B 2 8 ? -9.050 -2.963 3.690 1.00 15.00 213 ARG B O 29
ATOM 22005 N N . TYR B 2 9 ? -8.831 -5.199 3.624 1.00 15.00 214 TYR B N 29
ATOM 22006 C CA . TYR B 2 9 ? -8.445 -5.249 2.221 1.00 15.00 214 TYR B CA 29
ATOM 22007 C C . TYR B 2 9 ? -9.673 -5.370 1.324 1.00 15.00 214 TYR B C 29
ATOM 22008 O O . TYR B 2 9 ? -10.492 -6.273 1.497 1.00 15.00 214 TYR B O 29
ATOM 22026 N N . PRO B 2 10 ? -9.801 -4.457 0.344 1.00 15.00 215 PRO B N 29
ATOM 22027 C CA . PRO B 2 10 ? -10.893 -4.477 -0.646 1.00 15.00 215 PRO B CA 29
ATOM 22028 C C . PRO B 2 10 ? -10.761 -5.622 -1.653 1.00 15.00 215 PRO B C 29
ATOM 22029 O O . PRO B 2 10 ? -11.263 -5.537 -2.774 1.00 15.00 215 PRO B O 29
ATOM 22040 N N . MET B 2 11 ? -10.107 -6.700 -1.244 1.00 15.00 216 MET B N 29
ATOM 22041 C CA . MET B 2 11 ? -9.998 -7.888 -2.072 1.00 15.00 216 MET B CA 29
ATOM 22042 C C . MET B 2 11 ? -11.169 -8.814 -1.785 1.00 15.00 216 MET B C 29
ATOM 22043 O O . MET B 2 11 ? -11.274 -9.384 -0.694 1.00 15.00 216 MET B O 29
ATOM 22057 N N . ASP B 2 12 ? -12.058 -8.927 -2.753 1.00 15.00 217 ASP B N 29
ATOM 22058 C CA . ASP B 2 12 ? -13.259 -9.727 -2.601 1.00 15.00 217 ASP B CA 29
ATOM 22059 C C . ASP B 2 12 ? -13.362 -10.716 -3.751 1.00 15.00 217 ASP B C 29
ATOM 22060 O O . ASP B 2 12 ? -13.732 -10.296 -4.866 1.00 15.00 217 ASP B O 29
ATOM 22070 N N . GLY A 1 1 ? 10.085 -0.760 -6.284 1.00 15.00 230 GLY A N 30
ATOM 22071 C CA . GLY A 1 1 ? 11.476 -1.073 -5.883 1.00 15.00 230 GLY A CA 30
ATOM 22072 C C . GLY A 1 1 ? 11.532 -1.710 -4.512 1.00 15.00 230 GLY A C 30
ATOM 22073 O O . GLY A 1 1 ? 10.603 -2.418 -4.121 1.00 15.00 230 GLY A O 30
ATOM 22079 N N . PRO A 1 2 ? 12.619 -1.495 -3.756 1.00 15.00 231 PRO A N 30
ATOM 22080 C CA . PRO A 1 2 ? 12.728 -1.962 -2.386 1.00 15.00 231 PRO A CA 30
ATOM 22081 C C . PRO A 1 2 ? 12.108 -0.964 -1.417 1.00 15.00 231 PRO A C 30
ATOM 22082 O O . PRO A 1 2 ? 12.592 0.156 -1.274 1.00 15.00 231 PRO A O 30
ATOM 22093 N N . LEU A 1 3 ? 11.022 -1.360 -0.773 1.00 15.00 232 LEU A N 30
ATOM 22094 C CA . LEU A 1 3 ? 10.309 -0.455 0.113 1.00 15.00 232 LEU A CA 30
ATOM 22095 C C . LEU A 1 3 ? 10.961 -0.386 1.481 1.00 15.00 232 LEU A C 30
ATOM 22096 O O . LEU A 1 3 ? 11.724 -1.276 1.850 1.00 15.00 232 LEU A O 30
ATOM 22112 N N . PRO A 1 4 ? 10.666 0.678 2.262 1.00 15.00 233 PRO A N 30
ATOM 22113 C CA . PRO A 1 4 ? 11.235 0.874 3.610 1.00 15.00 233 PRO A CA 30
ATOM 22114 C C . PRO A 1 4 ? 10.894 -0.276 4.568 1.00 15.00 233 PRO A C 30
ATOM 22115 O O . PRO A 1 4 ? 11.387 -0.315 5.694 1.00 15.00 233 PRO A O 30
ATOM 22126 N N . ASP A 1 5 ? 9.992 -1.157 4.115 1.00 15.00 234 ASP A N 30
ATOM 22127 C CA . ASP A 1 5 ? 9.608 -2.387 4.829 1.00 15.00 234 ASP A CA 30
ATOM 22128 C C . ASP A 1 5 ? 8.525 -2.112 5.856 1.00 15.00 234 ASP A C 30
ATOM 22129 O O . ASP A 1 5 ? 8.174 -2.976 6.661 1.00 15.00 234 ASP A O 30
ATOM 22138 N N . GLY A 1 6 ? 7.971 -0.912 5.802 1.00 15.00 235 GLY A N 30
ATOM 22139 C CA . GLY A 1 6 ? 6.817 -0.597 6.611 1.00 15.00 235 GLY A CA 30
ATOM 22140 C C . GLY A 1 6 ? 5.529 -0.892 5.873 1.00 15.00 235 GLY A C 30
ATOM 22141 O O . GLY A 1 6 ? 4.474 -1.031 6.480 1.00 15.00 235 GLY A O 30
ATOM 22145 N N . TRP A 1 7 ? 5.632 -1.014 4.553 1.00 15.00 236 TRP A N 30
ATOM 22146 C CA . TRP A 1 7 ? 4.470 -1.226 3.698 1.00 15.00 236 TRP A CA 30
ATOM 22147 C C . TRP A 1 7 ? 4.733 -2.176 2.545 1.00 15.00 236 TRP A C 30
ATOM 22148 O O . TRP A 1 7 ? 5.846 -2.267 2.025 1.00 15.00 236 TRP A O 30
ATOM 22169 N N . GLU A 1 8 ? 3.665 -2.866 2.154 1.00 15.00 237 GLU A N 30
ATOM 22170 C CA . GLU A 1 8 ? 3.709 -3.900 1.133 1.00 15.00 237 GLU A CA 30
ATOM 22171 C C . GLU A 1 8 ? 2.656 -3.541 0.070 1.00 15.00 237 GLU A C 30
ATOM 22172 O O . GLU A 1 8 ? 1.585 -3.034 0.417 1.00 15.00 237 GLU A O 30
ATOM 22184 N N . GLN A 1 9 ? 2.936 -3.815 -1.197 1.00 15.00 238 GLN A N 30
ATOM 22185 C CA . GLN A 1 9 ? 2.064 -3.369 -2.285 1.00 15.00 238 GLN A CA 30
ATOM 22186 C C . GLN A 1 9 ? 0.988 -4.421 -2.595 1.00 15.00 238 GLN A C 30
ATOM 22187 O O . GLN A 1 9 ? 1.289 -5.477 -3.148 1.00 15.00 238 GLN A O 30
ATOM 22201 N N . ALA A 1 10 ? -0.262 -4.142 -2.219 1.00 15.00 239 ALA A N 30
ATOM 22202 C CA . ALA A 1 10 ? -1.363 -5.065 -2.466 1.00 15.00 239 ALA A CA 30
ATOM 22203 C C . ALA A 1 10 ? -2.220 -4.566 -3.625 1.00 15.00 239 ALA A C 30
ATOM 22204 O O . ALA A 1 10 ? -2.319 -3.366 -3.854 1.00 15.00 239 ALA A O 30
ATOM 22211 N N . MET A 1 11 ? -2.833 -5.482 -4.358 1.00 15.00 240 MET A N 30
ATOM 22212 C CA . MET A 1 11 ? -3.586 -5.117 -5.552 1.00 15.00 240 MET A CA 30
ATOM 22213 C C . MET A 1 11 ? -5.079 -5.337 -5.348 1.00 15.00 240 MET A C 30
ATOM 22214 O O . MET A 1 11 ? -5.496 -6.415 -4.928 1.00 15.00 240 MET A O 30
ATOM 22228 N N . THR A 1 12 ? -5.882 -4.320 -5.643 1.00 15.00 241 THR A N 30
ATOM 22229 C CA . THR A 1 12 ? -7.323 -4.500 -5.689 1.00 15.00 241 THR A CA 30
ATOM 22230 C C . THR A 1 12 ? -7.722 -4.867 -7.118 1.00 15.00 241 THR A C 30
ATOM 22231 O O . THR A 1 12 ? -7.123 -4.372 -8.082 1.00 15.00 241 THR A O 30
ATOM 22242 N N . GLN A 1 13 ? -8.724 -5.728 -7.247 1.00 15.00 242 GLN A N 30
ATOM 22243 C CA . GLN A 1 13 ? -9.045 -6.374 -8.519 1.00 15.00 242 GLN A CA 30
ATOM 22244 C C . GLN A 1 13 ? -9.471 -5.375 -9.603 1.00 15.00 242 GLN A C 30
ATOM 22245 O O . GLN A 1 13 ? -9.350 -5.659 -10.795 1.00 15.00 242 GLN A O 30
ATOM 22259 N N . ASP A 1 14 ? -9.969 -4.215 -9.190 1.00 15.00 243 ASP A N 30
ATOM 22260 C CA . ASP A 1 14 ? -10.378 -3.177 -10.134 1.00 15.00 243 ASP A CA 30
ATOM 22261 C C . ASP A 1 14 ? -9.166 -2.584 -10.852 1.00 15.00 243 ASP A C 30
ATOM 22262 O O . ASP A 1 14 ? -9.299 -1.892 -11.862 1.00 15.00 243 ASP A O 30
ATOM 22271 N N . GLY A 1 15 ? -7.979 -2.857 -10.321 1.00 15.00 244 GLY A N 30
ATOM 22272 C CA . GLY A 1 15 ? -6.760 -2.455 -10.994 1.00 15.00 244 GLY A CA 30
ATOM 22273 C C . GLY A 1 15 ? -6.045 -1.286 -10.338 1.00 15.00 244 GLY A C 30
ATOM 22274 O O . GLY A 1 15 ? -5.578 -0.382 -11.029 1.00 15.00 244 GLY A O 30
ATOM 22278 N N . GLU A 1 16 ? -5.945 -1.295 -9.015 1.00 15.00 245 GLU A N 30
ATOM 22279 C CA . GLU A 1 16 ? -5.170 -0.275 -8.310 1.00 15.00 245 GLU A CA 30
ATOM 22280 C C . GLU A 1 16 ? -4.373 -0.906 -7.180 1.00 15.00 245 GLU A C 30
ATOM 22281 O O . GLU A 1 16 ? -4.891 -1.721 -6.413 1.00 15.00 245 GLU A O 30
ATOM 22293 N N . ILE A 1 17 ? -3.112 -0.522 -7.083 1.00 15.00 246 ILE A N 30
ATOM 22294 C CA . ILE A 1 17 ? -2.222 -1.070 -6.078 1.00 15.00 246 ILE A CA 30
ATOM 22295 C C . ILE A 1 17 ? -2.045 -0.085 -4.921 1.00 15.00 246 ILE A C 30
ATOM 22296 O O . ILE A 1 17 ? -1.876 1.113 -5.140 1.00 15.00 246 ILE A O 30
ATOM 22312 N N . TYR A 1 18 ? -2.104 -0.590 -3.696 1.00 15.00 247 TYR A N 30
ATOM 22313 C CA . TYR A 1 18 ? -2.008 0.244 -2.512 1.00 15.00 247 TYR A CA 30
ATOM 22314 C C . TYR A 1 18 ? -1.035 -0.384 -1.506 1.00 15.00 247 TYR A C 30
ATOM 22315 O O . TYR A 1 18 ? -1.034 -1.602 -1.319 1.00 15.00 247 TYR A O 30
ATOM 22333 N N . TYR A 1 19 ? -0.221 0.437 -0.856 1.00 15.00 248 TYR A N 30
ATOM 22334 C CA . TYR A 1 19 ? 0.723 -0.043 0.134 1.00 15.00 248 TYR A CA 30
ATOM 22335 C C . TYR A 1 19 ? 0.096 -0.059 1.516 1.00 15.00 248 TYR A C 30
ATOM 22336 O O . TYR A 1 19 ? -0.353 0.976 2.019 1.00 15.00 248 TYR A O 30
ATOM 22354 N N . ILE A 1 20 ? 0.063 -1.232 2.123 1.00 15.00 249 ILE A N 30
ATOM 22355 C CA . ILE A 1 20 ? -0.421 -1.372 3.481 1.00 15.00 249 ILE A CA 30
ATOM 22356 C C . ILE A 1 20 ? 0.736 -1.199 4.462 1.00 15.00 249 ILE A C 30
ATOM 22357 O O . ILE A 1 20 ? 1.600 -2.070 4.587 1.00 15.00 249 ILE A O 30
ATOM 22373 N N . ASN A 1 21 ? 0.762 -0.063 5.145 1.00 15.00 250 ASN A N 30
ATOM 22374 C CA . ASN A 1 21 ? 1.852 0.236 6.058 1.00 15.00 250 ASN A CA 30
ATOM 22375 C C . ASN A 1 21 ? 1.505 -0.293 7.458 1.00 15.00 250 ASN A C 30
ATOM 22376 O O . ASN A 1 21 ? 0.659 0.296 8.136 1.00 15.00 250 ASN A O 30
ATOM 22387 N N . HIS A 1 22 ? 2.132 -1.408 7.886 1.00 15.00 251 HIS A N 30
ATOM 22388 C CA . HIS A 1 22 ? 1.775 -2.057 9.139 1.00 15.00 251 HIS A CA 30
ATOM 22389 C C . HIS A 1 22 ? 2.308 -1.289 10.340 1.00 15.00 251 HIS A C 30
ATOM 22390 O O . HIS A 1 22 ? 1.759 -1.385 11.439 1.00 15.00 251 HIS A O 30
ATOM 22405 N N . LYS A 1 23 ? 3.382 -0.539 10.136 1.00 15.00 252 LYS A N 30
ATOM 22406 C CA . LYS A 1 23 ? 4.012 0.193 11.230 1.00 15.00 252 LYS A CA 30
ATOM 22407 C C . LYS A 1 23 ? 3.322 1.530 11.480 1.00 15.00 252 LYS A C 30
ATOM 22408 O O . LYS A 1 23 ? 3.411 2.088 12.572 1.00 15.00 252 LYS A O 30
ATOM 22427 N N . ASN A 1 24 ? 2.658 2.057 10.463 1.00 15.00 253 ASN A N 30
ATOM 22428 C CA . ASN A 1 24 ? 2.014 3.361 10.576 1.00 15.00 253 ASN A CA 30
ATOM 22429 C C . ASN A 1 24 ? 0.501 3.262 10.409 1.00 15.00 253 ASN A C 30
ATOM 22430 O O . ASN A 1 24 ? -0.204 4.265 10.523 1.00 15.00 253 ASN A O 30
ATOM 22441 N N . LYS A 1 25 ? 0.014 2.053 10.121 1.00 15.00 254 LYS A N 30
ATOM 22442 C CA . LYS A 1 25 ? -1.423 1.777 10.046 1.00 15.00 254 LYS A CA 30
ATOM 22443 C C . LYS A 1 25 ? -2.090 2.615 8.948 1.00 15.00 254 LYS A C 30
ATOM 22444 O O . LYS A 1 25 ? -3.288 2.897 9.007 1.00 15.00 254 LYS A O 30
ATOM 22463 N N . THR A 1 26 ? -1.334 2.951 7.911 1.00 15.00 255 THR A N 30
ATOM 22464 C CA . THR A 1 26 ? -1.813 3.905 6.914 1.00 15.00 255 THR A CA 30
ATOM 22465 C C . THR A 1 26 ? -1.592 3.390 5.485 1.00 15.00 255 THR A C 30
ATOM 22466 O O . THR A 1 26 ? -0.670 2.613 5.237 1.00 15.00 255 THR A O 30
ATOM 22477 N N . THR A 1 27 ? -2.461 3.798 4.559 1.00 15.00 256 THR A N 30
ATOM 22478 C CA . THR A 1 27 ? -2.377 3.347 3.177 1.00 15.00 256 THR A CA 30
ATOM 22479 C C . THR A 1 27 ? -1.813 4.447 2.272 1.00 15.00 256 THR A C 30
ATOM 22480 O O . THR A 1 27 ? -2.155 5.619 2.420 1.00 15.00 256 THR A O 30
ATOM 22491 N N . SER A 1 28 ? -0.945 4.061 1.349 1.00 15.00 257 SER A N 30
ATOM 22492 C CA . SER A 1 28 ? -0.428 4.976 0.338 1.00 15.00 257 SER A CA 30
ATOM 22493 C C . SER A 1 28 ? -0.253 4.208 -0.965 1.00 15.00 257 SER A C 30
ATOM 22494 O O . SER A 1 28 ? 0.359 3.153 -0.968 1.00 15.00 257 SER A O 30
ATOM 22502 N N . TRP A 1 29 ? -0.760 4.746 -2.066 1.00 15.00 258 TRP A N 30
ATOM 22503 C CA . TRP A 1 29 ? -0.882 3.984 -3.313 1.00 15.00 258 TRP A CA 30
ATOM 22504 C C . TRP A 1 29 ? 0.455 3.465 -3.851 1.00 15.00 258 TRP A C 30
ATOM 22505 O O . TRP A 1 29 ? 0.622 2.265 -4.057 1.00 15.00 258 TRP A O 30
ATOM 22526 N N . LEU A 1 30 ? 1.402 4.362 -4.083 1.00 15.00 259 LEU A N 30
ATOM 22527 C CA . LEU A 1 30 ? 2.581 4.020 -4.871 1.00 15.00 259 LEU A CA 30
ATOM 22528 C C . LEU A 1 30 ? 3.901 4.171 -4.131 1.00 15.00 259 LEU A C 30
ATOM 22529 O O . LEU A 1 30 ? 4.001 4.878 -3.125 1.00 15.00 259 LEU A O 30
ATOM 22545 N N . ASP A 1 31 ? 4.910 3.492 -4.684 1.00 15.00 260 ASP A N 30
ATOM 22546 C CA . ASP A 1 31 ? 6.219 3.308 -4.056 1.00 15.00 260 ASP A CA 30
ATOM 22547 C C . ASP A 1 31 ? 6.905 4.643 -3.774 1.00 15.00 260 ASP A C 30
ATOM 22548 O O . ASP A 1 31 ? 7.250 5.396 -4.686 1.00 15.00 260 ASP A O 30
ATOM 22557 N N . PRO A 1 32 ? 7.086 4.945 -2.480 1.00 15.00 261 PRO A N 30
ATOM 22558 C CA . PRO A 1 32 ? 7.718 6.177 -2.016 1.00 15.00 261 PRO A CA 30
ATOM 22559 C C . PRO A 1 32 ? 9.244 6.137 -2.075 1.00 15.00 261 PRO A C 30
ATOM 22560 O O . PRO A 1 32 ? 9.904 7.176 -2.092 1.00 15.00 261 PRO A O 30
ATOM 22571 N N . ARG A 1 33 ? 9.808 4.935 -2.084 1.00 15.00 262 ARG A N 30
ATOM 22572 C CA . ARG A 1 33 ? 11.250 4.777 -1.995 1.00 15.00 262 ARG A CA 30
ATOM 22573 C C . ARG A 1 33 ? 11.910 5.014 -3.350 1.00 15.00 262 ARG A C 30
ATOM 22574 O O . ARG A 1 33 ? 13.130 5.118 -3.451 1.00 15.00 262 ARG A O 30
ATOM 22595 N N . LEU A 1 34 ? 11.093 5.108 -4.389 1.00 15.00 263 LEU A N 30
ATOM 22596 C CA . LEU A 1 34 ? 11.582 5.422 -5.726 1.00 15.00 263 LEU A CA 30
ATOM 22597 C C . LEU A 1 34 ? 11.832 6.921 -5.889 1.00 15.00 263 LEU A C 30
ATOM 22598 O O . LEU A 1 34 ? 12.378 7.354 -6.905 1.00 15.00 263 LEU A O 30
ATOM 22614 N N . ASP A 1 35 ? 11.391 7.709 -4.908 1.00 15.00 264 ASP A N 30
ATOM 22615 C CA . ASP A 1 35 ? 11.537 9.170 -4.957 1.00 15.00 264 ASP A CA 30
ATOM 22616 C C . ASP A 1 35 ? 12.994 9.620 -5.151 1.00 15.00 264 ASP A C 30
ATOM 22617 O O . ASP A 1 35 ? 13.258 10.469 -6.001 1.00 15.00 264 ASP A O 30
ATOM 22626 N N . PRO A 1 36 ? 13.949 9.105 -4.346 1.00 15.00 265 PRO A N 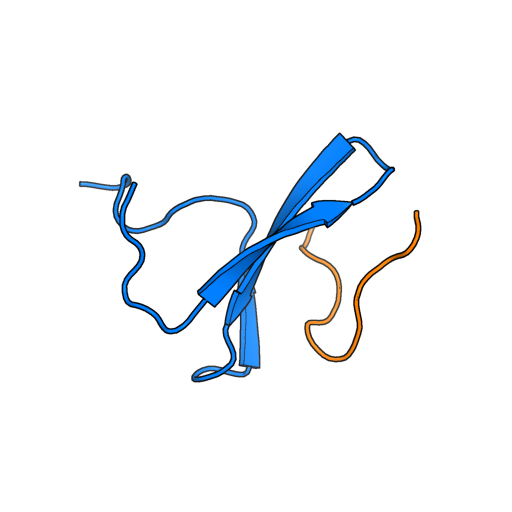30
ATOM 22627 C CA . PRO A 1 36 ? 15.376 9.409 -4.514 1.00 15.00 265 PRO A CA 30
ATOM 22628 C C . PRO A 1 36 ? 15.897 9.032 -5.897 1.00 15.00 265 PRO A C 30
ATOM 22629 O O . PRO A 1 36 ? 15.939 9.914 -6.778 1.00 15.00 265 PRO A O 30
ATOM 22641 N N . SER B 2 1 ? -8.661 9.174 -5.848 1.00 15.00 206 SER B N 30
ATOM 22642 C CA . SER B 2 1 ? -9.210 8.157 -4.932 1.00 15.00 206 SER B CA 30
ATOM 22643 C C . SER B 2 1 ? -8.331 8.010 -3.694 1.00 15.00 206 SER B C 30
ATOM 22644 O O . SER B 2 1 ? -7.122 7.817 -3.806 1.00 15.00 206 SER B O 30
ATOM 22654 N N . PRO B 2 2 ? -8.925 8.132 -2.497 1.00 15.00 207 PRO B N 30
ATOM 22655 C CA . PRO B 2 2 ? -8.226 7.887 -1.231 1.00 15.00 207 PRO B CA 30
ATOM 22656 C C . PRO B 2 2 ? -7.983 6.393 -1.022 1.00 15.00 207 PRO B C 30
ATOM 22657 O O . PRO B 2 2 ? -8.850 5.577 -1.339 1.00 15.00 207 PRO B O 30
ATOM 22668 N N . PRO B 2 3 ? -6.819 6.006 -0.472 1.00 15.00 208 PRO B N 30
ATOM 22669 C CA . PRO B 2 3 ? -6.474 4.603 -0.293 1.00 15.00 208 PRO B CA 30
ATOM 22670 C C . PRO B 2 3 ? -7.296 3.962 0.819 1.00 15.00 208 PRO B C 30
ATOM 22671 O O . PRO B 2 3 ? -7.332 4.463 1.947 1.00 15.00 208 PRO B O 30
ATOM 22682 N N . PRO B 2 4 ? -7.971 2.847 0.495 1.00 15.00 209 PRO B N 30
ATOM 22683 C CA . PRO B 2 4 ? -8.841 2.117 1.428 1.00 15.00 209 PRO B CA 30
ATOM 22684 C C . PRO B 2 4 ? -8.141 1.778 2.744 1.00 15.00 209 PRO B C 30
ATOM 22685 O O . PRO B 2 4 ? -6.926 1.563 2.770 1.00 15.00 209 PRO B O 30
ATOM 22696 N N . PRO B 2 5 ? -8.914 1.709 3.846 1.00 15.00 210 PRO B N 30
ATOM 22697 C CA . PRO B 2 5 ? -8.387 1.416 5.184 1.00 15.00 210 PRO B CA 30
ATOM 22698 C C . PRO B 2 5 ? -7.472 0.197 5.198 1.00 15.00 210 PRO B C 30
ATOM 22699 O O . PRO B 2 5 ? -7.844 -0.881 4.734 1.00 15.00 210 PRO B O 30
ATOM 22710 N N . TYR B 2 6 ? -6.284 0.380 5.760 1.00 15.00 211 TYR B N 30
ATOM 22711 C CA . TYR B 2 6 ? -5.245 -0.647 5.762 1.00 15.00 211 TYR B CA 30
ATOM 22712 C C . TYR B 2 6 ? -5.617 -1.834 6.659 1.00 15.00 211 TYR B C 30
ATOM 22713 O O . TYR B 2 6 ? -4.965 -2.880 6.627 1.00 15.00 211 TYR B O 30
ATOM 22731 N N . SER B 2 7 ? -6.681 -1.677 7.439 1.00 15.00 212 SER B N 30
ATOM 22732 C CA . SER B 2 7 ? -7.063 -2.680 8.422 1.00 15.00 212 SER B CA 30
ATOM 22733 C C . SER B 2 7 ? -7.349 -4.025 7.759 1.00 15.00 212 SER B C 30
ATOM 22734 O O . SER B 2 7 ? -7.022 -5.077 8.309 1.00 15.00 212 SER B O 30
ATOM 22742 N N . ARG B 2 8 ? -7.966 -3.999 6.587 1.00 15.00 213 ARG B N 30
ATOM 22743 C CA . ARG B 2 8 ? -8.173 -5.218 5.827 1.00 15.00 213 ARG B CA 30
ATOM 22744 C C . ARG B 2 8 ? -8.194 -4.920 4.335 1.00 15.00 213 ARG B C 30
ATOM 22745 O O . ARG B 2 8 ? -8.343 -3.771 3.928 1.00 15.00 213 ARG B O 30
ATOM 22766 N N . TYR B 2 9 ? -8.069 -5.968 3.532 1.00 15.00 214 TYR B N 30
ATOM 22767 C CA . TYR B 2 9 ? -7.861 -5.821 2.099 1.00 15.00 214 TYR B CA 30
ATOM 22768 C C . TYR B 2 9 ? -9.189 -5.791 1.366 1.00 15.00 214 TYR B C 30
ATOM 22769 O O . TYR B 2 9 ? -9.940 -6.772 1.374 1.00 15.00 214 TYR B O 30
ATOM 22787 N N . PRO B 2 10 ? -9.507 -4.655 0.748 1.00 15.00 215 PRO B N 30
ATOM 22788 C CA . PRO B 2 10 ? -10.709 -4.510 -0.060 1.00 15.00 215 PRO B CA 30
ATOM 22789 C C . PRO B 2 10 ? -10.570 -5.229 -1.394 1.00 15.00 215 PRO B C 30
ATOM 22790 O O . PRO B 2 10 ? -9.697 -4.905 -2.198 1.00 15.00 215 PRO B O 30
ATOM 22801 N N . MET B 2 11 ? -11.402 -6.228 -1.617 1.00 15.00 216 MET B N 30
ATOM 22802 C CA . MET B 2 11 ? -11.376 -6.941 -2.877 1.00 15.00 216 MET B CA 30
ATOM 22803 C C . MET B 2 11 ? -12.439 -6.383 -3.803 1.00 15.00 216 MET B C 30
ATOM 22804 O O . MET B 2 11 ? -13.609 -6.758 -3.727 1.00 15.00 216 MET B O 30
ATOM 22818 N N . ASP B 2 12 ? -12.034 -5.434 -4.625 1.00 15.00 217 ASP B N 30
ATOM 22819 C CA . ASP B 2 12 ? -12.934 -4.786 -5.556 1.00 15.00 217 ASP B CA 30
ATOM 22820 C C . ASP B 2 12 ? -12.209 -4.532 -6.860 1.00 15.00 217 ASP B C 30
ATOM 22821 O O . ASP B 2 12 ? -11.161 -3.854 -6.822 1.00 15.00 217 ASP B O 30
ATOM 22831 N N . GLY A 1 1 ? 10.828 0.123 -6.184 1.00 15.00 230 GLY A N 31
ATOM 22832 C CA . GLY A 1 1 ? 11.170 -1.315 -6.108 1.00 15.00 230 GLY A CA 31
ATOM 22833 C C . GLY A 1 1 ? 11.275 -1.796 -4.678 1.00 15.00 230 GLY A C 31
ATOM 22834 O O . GLY A 1 1 ? 10.336 -2.401 -4.163 1.00 15.00 230 GLY A O 31
ATOM 22840 N N . PRO A 1 2 ? 12.414 -1.559 -4.008 1.00 15.00 231 PRO A N 31
ATOM 22841 C CA . PRO A 1 2 ? 12.583 -1.898 -2.600 1.00 15.00 231 PRO A CA 31
ATOM 22842 C C . PRO A 1 2 ? 11.926 -0.863 -1.696 1.00 15.00 231 PRO A C 31
ATOM 22843 O O . PRO A 1 2 ? 12.317 0.300 -1.692 1.00 15.00 231 PRO A O 31
ATOM 22854 N N . LEU A 1 3 ? 10.921 -1.286 -0.947 1.00 15.00 232 LEU A N 31
ATOM 22855 C CA . LEU A 1 3 ? 10.186 -0.379 -0.076 1.00 15.00 232 LEU A CA 31
ATOM 22856 C C . LEU A 1 3 ? 10.812 -0.313 1.312 1.00 15.00 232 LEU A C 31
ATOM 22857 O O . LEU A 1 3 ? 11.572 -1.198 1.693 1.00 15.00 232 LEU A O 31
ATOM 22873 N N . PRO A 1 4 ? 10.501 0.745 2.092 1.00 15.00 233 PRO A N 31
ATOM 22874 C CA . PRO A 1 4 ? 11.035 0.938 3.458 1.00 15.00 233 PRO A CA 31
ATOM 22875 C C . PRO A 1 4 ? 10.675 -0.215 4.404 1.00 15.00 233 PRO A C 31
ATOM 22876 O O . PRO A 1 4 ? 11.107 -0.240 5.558 1.00 15.00 233 PRO A O 31
ATOM 22887 N N . ASP A 1 5 ? 9.795 -1.098 3.920 1.00 15.00 234 ASP A N 31
ATOM 22888 C CA . ASP A 1 5 ? 9.425 -2.351 4.596 1.00 15.00 234 ASP A CA 31
ATOM 22889 C C . ASP A 1 5 ? 8.379 -2.120 5.660 1.00 15.00 234 ASP A C 31
ATOM 22890 O O . ASP A 1 5 ? 8.050 -3.021 6.430 1.00 15.00 234 ASP A O 31
ATOM 22899 N N . GLY A 1 6 ? 7.828 -0.925 5.683 1.00 15.00 235 GLY A N 31
ATOM 22900 C CA . GLY A 1 6 ? 6.676 -0.681 6.511 1.00 15.00 235 GLY A CA 31
ATOM 22901 C C . GLY A 1 6 ? 5.418 -1.081 5.781 1.00 15.00 235 GLY A C 31
ATOM 22902 O O . GLY A 1 6 ? 4.390 -1.369 6.389 1.00 15.00 235 GLY A O 31
ATOM 22906 N N . TRP A 1 7 ? 5.531 -1.153 4.460 1.00 15.00 236 TRP A N 31
ATOM 22907 C CA . TRP A 1 7 ? 4.385 -1.371 3.599 1.00 15.00 236 TRP A CA 31
ATOM 22908 C C . TRP A 1 7 ? 4.643 -2.321 2.446 1.00 15.00 236 TRP A C 31
ATOM 22909 O O . TRP A 1 7 ? 5.749 -2.415 1.918 1.00 15.00 236 TRP A O 31
ATOM 22930 N N . GLU A 1 8 ? 3.563 -2.996 2.066 1.00 15.00 237 GLU A N 31
ATOM 22931 C CA . GLU A 1 8 ? 3.550 -4.004 1.026 1.00 15.00 237 GLU A CA 31
ATOM 22932 C C . GLU A 1 8 ? 2.634 -3.532 -0.103 1.00 15.00 237 GLU A C 31
ATOM 22933 O O . GLU A 1 8 ? 1.564 -2.976 0.163 1.00 15.00 237 GLU A O 31
ATOM 22945 N N . GLN A 1 9 ? 3.029 -3.765 -1.347 1.00 15.00 238 GLN A N 31
ATOM 22946 C CA . GLN A 1 9 ? 2.221 -3.342 -2.483 1.00 15.00 238 GLN A CA 31
ATOM 22947 C C . GLN A 1 9 ? 1.238 -4.448 -2.876 1.00 15.00 238 GLN A C 31
ATOM 22948 O O . GLN A 1 9 ? 1.646 -5.498 -3.383 1.00 15.00 238 GLN A O 31
ATOM 22962 N N . ALA A 1 10 ? -0.050 -4.230 -2.614 1.00 15.00 239 ALA A N 31
ATOM 22963 C CA . ALA A 1 10 ? -1.071 -5.193 -2.977 1.00 15.00 239 ALA A CA 31
ATOM 22964 C C . ALA A 1 10 ? -1.803 -4.721 -4.226 1.00 15.00 239 ALA A C 31
ATOM 22965 O O . ALA A 1 10 ? -2.007 -3.521 -4.415 1.00 15.00 239 ALA A O 31
ATOM 22972 N N . MET A 1 11 ? -2.194 -5.655 -5.078 1.00 15.00 240 MET A N 31
ATOM 22973 C CA . MET A 1 11 ? -2.838 -5.311 -6.336 1.00 15.00 240 MET A CA 31
ATOM 22974 C C . MET A 1 11 ? -4.291 -5.769 -6.330 1.00 15.00 240 MET A C 31
ATOM 22975 O O . MET A 1 11 ? -4.573 -6.962 -6.218 1.00 15.00 240 MET A O 31
ATOM 22989 N N . THR A 1 12 ? -5.211 -4.821 -6.434 1.00 15.00 241 THR A N 31
ATOM 22990 C CA . THR A 1 12 ? -6.623 -5.152 -6.485 1.00 15.00 241 THR A CA 31
ATOM 22991 C C . THR A 1 12 ? -7.104 -5.169 -7.931 1.00 15.00 241 THR A C 31
ATOM 22992 O O . THR A 1 12 ? -6.681 -4.338 -8.750 1.00 15.00 241 THR A O 31
ATOM 23003 N N . GLN A 1 13 ? -7.995 -6.116 -8.233 1.00 15.00 242 GLN A N 31
ATOM 23004 C CA . GLN A 1 13 ? -8.513 -6.311 -9.585 1.00 15.00 242 GLN A CA 31
ATOM 23005 C C . GLN A 1 13 ? -9.308 -5.088 -10.042 1.00 15.00 242 GLN A C 31
ATOM 23006 O O . GLN A 1 13 ? -9.688 -4.978 -11.206 1.00 15.00 242 GLN A O 31
ATOM 23020 N N . ASP A 1 14 ? -9.567 -4.180 -9.106 1.00 15.00 243 ASP A N 31
ATOM 23021 C CA . ASP A 1 14 ? -10.223 -2.908 -9.406 1.00 15.00 243 ASP A CA 31
ATOM 23022 C C . ASP A 1 14 ? -9.363 -2.072 -10.359 1.00 15.00 243 ASP A C 31
ATOM 23023 O O . ASP A 1 14 ? -9.803 -1.052 -10.886 1.00 15.00 243 ASP A O 31
ATOM 23032 N N . GLY A 1 15 ? -8.132 -2.524 -10.575 1.00 15.00 244 GLY A N 31
ATOM 23033 C CA . GLY A 1 15 ? -7.237 -1.855 -11.497 1.00 15.00 244 GLY A CA 31
ATOM 23034 C C . GLY A 1 15 ? -6.266 -0.915 -10.809 1.00 15.00 244 GLY A C 31
ATOM 23035 O O . GLY A 1 15 ? -5.673 -0.050 -11.461 1.00 15.00 244 GLY A O 31
ATOM 23039 N N . GLU A 1 16 ? -6.079 -1.091 -9.506 1.00 15.00 245 GLU A N 31
ATOM 23040 C CA . GLU A 1 16 ? -5.220 -0.201 -8.738 1.00 15.00 245 GLU A CA 31
ATOM 23041 C C . GLU A 1 16 ? -4.276 -0.998 -7.850 1.00 15.00 245 GLU A C 31
ATOM 23042 O O . GLU A 1 16 ? -4.614 -2.084 -7.374 1.00 15.00 245 GLU A O 31
ATOM 23054 N N . ILE A 1 17 ? -3.100 -0.448 -7.622 1.00 15.00 246 ILE A N 31
ATOM 23055 C CA . ILE A 1 17 ? -2.159 -1.025 -6.682 1.00 15.00 246 ILE A CA 31
ATOM 23056 C C . ILE A 1 17 ? -2.035 -0.103 -5.478 1.00 15.00 246 ILE A C 31
ATOM 23057 O O . ILE A 1 17 ? -1.970 1.115 -5.635 1.00 15.00 246 ILE A O 31
ATOM 23073 N N . TYR A 1 18 ? -2.041 -0.668 -4.281 1.00 15.00 247 TYR A N 31
ATOM 23074 C CA . TYR A 1 18 ? -2.017 0.146 -3.076 1.00 15.00 247 TYR A CA 31
ATOM 23075 C C . TYR A 1 18 ? -1.035 -0.416 -2.042 1.00 15.00 247 TYR A C 31
ATOM 23076 O O . TYR A 1 18 ? -0.889 -1.634 -1.907 1.00 15.00 247 TYR A O 31
ATOM 23094 N N . TYR A 1 19 ? -0.384 0.479 -1.301 1.00 15.00 248 TYR A N 31
ATOM 23095 C CA . TYR A 1 19 ? 0.570 0.108 -0.277 1.00 15.00 248 TYR A CA 31
ATOM 23096 C C . TYR A 1 19 ? -0.069 0.165 1.102 1.00 15.00 248 TYR A C 31
ATOM 23097 O O . TYR A 1 19 ? -0.521 1.223 1.549 1.00 15.00 248 TYR A O 31
ATOM 23115 N N . ILE A 1 20 ? -0.109 -0.974 1.768 1.00 15.00 249 ILE A N 31
ATOM 23116 C CA . ILE A 1 20 ? -0.619 -1.050 3.121 1.00 15.00 249 ILE A CA 31
ATOM 23117 C C . ILE A 1 20 ? 0.537 -1.042 4.113 1.00 15.00 249 ILE A C 31
ATOM 23118 O O . ILE A 1 20 ? 1.351 -1.971 4.137 1.00 15.00 249 ILE A O 31
ATOM 23134 N N . ASN A 1 21 ? 0.620 0.000 4.930 1.00 15.00 250 ASN A N 31
ATOM 23135 C CA . ASN A 1 21 ? 1.721 0.120 5.874 1.00 15.00 250 ASN A CA 31
ATOM 23136 C C . ASN A 1 21 ? 1.340 -0.559 7.197 1.00 15.00 250 ASN A C 31
ATOM 23137 O O . ASN A 1 21 ? 0.566 0.004 7.971 1.00 15.00 250 ASN A O 31
ATOM 23148 N N . HIS A 1 22 ? 1.853 -1.779 7.449 1.00 15.00 251 HIS A N 31
ATOM 23149 C CA . HIS A 1 22 ? 1.454 -2.549 8.618 1.00 15.00 251 HIS A CA 31
ATOM 23150 C C . HIS A 1 22 ? 2.136 -2.037 9.884 1.00 15.00 251 HIS A C 31
ATOM 23151 O O . HIS A 1 22 ? 1.657 -2.267 10.992 1.00 15.00 251 HIS A O 31
ATOM 23166 N N . LYS A 1 23 ? 3.263 -1.356 9.718 1.00 15.00 252 LYS A N 31
ATOM 23167 C CA . LYS A 1 23 ? 4.035 -0.876 10.859 1.00 15.00 252 LYS A CA 31
ATOM 23168 C C . LYS A 1 23 ? 3.577 0.510 11.325 1.00 15.00 252 LYS A C 31
ATOM 23169 O O . LYS A 1 23 ? 3.842 0.904 12.460 1.00 15.00 252 LYS A O 31
ATOM 23188 N N . ASN A 1 24 ? 2.919 1.257 10.446 1.00 15.00 253 ASN A N 31
ATOM 23189 C CA . ASN A 1 24 ? 2.424 2.586 10.792 1.00 15.00 253 ASN A CA 31
ATOM 23190 C C . ASN A 1 24 ? 0.899 2.644 10.758 1.00 15.00 253 ASN A C 31
ATOM 23191 O O . ASN A 1 24 ? 0.303 3.645 11.161 1.00 15.00 253 ASN A O 31
ATOM 23202 N N . LYS A 1 25 ? 0.278 1.571 10.265 1.00 15.00 254 LYS A N 31
ATOM 23203 C CA . LYS A 1 25 ? -1.181 1.469 10.182 1.00 15.00 254 LYS A CA 31
ATOM 23204 C C . LYS A 1 25 ? -1.754 2.566 9.276 1.00 15.00 254 LYS A C 31
ATOM 23205 O O . LYS A 1 25 ? -2.866 3.057 9.491 1.00 15.00 254 LYS A O 31
ATOM 23224 N N . THR A 1 26 ? -1.015 2.907 8.228 1.00 15.00 255 THR A N 31
ATOM 23225 C CA . THR A 1 26 ? -1.395 4.006 7.349 1.00 15.00 255 THR A CA 31
ATOM 23226 C C . THR A 1 26 ? -1.408 3.547 5.886 1.00 15.00 255 THR A C 31
ATOM 23227 O O . THR A 1 26 ? -0.681 2.623 5.512 1.00 15.00 255 THR A O 31
ATOM 23238 N N . THR A 1 27 ? -2.259 4.157 5.070 1.00 15.00 256 THR A N 31
ATOM 23239 C CA . THR A 1 27 ? -2.393 3.753 3.681 1.00 15.00 256 THR A CA 31
ATOM 23240 C C . THR A 1 27 ? -1.660 4.723 2.748 1.00 15.00 256 THR A C 31
ATOM 23241 O O . THR A 1 27 ? -1.571 5.920 3.025 1.00 15.00 256 THR A O 31
ATOM 23252 N N . SER A 1 28 ? -1.130 4.192 1.653 1.00 15.00 257 SER A N 31
ATOM 23253 C CA . SER A 1 28 ? -0.420 4.987 0.655 1.00 15.00 257 SER A CA 31
ATOM 23254 C C . SER A 1 28 ? -0.641 4.374 -0.720 1.00 15.00 257 SER A C 31
ATOM 23255 O O . SER A 1 28 ? -0.852 3.176 -0.825 1.00 15.00 257 SER A O 31
ATOM 23263 N N . TRP A 1 29 ? -0.628 5.185 -1.766 1.00 15.00 258 TRP A N 31
ATOM 23264 C CA . TRP A 1 29 ? -0.857 4.671 -3.114 1.00 15.00 258 TRP A CA 31
ATOM 23265 C C . TRP A 1 29 ? 0.380 3.980 -3.701 1.00 15.00 258 TRP A C 31
ATOM 23266 O O . TRP A 1 29 ? 0.407 2.759 -3.847 1.00 15.00 258 TRP A O 31
ATOM 23287 N N . LEU A 1 30 ? 1.397 4.766 -4.018 1.00 15.00 259 LEU A N 31
ATOM 23288 C CA . LEU A 1 30 ? 2.526 4.298 -4.816 1.00 15.00 259 LEU A CA 31
ATOM 23289 C C . LEU A 1 30 ? 3.870 4.401 -4.106 1.00 15.00 259 LEU A C 31
ATOM 23290 O O . LEU A 1 30 ? 4.022 5.146 -3.138 1.00 15.00 259 LEU A O 31
ATOM 23306 N N . ASP A 1 31 ? 4.835 3.639 -4.625 1.00 15.00 260 ASP A N 31
ATOM 23307 C CA . ASP A 1 31 ? 6.150 3.450 -4.009 1.00 15.00 260 ASP A CA 31
ATOM 23308 C C . ASP A 1 31 ? 6.888 4.780 -3.852 1.00 15.00 260 ASP A C 31
ATOM 23309 O O . ASP A 1 31 ? 7.267 5.428 -4.829 1.00 15.00 260 ASP A O 31
ATOM 23318 N N . PRO A 1 32 ? 7.063 5.206 -2.590 1.00 15.00 261 PRO A N 31
ATOM 23319 C CA . PRO A 1 32 ? 7.709 6.474 -2.241 1.00 15.00 261 PRO A CA 31
ATOM 23320 C C . PRO A 1 32 ? 9.237 6.412 -2.276 1.00 15.00 261 PRO A C 31
ATOM 23321 O O . PRO A 1 32 ? 9.915 7.443 -2.244 1.00 15.00 261 PRO A O 31
ATOM 23332 N N . ARG A 1 33 ? 9.765 5.198 -2.323 1.00 15.00 262 ARG A N 31
ATOM 23333 C CA . ARG A 1 33 ? 11.192 4.968 -2.157 1.00 15.00 262 ARG A CA 31
ATOM 23334 C C . ARG A 1 33 ? 11.963 5.244 -3.452 1.00 15.00 262 ARG A C 31
ATOM 23335 O O . ARG A 1 33 ? 13.193 5.254 -3.465 1.00 15.00 262 ARG A O 31
ATOM 23356 N N . LEU A 1 34 ? 11.241 5.448 -4.549 1.00 15.00 263 LEU A N 31
ATOM 23357 C CA . LEU A 1 34 ? 11.879 5.827 -5.810 1.00 15.00 263 LEU A CA 31
ATOM 23358 C C . LEU A 1 34 ? 12.496 7.224 -5.735 1.00 15.00 263 LEU A C 31
ATOM 23359 O O . LEU A 1 34 ? 13.398 7.548 -6.508 1.00 15.00 263 LEU A O 31
ATOM 23375 N N . ASP A 1 35 ? 11.989 8.056 -4.828 1.00 15.00 264 ASP A N 31
ATOM 23376 C CA . ASP A 1 35 ? 12.462 9.441 -4.722 1.00 15.00 264 ASP A CA 31
ATOM 23377 C C . ASP A 1 35 ? 13.934 9.567 -4.284 1.00 15.00 264 ASP A C 31
ATOM 23378 O O . ASP A 1 35 ? 14.696 10.307 -4.907 1.00 15.00 264 ASP A O 31
ATOM 23387 N N . PRO A 1 36 ? 14.349 8.892 -3.199 1.00 15.00 265 PRO A N 31
ATOM 23388 C CA . PRO A 1 36 ? 15.758 8.846 -2.788 1.00 15.00 265 PRO A CA 31
ATOM 23389 C C . PRO A 1 36 ? 16.625 8.095 -3.798 1.00 15.00 265 PRO A C 31
ATOM 23390 O O . PRO A 1 36 ? 16.634 6.848 -3.771 1.00 15.00 265 PRO A O 31
ATOM 23402 N N . SER B 2 1 ? -8.053 11.047 -4.808 1.00 15.00 206 SER B N 31
ATOM 23403 C CA . SER B 2 1 ? -8.856 9.942 -4.246 1.00 15.00 206 SER B CA 31
ATOM 23404 C C . SER B 2 1 ? -8.060 9.175 -3.194 1.00 15.00 206 SER B C 31
ATOM 23405 O O . SER B 2 1 ? -6.964 8.682 -3.470 1.00 15.00 206 SER B O 31
ATOM 23415 N N . PRO B 2 2 ? -8.607 9.071 -1.973 1.00 15.00 207 PRO B N 31
ATOM 23416 C CA . PRO B 2 2 ? -7.966 8.356 -0.866 1.00 15.00 207 PRO B CA 31
ATOM 23417 C C . PRO B 2 2 ? -7.905 6.852 -1.115 1.00 15.00 207 PRO B C 31
ATOM 23418 O O . PRO B 2 2 ? -8.882 6.251 -1.567 1.00 15.00 207 PRO B O 31
ATOM 23429 N N . PRO B 2 3 ? -6.755 6.229 -0.816 1.00 15.00 208 PRO B N 31
ATOM 23430 C CA . PRO B 2 3 ? -6.574 4.784 -0.967 1.00 15.00 208 PRO B CA 31
ATOM 23431 C C . PRO B 2 3 ? -7.484 4.009 -0.021 1.00 15.00 208 PRO B C 31
ATOM 23432 O O . PRO B 2 3 ? -7.751 4.466 1.096 1.00 15.00 208 PRO B O 31
ATOM 23443 N N . PRO B 2 4 ? -7.963 2.829 -0.449 1.00 15.00 209 PRO B N 31
ATOM 23444 C CA . PRO B 2 4 ? -8.819 1.969 0.370 1.00 15.00 209 PRO B CA 31
ATOM 23445 C C . PRO B 2 4 ? -8.239 1.770 1.765 1.00 15.00 209 PRO B C 31
ATOM 23446 O O . PRO B 2 4 ? -7.063 1.439 1.907 1.00 15.00 209 PRO B O 31
ATOM 23457 N N . PRO B 2 5 ? -9.066 1.985 2.802 1.00 15.00 210 PRO B N 31
ATOM 23458 C CA . PRO B 2 5 ? -8.628 1.968 4.202 1.00 15.00 210 PRO B CA 31
ATOM 23459 C C . PRO B 2 5 ? -7.805 0.736 4.565 1.00 15.00 210 PRO B C 31
ATOM 23460 O O . PRO B 2 5 ? -8.210 -0.393 4.308 1.00 15.00 210 PRO B O 31
ATOM 23471 N N . TYR B 2 6 ? -6.654 0.978 5.189 1.00 15.00 211 TYR B N 31
ATOM 23472 C CA . TYR B 2 6 ? -5.755 -0.086 5.633 1.00 15.00 211 TYR B CA 31
ATOM 23473 C C . TYR B 2 6 ? -6.420 -1.011 6.667 1.00 15.00 211 TYR B C 31
ATOM 23474 O O . TYR B 2 6 ? -5.894 -2.081 6.984 1.00 15.00 211 TYR B O 31
ATOM 23492 N N . SER B 2 7 ? -7.581 -0.609 7.173 1.00 15.00 212 SER B N 31
ATOM 23493 C CA . SER B 2 7 ? -8.267 -1.373 8.204 1.00 15.00 212 SER B CA 31
ATOM 23494 C C . SER B 2 7 ? -8.593 -2.777 7.707 1.00 15.00 212 SER B C 31
ATOM 23495 O O . SER B 2 7 ? -8.391 -3.761 8.424 1.00 15.00 212 SER B O 31
ATOM 23503 N N . ARG B 2 8 ? -9.127 -2.870 6.499 1.00 15.00 213 ARG B N 31
ATOM 23504 C CA . ARG B 2 8 ? -9.265 -4.151 5.834 1.00 15.00 213 ARG B CA 31
ATOM 23505 C C . ARG B 2 8 ? -9.184 -3.973 4.326 1.00 15.00 213 ARG B C 31
ATOM 23506 O O . ARG B 2 8 ? -9.371 -2.872 3.817 1.00 15.00 213 ARG B O 31
ATOM 23527 N N . TYR B 2 9 ? -8.969 -5.067 3.612 1.00 15.00 214 TYR B N 31
ATOM 23528 C CA . TYR B 2 9 ? -8.681 -4.998 2.188 1.00 15.00 214 TYR B CA 31
ATOM 23529 C C . TYR B 2 9 ? -9.982 -5.061 1.399 1.00 15.00 214 TYR B C 31
ATOM 23530 O O . TYR B 2 9 ? -10.859 -5.872 1.697 1.00 15.00 214 TYR B O 31
ATOM 23548 N N . PRO B 2 10 ? -10.111 -4.215 0.364 1.00 15.00 215 PRO B N 31
ATOM 23549 C CA . PRO B 2 10 ? -11.351 -4.074 -0.419 1.00 15.00 215 PRO B CA 31
ATOM 23550 C C . PRO B 2 10 ? -11.655 -5.282 -1.309 1.00 15.00 215 PRO B C 31
ATOM 23551 O O . PRO B 2 10 ? -12.530 -5.222 -2.173 1.00 15.00 215 PRO B O 31
ATOM 23562 N N . MET B 2 11 ? -10.940 -6.373 -1.090 1.00 15.00 216 MET B N 31
ATOM 23563 C CA . MET B 2 11 ? -11.158 -7.595 -1.843 1.00 15.00 216 MET B CA 31
ATOM 23564 C C . MET B 2 11 ? -10.818 -8.806 -0.978 1.00 15.00 216 MET B C 31
ATOM 23565 O O . MET B 2 11 ? -9.664 -9.002 -0.592 1.00 15.00 216 MET B O 31
ATOM 23579 N N . ASP B 2 12 ? -11.838 -9.586 -0.651 1.00 15.00 217 ASP B N 31
ATOM 23580 C CA . ASP B 2 12 ? -11.667 -10.775 0.177 1.00 15.00 217 ASP B CA 31
ATOM 23581 C C . ASP B 2 12 ? -12.186 -12.001 -0.558 1.00 15.00 217 ASP B C 31
ATOM 23582 O O . ASP B 2 12 ? -11.364 -12.847 -0.955 1.00 15.00 217 ASP B O 31
ATOM 23592 N N . GLY A 1 1 ? 10.083 -0.841 -6.274 1.00 15.00 230 GLY A N 32
ATOM 23593 C CA . GLY A 1 1 ? 11.483 -1.119 -5.884 1.00 15.00 230 GLY A CA 32
ATOM 23594 C C . GLY A 1 1 ? 11.582 -1.598 -4.454 1.00 15.00 230 GLY A C 32
ATOM 23595 O O . GLY A 1 1 ? 10.702 -2.319 -3.981 1.00 15.00 230 GLY A O 32
ATOM 23601 N N . PRO A 1 2 ? 12.655 -1.231 -3.743 1.00 15.00 231 PRO A N 32
ATOM 23602 C CA . PRO A 1 2 ? 12.802 -1.542 -2.327 1.00 15.00 231 PRO A CA 32
ATOM 23603 C C . PRO A 1 2 ? 12.089 -0.514 -1.452 1.00 15.00 231 PRO A C 32
ATOM 23604 O O . PRO A 1 2 ? 12.316 0.683 -1.584 1.00 15.00 231 PRO A O 32
ATOM 23615 N N . LEU A 1 3 ? 11.228 -0.984 -0.566 1.00 15.00 232 LEU A N 32
ATOM 23616 C CA . LEU A 1 3 ? 10.442 -0.093 0.278 1.00 15.00 232 LEU A CA 32
ATOM 23617 C C . LEU A 1 3 ? 11.067 0.073 1.657 1.00 15.00 232 LEU A C 32
ATOM 23618 O O . LEU A 1 3 ? 11.883 -0.747 2.067 1.00 15.00 232 LEU A O 32
ATOM 23634 N N . PRO A 1 4 ? 10.688 1.145 2.397 1.00 15.00 233 PRO A N 32
ATOM 23635 C CA . PRO A 1 4 ? 11.234 1.458 3.739 1.00 15.00 233 PRO A CA 32
ATOM 23636 C C . PRO A 1 4 ? 11.010 0.336 4.759 1.00 15.00 233 PRO A C 32
ATOM 23637 O O . PRO A 1 4 ? 11.476 0.426 5.897 1.00 15.00 233 PRO A O 32
ATOM 23648 N N . ASP A 1 5 ? 10.205 -0.654 4.359 1.00 15.00 234 ASP A N 32
ATOM 23649 C CA . ASP A 1 5 ? 9.971 -1.888 5.127 1.00 15.00 234 ASP A CA 32
ATOM 23650 C C . ASP A 1 5 ? 8.831 -1.705 6.106 1.00 15.00 234 ASP A C 32
ATOM 23651 O O . ASP A 1 5 ? 8.566 -2.566 6.943 1.00 15.00 234 ASP A O 32
ATOM 23660 N N . GLY A 1 6 ? 8.131 -0.595 5.971 1.00 15.00 235 GLY A N 32
ATOM 23661 C CA . GLY A 1 6 ? 6.927 -0.394 6.740 1.00 15.00 235 GLY A CA 32
ATOM 23662 C C . GLY A 1 6 ? 5.710 -0.883 5.990 1.00 15.00 235 GLY A C 32
ATOM 23663 O O . GLY A 1 6 ? 4.724 -1.310 6.593 1.00 15.00 235 GLY A O 32
ATOM 23667 N N . TRP A 1 7 ? 5.794 -0.856 4.666 1.00 15.00 236 TRP A N 32
ATOM 23668 C CA . TRP A 1 7 ? 4.655 -1.185 3.829 1.00 15.00 236 TRP A CA 32
ATOM 23669 C C . TRP A 1 7 ? 4.959 -2.152 2.698 1.00 15.00 236 TRP A C 32
ATOM 23670 O O . TRP A 1 7 ? 6.059 -2.178 2.144 1.00 15.00 236 TRP A O 32
ATOM 23691 N N . GLU A 1 8 ? 3.923 -2.911 2.360 1.00 15.00 237 GLU A N 32
ATOM 23692 C CA . GLU A 1 8 ? 3.961 -3.946 1.346 1.00 15.00 237 GLU A CA 32
ATOM 23693 C C . GLU A 1 8 ? 2.913 -3.628 0.276 1.00 15.00 237 GLU A C 32
ATOM 23694 O O . GLU A 1 8 ? 1.825 -3.148 0.604 1.00 15.00 237 GLU A O 32
ATOM 23706 N N . GLN A 1 9 ? 3.221 -3.915 -0.984 1.00 15.00 238 GLN A N 32
ATOM 23707 C CA . GLN A 1 9 ? 2.322 -3.574 -2.082 1.00 15.00 238 GLN A CA 32
ATOM 23708 C C . GLN A 1 9 ? 1.345 -4.728 -2.358 1.00 15.00 238 GLN A C 32
ATOM 23709 O O . GLN A 1 9 ? 1.768 -5.877 -2.522 1.00 15.00 238 GLN A O 32
ATOM 23723 N N . ALA A 1 10 ? 0.044 -4.422 -2.407 1.00 15.00 239 ALA A N 32
ATOM 23724 C CA . ALA A 1 10 ? -0.969 -5.409 -2.739 1.00 15.00 239 ALA A CA 32
ATOM 23725 C C . ALA A 1 10 ? -1.816 -4.910 -3.906 1.00 15.00 239 ALA A C 32
ATOM 23726 O O . ALA A 1 10 ? -2.004 -3.703 -4.070 1.00 15.00 239 ALA A O 32
ATOM 23733 N N . MET A 1 11 ? -2.322 -5.832 -4.709 1.00 15.00 240 MET A N 32
ATOM 23734 C CA . MET A 1 11 ? -3.086 -5.471 -5.896 1.00 15.00 240 MET A CA 32
ATOM 23735 C C . MET A 1 11 ? -4.572 -5.735 -5.692 1.00 15.00 240 MET A C 32
ATOM 23736 O O . MET A 1 11 ? -4.969 -6.867 -5.412 1.00 15.00 240 MET A O 32
ATOM 23750 N N . THR A 1 12 ? -5.396 -4.705 -5.835 1.00 15.00 241 THR A N 32
ATOM 23751 C CA . THR A 1 12 ? -6.834 -4.903 -5.836 1.00 15.00 241 THR A CA 32
ATOM 23752 C C . THR A 1 12 ? -7.341 -4.960 -7.273 1.00 15.00 241 THR A C 32
ATOM 23753 O O . THR A 1 12 ? -6.922 -4.167 -8.131 1.00 15.00 241 THR A O 32
ATOM 23764 N N . GLN A 1 13 ? -8.253 -5.897 -7.523 1.00 15.00 242 GLN A N 32
ATOM 23765 C CA . GLN A 1 13 ? -8.730 -6.186 -8.868 1.00 15.00 242 GLN A CA 32
ATOM 23766 C C . GLN A 1 13 ? -9.498 -5.003 -9.452 1.00 15.00 242 GLN A C 32
ATOM 23767 O O . GLN A 1 13 ? -9.826 -4.987 -10.640 1.00 15.00 242 GLN A O 32
ATOM 23781 N N . ASP A 1 14 ? -9.790 -4.013 -8.613 1.00 15.00 243 ASP A N 32
ATOM 23782 C CA . ASP A 1 14 ? -10.459 -2.795 -9.067 1.00 15.00 243 ASP A CA 32
ATOM 23783 C C . ASP A 1 14 ? -9.553 -2.011 -10.021 1.00 15.00 243 ASP A C 32
ATOM 23784 O O . ASP A 1 14 ? -9.985 -1.057 -10.663 1.00 15.00 243 ASP A O 32
ATOM 23793 N N . GLY A 1 15 ? -8.296 -2.438 -10.110 1.00 15.00 244 GLY A N 32
ATOM 23794 C CA . GLY A 1 15 ? -7.385 -1.876 -11.092 1.00 15.00 244 GLY A CA 32
ATOM 23795 C C . GLY A 1 15 ? -6.336 -0.936 -10.524 1.00 15.00 244 GLY A C 32
ATOM 23796 O O . GLY A 1 15 ? -5.818 -0.090 -11.252 1.00 15.00 244 GLY A O 32
ATOM 23800 N N . GLU A 1 16 ? -5.998 -1.076 -9.243 1.00 15.00 245 GLU A N 32
ATOM 23801 C CA . GLU A 1 16 ? -4.966 -0.237 -8.636 1.00 15.00 245 GLU A CA 32
ATOM 23802 C C . GLU A 1 16 ? -4.221 -1.015 -7.561 1.00 15.00 245 GLU A C 32
ATOM 23803 O O . GLU A 1 16 ? -4.782 -1.899 -6.916 1.00 15.00 245 GLU A O 32
ATOM 23815 N N . ILE A 1 17 ? -2.958 -0.681 -7.363 1.00 15.00 246 ILE A N 32
ATOM 23816 C CA . ILE A 1 17 ? -2.153 -1.326 -6.339 1.00 15.00 246 ILE A CA 32
ATOM 23817 C C . ILE A 1 17 ? -1.924 -0.361 -5.179 1.00 15.00 246 ILE A C 32
ATOM 23818 O O . ILE A 1 17 ? -1.798 0.844 -5.389 1.00 15.00 246 ILE A O 32
ATOM 23834 N N . TYR A 1 18 ? -1.890 -0.883 -3.961 1.00 15.00 247 TYR A N 32
ATOM 23835 C CA . TYR A 1 18 ? -1.794 -0.036 -2.778 1.00 15.00 247 TYR A CA 32
ATOM 23836 C C . TYR A 1 18 ? -0.815 -0.617 -1.751 1.00 15.00 247 TYR A C 32
ATOM 23837 O O . TYR A 1 18 ? -0.687 -1.836 -1.621 1.00 15.00 247 TYR A O 32
ATOM 23855 N N . TYR A 1 19 ? -0.150 0.263 -1.010 1.00 15.00 248 TYR A N 32
ATOM 23856 C CA . TYR A 1 19 ? 0.766 -0.129 0.048 1.00 15.00 248 TYR A CA 32
ATOM 23857 C C . TYR A 1 19 ? 0.091 -0.054 1.404 1.00 15.00 248 TYR A C 32
ATOM 23858 O O . TYR A 1 19 ? -0.370 1.013 1.821 1.00 15.00 248 TYR A O 32
ATOM 23876 N N . ILE A 1 20 ? 0.032 -1.182 2.086 1.00 15.00 249 ILE A N 32
ATOM 23877 C CA . ILE A 1 20 ? -0.446 -1.213 3.451 1.00 15.00 249 ILE A CA 32
ATOM 23878 C C . ILE A 1 20 ? 0.735 -1.112 4.408 1.00 15.00 249 ILE A C 32
ATOM 23879 O O . ILE A 1 20 ? 1.603 -1.992 4.442 1.00 15.00 249 ILE A O 32
ATOM 23895 N N . ASN A 1 21 ? 0.777 -0.034 5.172 1.00 15.00 250 ASN A N 32
ATOM 23896 C CA . ASN A 1 21 ? 1.885 0.206 6.081 1.00 15.00 250 ASN A CA 32
ATOM 23897 C C . ASN A 1 21 ? 1.568 -0.432 7.441 1.00 15.00 250 ASN A C 32
ATOM 23898 O O . ASN A 1 21 ? 0.688 0.059 8.151 1.00 15.00 250 ASN A O 32
ATOM 23909 N N . HIS A 1 22 ? 2.264 -1.523 7.804 1.00 15.00 251 HIS A N 32
ATOM 23910 C CA . HIS A 1 22 ? 1.936 -2.274 9.005 1.00 15.00 251 HIS A CA 32
ATOM 23911 C C . HIS A 1 22 ? 2.550 -1.626 10.238 1.00 15.00 251 HIS A C 32
ATOM 23912 O O . HIS A 1 22 ? 2.154 -1.913 11.367 1.00 15.00 251 HIS A O 32
ATOM 23927 N N . LYS A 1 23 ? 3.544 -0.778 10.019 1.00 15.00 252 LYS A N 32
ATOM 23928 C CA . LYS A 1 23 ? 4.227 -0.114 11.122 1.00 15.00 252 LYS A CA 32
ATOM 23929 C C . LYS A 1 23 ? 3.610 1.246 11.459 1.00 15.00 252 LYS A C 32
ATOM 23930 O O . LYS A 1 23 ? 3.823 1.771 12.552 1.00 15.00 252 LYS A O 32
ATOM 23949 N N . ASN A 1 24 ? 2.874 1.835 10.522 1.00 15.00 253 ASN A N 32
ATOM 23950 C CA . ASN A 1 24 ? 2.224 3.117 10.773 1.00 15.00 253 ASN A CA 32
ATOM 23951 C C . ASN A 1 24 ? 0.706 3.019 10.663 1.00 15.00 253 ASN A C 32
ATOM 23952 O O . ASN A 1 24 ? -0.001 3.975 10.989 1.00 15.00 253 ASN A O 32
ATOM 23963 N N . LYS A 1 25 ? 0.204 1.868 10.201 1.00 15.00 254 LYS A N 32
ATOM 23964 C CA . LYS A 1 25 ? -1.235 1.639 10.089 1.00 15.00 254 LYS A CA 32
ATOM 23965 C C . LYS A 1 25 ? -1.842 2.620 9.070 1.00 15.00 254 LYS A C 32
ATOM 23966 O O . LYS A 1 25 ? -2.975 3.085 9.204 1.00 15.00 254 LYS A O 32
ATOM 23985 N N . THR A 1 26 ? -1.089 2.874 8.007 1.00 15.00 255 THR A N 32
ATOM 23986 C CA . THR A 1 26 ? -1.481 3.858 7.002 1.00 15.00 255 THR A CA 32
ATOM 23987 C C . THR A 1 26 ? -1.465 3.254 5.594 1.00 15.00 255 THR A C 32
ATOM 23988 O O . THR A 1 26 ? -0.710 2.324 5.328 1.00 15.00 255 THR A O 32
ATOM 23999 N N . THR A 1 27 ? -2.317 3.754 4.702 1.00 15.00 256 THR A N 32
ATOM 24000 C CA . THR A 1 27 ? -2.322 3.283 3.322 1.00 15.00 256 THR A CA 32
ATOM 24001 C C . THR A 1 27 ? -1.786 4.368 2.385 1.00 15.00 256 THR A C 32
ATOM 24002 O O . THR A 1 27 ? -2.143 5.538 2.514 1.00 15.00 256 THR A O 32
ATOM 24013 N N . SER A 1 28 ? -0.920 3.978 1.461 1.00 15.00 257 SER A N 32
ATOM 24014 C CA . SER A 1 28 ? -0.406 4.892 0.447 1.00 15.00 257 SER A CA 32
ATOM 24015 C C . SER A 1 28 ? -0.309 4.155 -0.881 1.00 15.00 257 SER A C 32
ATOM 24016 O O . SER A 1 28 ? 0.140 3.024 -0.914 1.00 15.00 257 SER A O 32
ATOM 24024 N N . TRP A 1 29 ? -0.709 4.801 -1.968 1.00 15.00 258 TRP A N 32
ATOM 24025 C CA . TRP A 1 29 ? -0.844 4.127 -3.260 1.00 15.00 258 TRP A CA 32
ATOM 24026 C C . TRP A 1 29 ? 0.466 3.511 -3.775 1.00 15.00 258 TRP A C 32
ATOM 24027 O O . TRP A 1 29 ? 0.589 2.291 -3.867 1.00 15.00 258 TRP A O 32
ATOM 24048 N N . LEU A 1 30 ? 1.441 4.352 -4.100 1.00 15.00 259 LEU A N 32
ATOM 24049 C CA . LEU A 1 30 ? 2.602 3.915 -4.878 1.00 15.00 259 LEU A CA 32
ATOM 24050 C C . LEU A 1 30 ? 3.932 4.098 -4.160 1.00 15.00 259 LEU A C 32
ATOM 24051 O O . LEU A 1 30 ? 4.047 4.874 -3.212 1.00 15.00 259 LEU A O 32
ATOM 24067 N N . ASP A 1 31 ? 4.929 3.361 -4.660 1.00 15.00 260 ASP A N 32
ATOM 24068 C CA . ASP A 1 31 ? 6.250 3.236 -4.038 1.00 15.00 260 ASP A CA 32
ATOM 24069 C C . ASP A 1 31 ? 6.928 4.596 -3.908 1.00 15.00 260 ASP A C 32
ATOM 24070 O O . ASP A 1 31 ? 7.271 5.242 -4.903 1.00 15.00 260 ASP A O 32
ATOM 24079 N N . PRO A 1 32 ? 7.089 5.052 -2.657 1.00 15.00 261 PRO A N 32
ATOM 24080 C CA . PRO A 1 32 ? 7.693 6.341 -2.342 1.00 15.00 261 PRO A CA 32
ATOM 24081 C C . PRO A 1 32 ? 9.219 6.325 -2.383 1.00 15.00 261 PRO A C 32
ATOM 24082 O O . PRO A 1 32 ? 9.856 7.371 -2.524 1.00 15.00 261 PRO A O 32
ATOM 24093 N N . ARG A 1 33 ? 9.795 5.140 -2.239 1.00 15.00 262 ARG A N 32
ATOM 24094 C CA . ARG A 1 33 ? 11.231 5.000 -2.036 1.00 15.00 262 ARG A CA 32
ATOM 24095 C C . ARG A 1 33 ? 12.000 5.109 -3.352 1.00 15.00 262 ARG A C 32
ATOM 24096 O O . ARG A 1 33 ? 13.229 5.190 -3.365 1.00 15.00 262 ARG A O 32
ATOM 24117 N N . LEU A 1 34 ? 11.277 5.104 -4.459 1.00 15.00 263 LEU A N 32
ATOM 24118 C CA . LEU A 1 34 ? 11.900 5.228 -5.773 1.00 15.00 263 LEU A CA 32
ATOM 24119 C C . LEU A 1 34 ? 12.235 6.682 -6.097 1.00 15.00 263 LEU A C 32
ATOM 24120 O O . LEU A 1 34 ? 12.906 6.966 -7.091 1.00 15.00 263 LEU A O 32
ATOM 24136 N N . ASP A 1 35 ? 11.745 7.598 -5.267 1.00 15.00 264 ASP A N 32
ATOM 24137 C CA . ASP A 1 35 ? 11.937 9.032 -5.499 1.00 15.00 264 ASP A CA 32
ATOM 24138 C C . ASP A 1 35 ? 13.415 9.467 -5.513 1.00 15.00 264 ASP A C 32
ATOM 24139 O O . ASP A 1 35 ? 13.824 10.185 -6.426 1.00 15.00 264 ASP A O 32
ATOM 24148 N N . PRO A 1 36 ? 14.225 9.088 -4.498 1.00 15.00 265 PRO A N 32
ATOM 24149 C CA . PRO A 1 36 ? 15.652 9.446 -4.444 1.00 15.00 265 PRO A CA 32
ATOM 24150 C C . PRO A 1 36 ? 16.432 8.972 -5.667 1.00 15.00 265 PRO A C 32
ATOM 24151 O O . PRO A 1 36 ? 16.721 9.807 -6.553 1.00 15.00 265 PRO A O 32
ATOM 24163 N N . SER B 2 1 ? -8.520 9.785 -5.176 1.00 15.00 206 SER B N 32
ATOM 24164 C CA . SER B 2 1 ? -9.213 8.809 -4.309 1.00 15.00 206 SER B CA 32
ATOM 24165 C C . SER B 2 1 ? -8.300 8.361 -3.171 1.00 15.00 206 SER B C 32
ATOM 24166 O O . SER B 2 1 ? -7.163 7.947 -3.406 1.00 15.00 206 SER B O 32
ATOM 24176 N N . PRO B 2 2 ? -8.785 8.433 -1.921 1.00 15.00 207 PRO B N 32
ATOM 24177 C CA . PRO B 2 2 ? -8.033 7.958 -0.756 1.00 15.00 207 PRO B CA 32
ATOM 24178 C C . PRO B 2 2 ? -7.838 6.446 -0.812 1.00 15.00 207 PRO B C 32
ATOM 24179 O O . PRO B 2 2 ? -8.760 5.711 -1.177 1.00 15.00 207 PRO B O 32
ATOM 24190 N N . PRO B 2 3 ? -6.645 5.957 -0.446 1.00 15.00 208 PRO B N 32
ATOM 24191 C CA . PRO B 2 3 ? -6.332 4.534 -0.522 1.00 15.00 208 PRO B CA 32
ATOM 24192 C C . PRO B 2 3 ? -7.155 3.731 0.480 1.00 15.00 208 PRO B C 32
ATOM 24193 O O . PRO B 2 3 ? -7.383 4.182 1.607 1.00 15.00 208 PRO B O 32
ATOM 24204 N N . PRO B 2 4 ? -7.583 2.523 0.081 1.00 15.00 209 PRO B N 32
ATOM 24205 C CA . PRO B 2 4 ? -8.476 1.668 0.872 1.00 15.00 209 PRO B CA 32
ATOM 24206 C C . PRO B 2 4 ? -8.028 1.507 2.321 1.00 15.00 209 PRO B C 32
ATOM 24207 O O . PRO B 2 4 ? -6.830 1.403 2.608 1.00 15.00 209 PRO B O 32
ATOM 24218 N N . PRO B 2 5 ? -9.001 1.477 3.248 1.00 15.00 210 PRO B N 32
ATOM 24219 C CA . PRO B 2 5 ? -8.746 1.343 4.683 1.00 15.00 210 PRO B CA 32
ATOM 24220 C C . PRO B 2 5 ? -7.795 0.196 5.007 1.00 15.00 210 PRO B C 32
ATOM 24221 O O . PRO B 2 5 ? -7.970 -0.928 4.537 1.00 15.00 210 PRO B O 32
ATOM 24232 N N . TYR B 2 6 ? -6.800 0.493 5.831 1.00 15.00 211 TYR B N 32
ATOM 24233 C CA . TYR B 2 6 ? -5.801 -0.489 6.246 1.00 15.00 211 TYR B CA 32
ATOM 24234 C C . TYR B 2 6 ? -6.431 -1.606 7.094 1.00 15.00 211 TYR B C 32
ATOM 24235 O O . TYR B 2 6 ? -5.791 -2.618 7.392 1.00 15.00 211 TYR B O 32
ATOM 24253 N N . SER B 2 7 ? -7.682 -1.411 7.485 1.00 15.00 212 SER B N 32
ATOM 24254 C CA . SER B 2 7 ? -8.405 -2.396 8.273 1.00 15.00 212 SER B CA 32
ATOM 24255 C C . SER B 2 7 ? -8.518 -3.730 7.530 1.00 15.00 212 SER B C 32
ATOM 24256 O O . SER B 2 7 ? -8.192 -4.782 8.083 1.00 15.00 212 SER B O 32
ATOM 24264 N N . ARG B 2 8 ? -8.988 -3.696 6.288 1.00 15.00 213 ARG B N 32
ATOM 24265 C CA . ARG B 2 8 ? -9.073 -4.909 5.490 1.00 15.00 213 ARG B CA 32
ATOM 24266 C C . ARG B 2 8 ? -8.915 -4.602 4.005 1.00 15.00 213 ARG B C 32
ATOM 24267 O O . ARG B 2 8 ? -9.034 -3.455 3.580 1.00 15.00 213 ARG B O 32
ATOM 24288 N N . TYR B 2 9 ? -8.673 -5.646 3.221 1.00 15.00 214 TYR B N 32
ATOM 24289 C CA . TYR B 2 9 ? -8.294 -5.498 1.825 1.00 15.00 214 TYR B CA 32
ATOM 24290 C C . TYR B 2 9 ? -9.528 -5.481 0.938 1.00 15.00 214 TYR B C 32
ATOM 24291 O O . TYR B 2 9 ? -10.389 -6.357 1.042 1.00 15.00 214 TYR B O 32
ATOM 24309 N N . PRO B 2 10 ? -9.627 -4.480 0.055 1.00 15.00 215 PRO B N 32
ATOM 24310 C CA . PRO B 2 10 ? -10.734 -4.367 -0.892 1.00 15.00 215 PRO B CA 32
ATOM 24311 C C . PRO B 2 10 ? -10.709 -5.480 -1.937 1.00 15.00 215 PRO B C 32
ATOM 24312 O O . PRO B 2 10 ? -9.860 -5.492 -2.832 1.00 15.00 215 PRO B O 32
ATOM 24323 N N . MET B 2 11 ? -11.612 -6.434 -1.792 1.00 15.00 216 MET B N 32
ATOM 24324 C CA . MET B 2 11 ? -11.712 -7.543 -2.730 1.00 15.00 216 MET B CA 32
ATOM 24325 C C . MET B 2 11 ? -12.900 -7.318 -3.659 1.00 15.00 216 MET B C 32
ATOM 24326 O O . MET B 2 11 ? -13.123 -8.061 -4.614 1.00 15.00 216 MET B O 32
ATOM 24340 N N . ASP B 2 12 ? -13.657 -6.276 -3.359 1.00 15.00 217 ASP B N 32
ATOM 24341 C CA . ASP B 2 12 ? -14.812 -5.895 -4.156 1.00 15.00 217 ASP B CA 32
ATOM 24342 C C . ASP B 2 12 ? -14.540 -4.581 -4.872 1.00 15.00 217 ASP B C 32
ATOM 24343 O O . ASP B 2 12 ? -14.374 -4.594 -6.112 1.00 15.00 217 ASP B O 32
ATOM 24353 N N . GLY A 1 1 ? 9.607 -2.871 -6.442 1.00 15.00 230 GLY A N 33
ATOM 24354 C CA . GLY A 1 1 ? 10.961 -2.493 -5.966 1.00 15.00 230 GLY A CA 33
ATOM 24355 C C . GLY A 1 1 ? 11.115 -2.690 -4.472 1.00 15.00 230 GLY A C 33
ATOM 24356 O O . GLY A 1 1 ? 10.185 -3.143 -3.813 1.00 15.00 230 GLY A O 33
ATOM 24362 N N . PRO A 1 2 ? 12.292 -2.381 -3.907 1.00 15.00 231 PRO A N 33
ATOM 24363 C CA . PRO A 1 2 ? 12.541 -2.508 -2.471 1.00 15.00 231 PRO A CA 33
ATOM 24364 C C . PRO A 1 2 ? 11.906 -1.378 -1.664 1.00 15.00 231 PRO A C 33
ATOM 24365 O O . PRO A 1 2 ? 12.215 -0.204 -1.865 1.00 15.00 231 PRO A O 33
ATOM 24376 N N . LEU A 1 3 ? 11.008 -1.735 -0.758 1.00 15.00 232 LEU A N 33
ATOM 24377 C CA . LEU A 1 3 ? 10.341 -0.751 0.082 1.00 15.00 232 LEU A CA 33
ATOM 24378 C C . LEU A 1 3 ? 11.014 -0.627 1.445 1.00 15.00 232 LEU A C 33
ATOM 24379 O O . LEU A 1 3 ? 11.746 -1.525 1.861 1.00 15.00 232 LEU A O 33
ATOM 24395 N N . PRO A 1 4 ? 10.761 0.494 2.165 1.00 15.00 233 PRO A N 33
ATOM 24396 C CA . PRO A 1 4 ? 11.360 0.774 3.489 1.00 15.00 233 PRO A CA 33
ATOM 24397 C C . PRO A 1 4 ? 11.033 -0.286 4.548 1.00 15.00 233 PRO A C 33
ATOM 24398 O O . PRO A 1 4 ? 11.535 -0.210 5.669 1.00 15.00 233 PRO A O 33
ATOM 24409 N N . ASP A 1 5 ? 10.116 -1.200 4.203 1.00 15.00 234 ASP A N 33
ATOM 24410 C CA . ASP A 1 5 ? 9.779 -2.373 5.030 1.00 15.00 234 ASP A CA 33
ATOM 24411 C C . ASP A 1 5 ? 8.670 -2.057 6.015 1.00 15.00 234 ASP A C 33
ATOM 24412 O O . ASP A 1 5 ? 8.363 -2.848 6.905 1.00 15.00 234 ASP A O 33
ATOM 24421 N N . GLY A 1 6 ? 8.058 -0.900 5.849 1.00 15.00 235 GLY A N 33
ATOM 24422 C CA . GLY A 1 6 ? 6.875 -0.583 6.616 1.00 15.00 235 GLY A CA 33
ATOM 24423 C C . GLY A 1 6 ? 5.612 -0.969 5.874 1.00 15.00 235 GLY A C 33
ATOM 24424 O O . GLY A 1 6 ? 4.575 -1.220 6.485 1.00 15.00 235 GLY A O 33
ATOM 24428 N N . TRP A 1 7 ? 5.718 -1.059 4.553 1.00 15.00 236 TRP A N 33
ATOM 24429 C CA . TRP A 1 7 ? 4.561 -1.268 3.698 1.00 15.00 236 TRP A CA 33
ATOM 24430 C C . TRP A 1 7 ? 4.819 -2.194 2.526 1.00 15.00 236 TRP A C 33
ATOM 24431 O O . TRP A 1 7 ? 5.920 -2.258 1.977 1.00 15.00 236 TRP A O 33
ATOM 24452 N N . GLU A 1 8 ? 3.749 -2.875 2.137 1.00 15.00 237 GLU A N 33
ATOM 24453 C CA . GLU A 1 8 ? 3.766 -3.847 1.063 1.00 15.00 237 GLU A CA 33
ATOM 24454 C C . GLU A 1 8 ? 2.694 -3.480 0.032 1.00 15.00 237 GLU A C 33
ATOM 24455 O O . GLU A 1 8 ? 1.613 -3.012 0.396 1.00 15.00 237 GLU A O 33
ATOM 24467 N N . GLN A 1 9 ? 2.992 -3.710 -1.241 1.00 15.00 238 GLN A N 33
ATOM 24468 C CA . GLN A 1 9 ? 2.119 -3.284 -2.332 1.00 15.00 238 GLN A CA 33
ATOM 24469 C C . GLN A 1 9 ? 1.094 -4.374 -2.686 1.00 15.00 238 GLN A C 33
ATOM 24470 O O . GLN A 1 9 ? 1.468 -5.457 -3.140 1.00 15.00 238 GLN A O 33
ATOM 24484 N N . ALA A 1 10 ? -0.192 -4.090 -2.470 1.00 15.00 239 ALA A N 33
ATOM 24485 C CA . ALA A 1 10 ? -1.259 -5.027 -2.798 1.00 15.00 239 ALA A CA 33
ATOM 24486 C C . ALA A 1 10 ? -2.134 -4.446 -3.904 1.00 15.00 239 ALA A C 33
ATOM 24487 O O . ALA A 1 10 ? -2.257 -3.233 -4.023 1.00 15.00 239 ALA A O 33
ATOM 24494 N N . MET A 1 11 ? -2.722 -5.302 -4.721 1.00 15.00 240 MET A N 33
ATOM 24495 C CA . MET A 1 11 ? -3.528 -4.836 -5.844 1.00 15.00 240 MET A CA 33
ATOM 24496 C C . MET A 1 11 ? -5.014 -5.010 -5.558 1.00 15.00 240 MET A C 33
ATOM 24497 O O . MET A 1 11 ? -5.457 -6.098 -5.195 1.00 15.00 240 MET A O 33
ATOM 24511 N N . THR A 1 12 ? -5.778 -3.939 -5.731 1.00 15.00 241 THR A N 33
ATOM 24512 C CA . THR A 1 12 ? -7.222 -4.014 -5.583 1.00 15.00 241 THR A CA 33
ATOM 24513 C C . THR A 1 12 ? -7.857 -4.356 -6.924 1.00 15.00 241 THR A C 33
ATOM 24514 O O . THR A 1 12 ? -7.340 -3.974 -7.980 1.00 15.00 241 THR A O 33
ATOM 24525 N N . GLN A 1 13 ? -8.986 -5.056 -6.873 1.00 15.00 242 GLN A N 33
ATOM 24526 C CA . GLN A 1 13 ? -9.653 -5.565 -8.069 1.00 15.00 242 GLN A CA 33
ATOM 24527 C C . GLN A 1 13 ? -10.183 -4.430 -8.945 1.00 15.00 242 GLN A C 33
ATOM 24528 O O . GLN A 1 13 ? -10.610 -4.647 -10.080 1.00 15.00 242 GLN A O 33
ATOM 24542 N N . ASP A 1 14 ? -10.151 -3.213 -8.419 1.00 15.00 243 ASP A N 33
ATOM 24543 C CA . ASP A 1 14 ? -10.549 -2.045 -9.196 1.00 15.00 243 ASP A CA 33
ATOM 24544 C C . ASP A 1 14 ? -9.479 -1.723 -10.239 1.00 15.00 243 ASP A C 33
ATOM 24545 O O . ASP A 1 14 ? -9.684 -0.904 -11.134 1.00 15.00 243 ASP A O 33
ATOM 24554 N N . GLY A 1 15 ? -8.329 -2.379 -10.109 1.00 15.00 244 GLY A N 33
ATOM 24555 C CA . GLY A 1 15 ? -7.252 -2.198 -11.059 1.00 15.00 244 GLY A CA 33
ATOM 24556 C C . GLY A 1 15 ? -6.228 -1.183 -10.600 1.00 15.00 244 GLY A C 33
ATOM 24557 O O . GLY A 1 15 ? -5.653 -0.464 -11.417 1.00 15.00 244 GLY A O 33
ATOM 24561 N N . GLU A 1 16 ? -5.988 -1.121 -9.297 1.00 15.00 245 GLU A N 33
ATOM 24562 C CA . GLU A 1 16 ? -5.024 -0.169 -8.749 1.00 15.00 245 GLU A CA 33
ATOM 24563 C C . GLU A 1 16 ? -4.162 -0.828 -7.682 1.00 15.00 245 GLU A C 33
ATOM 24564 O O . GLU A 1 16 ? -4.618 -1.709 -6.954 1.00 15.00 245 GLU A O 33
ATOM 24576 N N . ILE A 1 17 ? -2.922 -0.383 -7.584 1.00 15.00 246 ILE A N 33
ATOM 24577 C CA . ILE A 1 17 ? -1.998 -0.887 -6.578 1.00 15.00 246 ILE A CA 33
ATOM 24578 C C . ILE A 1 17 ? -1.937 0.075 -5.391 1.00 15.00 246 ILE A C 33
ATOM 24579 O O . ILE A 1 17 ? -1.884 1.289 -5.573 1.00 15.00 246 ILE A O 33
ATOM 24595 N N . TYR A 1 18 ? -1.979 -0.461 -4.178 1.00 15.00 247 TYR A N 33
ATOM 24596 C CA . TYR A 1 18 ? -1.954 0.372 -2.986 1.00 15.00 247 TYR A CA 33
ATOM 24597 C C . TYR A 1 18 ? -1.021 -0.226 -1.923 1.00 15.00 247 TYR A C 33
ATOM 24598 O O . TYR A 1 18 ? -0.982 -1.447 -1.733 1.00 15.00 247 TYR A O 33
ATOM 24616 N N . TYR A 1 19 ? -0.283 0.633 -1.221 1.00 15.00 248 TYR A N 33
ATOM 24617 C CA . TYR A 1 19 ? 0.626 0.201 -0.173 1.00 15.00 248 TYR A CA 33
ATOM 24618 C C . TYR A 1 19 ? -0.034 0.283 1.189 1.00 15.00 248 TYR A C 33
ATOM 24619 O O . TYR A 1 19 ? -0.493 1.348 1.610 1.00 15.00 248 TYR A O 33
ATOM 24637 N N . ILE A 1 20 ? -0.076 -0.842 1.876 1.00 15.00 249 ILE A N 33
ATOM 24638 C CA . ILE A 1 20 ? -0.561 -0.875 3.236 1.00 15.00 249 ILE A CA 33
ATOM 24639 C C . ILE A 1 20 ? 0.617 -0.917 4.203 1.00 15.00 249 ILE A C 33
ATOM 24640 O O . ILE A 1 20 ? 1.418 -1.856 4.187 1.00 15.00 249 ILE A O 33
ATOM 24656 N N . ASN A 1 21 ? 0.731 0.110 5.033 1.00 15.00 250 ASN A N 33
ATOM 24657 C CA . ASN A 1 21 ? 1.837 0.208 5.972 1.00 15.00 250 ASN A CA 33
ATOM 24658 C C . ASN A 1 21 ? 1.437 -0.484 7.282 1.00 15.00 250 ASN A C 33
ATOM 24659 O O . ASN A 1 21 ? 0.586 0.038 8.008 1.00 15.00 250 ASN A O 33
ATOM 24670 N N . HIS A 1 22 ? 2.027 -1.658 7.578 1.00 15.00 251 HIS A N 33
ATOM 24671 C CA . HIS A 1 22 ? 1.602 -2.472 8.705 1.00 15.00 251 HIS A CA 33
ATOM 24672 C C . HIS A 1 22 ? 2.163 -1.933 10.015 1.00 15.00 251 HIS A C 33
ATOM 24673 O O . HIS A 1 22 ? 1.722 -2.320 11.096 1.00 15.00 251 HIS A O 33
ATOM 24688 N N . LYS A 1 23 ? 3.146 -1.050 9.912 1.00 15.00 252 LYS A N 33
ATOM 24689 C CA . LYS A 1 23 ? 3.786 -0.482 11.095 1.00 15.00 252 LYS A CA 33
ATOM 24690 C C . LYS A 1 23 ? 3.092 0.798 11.559 1.00 15.00 252 LYS A C 33
ATOM 24691 O O . LYS A 1 23 ? 2.924 1.020 12.759 1.00 15.00 252 LYS A O 33
ATOM 24710 N N . ASN A 1 24 ? 2.721 1.654 10.615 1.00 15.00 253 ASN A N 33
ATOM 24711 C CA . ASN A 1 24 ? 2.103 2.933 10.949 1.00 15.00 253 ASN A CA 33
ATOM 24712 C C . ASN A 1 24 ? 0.592 2.888 10.780 1.00 15.00 253 ASN A C 33
ATOM 24713 O O . ASN A 1 24 ? -0.101 3.828 11.179 1.00 15.00 253 ASN A O 33
ATOM 24724 N N . LYS A 1 25 ? 0.088 1.800 10.183 1.00 15.00 254 LYS A N 33
ATOM 24725 C CA . LYS A 1 25 ? -1.348 1.636 9.946 1.00 15.00 254 LYS A CA 33
ATOM 24726 C C . LYS A 1 25 ? -1.826 2.709 8.957 1.00 15.00 254 LYS A C 33
ATOM 24727 O O . LYS A 1 25 ? -2.933 3.237 9.049 1.00 15.00 254 LYS A O 33
ATOM 24746 N N . THR A 1 26 ? -0.987 2.983 7.970 1.00 15.00 255 THR A N 33
ATOM 24747 C CA . THR A 1 26 ? -1.248 4.056 7.013 1.00 15.00 255 THR A CA 33
ATOM 24748 C C . THR A 1 26 ? -1.283 3.529 5.575 1.00 15.00 255 THR A C 33
ATOM 24749 O O . THR A 1 26 ? -0.637 2.533 5.260 1.00 15.00 255 THR A O 33
ATOM 24760 N N . THR A 1 27 ? -2.060 4.173 4.708 1.00 15.00 256 THR A N 33
ATOM 24761 C CA . THR A 1 27 ? -2.151 3.749 3.320 1.00 15.00 256 THR A CA 33
ATOM 24762 C C . THR A 1 27 ? -1.596 4.822 2.380 1.00 15.00 256 THR A C 33
ATOM 24763 O O . THR A 1 27 ? -1.921 6.003 2.509 1.00 15.00 256 THR A O 33
ATOM 24774 N N . SER A 1 28 ? -0.748 4.399 1.451 1.00 15.00 257 SER A N 33
ATOM 24775 C CA . SER A 1 28 ? -0.182 5.284 0.439 1.00 15.00 257 SER A CA 33
ATOM 24776 C C . SER A 1 28 ? -0.166 4.546 -0.895 1.00 15.00 257 SER A C 33
ATOM 24777 O O . SER A 1 28 ? 0.122 3.364 -0.926 1.00 15.00 257 SER A O 33
ATOM 24785 N N . TRP A 1 29 ? -0.457 5.238 -1.985 1.00 15.00 258 TRP A N 33
ATOM 24786 C CA . TRP A 1 29 ? -0.623 4.587 -3.288 1.00 15.00 258 TRP A CA 33
ATOM 24787 C C . TRP A 1 29 ? 0.652 3.898 -3.794 1.00 15.00 258 TRP A C 33
ATOM 24788 O O . TRP A 1 29 ? 0.683 2.682 -3.966 1.00 15.00 258 TRP A O 33
ATOM 24809 N N . LEU A 1 30 ? 1.694 4.680 -4.022 1.00 15.00 259 LEU A N 33
ATOM 24810 C CA . LEU A 1 30 ? 2.849 4.230 -4.799 1.00 15.00 259 LEU A CA 33
ATOM 24811 C C . LEU A 1 30 ? 4.157 4.257 -4.027 1.00 15.00 259 LEU A C 33
ATOM 24812 O O . LEU A 1 30 ? 4.277 4.922 -2.996 1.00 15.00 259 LEU A O 33
ATOM 24828 N N . ASP A 1 31 ? 5.132 3.505 -4.550 1.00 15.00 260 ASP A N 33
ATOM 24829 C CA . ASP A 1 31 ? 6.408 3.258 -3.885 1.00 15.00 260 ASP A CA 33
ATOM 24830 C C . ASP A 1 31 ? 7.138 4.572 -3.615 1.00 15.00 260 ASP A C 33
ATOM 24831 O O . ASP A 1 31 ? 7.516 5.307 -4.528 1.00 15.00 260 ASP A O 33
ATOM 24840 N N . PRO A 1 32 ? 7.311 4.876 -2.321 1.00 15.00 261 PRO A N 33
ATOM 24841 C CA . PRO A 1 32 ? 7.908 6.125 -1.845 1.00 15.00 261 PRO A CA 33
ATOM 24842 C C . PRO A 1 32 ? 9.433 6.123 -1.906 1.00 15.00 261 PRO A C 33
ATOM 24843 O O . PRO A 1 32 ? 10.074 7.158 -1.733 1.00 15.00 261 PRO A O 33
ATOM 24854 N N . ARG A 1 33 ? 10.003 4.950 -2.124 1.00 15.00 262 ARG A N 33
ATOM 24855 C CA . ARG A 1 33 ? 11.446 4.784 -2.172 1.00 15.00 262 ARG A CA 33
ATOM 24856 C C . ARG A 1 33 ? 11.969 5.217 -3.544 1.00 15.00 262 ARG A C 33
ATOM 24857 O O . ARG A 1 33 ? 13.168 5.407 -3.743 1.00 15.00 262 ARG A O 33
ATOM 24878 N N . LEU A 1 34 ? 11.046 5.385 -4.488 1.00 15.00 263 LEU A N 33
ATOM 24879 C CA . LEU A 1 34 ? 11.385 5.877 -5.820 1.00 15.00 263 LEU A CA 33
ATOM 24880 C C . LEU A 1 34 ? 11.573 7.392 -5.826 1.00 15.00 263 LEU A C 33
ATOM 24881 O O . LEU A 1 34 ? 12.138 7.947 -6.768 1.00 15.00 263 LEU A O 33
ATOM 24897 N N . ASP A 1 35 ? 11.068 8.060 -4.794 1.00 15.00 264 ASP A N 33
ATOM 24898 C CA . ASP A 1 35 ? 11.159 9.523 -4.711 1.00 15.00 264 ASP A CA 33
ATOM 24899 C C . ASP A 1 35 ? 12.603 10.047 -4.634 1.00 15.00 264 ASP A C 33
ATOM 24900 O O . ASP A 1 35 ? 12.967 10.950 -5.387 1.00 15.00 264 ASP A O 33
ATOM 24909 N N . PRO A 1 36 ? 13.438 9.514 -3.723 1.00 15.00 265 PRO A N 33
ATOM 24910 C CA . PRO A 1 36 ? 14.842 9.917 -3.605 1.00 15.00 265 PRO A CA 33
ATOM 24911 C C . PRO A 1 36 ? 15.660 9.538 -4.837 1.00 15.00 265 PRO A C 33
ATOM 24912 O O . PRO A 1 36 ? 16.026 10.446 -5.610 1.00 15.00 265 PRO A O 33
ATOM 24924 N N . SER B 2 1 ? -6.851 11.200 -4.536 1.00 15.00 206 SER B N 33
ATOM 24925 C CA . SER B 2 1 ? -7.865 10.148 -4.351 1.00 15.00 206 SER B CA 33
ATOM 24926 C C . SER B 2 1 ? -7.497 9.264 -3.162 1.00 15.00 206 SER B C 33
ATOM 24927 O O . SER B 2 1 ? -6.378 8.751 -3.083 1.00 15.00 206 SER B O 33
ATOM 24937 N N . PRO B 2 2 ? -8.426 9.090 -2.211 1.00 15.00 207 PRO B N 33
ATOM 24938 C CA . PRO B 2 2 ? -8.202 8.258 -1.024 1.00 15.00 207 PRO B CA 33
ATOM 24939 C C . PRO B 2 2 ? -8.021 6.783 -1.382 1.00 15.00 207 PRO B C 33
ATOM 24940 O O . PRO B 2 2 ? -8.854 6.197 -2.077 1.00 15.00 207 PRO B O 33
ATOM 24951 N N . PRO B 2 3 ? -6.918 6.171 -0.928 1.00 15.00 208 PRO B N 33
ATOM 24952 C CA . PRO B 2 3 ? -6.651 4.753 -1.150 1.00 15.00 208 PRO B CA 33
ATOM 24953 C C . PRO B 2 3 ? -7.468 3.878 -0.203 1.00 15.00 208 PRO B C 33
ATOM 24954 O O . PRO B 2 3 ? -7.768 4.290 0.918 1.00 15.00 208 PRO B O 33
ATOM 24965 N N . PRO B 2 4 ? -7.821 2.653 -0.639 1.00 15.00 209 PRO B N 33
ATOM 24966 C CA . PRO B 2 4 ? -8.583 1.700 0.175 1.00 15.00 209 PRO B CA 33
ATOM 24967 C C . PRO B 2 4 ? -7.998 1.537 1.578 1.00 15.00 209 PRO B C 33
ATOM 24968 O O . PRO B 2 4 ? -6.802 1.279 1.739 1.00 15.00 209 PRO B O 33
ATOM 24979 N N . PRO B 2 5 ? -8.849 1.709 2.606 1.00 15.00 210 PRO B N 33
ATOM 24980 C CA . PRO B 2 5 ? -8.442 1.653 4.015 1.00 15.00 210 PRO B CA 33
ATOM 24981 C C . PRO B 2 5 ? -7.613 0.421 4.356 1.00 15.00 210 PRO B C 33
ATOM 24982 O O . PRO B 2 5 ? -7.954 -0.701 3.982 1.00 15.00 210 PRO B O 33
ATOM 24993 N N . TYR B 2 6 ? -6.540 0.651 5.102 1.00 15.00 211 TYR B N 33
ATOM 24994 C CA . TYR B 2 6 ? -5.627 -0.407 5.534 1.00 15.00 211 TYR B CA 33
ATOM 24995 C C . TYR B 2 6 ? -6.316 -1.412 6.470 1.00 15.00 211 TYR B C 33
ATOM 24996 O O . TYR B 2 6 ? -5.770 -2.475 6.767 1.00 15.00 211 TYR B O 33
ATOM 25014 N N . SER B 2 7 ? -7.523 -1.081 6.914 1.00 15.00 212 SER B N 33
ATOM 25015 C CA . SER B 2 7 ? -8.256 -1.934 7.837 1.00 15.00 212 SER B CA 33
ATOM 25016 C C . SER B 2 7 ? -8.512 -3.319 7.237 1.00 15.00 212 SER B C 33
ATOM 25017 O O . SER B 2 7 ? -8.249 -4.333 7.884 1.00 15.00 212 SER B O 33
ATOM 25025 N N . ARG B 2 8 ? -9.041 -3.368 6.018 1.00 15.00 213 ARG B N 33
ATOM 25026 C CA . ARG B 2 8 ? -9.211 -4.640 5.332 1.00 15.00 213 ARG B CA 33
ATOM 25027 C C . ARG B 2 8 ? -9.119 -4.476 3.818 1.00 15.00 213 ARG B C 33
ATOM 25028 O O . ARG B 2 8 ? -9.235 -3.368 3.292 1.00 15.00 213 ARG B O 33
ATOM 25049 N N . TYR B 2 9 ? -8.955 -5.598 3.127 1.00 15.00 214 TYR B N 33
ATOM 25050 C CA . TYR B 2 9 ? -8.657 -5.595 1.704 1.00 15.00 214 TYR B CA 33
ATOM 25051 C C . TYR B 2 9 ? -9.949 -5.615 0.899 1.00 15.00 214 TYR B C 33
ATOM 25052 O O . TYR B 2 9 ? -10.814 -6.460 1.121 1.00 15.00 214 TYR B O 33
ATOM 25070 N N . PRO B 2 10 ? -10.073 -4.686 -0.055 1.00 15.00 215 PRO B N 33
ATOM 25071 C CA . PRO B 2 10 ? -11.282 -4.516 -0.874 1.00 15.00 215 PRO B CA 33
ATOM 25072 C C . PRO B 2 10 ? -11.555 -5.688 -1.823 1.00 15.00 215 PRO B C 33
ATOM 25073 O O . PRO B 2 10 ? -12.549 -5.686 -2.548 1.00 15.00 215 PRO B O 33
ATOM 25084 N N . MET B 2 11 ? -10.673 -6.681 -1.824 1.00 15.00 216 MET B N 33
ATOM 25085 C CA . MET B 2 11 ? -10.863 -7.862 -2.654 1.00 15.00 216 MET B CA 33
ATOM 25086 C C . MET B 2 11 ? -11.312 -9.041 -1.787 1.00 15.00 216 MET B C 33
ATOM 25087 O O . MET B 2 11 ? -12.461 -9.089 -1.346 1.00 15.00 216 MET B O 33
ATOM 25101 N N . ASP B 2 12 ? -10.401 -9.962 -1.504 1.00 15.00 217 ASP B N 33
ATOM 25102 C CA . ASP B 2 12 ? -10.707 -11.112 -0.661 1.00 15.00 217 ASP B CA 33
ATOM 25103 C C . ASP B 2 12 ? -9.574 -11.331 0.329 1.00 15.00 217 ASP B C 33
ATOM 25104 O O . ASP B 2 12 ? -9.462 -10.540 1.288 1.00 15.00 217 ASP B O 33
ATOM 25114 N N . GLY A 1 1 ? 11.481 1.092 -6.178 1.00 15.00 230 GLY A N 34
ATOM 25115 C CA . GLY A 1 1 ? 12.491 0.088 -5.766 1.00 15.00 230 GLY A CA 34
ATOM 25116 C C . GLY A 1 1 ? 11.952 -0.849 -4.712 1.00 15.00 230 GLY A C 34
ATOM 25117 O O . GLY A 1 1 ? 10.742 -1.054 -4.629 1.00 15.00 230 GLY A O 34
ATOM 25123 N N . PRO A 1 2 ? 12.828 -1.447 -3.889 1.00 15.00 231 PRO A N 34
ATOM 25124 C CA . PRO A 1 2 ? 12.408 -2.221 -2.728 1.00 15.00 231 PRO A CA 34
ATOM 25125 C C . PRO A 1 2 ? 11.834 -1.294 -1.669 1.00 15.00 231 PRO A C 34
ATOM 25126 O O . PRO A 1 2 ? 12.474 -0.304 -1.289 1.00 15.00 231 PRO A O 34
ATOM 25137 N N . LEU A 1 3 ? 10.640 -1.605 -1.192 1.00 15.00 232 LEU A N 34
ATOM 25138 C CA . LEU A 1 3 ? 9.922 -0.694 -0.314 1.00 15.00 232 LEU A CA 34
ATOM 25139 C C . LEU A 1 3 ? 10.577 -0.595 1.050 1.00 15.00 232 LEU A C 34
ATOM 25140 O O . LEU A 1 3 ? 11.358 -1.462 1.439 1.00 15.00 232 LEU A O 34
ATOM 25156 N N . PRO A 1 4 ? 10.259 0.475 1.803 1.00 15.00 233 PRO A N 34
ATOM 25157 C CA . PRO A 1 4 ? 10.846 0.746 3.131 1.00 15.00 233 PRO A CA 34
ATOM 25158 C C . PRO A 1 4 ? 10.573 -0.376 4.146 1.00 15.00 233 PRO A C 34
ATOM 25159 O O . PRO A 1 4 ? 11.080 -0.336 5.265 1.00 15.00 233 PRO A O 34
ATOM 25170 N N . ASP A 1 5 ? 9.707 -1.321 3.751 1.00 15.00 234 ASP A N 34
ATOM 25171 C CA . ASP A 1 5 ? 9.398 -2.536 4.528 1.00 15.00 234 ASP A CA 34
ATOM 25172 C C . ASP A 1 5 ? 8.335 -2.280 5.576 1.00 15.00 234 ASP A C 34
ATOM 25173 O O . ASP A 1 5 ? 8.035 -3.148 6.398 1.00 15.00 234 ASP A O 34
ATOM 25182 N N . GLY A 1 6 ? 7.722 -1.116 5.508 1.00 15.00 235 GLY A N 34
ATOM 25183 C CA . GLY A 1 6 ? 6.596 -0.832 6.366 1.00 15.00 235 GLY A CA 34
ATOM 25184 C C . GLY A 1 6 ? 5.296 -1.224 5.704 1.00 15.00 235 GLY A C 34
ATOM 25185 O O . GLY A 1 6 ? 4.267 -1.338 6.355 1.00 15.00 235 GLY A O 34
ATOM 25189 N N . TRP A 1 7 ? 5.373 -1.474 4.406 1.00 15.00 236 TRP A N 34
ATOM 25190 C CA . TRP A 1 7 ? 4.197 -1.711 3.587 1.00 15.00 236 TRP A CA 34
ATOM 25191 C C . TRP A 1 7 ? 4.432 -2.695 2.456 1.00 15.00 236 TRP A C 34
ATOM 25192 O O . TRP A 1 7 ? 5.517 -2.757 1.873 1.00 15.00 236 TRP A O 34
ATOM 25213 N N . GLU A 1 8 ? 3.369 -3.428 2.141 1.00 15.00 237 GLU A N 34
ATOM 25214 C CA . GLU A 1 8 ? 3.393 -4.480 1.138 1.00 15.00 237 GLU A CA 34
ATOM 25215 C C . GLU A 1 8 ? 2.400 -4.087 0.035 1.00 15.00 237 GLU A C 34
ATOM 25216 O O . GLU A 1 8 ? 1.343 -3.523 0.333 1.00 15.00 237 GLU A O 34
ATOM 25228 N N . GLN A 1 9 ? 2.711 -4.393 -1.219 1.00 15.00 238 GLN A N 34
ATOM 25229 C CA . GLN A 1 9 ? 1.875 -3.965 -2.341 1.00 15.00 238 GLN A CA 34
ATOM 25230 C C . GLN A 1 9 ? 0.799 -5.012 -2.655 1.00 15.00 238 GLN A C 34
ATOM 25231 O O . GLN A 1 9 ? 1.113 -6.112 -3.111 1.00 15.00 238 GLN A O 34
ATOM 25245 N N . ALA A 1 10 ? -0.466 -4.676 -2.399 1.00 15.00 239 ALA A N 34
ATOM 25246 C CA . ALA A 1 10 ? -1.575 -5.553 -2.735 1.00 15.00 239 ALA A CA 34
ATOM 25247 C C . ALA A 1 10 ? -2.356 -4.971 -3.904 1.00 15.00 239 ALA A C 34
ATOM 25248 O O . ALA A 1 10 ? -2.398 -3.755 -4.085 1.00 15.00 239 ALA A O 34
ATOM 25255 N N . MET A 1 11 ? -2.957 -5.833 -4.705 1.00 15.00 240 MET A N 34
ATOM 25256 C CA . MET A 1 11 ? -3.673 -5.396 -5.896 1.00 15.00 240 MET A CA 34
ATOM 25257 C C . MET A 1 11 ? -5.178 -5.378 -5.650 1.00 15.00 240 MET A C 34
ATOM 25258 O O . MET A 1 11 ? -5.769 -6.395 -5.283 1.00 15.00 240 MET A O 34
ATOM 25272 N N . THR A 1 12 ? -5.801 -4.225 -5.851 1.00 15.00 241 THR A N 34
ATOM 25273 C CA . THR A 1 12 ? -7.244 -4.135 -5.771 1.00 15.00 241 THR A CA 34
ATOM 25274 C C . THR A 1 12 ? -7.840 -4.380 -7.154 1.00 15.00 241 THR A C 34
ATOM 25275 O O . THR A 1 12 ? -7.243 -4.011 -8.174 1.00 15.00 241 THR A O 34
ATOM 25286 N N . GLN A 1 13 ? -9.019 -4.991 -7.183 1.00 15.00 242 GLN A N 34
ATOM 25287 C CA . GLN A 1 13 ? -9.619 -5.471 -8.424 1.00 15.00 242 GLN A CA 34
ATOM 25288 C C . GLN A 1 13 ? -10.026 -4.318 -9.342 1.00 15.00 242 GLN A C 34
ATOM 25289 O O . GLN A 1 13 ? -10.366 -4.528 -10.506 1.00 15.00 242 GLN A O 34
ATOM 25303 N N . ASP A 1 14 ? -9.986 -3.102 -8.818 1.00 15.00 243 ASP A N 34
ATOM 25304 C CA . ASP A 1 14 ? -10.331 -1.919 -9.601 1.00 15.00 243 ASP A CA 34
ATOM 25305 C C . ASP A 1 14 ? -9.182 -1.552 -10.543 1.00 15.00 243 ASP A C 34
ATOM 25306 O O . ASP A 1 14 ? -9.283 -0.617 -11.339 1.00 15.00 243 ASP A O 34
ATOM 25315 N N . GLY A 1 15 ? -8.086 -2.303 -10.443 1.00 15.00 244 GLY A N 34
ATOM 25316 C CA . GLY A 1 15 ? -6.975 -2.133 -11.359 1.00 15.00 244 GLY A CA 34
ATOM 25317 C C . GLY A 1 15 ? -5.872 -1.250 -10.811 1.00 15.00 244 GLY A C 34
ATOM 25318 O O . GLY A 1 15 ? -5.161 -0.594 -11.574 1.00 15.00 244 GLY A O 34
ATOM 25322 N N . GLU A 1 16 ? -5.707 -1.245 -9.495 1.00 15.00 245 GLU A N 34
ATOM 25323 C CA . GLU A 1 16 ? -4.698 -0.405 -8.856 1.00 15.00 245 GLU A CA 34
ATOM 25324 C C . GLU A 1 16 ? -4.022 -1.145 -7.711 1.00 15.00 245 GLU A C 34
ATOM 25325 O O . GLU A 1 16 ? -4.627 -1.999 -7.067 1.00 15.00 245 GLU A O 34
ATOM 25337 N N . ILE A 1 17 ? -2.770 -0.812 -7.460 1.00 15.00 246 ILE A N 34
ATOM 25338 C CA . ILE A 1 17 ? -2.017 -1.431 -6.383 1.00 15.00 246 ILE A CA 34
ATOM 25339 C C . ILE A 1 17 ? -1.902 -0.468 -5.208 1.00 15.00 246 ILE A C 34
ATOM 25340 O O . ILE A 1 17 ? -1.779 0.741 -5.403 1.00 15.00 246 ILE A O 34
ATOM 25356 N N . TYR A 1 18 ? -1.970 -0.994 -3.994 1.00 15.00 247 TYR A N 34
ATOM 25357 C CA . TYR A 1 18 ? -1.904 -0.158 -2.806 1.00 15.00 247 TYR A CA 34
ATOM 25358 C C . TYR A 1 18 ? -0.977 -0.784 -1.753 1.00 15.00 247 TYR A C 34
ATOM 25359 O O . TYR A 1 18 ? -0.973 -2.003 -1.566 1.00 15.00 247 TYR A O 34
ATOM 25377 N N . TYR A 1 19 ? -0.205 0.050 -1.062 1.00 15.00 248 TYR A N 34
ATOM 25378 C CA . TYR A 1 19 ? 0.712 -0.408 -0.035 1.00 15.00 248 TYR A CA 34
ATOM 25379 C C . TYR A 1 19 ? 0.082 -0.299 1.346 1.00 15.00 248 TYR A C 34
ATOM 25380 O O . TYR A 1 19 ? -0.298 0.790 1.784 1.00 15.00 248 TYR A O 34
ATOM 25398 N N . ILE A 1 20 ? -0.030 -1.434 2.022 1.00 15.00 249 ILE A N 34
ATOM 25399 C CA . ILE A 1 20 ? -0.555 -1.471 3.375 1.00 15.00 249 ILE A CA 34
ATOM 25400 C C . ILE A 1 20 ? 0.581 -1.335 4.391 1.00 15.00 249 ILE A C 34
ATOM 25401 O O . ILE A 1 20 ? 1.409 -2.237 4.536 1.00 15.00 249 ILE A O 34
ATOM 25417 N N . ASN A 1 21 ? 0.624 -0.209 5.094 1.00 15.00 250 ASN A N 34
ATOM 25418 C CA . ASN A 1 21 ? 1.719 0.059 6.022 1.00 15.00 250 ASN A CA 34
ATOM 25419 C C . ASN A 1 21 ? 1.372 -0.482 7.419 1.00 15.00 250 ASN A C 34
ATOM 25420 O O . ASN A 1 21 ? 0.506 0.084 8.089 1.00 15.00 250 ASN A O 34
ATOM 25431 N N . HIS A 1 22 ? 2.041 -1.566 7.865 1.00 15.00 251 HIS A N 34
ATOM 25432 C CA . HIS A 1 22 ? 1.731 -2.193 9.143 1.00 15.00 251 HIS A CA 34
ATOM 25433 C C . HIS A 1 22 ? 2.394 -1.439 10.290 1.00 15.00 251 HIS A C 34
ATOM 25434 O O . HIS A 1 22 ? 2.031 -1.610 11.452 1.00 15.00 251 HIS A O 34
ATOM 25449 N N . LYS A 1 23 ? 3.384 -0.624 9.952 1.00 15.00 252 LYS A N 34
ATOM 25450 C CA . LYS A 1 23 ? 4.172 0.080 10.954 1.00 15.00 252 LYS A CA 34
ATOM 25451 C C . LYS A 1 23 ? 3.465 1.351 11.410 1.00 15.00 252 LYS A C 34
ATOM 25452 O O . LYS A 1 23 ? 3.534 1.728 12.581 1.00 15.00 252 LYS A O 34
ATOM 25471 N N . ASN A 1 24 ? 2.807 2.024 10.478 1.00 15.00 253 ASN A N 34
ATOM 25472 C CA . ASN A 1 24 ? 2.121 3.272 10.789 1.00 15.00 253 ASN A CA 34
ATOM 25473 C C . ASN A 1 24 ? 0.614 3.143 10.609 1.00 15.00 253 ASN A C 34
ATOM 25474 O O . ASN A 1 24 ? -0.124 4.088 10.888 1.00 15.00 253 ASN A O 34
ATOM 25485 N N . LYS A 1 25 ? 0.162 1.978 10.137 1.00 15.00 254 LYS A N 34
ATOM 25486 C CA . LYS A 1 25 ? -1.266 1.727 9.917 1.00 15.00 254 LYS A CA 34
ATOM 25487 C C . LYS A 1 25 ? -1.804 2.689 8.848 1.00 15.00 254 LYS A C 34
ATOM 25488 O O . LYS A 1 25 ? -2.973 3.079 8.856 1.00 15.00 254 LYS A O 34
ATOM 25507 N N . THR A 1 26 ? -0.954 3.006 7.885 1.00 15.00 255 THR A N 34
ATOM 25508 C CA . THR A 1 26 ? -1.259 4.034 6.896 1.00 15.00 255 THR A CA 34
ATOM 25509 C C . THR A 1 26 ? -1.347 3.453 5.484 1.00 15.00 255 THR A C 34
ATOM 25510 O O . THR A 1 26 ? -0.704 2.447 5.183 1.00 15.00 255 THR A O 34
ATOM 25521 N N . THR A 1 27 ? -2.163 4.058 4.627 1.00 15.00 256 THR A N 34
ATOM 25522 C CA . THR A 1 27 ? -2.307 3.575 3.263 1.00 15.00 256 THR A CA 34
ATOM 25523 C C . THR A 1 27 ? -1.680 4.551 2.268 1.00 15.00 256 THR A C 34
ATOM 25524 O O . THR A 1 27 ? -1.880 5.764 2.360 1.00 15.00 256 THR A O 34
ATOM 25535 N N . SER A 1 28 ? -0.913 4.013 1.331 1.00 15.00 257 SER A N 34
ATOM 25536 C CA . SER A 1 28 ? -0.285 4.808 0.282 1.00 15.00 257 SER A CA 34
ATOM 25537 C C . SER A 1 28 ? -0.361 4.042 -1.031 1.00 15.00 257 SER A C 34
ATOM 25538 O O . SER A 1 28 ? -0.300 2.824 -1.026 1.00 15.00 257 SER A O 34
ATOM 25546 N N . TRP A 1 29 ? -0.483 4.744 -2.147 1.00 15.00 258 TRP A N 34
ATOM 25547 C CA . TRP A 1 29 ? -0.613 4.087 -3.445 1.00 15.00 258 TRP A CA 34
ATOM 25548 C C . TRP A 1 29 ? 0.688 3.412 -3.888 1.00 15.00 258 TRP A C 34
ATOM 25549 O O . TRP A 1 29 ? 0.797 2.187 -3.897 1.00 15.00 258 TRP A O 34
ATOM 25570 N N . LEU A 1 30 ? 1.678 4.224 -4.225 1.00 15.00 259 LEU A N 34
ATOM 25571 C CA . LEU A 1 30 ? 2.886 3.747 -4.880 1.00 15.00 259 LEU A CA 34
ATOM 25572 C C . LEU A 1 30 ? 4.132 3.977 -4.048 1.00 15.00 259 LEU A C 34
ATOM 25573 O O . LEU A 1 30 ? 4.132 4.781 -3.114 1.00 15.00 259 LEU A O 34
ATOM 25589 N N . ASP A 1 31 ? 5.178 3.230 -4.392 1.00 15.00 260 ASP A N 34
ATOM 25590 C CA . ASP A 1 31 ? 6.430 3.233 -3.648 1.00 15.00 260 ASP A CA 34
ATOM 25591 C C . ASP A 1 31 ? 7.050 4.628 -3.607 1.00 15.00 260 ASP A C 34
ATOM 25592 O O . ASP A 1 31 ? 7.369 5.224 -4.637 1.00 15.00 260 ASP A O 34
ATOM 25601 N N . PRO A 1 32 ? 7.184 5.165 -2.390 1.00 15.00 261 PRO A N 34
ATOM 25602 C CA . PRO A 1 32 ? 7.793 6.461 -2.144 1.00 15.00 261 PRO A CA 34
ATOM 25603 C C . PRO A 1 32 ? 9.318 6.406 -2.150 1.00 15.00 261 PRO A C 34
ATOM 25604 O O . PRO A 1 32 ? 9.974 7.438 -2.106 1.00 15.00 261 PRO A O 34
ATOM 25615 N N . ARG A 1 33 ? 9.875 5.196 -2.172 1.00 15.00 262 ARG A N 34
ATOM 25616 C CA . ARG A 1 33 ? 11.325 5.006 -2.170 1.00 15.00 262 ARG A CA 34
ATOM 25617 C C . ARG A 1 33 ? 11.966 5.612 -3.429 1.00 15.00 262 ARG A C 34
ATOM 25618 O O . ARG A 1 33 ? 13.185 5.695 -3.540 1.00 15.00 262 ARG A O 34
ATOM 25639 N N . LEU A 1 34 ? 11.132 6.012 -4.382 1.00 15.00 263 LEU A N 34
ATOM 25640 C CA . LEU A 1 34 ? 11.575 6.777 -5.551 1.00 15.00 263 LEU A CA 34
ATOM 25641 C C . LEU A 1 34 ? 12.054 8.187 -5.159 1.00 15.00 263 LEU A C 34
ATOM 25642 O O . LEU A 1 34 ? 12.594 8.914 -5.990 1.00 15.00 263 LEU A O 34
ATOM 25658 N N . ASP A 1 35 ? 11.814 8.572 -3.903 1.00 15.00 264 ASP A N 34
ATOM 25659 C CA . ASP A 1 35 ? 12.055 9.945 -3.428 1.00 15.00 264 ASP A CA 34
ATOM 25660 C C . ASP A 1 35 ? 13.508 10.466 -3.581 1.00 15.00 264 ASP A C 34
ATOM 25661 O O . ASP A 1 35 ? 13.689 11.676 -3.699 1.00 15.00 264 ASP A O 34
ATOM 25670 N N . PRO A 1 36 ? 14.568 9.619 -3.520 1.00 15.00 265 PRO A N 34
ATOM 25671 C CA . PRO A 1 36 ? 15.940 10.068 -3.803 1.00 15.00 265 PRO A CA 34
ATOM 25672 C C . PRO A 1 36 ? 16.114 10.508 -5.255 1.00 15.00 265 PRO A C 34
ATOM 25673 O O . PRO A 1 36 ? 16.173 11.725 -5.506 1.00 15.00 265 PRO A O 34
ATOM 25685 N N . SER B 2 1 ? -7.087 10.845 -5.116 1.00 15.00 206 SER B N 34
ATOM 25686 C CA . SER B 2 1 ? -7.862 9.605 -4.928 1.00 15.00 206 SER B CA 34
ATOM 25687 C C . SER B 2 1 ? -7.415 8.888 -3.658 1.00 15.00 206 SER B C 34
ATOM 25688 O O . SER B 2 1 ? -6.245 8.523 -3.517 1.00 15.00 206 SER B O 34
ATOM 25698 N N . PRO B 2 2 ? -8.340 8.693 -2.708 1.00 15.00 207 PRO B N 34
ATOM 25699 C CA . PRO B 2 2 ? -8.035 8.032 -1.438 1.00 15.00 207 PRO B CA 34
ATOM 25700 C C . PRO B 2 2 ? -7.827 6.526 -1.600 1.00 15.00 207 PRO B C 34
ATOM 25701 O O . PRO B 2 2 ? -8.660 5.835 -2.188 1.00 15.00 207 PRO B O 34
ATOM 25712 N N . PRO B 2 3 ? -6.702 6.003 -1.094 1.00 15.00 208 PRO B N 34
ATOM 25713 C CA . PRO B 2 3 ? -6.408 4.570 -1.134 1.00 15.00 208 PRO B CA 34
ATOM 25714 C C . PRO B 2 3 ? -7.315 3.787 -0.188 1.00 15.00 208 PRO B C 34
ATOM 25715 O O . PRO B 2 3 ? -7.612 4.255 0.914 1.00 15.00 208 PRO B O 34
ATOM 25726 N N . PRO B 2 4 ? -7.760 2.587 -0.608 1.00 15.00 209 PRO B N 34
ATOM 25727 C CA . PRO B 2 4 ? -8.605 1.713 0.211 1.00 15.00 209 PRO B CA 34
ATOM 25728 C C . PRO B 2 4 ? -8.030 1.513 1.611 1.00 15.00 209 PRO B C 34
ATOM 25729 O O . PRO B 2 4 ? -6.857 1.173 1.757 1.00 15.00 209 PRO B O 34
ATOM 25740 N N . PRO B 2 5 ? -8.861 1.720 2.647 1.00 15.00 210 PRO B N 34
ATOM 25741 C CA . PRO B 2 5 ? -8.430 1.682 4.050 1.00 15.00 210 PRO B CA 34
ATOM 25742 C C . PRO B 2 5 ? -7.599 0.452 4.403 1.00 15.00 210 PRO B C 34
ATOM 25743 O O . PRO B 2 5 ? -7.996 -0.682 4.132 1.00 15.00 210 PRO B O 34
ATOM 25754 N N . TYR B 2 6 ? -6.461 0.700 5.044 1.00 15.00 211 TYR B N 34
ATOM 25755 C CA . TYR B 2 6 ? -5.526 -0.349 5.453 1.00 15.00 211 TYR B CA 34
ATOM 25756 C C . TYR B 2 6 ? -6.161 -1.338 6.443 1.00 15.00 211 TYR B C 34
ATOM 25757 O O . TYR B 2 6 ? -5.610 -2.407 6.711 1.00 15.00 211 TYR B O 34
ATOM 25775 N N . SER B 2 7 ? -7.329 -0.990 6.967 1.00 15.00 212 SER B N 34
ATOM 25776 C CA . SER B 2 7 ? -8.004 -1.824 7.949 1.00 15.00 212 SER B CA 34
ATOM 25777 C C . SER B 2 7 ? -8.316 -3.212 7.382 1.00 15.00 212 SER B C 34
ATOM 25778 O O . SER B 2 7 ? -8.086 -4.227 8.046 1.00 15.00 212 SER B O 34
ATOM 25786 N N . ARG B 2 8 ? -8.855 -3.254 6.166 1.00 15.00 213 ARG B N 34
ATOM 25787 C CA . ARG B 2 8 ? -9.135 -4.519 5.505 1.00 15.00 213 ARG B CA 34
ATOM 25788 C C . ARG B 2 8 ? -9.034 -4.367 3.991 1.00 15.00 213 ARG B C 34
ATOM 25789 O O . ARG B 2 8 ? -9.046 -3.256 3.468 1.00 15.00 213 ARG B O 34
ATOM 25810 N N . TYR B 2 9 ? -8.970 -5.492 3.290 1.00 15.00 214 TYR B N 34
ATOM 25811 C CA . TYR B 2 9 ? -8.703 -5.490 1.861 1.00 15.00 214 TYR B CA 34
ATOM 25812 C C . TYR B 2 9 ? -10.009 -5.403 1.089 1.00 15.00 214 TYR B C 34
ATOM 25813 O O . TYR B 2 9 ? -10.962 -6.127 1.375 1.00 15.00 214 TYR B O 34
ATOM 25831 N N . PRO B 2 10 ? -10.051 -4.523 0.084 1.00 15.00 215 PRO B N 34
ATOM 25832 C CA . PRO B 2 10 ? -11.215 -4.354 -0.802 1.00 15.00 215 PRO B CA 34
ATOM 25833 C C . PRO B 2 10 ? -11.466 -5.572 -1.700 1.00 15.00 215 PRO B C 34
ATOM 25834 O O . PRO B 2 10 ? -12.233 -5.498 -2.658 1.00 15.00 215 PRO B O 34
ATOM 25845 N N . MET B 2 11 ? -10.822 -6.689 -1.384 1.00 15.00 216 MET B N 34
ATOM 25846 C CA . MET B 2 11 ? -11.002 -7.919 -2.144 1.00 15.00 216 MET B CA 34
ATOM 25847 C C . MET B 2 11 ? -11.930 -8.877 -1.396 1.00 15.00 216 MET B C 34
ATOM 25848 O O . MET B 2 11 ? -12.454 -9.834 -1.970 1.00 15.00 216 MET B O 34
ATOM 25862 N N . ASP B 2 12 ? -12.125 -8.620 -0.108 1.00 15.00 217 ASP B N 34
ATOM 25863 C CA . ASP B 2 12 ? -12.979 -9.465 0.715 1.00 15.00 217 ASP B CA 34
ATOM 25864 C C . ASP B 2 12 ? -14.394 -8.919 0.736 1.00 15.00 217 ASP B C 34
ATOM 25865 O O . ASP B 2 12 ? -14.649 -7.959 1.492 1.00 15.00 217 ASP B O 34
ATOM 25875 N N . GLY A 1 1 ? 10.496 0.284 -6.487 1.00 15.00 230 GLY A N 35
ATOM 25876 C CA . GLY A 1 1 ? 11.750 -0.389 -6.070 1.00 15.00 230 GLY A CA 35
ATOM 25877 C C . GLY A 1 1 ? 11.569 -1.129 -4.766 1.00 15.00 230 GLY A C 35
ATOM 25878 O O . GLY A 1 1 ? 10.457 -1.548 -4.452 1.00 15.00 230 GLY A O 35
ATOM 25884 N N . PRO A 1 2 ? 12.646 -1.335 -3.993 1.00 15.00 231 PRO A N 35
ATOM 25885 C CA . PRO A 1 2 ? 12.550 -1.943 -2.667 1.00 15.00 231 PRO A CA 35
ATOM 25886 C C . PRO A 1 2 ? 11.928 -0.979 -1.657 1.00 15.00 231 PRO A C 35
ATOM 25887 O O . PRO A 1 2 ? 12.452 0.112 -1.421 1.00 15.00 231 PRO A O 35
ATOM 25898 N N . LEU A 1 3 ? 10.803 -1.375 -1.074 1.00 15.00 232 LEU A N 35
ATOM 25899 C CA . LEU A 1 3 ? 10.062 -0.490 -0.183 1.00 15.00 232 LEU A CA 35
ATOM 25900 C C . LEU A 1 3 ? 10.729 -0.385 1.179 1.00 15.00 232 LEU A C 35
ATOM 25901 O O . LEU A 1 3 ? 11.521 -1.247 1.554 1.00 15.00 232 LEU A O 35
ATOM 25917 N N . PRO A 1 4 ? 10.395 0.670 1.947 1.00 15.00 233 PRO A N 35
ATOM 25918 C CA . PRO A 1 4 ? 10.987 0.955 3.274 1.00 15.00 233 PRO A CA 35
ATOM 25919 C C . PRO A 1 4 ? 10.772 -0.168 4.299 1.00 15.00 233 PRO A C 35
ATOM 25920 O O . PRO A 1 4 ? 11.300 -0.102 5.410 1.00 15.00 233 PRO A O 35
ATOM 25931 N N . ASP A 1 5 ? 9.930 -1.141 3.931 1.00 15.00 234 ASP A N 35
ATOM 25932 C CA . ASP A 1 5 ? 9.622 -2.323 4.760 1.00 15.00 234 ASP A CA 35
ATOM 25933 C C . ASP A 1 5 ? 8.549 -2.019 5.788 1.00 15.00 234 ASP A C 35
ATOM 25934 O O . ASP A 1 5 ? 8.269 -2.829 6.668 1.00 15.00 234 ASP A O 35
ATOM 25943 N N . GLY A 1 6 ? 7.930 -0.863 5.664 1.00 15.00 235 GLY A N 35
ATOM 25944 C CA . GLY A 1 6 ? 6.778 -0.566 6.485 1.00 15.00 235 GLY A CA 35
ATOM 25945 C C . GLY A 1 6 ? 5.506 -1.041 5.817 1.00 15.00 235 GLY A C 35
ATOM 25946 O O . GLY A 1 6 ? 4.507 -1.324 6.476 1.00 15.00 235 GLY A O 35
ATOM 25950 N N . TRP A 1 7 ? 5.574 -1.173 4.499 1.00 15.00 236 TRP A N 35
ATOM 25951 C CA . TRP A 1 7 ? 4.406 -1.476 3.689 1.00 15.00 236 TRP A CA 35
ATOM 25952 C C . TRP A 1 7 ? 4.687 -2.451 2.564 1.00 15.00 236 TRP A C 35
ATOM 25953 O O . TRP A 1 7 ? 5.784 -2.498 2.006 1.00 15.00 236 TRP A O 35
ATOM 25974 N N . GLU A 1 8 ? 3.649 -3.200 2.236 1.00 15.00 237 GLU A N 35
ATOM 25975 C CA . GLU A 1 8 ? 3.688 -4.222 1.214 1.00 15.00 237 GLU A CA 35
ATOM 25976 C C . GLU A 1 8 ? 2.571 -3.937 0.207 1.00 15.00 237 GLU A C 35
ATOM 25977 O O . GLU A 1 8 ? 1.490 -3.485 0.599 1.00 15.00 237 GLU A O 35
ATOM 25989 N N . GLN A 1 9 ? 2.807 -4.212 -1.072 1.00 15.00 238 GLN A N 35
ATOM 25990 C CA . GLN A 1 9 ? 1.855 -3.829 -2.108 1.00 15.00 238 GLN A CA 35
ATOM 25991 C C . GLN A 1 9 ? 0.823 -4.940 -2.351 1.00 15.00 238 GLN A C 35
ATOM 25992 O O . GLN A 1 9 ? 1.187 -6.086 -2.617 1.00 15.00 238 GLN A O 35
ATOM 26006 N N . ALA A 1 10 ? -0.468 -4.597 -2.256 1.00 15.00 239 ALA A N 35
ATOM 26007 C CA . ALA A 1 10 ? -1.541 -5.555 -2.459 1.00 15.00 239 ALA A CA 35
ATOM 26008 C C . ALA A 1 10 ? -2.304 -5.232 -3.739 1.00 15.00 239 ALA A C 35
ATOM 26009 O O . ALA A 1 10 ? -2.367 -4.072 -4.158 1.00 15.00 239 ALA A O 35
ATOM 26016 N N . MET A 1 11 ? -2.849 -6.260 -4.368 1.00 15.00 240 MET A N 35
ATOM 26017 C CA . MET A 1 11 ? -3.581 -6.103 -5.617 1.00 15.00 240 MET A CA 35
ATOM 26018 C C . MET A 1 11 ? -5.083 -6.040 -5.362 1.00 15.00 240 MET A C 35
ATOM 26019 O O . MET A 1 11 ? -5.640 -6.910 -4.691 1.00 15.00 240 MET A O 35
ATOM 26033 N N . THR A 1 12 ? -5.733 -5.013 -5.893 1.00 15.00 241 THR A N 35
ATOM 26034 C CA . THR A 1 12 ? -7.185 -4.959 -5.878 1.00 15.00 241 THR A CA 35
ATOM 26035 C C . THR A 1 12 ? -7.715 -5.010 -7.307 1.00 15.00 241 THR A C 35
ATOM 26036 O O . THR A 1 12 ? -7.156 -4.370 -8.213 1.00 15.00 241 THR A O 35
ATOM 26047 N N . GLN A 1 13 ? -8.795 -5.772 -7.499 1.00 15.00 242 GLN A N 35
ATOM 26048 C CA . GLN A 1 13 ? -9.354 -6.032 -8.825 1.00 15.00 242 GLN A CA 35
ATOM 26049 C C . GLN A 1 13 ? -9.858 -4.749 -9.491 1.00 15.00 242 GLN A C 35
ATOM 26050 O O . GLN A 1 13 ? -10.196 -4.744 -10.674 1.00 15.00 242 GLN A O 35
ATOM 26064 N N . ASP A 1 14 ? -9.909 -3.661 -8.727 1.00 15.00 243 ASP A N 35
ATOM 26065 C CA . ASP A 1 14 ? -10.240 -2.348 -9.284 1.00 15.00 243 ASP A CA 35
ATOM 26066 C C . ASP A 1 14 ? -9.177 -1.929 -10.305 1.00 15.00 243 ASP A C 35
ATOM 26067 O O . ASP A 1 14 ? -9.361 -0.987 -11.076 1.00 15.00 243 ASP A O 35
ATOM 26076 N N . GLY A 1 15 ? -8.063 -2.658 -10.303 1.00 15.00 244 GLY A N 35
ATOM 26077 C CA . GLY A 1 15 ? -6.995 -2.412 -11.248 1.00 15.00 244 GLY A CA 35
ATOM 26078 C C . GLY A 1 15 ? -5.885 -1.551 -10.676 1.00 15.00 244 GLY A C 35
ATOM 26079 O O . GLY A 1 15 ? -5.087 -0.997 -11.427 1.00 15.00 244 GLY A O 35
ATOM 26083 N N . GLU A 1 16 ? -5.807 -1.471 -9.351 1.00 15.00 245 GLU A N 35
ATOM 26084 C CA . GLU A 1 16 ? -4.862 -0.570 -8.694 1.00 15.00 245 GLU A CA 35
ATOM 26085 C C . GLU A 1 16 ? -4.051 -1.313 -7.641 1.00 15.00 245 GLU A C 35
ATOM 26086 O O . GLU A 1 16 ? -4.526 -2.282 -7.043 1.00 15.00 245 GLU A O 35
ATOM 26098 N N . ILE A 1 17 ? -2.827 -0.862 -7.418 1.00 15.00 246 ILE A N 35
ATOM 26099 C CA . ILE A 1 17 ? -1.982 -1.435 -6.383 1.00 15.00 246 ILE A CA 35
ATOM 26100 C C . ILE A 1 17 ? -1.820 -0.432 -5.245 1.00 15.00 246 ILE A C 35
ATOM 26101 O O . ILE A 1 17 ? -1.744 0.771 -5.486 1.00 15.00 246 ILE A O 35
ATOM 26117 N N . TYR A 1 18 ? -1.793 -0.914 -4.011 1.00 15.00 247 TYR A N 35
ATOM 26118 C CA . TYR A 1 18 ? -1.703 -0.023 -2.863 1.00 15.00 247 TYR A CA 35
ATOM 26119 C C . TYR A 1 18 ? -0.782 -0.602 -1.780 1.00 15.00 247 TYR A C 35
ATOM 26120 O O . TYR A 1 18 ? -0.786 -1.812 -1.541 1.00 15.00 247 TYR A O 35
ATOM 26138 N N . TYR A 1 19 ? -0.003 0.262 -1.126 1.00 15.00 248 TYR A N 35
ATOM 26139 C CA . TYR A 1 19 ? 0.874 -0.151 -0.043 1.00 15.00 248 TYR A CA 35
ATOM 26140 C C . TYR A 1 19 ? 0.186 -0.015 1.299 1.00 15.00 248 TYR A C 35
ATOM 26141 O O . TYR A 1 19 ? -0.132 1.092 1.740 1.00 15.00 248 TYR A O 35
ATOM 26159 N N . ILE A 1 20 ? -0.066 -1.148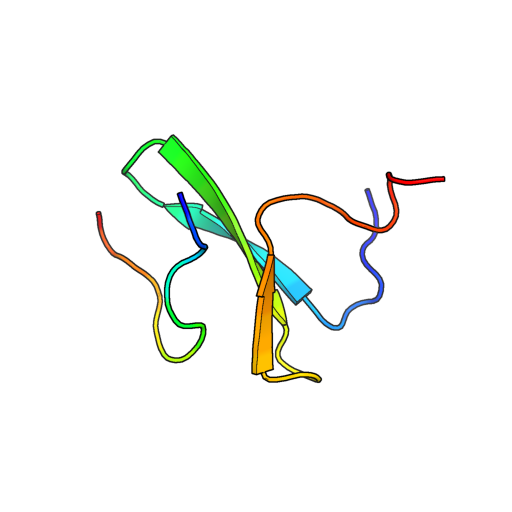 1.933 1.00 15.00 249 ILE A N 35
ATOM 26160 C CA . ILE A 1 20 ? -0.598 -1.159 3.276 1.00 15.00 249 ILE A CA 35
ATOM 26161 C C . ILE A 1 20 ? 0.546 -1.163 4.279 1.00 15.00 249 ILE A C 35
ATOM 26162 O O . ILE A 1 20 ? 1.330 -2.116 4.346 1.00 15.00 249 ILE A O 35
ATOM 26178 N N . ASN A 1 21 ? 0.652 -0.097 5.051 1.00 15.00 250 ASN A N 35
ATOM 26179 C CA . ASN A 1 21 ? 1.756 0.052 5.979 1.00 15.00 250 ASN A CA 35
ATOM 26180 C C . ASN A 1 21 ? 1.368 -0.575 7.323 1.00 15.00 250 ASN A C 35
ATOM 26181 O O . ASN A 1 21 ? 0.521 -0.021 8.026 1.00 15.00 250 ASN A O 35
ATOM 26192 N N . HIS A 1 22 ? 1.967 -1.730 7.676 1.00 15.00 251 HIS A N 35
ATOM 26193 C CA . HIS A 1 22 ? 1.586 -2.459 8.874 1.00 15.00 251 HIS A CA 35
ATOM 26194 C C . HIS A 1 22 ? 2.194 -1.822 10.122 1.00 15.00 251 HIS A C 35
ATOM 26195 O O . HIS A 1 22 ? 1.761 -2.091 11.243 1.00 15.00 251 HIS A O 35
ATOM 26210 N N . LYS A 1 23 ? 3.208 -0.988 9.922 1.00 15.00 252 LYS A N 35
ATOM 26211 C CA . LYS A 1 23 ? 3.906 -0.350 11.037 1.00 15.00 252 LYS A CA 35
ATOM 26212 C C . LYS A 1 23 ? 3.257 0.980 11.435 1.00 15.00 252 LYS A C 35
ATOM 26213 O O . LYS A 1 23 ? 3.334 1.390 12.594 1.00 15.00 252 LYS A O 35
ATOM 26232 N N . ASN A 1 24 ? 2.645 1.671 10.478 1.00 15.00 253 ASN A N 35
ATOM 26233 C CA . ASN A 1 24 ? 2.037 2.971 10.754 1.00 15.00 253 ASN A CA 35
ATOM 26234 C C . ASN A 1 24 ? 0.528 2.943 10.543 1.00 15.00 253 ASN A C 35
ATOM 26235 O O . ASN A 1 24 ? -0.156 3.927 10.822 1.00 15.00 253 ASN A O 35
ATOM 26246 N N . LYS A 1 25 ? 0.019 1.816 10.044 1.00 15.00 254 LYS A N 35
ATOM 26247 C CA . LYS A 1 25 ? -1.417 1.642 9.811 1.00 15.00 254 LYS A CA 35
ATOM 26248 C C . LYS A 1 25 ? -1.929 2.696 8.819 1.00 15.00 254 LYS A C 35
ATOM 26249 O O . LYS A 1 25 ? -2.969 3.324 9.018 1.00 15.00 254 LYS A O 35
ATOM 26268 N N . THR A 1 26 ? -1.203 2.856 7.721 1.00 15.00 255 THR A N 35
ATOM 26269 C CA . THR A 1 26 ? -1.537 3.877 6.730 1.00 15.00 255 THR A CA 35
ATOM 26270 C C . THR A 1 26 ? -1.414 3.310 5.313 1.00 15.00 255 THR A C 35
ATOM 26271 O O . THR A 1 26 ? -0.631 2.390 5.078 1.00 15.00 255 THR A O 35
ATOM 26282 N N . THR A 1 27 ? -2.209 3.827 4.380 1.00 15.00 256 THR A N 35
ATOM 26283 C CA . THR A 1 27 ? -2.187 3.335 3.012 1.00 15.00 256 THR A CA 35
ATOM 26284 C C . THR A 1 27 ? -1.628 4.397 2.062 1.00 15.00 256 THR A C 35
ATOM 26285 O O . THR A 1 27 ? -1.946 5.579 2.178 1.00 15.00 256 THR A O 35
ATOM 26296 N N . SER A 1 28 ? -0.777 3.975 1.141 1.00 15.00 257 SER A N 35
ATOM 26297 C CA . SER A 1 28 ? -0.235 4.864 0.120 1.00 15.00 257 SER A CA 35
ATOM 26298 C C . SER A 1 28 ? -0.069 4.094 -1.185 1.00 15.00 257 SER A C 35
ATOM 26299 O O . SER A 1 28 ? 0.473 3.002 -1.180 1.00 15.00 257 SER A O 35
ATOM 26307 N N . TRP A 1 29 ? -0.502 4.681 -2.299 1.00 15.00 258 TRP A N 35
ATOM 26308 C CA . TRP A 1 29 ? -0.597 3.953 -3.569 1.00 15.00 258 TRP A CA 35
ATOM 26309 C C . TRP A 1 29 ? 0.749 3.398 -4.048 1.00 15.00 258 TRP A C 35
ATOM 26310 O O . TRP A 1 29 ? 0.960 2.185 -4.050 1.00 15.00 258 TRP A O 35
ATOM 26331 N N . LEU A 1 30 ? 1.658 4.278 -4.443 1.00 15.00 259 LEU A N 35
ATOM 26332 C CA . LEU A 1 30 ? 2.884 3.853 -5.112 1.00 15.00 259 LEU A CA 35
ATOM 26333 C C . LEU A 1 30 ? 4.136 4.105 -4.286 1.00 15.00 259 LEU A C 35
ATOM 26334 O O . LEU A 1 30 ? 4.143 4.928 -3.368 1.00 15.00 259 LEU A O 35
ATOM 26350 N N . ASP A 1 31 ? 5.195 3.385 -4.657 1.00 15.00 260 ASP A N 35
ATOM 26351 C CA . ASP A 1 31 ? 6.442 3.326 -3.898 1.00 15.00 260 ASP A CA 35
ATOM 26352 C C . ASP A 1 31 ? 7.096 4.698 -3.735 1.00 15.00 260 ASP A C 35
ATOM 26353 O O . ASP A 1 31 ? 7.514 5.340 -4.704 1.00 15.00 260 ASP A O 35
ATOM 26362 N N . PRO A 1 32 ? 7.177 5.156 -2.476 1.00 15.00 261 PRO A N 35
ATOM 26363 C CA . PRO A 1 32 ? 7.793 6.426 -2.120 1.00 15.00 261 PRO A CA 35
ATOM 26364 C C . PRO A 1 32 ? 9.321 6.351 -2.044 1.00 15.00 261 PRO A C 35
ATOM 26365 O O . PRO A 1 32 ? 9.988 7.374 -1.911 1.00 15.00 261 PRO A O 35
ATOM 26376 N N . ARG A 1 33 ? 9.880 5.143 -2.113 1.00 15.00 262 ARG A N 35
ATOM 26377 C CA . ARG A 1 33 ? 11.330 4.982 -2.070 1.00 15.00 262 ARG A CA 35
ATOM 26378 C C . ARG A 1 33 ? 11.946 5.452 -3.390 1.00 15.00 262 ARG A C 35
ATOM 26379 O O . ARG A 1 33 ? 13.163 5.588 -3.517 1.00 15.00 262 ARG A O 35
ATOM 26400 N N . LEU A 1 34 ? 11.087 5.708 -4.368 1.00 15.00 263 LEU A N 35
ATOM 26401 C CA . LEU A 1 34 ? 11.508 6.278 -5.641 1.00 15.00 263 LEU A CA 35
ATOM 26402 C C . LEU A 1 34 ? 11.696 7.788 -5.520 1.00 15.00 263 LEU A C 35
ATOM 26403 O O . LEU A 1 34 ? 12.195 8.435 -6.440 1.00 15.00 263 LEU A O 35
ATOM 26419 N N . ASP A 1 35 ? 11.264 8.350 -4.392 1.00 15.00 264 ASP A N 35
ATOM 26420 C CA . ASP A 1 35 ? 11.375 9.791 -4.160 1.00 15.00 264 ASP A CA 35
ATOM 26421 C C . ASP A 1 35 ? 12.825 10.293 -4.222 1.00 15.00 264 ASP A C 35
ATOM 26422 O O . ASP A 1 35 ? 13.100 11.273 -4.909 1.00 15.00 264 ASP A O 35
ATOM 26431 N N . PRO A 1 36 ? 13.771 9.653 -3.500 1.00 15.00 265 PRO A N 35
ATOM 26432 C CA . PRO A 1 36 ? 15.198 9.976 -3.605 1.00 15.00 265 PRO A CA 35
ATOM 26433 C C . PRO A 1 36 ? 15.729 9.760 -5.020 1.00 15.00 265 PRO A C 35
ATOM 26434 O O . PRO A 1 36 ? 15.722 8.602 -5.494 1.00 15.00 265 PRO A O 35
ATOM 26446 N N . SER B 2 1 ? -6.262 10.562 -4.967 1.00 15.00 206 SER B N 35
ATOM 26447 C CA . SER B 2 1 ? -7.381 9.759 -4.440 1.00 15.00 206 SER B CA 35
ATOM 26448 C C . SER B 2 1 ? -6.978 9.073 -3.140 1.00 15.00 206 SER B C 35
ATOM 26449 O O . SER B 2 1 ? -5.953 8.394 -3.085 1.00 15.00 206 SER B O 35
ATOM 26459 N N . PRO B 2 2 ? -7.771 9.252 -2.070 1.00 15.00 207 PRO B N 35
ATOM 26460 C CA . PRO B 2 2 ? -7.520 8.595 -0.786 1.00 15.00 207 PRO B CA 35
ATOM 26461 C C . PRO B 2 2 ? -7.571 7.077 -0.918 1.00 15.00 207 PRO B C 35
ATOM 26462 O O . PRO B 2 2 ? -8.585 6.520 -1.346 1.00 15.00 207 PRO B O 35
ATOM 26473 N N . PRO B 2 3 ? -6.475 6.388 -0.574 1.00 15.00 208 PRO B N 35
ATOM 26474 C CA . PRO B 2 3 ? -6.379 4.937 -0.710 1.00 15.00 208 PRO B CA 35
ATOM 26475 C C . PRO B 2 3 ? -7.268 4.217 0.299 1.00 15.00 208 PRO B C 35
ATOM 26476 O O . PRO B 2 3 ? -7.442 4.689 1.427 1.00 15.00 208 PRO B O 35
ATOM 26487 N N . PRO B 2 4 ? -7.834 3.065 -0.102 1.00 15.00 209 PRO B N 35
ATOM 26488 C CA . PRO B 2 4 ? -8.719 2.250 0.740 1.00 15.00 209 PRO B CA 35
ATOM 26489 C C . PRO B 2 4 ? -8.139 1.993 2.129 1.00 15.00 209 PRO B C 35
ATOM 26490 O O . PRO B 2 4 ? -6.925 1.825 2.284 1.00 15.00 209 PRO B O 35
ATOM 26501 N N . PRO B 2 5 ? -9.014 1.947 3.149 1.00 15.00 210 PRO B N 35
ATOM 26502 C CA . PRO B 2 5 ? -8.616 1.730 4.542 1.00 15.00 210 PRO B CA 35
ATOM 26503 C C . PRO B 2 5 ? -7.736 0.495 4.711 1.00 15.00 210 PRO B C 35
ATOM 26504 O O . PRO B 2 5 ? -8.097 -0.601 4.292 1.00 15.00 210 PRO B O 35
ATOM 26515 N N . TYR B 2 6 ? -6.587 0.689 5.347 1.00 15.00 211 TYR B N 35
ATOM 26516 C CA . TYR B 2 6 ? -5.619 -0.382 5.580 1.00 15.00 211 TYR B CA 35
ATOM 26517 C C . TYR B 2 6 ? -6.201 -1.504 6.453 1.00 15.00 211 TYR B C 35
ATOM 26518 O O . TYR B 2 6 ? -5.618 -2.582 6.573 1.00 15.00 211 TYR B O 35
ATOM 26536 N N . SER B 2 7 ? -7.365 -1.256 7.040 1.00 15.00 212 SER B N 35
ATOM 26537 C CA . SER B 2 7 ? -7.992 -2.220 7.931 1.00 15.00 212 SER B CA 35
ATOM 26538 C C . SER B 2 7 ? -8.383 -3.500 7.189 1.00 15.00 212 SER B C 35
ATOM 26539 O O . SER B 2 7 ? -8.271 -4.600 7.733 1.00 15.00 212 SER B O 35
ATOM 26547 N N . ARG B 2 8 ? -8.881 -3.358 5.964 1.00 15.00 213 ARG B N 35
ATOM 26548 C CA . ARG B 2 8 ? -9.218 -4.522 5.159 1.00 15.00 213 ARG B CA 35
ATOM 26549 C C . ARG B 2 8 ? -9.065 -4.231 3.670 1.00 15.00 213 ARG B C 35
ATOM 26550 O O . ARG B 2 8 ? -8.986 -3.080 3.255 1.00 15.00 213 ARG B O 35
ATOM 26571 N N . TYR B 2 9 ? -9.054 -5.290 2.871 1.00 15.00 214 TYR B N 35
ATOM 26572 C CA . TYR B 2 9 ? -8.802 -5.176 1.443 1.00 15.00 214 TYR B CA 35
ATOM 26573 C C . TYR B 2 9 ? -10.121 -4.969 0.711 1.00 15.00 214 TYR B C 35
ATOM 26574 O O . TYR B 2 9 ? -11.125 -5.588 1.054 1.00 15.00 214 TYR B O 35
ATOM 26592 N N . PRO B 2 10 ? -10.126 -4.135 -0.339 1.00 15.00 215 PRO B N 35
ATOM 26593 C CA . PRO B 2 10 ? -11.335 -3.826 -1.107 1.00 15.00 215 PRO B CA 35
ATOM 26594 C C . PRO B 2 10 ? -11.743 -4.992 -2.005 1.00 15.00 215 PRO B C 35
ATOM 26595 O O . PRO B 2 10 ? -12.722 -4.916 -2.749 1.00 15.00 215 PRO B O 35
ATOM 26606 N N . MET B 2 11 ? -10.969 -6.066 -1.930 1.00 15.00 216 MET B N 35
ATOM 26607 C CA . MET B 2 11 ? -11.209 -7.259 -2.725 1.00 15.00 216 MET B CA 35
ATOM 26608 C C . MET B 2 11 ? -11.643 -8.411 -1.814 1.00 15.00 216 MET B C 35
ATOM 26609 O O . MET B 2 11 ? -11.831 -9.544 -2.261 1.00 15.00 216 MET B O 35
ATOM 26623 N N . ASP B 2 12 ? -11.815 -8.097 -0.536 1.00 15.00 217 ASP B N 35
ATOM 26624 C CA . ASP B 2 12 ? -12.223 -9.088 0.456 1.00 15.00 217 ASP B CA 35
ATOM 26625 C C . ASP B 2 12 ? -13.740 -9.121 0.554 1.00 15.00 217 ASP B C 35
ATOM 26626 O O . ASP B 2 12 ? -14.351 -10.104 0.090 1.00 15.00 217 ASP B O 35
ATOM 26636 N N . GLY A 1 1 ? 10.208 -0.067 -6.171 1.00 15.00 230 GLY A N 36
ATOM 26637 C CA . GLY A 1 1 ? 11.463 -0.807 -5.904 1.00 15.00 230 GLY A CA 36
ATOM 26638 C C . GLY A 1 1 ? 11.498 -1.362 -4.499 1.00 15.00 230 GLY A C 36
ATOM 26639 O O . GLY A 1 1 ? 10.548 -2.014 -4.067 1.00 15.00 230 GLY A O 36
ATOM 26645 N N . PRO A 1 2 ? 12.590 -1.129 -3.759 1.00 15.00 231 PRO A N 36
ATOM 26646 C CA . PRO A 1 2 ? 12.709 -1.542 -2.367 1.00 15.00 231 PRO A CA 36
ATOM 26647 C C . PRO A 1 2 ? 12.012 -0.562 -1.428 1.00 15.00 231 PRO A C 36
ATOM 26648 O O . PRO A 1 2 ? 12.451 0.579 -1.262 1.00 15.00 231 PRO A O 36
ATOM 26659 N N . LEU A 1 3 ? 10.914 -1.003 -0.836 1.00 15.00 232 LEU A N 36
ATOM 26660 C CA . LEU A 1 3 ? 10.127 -0.159 0.055 1.00 15.00 232 LEU A CA 36
ATOM 26661 C C . LEU A 1 3 ? 10.780 -0.037 1.418 1.00 15.00 232 LEU A C 36
ATOM 26662 O O . LEU A 1 3 ? 11.625 -0.853 1.775 1.00 15.00 232 LEU A O 36
ATOM 26678 N N . PRO A 1 4 ? 10.394 0.990 2.202 1.00 15.00 233 PRO A N 36
ATOM 26679 C CA . PRO A 1 4 ? 10.968 1.270 3.535 1.00 15.00 233 PRO A CA 36
ATOM 26680 C C . PRO A 1 4 ? 10.793 0.107 4.523 1.00 15.00 233 PRO A C 36
ATOM 26681 O O . PRO A 1 4 ? 11.298 0.158 5.646 1.00 15.00 233 PRO A O 36
ATOM 26692 N N . ASP A 1 5 ? 9.997 -0.887 4.111 1.00 15.00 234 ASP A N 36
ATOM 26693 C CA . ASP A 1 5 ? 9.777 -2.127 4.873 1.00 15.00 234 ASP A CA 36
ATOM 26694 C C . ASP A 1 5 ? 8.728 -1.933 5.951 1.00 15.00 234 ASP A C 36
ATOM 26695 O O . ASP A 1 5 ? 8.505 -2.810 6.787 1.00 15.00 234 ASP A O 36
ATOM 26704 N N . GLY A 1 6 ? 8.058 -0.798 5.902 1.00 15.00 235 GLY A N 36
ATOM 26705 C CA . GLY A 1 6 ? 6.919 -0.584 6.763 1.00 15.00 235 GLY A CA 36
ATOM 26706 C C . GLY A 1 6 ? 5.646 -1.060 6.102 1.00 15.00 235 GLY A C 36
ATOM 26707 O O . GLY A 1 6 ? 4.645 -1.314 6.767 1.00 15.00 235 GLY A O 36
ATOM 26711 N N . TRP A 1 7 ? 5.704 -1.221 4.786 1.00 15.00 236 TRP A N 36
ATOM 26712 C CA . TRP A 1 7 ? 4.526 -1.561 4.005 1.00 15.00 236 TRP A CA 36
ATOM 26713 C C . TRP A 1 7 ? 4.798 -2.533 2.874 1.00 15.00 236 TRP A C 36
ATOM 26714 O O . TRP A 1 7 ? 5.879 -2.553 2.285 1.00 15.00 236 TRP A O 36
ATOM 26735 N N . GLU A 1 8 ? 3.763 -3.308 2.577 1.00 15.00 237 GLU A N 36
ATOM 26736 C CA . GLU A 1 8 ? 3.779 -4.318 1.540 1.00 15.00 237 GLU A CA 36
ATOM 26737 C C . GLU A 1 8 ? 2.799 -3.909 0.437 1.00 15.00 237 GLU A C 36
ATOM 26738 O O . GLU A 1 8 ? 1.740 -3.347 0.728 1.00 15.00 237 GLU A O 36
ATOM 26750 N N . GLN A 1 9 ? 3.131 -4.210 -0.813 1.00 15.00 238 GLN A N 36
ATOM 26751 C CA . GLN A 1 9 ? 2.304 -3.798 -1.944 1.00 15.00 238 GLN A CA 36
ATOM 26752 C C . GLN A 1 9 ? 1.252 -4.873 -2.258 1.00 15.00 238 GLN A C 36
ATOM 26753 O O . GLN A 1 9 ? 1.594 -6.000 -2.619 1.00 15.00 238 GLN A O 36
ATOM 26767 N N . ALA A 1 10 ? -0.029 -4.533 -2.091 1.00 15.00 239 ALA A N 36
ATOM 26768 C CA . ALA A 1 10 ? -1.111 -5.457 -2.391 1.00 15.00 239 ALA A CA 36
ATOM 26769 C C . ALA A 1 10 ? -1.905 -4.958 -3.591 1.00 15.00 239 ALA A C 36
ATOM 26770 O O . ALA A 1 10 ? -1.985 -3.756 -3.831 1.00 15.00 239 ALA A O 36
ATOM 26777 N N . MET A 1 11 ? -2.475 -5.878 -4.349 1.00 15.00 240 MET A N 36
ATOM 26778 C CA . MET A 1 11 ? -3.206 -5.523 -5.556 1.00 15.00 240 MET A CA 36
ATOM 26779 C C . MET A 1 11 ? -4.710 -5.633 -5.330 1.00 15.00 240 MET A C 36
ATOM 26780 O O . MET A 1 11 ? -5.208 -6.687 -4.934 1.00 15.00 240 MET A O 36
ATOM 26794 N N . THR A 1 12 ? -5.429 -4.546 -5.579 1.00 15.00 241 THR A N 36
ATOM 26795 C CA . THR A 1 12 ? -6.880 -4.567 -5.506 1.00 15.00 241 THR A CA 36
ATOM 26796 C C . THR A 1 12 ? -7.460 -4.929 -6.869 1.00 15.00 241 THR A C 36
ATOM 26797 O O . THR A 1 12 ? -6.879 -4.592 -7.912 1.00 15.00 241 THR A O 36
ATOM 26808 N N . GLN A 1 13 ? -8.620 -5.586 -6.843 1.00 15.00 242 GLN A N 36
ATOM 26809 C CA . GLN A 1 13 ? -9.256 -6.131 -8.042 1.00 15.00 242 GLN A CA 36
ATOM 26810 C C . GLN A 1 13 ? -9.681 -5.025 -9.010 1.00 15.00 242 GLN A C 36
ATOM 26811 O O . GLN A 1 13 ? -10.084 -5.295 -10.139 1.00 15.00 242 GLN A O 36
ATOM 26825 N N . ASP A 1 14 ? -9.610 -3.780 -8.561 1.00 15.00 243 ASP A N 36
ATOM 26826 C CA . ASP A 1 14 ? -9.905 -2.644 -9.427 1.00 15.00 243 ASP A CA 36
ATOM 26827 C C . ASP A 1 14 ? -8.773 -2.447 -10.433 1.00 15.00 243 ASP A C 36
ATOM 26828 O O . ASP A 1 14 ? -8.933 -1.776 -11.450 1.00 15.00 243 ASP A O 36
ATOM 26837 N N . GLY A 1 15 ? -7.628 -3.055 -10.147 1.00 15.00 244 GLY A N 36
ATOM 26838 C CA . GLY A 1 15 ? -6.479 -2.929 -11.022 1.00 15.00 244 GLY A CA 36
ATOM 26839 C C . GLY A 1 15 ? -5.489 -1.884 -10.541 1.00 15.00 244 GLY A C 36
ATOM 26840 O O . GLY A 1 15 ? -4.933 -1.135 -11.343 1.00 15.00 244 GLY A O 36
ATOM 26844 N N . GLU A 1 16 ? -5.269 -1.835 -9.231 1.00 15.00 245 GLU A N 36
ATOM 26845 C CA . GLU A 1 16 ? -4.328 -0.879 -8.645 1.00 15.00 245 GLU A CA 36
ATOM 26846 C C . GLU A 1 16 ? -3.612 -1.507 -7.461 1.00 15.00 245 GLU A C 36
ATOM 26847 O O . GLU A 1 16 ? -4.169 -2.357 -6.771 1.00 15.00 245 GLU A O 36
ATOM 26859 N N . ILE A 1 17 ? -2.386 -1.080 -7.216 1.00 15.00 246 ILE A N 36
ATOM 26860 C CA . ILE A 1 17 ? -1.626 -1.583 -6.085 1.00 15.00 246 ILE A CA 36
ATOM 26861 C C . ILE A 1 17 ? -1.574 -0.534 -4.981 1.00 15.00 246 ILE A C 36
ATOM 26862 O O . ILE A 1 17 ? -1.549 0.665 -5.253 1.00 15.00 246 ILE A O 36
ATOM 26878 N N . TYR A 1 18 ? -1.588 -0.990 -3.742 1.00 15.00 247 TYR A N 36
ATOM 26879 C CA . TYR A 1 18 ? -1.561 -0.096 -2.598 1.00 15.00 247 TYR A CA 36
ATOM 26880 C C . TYR A 1 18 ? -0.650 -0.668 -1.504 1.00 15.00 247 TYR A C 36
ATOM 26881 O O . TYR A 1 18 ? -0.644 -1.879 -1.266 1.00 15.00 247 TYR A O 36
ATOM 26899 N N . TYR A 1 19 ? 0.105 0.197 -0.837 1.00 15.00 248 TYR A N 36
ATOM 26900 C CA . TYR A 1 19 ? 0.997 -0.218 0.226 1.00 15.00 248 TYR A CA 36
ATOM 26901 C C . TYR A 1 19 ? 0.302 -0.154 1.574 1.00 15.00 248 TYR A C 36
ATOM 26902 O O . TYR A 1 19 ? -0.089 0.922 2.035 1.00 15.00 248 TYR A O 36
ATOM 26920 N N . ILE A 1 20 ? 0.131 -1.312 2.188 1.00 15.00 249 ILE A N 36
ATOM 26921 C CA . ILE A 1 20 ? -0.416 -1.390 3.526 1.00 15.00 249 ILE A CA 36
ATOM 26922 C C . ILE A 1 20 ? 0.711 -1.357 4.547 1.00 15.00 249 ILE A C 36
ATOM 26923 O O . ILE A 1 20 ? 1.509 -2.292 4.637 1.00 15.00 249 ILE A O 36
ATOM 26939 N N . ASN A 1 21 ? 0.775 -0.280 5.317 1.00 15.00 250 ASN A N 36
ATOM 26940 C CA . ASN A 1 21 ? 1.841 -0.111 6.292 1.00 15.00 250 ASN A CA 36
ATOM 26941 C C . ASN A 1 21 ? 1.398 -0.728 7.619 1.00 15.00 250 ASN A C 36
ATOM 26942 O O . ASN A 1 21 ? 0.623 -0.106 8.351 1.00 15.00 250 ASN A O 36
ATOM 26953 N N . HIS A 1 22 ? 1.845 -1.967 7.910 1.00 15.00 251 HIS A N 36
ATOM 26954 C CA . HIS A 1 22 ? 1.406 -2.691 9.095 1.00 15.00 251 HIS A CA 36
ATOM 26955 C C . HIS A 1 22 ? 2.037 -2.129 10.361 1.00 15.00 251 HIS A C 36
ATOM 26956 O O . HIS A 1 22 ? 1.653 -2.492 11.473 1.00 15.00 251 HIS A O 36
ATOM 26971 N N . LYS A 1 23 ? 3.017 -1.258 10.193 1.00 15.00 252 LYS A N 36
ATOM 26972 C CA . LYS A 1 23 ? 3.705 -0.668 11.329 1.00 15.00 252 LYS A CA 36
ATOM 26973 C C . LYS A 1 23 ? 3.019 0.621 11.770 1.00 15.00 252 LYS A C 36
ATOM 26974 O O . LYS A 1 23 ? 2.768 0.823 12.959 1.00 15.00 252 LYS A O 36
ATOM 26993 N N . ASN A 1 24 ? 2.711 1.489 10.816 1.00 15.00 253 ASN A N 36
ATOM 26994 C CA . ASN A 1 24 ? 2.112 2.783 11.131 1.00 15.00 253 ASN A CA 36
ATOM 26995 C C . ASN A 1 24 ? 0.613 2.798 10.852 1.00 15.00 253 ASN A C 36
ATOM 26996 O O . ASN A 1 24 ? -0.054 3.799 11.110 1.00 15.00 253 ASN A O 36
ATOM 27007 N N . LYS A 1 25 ? 0.092 1.693 10.312 1.00 15.00 254 LYS A N 36
ATOM 27008 C CA . LYS A 1 25 ? -1.341 1.559 10.022 1.00 15.00 254 LYS A CA 36
ATOM 27009 C C . LYS A 1 25 ? -1.746 2.541 8.915 1.00 15.00 254 LYS A C 36
ATOM 27010 O O . LYS A 1 25 ? -2.903 2.953 8.813 1.00 15.00 254 LYS A O 36
ATOM 27029 N N . THR A 1 26 ? -0.796 2.847 8.042 1.00 15.00 255 THR A N 36
ATOM 27030 C CA . THR A 1 26 ? -0.972 3.902 7.043 1.00 15.00 255 THR A CA 36
ATOM 27031 C C . THR A 1 26 ? -1.004 3.343 5.615 1.00 15.00 255 THR A C 36
ATOM 27032 O O . THR A 1 26 ? -0.429 2.291 5.342 1.00 15.00 255 THR A O 36
ATOM 27043 N N . THR A 1 27 ? -1.724 4.013 4.716 1.00 15.00 256 THR A N 36
ATOM 27044 C CA . THR A 1 27 ? -1.832 3.556 3.337 1.00 15.00 256 THR A CA 36
ATOM 27045 C C . THR A 1 27 ? -1.237 4.576 2.362 1.00 15.00 256 THR A C 36
ATOM 27046 O O . THR A 1 27 ? -1.353 5.785 2.566 1.00 15.00 256 THR A O 36
ATOM 27057 N N . SER A 1 28 ? -0.594 4.074 1.315 1.00 15.00 257 SER A N 36
ATOM 27058 C CA . SER A 1 28 ? -0.041 4.909 0.252 1.00 15.00 257 SER A CA 36
ATOM 27059 C C . SER A 1 28 ? -0.091 4.133 -1.057 1.00 15.00 257 SER A C 36
ATOM 27060 O O . SER A 1 28 ? 0.228 2.959 -1.072 1.00 15.00 257 SER A O 36
ATOM 27068 N N . TRP A 1 29 ? -0.472 4.788 -2.149 1.00 15.00 258 TRP A N 36
ATOM 27069 C CA . TRP A 1 29 ? -0.635 4.104 -3.433 1.00 15.00 258 TRP A CA 36
ATOM 27070 C C . TRP A 1 29 ? 0.668 3.453 -3.909 1.00 15.00 258 TRP A C 36
ATOM 27071 O O . TRP A 1 29 ? 0.806 2.230 -3.902 1.00 15.00 258 TRP A O 36
ATOM 27092 N N . LEU A 1 30 ? 1.625 4.282 -4.290 1.00 15.00 259 LEU A N 36
ATOM 27093 C CA . LEU A 1 30 ? 2.840 3.813 -4.943 1.00 15.00 259 LEU A CA 36
ATOM 27094 C C . LEU A 1 30 ? 4.086 4.089 -4.126 1.00 15.00 259 LEU A C 36
ATOM 27095 O O . LEU A 1 30 ? 4.082 4.927 -3.222 1.00 15.00 259 LEU A O 36
ATOM 27111 N N . ASP A 1 31 ? 5.145 3.353 -4.462 1.00 15.00 260 ASP A N 36
ATOM 27112 C CA . ASP A 1 31 ? 6.390 3.341 -3.703 1.00 15.00 260 ASP A CA 36
ATOM 27113 C C . ASP A 1 31 ? 7.005 4.735 -3.630 1.00 15.00 260 ASP A C 36
ATOM 27114 O O . ASP A 1 31 ? 7.460 5.294 -4.629 1.00 15.00 260 ASP A O 36
ATOM 27123 N N . PRO A 1 32 ? 7.006 5.300 -2.416 1.00 15.00 261 PRO A N 36
ATOM 27124 C CA . PRO A 1 32 ? 7.511 6.640 -2.149 1.00 15.00 261 PRO A CA 36
ATOM 27125 C C . PRO A 1 32 ? 9.026 6.674 -2.052 1.00 15.00 261 PRO A C 36
ATOM 27126 O O . PRO A 1 32 ? 9.635 7.741 -1.974 1.00 15.00 261 PRO A O 36
ATOM 27137 N N . ARG A 1 33 ? 9.630 5.497 -2.018 1.00 15.00 262 ARG A N 36
ATOM 27138 C CA . ARG A 1 33 ? 11.068 5.391 -1.939 1.00 15.00 262 ARG A CA 36
ATOM 27139 C C . ARG A 1 33 ? 11.660 5.601 -3.335 1.00 15.00 262 ARG A C 36
ATOM 27140 O O . ARG A 1 33 ? 12.844 5.877 -3.488 1.00 15.00 262 ARG A O 36
ATOM 27161 N N . LEU A 1 34 ? 10.816 5.483 -4.354 1.00 15.00 263 LEU A N 36
ATOM 27162 C CA . LEU A 1 34 ? 11.238 5.746 -5.726 1.00 15.00 263 LEU A CA 36
ATOM 27163 C C . LEU A 1 34 ? 11.257 7.242 -6.029 1.00 15.00 263 LEU A C 36
ATOM 27164 O O . LEU A 1 34 ? 11.775 7.663 -7.065 1.00 15.00 263 LEU A O 36
ATOM 27180 N N . ASP A 1 35 ? 10.655 8.038 -5.148 1.00 15.00 264 ASP A N 36
ATOM 27181 C CA . ASP A 1 35 ? 10.612 9.489 -5.340 1.00 15.00 264 ASP A CA 36
ATOM 27182 C C . ASP A 1 35 ? 12.012 10.127 -5.357 1.00 15.00 264 ASP A C 36
ATOM 27183 O O . ASP A 1 35 ? 12.305 10.932 -6.244 1.00 15.00 264 ASP A O 36
ATOM 27192 N N . PRO A 1 36 ? 12.878 9.834 -4.364 1.00 15.00 265 PRO A N 36
ATOM 27193 C CA . PRO A 1 36 ? 14.285 10.242 -4.401 1.00 15.00 265 PRO A CA 36
ATOM 27194 C C . PRO A 1 36 ? 15.013 9.660 -5.611 1.00 15.00 265 PRO A C 36
ATOM 27195 O O . PRO A 1 36 ? 15.279 10.421 -6.561 1.00 15.00 265 PRO A O 36
ATOM 27207 N N . SER B 2 1 ? -8.379 10.094 -5.645 1.00 15.00 206 SER B N 36
ATOM 27208 C CA . SER B 2 1 ? -8.663 8.814 -4.970 1.00 15.00 206 SER B CA 36
ATOM 27209 C C . SER B 2 1 ? -7.689 8.561 -3.820 1.00 15.00 206 SER B C 36
ATOM 27210 O O . SER B 2 1 ? -6.475 8.497 -4.020 1.00 15.00 206 SER B O 36
ATOM 27220 N N . PRO B 2 2 ? -8.212 8.428 -2.594 1.00 15.00 207 PRO B N 36
ATOM 27221 C CA . PRO B 2 2 ? -7.420 8.036 -1.431 1.00 15.00 207 PRO B CA 36
ATOM 27222 C C . PRO B 2 2 ? -7.191 6.528 -1.424 1.00 15.00 207 PRO B C 36
ATOM 27223 O O . PRO B 2 2 ? -8.053 5.771 -1.875 1.00 15.00 207 PRO B O 36
ATOM 27234 N N . PRO B 2 3 ? -6.047 6.059 -0.904 1.00 15.00 208 PRO B N 36
ATOM 27235 C CA . PRO B 2 3 ? -5.747 4.633 -0.861 1.00 15.00 208 PRO B CA 36
ATOM 27236 C C . PRO B 2 3 ? -6.682 3.910 0.103 1.00 15.00 208 PRO B C 36
ATOM 27237 O O . PRO B 2 3 ? -6.882 4.361 1.234 1.00 15.00 208 PRO B O 36
ATOM 27248 N N . PRO B 2 4 ? -7.266 2.788 -0.349 1.00 15.00 209 PRO B N 36
ATOM 27249 C CA . PRO B 2 4 ? -8.214 1.991 0.438 1.00 15.00 209 PRO B CA 36
ATOM 27250 C C . PRO B 2 4 ? -7.699 1.695 1.841 1.00 15.00 209 PRO B C 36
ATOM 27251 O O . PRO B 2 4 ? -6.500 1.488 2.034 1.00 15.00 209 PRO B O 36
ATOM 27262 N N . PRO B 2 5 ? -8.610 1.652 2.828 1.00 15.00 210 PRO B N 36
ATOM 27263 C CA . PRO B 2 5 ? -8.255 1.445 4.234 1.00 15.00 210 PRO B CA 36
ATOM 27264 C C . PRO B 2 5 ? -7.316 0.263 4.434 1.00 15.00 210 PRO B C 36
ATOM 27265 O O . PRO B 2 5 ? -7.599 -0.855 4.004 1.00 15.00 210 PRO B O 36
ATOM 27276 N N . TYR B 2 6 ? -6.202 0.532 5.106 1.00 15.00 211 TYR B N 36
ATOM 27277 C CA . TYR B 2 6 ? -5.175 -0.473 5.375 1.00 15.00 211 TYR B CA 36
ATOM 27278 C C . TYR B 2 6 ? -5.727 -1.652 6.188 1.00 15.00 211 TYR B C 36
ATOM 27279 O O . TYR B 2 6 ? -5.103 -2.712 6.272 1.00 15.00 211 TYR B O 36
ATOM 27297 N N . SER B 2 7 ? -6.904 -1.467 6.768 1.00 15.00 212 SER B N 36
ATOM 27298 C CA . SER B 2 7 ? -7.501 -2.471 7.629 1.00 15.00 212 SER B CA 36
ATOM 27299 C C . SER B 2 7 ? -7.722 -3.786 6.883 1.00 15.00 212 SER B C 36
ATOM 27300 O O . SER B 2 7 ? -7.343 -4.851 7.372 1.00 15.00 212 SER B O 36
ATOM 27308 N N . ARG B 2 8 ? -8.323 -3.714 5.701 1.00 15.00 213 ARG B N 36
ATOM 27309 C CA . ARG B 2 8 ? -8.638 -4.912 4.939 1.00 15.00 213 ARG B CA 36
ATOM 27310 C C . ARG B 2 8 ? -8.618 -4.624 3.441 1.00 15.00 213 ARG B C 36
ATOM 27311 O O . ARG B 2 8 ? -8.656 -3.469 3.026 1.00 15.00 213 ARG B O 36
ATOM 27332 N N . TYR B 2 9 ? -8.594 -5.681 2.636 1.00 15.00 214 TYR B N 36
ATOM 27333 C CA . TYR B 2 9 ? -8.295 -5.559 1.216 1.00 15.00 214 TYR B CA 36
ATOM 27334 C C . TYR B 2 9 ? -9.579 -5.322 0.430 1.00 15.00 214 TYR B C 36
ATOM 27335 O O . TYR B 2 9 ? -10.519 -6.120 0.501 1.00 15.00 214 TYR B O 36
ATOM 27353 N N . PRO B 2 10 ? -9.627 -4.214 -0.323 1.00 15.00 215 PRO B N 36
ATOM 27354 C CA . PRO B 2 10 ? -10.803 -3.830 -1.104 1.00 15.00 215 PRO B CA 36
ATOM 27355 C C . PRO B 2 10 ? -11.114 -4.809 -2.231 1.00 15.00 215 PRO B C 36
ATOM 27356 O O . PRO B 2 10 ? -10.351 -4.941 -3.195 1.00 15.00 215 PRO B O 36
ATOM 27367 N N . MET B 2 11 ? -12.220 -5.514 -2.075 1.00 15.00 216 MET B N 36
ATOM 27368 C CA . MET B 2 11 ? -12.723 -6.415 -3.103 1.00 15.00 216 MET B CA 36
ATOM 27369 C C . MET B 2 11 ? -14.245 -6.488 -3.009 1.00 15.00 216 MET B C 36
ATOM 27370 O O . MET B 2 11 ? -14.926 -6.958 -3.923 1.00 15.00 216 MET B O 36
ATOM 27384 N N . ASP B 2 12 ? -14.763 -6.018 -1.885 1.00 15.00 217 ASP B N 36
ATOM 27385 C CA . ASP B 2 12 ? -16.194 -5.940 -1.658 1.00 15.00 217 ASP B CA 36
ATOM 27386 C C . ASP B 2 12 ? -16.633 -4.485 -1.657 1.00 15.00 217 ASP B C 36
ATOM 27387 O O . ASP B 2 12 ? -16.211 -3.739 -0.747 1.00 15.00 217 ASP B O 36
ATOM 27397 N N . GLY A 1 1 ? 10.623 -0.516 -6.106 1.00 15.00 230 GLY A N 37
ATOM 27398 C CA . GLY A 1 1 ? 10.849 -1.976 -5.960 1.00 15.00 230 GLY A CA 37
ATOM 27399 C C . GLY A 1 1 ? 10.991 -2.382 -4.509 1.00 15.00 230 GLY A C 37
ATOM 27400 O O . GLY A 1 1 ? 10.042 -2.883 -3.912 1.00 15.00 230 GLY A O 37
ATOM 27406 N N . PRO A 1 2 ? 12.176 -2.201 -3.908 1.00 15.00 231 PRO A N 37
ATOM 27407 C CA . PRO A 1 2 ? 12.360 -2.440 -2.480 1.00 15.00 231 PRO A CA 37
ATOM 27408 C C . PRO A 1 2 ? 11.724 -1.330 -1.642 1.00 15.00 231 PRO A C 37
ATOM 27409 O O . PRO A 1 2 ? 12.114 -0.169 -1.736 1.00 15.00 231 PRO A O 37
ATOM 27420 N N . LEU A 1 3 ? 10.727 -1.688 -0.847 1.00 15.00 232 LEU A N 37
ATOM 27421 C CA . LEU A 1 3 ? 10.002 -0.715 -0.035 1.00 15.00 232 LEU A CA 37
ATOM 27422 C C . LEU A 1 3 ? 10.653 -0.528 1.327 1.00 15.00 232 LEU A C 37
ATOM 27423 O O . LEU A 1 3 ? 11.439 -1.366 1.762 1.00 15.00 232 LEU A O 37
ATOM 27439 N N . PRO A 1 4 ? 10.336 0.585 2.016 1.00 15.00 233 PRO A N 37
ATOM 27440 C CA . PRO A 1 4 ? 10.934 0.956 3.320 1.00 15.00 233 PRO A CA 37
ATOM 27441 C C . PRO A 1 4 ? 10.717 -0.084 4.428 1.00 15.00 233 PRO A C 37
ATOM 27442 O O . PRO A 1 4 ? 11.260 0.066 5.523 1.00 15.00 233 PRO A O 37
ATOM 27453 N N . ASP A 1 5 ? 9.868 -1.085 4.151 1.00 15.00 234 ASP A N 37
ATOM 27454 C CA . ASP A 1 5 ? 9.603 -2.223 5.059 1.00 15.00 234 ASP A CA 37
ATOM 27455 C C . ASP A 1 5 ? 8.488 -1.920 6.034 1.00 15.00 234 ASP A C 37
ATOM 27456 O O . ASP A 1 5 ? 8.228 -2.689 6.958 1.00 15.00 234 ASP A O 37
ATOM 27465 N N . GLY A 1 6 ? 7.800 -0.823 5.812 1.00 15.00 235 GLY A N 37
ATOM 27466 C CA . GLY A 1 6 ? 6.621 -0.547 6.589 1.00 15.00 235 GLY A CA 37
ATOM 27467 C C . GLY A 1 6 ? 5.384 -1.099 5.920 1.00 15.00 235 GLY A C 37
ATOM 27468 O O . GLY A 1 6 ? 4.419 -1.463 6.583 1.00 15.00 235 GLY A O 37
ATOM 27472 N N . TRP A 1 7 ? 5.444 -1.216 4.603 1.00 15.00 236 TRP A N 37
ATOM 27473 C CA . TRP A 1 7 ? 4.270 -1.520 3.800 1.00 15.00 236 TRP A CA 37
ATOM 27474 C C . TRP A 1 7 ? 4.499 -2.546 2.697 1.00 15.00 236 TRP A C 37
ATOM 27475 O O . TRP A 1 7 ? 5.577 -2.635 2.108 1.00 15.00 236 TRP A O 37
ATOM 27496 N N . GLU A 1 8 ? 3.424 -3.288 2.422 1.00 15.00 237 GLU A N 37
ATOM 27497 C CA . GLU A 1 8 ? 3.399 -4.354 1.432 1.00 15.00 237 GLU A CA 37
ATOM 27498 C C . GLU A 1 8 ? 2.426 -3.954 0.318 1.00 15.00 237 GLU A C 37
ATOM 27499 O O . GLU A 1 8 ? 1.397 -3.333 0.595 1.00 15.00 237 GLU A O 37
ATOM 27511 N N . GLN A 1 9 ? 2.720 -4.324 -0.922 1.00 15.00 238 GLN A N 37
ATOM 27512 C CA . GLN A 1 9 ? 1.914 -3.885 -2.056 1.00 15.00 238 GLN A CA 37
ATOM 27513 C C . GLN A 1 9 ? 0.775 -4.875 -2.331 1.00 15.00 238 GLN A C 37
ATOM 27514 O O . GLN A 1 9 ? 1.006 -5.968 -2.850 1.00 15.00 238 GLN A O 37
ATOM 27528 N N . ALA A 1 10 ? -0.445 -4.506 -1.958 1.00 15.00 239 ALA A N 37
ATOM 27529 C CA . ALA A 1 10 ? -1.609 -5.339 -2.203 1.00 15.00 239 ALA A CA 37
ATOM 27530 C C . ALA A 1 10 ? -2.341 -4.868 -3.451 1.00 15.00 239 ALA A C 37
ATOM 27531 O O . ALA A 1 10 ? -2.303 -3.686 -3.793 1.00 15.00 239 ALA A O 37
ATOM 27538 N N . MET A 1 11 ? -2.990 -5.796 -4.136 1.00 15.00 240 MET A N 37
ATOM 27539 C CA . MET A 1 11 ? -3.665 -5.496 -5.391 1.00 15.00 240 MET A CA 37
ATOM 27540 C C . MET A 1 11 ? -5.177 -5.580 -5.219 1.00 15.00 240 MET A C 37
ATOM 27541 O O . MET A 1 11 ? -5.687 -6.564 -4.687 1.00 15.00 240 MET A O 37
ATOM 27555 N N . THR A 1 12 ? -5.893 -4.556 -5.665 1.00 15.00 241 THR A N 37
ATOM 27556 C CA . THR A 1 12 ? -7.347 -4.615 -5.682 1.00 15.00 241 THR A CA 37
ATOM 27557 C C . THR A 1 12 ? -7.831 -4.907 -7.100 1.00 15.00 241 THR A C 37
ATOM 27558 O O . THR A 1 12 ? -7.263 -4.396 -8.078 1.00 15.00 241 THR A O 37
ATOM 27569 N N . GLN A 1 13 ? -8.883 -5.721 -7.208 1.00 15.00 242 GLN A N 37
ATOM 27570 C CA . GLN A 1 13 ? -9.409 -6.148 -8.503 1.00 15.00 242 GLN A CA 37
ATOM 27571 C C . GLN A 1 13 ? -9.981 -4.962 -9.278 1.00 15.00 242 GLN A C 37
ATOM 27572 O O . GLN A 1 13 ? -10.313 -5.075 -10.459 1.00 15.00 242 GLN A O 37
ATOM 27586 N N . ASP A 1 14 ? -10.100 -3.824 -8.603 1.00 15.00 243 ASP A N 37
ATOM 27587 C CA . ASP A 1 14 ? -10.556 -2.598 -9.245 1.00 15.00 243 ASP A CA 37
ATOM 27588 C C . ASP A 1 14 ? -9.464 -2.054 -10.171 1.00 15.00 243 ASP A C 37
ATOM 27589 O O . ASP A 1 14 ? -9.682 -1.111 -10.928 1.00 15.00 243 ASP A O 37
ATOM 27598 N N . GLY A 1 15 ? -8.285 -2.670 -10.106 1.00 15.00 244 GLY A N 37
ATOM 27599 C CA . GLY A 1 15 ? -7.217 -2.344 -11.034 1.00 15.00 244 GLY A CA 37
ATOM 27600 C C . GLY A 1 15 ? -6.178 -1.396 -10.466 1.00 15.00 244 GLY A C 37
ATOM 27601 O O . GLY A 1 15 ? -5.538 -0.660 -11.217 1.00 15.00 244 GLY A O 37
ATOM 27605 N N . GLU A 1 16 ? -5.984 -1.420 -9.152 1.00 15.00 245 GLU A N 37
ATOM 27606 C CA . GLU A 1 16 ? -5.028 -0.515 -8.511 1.00 15.00 245 GLU A CA 37
ATOM 27607 C C . GLU A 1 16 ? -4.276 -1.241 -7.396 1.00 15.00 245 GLU A C 37
ATOM 27608 O O . GLU A 1 16 ? -4.806 -2.164 -6.778 1.00 15.00 245 GLU A O 37
ATOM 27620 N N . ILE A 1 17 ? -3.039 -0.831 -7.146 1.00 15.00 246 ILE A N 37
ATOM 27621 C CA . ILE A 1 17 ? -2.237 -1.435 -6.089 1.00 15.00 246 ILE A CA 37
ATOM 27622 C C . ILE A 1 17 ? -1.989 -0.423 -4.977 1.00 15.00 246 ILE A C 37
ATOM 27623 O O . ILE A 1 17 ? -1.870 0.773 -5.236 1.00 15.00 246 ILE A O 37
ATOM 27639 N N . TYR A 1 18 ? -1.926 -0.902 -3.744 1.00 15.00 247 TYR A N 37
ATOM 27640 C CA . TYR A 1 18 ? -1.804 -0.025 -2.589 1.00 15.00 247 TYR A CA 37
ATOM 27641 C C . TYR A 1 18 ? -0.886 -0.646 -1.526 1.00 15.00 247 TYR A C 37
ATOM 27642 O O . TYR A 1 18 ? -0.969 -1.847 -1.259 1.00 15.00 247 TYR A O 37
ATOM 27660 N N . TYR A 1 19 ? -0.028 0.165 -0.912 1.00 15.00 248 TYR A N 37
ATOM 27661 C CA . TYR A 1 19 ? 0.864 -0.306 0.132 1.00 15.00 248 TYR A CA 37
ATOM 27662 C C . TYR A 1 19 ? 0.210 -0.181 1.504 1.00 15.00 248 TYR A C 37
ATOM 27663 O O . TYR A 1 19 ? -0.145 0.918 1.938 1.00 15.00 248 TYR A O 37
ATOM 27681 N N . ILE A 1 20 ? 0.052 -1.315 2.173 1.00 15.00 249 ILE A N 37
ATOM 27682 C CA . ILE A 1 20 ? -0.477 -1.347 3.526 1.00 15.00 249 ILE A CA 37
ATOM 27683 C C . ILE A 1 20 ? 0.662 -1.235 4.539 1.00 15.00 249 ILE A C 37
ATOM 27684 O O . ILE A 1 20 ? 1.481 -2.148 4.670 1.00 15.00 249 ILE A O 37
ATOM 27700 N N . ASN A 1 21 ? 0.719 -0.121 5.254 1.00 15.00 250 ASN A N 37
ATOM 27701 C CA . ASN A 1 21 ? 1.828 0.133 6.164 1.00 15.00 250 ASN A CA 37
ATOM 27702 C C . ASN A 1 21 ? 1.509 -0.426 7.565 1.00 15.00 250 ASN A C 37
ATOM 27703 O O . ASN A 1 21 ? 0.607 0.081 8.228 1.00 15.00 250 ASN A O 37
ATOM 27714 N N . HIS A 1 22 ? 2.240 -1.464 8.019 1.00 15.00 251 HIS A N 37
ATOM 27715 C CA . HIS A 1 22 ? 1.962 -2.102 9.298 1.00 15.00 251 HIS A CA 37
ATOM 27716 C C . HIS A 1 22 ? 2.602 -1.326 10.442 1.00 15.00 251 HIS A C 37
ATOM 27717 O O . HIS A 1 22 ? 2.207 -1.462 11.599 1.00 15.00 251 HIS A O 37
ATOM 27732 N N . LYS A 1 23 ? 3.614 -0.533 10.114 1.00 15.00 252 LYS A N 37
ATOM 27733 C CA . LYS A 1 23 ? 4.347 0.224 11.122 1.00 15.00 252 LYS A CA 37
ATOM 27734 C C . LYS A 1 23 ? 3.683 1.570 11.414 1.00 15.00 252 LYS A C 37
ATOM 27735 O O . LYS A 1 23 ? 3.881 2.147 12.482 1.00 15.00 252 LYS A O 37
ATOM 27754 N N . ASN A 1 24 ? 2.929 2.092 10.456 1.00 15.00 253 ASN A N 37
ATOM 27755 C CA . ASN A 1 24 ? 2.259 3.375 10.643 1.00 15.00 253 ASN A CA 37
ATOM 27756 C C . ASN A 1 24 ? 0.739 3.237 10.591 1.00 15.00 253 ASN A C 37
ATOM 27757 O O . ASN A 1 24 ? 0.025 4.174 10.952 1.00 15.00 253 ASN A O 37
ATOM 27768 N N . LYS A 1 25 ? 0.250 2.076 10.144 1.00 15.00 254 LYS A N 37
ATOM 27769 C CA . LYS A 1 25 ? -1.186 1.857 9.962 1.00 15.00 254 LYS A CA 37
ATOM 27770 C C . LYS A 1 25 ? -1.728 2.849 8.920 1.00 15.00 254 LYS A C 37
ATOM 27771 O O . LYS A 1 25 ? -2.788 3.452 9.090 1.00 15.00 254 LYS A O 37
ATOM 27790 N N . THR A 1 26 ? -0.998 2.976 7.817 1.00 15.00 255 THR A N 37
ATOM 27791 C CA . THR A 1 26 ? -1.315 3.965 6.789 1.00 15.00 255 THR A CA 37
ATOM 27792 C C . THR A 1 26 ? -1.357 3.301 5.405 1.00 15.00 255 THR A C 37
ATOM 27793 O O . THR A 1 26 ? -0.641 2.330 5.168 1.00 15.00 255 THR A O 37
ATOM 27804 N N . THR A 1 27 ? -2.201 3.797 4.501 1.00 15.00 256 THR A N 37
ATOM 27805 C CA . THR A 1 27 ? -2.239 3.278 3.140 1.00 15.00 256 THR A CA 37
ATOM 27806 C C . THR A 1 27 ? -1.738 4.325 2.141 1.00 15.00 256 THR A C 37
ATOM 27807 O O . THR A 1 27 ? -2.234 5.451 2.111 1.00 15.00 256 THR A O 37
ATOM 27818 N N . SER A 1 28 ? -0.750 3.954 1.339 1.00 15.00 257 SER A N 37
ATOM 27819 C CA . SER A 1 28 ? -0.249 4.811 0.265 1.00 15.00 257 SER A CA 37
ATOM 27820 C C . SER A 1 28 ? -0.072 3.971 -0.994 1.00 15.00 257 SER A C 37
ATOM 27821 O O . SER A 1 28 ? 0.496 2.896 -0.928 1.00 15.00 257 SER A O 37
ATOM 27829 N N . TRP A 1 29 ? -0.524 4.479 -2.137 1.00 15.00 258 TRP A N 37
ATOM 27830 C CA . TRP A 1 29 ? -0.639 3.670 -3.355 1.00 15.00 258 TRP A CA 37
ATOM 27831 C C . TRP A 1 29 ? 0.697 3.082 -3.823 1.00 15.00 258 TRP A C 37
ATOM 27832 O O . TRP A 1 29 ? 0.881 1.867 -3.826 1.00 15.00 258 TRP A O 37
ATOM 27853 N N . LEU A 1 30 ? 1.618 3.949 -4.216 1.00 15.00 259 LEU A N 37
ATOM 27854 C CA . LEU A 1 30 ? 2.818 3.522 -4.927 1.00 15.00 259 LEU A CA 37
ATOM 27855 C C . LEU A 1 30 ? 4.097 3.824 -4.166 1.00 15.00 259 LEU A C 37
ATOM 27856 O O . LEU A 1 30 ? 4.124 4.682 -3.283 1.00 15.00 259 LEU A O 37
ATOM 27872 N N . ASP A 1 31 ? 5.159 3.116 -4.557 1.00 15.00 260 ASP A N 37
ATOM 27873 C CA . ASP A 1 31 ? 6.432 3.110 -3.843 1.00 15.00 260 ASP A CA 37
ATOM 27874 C C . ASP A 1 31 ? 7.026 4.511 -3.752 1.00 15.00 260 ASP A C 37
ATOM 27875 O O . ASP A 1 31 ? 7.395 5.126 -4.758 1.00 15.00 260 ASP A O 37
ATOM 27884 N N . PRO A 1 32 ? 7.092 5.029 -2.523 1.00 15.00 261 PRO A N 37
ATOM 27885 C CA . PRO A 1 32 ? 7.593 6.362 -2.236 1.00 15.00 261 PRO A CA 37
ATOM 27886 C C . PRO A 1 32 ? 9.114 6.435 -2.202 1.00 15.00 261 PRO A C 37
ATOM 27887 O O . PRO A 1 32 ? 9.685 7.520 -2.128 1.00 15.00 261 PRO A O 37
ATOM 27898 N N . ARG A 1 33 ? 9.771 5.282 -2.234 1.00 15.00 262 ARG A N 37
ATOM 27899 C CA . ARG A 1 33 ? 11.225 5.236 -2.173 1.00 15.00 262 ARG A CA 37
ATOM 27900 C C . ARG A 1 33 ? 11.833 5.711 -3.498 1.00 15.00 262 ARG A C 37
ATOM 27901 O O . ARG A 1 33 ? 13.035 5.949 -3.603 1.00 15.00 262 ARG A O 37
ATOM 27922 N N . LEU A 1 34 ? 10.979 5.864 -4.501 1.00 15.00 263 LEU A N 37
ATOM 27923 C CA . LEU A 1 34 ? 11.382 6.417 -5.791 1.00 15.00 263 LEU A CA 37
ATOM 27924 C C . LEU A 1 34 ? 11.463 7.945 -5.743 1.00 15.00 263 LEU A C 37
ATOM 27925 O O . LEU A 1 34 ? 11.932 8.572 -6.692 1.00 15.00 263 LEU A O 37
ATOM 27941 N N . ASP A 1 35 ? 10.975 8.532 -4.651 1.00 15.00 264 ASP A N 37
ATOM 27942 C CA . ASP A 1 35 ? 10.897 9.995 -4.512 1.00 15.00 264 ASP A CA 37
ATOM 27943 C C . ASP A 1 35 ? 12.252 10.697 -4.701 1.00 15.00 264 ASP A C 37
ATOM 27944 O O . ASP A 1 35 ? 12.331 11.677 -5.447 1.00 15.00 264 ASP A O 37
ATOM 27953 N N . PRO A 1 36 ? 13.325 10.250 -4.006 1.00 15.00 265 PRO A N 37
ATOM 27954 C CA . PRO A 1 36 ? 14.669 10.825 -4.163 1.00 15.00 265 PRO A CA 37
ATOM 27955 C C . PRO A 1 36 ? 15.139 10.835 -5.616 1.00 15.00 265 PRO A C 37
ATOM 27956 O O . PRO A 1 36 ? 15.230 11.933 -6.206 1.00 15.00 265 PRO A O 37
ATOM 27968 N N . SER B 2 1 ? -5.767 10.875 -4.722 1.00 15.00 206 SER B N 37
ATOM 27969 C CA . SER B 2 1 ? -6.769 9.803 -4.558 1.00 15.00 206 SER B CA 37
ATOM 27970 C C . SER B 2 1 ? -6.564 9.067 -3.237 1.00 15.00 206 SER B C 37
ATOM 27971 O O . SER B 2 1 ? -5.497 8.504 -2.989 1.00 15.00 206 SER B O 37
ATOM 27981 N N . PRO B 2 2 ? -7.579 9.079 -2.360 1.00 15.00 207 PRO B N 37
ATOM 27982 C CA . PRO B 2 2 ? -7.518 8.408 -1.060 1.00 15.00 207 PRO B CA 37
ATOM 27983 C C . PRO B 2 2 ? -7.529 6.885 -1.195 1.00 15.00 207 PRO B C 37
ATOM 27984 O O . PRO B 2 2 ? -8.433 6.316 -1.809 1.00 15.00 207 PRO B O 37
ATOM 27995 N N . PRO B 2 3 ? -6.511 6.215 -0.642 1.00 15.00 208 PRO B N 37
ATOM 27996 C CA . PRO B 2 3 ? -6.416 4.755 -0.649 1.00 15.00 208 PRO B CA 37
ATOM 27997 C C . PRO B 2 3 ? -7.354 4.116 0.375 1.00 15.00 208 PRO B C 37
ATOM 27998 O O . PRO B 2 3 ? -7.616 4.691 1.434 1.00 15.00 208 PRO B O 37
ATOM 28009 N N . PRO B 2 4 ? -7.858 2.912 0.066 1.00 15.00 209 PRO B N 37
ATOM 28010 C CA . PRO B 2 4 ? -8.739 2.142 0.959 1.00 15.00 209 PRO B CA 37
ATOM 28011 C C . PRO B 2 4 ? -8.151 1.956 2.362 1.00 15.00 209 PRO B C 37
ATOM 28012 O O . PRO B 2 4 ? -6.929 1.910 2.534 1.00 15.00 209 PRO B O 37
ATOM 28023 N N . PRO B 2 5 ? -9.029 1.832 3.375 1.00 15.00 210 PRO B N 37
ATOM 28024 C CA . PRO B 2 5 ? -8.626 1.620 4.770 1.00 15.00 210 PRO B CA 37
ATOM 28025 C C . PRO B 2 5 ? -7.692 0.423 4.932 1.00 15.00 210 PRO B C 37
ATOM 28026 O O . PRO B 2 5 ? -7.982 -0.676 4.462 1.00 15.00 210 PRO B O 37
ATOM 28037 N N . TYR B 2 6 ? -6.584 0.656 5.622 1.00 15.00 211 TYR B N 37
ATOM 28038 C CA . TYR B 2 6 ? -5.544 -0.352 5.836 1.00 15.00 211 TYR B CA 37
ATOM 28039 C C . TYR B 2 6 ? -6.039 -1.530 6.692 1.00 15.00 211 TYR B C 37
ATOM 28040 O O . TYR B 2 6 ? -5.365 -2.556 6.801 1.00 15.00 211 TYR B O 37
ATOM 28058 N N . SER B 2 7 ? -7.223 -1.393 7.275 1.00 15.00 212 SER B N 37
ATOM 28059 C CA . SER B 2 7 ? -7.751 -2.410 8.174 1.00 15.00 212 SER B CA 37
ATOM 28060 C C . SER B 2 7 ? -7.911 -3.766 7.477 1.00 15.00 212 SER B C 37
ATOM 28061 O O . SER B 2 7 ? -7.643 -4.813 8.078 1.00 15.00 212 SER B O 37
ATOM 28069 N N . ARG B 2 8 ? -8.378 -3.760 6.234 1.00 15.00 213 ARG B N 37
ATOM 28070 C CA . ARG B 2 8 ? -8.480 -4.994 5.468 1.00 15.00 213 ARG B CA 37
ATOM 28071 C C . ARG B 2 8 ? -8.317 -4.735 3.977 1.00 15.00 213 ARG B C 37
ATOM 28072 O O . ARG B 2 8 ? -8.408 -3.597 3.525 1.00 15.00 213 ARG B O 37
ATOM 28093 N N . TYR B 2 9 ? -8.091 -5.806 3.222 1.00 15.00 214 TYR B N 37
ATOM 28094 C CA . TYR B 2 9 ? -7.771 -5.702 1.807 1.00 15.00 214 TYR B CA 37
ATOM 28095 C C . TYR B 2 9 ? -9.040 -5.728 0.968 1.00 15.00 214 TYR B C 37
ATOM 28096 O O . TYR B 2 9 ? -9.754 -6.733 0.951 1.00 15.00 214 TYR B O 37
ATOM 28114 N N . PRO B 2 10 ? -9.353 -4.622 0.288 1.00 15.00 215 PRO B N 37
ATOM 28115 C CA . PRO B 2 10 ? -10.432 -4.591 -0.691 1.00 15.00 215 PRO B CA 37
ATOM 28116 C C . PRO B 2 10 ? -10.048 -5.367 -1.947 1.00 15.00 215 PRO B C 37
ATOM 28117 O O . PRO B 2 10 ? -9.255 -4.898 -2.764 1.00 15.00 215 PRO B O 37
ATOM 28128 N N . MET B 2 11 ? -10.569 -6.575 -2.069 1.00 15.00 216 MET B N 37
ATOM 28129 C CA . MET B 2 11 ? -10.225 -7.435 -3.190 1.00 15.00 216 MET B CA 37
ATOM 28130 C C . MET B 2 11 ? -11.316 -7.372 -4.243 1.00 15.00 216 MET B C 37
ATOM 28131 O O . MET B 2 11 ? -11.110 -7.741 -5.396 1.00 15.00 216 MET B O 37
ATOM 28145 N N . ASP B 2 12 ? -12.478 -6.896 -3.832 1.00 15.00 217 ASP B N 37
ATOM 28146 C CA . ASP B 2 12 ? -13.618 -6.769 -4.722 1.00 15.00 217 ASP B CA 37
ATOM 28147 C C . ASP B 2 12 ? -14.311 -5.439 -4.486 1.00 15.00 217 ASP B C 37
ATOM 28148 O O . ASP B 2 12 ? -15.002 -5.305 -3.453 1.00 15.00 217 ASP B O 37
ATOM 28158 N N . GLY A 1 1 ? 8.938 -1.580 -5.238 1.00 15.00 230 GLY A N 38
ATOM 28159 C CA . GLY A 1 1 ? 10.188 -2.380 -5.292 1.00 15.00 230 GLY A CA 38
ATOM 28160 C C . GLY A 1 1 ? 10.823 -2.510 -3.925 1.00 15.00 230 GLY A C 38
ATOM 28161 O O . GLY A 1 1 ? 10.372 -3.310 -3.102 1.00 15.00 230 GLY A O 38
ATOM 28167 N N . PRO A 1 2 ? 11.888 -1.744 -3.658 1.00 15.00 231 PRO A N 38
ATOM 28168 C CA . PRO A 1 2 ? 12.485 -1.648 -2.336 1.00 15.00 231 PRO A CA 38
ATOM 28169 C C . PRO A 1 2 ? 11.756 -0.613 -1.489 1.00 15.00 231 PRO A C 38
ATOM 28170 O O . PRO A 1 2 ? 11.642 0.543 -1.884 1.00 15.00 231 PRO A O 38
ATOM 28181 N N . LEU A 1 3 ? 11.253 -1.024 -0.337 1.00 15.00 232 LEU A N 38
ATOM 28182 C CA . LEU A 1 3 ? 10.471 -0.128 0.507 1.00 15.00 232 LEU A CA 38
ATOM 28183 C C . LEU A 1 3 ? 11.095 0.030 1.889 1.00 15.00 232 LEU A C 38
ATOM 28184 O O . LEU A 1 3 ? 11.896 -0.804 2.302 1.00 15.00 232 LEU A O 38
ATOM 28200 N N . PRO A 1 4 ? 10.720 1.103 2.632 1.00 15.00 233 PRO A N 38
ATOM 28201 C CA . PRO A 1 4 ? 11.266 1.411 3.974 1.00 15.00 233 PRO A CA 38
ATOM 28202 C C . PRO A 1 4 ? 11.035 0.310 5.010 1.00 15.00 233 PRO A C 38
ATOM 28203 O O . PRO A 1 4 ? 11.503 0.428 6.143 1.00 15.00 233 PRO A O 38
ATOM 28214 N N . ASP A 1 5 ? 10.229 -0.688 4.637 1.00 15.00 234 ASP A N 38
ATOM 28215 C CA . ASP A 1 5 ? 9.928 -1.856 5.481 1.00 15.00 234 ASP A CA 38
ATOM 28216 C C . ASP A 1 5 ? 8.765 -1.554 6.399 1.00 15.00 234 ASP A C 38
ATOM 28217 O O . ASP A 1 5 ? 8.433 -2.334 7.293 1.00 15.00 234 ASP A O 38
ATOM 28226 N N . GLY A 1 6 ? 8.125 -0.428 6.147 1.00 15.00 235 GLY A N 38
ATOM 28227 C CA . GLY A 1 6 ? 6.886 -0.121 6.817 1.00 15.00 235 GLY A CA 38
ATOM 28228 C C . GLY A 1 6 ? 5.702 -0.601 6.009 1.00 15.00 235 GLY A C 38
ATOM 28229 O O . GLY A 1 6 ? 4.715 -1.086 6.561 1.00 15.00 235 GLY A O 38
ATOM 28233 N N . TRP A 1 7 ? 5.818 -0.499 4.692 1.00 15.00 236 TRP A N 38
ATOM 28234 C CA . TRP A 1 7 ? 4.728 -0.854 3.800 1.00 15.00 236 TRP A CA 38
ATOM 28235 C C . TRP A 1 7 ? 5.124 -1.809 2.692 1.00 15.00 236 TRP A C 38
ATOM 28236 O O . TRP A 1 7 ? 6.252 -1.812 2.206 1.00 15.00 236 TRP A O 38
ATOM 28257 N N . GLU A 1 8 ? 4.129 -2.592 2.301 1.00 15.00 237 GLU A N 38
ATOM 28258 C CA . GLU A 1 8 ? 4.262 -3.681 1.359 1.00 15.00 237 GLU A CA 38
ATOM 28259 C C . GLU A 1 8 ? 3.060 -3.622 0.407 1.00 15.00 237 GLU A C 38
ATOM 28260 O O . GLU A 1 8 ? 1.932 -3.391 0.851 1.00 15.00 237 GLU A O 38
ATOM 28272 N N . GLN A 1 9 ? 3.299 -3.831 -0.884 1.00 15.00 238 GLN A N 38
ATOM 28273 C CA . GLN A 1 9 ? 2.312 -3.498 -1.911 1.00 15.00 238 GLN A CA 38
ATOM 28274 C C . GLN A 1 9 ? 1.367 -4.674 -2.208 1.00 15.00 238 GLN A C 38
ATOM 28275 O O . GLN A 1 9 ? 1.816 -5.803 -2.428 1.00 15.00 238 GLN A O 38
ATOM 28289 N N . ALA A 1 10 ? 0.058 -4.395 -2.233 1.00 15.00 239 ALA A N 38
ATOM 28290 C CA . ALA A 1 10 ? -0.943 -5.384 -2.596 1.00 15.00 239 ALA A CA 38
ATOM 28291 C C . ALA A 1 10 ? -1.776 -4.865 -3.766 1.00 15.00 239 ALA A C 38
ATOM 28292 O O . ALA A 1 10 ? -1.947 -3.656 -3.924 1.00 15.00 239 ALA A O 38
ATOM 28299 N N . MET A 1 11 ? -2.275 -5.769 -4.595 1.00 15.00 240 MET A N 38
ATOM 28300 C CA . MET A 1 11 ? -3.020 -5.384 -5.789 1.00 15.00 240 MET A CA 38
ATOM 28301 C C . MET A 1 11 ? -4.519 -5.565 -5.577 1.00 15.00 240 MET A C 38
ATOM 28302 O O . MET A 1 11 ? -4.962 -6.632 -5.157 1.00 15.00 240 MET A O 38
ATOM 28316 N N . THR A 1 12 ? -5.300 -4.530 -5.869 1.00 15.00 241 THR A N 38
ATOM 28317 C CA . THR A 1 12 ? -6.749 -4.656 -5.838 1.00 15.00 241 THR A CA 38
ATOM 28318 C C . THR A 1 12 ? -7.286 -4.837 -7.254 1.00 15.00 241 THR A C 38
ATOM 28319 O O . THR A 1 12 ? -6.776 -4.234 -8.210 1.00 15.00 241 THR A O 38
ATOM 28330 N N . GLN A 1 13 ? -8.322 -5.662 -7.377 1.00 15.00 242 GLN A N 38
ATOM 28331 C CA . GLN A 1 13 ? -8.904 -6.003 -8.670 1.00 15.00 242 GLN A CA 38
ATOM 28332 C C . GLN A 1 13 ? -9.575 -4.785 -9.307 1.00 15.00 242 GLN A C 38
ATOM 28333 O O . GLN A 1 13 ? -9.962 -4.810 -10.477 1.00 15.00 242 GLN A O 38
ATOM 28347 N N . ASP A 1 14 ? -9.700 -3.715 -8.529 1.00 15.00 243 ASP A N 38
ATOM 28348 C CA . ASP A 1 14 ? -10.229 -2.451 -9.032 1.00 15.00 243 ASP A CA 38
ATOM 28349 C C . ASP A 1 14 ? -9.272 -1.847 -10.066 1.00 15.00 243 ASP A C 38
ATOM 28350 O O . ASP A 1 14 ? -9.600 -0.873 -10.750 1.00 15.00 243 ASP A O 38
ATOM 28359 N N . GLY A 1 15 ? -8.090 -2.448 -10.181 1.00 15.00 244 GLY A N 38
ATOM 28360 C CA . GLY A 1 15 ? -7.144 -2.054 -11.208 1.00 15.00 244 GLY A CA 38
ATOM 28361 C C . GLY A 1 15 ? -6.012 -1.177 -10.704 1.00 15.00 244 GLY A C 38
ATOM 28362 O O . GLY A 1 15 ? -5.389 -0.466 -11.490 1.00 15.00 244 GLY A O 38
ATOM 28366 N N . GLU A 1 16 ? -5.717 -1.237 -9.410 1.00 15.00 245 GLU A N 38
ATOM 28367 C CA . GLU A 1 16 ? -4.678 -0.391 -8.834 1.00 15.00 245 GLU A CA 38
ATOM 28368 C C . GLU A 1 16 ? -3.916 -1.127 -7.741 1.00 15.00 245 GLU A C 38
ATOM 28369 O O . GLU A 1 16 ? -4.459 -2.003 -7.066 1.00 15.00 245 GLU A O 38
ATOM 28381 N N . ILE A 1 17 ? -2.654 -0.774 -7.578 1.00 15.00 246 ILE A N 38
ATOM 28382 C CA . ILE A 1 17 ? -1.841 -1.316 -6.505 1.00 15.00 246 ILE A CA 38
ATOM 28383 C C . ILE A 1 17 ? -1.799 -0.322 -5.352 1.00 15.00 246 ILE A C 38
ATOM 28384 O O . ILE A 1 17 ? -1.780 0.886 -5.577 1.00 15.00 246 ILE A O 38
ATOM 28400 N N . TYR A 1 18 ? -1.811 -0.818 -4.125 1.00 15.00 247 TYR A N 38
ATOM 28401 C CA . TYR A 1 18 ? -1.847 0.060 -2.966 1.00 15.00 247 TYR A CA 38
ATOM 28402 C C . TYR A 1 18 ? -0.852 -0.404 -1.891 1.00 15.00 247 TYR A C 38
ATOM 28403 O O . TYR A 1 18 ? -0.682 -1.607 -1.671 1.00 15.00 247 TYR A O 38
ATOM 28421 N N . TYR A 1 19 ? -0.209 0.551 -1.218 1.00 15.00 248 TYR A N 38
ATOM 28422 C CA . TYR A 1 19 ? 0.740 0.251 -0.159 1.00 15.00 248 TYR A CA 38
ATOM 28423 C C . TYR A 1 19 ? 0.089 0.351 1.208 1.00 15.00 248 TYR A C 38
ATOM 28424 O O . TYR A 1 19 ? -0.361 1.423 1.622 1.00 15.00 248 TYR A O 38
ATOM 28442 N N . ILE A 1 20 ? 0.029 -0.771 1.901 1.00 15.00 249 ILE A N 38
ATOM 28443 C CA . ILE A 1 20 ? -0.414 -0.786 3.275 1.00 15.00 249 ILE A CA 38
ATOM 28444 C C . ILE A 1 20 ? 0.792 -0.715 4.205 1.00 15.00 249 ILE A C 38
ATOM 28445 O O . ILE A 1 20 ? 1.699 -1.546 4.122 1.00 15.00 249 ILE A O 38
ATOM 28461 N N . ASN A 1 21 ? 0.811 0.278 5.083 1.00 15.00 250 ASN A N 38
ATOM 28462 C CA . ASN A 1 21 ? 1.902 0.425 6.036 1.00 15.00 250 ASN A CA 38
ATOM 28463 C C . ASN A 1 21 ? 1.544 -0.365 7.299 1.00 15.00 250 ASN A C 38
ATOM 28464 O O . ASN A 1 21 ? 0.601 0.010 8.000 1.00 15.00 250 ASN A O 38
ATOM 28475 N N . HIS A 1 22 ? 2.284 -1.452 7.594 1.00 15.00 251 HIS A N 38
ATOM 28476 C CA . HIS A 1 22 ? 1.872 -2.405 8.614 1.00 15.00 251 HIS A CA 38
ATOM 28477 C C . HIS A 1 22 ? 2.329 -1.927 9.985 1.00 15.00 251 HIS A C 38
ATOM 28478 O O . HIS A 1 22 ? 1.938 -2.475 11.016 1.00 15.00 251 HIS A O 38
ATOM 28493 N N . LYS A 1 23 ? 3.172 -0.905 9.986 1.00 15.00 252 LYS A N 38
ATOM 28494 C CA . LYS A 1 23 ? 3.697 -0.351 11.223 1.00 15.00 252 LYS A CA 38
ATOM 28495 C C . LYS A 1 23 ? 2.780 0.753 11.739 1.00 15.00 252 LYS A C 38
ATOM 28496 O O . LYS A 1 23 ? 2.369 0.743 12.897 1.00 15.00 252 LYS A O 38
ATOM 28515 N N . ASN A 1 24 ? 2.462 1.700 10.866 1.00 15.00 253 ASN A N 38
ATOM 28516 C CA . ASN A 1 24 ? 1.665 2.860 11.249 1.00 15.00 253 ASN A CA 38
ATOM 28517 C C . ASN A 1 24 ? 0.186 2.648 10.947 1.00 15.00 253 ASN A C 38
ATOM 28518 O O . ASN A 1 24 ? -0.650 3.473 11.323 1.00 15.00 253 ASN A O 38
ATOM 28529 N N . LYS A 1 25 ? -0.130 1.543 10.264 1.00 15.00 254 LYS A N 38
ATOM 28530 C CA . LYS A 1 25 ? -1.511 1.224 9.891 1.00 15.00 254 LYS A CA 38
ATOM 28531 C C . LYS A 1 25 ? -2.072 2.331 8.978 1.00 15.00 254 LYS A C 38
ATOM 28532 O O . LYS A 1 25 ? -3.238 2.717 9.054 1.00 15.00 254 LYS A O 38
ATOM 28551 N N . THR A 1 26 ? -1.224 2.786 8.062 1.00 15.00 255 THR A N 38
ATOM 28552 C CA . THR A 1 26 ? -1.548 3.915 7.189 1.00 15.00 255 THR A CA 38
ATOM 28553 C C . THR A 1 26 ? -1.428 3.502 5.717 1.00 15.00 255 THR A C 38
ATOM 28554 O O . THR A 1 26 ? -0.589 2.675 5.380 1.00 15.00 255 THR A O 38
ATOM 28565 N N . THR A 1 27 ? -2.267 4.052 4.841 1.00 15.00 256 THR A N 38
ATOM 28566 C CA . THR A 1 27 ? -2.216 3.691 3.434 1.00 15.00 256 THR A CA 38
ATOM 28567 C C . THR A 1 27 ? -1.636 4.799 2.556 1.00 15.00 256 THR A C 38
ATOM 28568 O O . THR A 1 27 ? -1.779 5.990 2.840 1.00 15.00 256 THR A O 38
ATOM 28579 N N . SER A 1 28 ? -0.948 4.378 1.504 1.00 15.00 257 SER A N 38
ATOM 28580 C CA . SER A 1 28 ? -0.419 5.272 0.481 1.00 15.00 257 SER A CA 38
ATOM 28581 C C . SER A 1 28 ? -0.380 4.516 -0.844 1.00 15.00 257 SER A C 38
ATOM 28582 O O . SER A 1 28 ? -0.228 3.308 -0.845 1.00 15.00 257 SER A O 38
ATOM 28590 N N . TRP A 1 29 ? -0.525 5.211 -1.961 1.00 15.00 258 TRP A N 38
ATOM 28591 C CA . TRP A 1 29 ? -0.649 4.538 -3.255 1.00 15.00 258 TRP A CA 38
ATOM 28592 C C . TRP A 1 29 ? 0.651 3.879 -3.724 1.00 15.00 258 TRP A C 38
ATOM 28593 O O . TRP A 1 29 ? 0.731 2.655 -3.811 1.00 15.00 258 TRP A O 38
ATOM 28614 N N . LEU A 1 30 ? 1.668 4.679 -4.014 1.00 15.00 259 LEU A N 38
ATOM 28615 C CA . LEU A 1 30 ? 2.838 4.184 -4.740 1.00 15.00 259 LEU A CA 38
ATOM 28616 C C . LEU A 1 30 ? 4.142 4.268 -3.957 1.00 15.00 259 LEU A C 38
ATOM 28617 O O . LEU A 1 30 ? 4.263 5.015 -2.988 1.00 15.00 259 LEU A O 38
ATOM 28633 N N . ASP A 1 31 ? 5.110 3.471 -4.424 1.00 15.00 260 ASP A N 38
ATOM 28634 C CA . ASP A 1 31 ? 6.407 3.271 -3.769 1.00 15.00 260 ASP A CA 38
ATOM 28635 C C . ASP A 1 31 ? 7.167 4.589 -3.627 1.00 15.00 260 ASP A C 38
ATOM 28636 O O . ASP A 1 31 ? 7.573 5.203 -4.615 1.00 15.00 260 ASP A O 38
ATOM 28645 N N . PRO A 1 32 ? 7.324 5.046 -2.376 1.00 15.00 261 PRO A N 38
ATOM 28646 C CA . PRO A 1 32 ? 7.998 6.302 -2.052 1.00 15.00 261 PRO A CA 38
ATOM 28647 C C . PRO A 1 32 ? 9.530 6.222 -2.046 1.00 15.00 261 PRO A C 38
ATOM 28648 O O . PRO A 1 32 ? 10.204 7.251 -2.057 1.00 15.00 261 PRO A O 38
ATOM 28659 N N . ARG A 1 33 ? 10.087 5.018 -1.982 1.00 15.00 262 ARG A N 38
ATOM 28660 C CA . ARG A 1 33 ? 11.538 4.872 -1.932 1.00 15.00 262 ARG A CA 38
ATOM 28661 C C . ARG A 1 33 ? 12.147 4.998 -3.328 1.00 15.00 262 ARG A C 38
ATOM 28662 O O . ARG A 1 33 ? 13.317 5.351 -3.482 1.00 15.00 262 ARG A O 38
ATOM 28683 N N . LEU A 1 34 ? 11.349 4.689 -4.342 1.00 15.00 263 LEU A N 38
ATOM 28684 C CA . LEU A 1 34 ? 11.762 4.881 -5.730 1.00 15.00 263 LEU A CA 38
ATOM 28685 C C . LEU A 1 34 ? 11.597 6.343 -6.151 1.00 15.00 263 LEU A C 38
ATOM 28686 O O . LEU A 1 34 ? 12.028 6.740 -7.236 1.00 15.00 263 LEU A O 38
ATOM 28702 N N . ASP A 1 35 ? 10.945 7.121 -5.294 1.00 15.00 264 ASP A N 38
ATOM 28703 C CA . ASP A 1 35 ? 10.669 8.536 -5.571 1.00 15.00 264 ASP A CA 38
ATOM 28704 C C . ASP A 1 35 ? 11.938 9.363 -5.845 1.00 15.00 264 ASP A C 38
ATOM 28705 O O . ASP A 1 35 ? 11.978 10.105 -6.828 1.00 15.00 264 ASP A O 38
ATOM 28714 N N . PRO A 1 36 ? 12.977 9.283 -4.988 1.00 15.00 265 PRO A N 38
ATOM 28715 C CA . PRO A 1 36 ? 14.243 9.994 -5.211 1.00 15.00 265 PRO A CA 38
ATOM 28716 C C . PRO A 1 36 ? 14.897 9.619 -6.539 1.00 15.00 265 PRO A C 38
ATOM 28717 O O . PRO A 1 36 ? 14.693 10.349 -7.537 1.00 15.00 265 PRO A O 38
ATOM 28729 N N . SER B 2 1 ? -8.501 10.170 -4.866 1.00 15.00 206 SER B N 38
ATOM 28730 C CA . SER B 2 1 ? -9.059 8.992 -4.176 1.00 15.00 206 SER B CA 38
ATOM 28731 C C . SER B 2 1 ? -8.070 8.449 -3.147 1.00 15.00 206 SER B C 38
ATOM 28732 O O . SER B 2 1 ? -6.943 8.087 -3.489 1.00 15.00 206 SER B O 38
ATOM 28742 N N . PRO B 2 2 ? -8.480 8.402 -1.869 1.00 15.00 207 PRO B N 38
ATOM 28743 C CA . PRO B 2 2 ? -7.669 7.824 -0.789 1.00 15.00 207 PRO B CA 38
ATOM 28744 C C . PRO B 2 2 ? -7.455 6.325 -0.989 1.00 15.00 207 PRO B C 38
ATOM 28745 O O . PRO B 2 2 ? -8.367 5.618 -1.419 1.00 15.00 207 PRO B O 38
ATOM 28756 N N . PRO B 2 3 ? -6.255 5.817 -0.672 1.00 15.00 208 PRO B N 38
ATOM 28757 C CA . PRO B 2 3 ? -5.942 4.396 -0.806 1.00 15.00 208 PRO B CA 38
ATOM 28758 C C . PRO B 2 3 ? -6.773 3.552 0.155 1.00 15.00 208 PRO B C 38
ATOM 28759 O O . PRO B 2 3 ? -6.913 3.905 1.328 1.00 15.00 208 PRO B O 38
ATOM 28770 N N . PRO B 2 4 ? -7.319 2.422 -0.333 1.00 15.00 209 PRO B N 38
ATOM 28771 C CA . PRO B 2 4 ? -8.182 1.540 0.458 1.00 15.00 209 PRO B CA 38
ATOM 28772 C C . PRO B 2 4 ? -7.569 1.206 1.816 1.00 15.00 209 PRO B C 38
ATOM 28773 O O . PRO B 2 4 ? -6.400 0.834 1.896 1.00 15.00 209 PRO B O 38
ATOM 28784 N N . PRO B 2 5 ? -8.373 1.329 2.889 1.00 15.00 210 PRO B N 38
ATOM 28785 C CA . PRO B 2 5 ? -7.905 1.203 4.278 1.00 15.00 210 PRO B CA 38
ATOM 28786 C C . PRO B 2 5 ? -7.050 -0.035 4.532 1.00 15.00 210 PRO B C 38
ATOM 28787 O O . PRO B 2 5 ? -7.354 -1.127 4.060 1.00 15.00 210 PRO B O 38
ATOM 28798 N N . TYR B 2 6 ? -6.007 0.156 5.331 1.00 15.00 211 TYR B N 38
ATOM 28799 C CA . TYR B 2 6 ? -5.064 -0.903 5.673 1.00 15.00 211 TYR B CA 38
ATOM 28800 C C . TYR B 2 6 ? -5.717 -1.954 6.579 1.00 15.00 211 TYR B C 38
ATOM 28801 O O . TYR B 2 6 ? -5.154 -3.022 6.824 1.00 15.00 211 TYR B O 38
ATOM 28819 N N . SER B 2 7 ? -6.914 -1.645 7.064 1.00 15.00 212 SER B N 38
ATOM 28820 C CA . SER B 2 7 ? -7.630 -2.534 7.964 1.00 15.00 212 SER B CA 38
ATOM 28821 C C . SER B 2 7 ? -7.917 -3.882 7.303 1.00 15.00 212 SER B C 38
ATOM 28822 O O . SER B 2 7 ? -7.727 -4.935 7.918 1.00 15.00 212 SER B O 38
ATOM 28830 N N . ARG B 2 8 ? -8.405 -3.855 6.066 1.00 15.00 213 ARG B N 38
ATOM 28831 C CA . ARG B 2 8 ? -8.615 -5.085 5.319 1.00 15.00 213 ARG B CA 38
ATOM 28832 C C . ARG B 2 8 ? -8.460 -4.853 3.821 1.00 15.00 213 ARG B C 38
ATOM 28833 O O . ARG B 2 8 ? -8.505 -3.720 3.348 1.00 15.00 213 ARG B O 38
ATOM 28854 N N . TYR B 2 9 ? -8.326 -5.944 3.081 1.00 15.00 214 TYR B N 38
ATOM 28855 C CA . TYR B 2 9 ? -8.027 -5.882 1.659 1.00 15.00 214 TYR B CA 38
ATOM 28856 C C . TYR B 2 9 ? -9.323 -5.841 0.862 1.00 15.00 214 TYR B C 38
ATOM 28857 O O . TYR B 2 9 ? -10.176 -6.718 1.013 1.00 15.00 214 TYR B O 38
ATOM 28875 N N . PRO B 2 10 ? -9.482 -4.825 0.004 1.00 15.00 215 PRO B N 38
ATOM 28876 C CA . PRO B 2 10 ? -10.689 -4.652 -0.804 1.00 15.00 215 PRO B CA 38
ATOM 28877 C C . PRO B 2 10 ? -10.948 -5.838 -1.729 1.00 15.00 215 PRO B C 38
ATOM 28878 O O . PRO B 2 10 ? -10.145 -6.149 -2.612 1.00 15.00 215 PRO B O 38
ATOM 28889 N N . MET B 2 11 ? -12.064 -6.515 -1.494 1.00 15.00 216 MET B N 38
ATOM 28890 C CA . MET B 2 11 ? -12.482 -7.626 -2.337 1.00 15.00 216 MET B CA 38
ATOM 28891 C C . MET B 2 11 ? -13.656 -7.182 -3.200 1.00 15.00 216 MET B C 38
ATOM 28892 O O . MET B 2 11 ? -14.198 -7.947 -4.001 1.00 15.00 216 MET B O 38
ATOM 28906 N N . ASP B 2 12 ? -14.038 -5.928 -3.016 1.00 15.00 217 ASP B N 38
ATOM 28907 C CA . ASP B 2 12 ? -15.125 -5.327 -3.768 1.00 15.00 217 ASP B CA 38
ATOM 28908 C C . ASP B 2 12 ? -14.579 -4.700 -5.040 1.00 15.00 217 ASP B C 38
ATOM 28909 O O . ASP B 2 12 ? -14.588 -5.376 -6.088 1.00 15.00 217 ASP B O 38
ATOM 28919 N N . GLY A 1 1 ? 8.848 -1.114 -6.282 1.00 15.00 230 GLY A N 39
ATOM 28920 C CA . GLY A 1 1 ? 10.220 -1.663 -6.196 1.00 15.00 230 GLY A CA 39
ATOM 28921 C C . GLY A 1 1 ? 10.529 -2.187 -4.814 1.00 15.00 230 GLY A C 39
ATOM 28922 O O . GLY A 1 1 ? 9.741 -2.944 -4.246 1.00 15.00 230 GLY A O 39
ATOM 28928 N N . PRO A 1 2 ? 11.680 -1.805 -4.249 1.00 15.00 231 PRO A N 39
ATOM 28929 C CA . PRO A 1 2 ? 12.047 -2.137 -2.883 1.00 15.00 231 PRO A CA 39
ATOM 28930 C C . PRO A 1 2 ? 11.503 -1.100 -1.905 1.00 15.00 231 PRO A C 39
ATOM 28931 O O . PRO A 1 2 ? 11.661 0.098 -2.118 1.00 15.00 231 PRO A O 39
ATOM 28942 N N . LEU A 1 3 ? 10.869 -1.550 -0.838 1.00 15.00 232 LEU A N 39
ATOM 28943 C CA . LEU A 1 3 ? 10.226 -0.632 0.093 1.00 15.00 232 LEU A CA 39
ATOM 28944 C C . LEU A 1 3 ? 10.947 -0.556 1.432 1.00 15.00 232 LEU A C 39
ATOM 28945 O O . LEU A 1 3 ? 11.727 -1.444 1.773 1.00 15.00 232 LEU A O 39
ATOM 28961 N N . PRO A 1 4 ? 10.696 0.527 2.214 1.00 15.00 233 PRO A N 39
ATOM 28962 C CA . PRO A 1 4 ? 11.330 0.758 3.531 1.00 15.00 233 PRO A CA 39
ATOM 28963 C C . PRO A 1 4 ? 11.060 -0.354 4.543 1.00 15.00 233 PRO A C 39
ATOM 28964 O O . PRO A 1 4 ? 11.591 -0.320 5.654 1.00 15.00 233 PRO A O 39
ATOM 28975 N N . ASP A 1 5 ? 10.155 -1.265 4.177 1.00 15.00 234 ASP A N 39
ATOM 28976 C CA . ASP A 1 5 ? 9.803 -2.441 4.985 1.00 15.00 234 ASP A CA 39
ATOM 28977 C C . ASP A 1 5 ? 8.732 -2.089 5.996 1.00 15.00 234 ASP A C 39
ATOM 28978 O O . ASP A 1 5 ? 8.395 -2.881 6.872 1.00 15.00 234 ASP A O 39
ATOM 28987 N N . GLY A 1 6 ? 8.171 -0.904 5.846 1.00 15.00 235 GLY A N 39
ATOM 28988 C CA . GLY A 1 6 ? 7.027 -0.533 6.641 1.00 15.00 235 GLY A CA 39
ATOM 28989 C C . GLY A 1 6 ? 5.740 -0.945 5.965 1.00 15.00 235 GLY A C 39
ATOM 28990 O O . GLY A 1 6 ? 4.743 -1.236 6.623 1.00 15.00 235 GLY A O 39
ATOM 28994 N N . TRP A 1 7 ? 5.781 -1.020 4.641 1.00 15.00 236 TRP A N 39
ATOM 28995 C CA . TRP A 1 7 ? 4.587 -1.283 3.856 1.00 15.00 236 TRP A CA 39
ATOM 28996 C C . TRP A 1 7 ? 4.815 -2.192 2.669 1.00 15.00 236 TRP A C 39
ATOM 28997 O O . TRP A 1 7 ? 5.885 -2.209 2.061 1.00 15.00 236 TRP A O 39
ATOM 29018 N N . GLU A 1 8 ? 3.752 -2.918 2.345 1.00 15.00 237 GLU A N 39
ATOM 29019 C CA . GLU A 1 8 ? 3.732 -3.887 1.271 1.00 15.00 237 GLU A CA 39
ATOM 29020 C C . GLU A 1 8 ? 2.655 -3.484 0.257 1.00 15.00 237 GLU A C 39
ATOM 29021 O O . GLU A 1 8 ? 1.591 -2.990 0.644 1.00 15.00 237 GLU A O 39
ATOM 29033 N N . GLN A 1 9 ? 2.917 -3.719 -1.024 1.00 15.00 238 GLN A N 39
ATOM 29034 C CA . GLN A 1 9 ? 2.000 -3.309 -2.083 1.00 15.00 238 GLN A CA 39
ATOM 29035 C C . GLN A 1 9 ? 0.980 -4.421 -2.387 1.00 15.00 238 GLN A C 39
ATOM 29036 O O . GLN A 1 9 ? 1.352 -5.516 -2.818 1.00 15.00 238 GLN A O 39
ATOM 29050 N N . ALA A 1 10 ? -0.303 -4.155 -2.133 1.00 15.00 239 ALA A N 39
ATOM 29051 C CA . ALA A 1 10 ? -1.359 -5.097 -2.469 1.00 15.00 239 ALA A CA 39
ATOM 29052 C C . ALA A 1 10 ? -1.993 -4.710 -3.800 1.00 15.00 239 ALA A C 39
ATOM 29053 O O . ALA A 1 10 ? -2.097 -3.525 -4.121 1.00 15.00 239 ALA A O 39
ATOM 29060 N N . MET A 1 11 ? -2.411 -5.702 -4.564 1.00 15.00 240 MET A N 39
ATOM 29061 C CA . MET A 1 11 ? -2.872 -5.477 -5.926 1.00 15.00 240 MET A CA 39
ATOM 29062 C C . MET A 1 11 ? -4.340 -5.862 -6.078 1.00 15.00 240 MET A C 39
ATOM 29063 O O . MET A 1 11 ? -4.724 -6.990 -5.770 1.00 15.00 240 MET A O 39
ATOM 29077 N N . THR A 1 12 ? -5.153 -4.928 -6.560 1.00 15.00 241 THR A N 39
ATOM 29078 C CA . THR A 1 12 ? -6.551 -5.214 -6.839 1.00 15.00 241 THR A CA 39
ATOM 29079 C C . THR A 1 12 ? -6.784 -5.330 -8.345 1.00 15.00 241 THR A C 39
ATOM 29080 O O . THR A 1 12 ? -6.160 -4.611 -9.142 1.00 15.00 241 THR A O 39
ATOM 29091 N N . GLN A 1 13 ? -7.700 -6.230 -8.715 1.00 15.00 242 GLN A N 39
ATOM 29092 C CA . GLN A 1 13 ? -7.968 -6.579 -10.114 1.00 15.00 242 GLN A CA 39
ATOM 29093 C C . GLN A 1 13 ? -8.430 -5.371 -10.927 1.00 15.00 242 GLN A C 39
ATOM 29094 O O . GLN A 1 13 ? -8.322 -5.352 -12.156 1.00 15.00 242 GLN A O 39
ATOM 29108 N N . ASP A 1 14 ? -8.965 -4.381 -10.234 1.00 15.00 243 ASP A N 39
ATOM 29109 C CA . ASP A 1 14 ? -9.386 -3.129 -10.865 1.00 15.00 243 ASP A CA 39
ATOM 29110 C C . ASP A 1 14 ? -8.203 -2.428 -11.546 1.00 15.00 243 ASP A C 39
ATOM 29111 O O . ASP A 1 14 ? -8.386 -1.518 -12.354 1.00 15.00 243 ASP A O 39
ATOM 29120 N N . GLY A 1 15 ? -6.993 -2.870 -11.230 1.00 15.00 244 GLY A N 39
ATOM 29121 C CA . GLY A 1 15 ? -5.811 -2.327 -11.869 1.00 15.00 244 GLY A CA 39
ATOM 29122 C C . GLY A 1 15 ? -5.115 -1.265 -11.040 1.00 15.00 244 GLY A C 39
ATOM 29123 O O . GLY A 1 15 ? -4.506 -0.345 -11.589 1.00 15.00 244 GLY A O 39
ATOM 29127 N N . GLU A 1 16 ? -5.185 -1.390 -9.723 1.00 15.00 245 GLU A N 39
ATOM 29128 C C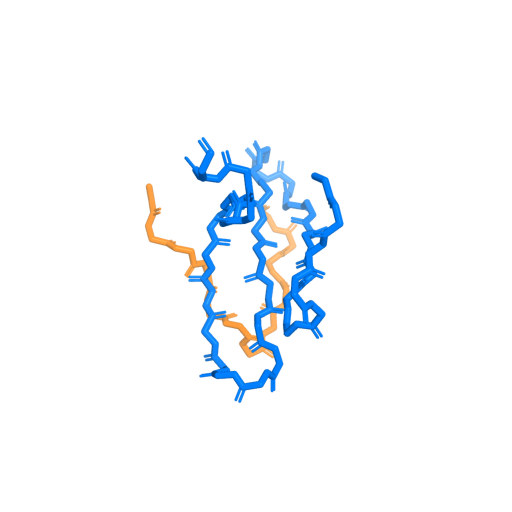A . GLU A 1 16 ? -4.531 -0.440 -8.833 1.00 15.00 245 GLU A CA 39
ATOM 29129 C C . GLU A 1 16 ? -3.828 -1.183 -7.708 1.00 15.00 245 GLU A C 39
ATOM 29130 O O . GLU A 1 16 ? -4.256 -2.268 -7.308 1.00 15.00 245 GLU A O 39
ATOM 29142 N N . ILE A 1 17 ? -2.749 -0.606 -7.209 1.00 15.00 246 ILE A N 39
ATOM 29143 C CA . ILE A 1 17 ? -2.025 -1.191 -6.097 1.00 15.00 246 ILE A CA 39
ATOM 29144 C C . ILE A 1 17 ? -1.981 -0.201 -4.942 1.00 15.00 246 ILE A C 39
ATOM 29145 O O . ILE A 1 17 ? -1.949 1.006 -5.164 1.00 15.00 246 ILE A O 39
ATOM 29161 N N . TYR A 1 18 ? -2.011 -0.703 -3.720 1.00 15.00 247 TYR A N 39
ATOM 29162 C CA . TYR A 1 18 ? -2.009 0.166 -2.553 1.00 15.00 247 TYR A CA 39
ATOM 29163 C C . TYR A 1 18 ? -1.087 -0.393 -1.462 1.00 15.00 247 TYR A C 39
ATOM 29164 O O . TYR A 1 18 ? -1.066 -1.601 -1.220 1.00 15.00 247 TYR A O 39
ATOM 29182 N N . TYR A 1 19 ? -0.334 0.487 -0.797 1.00 15.00 248 TYR A N 39
ATOM 29183 C CA . TYR A 1 19 ? 0.590 0.080 0.246 1.00 15.00 248 TYR A CA 39
ATOM 29184 C C . TYR A 1 19 ? -0.082 0.073 1.607 1.00 15.00 248 TYR A C 39
ATOM 29185 O O . TYR A 1 19 ? -0.531 1.114 2.099 1.00 15.00 248 TYR A O 39
ATOM 29203 N N . ILE A 1 20 ? -0.161 -1.104 2.203 1.00 15.00 249 ILE A N 39
ATOM 29204 C CA . ILE A 1 20 ? -0.651 -1.242 3.553 1.00 15.00 249 ILE A CA 39
ATOM 29205 C C . ILE A 1 20 ? 0.522 -1.241 4.524 1.00 15.00 249 ILE A C 39
ATOM 29206 O O . ILE A 1 20 ? 1.316 -2.184 4.565 1.00 15.00 249 ILE A O 39
ATOM 29222 N N . ASN A 1 21 ? 0.645 -0.173 5.294 1.00 15.00 250 ASN A N 39
ATOM 29223 C CA . ASN A 1 21 ? 1.771 -0.025 6.196 1.00 15.00 250 ASN A CA 39
ATOM 29224 C C . ASN A 1 21 ? 1.423 -0.648 7.553 1.00 15.00 250 ASN A C 39
ATOM 29225 O O . ASN A 1 21 ? 0.691 -0.039 8.335 1.00 15.00 250 ASN A O 39
ATOM 29236 N N . HIS A 1 22 ? 1.911 -1.878 7.819 1.00 15.00 251 HIS A N 39
ATOM 29237 C CA . HIS A 1 22 ? 1.573 -2.600 9.040 1.00 15.00 251 HIS A CA 39
ATOM 29238 C C . HIS A 1 22 ? 2.263 -1.991 10.256 1.00 15.00 251 HIS A C 39
ATOM 29239 O O . HIS A 1 22 ? 1.894 -2.271 11.396 1.00 15.00 251 HIS A O 39
ATOM 29254 N N . LYS A 1 23 ? 3.279 -1.178 10.011 1.00 15.00 252 LYS A N 39
ATOM 29255 C CA . LYS A 1 23 ? 4.037 -0.562 11.093 1.00 15.00 252 LYS A CA 39
ATOM 29256 C C . LYS A 1 23 ? 3.437 0.768 11.543 1.00 15.00 252 LYS A C 39
ATOM 29257 O O . LYS A 1 23 ? 3.633 1.185 12.685 1.00 15.00 252 LYS A O 39
ATOM 29276 N N . ASN A 1 24 ? 2.734 1.451 10.650 1.00 15.00 253 ASN A N 39
ATOM 29277 C CA . ASN A 1 24 ? 2.157 2.753 10.974 1.00 15.00 253 ASN A CA 39
ATOM 29278 C C . ASN A 1 24 ? 0.640 2.761 10.813 1.00 15.00 253 ASN A C 39
ATOM 29279 O O . ASN A 1 24 ? -0.006 3.764 11.117 1.00 15.00 253 ASN A O 39
ATOM 29290 N N . LYS A 1 25 ? 0.077 1.646 10.333 1.00 15.00 254 LYS A N 39
ATOM 29291 C CA . LYS A 1 25 ? -1.364 1.540 10.096 1.00 15.00 254 LYS A CA 39
ATOM 29292 C C . LYS A 1 25 ? -1.788 2.549 9.015 1.00 15.00 254 LYS A C 39
ATOM 29293 O O . LYS A 1 25 ? -2.940 2.975 8.942 1.00 15.00 254 LYS A O 39
ATOM 29312 N N . THR A 1 26 ? -0.859 2.870 8.125 1.00 15.00 255 THR A N 39
ATOM 29313 C CA . THR A 1 26 ? -1.082 3.919 7.137 1.00 15.00 255 THR A CA 39
ATOM 29314 C C . THR A 1 26 ? -1.225 3.345 5.724 1.00 15.00 255 THR A C 39
ATOM 29315 O O . THR A 1 26 ? -0.679 2.284 5.423 1.00 15.00 255 THR A O 39
ATOM 29326 N N . THR A 1 27 ? -1.993 4.019 4.870 1.00 15.00 256 THR A N 39
ATOM 29327 C CA . THR A 1 27 ? -2.180 3.563 3.502 1.00 15.00 256 THR A CA 39
ATOM 29328 C C . THR A 1 27 ? -1.740 4.641 2.512 1.00 15.00 256 THR A C 39
ATOM 29329 O O . THR A 1 27 ? -2.036 5.822 2.694 1.00 15.00 256 THR A O 39
ATOM 29340 N N . SER A 1 28 ? -1.011 4.232 1.482 1.00 15.00 257 SER A N 39
ATOM 29341 C CA . SER A 1 28 ? -0.571 5.141 0.428 1.00 15.00 257 SER A CA 39
ATOM 29342 C C . SER A 1 28 ? -0.444 4.375 -0.887 1.00 15.00 257 SER A C 39
ATOM 29343 O O . SER A 1 28 ? 0.024 3.246 -0.894 1.00 15.00 257 SER A O 39
ATOM 29351 N N . TRP A 1 29 ? -0.840 5.000 -1.988 1.00 15.00 258 TRP A N 39
ATOM 29352 C CA . TRP A 1 29 ? -0.933 4.312 -3.279 1.00 15.00 258 TRP A CA 39
ATOM 29353 C C . TRP A 1 29 ? 0.402 3.731 -3.762 1.00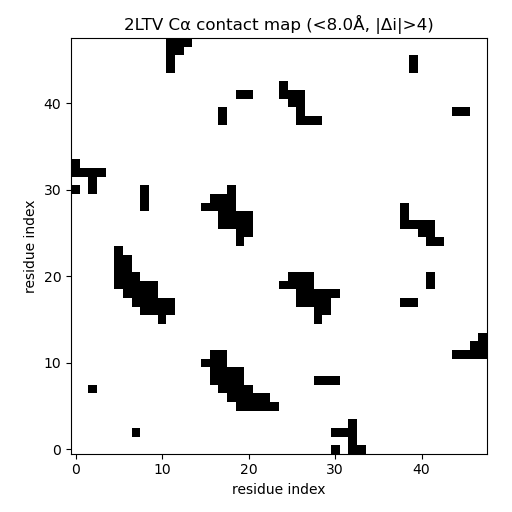 15.00 258 TRP A C 39
ATOM 29354 O O . TRP A 1 29 ? 0.568 2.515 -3.820 1.00 15.00 258 TRP A O 39
ATOM 29375 N N . LEU A 1 30 ? 1.345 4.599 -4.098 1.00 15.00 259 LEU A N 39
ATOM 29376 C CA . LEU A 1 30 ? 2.522 4.195 -4.864 1.00 15.00 259 LEU A CA 39
ATOM 29377 C C . LEU A 1 30 ? 3.832 4.268 -4.090 1.00 15.00 259 LEU A C 39
ATOM 29378 O O . LEU A 1 30 ? 3.939 4.937 -3.061 1.00 15.00 259 LEU A O 39
ATOM 29394 N N . ASP A 1 31 ? 4.814 3.544 -4.627 1.00 15.00 260 ASP A N 39
ATOM 29395 C CA . ASP A 1 31 ? 6.107 3.307 -3.987 1.00 15.00 260 ASP A CA 39
ATOM 29396 C C . ASP A 1 31 ? 6.836 4.618 -3.708 1.00 15.00 260 ASP A C 39
ATOM 29397 O O . ASP A 1 31 ? 7.182 5.367 -4.621 1.00 15.00 260 ASP A O 39
ATOM 29406 N N . PRO A 1 32 ? 7.043 4.909 -2.414 1.00 15.00 261 PRO A N 39
ATOM 29407 C CA . PRO A 1 32 ? 7.650 6.156 -1.955 1.00 15.00 261 PRO A CA 39
ATOM 29408 C C . PRO A 1 32 ? 9.175 6.183 -2.054 1.00 15.00 261 PRO A C 39
ATOM 29409 O O . PRO A 1 32 ? 9.787 7.252 -1.983 1.00 15.00 261 PRO A O 39
ATOM 29420 N N . ARG A 1 33 ? 9.795 5.015 -2.175 1.00 15.00 262 ARG A N 39
ATOM 29421 C CA . ARG A 1 33 ? 11.249 4.935 -2.215 1.00 15.00 262 ARG A CA 39
ATOM 29422 C C . ARG A 1 33 ? 11.770 5.275 -3.609 1.00 15.00 262 ARG A C 39
ATOM 29423 O O . ARG A 1 33 ? 12.935 5.635 -3.778 1.00 15.00 262 ARG A O 39
ATOM 29444 N N . LEU A 1 34 ? 10.904 5.147 -4.602 1.00 15.00 263 LEU A N 39
ATOM 29445 C CA . LEU A 1 34 ? 11.271 5.452 -5.978 1.00 15.00 263 LEU A CA 39
ATOM 29446 C C . LEU A 1 34 ? 11.232 6.955 -6.261 1.00 15.00 263 LEU A C 39
ATOM 29447 O O . LEU A 1 34 ? 11.699 7.401 -7.311 1.00 15.00 263 LEU A O 39
ATOM 29463 N N . ASP A 1 35 ? 10.667 7.727 -5.338 1.00 15.00 264 ASP A N 39
ATOM 29464 C CA . ASP A 1 35 ? 10.540 9.180 -5.516 1.00 15.00 264 ASP A CA 39
ATOM 29465 C C . ASP A 1 35 ? 11.888 9.908 -5.647 1.00 15.00 264 ASP A C 39
ATOM 29466 O O . ASP A 1 35 ? 12.047 10.725 -6.552 1.00 15.00 264 ASP A O 39
ATOM 29475 N N . PRO A 1 36 ? 12.856 9.673 -4.734 1.00 15.00 265 PRO A N 39
ATOM 29476 C CA . PRO A 1 36 ? 14.171 10.332 -4.783 1.00 15.00 265 PRO A CA 39
ATOM 29477 C C . PRO A 1 36 ? 14.919 10.058 -6.084 1.00 15.00 265 PRO A C 39
ATOM 29478 O O . PRO A 1 36 ? 15.434 8.931 -6.257 1.00 15.00 265 PRO A O 39
ATOM 29490 N N . SER B 2 1 ? -5.585 11.488 -3.439 1.00 15.00 206 SER B N 39
ATOM 29491 C CA . SER B 2 1 ? -6.840 10.724 -3.300 1.00 15.00 206 SER B CA 39
ATOM 29492 C C . SER B 2 1 ? -6.685 9.645 -2.233 1.00 15.00 206 SER B C 39
ATOM 29493 O O . SER B 2 1 ? -5.801 8.795 -2.331 1.00 15.00 206 SER B O 39
ATOM 29503 N N . PRO B 2 2 ? -7.540 9.671 -1.194 1.00 15.00 207 PRO B N 39
ATOM 29504 C CA . PRO B 2 2 ? -7.469 8.709 -0.089 1.00 15.00 207 PRO B CA 39
ATOM 29505 C C . PRO B 2 2 ? -7.632 7.264 -0.558 1.00 15.00 207 PRO B C 39
ATOM 29506 O O . PRO B 2 2 ? -8.645 6.904 -1.159 1.00 15.00 207 PRO B O 39
ATOM 29517 N N . PRO B 2 3 ? -6.614 6.431 -0.309 1.00 15.00 208 PRO B N 39
ATOM 29518 C CA . PRO B 2 3 ? -6.646 5.007 -0.642 1.00 15.00 208 PRO B CA 39
ATOM 29519 C C . PRO B 2 3 ? -7.580 4.233 0.287 1.00 15.00 208 PRO B C 39
ATOM 29520 O O . PRO B 2 3 ? -7.925 4.713 1.372 1.00 15.00 208 PRO B O 39
ATOM 29531 N N . PRO B 2 4 ? -8.012 3.032 -0.135 1.00 15.00 209 PRO B N 39
ATOM 29532 C CA . PRO B 2 4 ? -8.830 2.139 0.692 1.00 15.00 209 PRO B CA 39
ATOM 29533 C C . PRO B 2 4 ? -8.206 1.898 2.065 1.00 15.00 209 PRO B C 39
ATOM 29534 O O . PRO B 2 4 ? -7.021 1.584 2.166 1.00 15.00 209 PRO B O 39
ATOM 29545 N N . PRO B 2 5 ? -9.011 2.052 3.130 1.00 15.00 210 PRO B N 39
ATOM 29546 C CA . PRO B 2 5 ? -8.547 1.930 4.520 1.00 15.00 210 PRO B CA 39
ATOM 29547 C C . PRO B 2 5 ? -7.783 0.635 4.799 1.00 15.00 210 PRO B C 39
ATOM 29548 O O . PRO B 2 5 ? -8.225 -0.459 4.444 1.00 15.00 210 PRO B O 39
ATOM 29559 N N . TYR B 2 6 ? -6.654 0.790 5.486 1.00 15.00 211 TYR B N 39
ATOM 29560 C CA . TYR B 2 6 ? -5.759 -0.312 5.841 1.00 15.00 211 TYR B CA 39
ATOM 29561 C C . TYR B 2 6 ? -6.428 -1.339 6.770 1.00 15.00 211 TYR B C 39
ATOM 29562 O O . TYR B 2 6 ? -5.882 -2.418 7.009 1.00 15.00 211 TYR B O 39
ATOM 29580 N N . SER B 2 7 ? -7.608 -1.013 7.283 1.00 15.00 212 SER B N 39
ATOM 29581 C CA . SER B 2 7 ? -8.297 -1.897 8.217 1.00 15.00 212 SER B CA 39
ATOM 29582 C C . SER B 2 7 ? -8.627 -3.243 7.572 1.00 15.00 212 SER B C 39
ATOM 29583 O O . SER B 2 7 ? -8.410 -4.297 8.175 1.00 15.00 212 SER B O 39
ATOM 29591 N N . ARG B 2 8 ? -9.171 -3.219 6.360 1.00 15.00 213 ARG B N 39
ATOM 29592 C CA . ARG B 2 8 ? -9.426 -4.453 5.640 1.00 15.00 213 ARG B CA 39
ATOM 29593 C C . ARG B 2 8 ? -9.330 -4.222 4.136 1.00 15.00 213 ARG B C 39
ATOM 29594 O O . ARG B 2 8 ? -9.376 -3.084 3.671 1.00 15.00 213 ARG B O 39
ATOM 29615 N N . TYR B 2 9 ? -9.236 -5.309 3.379 1.00 15.00 214 TYR B N 39
ATOM 29616 C CA . TYR B 2 9 ? -8.971 -5.226 1.949 1.00 15.00 214 TYR B CA 39
ATOM 29617 C C . TYR B 2 9 ? -10.281 -5.145 1.178 1.00 15.00 214 TYR B C 39
ATOM 29618 O O . TYR B 2 9 ? -11.167 -5.981 1.358 1.00 15.00 214 TYR B O 39
ATOM 29636 N N . PRO B 2 10 ? -10.402 -4.151 0.287 1.00 15.00 215 PRO B N 39
ATOM 29637 C CA . PRO B 2 10 ? -11.628 -3.905 -0.490 1.00 15.00 215 PRO B CA 39
ATOM 29638 C C . PRO B 2 10 ? -11.847 -4.921 -1.614 1.00 15.00 215 PRO B C 39
ATOM 29639 O O . PRO B 2 10 ? -12.769 -4.782 -2.416 1.00 15.00 215 PRO B O 39
ATOM 29650 N N . MET B 2 11 ? -10.999 -5.938 -1.673 1.00 15.00 216 MET B N 39
ATOM 29651 C CA . MET B 2 11 ? -11.082 -6.929 -2.736 1.00 15.00 216 MET B CA 39
ATOM 29652 C C . MET B 2 11 ? -11.720 -8.221 -2.233 1.00 15.00 216 MET B C 39
ATOM 29653 O O . MET B 2 11 ? -12.061 -9.107 -3.019 1.00 15.00 216 MET B O 39
ATOM 29667 N N . ASP B 2 12 ? -11.890 -8.329 -0.922 1.00 15.00 217 ASP B N 39
ATOM 29668 C CA . ASP B 2 12 ? -12.462 -9.533 -0.333 1.00 15.00 217 ASP B CA 39
ATOM 29669 C C . ASP B 2 12 ? -13.881 -9.267 0.143 1.00 15.00 217 ASP B C 39
ATOM 29670 O O . ASP B 2 12 ? -14.062 -9.013 1.353 1.00 15.00 217 ASP B O 39
ATOM 29680 N N . GLY A 1 1 ? 9.224 -1.383 -5.795 1.00 15.00 230 GLY A N 40
ATOM 29681 C CA . GLY A 1 1 ? 10.584 -1.979 -5.776 1.00 15.00 230 GLY A CA 40
ATOM 29682 C C . GLY A 1 1 ? 10.970 -2.464 -4.394 1.00 15.00 230 GLY A C 40
ATOM 29683 O O . GLY A 1 1 ? 10.201 -3.179 -3.753 1.00 15.00 230 GLY A O 40
ATOM 29689 N N . PRO A 1 2 ? 12.171 -2.116 -3.914 1.00 15.00 231 PRO A N 40
ATOM 29690 C CA . PRO A 1 2 ? 12.590 -2.400 -2.548 1.00 15.00 231 PRO A CA 40
ATOM 29691 C C . PRO A 1 2 ? 12.077 -1.338 -1.581 1.00 15.00 231 PRO A C 40
ATOM 29692 O O . PRO A 1 2 ? 12.596 -0.222 -1.532 1.00 15.00 231 PRO A O 40
ATOM 29703 N N . LEU A 1 3 ? 11.029 -1.673 -0.846 1.00 15.00 232 LEU A N 40
ATOM 29704 C CA . LEU A 1 3 ? 10.375 -0.716 0.034 1.00 15.00 232 LEU A CA 40
ATOM 29705 C C . LEU A 1 3 ? 11.034 -0.653 1.399 1.00 15.00 232 LEU A C 40
ATOM 29706 O O . LEU A 1 3 ? 11.759 -1.569 1.780 1.00 15.00 232 LEU A O 40
ATOM 29722 N N . PRO A 1 4 ? 10.788 0.440 2.158 1.00 15.00 233 PRO A N 40
ATOM 29723 C CA . PRO A 1 4 ? 11.339 0.626 3.515 1.00 15.00 233 PRO A CA 40
ATOM 29724 C C . PRO A 1 4 ? 10.912 -0.491 4.475 1.00 15.00 233 PRO A C 40
ATOM 29725 O O . PRO A 1 4 ? 11.359 -0.538 5.624 1.00 15.00 233 PRO A O 40
ATOM 29736 N N . ASP A 1 5 ? 9.978 -1.327 4.005 1.00 15.00 234 ASP A N 40
ATOM 29737 C CA . ASP A 1 5 ? 9.485 -2.504 4.735 1.00 15.00 234 ASP A CA 40
ATOM 29738 C C . ASP A 1 5 ? 8.448 -2.098 5.758 1.00 15.00 234 ASP A C 40
ATOM 29739 O O . ASP A 1 5 ? 8.020 -2.898 6.590 1.00 15.00 234 ASP A O 40
ATOM 29748 N N . GLY A 1 6 ? 8.032 -0.847 5.674 1.00 15.00 235 GLY A N 40
ATOM 29749 C CA . GLY A 1 6 ? 6.904 -0.394 6.447 1.00 15.00 235 GLY A CA 40
ATOM 29750 C C . GLY A 1 6 ? 5.610 -0.695 5.727 1.00 15.00 235 GLY A C 40
ATOM 29751 O O . GLY A 1 6 ? 4.570 -0.865 6.349 1.00 15.00 235 GLY A O 40
ATOM 29755 N N . TRP A 1 7 ? 5.698 -0.796 4.406 1.00 15.00 236 TRP A N 40
ATOM 29756 C CA . TRP A 1 7 ? 4.532 -1.030 3.567 1.00 15.00 236 TRP A CA 40
ATOM 29757 C C . TRP A 1 7 ? 4.787 -2.000 2.430 1.00 15.00 236 TRP A C 40
ATOM 29758 O O . TRP A 1 7 ? 5.886 -2.073 1.878 1.00 15.00 236 TRP A O 40
ATOM 29779 N N . GLU A 1 8 ? 3.721 -2.713 2.076 1.00 15.00 237 GLU A N 40
ATOM 29780 C CA . GLU A 1 8 ? 3.758 -3.760 1.067 1.00 15.00 237 GLU A CA 40
ATOM 29781 C C . GLU A 1 8 ? 2.676 -3.452 0.020 1.00 15.00 237 GLU A C 40
ATOM 29782 O O . GLU A 1 8 ? 1.559 -3.078 0.382 1.00 15.00 237 GLU A O 40
ATOM 29794 N N . GLN A 1 9 ? 2.995 -3.620 -1.261 1.00 15.00 238 GLN A N 40
ATOM 29795 C CA . GLN A 1 9 ? 2.065 -3.271 -2.334 1.00 15.00 238 GLN A CA 40
ATOM 29796 C C . GLN A 1 9 ? 1.172 -4.469 -2.707 1.00 15.00 238 GLN A C 40
ATOM 29797 O O . GLN A 1 9 ? 1.673 -5.531 -3.084 1.00 15.00 238 GLN A O 40
ATOM 29811 N N . ALA A 1 10 ? -0.150 -4.303 -2.594 1.00 15.00 239 ALA A N 40
ATOM 29812 C CA . ALA A 1 10 ? -1.092 -5.341 -2.980 1.00 15.00 239 ALA A CA 40
ATOM 29813 C C . ALA A 1 10 ? -1.974 -4.841 -4.117 1.00 15.00 239 ALA A C 40
ATOM 29814 O O . ALA A 1 10 ? -2.227 -3.642 -4.227 1.00 15.00 239 ALA A O 40
ATOM 29821 N N . MET A 1 11 ? -2.423 -5.754 -4.965 1.00 15.00 240 MET A N 40
ATOM 29822 C CA . MET A 1 11 ? -3.237 -5.390 -6.119 1.00 15.00 240 MET A CA 40
ATOM 29823 C C . MET A 1 11 ? -4.709 -5.693 -5.863 1.00 15.00 240 MET A C 40
ATOM 29824 O O . MET A 1 11 ? -5.080 -6.844 -5.634 1.00 15.00 240 MET A O 40
ATOM 29838 N N . THR A 1 12 ? -5.545 -4.664 -5.906 1.00 15.00 241 THR A N 40
ATOM 29839 C CA . THR A 1 12 ? -6.979 -4.853 -5.753 1.00 15.00 241 THR A CA 40
ATOM 29840 C C . THR A 1 12 ? -7.667 -4.824 -7.116 1.00 15.00 241 THR A C 40
ATOM 29841 O O . THR A 1 12 ? -7.213 -4.136 -8.045 1.00 15.00 241 THR A O 40
ATOM 29852 N N . GLN A 1 13 ? -8.770 -5.564 -7.224 1.00 15.00 242 GLN A N 40
ATOM 29853 C CA . GLN A 1 13 ? -9.492 -5.708 -8.484 1.00 15.00 242 GLN A CA 40
ATOM 29854 C C . GLN A 1 13 ? -10.171 -4.399 -8.880 1.00 15.00 242 GLN A C 40
ATOM 29855 O O . GLN A 1 13 ? -10.687 -4.259 -9.989 1.00 15.00 242 GLN A O 40
ATOM 29869 N N . ASP A 1 14 ? -10.172 -3.438 -7.958 1.00 15.00 243 ASP A N 40
ATOM 29870 C CA . ASP A 1 14 ? -10.629 -2.082 -8.254 1.00 15.00 243 ASP A CA 40
ATOM 29871 C C . ASP A 1 14 ? -9.764 -1.471 -9.364 1.00 15.00 243 ASP A C 40
ATOM 29872 O O . ASP A 1 14 ? -10.111 -0.450 -9.957 1.00 15.00 243 ASP A O 40
ATOM 29881 N N . GLY A 1 15 ? -8.643 -2.131 -9.654 1.00 15.00 244 GLY A N 40
ATOM 29882 C CA . GLY A 1 15 ? -7.777 -1.715 -10.743 1.00 15.00 244 GLY A CA 40
ATOM 29883 C C . GLY A 1 15 ? -6.596 -0.885 -10.284 1.00 15.00 244 GLY A C 40
ATOM 29884 O O . GLY A 1 15 ? -6.020 -0.141 -11.075 1.00 15.00 244 GLY A O 40
ATOM 29888 N N . GLU A 1 16 ? -6.211 -1.029 -9.021 1.00 15.00 245 GLU A N 40
ATOM 29889 C CA . GLU A 1 16 ? -5.163 -0.192 -8.443 1.00 15.00 245 GLU A CA 40
ATOM 29890 C C . GLU A 1 16 ? -4.324 -0.976 -7.446 1.00 15.00 245 GLU A C 40
ATOM 29891 O O . GLU A 1 16 ? -4.809 -1.916 -6.810 1.00 15.00 245 GLU A O 40
ATOM 29903 N N . ILE A 1 17 ? -3.065 -0.594 -7.324 1.00 15.00 246 ILE A N 40
ATOM 29904 C CA . ILE A 1 17 ? -2.181 -1.182 -6.332 1.00 15.00 246 ILE A CA 40
ATOM 29905 C C . ILE A 1 17 ? -2.050 -0.233 -5.144 1.00 15.00 246 ILE A C 40
ATOM 29906 O O . ILE A 1 17 ? -2.066 0.985 -5.315 1.00 15.00 246 ILE A O 40
ATOM 29922 N N . TYR A 1 18 ? -1.950 -0.781 -3.942 1.00 15.00 247 TYR A N 40
ATOM 29923 C CA . TYR A 1 18 ? -1.898 0.046 -2.744 1.00 15.00 247 TYR A CA 40
ATOM 29924 C C . TYR A 1 18 ? -0.901 -0.519 -1.728 1.00 15.00 247 TYR A C 40
ATOM 29925 O O . TYR A 1 18 ? -0.710 -1.732 -1.639 1.00 15.00 247 TYR A O 40
ATOM 29943 N N . TYR A 1 19 ? -0.295 0.372 -0.952 1.00 15.00 248 TYR A N 40
ATOM 29944 C CA . TYR A 1 19 ? 0.679 0.008 0.061 1.00 15.00 248 TYR A CA 40
ATOM 29945 C C . TYR A 1 19 ? 0.064 0.016 1.451 1.00 15.00 248 TYR A C 40
ATOM 29946 O O . TYR A 1 19 ? -0.446 1.043 1.910 1.00 15.00 248 TYR A O 40
ATOM 29964 N N . ILE A 1 20 ? 0.123 -1.124 2.115 1.00 15.00 249 ILE A N 40
ATOM 29965 C CA . ILE A 1 20 ? -0.302 -1.227 3.498 1.00 15.00 249 ILE A CA 40
ATOM 29966 C C . ILE A 1 20 ? 0.873 -0.943 4.427 1.00 15.00 249 ILE A C 40
ATOM 29967 O O . ILE A 1 20 ? 1.792 -1.755 4.541 1.00 15.00 249 ILE A O 40
ATOM 29983 N N . ASN A 1 21 ? 0.856 0.209 5.086 1.00 15.00 250 ASN A N 40
ATOM 29984 C CA . ASN A 1 21 ? 1.952 0.570 5.972 1.00 15.00 250 ASN A CA 40
ATOM 29985 C C . ASN A 1 21 ? 1.650 0.040 7.384 1.00 15.00 250 ASN A C 40
ATOM 29986 O O . ASN A 1 21 ? 0.758 0.567 8.055 1.00 15.00 250 ASN A O 40
ATOM 29997 N N . HIS A 1 22 ? 2.380 -1.003 7.835 1.00 15.00 251 HIS A N 40
ATOM 29998 C CA . HIS A 1 22 ? 2.080 -1.681 9.086 1.00 15.00 251 HIS A CA 40
ATOM 29999 C C . HIS A 1 22 ? 2.544 -0.869 10.292 1.00 15.00 251 HIS A C 40
ATOM 30000 O O . HIS A 1 22 ? 2.136 -1.133 11.422 1.00 15.00 251 HIS A O 40
ATOM 30015 N N . LYS A 1 23 ? 3.409 0.106 10.060 1.00 15.00 252 LYS A N 40
ATOM 30016 C CA . LYS A 1 23 ? 3.950 0.906 11.152 1.00 15.00 252 LYS A CA 40
ATOM 30017 C C . LYS A 1 23 ? 3.037 2.082 11.479 1.00 15.00 252 LYS A C 40
ATOM 30018 O O . LYS A 1 23 ? 2.813 2.397 12.648 1.00 15.00 252 LYS A O 40
ATOM 30037 N N . ASN A 1 24 ? 2.527 2.738 10.445 1.00 15.00 253 ASN A N 40
ATOM 30038 C CA . ASN A 1 24 ? 1.673 3.907 10.635 1.00 15.00 253 ASN A CA 40
ATOM 30039 C C . ASN A 1 24 ? 0.205 3.544 10.489 1.00 15.00 253 ASN A C 40
ATOM 30040 O O . ASN A 1 24 ? -0.668 4.383 10.711 1.00 15.00 253 ASN A O 40
ATOM 30051 N N . LYS A 1 25 ? -0.062 2.296 10.100 1.00 15.00 254 LYS A N 40
ATOM 30052 C CA . LYS A 1 25 ? -1.434 1.817 9.923 1.00 15.00 254 LYS A CA 40
ATOM 30053 C C . LYS A 1 25 ? -2.142 2.675 8.866 1.00 15.00 254 LYS A C 40
ATOM 30054 O O . LYS A 1 25 ? -3.352 2.901 8.918 1.00 15.00 254 LYS A O 40
ATOM 30073 N N . THR A 1 26 ? -1.374 3.104 7.874 1.00 15.00 255 THR A N 40
ATOM 30074 C CA . THR A 1 26 ? -1.858 4.055 6.880 1.00 15.00 255 THR A CA 40
ATOM 30075 C C . THR A 1 26 ? -1.743 3.467 5.463 1.00 15.00 255 THR A C 40
ATOM 30076 O O . THR A 1 26 ? -0.813 2.708 5.187 1.00 15.00 255 THR A O 40
ATOM 30087 N N . THR A 1 27 ? -2.684 3.795 4.574 1.00 15.00 256 THR A N 40
ATOM 30088 C CA . THR A 1 27 ? -2.610 3.342 3.194 1.00 15.00 256 THR A CA 40
ATOM 30089 C C . THR A 1 27 ? -2.054 4.448 2.294 1.00 15.00 256 THR A C 40
ATOM 30090 O O . THR A 1 27 ? -2.471 5.603 2.388 1.00 15.00 256 THR A O 40
ATOM 30101 N N . SER A 1 28 ? -1.105 4.094 1.440 1.00 15.00 257 SER A N 40
ATOM 30102 C CA . SER A 1 28 ? -0.539 5.029 0.475 1.00 15.00 257 SER A CA 40
ATOM 30103 C C . SER A 1 28 ? -0.494 4.350 -0.886 1.00 15.00 257 SER A C 40
ATOM 30104 O O . SER A 1 28 ? -0.349 3.144 -0.952 1.00 15.00 257 SER A O 40
ATOM 30112 N N . TRP A 1 29 ? -0.607 5.110 -1.963 1.00 15.00 258 TRP A N 40
ATOM 30113 C CA . TRP A 1 29 ? -0.749 4.518 -3.293 1.00 15.00 258 TRP A CA 40
ATOM 30114 C C . TRP A 1 29 ? 0.540 3.891 -3.829 1.00 15.00 258 TRP A C 40
ATOM 30115 O O . TRP A 1 29 ? 0.638 2.673 -3.969 1.00 15.00 258 TRP A O 40
ATOM 30136 N N . LEU A 1 30 ? 1.527 4.721 -4.123 1.00 15.00 259 LEU A N 40
ATOM 30137 C CA . LEU A 1 30 ? 2.649 4.304 -4.952 1.00 15.00 259 LEU A CA 40
ATOM 30138 C C . LEU A 1 30 ? 3.988 4.303 -4.235 1.00 15.00 259 LEU A C 40
ATOM 30139 O O . LEU A 1 30 ? 4.166 4.935 -3.193 1.00 15.00 259 LEU A O 40
ATOM 30155 N N . ASP A 1 31 ? 4.916 3.564 -4.840 1.00 15.00 260 ASP A N 40
ATOM 30156 C CA . ASP A 1 31 ? 6.222 3.243 -4.272 1.00 15.00 260 ASP A CA 40
ATOM 30157 C C . ASP A 1 31 ? 7.037 4.501 -3.967 1.00 15.00 260 ASP A C 40
ATOM 30158 O O . ASP A 1 31 ? 7.403 5.264 -4.863 1.00 15.00 260 ASP A O 40
ATOM 30167 N N . PRO A 1 32 ? 7.292 4.737 -2.669 1.00 15.00 261 PRO A N 40
ATOM 30168 C CA . PRO A 1 32 ? 8.027 5.906 -2.190 1.00 15.00 261 PRO A CA 40
ATOM 30169 C C . PRO A 1 32 ? 9.547 5.785 -2.311 1.00 15.00 261 PRO A C 40
ATOM 30170 O O . PRO A 1 32 ? 10.262 6.765 -2.106 1.00 15.00 261 PRO A O 40
ATOM 30181 N N . ARG A 1 33 ? 10.055 4.596 -2.630 1.00 15.00 262 ARG A N 40
ATOM 30182 C CA . ARG A 1 33 ? 11.499 4.381 -2.584 1.00 15.00 262 ARG A CA 40
ATOM 30183 C C . ARG A 1 33 ? 12.182 4.959 -3.816 1.00 15.00 262 ARG A C 40
ATOM 30184 O O . ARG A 1 33 ? 13.406 5.024 -3.885 1.00 15.00 262 ARG A O 40
ATOM 30205 N N . LEU A 1 34 ? 11.387 5.365 -4.793 1.00 15.00 263 LEU A N 40
ATOM 30206 C CA . LEU A 1 34 ? 11.922 6.004 -5.985 1.00 15.00 263 LEU A CA 40
ATOM 30207 C C . LEU A 1 34 ? 12.367 7.433 -5.679 1.00 15.00 263 LEU A C 40
ATOM 30208 O O . LEU A 1 34 ? 13.162 8.017 -6.421 1.00 15.00 263 LEU A O 40
ATOM 30224 N N . ASP A 1 35 ? 11.836 7.992 -4.592 1.00 15.00 264 ASP A N 40
ATOM 30225 C CA . ASP A 1 35 ? 12.094 9.390 -4.227 1.00 15.00 264 ASP A CA 40
ATOM 30226 C C . ASP A 1 35 ? 13.569 9.698 -3.911 1.00 15.00 264 ASP A C 40
ATOM 30227 O O . ASP A 1 35 ? 14.101 10.684 -4.419 1.00 15.00 264 ASP A O 40
ATOM 30236 N N . PRO A 1 36 ? 14.239 8.909 -3.042 1.00 15.00 265 PRO A N 40
ATOM 30237 C CA . PRO A 1 36 ? 15.655 9.117 -2.709 1.00 15.00 265 PRO A CA 40
ATOM 30238 C C . PRO A 1 36 ? 16.553 9.107 -3.942 1.00 15.00 265 PRO A C 40
ATOM 30239 O O . PRO A 1 36 ? 16.808 8.016 -4.489 1.00 15.00 265 PRO A O 40
ATOM 30251 N N . SER B 2 1 ? -7.798 10.060 -5.444 1.00 15.00 206 SER B N 40
ATOM 30252 C CA . SER B 2 1 ? -8.733 9.214 -4.676 1.00 15.00 206 SER B CA 40
ATOM 30253 C C . SER B 2 1 ? -8.057 8.695 -3.411 1.00 15.00 206 SER B C 40
ATOM 30254 O O . SER B 2 1 ? -6.910 8.259 -3.454 1.00 15.00 206 SER B O 40
ATOM 30264 N N . PRO B 2 2 ? -8.747 8.751 -2.263 1.00 15.00 207 PRO B N 40
ATOM 30265 C CA . PRO B 2 2 ? -8.237 8.181 -1.010 1.00 15.00 207 PRO B CA 40
ATOM 30266 C C . PRO B 2 2 ? -8.137 6.655 -1.083 1.00 15.00 207 PRO B C 40
ATOM 30267 O O . PRO B 2 2 ? -9.073 5.990 -1.533 1.00 15.00 207 PRO B O 40
ATOM 30278 N N . PRO B 2 3 ? -7.005 6.083 -0.645 1.00 15.00 208 PRO B N 40
ATOM 30279 C CA . PRO B 2 3 ? -6.774 4.639 -0.705 1.00 15.00 208 PRO B CA 40
ATOM 30280 C C . PRO B 2 3 ? -7.628 3.876 0.306 1.00 15.00 208 PRO B C 40
ATOM 30281 O O . PRO B 2 3 ? -7.841 4.343 1.428 1.00 15.00 208 PRO B O 40
ATOM 30292 N N . PRO B 2 4 ? -8.115 2.683 -0.090 1.00 15.00 209 PRO B N 40
ATOM 30293 C CA . PRO B 2 4 ? -8.933 1.803 0.759 1.00 15.00 209 PRO B CA 40
ATOM 30294 C C . PRO B 2 4 ? -8.324 1.586 2.144 1.00 15.00 209 PRO B C 40
ATOM 30295 O O . PRO B 2 4 ? -7.102 1.494 2.291 1.00 15.00 209 PRO B O 40
ATOM 30306 N N . PRO B 2 5 ? -9.184 1.494 3.172 1.00 15.00 210 PRO B N 40
ATOM 30307 C CA . PRO B 2 5 ? -8.760 1.305 4.561 1.00 15.00 210 PRO B CA 40
ATOM 30308 C C . PRO B 2 5 ? -7.780 0.148 4.734 1.00 15.00 210 PRO B C 40
ATOM 30309 O O . PRO B 2 5 ? -8.019 -0.969 4.276 1.00 15.00 210 PRO B O 40
ATOM 30320 N N . TYR B 2 6 ? -6.684 0.444 5.415 1.00 15.00 211 TYR B N 40
ATOM 30321 C CA . TYR B 2 6 ? -5.628 -0.524 5.700 1.00 15.00 211 TYR B CA 40
ATOM 30322 C C . TYR B 2 6 ? -6.110 -1.633 6.646 1.00 15.00 211 TYR B C 40
ATOM 30323 O O . TYR B 2 6 ? -5.422 -2.634 6.849 1.00 15.00 211 TYR B O 40
ATOM 30341 N N . SER B 2 7 ? -7.299 -1.457 7.214 1.00 15.00 212 SER B N 40
ATOM 30342 C CA . SER B 2 7 ? -7.815 -2.383 8.212 1.00 15.00 212 SER B CA 40
ATOM 30343 C C . SER B 2 7 ? -7.935 -3.799 7.643 1.00 15.00 212 SER B C 40
ATOM 30344 O O . SER B 2 7 ? -7.650 -4.777 8.339 1.00 15.00 212 SER B O 40
ATOM 30352 N N . ARG B 2 8 ? -8.371 -3.914 6.396 1.00 15.00 213 ARG B N 40
ATOM 30353 C CA . ARG B 2 8 ? -8.313 -5.187 5.698 1.00 15.00 213 ARG B CA 40
ATOM 30354 C C . ARG B 2 8 ? -8.144 -4.962 4.201 1.00 15.00 213 ARG B C 40
ATOM 30355 O O . ARG B 2 8 ? -8.369 -3.860 3.706 1.00 15.00 213 ARG B O 40
ATOM 30376 N N . TYR B 2 9 ? -7.773 -6.020 3.487 1.00 15.00 214 TYR B N 40
ATOM 30377 C CA . TYR B 2 9 ? -7.364 -5.906 2.092 1.00 15.00 214 TYR B CA 40
ATOM 30378 C C . TYR B 2 9 ? -8.549 -6.158 1.165 1.00 15.00 214 TYR B C 40
ATOM 30379 O O . TYR B 2 9 ? -9.082 -7.269 1.118 1.00 15.00 214 TYR B O 40
ATOM 30397 N N . PRO B 2 10 ? -8.984 -5.121 0.432 1.00 15.00 215 PRO B N 40
ATOM 30398 C CA . PRO B 2 10 ? -10.119 -5.217 -0.490 1.00 15.00 215 PRO B CA 40
ATOM 30399 C C . PRO B 2 10 ? -9.828 -6.122 -1.685 1.00 15.00 215 PRO B C 40
ATOM 30400 O O . PRO B 2 10 ? -8.986 -5.810 -2.531 1.00 15.00 215 PRO B O 40
ATOM 30411 N N . MET B 2 11 ? -10.514 -7.253 -1.736 1.00 15.00 216 MET B N 40
ATOM 30412 C CA . MET B 2 11 ? -10.343 -8.211 -2.824 1.00 15.00 216 MET B CA 40
ATOM 30413 C C . MET B 2 11 ? -11.543 -8.154 -3.769 1.00 15.00 216 MET B C 40
ATOM 30414 O O . MET B 2 11 ? -11.603 -8.864 -4.775 1.00 15.00 216 MET B O 40
ATOM 30428 N N . ASP B 2 12 ? -12.496 -7.296 -3.441 1.00 15.00 217 ASP B N 40
ATOM 30429 C CA . ASP B 2 12 ? -13.716 -7.177 -4.227 1.00 15.00 217 ASP B CA 40
ATOM 30430 C C . ASP B 2 12 ? -13.625 -5.978 -5.155 1.00 15.00 217 ASP B C 40
ATOM 30431 O O . ASP B 2 12 ? -13.181 -6.149 -6.307 1.00 15.00 217 ASP B O 40
#

Organism: Homo sapiens (NCBI:txid9606)